Protein 5JJP (pdb70)

Sequence (1640 aa):
SPYAAPVRDHAGNLRDYLLAAGKATPDKPAIVEPAGGLRFVSYRQLEAQADAYAAELDALGLDVGDRVVLESPATADAVAAFLACFSLGLPFIPTIPETPVQRLRTIIGMAAPALFLQAADGSREGLPPGLGMARFGPKGVTTEQLPAPRVRRRRQVVETDPAYLIFTPKGVVMSHRANIAFHRGIRAHGLIGPDDRVAVTSPFSFDFCLGGIALTLASGATAVPVPRDRLDFPRRFLAFLHEAAITQVHGVPSLWRPLIRHEPDLVAGLDPLRSILFSGEDFPLGDLRELQGLLPGRRIFNLYGATESMAASVTDVPDPLPADLERLTIGYAHHGAEMDVYDAEGAPVGEPGVVGEIYLRSPALFSGYWADPEATRAALVPDPLLPESGQVVFRTGDLAYRDADGRLYFCGRIPYAAPVRDHAGNLRDYLLAAGKATPDKPAIVEPAEDGGLRFVSYRQLEAQADAYAAELDALGLDVGDRVVLESPATADAVAAFLACFSLGLPFIPTIPETPVQRLRTIIGMAAPALFLQAADGSREGLPPGLGMARFGPKGVTTEQLPAPRVRRRRQVVETDPAYLIFTGRPKGVVMSHRANIAFHRGIRAHGLIGPDDRVAVTSPFSFDFCLGGIALTLASGATAVPVPRDRLDFPRRFLAFLHEAAITQVHGVPSLWRPLIRHEPDLVAGLDPLRSILFSGEDFPLGDLRELQGLLPGRRIFNLYGATESMAASVTDVPDPLPADLERLTIGYAHHGAEMDVYDAEGAPVGEPGVVGEIYLRSPALFSGYWADPEATRAALVPDPLLPESGQVVFRTGDLAYRDADGRLYFCGRIDSPYAAPVRDHAGNLRDYLLAAGKATPDKPAIVEPAEDGGLRFVSYRQLEAQADAYAAELDALGLDVGDRVVLESPATADAVAAFLACFSLGLPFIPTIPETPVQRLRTIIGMAAPALFLQAADGSREGLPPGLGMARFGPKGVTTEQLPAPRVRRRRQVVETDPAYLIFTKGVVMSHRANIAFHRGIRAHGLIGPDDRVAVTSPFSFDFCLGGIALTLASGATAVPVPRDRLRRFLAFLHEAAITQVHGVPSLWRPEPDLVAGLDPLRSILFSGDLRELQGLLPGRRIFNLYGATESMAASVTDVPRLTIGYAHHGAEMDVYDAEGAPVPGVVGEIYLRSPALFSGYWADPEATRAALVPDPLLPESGQVVFRTGDLAYRDADGRLYFCGRISPYAAPVRDHAGNLRDYLLAAGKATPDKPAIVEPAEDGGLRFVSYRQLEAQADAYAAELDALGLDVGDRVVLESPATADAVAAFLACFSLGLPFIPTIPETPVQRLRTIIGMAAPALFLQAADGSREGLPPGLGMARFGPKGVTTEQLPAPRVRRRRQVVETDPAYLIFTPKGVVMSHRANIAFHRGIRAHGLIGPDDRVAVTSPFSFDFCLGGIALTLASGATAVPVPRDRLDFPRRFLAFLHEAAITQVHGVPSLWRPLIRHEPDLVAGLDPLRSILFSGEDFPLGDLRELQGLLPGRRIFNLYGATESMAASVTDVPDPLPADLERLTIGYAHHGAEMDVYDAEGAPVGEPGVVGEIYLRSPALFSGYWADPEATRAALVPDPLLPESGQVVFRTGDLAYRDADGRLYFCGRI

Secondary structure (DSSP, 8-state):
--SS------SSSHHHHHHHGGGG-TTSEEEEEE---EEEEEHHHHHHHHHHHHHHHHTT-PPTT--EEEE--S-HHHHHHHHHHHHHT--EEEE-TTS-HHHHHHHHHHH--SEEEEETT-----PPTT-EEEEEETTEEEEEEPPPP---------TTSEEEEEE---EEEEEHHHHHHHHHHHHTTT---TT-EEEE-S-TTSHHHHHHHHHHHHTT-EEEE--HHHHTSHHHHHHHHHHTT-SEEEE-GGGGHHHHHH-HHHHHT-TT--EEEEESS---HHHHHHHHHHSTT-EEEEEE--TTTS--EEEEPPSSPPTT--S---BSBPTT-EEEEE-TTSPBP-STT--EEEEEE-TT---EETT-HHHHHHHEEE-TT-GGG--EEEEEEEEEEE-TTS-EEEEEE-/--S-----SSSSHHHHHHHGGGG-TTSEEEEEE-SSSSEEEEEHHHHHHHHHHHHHHHHTT-PPTT--EEEE--S-HHHHHHHHHHHHHT--EEEE-TTS-HHHHHHHHHHH--SEEEEETT-----PPTT-EEEEEETTEEEEEEPPPP---------TTSEEEEEE-----EEEEEHHHHHHHHHHHHTT----TT-EEEE-S-TTSHHHHHHHHHHHHTT-EEEE--HHHHSSHHHHHHHHHHTT-SEEEE-GGGGHHHHHH-HHHHHT-TT--EEEEESS---HHHHHHHHHHSTT-EEEEEE--TTTS--EEEEPPSSPPTT--S---BSBPTT-EEEEE-TTS-B--STT--EEEEEE-TT---EETT-HHHHHHHEEE-TT-GGG--EEEEEEEEEEE-TTS-EEEEEE--/--SS-----SSSSHHHHHHHGGGG-TTSEEEEEE-TTSSEEEEEHHHHHHHHHHHHHHHHTT-PPTT--EEEE--S-HHHHHHHHHHHHHT--EEEE-TTS-HHHHHHHHHHH--SEEEEETT-----PPSS-EEEEEETTEEEEEEPPPP---------TTSEEEEEE--EEEEEHHHHHHHHHHHHTTT---TT-EEEE-S-TTSHHHHHHHHHHHHTT-EEEE--TTT--HHHHHHHHTT-SEEEE-GGGS---HHHHHT-TT--EEEE--HHHHHHHHSTT-EEEEEE--TTTS--EEEE------BSBPTT-EEEEE-TTS-B-----EEEEEE-TT---EETT-HHHHHHHEEE-TT-GGG--EEEEEEEEEEE-TTS-EEEEEE-/--SS-----SSSSHHHHHHTGGGG-TTSEEEEEE-TTSSEEEEEHHHHHHHHHHHHHHHHTT-PPTT--EEEE--S-HHHHHHHHHHHHHT--EEEE-TTS-HHHHHHHHHHH--SEEEEETT-----PPSS-EEEEEETTEEEEEEPPPP---------TTSEEEEEE---EEEEEHHHHHHHHHHHHTTT---TT-EEEE-S-TTSHHHHHHHHHHHHTT-EEEE--HHHHSSHHHHHHHHHHTT-SEEEE-GGGGHHHHHH-HHHHHT-TT--EEEEESS---HHHHHHHHHHSTT-EEEEEE--TTTS-SEEEEPPSS--TT--S---BSBPTT-EEEEE-TTS-B--STT--EEEEEE-TT---EETT-HHHHHHHEEE-TT-GGG--EEEEEEEEEEE-TTS-EEEEEE-

Nearest PDB structures (foldseek):
  5jjp-assembly6_B  TM=1.002E+00  e=8.120E-95  Streptomyces sp. MJ635-86F5
  5jjp-assembly5_D  TM=1.000E+00  e=1.990E-91  Streptomyces sp. MJ635-86F5
  5jjp-assembly5_A  TM=9.991E-01  e=2.119E-90  Streptomyces sp. MJ635-86F5
  8yyr-assembly1_A-2  TM=9.713E-01  e=2.463E-62  Embleya scabrispora
  8yyq-assembly1_A-2  TM=9.737E-01  e=6.729E-62  Embleya scabrispora

Foldseek 3Di:
DDPDDDDDDQLWFLLRLLLVLLVVPQADFLEWEADVAIDGQGSVNLQVQLVQQLVVVVVLVDEQAAEEEEEDWDDSNSSSVLSSCRQRNHAYQYHYLPRDLVVVVVVCVQRVHQEYEYEPPHDRPDDDPPRWYWYQYDVYIDTPHRGDDDDYDDDGDTQQGFSYWAPPVWTFTFGSNQLSQVLVLVVVVVPEAQAAEEEEADTRNDLSNCSRSSSCSSRNHYYYYDDPVQQVDQVSVLVVCVSSLGAEYEEAQVSCVVCCVPPLPSLLVSVSHAEYEHEDDDHQVVSVQSSCVSPPNHWYKYWADDPQLSTFAIDTQDVVHDPPDDFDFRFAGTGQKGKFFAAPVGHGDDDFPDKGWIKIQHSNGTPAIRPCVVRRDVQWDQNSVCNPPVGTIGGRQWMWGAHPVGIITTDGGD/DVDDDDDDQLWFLLRLLLVLLVVPQPDFLEKEADPVGAIDGAGSVRLQVLLVQQLVVVVVLVDAQQAEEEEEDWDDSNSSSNLSSCRQRNHAYQYHYLPPDLVVVVVVCVQRVHQEYEYEPPHDRDPDDPQHWYWYQYDVYIDTPGRGDDDDYDDDGDTQQGFSYWAWDVDIWTFTFGSQQLSQVLVLVVVVVPEAAAAEEEEADTRNDLSNCSRSSSCSSRNHYYYYDDPVQQVDLVSVLVVCVSSLGQEYEEAQVSCVVCCVPPLQSLLVSVSHAEYEHEDDDHQVVSVQSSCVSPPNHWYKYWADDPQLSTFAIDTQDVVHDPPDDFDFRFAGTGQKGKFFAAPVGHGDDDFPDKGWIKIQHSNGTPAIRPCVPRRDVAWDQDSVCNPPVGTIGGGQWMWGAHPVGIITTDGGVD/DDPDDDDDDQLWFLLSLLLVLLVVPQADFLEWEADPVGFIDGQGSVNLQVLLVQQLVVVVVLVDEQQAEEEEEDWDDSNSSSNLSSCRQRNHAYQYHYLPRDLVVVVVVCVQRVHQEYEYEPPHDRDDDDPQHWYWYQDDVYIDTPGRGDDDDYDDDGDTQQGFSYWAPVLTFTFGSQQLSQVLVLVVVVVPEAAAAEEEEADTRSDLSNCSRSSSCSSRNHYYYYDDVVQLVSVLVVCVSRLGQEYEDALVSVVDPLVSLLVSVSHAEYEHCVSVVSSCVSPPNHWYKYWADDPQLSTFAIDTDVLPFSFAGTGQKGKFFAAPVGHGDAVDKGWIKIQHSNGTPARRPCVVRRDVQWDQNSVPNPPVGTIGRRQWMWHAHPVGIINTDGGD/DDPDDDDDDQLWFLLSLLAVVLVVPQADFLEWEADPVGAIDGQGSVNLQVQLVQQLVVVVVLVDAQQAEEEEEDWDDSNSSSNLSSCRQRNHAYQYHYLPPDLVVVVVVCVQRVHQEYEYEPPHDRDDDDPQHWYWYQDDVYIDTPGRGDDDDYDDDGDTQQGFSYWAPPVWTFTFGSQQLSQVLVLVVVVVPEAAAAEEEEADTRNDLSNCSRSSSCSSRNHYYYYDDVVQQVDLVSVLVVCVSRLGQEYEDALCSCVVNCVPPLPSLLVSVSHAEYEHDDDDDALVSVLSSLVSVPNHWYKYWADDPQLSTFAIDTQPRVHDPPDDFDFRFAGTGQKGKFFAAPVGHGDDDFPDKGWIKIQHSNGTPAIRPCVVRRDVFWDQNSVPNPPVGTIGGRQWMWGAHPVGIITTDDGD

Radius of gyration: 38.95 Å; Cα contacts (8 Å, |Δi|>4): 3742; chains: 4; bounding box: 110×78×104 Å

Structure (mmCIF, N/CA/C/O backbone):
data_5JJP
#
_entry.id   5JJP
#
_cell.length_a   84.290
_cell.length_b   109.210
_cell.length_c   198.450
_cell.angle_alpha   90.00
_cell.angle_beta   90.00
_cell.angle_gamma   90.00
#
_symmetry.space_group_name_H-M   'P 21 21 21'
#
loop_
_entity.id
_entity.type
_entity.pdbx_description
1 polymer 'Nonribosomal peptide synthase'
2 water water
#
loop_
_atom_site.group_PDB
_atom_site.id
_atom_site.type_symbol
_atom_site.label_atom_id
_atom_site.label_alt_id
_atom_site.label_comp_id
_atom_site.label_asym_id
_atom_site.label_entity_id
_atom_site.label_seq_id
_atom_site.pdbx_PDB_ins_code
_atom_site.Cartn_x
_atom_site.Cartn_y
_atom_site.Cartn_z
_atom_site.occupancy
_atom_site.B_iso_or_equiv
_atom_site.auth_seq_id
_atom_site.auth_comp_id
_atom_site.auth_asym_id
_atom_site.auth_atom_id
_atom_site.pdbx_PDB_model_num
ATOM 1 N N . SER A 1 18 ? 101.264 22.959 23.328 1.00 31.14 2 SER A N 1
ATOM 2 C CA . SER A 1 18 ? 101.866 21.996 24.298 1.00 32.31 2 SER A CA 1
ATOM 3 C C . SER A 1 18 ? 101.207 20.615 24.177 1.00 28.83 2 SER A C 1
ATOM 4 O O . SER A 1 18 ? 100.043 20.521 23.820 1.00 29.07 2 SER A O 1
ATOM 7 N N . PRO A 1 19 ? 101.971 19.545 24.436 1.00 26.25 3 PRO A N 1
ATOM 8 C CA . PRO A 1 19 ? 101.516 18.232 24.026 1.00 24.76 3 PRO A CA 1
ATOM 9 C C . PRO A 1 19 ? 100.263 17.764 24.755 1.00 23.99 3 PRO A C 1
ATOM 10 O O . PRO A 1 19 ? 100.142 17.916 25.998 1.00 19.59 3 PRO A O 1
ATOM 14 N N . TYR A 1 20 ? 99.358 17.153 23.997 1.00 21.98 4 TYR A N 1
ATOM 15 C CA . TYR A 1 20 ? 98.079 16.664 24.574 1.00 20.94 4 TYR A CA 1
ATOM 16 C C . TYR A 1 20 ? 98.336 15.692 25.731 1.00 21.21 4 TYR A C 1
ATOM 17 O O . TYR A 1 20 ? 97.768 15.824 26.820 1.00 21.78 4 TYR A O 1
ATOM 26 N N . ALA A 1 21 ? 99.186 14.703 25.469 1.00 22.67 5 ALA A N 1
ATOM 27 C CA . ALA A 1 21 ? 99.588 13.733 26.477 1.00 22.08 5 ALA A CA 1
ATOM 28 C C . ALA A 1 21 ? 101.092 13.754 26.582 1.00 22.16 5 ALA A C 1
ATOM 29 O O . ALA A 1 21 ? 101.780 14.391 25.780 1.00 20.64 5 ALA A O 1
ATOM 31 N N . ALA A 1 22 ? 101.602 13.105 27.608 1.00 22.58 6 ALA A N 1
ATOM 32 C CA . ALA A 1 22 ? 103.050 13.081 27.875 1.00 24.97 6 ALA A CA 1
ATOM 33 C C . ALA A 1 22 ? 103.813 12.426 26.699 1.00 23.82 6 ALA A C 1
ATOM 34 O O . ALA A 1 22 ? 103.486 11.313 26.303 1.00 24.02 6 ALA A O 1
ATOM 36 N N . PRO A 1 23 ? 104.793 13.136 26.115 1.00 23.89 7 PRO A N 1
ATOM 37 C CA . PRO A 1 23 ? 105.537 12.600 25.025 1.00 24.61 7 PRO A CA 1
ATOM 38 C C . PRO A 1 23 ? 106.331 11.437 25.526 1.00 26.10 7 PRO A C 1
ATOM 39 O O . PRO A 1 23 ? 106.729 11.401 26.681 1.00 27.13 7 PRO A O 1
ATOM 43 N N . VAL A 1 24 ? 106.528 10.454 24.680 1.00 27.44 8 VAL A N 1
ATOM 44 C CA . VAL A 1 24 ? 107.441 9.394 25.029 1.00 25.65 8 VAL A CA 1
ATOM 45 C C . VAL A 1 24 ? 108.646 9.559 24.076 1.00 26.75 8 VAL A C 1
ATOM 46 O O . VAL A 1 24 ? 108.519 9.482 22.856 1.00 25.04 8 VAL A O 1
ATOM 50 N N . ARG A 1 25 ? 109.804 9.808 24.667 1.00 28.09 9 ARG A N 1
ATOM 51 C CA . ARG A 1 25 ? 111.003 10.125 23.929 1.00 30.81 9 ARG A CA 1
ATOM 52 C C . ARG A 1 25 ? 111.571 8.859 23.285 1.00 25.00 9 ARG A C 1
ATOM 53 O O . ARG A 1 25 ? 111.569 7.799 23.849 1.00 21.51 9 ARG A O 1
ATOM 61 N N . ASP A 1 26 ? 112.013 9.007 22.052 1.00 25.33 10 ASP A N 1
ATOM 62 C CA . ASP A 1 26 ? 112.520 7.906 21.263 1.00 22.93 10 ASP A CA 1
ATOM 63 C C . ASP A 1 26 ? 114.031 8.012 21.208 1.00 21.71 10 ASP A C 1
ATOM 64 O O . ASP A 1 26 ? 114.576 8.995 20.703 1.00 21.33 10 ASP A O 1
ATOM 69 N N . HIS A 1 27 ? 114.713 6.997 21.691 1.00 19.01 11 HIS A N 1
ATOM 70 C CA . HIS A 1 27 ? 116.152 7.051 21.695 1.00 18.89 11 HIS A CA 1
ATOM 71 C C . HIS A 1 27 ? 116.776 6.303 20.547 1.00 15.89 11 HIS A C 1
ATOM 72 O O . HIS A 1 27 ? 118.006 6.239 20.486 1.00 16.44 11 HIS A O 1
ATOM 79 N N . ALA A 1 28 ? 115.982 5.676 19.686 1.00 14.58 12 ALA A N 1
ATOM 80 C CA . ALA A 1 28 ? 116.525 4.832 18.622 1.00 14.79 12 ALA A CA 1
ATOM 81 C C . ALA A 1 28 ? 116.687 5.501 17.238 1.00 15.52 12 ALA A C 1
ATOM 82 O O . ALA A 1 28 ? 116.815 4.818 16.261 1.00 15.38 12 ALA A O 1
ATOM 84 N N . GLY A 1 29 ? 116.618 6.827 17.176 1.00 16.21 13 GLY A N 1
ATOM 85 C CA . GLY A 1 29 ? 116.556 7.529 15.916 1.00 16.85 13 GLY A CA 1
ATOM 86 C C . GLY A 1 29 ? 117.904 8.027 15.442 1.00 16.32 13 GLY A C 1
ATOM 87 O O . GLY A 1 29 ? 118.044 8.382 14.262 1.00 15.49 13 GLY A O 1
ATOM 88 N N . ASN A 1 30 ? 118.886 8.012 16.350 1.00 15.19 14 ASN A N 1
ATOM 89 C CA . ASN A 1 30 ? 120.239 8.529 16.095 1.00 14.46 14 ASN A CA 1
ATOM 90 C C . ASN A 1 30 ? 121.204 7.875 17.052 1.00 15.20 14 ASN A C 1
ATOM 91 O O . ASN A 1 30 ? 120.940 7.720 18.246 1.00 17.01 14 ASN A O 1
ATOM 96 N N . LEU A 1 31 ? 122.331 7.448 16.542 1.00 15.66 15 LEU A N 1
ATOM 97 C CA . LEU A 1 31 ? 123.345 6.753 17.357 1.00 15.57 15 LEU A CA 1
ATOM 98 C C . LEU A 1 31 ? 123.748 7.590 18.553 1.00 16.25 15 LEU A C 1
ATOM 99 O O . LEU A 1 31 ? 124.144 7.034 19.579 1.00 15.40 15 LEU A O 1
ATOM 104 N N . ARG A 1 32 ? 123.636 8.907 18.421 1.00 15.32 16 ARG A N 1
ATOM 105 C CA . ARG A 1 32 ? 124.026 9.788 19.462 1.00 16.51 16 ARG A CA 1
ATOM 106 C C . ARG A 1 32 ? 123.136 9.533 20.648 1.00 17.46 16 ARG A C 1
ATOM 107 O O . ARG A 1 32 ? 123.598 9.558 21.784 1.00 15.05 16 ARG A O 1
ATOM 115 N N . ASP A 1 33 ? 121.853 9.313 20.371 1.00 18.98 17 ASP A N 1
ATOM 116 C CA . ASP A 1 33 ? 120.880 9.111 21.436 1.00 19.69 17 ASP A CA 1
ATOM 117 C C . ASP A 1 33 ? 120.971 7.693 21.929 1.00 18.69 17 ASP A C 1
ATOM 118 O O . ASP A 1 33 ? 121.072 7.453 23.146 1.00 18.93 17 ASP A O 1
ATOM 123 N N . TYR A 1 34 ? 120.947 6.742 20.994 1.00 17.21 18 TYR A N 1
ATOM 124 C CA . TYR A 1 34 ? 120.899 5.336 21.376 1.00 15.18 18 TYR A CA 1
ATOM 125 C C . TYR A 1 34 ? 122.116 4.976 22.224 1.00 13.38 18 TYR A C 1
ATOM 126 O O . TYR A 1 34 ? 121.979 4.295 23.232 1.00 12.18 18 TYR A O 1
ATOM 135 N N . LEU A 1 35 ? 123.299 5.399 21.812 1.00 13.36 19 LEU A N 1
ATOM 136 C CA . LEU A 1 35 ? 124.501 4.936 22.494 1.00 13.75 19 LEU A CA 1
ATOM 137 C C . LEU A 1 35 ? 124.581 5.463 23.931 1.00 15.19 19 LEU A C 1
ATOM 138 O O . LEU A 1 35 ? 125.255 4.875 24.736 1.00 13.11 19 LEU A O 1
ATOM 143 N N . LEU A 1 36 ? 123.887 6.568 24.225 1.00 15.98 20 LEU A N 1
ATOM 144 C CA . LEU A 1 36 ? 124.003 7.236 25.506 1.00 17.46 20 LEU A CA 1
ATOM 145 C C . LEU A 1 36 ? 122.787 7.065 26.389 1.00 17.22 20 LEU A C 1
ATOM 146 O O . LEU A 1 36 ? 122.828 7.500 27.512 1.00 15.79 20 LEU A O 1
ATOM 151 N N . ALA A 1 37 ? 121.764 6.376 25.901 1.00 17.10 21 ALA A N 1
ATOM 152 C CA . ALA A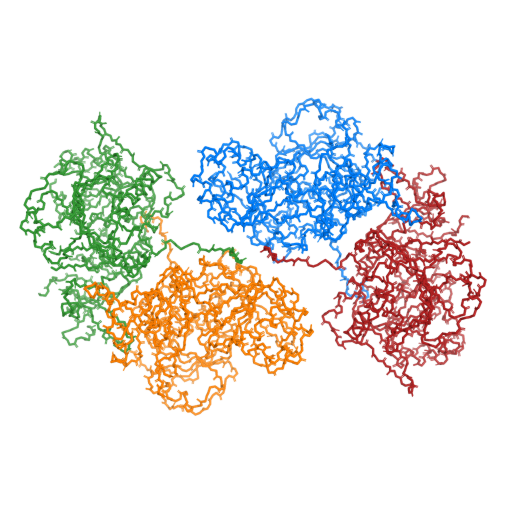 1 37 ? 120.554 6.229 26.669 1.00 17.29 21 ALA A CA 1
ATOM 153 C C . ALA A 1 37 ? 120.750 5.493 28.001 1.00 17.05 21 ALA A C 1
ATOM 154 O O . ALA A 1 37 ? 120.416 6.023 29.029 1.00 17.62 21 ALA A O 1
ATOM 156 N N . ALA A 1 38 ? 121.383 4.333 27.986 1.00 18.35 22 ALA A N 1
ATOM 157 C CA . ALA A 1 38 ? 121.610 3.581 29.222 1.00 19.56 22 ALA A CA 1
ATOM 158 C C . ALA A 1 38 ? 122.388 4.374 30.261 1.00 20.15 22 ALA A C 1
ATOM 159 O O . ALA A 1 38 ? 122.141 4.247 31.467 1.00 20.20 22 ALA A O 1
ATOM 161 N N . GLY A 1 39 ? 123.309 5.188 29.793 1.00 19.85 23 GLY A N 1
ATOM 162 C CA . GLY A 1 39 ? 124.131 5.969 30.676 1.00 22.43 23 GLY A CA 1
ATOM 163 C C . GLY A 1 39 ? 123.403 7.079 31.405 1.00 21.89 23 GLY A C 1
ATOM 164 O O . GLY A 1 39 ? 123.873 7.558 32.411 1.00 22.39 23 GLY A O 1
ATOM 165 N N . LYS A 1 40 ? 122.272 7.507 30.886 1.00 22.95 24 LYS A N 1
ATOM 166 C CA . LYS A 1 40 ? 121.433 8.449 31.612 1.00 22.71 24 LYS A CA 1
ATOM 167 C C . LYS A 1 40 ? 121.159 8.035 33.078 1.00 24.92 24 LYS A C 1
ATOM 168 O O . LYS A 1 40 ? 120.960 8.882 33.937 1.00 23.80 24 LYS A O 1
ATOM 174 N N . ALA A 1 41 ? 121.089 6.736 33.350 1.00 24.01 25 ALA A N 1
ATOM 175 C CA . ALA A 1 41 ? 120.839 6.270 34.683 1.00 23.08 25 ALA A CA 1
ATOM 176 C C . ALA A 1 41 ? 122.082 6.416 35.573 1.00 23.21 25 ALA A C 1
ATOM 177 O O . ALA A 1 41 ? 121.971 6.338 36.806 1.00 20.73 25 ALA A O 1
ATOM 179 N N . THR A 1 42 ? 123.253 6.603 34.948 1.00 21.78 26 THR A N 1
ATOM 180 C CA . THR A 1 42 ? 124.540 6.629 35.656 1.00 20.34 26 THR A CA 1
ATOM 181 C C . THR A 1 42 ? 125.430 7.710 35.086 1.00 21.48 26 THR A C 1
ATOM 182 O O . THR A 1 42 ? 126.550 7.427 34.638 1.00 18.08 26 THR A O 1
ATOM 186 N N . PRO A 1 43 ? 124.962 8.982 35.139 1.00 23.19 27 PRO A N 1
ATOM 187 C CA . PRO A 1 43 ? 125.749 10.079 34.552 1.00 22.16 27 PRO A CA 1
ATOM 188 C C . PRO A 1 43 ? 127.172 10.216 35.054 1.00 21.87 27 PRO A C 1
ATOM 189 O O . PRO A 1 43 ? 128.042 10.687 34.320 1.00 18.57 27 PRO A O 1
ATOM 193 N N . ASP A 1 44 ? 127.428 9.840 36.292 1.00 22.03 28 ASP A N 1
ATOM 194 C CA . ASP A 1 44 ? 128.754 10.121 36.822 1.00 24.94 28 ASP A CA 1
ATOM 195 C C . ASP A 1 44 ? 129.669 8.924 36.786 1.00 22.41 28 ASP A C 1
ATOM 196 O O . ASP A 1 44 ? 130.830 9.051 37.109 1.00 25.16 28 ASP A O 1
ATOM 201 N N . LYS A 1 45 ? 129.152 7.769 36.389 1.00 21.89 29 LYS A N 1
ATOM 202 C CA . LYS A 1 45 ? 129.978 6.592 36.103 1.00 24.68 29 LYS A CA 1
ATOM 203 C C . LYS A 1 45 ? 130.965 6.882 34.984 1.00 25.85 29 LYS A C 1
ATOM 204 O O . LYS A 1 45 ? 130.657 7.642 34.076 1.00 27.72 29 LYS A O 1
ATOM 210 N N . PRO A 1 46 ? 132.158 6.264 35.027 1.00 24.45 30 PRO A N 1
ATOM 211 C CA . PRO A 1 46 ? 133.102 6.374 33.930 1.00 21.86 30 PRO A CA 1
ATOM 212 C C . PRO A 1 46 ? 132.600 5.717 32.623 1.00 22.04 30 PRO A C 1
ATOM 213 O O . PRO A 1 46 ? 132.229 4.563 32.620 1.00 22.59 30 PRO A O 1
ATOM 217 N N . ALA A 1 47 ? 132.652 6.470 31.530 1.00 20.17 31 ALA A N 1
ATOM 218 C CA . ALA A 1 47 ? 132.238 6.022 30.196 1.00 18.61 31 ALA A CA 1
ATOM 219 C C . ALA A 1 47 ? 133.445 5.569 29.452 1.00 16.72 31 ALA A C 1
ATOM 220 O O . ALA A 1 47 ? 133.432 4.527 28.809 1.00 17.52 31 ALA A O 1
ATOM 222 N N . ILE A 1 48 ? 134.491 6.377 29.546 1.00 16.68 32 ILE A N 1
ATOM 223 C CA . ILE A 1 48 ? 135.798 6.108 28.971 1.00 16.69 32 ILE A CA 1
ATOM 224 C C . ILE A 1 48 ? 136.900 6.268 29.999 1.00 17.41 32 ILE A C 1
ATOM 225 O O . ILE A 1 48 ? 136.998 7.282 30.651 1.00 16.31 32 ILE A O 1
ATOM 230 N N . VAL A 1 49 ? 137.822 5.321 29.983 1.00 19.31 33 VAL A N 1
ATOM 231 C CA . VAL A 1 49 ? 139.036 5.395 30.747 1.00 21.49 33 VAL A CA 1
ATOM 232 C C . VAL A 1 49 ? 140.219 5.496 29.789 1.00 22.96 33 VAL A C 1
ATOM 233 O O . VAL A 1 49 ? 140.250 4.800 28.788 1.00 22.06 33 VAL A O 1
ATOM 237 N N . GLU A 1 50 ? 141.184 6.360 30.101 1.00 23.99 34 GLU A N 1
ATOM 238 C CA . GLU A 1 50 ? 142.411 6.453 29.311 1.00 31.11 34 GLU A CA 1
ATOM 239 C C . GLU A 1 50 ? 143.590 6.818 30.215 1.00 32.68 34 GLU A C 1
ATOM 240 O O . GLU A 1 50 ? 143.381 7.367 31.294 1.00 34.88 34 GLU A O 1
ATOM 246 N N . PRO A 1 51 ? 144.825 6.563 29.770 1.00 38.06 35 PRO A N 1
ATOM 247 C CA . PRO A 1 51 ? 145.995 7.106 30.501 1.00 38.93 35 PRO A CA 1
ATOM 248 C C . PRO A 1 51 ? 146.021 8.627 30.639 1.00 42.75 35 PRO A C 1
ATOM 249 O O . PRO A 1 51 ? 145.573 9.363 29.727 1.00 46.42 35 PRO A O 1
ATOM 253 N N . ALA A 1 52 ? 146.518 9.098 31.783 1.00 44.71 36 ALA A N 1
ATOM 254 C CA . ALA A 1 52 ? 146.545 10.542 32.098 1.00 46.57 36 ALA A CA 1
ATOM 255 C C . ALA A 1 52 ? 147.911 11.161 31.785 1.00 42.95 36 ALA A C 1
ATOM 256 O O . ALA A 1 52 ? 148.890 10.432 31.705 1.00 42.79 36 ALA A O 1
ATOM 258 N N . GLY A 1 55 ? 150.601 10.790 34.404 1.00 57.92 39 GLY A N 1
ATOM 259 C CA . GLY A 1 55 ? 150.587 9.906 35.592 1.00 58.55 39 GLY A CA 1
ATOM 260 C C . GLY A 1 55 ? 149.941 8.511 35.448 1.00 50.75 39 GLY A C 1
ATOM 261 O O . GLY A 1 55 ? 150.539 7.624 34.862 1.00 58.03 39 GLY A O 1
ATOM 262 N N . GLY A 1 56 ? 148.734 8.294 35.974 1.00 40.89 40 GLY A N 1
ATOM 263 C CA . GLY A 1 56 ? 148.100 6.948 35.973 1.00 38.09 40 GLY A CA 1
ATOM 264 C C . GLY A 1 56 ? 146.907 6.905 34.985 1.00 38.01 40 GLY A C 1
ATOM 265 O O . GLY A 1 56 ? 147.099 7.132 33.779 1.00 36.70 40 GLY A O 1
ATOM 266 N N . LEU A 1 57 ? 145.672 6.743 35.487 1.00 31.28 41 LEU A N 1
ATOM 267 C CA . LEU A 1 57 ? 144.484 6.737 34.626 1.00 34.44 41 LEU A CA 1
ATOM 268 C C . LEU A 1 57 ? 143.566 7.922 34.842 1.00 37.82 41 LEU A C 1
ATOM 269 O O . LEU A 1 57 ? 143.482 8.454 35.950 1.00 38.67 41 LEU A O 1
ATOM 274 N N . ARG A 1 58 ? 142.881 8.314 33.757 1.00 37.39 42 ARG A N 1
ATOM 275 C CA . ARG A 1 58 ? 141.910 9.402 33.736 1.00 39.01 42 ARG A CA 1
ATOM 276 C C . ARG A 1 58 ? 140.577 8.774 33.393 1.00 34.60 42 ARG A C 1
ATOM 277 O O . ARG A 1 58 ? 140.544 7.783 32.695 1.00 32.04 42 ARG A O 1
ATOM 285 N N . PHE A 1 59 ? 139.473 9.325 33.895 1.00 35.99 43 PHE A N 1
ATOM 286 C CA . PHE A 1 59 ? 138.119 8.796 33.628 1.00 36.37 43 PHE A CA 1
ATOM 287 C C . PHE A 1 59 ? 137.324 9.932 32.984 1.00 32.38 43 PHE A C 1
ATOM 288 O O . PHE A 1 59 ? 137.426 11.073 33.408 1.00 31.43 43 PHE A O 1
ATOM 296 N N . VAL A 1 60 ? 136.524 9.636 31.973 1.00 26.58 44 VAL A N 1
ATOM 297 C CA . VAL A 1 60 ? 135.548 10.593 31.518 1.00 23.74 44 VAL A CA 1
ATOM 298 C C . VAL A 1 60 ? 134.177 9.985 31.779 1.00 21.03 44 VAL A C 1
ATOM 299 O O . VAL A 1 60 ? 133.876 8.890 31.313 1.00 20.57 44 VAL A O 1
ATOM 303 N N . SER A 1 61 ? 133.347 10.679 32.536 1.00 18.08 45 SER A N 1
ATOM 304 C CA . SER A 1 61 ? 132.043 10.155 32.846 1.00 17.06 45 SER A CA 1
ATOM 305 C C . SER A 1 61 ? 131.080 10.276 31.668 1.00 16.23 45 SER A C 1
ATOM 306 O O . SER A 1 61 ? 131.296 11.050 30.773 1.00 15.70 45 SER A O 1
ATOM 309 N N . TYR A 1 62 ? 129.985 9.507 31.720 1.00 16.83 46 TYR A N 1
ATOM 310 C CA . TYR A 1 62 ? 128.914 9.644 30.783 1.00 16.33 46 TYR A CA 1
ATOM 311 C C . TYR A 1 62 ? 128.524 11.084 30.627 1.00 18.60 46 TYR A C 1
ATOM 312 O O . TYR A 1 62 ? 128.397 11.577 29.502 1.00 19.00 46 TYR A O 1
ATOM 321 N N . ARG A 1 63 ? 128.382 11.786 31.746 1.00 19.67 47 ARG A N 1
ATOM 322 C CA . ARG A 1 63 ? 127.905 13.157 31.705 1.00 20.24 47 ARG A CA 1
ATOM 323 C C . ARG A 1 63 ? 128.913 14.051 31.012 1.00 19.89 47 ARG A C 1
ATOM 324 O O . ARG A 1 63 ? 128.513 14.899 30.190 1.00 17.35 47 ARG A O 1
ATOM 332 N N . GLN A 1 64 ? 130.188 13.864 31.358 1.00 18.17 48 GLN A N 1
ATOM 333 C CA . GLN A 1 64 ? 131.230 14.612 30.740 1.00 20.42 48 GLN A CA 1
ATOM 334 C C . GLN A 1 64 ? 131.343 14.310 29.254 1.00 21.02 48 GLN A C 1
ATOM 335 O O . GLN A 1 64 ? 131.680 15.188 28.495 1.00 22.55 48 GLN A O 1
ATOM 341 N N . LEU A 1 65 ? 131.136 13.053 28.869 1.00 21.21 49 LEU A N 1
ATOM 342 C CA . LEU A 1 65 ? 131.314 12.671 27.480 1.00 21.77 49 LEU A CA 1
ATOM 343 C C . LEU A 1 65 ? 130.229 13.360 26.646 1.00 20.91 49 LEU A C 1
ATOM 344 O O . LEU A 1 65 ? 130.519 13.888 25.606 1.00 20.00 49 LEU A O 1
ATOM 349 N N . GLU A 1 66 ? 129.000 13.386 27.144 1.00 19.97 50 GLU A N 1
ATOM 350 C CA . GLU A 1 66 ? 127.954 14.103 26.465 1.00 20.65 50 GLU A CA 1
ATOM 351 C C . GLU A 1 66 ? 128.215 15.575 26.391 1.00 21.09 50 GLU A C 1
ATOM 352 O O . GLU A 1 66 ? 127.894 16.205 25.391 1.00 20.08 50 GLU A O 1
ATOM 358 N N . ALA A 1 67 ? 128.711 16.169 27.484 1.00 21.94 51 ALA A N 1
ATOM 359 C CA . ALA A 1 67 ? 128.988 17.614 27.478 1.00 20.85 51 ALA A CA 1
ATOM 360 C C . ALA A 1 67 ? 130.010 17.905 26.375 1.00 19.22 51 ALA A C 1
ATOM 361 O O . ALA A 1 67 ? 129.895 18.892 25.636 1.00 16.46 51 ALA A O 1
ATOM 363 N N . GLN A 1 68 ? 131.027 17.060 26.295 1.00 18.43 52 GLN A N 1
ATOM 364 C CA . GLN A 1 68 ? 132.071 17.291 25.309 1.00 19.53 52 GLN A CA 1
ATOM 365 C C . GLN A 1 68 ? 131.504 17.077 23.857 1.00 18.92 52 GLN A C 1
ATOM 366 O O . GLN A 1 68 ? 131.773 17.892 22.964 1.00 17.32 52 GLN A O 1
ATOM 372 N N . ALA A 1 69 ? 130.681 16.043 23.662 1.00 16.44 53 ALA A N 1
ATOM 373 C CA . ALA A 1 69 ? 129.998 15.834 22.408 1.00 16.87 53 ALA A CA 1
ATOM 374 C C . ALA A 1 69 ? 129.187 17.058 22.001 1.00 17.26 53 ALA A C 1
ATOM 375 O O . ALA A 1 69 ? 129.217 17.494 20.836 1.00 15.55 53 ALA A O 1
ATOM 377 N N . ASP A 1 70 ? 128.427 17.584 22.950 1.00 17.11 54 ASP A N 1
ATOM 378 C CA . ASP A 1 70 ? 127.583 18.728 22.690 1.00 17.45 54 ASP A CA 1
ATOM 379 C C . ASP A 1 70 ? 128.430 20.001 22.368 1.00 17.53 54 ASP A C 1
ATOM 380 O O . ASP A 1 70 ? 128.024 20.808 21.502 1.00 15.22 54 ASP A O 1
ATOM 385 N N . ALA A 1 71 ? 129.545 20.185 23.073 1.00 15.06 55 ALA A N 1
ATOM 386 C CA . ALA A 1 71 ? 130.336 21.369 22.858 1.00 15.08 55 ALA A CA 1
ATOM 387 C C . ALA A 1 71 ? 130.956 21.294 21.488 1.00 14.98 55 ALA A C 1
ATOM 388 O O . ALA A 1 71 ? 131.008 22.270 20.757 1.00 17.02 55 ALA A O 1
ATOM 390 N N . TYR A 1 72 ? 131.438 20.121 21.136 1.00 15.93 56 TYR A N 1
ATOM 391 C CA . TYR A 1 72 ? 132.033 19.907 19.849 1.00 14.96 56 TYR A CA 1
ATOM 392 C C . TYR A 1 72 ? 131.016 20.172 18.753 1.00 17.22 56 TYR A C 1
ATOM 393 O O . TYR A 1 72 ? 131.341 20.735 17.719 1.00 16.11 56 TYR A O 1
ATOM 402 N N . ALA A 1 73 ? 129.804 19.647 18.954 1.00 20.08 57 ALA A N 1
ATOM 403 C CA . ALA A 1 73 ? 128.719 19.741 17.951 1.00 19.27 57 ALA A CA 1
ATOM 404 C C . ALA A 1 73 ? 128.357 21.170 17.666 1.00 19.88 57 ALA A C 1
ATOM 405 O O . ALA A 1 73 ? 128.219 21.554 16.509 1.00 19.14 57 ALA A O 1
ATOM 407 N N . ALA A 1 74 ? 128.230 21.979 18.721 1.00 20.53 58 ALA A N 1
ATOM 408 C CA . ALA A 1 74 ? 127.963 23.418 18.557 1.00 21.95 58 ALA A CA 1
ATOM 409 C C . ALA A 1 74 ? 129.030 24.113 17.677 1.00 24.29 58 ALA A C 1
ATOM 410 O O . ALA A 1 74 ? 128.689 24.838 16.750 1.00 23.38 58 ALA A O 1
ATOM 412 N N . GLU A 1 75 ? 130.312 23.852 17.950 1.00 25.18 59 GLU A N 1
ATOM 413 C CA . GLU A 1 75 ? 131.399 24.464 17.172 1.00 26.24 59 GLU A CA 1
ATOM 414 C C . GLU A 1 75 ? 131.446 23.903 15.729 1.00 25.24 59 GLU A C 1
ATOM 415 O O . GLU A 1 75 ? 131.592 24.663 14.784 1.00 26.15 59 GLU A O 1
ATOM 421 N N . LEU A 1 76 ? 131.242 22.593 15.561 1.00 21.04 60 LEU A N 1
ATOM 422 C CA . LEU A 1 76 ? 131.234 22.040 14.238 1.00 20.45 60 LEU A CA 1
ATOM 423 C C . LEU A 1 76 ? 130.061 22.595 13.441 1.00 21.27 60 LEU A C 1
ATOM 424 O O . LEU A 1 76 ? 130.208 22.814 12.244 1.00 20.93 60 LEU A O 1
ATOM 429 N N . ASP A 1 77 ? 128.921 22.825 14.101 1.00 20.99 61 ASP A N 1
ATOM 430 C CA . ASP A 1 77 ? 127.735 23.274 13.395 1.00 22.08 61 ASP A CA 1
ATOM 431 C C . ASP A 1 77 ? 127.918 24.701 12.877 1.00 22.84 61 ASP A C 1
ATOM 432 O O . ASP A 1 77 ? 127.234 25.095 11.915 1.00 23.63 61 ASP A O 1
ATOM 437 N N . ALA A 1 78 ? 128.841 25.460 13.473 1.00 20.78 62 ALA A N 1
ATOM 438 C CA . ALA A 1 78 ? 129.086 26.824 13.006 1.00 20.66 62 ALA A CA 1
ATOM 439 C C . ALA A 1 78 ? 129.824 26.804 11.645 1.00 21.21 62 ALA A C 1
ATOM 440 O O . ALA A 1 78 ? 129.999 27.850 11.040 1.00 19.70 62 ALA A O 1
ATOM 442 N N . LEU A 1 79 ? 130.305 25.641 11.211 1.00 19.88 63 LEU A N 1
ATOM 443 C CA . LEU A 1 79 ? 131.013 25.566 9.945 1.00 21.38 63 LEU A CA 1
ATOM 444 C C . LEU A 1 79 ? 130.077 25.527 8.754 1.00 22.18 63 LEU A C 1
ATOM 445 O O . LEU A 1 79 ? 130.503 25.679 7.613 1.00 24.02 63 LEU A O 1
ATOM 450 N N . GLY A 1 80 ? 128.791 25.359 9.007 1.00 24.80 64 GLY A N 1
ATOM 451 C CA . GLY A 1 80 ? 127.804 25.461 7.939 1.00 22.69 64 GLY A CA 1
ATOM 452 C C . GLY A 1 80 ? 127.693 24.231 7.074 1.00 21.89 64 GLY A C 1
ATOM 453 O O . GLY A 1 80 ? 127.085 24.318 6.006 1.00 25.62 64 GLY A O 1
ATOM 454 N N . LEU A 1 81 ? 128.245 23.093 7.508 1.00 19.54 65 LEU A N 1
ATOM 455 C CA . LEU A 1 81 ? 128.125 21.867 6.704 1.00 18.07 65 LEU A CA 1
ATOM 456 C C . LEU A 1 81 ? 126.675 21.359 6.696 1.00 16.07 65 LEU A C 1
ATOM 457 O O . LEU A 1 81 ? 125.952 2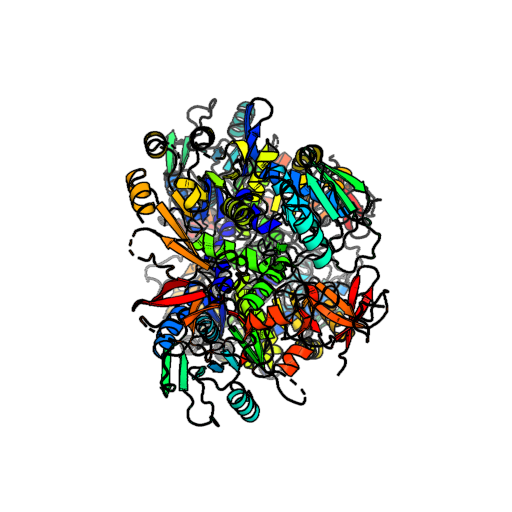1.585 7.645 1.00 14.86 65 LEU A O 1
ATOM 462 N N . ASP A 1 82 ? 126.313 20.624 5.654 1.00 14.57 66 ASP A N 1
ATOM 463 C CA . ASP A 1 82 ? 124.969 20.078 5.498 1.00 15.65 66 ASP A CA 1
ATOM 464 C C . ASP A 1 82 ? 124.901 18.613 5.953 1.00 15.39 66 ASP A C 1
ATOM 465 O O . ASP A 1 82 ? 125.920 17.922 5.887 1.00 16.18 66 ASP A O 1
ATOM 470 N N . VAL A 1 83 ? 123.719 18.151 6.406 1.00 14.24 67 VAL A N 1
ATOM 471 C CA . VAL A 1 83 ? 123.524 16.760 6.716 1.00 12.89 67 VAL A CA 1
ATOM 472 C C . VAL A 1 83 ? 123.915 15.992 5.453 1.00 13.30 67 VAL A C 1
ATOM 473 O O . VAL A 1 83 ? 123.467 16.337 4.358 1.00 12.41 67 VAL A O 1
ATOM 477 N N . GLY A 1 84 ? 124.710 14.924 5.616 1.00 13.95 68 GLY A N 1
ATOM 478 C CA . GLY A 1 84 ? 125.259 14.148 4.511 1.00 14.13 68 GLY A CA 1
ATOM 479 C C . GLY A 1 84 ? 126.728 14.376 4.188 1.00 14.79 68 GLY A C 1
ATOM 480 O O . GLY A 1 84 ? 127.414 13.508 3.635 1.00 12.87 68 GLY A O 1
ATOM 481 N N . ASP A 1 85 ? 127.214 15.570 4.478 1.00 18.09 69 ASP A N 1
ATOM 482 C CA . ASP A 1 85 ? 128.603 15.904 4.143 1.00 19.10 69 ASP A CA 1
ATOM 483 C C . ASP A 1 85 ? 129.523 15.034 4.949 1.00 17.68 69 ASP A C 1
ATOM 484 O O . ASP A 1 85 ? 129.337 14.898 6.151 1.00 15.25 69 ASP A O 1
ATOM 489 N N . ARG A 1 86 ? 130.509 14.448 4.282 1.00 17.71 70 ARG A N 1
ATOM 490 C CA . ARG A 1 86 ? 131.489 13.599 4.970 1.00 17.85 70 ARG A CA 1
ATOM 491 C C . ARG A 1 86 ? 132.565 14.360 5.681 1.00 17.89 70 ARG A C 1
ATOM 492 O O . ARG A 1 86 ? 132.970 15.443 5.267 1.00 18.92 70 ARG A O 1
ATOM 500 N N . VAL A 1 87 ? 132.973 13.780 6.792 1.00 17.08 71 VAL A N 1
ATOM 501 C CA . VAL A 1 87 ? 134.057 14.261 7.597 1.00 16.19 71 VAL A CA 1
ATOM 502 C C . VAL A 1 87 ? 135.065 13.114 7.773 1.00 14.76 71 VAL A C 1
ATOM 503 O O . VAL A 1 87 ? 134.686 12.025 8.153 1.00 15.21 71 VAL A O 1
ATOM 507 N N . VAL A 1 88 ? 136.333 13.327 7.451 1.00 14.52 72 VAL A N 1
ATOM 508 C CA . VAL A 1 88 ? 137.381 12.362 7.795 1.00 12.86 72 VAL A CA 1
ATOM 509 C C . VAL A 1 88 ? 137.775 12.675 9.219 1.00 13.62 72 VAL A C 1
ATOM 510 O O . VAL A 1 88 ? 138.205 13.783 9.497 1.00 15.82 72 VAL A O 1
ATOM 514 N N . LEU A 1 89 ? 137.609 11.712 10.110 1.00 13.67 73 LEU A N 1
ATOM 515 C CA . LEU A 1 89 ? 137.940 11.880 11.506 1.00 14.77 73 LEU A CA 1
ATOM 516 C C . LEU A 1 89 ? 139.213 11.040 11.852 1.00 13.02 73 LEU A C 1
ATOM 517 O O . LEU A 1 89 ? 139.177 9.808 11.878 1.00 10.70 73 LEU A O 1
ATOM 522 N N . GLU A 1 90 ? 140.330 11.732 12.048 1.00 12.16 74 GLU A N 1
ATOM 523 C CA . GLU A 1 90 ? 141.622 11.062 12.220 1.00 13.55 74 GLU A CA 1
ATOM 524 C C . GLU A 1 90 ? 142.182 11.237 13.624 1.00 13.44 74 GLU A C 1
ATOM 525 O O . GLU A 1 90 ? 142.520 12.349 14.023 1.00 12.79 74 GLU A O 1
ATOM 531 N N . SER A 1 91 ? 142.259 10.143 14.345 1.00 13.07 75 SER A N 1
ATOM 532 C CA . SER A 1 91 ? 142.715 10.185 15.710 1.00 13.87 75 SER A CA 1
ATOM 533 C C . SER A 1 91 ? 142.886 8.794 16.253 1.00 14.49 75 SER A C 1
ATOM 534 O O . SER A 1 91 ? 142.186 7.863 15.842 1.00 12.83 75 SER A O 1
ATOM 537 N N . PRO A 1 92 ? 143.862 8.621 17.168 1.00 17.64 76 PRO A N 1
ATOM 538 C CA . PRO A 1 92 ? 143.751 7.396 17.919 1.00 19.00 76 PRO A CA 1
ATOM 539 C C . PRO A 1 92 ? 142.442 7.423 18.719 1.00 17.94 76 PRO A C 1
ATOM 540 O O . PRO A 1 92 ? 141.907 8.478 18.982 1.00 17.19 76 PRO A O 1
ATOM 544 N N . ALA A 1 93 ? 141.954 6.240 19.081 1.00 19.99 77 ALA A N 1
ATOM 545 C CA . ALA A 1 93 ? 140.779 6.101 19.948 1.00 21.25 77 ALA A CA 1
ATOM 546 C C . ALA A 1 93 ? 141.025 6.709 21.340 1.00 20.74 77 ALA A C 1
ATOM 547 O O . ALA A 1 93 ? 141.767 6.169 22.118 1.00 20.42 77 ALA A O 1
ATOM 549 N N . THR A 1 94 ? 140.340 7.806 21.638 1.00 20.47 78 THR A N 1
ATOM 550 C CA . THR A 1 94 ? 140.444 8.507 22.914 1.00 20.74 78 THR A CA 1
ATOM 551 C C . THR A 1 94 ? 139.086 9.021 23.278 1.00 19.83 78 THR A C 1
ATOM 552 O O . THR A 1 94 ? 138.218 9.138 22.417 1.00 20.48 78 THR A O 1
ATOM 556 N N . ALA A 1 95 ? 138.908 9.405 24.537 1.00 18.25 79 ALA A N 1
ATOM 557 C CA . ALA A 1 95 ? 137.650 9.989 24.956 1.00 16.91 79 ALA A CA 1
ATOM 558 C C . ALA A 1 95 ? 137.226 11.156 24.052 1.00 15.89 79 ALA A C 1
ATOM 559 O O . ALA A 1 95 ? 136.061 11.277 23.706 1.00 15.40 79 ALA A O 1
ATOM 561 N N . ASP A 1 96 ? 138.149 12.048 23.724 1.00 15.78 80 ASP A N 1
ATOM 562 C CA . ASP A 1 96 ? 137.822 13.172 22.831 1.00 18.35 80 ASP A CA 1
ATOM 563 C C . ASP A 1 96 ? 137.462 12.754 21.395 1.00 16.91 80 ASP A C 1
ATOM 564 O O . ASP A 1 96 ? 136.569 13.371 20.769 1.00 18.65 80 ASP A O 1
ATOM 569 N N . ALA A 1 97 ? 138.067 11.693 20.890 1.00 15.36 81 ALA A N 1
ATOM 570 C CA . ALA A 1 97 ? 137.705 11.186 19.563 1.00 15.89 81 ALA A CA 1
ATOM 571 C C . ALA A 1 97 ? 136.286 10.601 19.610 1.00 16.09 81 ALA A C 1
ATOM 572 O O . ALA A 1 97 ? 135.504 10.716 18.653 1.00 13.87 81 ALA A O 1
ATOM 574 N N . VAL A 1 98 ? 135.933 10.031 20.766 1.00 16.05 82 VAL A N 1
ATOM 575 C CA . VAL A 1 98 ? 134.560 9.512 20.924 1.00 16.52 82 VAL A CA 1
ATOM 576 C C . VAL A 1 98 ? 133.562 10.679 20.939 1.00 16.52 82 VAL A C 1
ATOM 577 O O . VAL A 1 98 ? 132.544 10.654 20.246 1.00 18.05 82 VAL A O 1
ATOM 581 N N . ALA A 1 99 ? 133.838 11.707 21.751 1.00 16.01 83 ALA A N 1
ATOM 582 C CA . ALA A 1 99 ? 132.992 12.912 21.736 1.00 13.89 83 ALA A CA 1
ATOM 583 C C . ALA A 1 99 ? 132.841 13.446 20.280 1.00 13.11 83 ALA A C 1
ATOM 584 O O . ALA A 1 99 ? 131.752 13.801 19.851 1.00 13.73 83 ALA A O 1
ATOM 586 N N . ALA A 1 100 ? 133.937 13.489 19.541 1.00 13.08 84 ALA A N 1
ATOM 587 C CA . ALA A 1 100 ? 133.899 13.942 18.113 1.00 12.86 84 ALA A CA 1
ATOM 588 C C . ALA A 1 100 ? 132.988 13.122 17.225 1.00 13.09 84 ALA A C 1
ATOM 589 O O . ALA A 1 100 ? 132.175 13.707 16.439 1.00 13.08 84 ALA A O 1
ATOM 591 N N . PHE A 1 101 ? 133.032 11.789 17.371 1.00 13.06 85 PHE A N 1
ATOM 592 C CA . PHE A 1 101 ? 132.176 10.981 16.498 1.00 14.19 85 PHE A CA 1
ATOM 593 C C . PHE A 1 101 ? 130.726 11.053 16.918 1.00 14.66 85 PHE A C 1
ATOM 594 O O . PHE A 1 101 ? 129.842 11.116 16.063 1.00 15.66 85 PHE A O 1
ATOM 602 N N . LEU A 1 102 ? 130.489 11.196 18.222 1.00 14.15 86 LEU A N 1
ATOM 603 C CA . LEU A 1 102 ? 129.170 11.470 18.699 1.00 14.05 86 LEU A CA 1
ATOM 604 C C . LEU A 1 102 ? 128.648 12.834 18.179 1.00 13.82 86 LEU A C 1
ATOM 605 O O . LEU A 1 102 ? 127.439 12.990 17.880 1.00 13.21 86 LEU A O 1
ATOM 610 N N . ALA A 1 103 ? 129.509 13.834 18.160 1.00 13.32 87 ALA A N 1
ATOM 611 C CA . ALA A 1 103 ? 129.079 15.120 17.661 1.00 13.92 87 ALA A CA 1
ATOM 612 C C . ALA A 1 103 ? 128.692 14.967 16.171 1.00 14.63 87 ALA A C 1
ATOM 613 O O . ALA A 1 103 ? 127.629 15.412 15.763 1.00 15.08 87 ALA A O 1
ATOM 615 N N . CYS A 1 104 ? 129.518 14.275 15.390 1.00 14.03 88 CYS A N 1
ATOM 616 C CA . CYS A 1 104 ? 129.182 14.041 13.979 1.00 13.92 88 CYS A CA 1
ATOM 617 C C . CYS A 1 104 ? 127.833 13.322 13.817 1.00 14.80 88 CYS A C 1
ATOM 618 O O . CYS A 1 104 ? 127.040 13.703 12.951 1.00 12.86 88 CYS A O 1
ATOM 621 N N . PHE A 1 105 ? 127.608 12.270 14.616 1.00 14.67 89 PHE A N 1
ATOM 622 C CA . PHE A 1 105 ? 126.311 11.586 14.579 1.00 14.56 89 PHE A CA 1
ATOM 623 C C . PHE A 1 105 ? 125.168 12.572 14.772 1.00 15.43 89 PHE A C 1
ATOM 624 O O . PHE A 1 105 ? 124.168 12.489 14.028 1.00 15.81 89 PHE A O 1
ATOM 632 N N . SER A 1 106 ? 125.280 13.443 15.778 1.00 14.64 90 SER A N 1
ATOM 633 C CA . SER A 1 106 ? 124.197 14.374 16.151 1.00 15.69 90 SER A CA 1
ATOM 634 C C . SER A 1 106 ? 123.893 15.375 15.032 1.00 15.65 90 SER A C 1
ATOM 635 O O . SER A 1 106 ? 122.733 15.790 14.865 1.00 19.21 90 SER A O 1
ATOM 638 N N . LEU A 1 107 ? 124.908 15.763 14.272 1.00 15.24 91 LEU A N 1
ATOM 639 C CA . LEU A 1 107 ? 124.803 16.746 13.175 1.00 14.06 91 LEU A CA 1
ATOM 640 C C . LEU A 1 107 ? 124.478 16.066 11.852 1.00 14.32 91 LEU A C 1
ATOM 641 O O . LEU A 1 107 ? 124.213 16.722 10.891 1.00 15.97 91 LEU A O 1
ATOM 646 N N . GLY A 1 108 ? 124.464 14.747 11.817 1.00 13.57 92 GLY A N 1
ATOM 647 C CA . GLY A 1 108 ? 124.210 14.021 10.613 1.00 13.99 92 GLY A CA 1
ATOM 648 C C . GLY A 1 108 ? 125.353 14.068 9.633 1.00 13.45 92 GLY A C 1
ATOM 649 O O . GLY A 1 108 ? 125.113 14.016 8.424 1.00 12.57 92 GLY A O 1
ATOM 650 N N . LEU A 1 109 ? 126.579 14.157 10.148 1.00 12.69 93 LEU A N 1
ATOM 651 C CA . LEU A 1 109 ? 127.755 14.227 9.313 1.00 13.09 93 LEU A CA 1
ATOM 652 C C . LEU A 1 109 ? 128.433 12.872 9.322 1.00 13.80 93 LEU A C 1
ATOM 653 O O . LEU A 1 109 ? 129.140 12.546 10.274 1.00 16.24 93 LEU A O 1
ATOM 658 N N . PRO A 1 110 ? 128.225 12.083 8.276 1.00 13.42 94 PRO A N 1
ATOM 659 C CA . PRO A 1 110 ? 128.853 10.805 8.312 1.00 14.10 94 PRO A CA 1
ATOM 660 C C . PRO A 1 110 ? 130.375 10.963 8.291 1.00 14.79 94 PRO A C 1
ATOM 661 O O . PRO A 1 110 ? 130.928 11.728 7.484 1.00 16.95 94 PRO A O 1
ATOM 665 N N . PHE A 1 111 ? 131.045 10.212 9.147 1.00 15.47 95 PHE A N 1
ATOM 666 C CA . PHE A 1 111 ? 132.498 10.294 9.231 1.00 16.13 95 PHE A CA 1
ATOM 667 C C . PHE A 1 111 ? 133.172 9.029 8.726 1.00 14.29 95 PHE A C 1
ATOM 668 O O . PHE A 1 111 ? 132.591 7.961 8.707 1.00 14.09 95 PHE A O 1
ATOM 676 N N . ILE A 1 112 ? 134.414 9.192 8.345 1.00 14.86 96 ILE A N 1
ATOM 677 C CA . ILE A 1 112 ? 135.282 8.115 7.917 1.00 16.69 96 ILE A CA 1
ATOM 678 C C . ILE A 1 112 ? 136.360 8.112 8.970 1.00 15.85 96 ILE A C 1
ATOM 679 O O . ILE A 1 112 ? 137.132 9.064 9.010 1.00 15.03 96 ILE A O 1
ATOM 684 N N . PRO A 1 113 ? 136.476 7.028 9.769 1.00 16.17 97 PRO A N 1
ATOM 685 C CA . PRO A 1 113 ? 137.506 7.015 10.821 1.00 16.61 97 PRO A CA 1
ATOM 686 C C . PRO A 1 113 ? 138.858 6.605 10.298 1.00 16.80 97 PRO A C 1
ATOM 687 O O . PRO A 1 113 ? 138.976 5.667 9.531 1.00 16.29 97 PRO A O 1
ATOM 691 N N . THR A 1 114 ? 139.876 7.326 10.732 1.00 17.53 98 THR A N 1
ATOM 692 C CA . THR A 1 114 ? 141.224 7.151 10.216 1.00 17.42 98 THR A CA 1
ATOM 693 C C . THR A 1 114 ? 142.193 7.279 11.395 1.00 17.04 98 THR A C 1
ATOM 694 O O . THR A 1 114 ? 141.841 7.864 12.428 1.00 18.36 98 THR A O 1
ATOM 698 N N . ILE A 1 115 ? 143.398 6.769 11.260 1.00 16.96 99 ILE A N 1
ATOM 699 C CA . ILE A 1 115 ? 144.445 7.071 12.234 1.00 18.56 99 ILE A CA 1
ATOM 700 C C . ILE A 1 115 ? 145.630 7.740 11.573 1.00 19.10 99 ILE A C 1
ATOM 701 O O . ILE A 1 115 ? 145.763 7.675 10.335 1.00 18.31 99 ILE A O 1
ATOM 706 N N . PRO A 1 116 ? 146.453 8.437 12.384 1.00 20.29 100 PRO A N 1
ATOM 707 C CA . PRO A 1 116 ? 147.640 9.110 11.849 1.00 22.60 100 PRO A CA 1
ATOM 708 C C . PRO A 1 116 ? 148.525 8.221 10.972 1.00 23.36 100 PRO A C 1
ATOM 709 O O . PRO A 1 116 ? 149.096 8.706 9.984 1.00 23.16 100 PRO A O 1
ATOM 713 N N . GLU A 1 117 ? 148.590 6.932 11.317 1.00 24.65 101 GLU A N 1
ATOM 714 C CA . GLU A 1 117 ? 149.434 5.964 10.624 1.00 23.13 101 GLU A CA 1
ATOM 715 C C . GLU A 1 117 ? 148.812 5.446 9.347 1.00 21.83 101 GLU A C 1
ATOM 716 O O . GLU A 1 117 ? 149.413 4.641 8.651 1.00 20.70 101 GLU A O 1
ATOM 722 N N . THR A 1 118 ? 147.560 5.797 9.090 1.00 21.48 102 THR A N 1
ATOM 723 C CA . THR A 1 118 ? 146.930 5.407 7.839 1.00 21.36 102 THR A CA 1
ATOM 724 C C . THR A 1 118 ? 147.762 6.020 6.673 1.00 20.93 102 THR A C 1
ATOM 725 O O . THR A 1 118 ? 147.956 7.249 6.621 1.00 19.41 102 THR A O 1
ATOM 729 N N . PRO A 1 119 ? 148.231 5.177 5.743 1.00 20.57 103 PRO A N 1
ATOM 730 C CA . PRO A 1 119 ? 149.055 5.646 4.627 1.00 21.31 103 PRO A CA 1
ATOM 731 C C . PRO A 1 119 ? 148.395 6.760 3.829 1.00 20.92 103 PRO A C 1
ATOM 732 O O . PRO A 1 119 ? 147.216 6.674 3.463 1.00 19.32 103 PRO A O 1
ATOM 736 N N . VAL A 1 120 ? 149.166 7.805 3.569 1.00 20.34 104 VAL A N 1
ATOM 737 C CA . VAL A 1 120 ? 148.687 8.961 2.855 1.00 22.06 104 VAL A CA 1
ATOM 738 C C . VAL A 1 120 ? 148.055 8.595 1.456 1.00 24.32 104 VAL A C 1
ATOM 739 O O . VAL A 1 120 ? 147.084 9.208 1.031 1.00 19.90 104 VAL A O 1
ATOM 743 N N . GLN A 1 121 ? 148.594 7.596 0.769 1.00 27.20 105 GLN A N 1
ATOM 744 C CA . GLN A 1 121 ? 148.039 7.169 -0.495 1.00 32.91 105 GLN A CA 1
ATOM 745 C C . GLN A 1 121 ? 146.607 6.676 -0.346 1.00 29.72 105 GLN A C 1
ATOM 746 O O . GLN A 1 121 ? 145.740 7.003 -1.159 1.00 26.67 105 GLN A O 1
ATOM 752 N N . ARG A 1 122 ? 146.354 5.896 0.689 1.00 29.49 106 ARG A N 1
ATOM 753 C CA . ARG A 1 122 ? 144.976 5.427 1.007 1.00 29.59 106 ARG A CA 1
ATOM 754 C C . ARG A 1 122 ? 144.056 6.558 1.422 1.00 25.68 106 ARG A C 1
ATOM 755 O O . ARG A 1 122 ? 142.926 6.659 0.991 1.00 27.01 106 ARG A O 1
ATOM 763 N N . LEU A 1 123 ? 144.577 7.435 2.238 1.00 24.72 107 LEU A N 1
ATOM 764 C CA . LEU A 1 123 ? 143.846 8.616 2.653 1.00 22.77 107 LEU A CA 1
ATOM 765 C C . LEU A 1 123 ? 143.456 9.505 1.465 1.00 23.35 107 LEU A C 1
ATOM 766 O O . LEU A 1 123 ? 142.302 9.913 1.335 1.00 21.37 107 LEU A O 1
ATOM 771 N N . ARG A 1 124 ? 144.380 9.727 0.552 1.00 26.77 108 ARG A N 1
ATOM 772 C CA . ARG A 1 124 ? 144.061 10.468 -0.686 1.00 29.02 108 ARG A CA 1
ATOM 773 C C . ARG A 1 124 ? 143.043 9.744 -1.576 1.00 30.26 108 ARG A C 1
ATOM 774 O O . ARG A 1 124 ? 142.192 10.400 -2.207 1.00 27.30 108 ARG A O 1
ATOM 782 N N . THR A 1 125 ? 143.094 8.411 -1.599 1.00 29.08 109 THR A N 1
ATOM 783 C CA . THR A 1 125 ? 142.068 7.625 -2.310 1.00 31.06 109 THR A CA 1
ATOM 784 C C . THR A 1 125 ? 140.690 7.819 -1.636 1.00 28.96 109 THR A C 1
ATOM 785 O O . THR A 1 125 ? 139.691 8.055 -2.330 1.00 27.48 109 THR A O 1
ATOM 789 N N . ILE A 1 126 ? 140.638 7.726 -0.301 1.00 26.51 110 ILE A N 1
ATOM 790 C CA . ILE A 1 126 ? 139.390 7.976 0.437 1.00 25.37 110 ILE A CA 1
ATOM 791 C C . ILE A 1 126 ? 138.802 9.349 0.064 1.00 21.63 110 ILE A C 1
ATOM 792 O O . ILE A 1 126 ? 137.617 9.490 -0.123 1.00 21.68 110 ILE A O 1
ATOM 797 N N . ILE A 1 127 ? 139.646 10.373 0.058 1.00 21.28 111 ILE A N 1
ATOM 798 C CA . ILE A 1 127 ? 139.206 11.741 -0.116 1.00 19.79 111 ILE A CA 1
ATOM 799 C C . ILE A 1 127 ? 138.661 11.952 -1.501 1.00 20.81 111 ILE A C 1
ATOM 800 O O . ILE A 1 127 ? 137.640 12.609 -1.644 1.00 23.62 111 ILE A O 1
ATOM 805 N N . GLY A 1 128 ? 139.277 11.363 -2.504 1.00 20.63 112 GLY A N 1
ATOM 806 C CA . GLY A 1 128 ? 138.744 11.461 -3.855 1.00 22.39 112 GLY A CA 1
ATOM 807 C C . GLY A 1 128 ? 137.439 10.694 -4.046 1.00 22.62 112 GLY A C 1
ATOM 808 O O . GLY A 1 128 ? 136.574 11.125 -4.772 1.00 24.20 112 GLY A O 1
ATOM 809 N N . MET A 1 129 ? 137.294 9.533 -3.433 1.00 24.21 113 MET A N 1
ATOM 810 C CA . MET A 1 129 ? 136.027 8.757 -3.561 1.00 25.14 113 MET A CA 1
ATOM 811 C C . MET A 1 129 ? 134.827 9.372 -2.816 1.00 23.94 113 MET A C 1
ATOM 812 O O . MET A 1 129 ? 133.718 9.392 -3.352 1.00 21.99 113 MET A O 1
ATOM 817 N N . ALA A 1 130 ? 135.073 9.912 -1.614 1.00 21.60 114 ALA A N 1
ATOM 818 C CA . ALA A 1 130 ? 134.000 10.361 -0.736 1.00 20.34 114 ALA A CA 1
ATOM 819 C C . ALA A 1 130 ? 133.835 11.883 -0.723 1.00 20.09 114 ALA A C 1
ATOM 820 O O . ALA A 1 130 ? 132.835 12.368 -0.246 1.00 20.61 114 ALA A O 1
ATOM 822 N N . ALA A 1 131 ? 134.853 12.626 -1.168 1.00 19.01 115 ALA A N 1
ATOM 823 C CA . ALA A 1 131 ? 134.812 14.108 -1.260 1.00 17.57 115 ALA A CA 1
ATOM 824 C C . ALA A 1 131 ? 134.306 14.727 0.043 1.00 16.59 115 ALA A C 1
ATOM 825 O O . ALA A 1 131 ? 133.309 15.382 0.068 1.00 16.38 115 ALA A O 1
ATOM 827 N N . PRO A 1 132 ? 135.050 14.554 1.128 1.00 17.24 116 PRO A N 1
ATOM 828 C CA . PRO A 1 132 ? 134.626 15.080 2.402 1.00 17.45 116 PRO A CA 1
ATOM 829 C C . PRO A 1 132 ? 134.792 16.585 2.402 1.00 17.53 116 PRO A C 1
ATOM 830 O O . PRO A 1 132 ? 135.683 17.097 1.769 1.00 17.51 116 PRO A O 1
ATOM 834 N N . ALA A 1 133 ? 133.934 17.261 3.130 1.00 15.69 117 ALA A N 1
ATOM 835 C CA . ALA A 1 133 ? 134.036 18.675 3.300 1.00 14.97 117 ALA A CA 1
ATOM 836 C C . ALA A 1 133 ? 134.971 19.081 4.433 1.00 15.25 117 ALA A C 1
ATOM 837 O O . ALA A 1 133 ? 135.379 20.234 4.481 1.00 13.54 117 ALA A O 1
ATOM 839 N N . LEU A 1 134 ? 135.317 18.132 5.307 1.00 15.45 118 LEU A N 1
ATOM 840 C CA . LEU A 1 134 ? 136.146 18.464 6.488 1.00 15.61 118 LEU A CA 1
ATOM 841 C C . LEU A 1 134 ? 137.070 17.322 6.863 1.00 16.53 118 LEU A C 1
ATOM 842 O O . LEU A 1 134 ? 136.676 16.153 6.871 1.00 17.53 118 LEU A O 1
ATOM 847 N N . PHE A 1 135 ? 138.316 17.650 7.129 1.00 16.81 119 PHE A N 1
ATOM 848 C CA . PHE A 1 135 ? 139.269 16.725 7.698 1.00 16.43 119 PHE A CA 1
ATOM 849 C C . PHE A 1 135 ? 139.451 17.163 9.147 1.00 17.18 119 PHE A C 1
ATOM 850 O O . PHE A 1 135 ? 139.953 18.249 9.417 1.00 20.43 119 PHE A O 1
ATOM 858 N N . LEU A 1 136 ? 139.022 16.319 10.072 1.00 17.26 120 LEU A N 1
ATOM 859 C CA . LEU A 1 136 ? 138.935 16.670 11.502 1.00 17.49 120 LEU A CA 1
ATOM 860 C C . LEU A 1 136 ? 139.908 15.780 12.273 1.00 16.47 120 LEU A C 1
ATOM 861 O O . LEU A 1 136 ? 139.702 14.588 12.323 1.00 15.08 120 LEU A O 1
ATOM 866 N N . GLN A 1 137 ? 141.003 16.337 12.775 1.00 15.35 121 GLN A N 1
ATOM 867 C CA . GLN A 1 137 ? 142.047 15.522 13.394 1.00 16.60 121 GLN A CA 1
ATOM 868 C C . GLN A 1 137 ? 142.249 15.891 14.874 1.00 16.35 121 GLN A C 1
ATOM 869 O O . GLN A 1 137 ? 141.759 16.895 15.320 1.00 14.52 121 GLN A O 1
ATOM 875 N N . ALA A 1 138 ? 143.026 15.082 15.584 1.00 18.54 122 ALA A N 1
ATOM 876 C CA . ALA A 1 138 ? 143.287 15.288 17.002 1.00 19.71 122 ALA A CA 1
ATOM 877 C C . ALA A 1 138 ? 144.046 16.562 17.235 1.00 22.37 122 ALA A C 1
ATOM 878 O O . ALA A 1 138 ? 144.634 17.088 16.306 1.00 19.31 122 ALA A O 1
ATOM 880 N N . ALA A 1 139 ? 144.017 17.055 18.479 1.00 24.95 123 ALA A N 1
ATOM 881 C CA . ALA A 1 139 ? 144.807 18.235 18.877 1.00 26.94 123 ALA A CA 1
ATOM 882 C C . ALA A 1 139 ? 146.259 18.126 18.429 1.00 26.65 123 ALA A C 1
ATOM 883 O O . ALA A 1 139 ? 146.804 19.033 17.806 1.00 22.60 123 ALA A O 1
ATOM 885 N N . ASP A 1 140 ? 146.847 16.979 18.750 1.00 28.77 124 ASP A N 1
ATOM 886 C CA . ASP A 1 140 ? 148.206 16.623 18.373 1.00 31.51 124 ASP A CA 1
ATOM 887 C C . ASP A 1 140 ? 148.417 16.335 16.894 1.00 29.65 124 ASP A C 1
ATOM 888 O O . ASP A 1 140 ? 149.531 16.090 16.482 1.00 32.02 124 ASP A O 1
ATOM 893 N N . GLY A 1 141 ? 147.365 16.261 16.094 1.00 30.01 125 GLY A N 1
ATOM 894 C CA . GLY A 1 141 ? 147.515 15.714 14.736 1.00 29.91 125 GLY A CA 1
ATOM 895 C C . GLY A 1 141 ? 148.428 16.568 13.898 1.00 25.90 125 GLY A C 1
ATOM 896 O O . GLY A 1 141 ? 148.435 17.781 14.053 1.00 28.11 125 GLY A O 1
ATOM 897 N N . SER A 1 142 ? 149.204 15.956 13.023 1.00 25.02 126 SER A N 1
ATOM 898 C CA . SER A 1 142 ? 150.022 16.745 12.122 1.00 25.85 126 SER A CA 1
ATOM 899 C C . SER A 1 142 ? 150.070 16.061 10.793 1.00 23.58 126 SER A C 1
ATOM 900 O O . SER A 1 142 ? 151.124 15.860 10.208 1.00 20.99 126 SER A O 1
ATOM 903 N N . ARG A 1 143 ? 148.895 15.738 10.288 1.00 23.35 127 ARG A N 1
ATOM 904 C CA . ARG A 1 143 ? 148.861 15.014 9.028 1.00 21.01 127 ARG A CA 1
ATOM 905 C C . ARG A 1 143 ? 149.400 15.903 7.889 1.00 20.44 127 ARG A C 1
ATOM 906 O O . ARG A 1 143 ? 148.955 17.027 7.710 1.00 19.41 127 ARG A O 1
ATOM 914 N N . GLU A 1 144 ? 150.274 15.339 7.077 1.00 21.80 128 GLU A N 1
ATOM 915 C CA . GLU A 1 144 ? 150.771 15.931 5.839 1.00 25.96 128 GLU A CA 1
ATOM 916 C C . GLU A 1 144 ? 150.170 15.255 4.601 1.00 24.11 128 GLU A C 1
ATOM 917 O O . GLU A 1 144 ? 149.735 14.099 4.655 1.00 20.33 128 GLU A O 1
ATOM 923 N N . GLY A 1 145 ? 150.240 15.961 3.472 1.00 24.71 129 GLY A N 1
ATOM 924 C CA . GLY A 1 145 ? 149.748 15.448 2.162 1.00 25.61 129 GLY A CA 1
ATOM 925 C C . GLY A 1 145 ? 148.297 15.814 1.829 1.00 24.93 129 GLY A C 1
ATOM 926 O O . GLY A 1 145 ? 147.718 15.287 0.877 1.00 23.48 129 GLY A O 1
ATOM 927 N N . LEU A 1 146 ? 147.692 16.685 2.623 1.00 24.12 130 LEU A N 1
ATOM 928 C CA . LEU A 1 146 ? 146.287 17.007 2.369 1.00 25.89 130 LEU A CA 1
ATOM 929 C C . LEU A 1 146 ? 146.053 17.952 1.174 1.00 27.92 130 LEU A C 1
ATOM 930 O O . LEU A 1 146 ? 146.852 18.866 0.927 1.00 31.05 130 LEU A O 1
ATOM 935 N N . PRO A 1 147 ? 144.955 17.746 0.445 1.00 26.40 131 PRO A N 1
ATOM 936 C CA . PRO A 1 147 ? 144.688 18.755 -0.582 1.00 26.75 131 PRO A CA 1
ATOM 937 C C . PRO A 1 147 ? 144.388 20.144 0.025 1.00 24.89 131 PRO A C 1
ATOM 938 O O . PRO A 1 147 ? 143.714 20.268 1.033 1.00 26.77 131 PRO A O 1
ATOM 942 N N . PRO A 1 148 ? 145.025 21.175 -0.512 1.00 26.40 132 PRO A N 1
ATOM 943 C CA . PRO A 1 148 ? 144.556 22.526 -0.289 1.00 26.40 132 PRO A CA 1
ATOM 944 C C . PRO A 1 148 ? 143.200 22.746 -0.995 1.00 28.04 132 PRO A C 1
ATOM 945 O O . PRO A 1 148 ? 142.878 22.032 -1.964 1.00 30.52 132 PRO A O 1
ATOM 949 N N . GLY A 1 149 ? 142.329 23.617 -0.500 1.00 30.73 133 GLY A N 1
ATOM 950 C CA . GLY A 1 149 ? 142.002 23.792 0.900 1.00 25.87 133 GLY A CA 1
ATOM 951 C C . GLY A 1 149 ? 140.829 22.909 1.303 1.00 21.85 133 GLY A C 1
ATOM 952 O O . GLY A 1 149 ? 139.666 23.295 1.313 1.00 24.10 133 GLY A O 1
ATOM 953 N N . LEU A 1 150 ? 141.128 21.676 1.630 1.00 18.27 134 LEU A N 1
ATOM 954 C CA . LEU A 1 150 ? 140.087 20.826 2.201 1.00 17.34 134 LEU A CA 1
ATOM 955 C C . LEU A 1 150 ? 139.871 21.428 3.584 1.00 15.47 134 LEU A C 1
ATOM 956 O O . LEU A 1 150 ? 140.834 21.789 4.168 1.00 13.76 134 LEU A O 1
ATOM 961 N N . GLY A 1 151 ? 138.637 21.614 4.044 1.00 16.06 135 GLY A N 1
ATOM 962 C CA . GLY A 1 151 ? 138.403 22.099 5.420 1.00 18.85 135 GLY A CA 1
ATOM 963 C C . GLY A 1 151 ? 139.269 21.324 6.399 1.00 18.17 135 GLY A C 1
ATOM 964 O O . GLY A 1 151 ? 139.393 20.118 6.272 1.00 17.33 135 GLY A O 1
ATOM 965 N N . MET A 1 152 ? 139.917 22.025 7.314 1.00 19.25 136 MET A N 1
ATOM 966 C CA . MET A 1 152 ? 140.720 21.354 8.327 1.00 20.98 136 MET A CA 1
ATOM 967 C C . MET A 1 152 ? 140.446 21.917 9.718 1.00 20.47 136 MET A C 1
ATOM 968 O O . MET A 1 152 ? 140.332 23.141 9.909 1.00 19.85 136 MET A O 1
ATOM 973 N N . ALA A 1 153 ? 140.336 21.019 10.683 1.00 19.02 137 ALA A N 1
ATOM 974 C CA . ALA A 1 153 ? 140.058 21.416 12.070 1.00 20.93 137 ALA A CA 1
ATOM 975 C C . ALA A 1 153 ? 140.636 20.425 13.029 1.00 20.01 137 ALA A C 1
ATOM 976 O O . ALA A 1 153 ? 140.928 19.298 12.646 1.00 20.24 137 ALA A O 1
ATOM 978 N N . ARG A 1 154 ? 140.825 20.867 14.261 1.00 20.78 138 ARG A N 1
ATOM 979 C CA . ARG A 1 154 ? 141.352 20.014 15.298 1.00 20.98 138 ARG A CA 1
ATOM 980 C C . ARG A 1 154 ? 140.391 20.003 16.403 1.00 19.26 138 ARG A C 1
ATOM 981 O O . ARG A 1 154 ? 139.718 21.021 16.667 1.00 19.09 138 ARG A O 1
ATOM 989 N N . PHE A 1 155 ? 140.342 18.879 17.110 1.00 16.79 139 PHE A N 1
ATOM 990 C CA . PHE A 1 155 ? 139.548 18.818 18.345 1.00 15.86 139 PHE A CA 1
ATOM 991 C C . PHE A 1 155 ? 140.457 18.421 19.485 1.00 15.92 139 PHE A C 1
ATOM 992 O O . PHE A 1 155 ? 141.381 17.638 19.304 1.00 17.01 139 PHE A O 1
ATOM 1000 N N . GLY A 1 156 ? 140.216 18.969 20.658 1.00 17.52 140 GLY A N 1
ATOM 1001 C CA . GLY A 1 156 ? 141.002 18.583 21.865 1.00 19.74 140 GLY A CA 1
ATOM 1002 C C . GLY A 1 156 ? 140.268 19.041 23.112 1.00 20.56 140 GLY A C 1
ATOM 1003 O O . GLY A 1 156 ? 139.076 19.386 23.036 1.00 19.57 140 GLY A O 1
ATOM 1004 N N . PRO A 1 157 ? 140.971 19.112 24.239 1.00 24.43 141 PRO A N 1
ATOM 1005 C CA . PRO A 1 157 ? 140.297 19.392 25.537 1.00 32.21 141 PRO A CA 1
ATOM 1006 C C . PRO A 1 157 ? 139.545 20.718 25.551 1.00 38.24 141 PRO A C 1
ATOM 1007 O O . PRO A 1 157 ? 138.440 20.776 26.108 1.00 43.97 141 PRO A O 1
ATOM 1011 N N . LYS A 1 158 ? 140.105 21.744 24.906 1.00 37.33 142 LYS A N 1
ATOM 1012 C CA . LYS A 1 158 ? 139.483 23.056 24.868 1.00 43.23 142 LYS A CA 1
ATOM 1013 C C . LYS A 1 158 ? 138.328 23.222 23.857 1.00 42.24 142 LYS A C 1
ATOM 1014 O O . LYS A 1 158 ? 137.526 24.144 23.999 1.00 43.56 142 LYS A O 1
ATOM 1020 N N . GLY A 1 159 ? 138.208 22.320 22.884 1.00 35.31 143 GLY A N 1
ATOM 1021 C CA . GLY A 1 159 ? 137.143 22.404 21.893 1.00 27.90 143 GLY A CA 1
ATOM 1022 C C . GLY A 1 159 ? 137.679 22.169 20.511 1.00 27.77 143 GLY A C 1
ATOM 1023 O O . GLY A 1 159 ? 138.740 21.543 20.347 1.00 26.10 143 GLY A O 1
ATOM 1024 N N . VAL A 1 160 ? 136.968 22.692 19.514 1.00 27.49 144 VAL A N 1
ATOM 1025 C CA . VAL A 1 160 ? 137.323 22.533 18.106 1.00 25.45 144 VAL A CA 1
ATOM 1026 C C . VAL A 1 160 ? 137.808 23.857 17.547 1.00 28.64 144 VAL A C 1
ATOM 1027 O O . VAL A 1 160 ? 137.049 24.827 17.514 1.00 28.34 144 VAL A O 1
ATOM 1031 N N . THR A 1 161 ? 139.055 23.884 17.076 1.00 27.62 145 THR A N 1
ATOM 1032 C CA . THR A 1 161 ? 139.612 25.045 16.417 1.00 28.57 145 THR A CA 1
ATOM 1033 C C . THR A 1 161 ? 139.833 24.724 14.936 1.00 26.82 145 THR A C 1
ATOM 1034 O O . THR A 1 161 ? 140.274 23.635 14.596 1.00 23.66 145 THR A O 1
ATOM 1038 N N . THR A 1 162 ? 139.460 25.659 14.071 1.00 25.20 146 THR A N 1
ATOM 1039 C CA . THR A 1 162 ? 139.434 25.414 12.642 1.00 26.85 146 THR A CA 1
ATOM 1040 C C . THR A 1 162 ? 140.573 26.144 11.970 1.00 27.01 146 THR A C 1
ATOM 1041 O O . THR A 1 162 ? 140.592 27.347 11.960 1.00 28.91 146 THR A O 1
ATOM 1045 N N . GLU A 1 163 ? 141.495 25.408 11.365 1.00 28.86 147 GLU A N 1
ATOM 1046 C CA . GLU A 1 163 ? 142.678 25.991 10.708 1.00 30.23 147 GLU A CA 1
ATOM 1047 C C . GLU A 1 163 ? 142.326 26.457 9.292 1.00 28.65 147 GLU A C 1
ATOM 1048 O O . GLU A 1 163 ? 142.904 27.419 8.801 1.00 30.07 147 GLU A O 1
ATOM 1054 N N . GLN A 1 164 ? 141.373 25.791 8.651 1.00 27.77 148 GLN A N 1
ATOM 1055 C CA . GLN A 1 164 ? 140.924 26.139 7.302 1.00 25.39 148 GLN A CA 1
ATOM 1056 C C . GLN A 1 164 ? 139.437 25.853 7.155 1.00 22.59 148 GLN A C 1
ATOM 1057 O O . GLN A 1 164 ? 139.023 24.728 7.300 1.00 21.65 148 GLN A O 1
ATOM 1063 N N . LEU A 1 165 ? 138.637 26.888 6.936 1.00 22.40 149 LEU A N 1
ATOM 1064 C CA . LEU A 1 165 ? 137.210 26.735 6.808 1.00 22.16 149 LEU A CA 1
ATOM 1065 C C . LEU A 1 165 ? 136.866 25.947 5.580 1.00 24.75 149 LEU A C 1
ATOM 1066 O O . LEU A 1 165 ? 137.522 26.089 4.516 1.00 22.20 149 LEU A O 1
ATOM 1071 N N . PRO A 1 166 ? 135.830 25.102 5.693 1.00 25.70 150 PRO A N 1
ATOM 1072 C CA . PRO A 1 166 ? 135.345 24.426 4.507 1.00 25.58 150 PRO A CA 1
ATOM 1073 C C . PRO A 1 166 ? 134.708 25.436 3.576 1.00 29.29 150 PRO A C 1
ATOM 1074 O O . PRO A 1 166 ? 134.392 26.554 3.982 1.00 31.15 150 PRO A O 1
ATOM 1078 N N . ALA A 1 167 ? 134.532 25.025 2.320 1.00 33.14 151 ALA A N 1
ATOM 1079 C CA . ALA A 1 167 ? 133.938 25.842 1.285 1.00 34.01 151 ALA A CA 1
ATOM 1080 C C . ALA A 1 167 ? 132.546 26.274 1.707 1.00 35.75 151 ALA A C 1
ATOM 1081 O O . ALA A 1 167 ? 131.864 25.550 2.448 1.00 42.16 151 ALA A O 1
ATOM 1083 N N . PRO A 1 168 ? 132.109 27.463 1.272 1.00 36.60 152 PRO A N 1
ATOM 1084 C CA . PRO A 1 168 ? 130.716 27.810 1.504 1.00 33.41 152 PRO A CA 1
ATOM 1085 C C . PRO A 1 168 ? 129.756 26.889 0.737 1.00 32.48 152 PRO A C 1
ATOM 1086 O O . PRO A 1 168 ? 130.114 26.258 -0.276 1.00 30.89 152 PRO A O 1
ATOM 1090 N N . ARG A 1 169 ? 128.541 26.788 1.232 1.00 30.50 153 ARG A N 1
ATOM 1091 C CA . ARG A 1 169 ? 127.545 25.963 0.574 1.00 29.83 153 ARG A CA 1
ATOM 1092 C C . ARG A 1 169 ? 126.183 26.445 1.003 1.00 28.29 153 ARG A C 1
ATOM 1093 O O . ARG A 1 169 ? 126.061 27.094 2.038 1.00 26.33 153 ARG A O 1
ATOM 1101 N N . VAL A 1 170 ? 125.147 26.090 0.261 1.00 30.29 154 VAL A N 1
ATOM 1102 C CA . VAL A 1 170 ? 123.763 26.323 0.739 1.00 31.21 154 VAL A CA 1
ATOM 1103 C C . VAL A 1 170 ? 123.243 25.018 1.336 1.00 31.27 154 VAL A C 1
ATOM 1104 O O . VAL A 1 170 ? 123.343 23.973 0.709 1.00 30.14 154 VAL A O 1
ATOM 1108 N N . ARG A 1 171 ? 122.734 25.073 2.564 1.00 30.20 155 ARG A N 1
ATOM 1109 C CA . ARG A 1 171 ? 122.145 23.920 3.209 1.00 32.36 155 ARG A CA 1
ATOM 1110 C C . ARG A 1 171 ? 120.770 23.569 2.672 1.00 33.14 155 ARG A C 1
ATOM 1111 O O . ARG A 1 171 ? 119.944 24.441 2.454 1.00 34.63 155 ARG A O 1
ATOM 1119 N N . ARG A 1 172 ? 120.540 22.284 2.425 1.00 31.69 156 ARG A N 1
ATOM 1120 C CA . ARG A 1 172 ? 119.283 21.829 1.851 1.00 32.22 156 ARG A CA 1
ATOM 1121 C C . ARG A 1 172 ? 118.530 20.878 2.760 1.00 32.42 156 ARG A C 1
ATOM 1122 O O . ARG A 1 172 ? 117.411 20.491 2.466 1.00 27.66 156 ARG A O 1
ATOM 1130 N N . ARG A 1 173 ? 119.169 20.467 3.854 1.00 34.92 157 ARG A N 1
ATOM 1131 C CA . ARG A 1 173 ? 118.577 19.503 4.766 1.00 31.87 157 ARG A CA 1
ATOM 1132 C C . ARG A 1 173 ? 118.290 20.221 6.060 1.00 33.62 157 ARG A C 1
ATOM 1133 O O . ARG A 1 173 ? 119.143 20.984 6.551 1.00 33.15 157 ARG A O 1
ATOM 1141 N N . ARG A 1 174 ? 117.094 19.953 6.586 1.00 34.05 158 ARG A N 1
ATOM 1142 C CA . ARG A 1 174 ? 116.591 20.478 7.843 1.00 40.41 158 ARG A CA 1
ATOM 1143 C C . ARG A 1 174 ? 117.154 19.730 9.053 1.00 40.57 158 ARG A C 1
ATOM 1144 O O . ARG A 1 174 ? 117.661 20.344 9.979 1.00 38.33 158 ARG A O 1
ATOM 1152 N N . GLN A 1 175 ? 117.123 18.401 8.995 1.00 41.38 159 GLN A N 1
ATOM 1153 C CA . GLN A 1 175 ? 117.176 17.580 10.188 1.00 38.67 159 GLN A CA 1
ATOM 1154 C C . GLN A 1 175 ? 117.714 16.194 9.847 1.00 30.81 159 GLN A C 1
ATOM 1155 O O . GLN A 1 175 ? 117.227 15.559 8.920 1.00 30.68 159 GLN A O 1
ATOM 1161 N N . VAL A 1 176 ? 118.699 15.694 10.589 1.00 26.26 160 VAL A N 1
ATOM 1162 C CA . VAL A 1 176 ? 119.146 14.308 10.413 1.00 20.82 160 VAL A CA 1
ATOM 1163 C C . VAL A 1 176 ? 118.025 13.300 10.787 1.00 19.71 160 VAL A C 1
ATOM 1164 O O . VAL A 1 176 ? 117.302 13.504 11.753 1.00 19.10 160 VAL A O 1
ATOM 1168 N N . VAL A 1 177 ? 117.896 12.227 10.024 1.00 16.84 161 VAL A N 1
ATOM 1169 C CA . VAL A 1 177 ? 116.946 11.171 10.358 1.00 16.44 161 VAL A CA 1
ATOM 1170 C C . VAL A 1 177 ? 117.645 9.846 10.309 1.00 16.14 161 VAL A C 1
ATOM 1171 O O . VAL A 1 177 ? 118.728 9.748 9.728 1.00 17.99 161 VAL A O 1
ATOM 1175 N N . GLU A 1 178 ? 117.018 8.795 10.874 1.00 15.70 162 GLU A N 1
ATOM 1176 C CA . GLU A 1 178 ? 117.717 7.531 11.058 1.00 14.82 162 GLU A CA 1
ATOM 1177 C C . GLU A 1 178 ? 118.107 6.793 9.758 1.00 13.96 162 GLU A C 1
ATOM 1178 O O . GLU A 1 178 ? 118.948 5.914 9.801 1.00 13.81 162 GLU A O 1
ATOM 1184 N N . THR A 1 179 ? 117.465 7.098 8.647 1.00 12.89 163 THR A N 1
ATOM 1185 C CA . THR A 1 179 ? 117.842 6.525 7.326 1.00 12.19 163 THR A CA 1
ATOM 1186 C C . THR A 1 179 ? 119.087 7.211 6.750 1.00 12.49 163 THR A C 1
ATOM 1187 O O . THR A 1 179 ? 119.662 6.753 5.797 1.00 12.28 163 THR A O 1
ATOM 1191 N N . ASP A 1 180 ? 119.526 8.318 7.342 1.00 13.75 164 ASP A N 1
ATOM 1192 C CA . ASP A 1 180 ? 120.764 8.953 6.883 1.00 13.95 164 ASP A CA 1
ATOM 1193 C C . ASP A 1 180 ? 122.048 8.129 7.216 1.00 14.57 164 ASP A C 1
ATOM 1194 O O . ASP A 1 180 ? 122.128 7.434 8.225 1.00 13.98 164 ASP A O 1
ATOM 1199 N N . PRO A 1 181 ? 123.085 8.272 6.397 1.00 15.39 165 PRO A N 1
ATOM 1200 C CA . PRO A 1 181 ? 124.374 7.685 6.706 1.00 15.82 165 PRO A CA 1
ATOM 1201 C C . PRO A 1 181 ? 125.006 8.217 7.987 1.00 15.65 165 PRO A C 1
ATOM 1202 O O . PRO A 1 181 ? 125.006 9.427 8.227 1.00 14.29 165 PRO A O 1
ATOM 1206 N N . ALA A 1 182 ? 125.502 7.295 8.807 1.00 14.24 166 ALA A N 1
ATOM 1207 C CA . ALA A 1 182 ? 126.109 7.640 10.071 1.00 13.40 166 ALA A CA 1
ATOM 1208 C C . ALA A 1 182 ? 127.637 7.611 9.954 1.00 12.80 166 ALA A C 1
ATOM 1209 O O . ALA A 1 182 ? 128.308 8.378 10.576 1.00 12.49 166 ALA A O 1
ATOM 1211 N N . TYR A 1 183 ? 128.161 6.655 9.217 1.00 13.25 167 TYR A N 1
ATOM 1212 C CA . TYR A 1 183 ? 129.578 6.564 8.948 1.00 13.16 167 TYR A CA 1
ATOM 1213 C C . TYR A 1 183 ? 129.852 5.758 7.697 1.00 12.86 167 TYR A C 1
ATOM 1214 O O . TYR A 1 183 ? 128.996 5.078 7.177 1.00 12.56 167 TYR A O 1
ATOM 1223 N N . LEU A 1 184 ? 131.065 5.867 7.231 1.00 15.63 168 LEU A N 1
ATOM 1224 C CA . LEU A 1 184 ? 131.575 5.131 6.075 1.00 17.56 168 LEU A CA 1
ATOM 1225 C C . LEU A 1 184 ? 132.898 4.488 6.427 1.00 18.82 168 LEU A C 1
ATOM 1226 O O . LEU A 1 184 ? 133.810 5.159 6.961 1.00 20.89 168 LEU A O 1
ATOM 1231 N N . ILE A 1 185 ? 133.040 3.236 6.051 1.00 19.25 169 ILE A N 1
ATOM 1232 C CA . ILE A 1 185 ? 134.279 2.526 6.232 1.00 19.37 169 ILE A CA 1
ATOM 1233 C C . ILE A 1 185 ? 134.703 2.053 4.858 1.00 19.60 169 ILE A C 1
ATOM 1234 O O . ILE A 1 185 ? 134.004 1.302 4.207 1.00 18.59 169 ILE A O 1
ATOM 1239 N N . PHE A 1 186 ? 135.928 2.369 4.500 1.00 21.98 170 PHE A N 1
ATOM 1240 C CA . PHE A 1 186 ? 136.488 1.901 3.256 1.00 22.97 170 PHE A CA 1
ATOM 1241 C C . PHE A 1 186 ? 137.248 0.594 3.450 1.00 25.96 170 PHE A C 1
ATOM 1242 O O . PHE A 1 186 ? 138.036 0.461 4.344 1.00 23.48 170 PHE A O 1
ATOM 1250 N N . THR A 1 187 ? 136.962 -0.381 2.594 1.00 30.83 171 THR A N 1
ATOM 1251 C CA . THR A 1 187 ? 137.607 -1.671 2.652 1.00 33.69 171 THR A CA 1
ATOM 1252 C C . THR A 1 187 ? 138.982 -1.620 2.015 1.00 34.92 171 THR A C 1
ATOM 1253 O O . THR A 1 187 ? 139.739 -2.579 2.171 1.00 41.61 171 THR A O 1
ATOM 1257 N N . PRO A 1 194 ? 139.153 -0.596 -3.426 1.00 40.56 178 PRO A N 1
ATOM 1258 C CA . PRO A 1 194 ? 138.563 -0.231 -2.133 1.00 37.94 178 PRO A CA 1
ATOM 1259 C C . PRO A 1 194 ? 137.208 0.427 -2.294 1.00 34.26 178 PRO A C 1
ATOM 1260 O O . PRO A 1 194 ? 137.021 1.293 -3.183 1.00 31.42 178 PRO A O 1
ATOM 1264 N N . LYS A 1 195 ? 136.275 -0.030 -1.455 1.00 31.01 179 LYS A N 1
ATOM 1265 C CA . LYS A 1 195 ? 134.858 0.351 -1.497 1.00 27.19 179 LYS A CA 1
ATOM 1266 C C . LYS A 1 195 ? 134.396 0.984 -0.181 1.00 23.16 179 LYS A C 1
ATOM 1267 O O . LYS A 1 195 ? 134.864 0.637 0.904 1.00 20.71 179 LYS A O 1
ATOM 1273 N N . GLY A 1 196 ? 133.474 1.925 -0.286 1.00 20.98 180 GLY A N 1
ATOM 1274 C CA . GLY A 1 196 ? 133.040 2.699 0.847 1.00 19.53 180 GLY A CA 1
ATOM 1275 C C . GLY A 1 196 ? 131.734 2.109 1.365 1.00 19.44 180 GLY A C 1
ATOM 1276 O O . GLY A 1 196 ? 130.680 2.308 0.773 1.00 17.23 180 GLY A O 1
ATOM 1277 N N . VAL A 1 197 ? 131.798 1.415 2.487 1.00 17.82 181 VAL A N 1
ATOM 1278 C CA . VAL A 1 197 ? 130.618 0.854 3.096 1.00 17.59 181 VAL A CA 1
ATOM 1279 C C . VAL A 1 197 ? 129.863 1.954 3.845 1.00 18.12 181 VAL A C 1
ATOM 1280 O O . VAL A 1 197 ? 130.401 2.554 4.770 1.00 21.26 181 VAL A O 1
ATOM 1284 N N . VAL A 1 198 ? 128.616 2.177 3.471 1.00 16.05 182 VAL A N 1
ATOM 1285 C CA . VAL A 1 198 ? 127.832 3.249 4.024 1.00 16.07 182 VAL A CA 1
ATOM 1286 C C . VAL A 1 198 ? 126.881 2.634 5.046 1.00 16.26 182 VAL A C 1
ATOM 1287 O O . VAL A 1 198 ? 126.038 1.836 4.689 1.00 13.59 182 VAL A O 1
ATOM 1291 N N . MET A 1 199 ? 127.030 3.017 6.324 1.00 15.85 183 MET A N 1
ATOM 1292 C CA . MET A 1 199 ? 126.141 2.477 7.376 1.00 15.26 183 MET A CA 1
ATOM 1293 C C . MET A 1 199 ? 125.186 3.543 7.890 1.00 13.97 183 MET A C 1
ATOM 1294 O O . MET A 1 199 ? 125.624 4.590 8.320 1.00 15.73 183 MET A O 1
ATOM 1299 N N . SER A 1 200 ? 123.891 3.276 7.864 1.00 12.67 184 SER A N 1
ATOM 1300 C CA . SER A 1 200 ? 122.904 4.205 8.398 1.00 12.08 184 SER A CA 1
ATOM 1301 C C . SER A 1 200 ? 122.878 4.145 9.948 1.00 11.26 184 SER A C 1
ATOM 1302 O O . SER A 1 200 ? 123.350 3.193 10.560 1.00 10.30 184 SER A O 1
ATOM 1305 N N . HIS A 1 201 ? 122.251 5.140 10.555 1.00 11.43 185 HIS A N 1
ATOM 1306 C CA . HIS A 1 201 ? 121.984 5.114 11.963 1.00 11.74 185 HIS A CA 1
ATOM 1307 C C . HIS A 1 201 ? 121.132 3.920 12.302 1.00 13.39 185 HIS A C 1
ATOM 1308 O O . HIS A 1 201 ? 121.347 3.197 13.284 1.00 14.41 185 HIS A O 1
ATOM 1315 N N . ARG A 1 202 ? 120.040 3.825 11.595 1.00 14.95 186 ARG A N 1
ATOM 1316 C CA . ARG A 1 202 ? 119.045 2.801 11.837 1.00 14.95 186 ARG A CA 1
ATOM 1317 C C . ARG A 1 202 ? 119.722 1.440 11.872 1.00 14.63 186 ARG A C 1
ATOM 1318 O O . ARG A 1 202 ? 119.428 0.605 12.731 1.00 15.61 186 ARG A O 1
ATOM 1326 N N . ALA A 1 203 ? 120.631 1.199 10.928 1.00 14.31 187 ALA A N 1
ATOM 1327 C CA . ALA A 1 203 ? 121.201 -0.136 10.764 1.00 12.37 187 ALA A CA 1
ATOM 1328 C C . ALA A 1 203 ? 122.116 -0.439 11.910 1.00 11.83 187 ALA A C 1
ATOM 1329 O O . ALA A 1 203 ? 122.127 -1.566 12.411 1.00 11.17 187 ALA A O 1
ATOM 1331 N N . ASN A 1 204 ? 122.942 0.520 12.278 1.00 11.54 188 ASN A N 1
ATOM 1332 C CA . ASN A 1 204 ? 123.880 0.266 13.346 1.00 12.38 188 ASN A CA 1
ATOM 1333 C C . ASN A 1 204 ? 123.186 0.192 14.700 1.00 12.43 188 ASN A C 1
ATOM 1334 O O . ASN A 1 204 ? 123.517 -0.644 15.540 1.00 12.37 188 ASN A O 1
ATOM 1339 N N . ILE A 1 205 ? 122.146 0.992 14.866 1.00 13.39 189 ILE A N 1
ATOM 1340 C CA . ILE A 1 205 ? 121.301 0.891 16.058 1.00 13.65 189 ILE A CA 1
ATOM 1341 C C . ILE A 1 205 ? 120.680 -0.504 16.139 1.00 13.34 189 ILE A C 1
ATOM 1342 O O . ILE A 1 205 ? 120.616 -1.116 17.222 1.00 12.66 189 ILE A O 1
ATOM 1347 N N . ALA A 1 206 ? 120.321 -1.058 14.994 1.00 12.83 190 ALA A N 1
ATOM 1348 C CA . ALA A 1 206 ? 119.653 -2.388 15.003 1.00 12.67 190 ALA A CA 1
ATOM 1349 C C . ALA A 1 206 ? 120.647 -3.456 15.438 1.00 12.56 190 ALA A C 1
ATOM 1350 O O . ALA A 1 206 ? 120.305 -4.384 16.115 1.00 14.12 190 ALA A O 1
ATOM 1352 N N . PHE A 1 207 ? 121.895 -3.285 15.030 1.00 12.87 191 PHE A N 1
ATOM 1353 C CA . PHE A 1 207 ? 122.941 -4.121 15.461 1.00 13.15 191 PHE A CA 1
ATOM 1354 C C . PHE A 1 207 ? 123.083 -4.125 17.017 1.00 13.95 191 PHE A C 1
ATOM 1355 O O . PHE A 1 207 ? 123.086 -5.160 17.627 1.00 12.64 191 PHE A O 1
ATOM 1363 N N . HIS A 1 208 ? 123.258 -2.956 17.623 1.00 14.24 192 HIS A N 1
ATOM 1364 C CA . HIS A 1 208 ? 123.442 -2.875 19.058 1.00 14.79 192 HIS A CA 1
ATOM 1365 C C . HIS A 1 208 ? 122.204 -3.408 19.789 1.00 16.31 192 HIS A C 1
ATOM 1366 O O . HIS A 1 208 ? 122.327 -4.133 20.751 1.00 15.86 192 HIS A O 1
ATOM 1373 N N . ARG A 1 209 ? 121.020 -3.096 19.276 1.00 16.33 193 ARG A N 1
ATOM 1374 C CA . ARG A 1 209 ? 119.815 -3.612 19.876 1.00 17.46 193 ARG A CA 1
ATOM 1375 C C . ARG A 1 209 ? 119.808 -5.139 19.929 1.00 18.38 193 ARG A C 1
ATOM 1376 O O . ARG A 1 209 ? 119.448 -5.745 20.950 1.00 17.04 193 ARG A O 1
ATOM 1384 N N . GLY A 1 210 ? 120.104 -5.758 18.792 1.00 18.16 194 GLY A N 1
ATOM 1385 C CA . GLY A 1 210 ? 120.162 -7.203 18.724 1.00 18.06 194 GLY A CA 1
ATOM 1386 C C . GLY A 1 210 ? 121.229 -7.752 19.672 1.00 19.83 194 GLY A C 1
ATOM 1387 O O . GLY A 1 210 ? 120.945 -8.677 20.435 1.00 21.87 194 GLY A O 1
ATOM 1388 N N . ILE A 1 211 ? 122.452 -7.215 19.617 1.00 17.33 195 ILE A N 1
ATOM 1389 C CA . ILE A 1 211 ? 123.544 -7.790 20.377 1.00 18.45 195 ILE A CA 1
ATOM 1390 C C . ILE A 1 211 ? 123.322 -7.692 21.918 1.00 16.94 195 ILE A C 1
ATOM 1391 O O . ILE A 1 211 ? 123.589 -8.626 22.617 1.00 15.42 195 ILE A O 1
ATOM 1396 N N . ARG A 1 212 ? 122.734 -6.604 22.393 1.00 15.73 196 ARG A N 1
ATOM 1397 C CA . ARG A 1 212 ? 122.419 -6.480 23.780 1.00 15.88 196 ARG A CA 1
ATOM 1398 C C . ARG A 1 212 ? 121.436 -7.494 24.266 1.00 16.58 196 ARG A C 1
ATOM 1399 O O . ARG A 1 212 ? 121.358 -7.733 25.458 1.00 19.14 196 ARG A O 1
ATOM 1407 N N . ALA A 1 213 ? 120.643 -8.073 23.379 1.00 16.36 197 ALA A N 1
ATOM 1408 C CA . ALA A 1 213 ? 119.744 -9.139 23.779 1.00 17.62 197 ALA A CA 1
ATOM 1409 C C . ALA A 1 213 ? 120.487 -10.387 24.201 1.00 19.06 197 ALA A C 1
ATOM 1410 O O . ALA A 1 213 ? 119.894 -11.260 24.791 1.00 17.77 197 ALA A O 1
ATOM 1412 N N . HIS A 1 214 ? 121.750 -10.497 23.806 1.00 22.21 198 HIS A N 1
ATOM 1413 C CA . HIS A 1 214 ? 122.554 -11.668 24.086 1.00 23.72 198 HIS A CA 1
ATOM 1414 C C . HIS A 1 214 ? 123.303 -11.514 25.407 1.00 22.11 198 HIS A C 1
ATOM 1415 O O . HIS A 1 214 ? 123.919 -12.466 25.849 1.00 22.75 198 HIS A O 1
ATOM 1422 N N . GLY A 1 215 ? 123.341 -10.324 25.989 1.00 19.93 199 GLY A N 1
ATOM 1423 C CA . GLY A 1 215 ? 124.012 -10.122 27.276 1.00 19.24 199 GLY A CA 1
ATOM 1424 C C . GLY A 1 215 ? 125.518 -10.286 27.219 1.00 19.71 199 GLY A C 1
ATOM 1425 O O . GLY A 1 215 ? 126.115 -10.901 28.109 1.00 19.26 199 GLY A O 1
ATOM 1426 N N . LEU A 1 216 ? 126.157 -9.716 26.216 1.00 17.88 200 LEU A N 1
ATOM 1427 C CA . LEU A 1 216 ? 127.590 -9.821 26.133 1.00 18.54 200 LEU A CA 1
ATOM 1428 C C . LEU A 1 216 ? 128.251 -8.884 27.058 1.00 16.61 200 LEU A C 1
ATOM 1429 O O . LEU A 1 216 ? 129.393 -9.147 27.487 1.00 14.78 200 LEU A O 1
ATOM 1434 N N . ILE A 1 217 ? 127.625 -7.735 27.294 1.00 15.79 201 ILE A N 1
ATOM 1435 C CA . ILE A 1 217 ? 128.231 -6.711 28.128 1.00 16.80 201 ILE A CA 1
ATOM 1436 C C . ILE A 1 217 ? 127.203 -6.198 29.092 1.00 16.40 201 ILE A C 1
ATOM 1437 O O . ILE A 1 217 ? 126.083 -5.901 28.713 1.00 16.91 201 ILE A O 1
ATOM 1442 N N . GLY A 1 218 ? 127.610 -6.063 30.339 1.00 16.86 202 GLY A N 1
ATOM 1443 C CA . GLY A 1 218 ? 126.734 -5.507 31.379 1.00 16.41 202 GLY A CA 1
ATOM 1444 C C . GLY A 1 218 ? 127.352 -4.237 31.876 1.00 17.53 202 GLY A C 1
ATOM 1445 O O . GLY A 1 218 ? 128.536 -3.976 31.633 1.00 18.58 202 GLY A O 1
ATOM 1446 N N . PRO A 1 219 ? 126.570 -3.420 32.585 1.00 18.81 203 PRO A N 1
ATOM 1447 C CA . PRO A 1 219 ? 127.107 -2.127 33.111 1.00 18.27 203 PRO A CA 1
ATOM 1448 C C . PRO A 1 219 ? 128.350 -2.194 33.981 1.00 20.11 203 PRO A C 1
ATOM 1449 O O . PRO A 1 219 ? 129.118 -1.217 34.025 1.00 23.03 203 PRO A O 1
ATOM 1453 N N . ASP A 1 220 ? 128.582 -3.318 34.648 1.00 22.43 204 ASP A N 1
ATOM 1454 C CA . ASP A 1 220 ? 129.772 -3.489 35.494 1.00 24.30 204 ASP A CA 1
ATOM 1455 C C . ASP A 1 220 ? 131.027 -3.713 34.701 1.00 19.93 204 ASP A C 1
ATOM 1456 O O . ASP A 1 220 ? 132.103 -3.580 35.229 1.00 17.99 204 ASP A O 1
ATOM 1461 N N . ASP A 1 221 ? 130.905 -4.048 33.414 1.00 18.15 205 ASP A N 1
ATOM 1462 C CA . ASP A 1 221 ? 132.085 -4.404 32.659 1.00 16.18 205 ASP A CA 1
ATOM 1463 C C . ASP A 1 221 ? 132.967 -3.222 32.370 1.00 14.26 205 ASP A C 1
ATOM 1464 O O . ASP A 1 221 ? 132.501 -2.122 32.275 1.00 14.03 205 ASP A O 1
ATOM 1469 N N . ARG A 1 222 ? 134.243 -3.478 32.246 1.00 15.43 206 ARG A N 1
ATOM 1470 C CA . ARG A 1 222 ? 135.190 -2.494 31.733 1.00 16.96 206 ARG A CA 1
ATOM 1471 C C . ARG A 1 222 ? 135.846 -3.153 30.546 1.00 15.77 206 ARG A C 1
ATOM 1472 O O . ARG A 1 222 ? 136.478 -4.186 30.686 1.00 17.59 206 ARG A O 1
ATOM 1480 N N . VAL A 1 223 ? 135.705 -2.567 29.375 1.00 15.16 207 VAL A N 1
ATOM 1481 C CA . VAL A 1 223 ? 136.032 -3.267 28.121 1.00 12.97 207 VAL A CA 1
ATOM 1482 C C . VAL A 1 223 ? 137.266 -2.693 27.497 1.00 12.25 207 VAL A C 1
ATOM 1483 O O . VAL A 1 223 ? 137.320 -1.497 27.195 1.00 11.75 207 VAL A O 1
ATOM 1487 N N . ALA A 1 224 ? 138.291 -3.532 27.347 1.00 12.29 208 ALA A N 1
ATOM 1488 C CA . ALA A 1 224 ? 139.475 -3.154 26.653 1.00 12.88 208 ALA A CA 1
ATOM 1489 C C . ALA A 1 224 ? 139.198 -3.336 25.157 1.00 14.27 208 ALA A C 1
ATOM 1490 O O . ALA A 1 224 ? 139.023 -4.452 24.701 1.00 17.39 208 ALA A O 1
ATOM 1492 N N . VAL A 1 225 ? 139.227 -2.247 24.400 1.00 14.51 209 VAL A N 1
ATOM 1493 C CA . VAL A 1 225 ? 139.132 -2.273 22.916 1.00 14.94 209 VAL A CA 1
ATOM 1494 C C . VAL A 1 225 ? 140.557 -2.170 22.320 1.00 14.07 209 VAL A C 1
ATOM 1495 O O . VAL A 1 225 ? 141.221 -1.166 22.403 1.00 15.63 209 VAL A O 1
ATOM 1499 N N . THR A 1 226 ? 141.072 -3.252 21.788 1.00 14.07 210 THR A N 1
ATOM 1500 C CA . THR A 1 226 ? 142.419 -3.260 21.315 1.00 14.46 210 THR A CA 1
ATOM 1501 C C . THR A 1 226 ? 142.564 -2.771 19.869 1.00 14.93 210 THR A C 1
ATOM 1502 O O . THR A 1 226 ? 143.634 -2.392 19.459 1.00 15.44 210 THR A O 1
ATOM 1506 N N . SER A 1 227 ? 141.508 -2.820 19.101 1.00 16.12 211 SER A N 1
ATOM 1507 C CA . SER A 1 227 ? 141.627 -2.558 17.680 1.00 18.16 211 SER A CA 1
ATOM 1508 C C . SER A 1 227 ? 141.694 -1.038 17.436 1.00 17.82 211 SER A C 1
ATOM 1509 O O . SER A 1 227 ? 141.063 -0.242 18.154 1.00 17.29 211 SER A O 1
ATOM 1512 N N . PRO A 1 228 ? 142.534 -0.611 16.488 1.00 18.50 212 PRO A N 1
ATOM 1513 C CA . PRO A 1 228 ? 142.744 0.832 16.210 1.00 17.59 212 PRO A CA 1
ATOM 1514 C C . PRO A 1 228 ? 141.509 1.506 15.651 1.00 17.29 212 PRO A C 1
ATOM 1515 O O . PRO A 1 228 ? 140.614 0.834 15.141 1.00 16.10 212 PRO A O 1
ATOM 1519 N N . PHE A 1 229 ? 141.470 2.832 15.768 1.00 17.37 213 PHE A N 1
ATOM 1520 C CA . PHE A 1 229 ? 140.291 3.628 15.425 1.00 18.53 213 PHE A CA 1
ATOM 1521 C C . PHE A 1 229 ? 139.864 3.508 13.939 1.00 18.40 213 PHE A C 1
ATOM 1522 O O . PHE A 1 229 ? 138.662 3.650 13.616 1.00 20.31 213 PHE A O 1
ATOM 1530 N N . SER A 1 230 ? 140.812 3.216 13.071 1.00 16.16 214 SER A N 1
ATOM 1531 C CA . SER A 1 230 ? 140.525 3.037 11.655 1.00 17.04 214 SER A CA 1
ATOM 1532 C C . SER A 1 230 ? 139.779 1.731 11.420 1.00 19.58 214 SER A C 1
ATOM 1533 O O . SER A 1 230 ? 139.397 1.444 10.290 1.00 17.67 214 SER A O 1
ATOM 1536 N N . PHE A 1 231 ? 139.652 0.898 12.453 1.00 21.51 215 PHE A N 1
ATOM 1537 C CA . PHE A 1 231 ? 138.964 -0.379 12.290 1.00 27.80 215 PHE A CA 1
ATOM 1538 C C . PHE A 1 231 ? 137.540 -0.292 12.759 1.00 25.86 215 PHE A C 1
ATOM 1539 O O . PHE A 1 231 ? 137.224 0.281 13.804 1.00 25.41 215 PHE A O 1
ATOM 1547 N N . ASP A 1 232 ? 136.678 -0.821 11.908 1.00 27.72 216 ASP A N 1
ATOM 1548 C CA . ASP A 1 232 ? 135.256 -1.035 12.201 1.00 30.83 216 ASP A CA 1
ATOM 1549 C C . ASP A 1 232 ? 134.989 -1.569 13.638 1.00 27.20 216 ASP A C 1
ATOM 1550 O O . ASP A 1 232 ? 134.077 -1.145 14.334 1.00 22.99 216 ASP A O 1
ATOM 1555 N N . PHE A 1 233 ? 135.791 -2.541 14.037 1.00 24.58 217 PHE A N 1
ATOM 1556 C CA . PHE A 1 233 ? 135.645 -3.208 15.330 1.00 27.40 217 PHE A CA 1
ATOM 1557 C C . PHE A 1 233 ? 135.907 -2.275 16.527 1.00 23.70 217 PHE A C 1
ATOM 1558 O O . PHE A 1 233 ? 135.374 -2.500 17.602 1.00 21.98 217 PHE A O 1
ATOM 1566 N N . CYS A 1 234 ? 136.703 -1.221 16.333 1.00 19.84 218 CYS A N 1
ATOM 1567 C CA . CYS A 1 234 ? 136.966 -0.278 17.377 1.00 18.64 218 CYS A CA 1
ATOM 1568 C C . CYS A 1 234 ? 135.722 0.518 17.702 1.00 19.05 218 CYS A C 1
ATOM 1569 O O . CYS A 1 234 ? 135.275 0.541 18.850 1.00 19.27 218 CYS A O 1
ATOM 1572 N N . LEU A 1 235 ? 135.199 1.208 16.712 1.00 17.32 219 LEU A N 1
ATOM 1573 C CA . LEU A 1 235 ? 133.974 1.940 16.847 1.00 18.25 219 LEU A CA 1
ATOM 1574 C C . LEU A 1 235 ? 132.815 1.050 17.374 1.00 16.50 219 LEU A C 1
ATOM 1575 O O . LEU A 1 235 ? 132.085 1.438 18.289 1.00 13.80 219 LEU A O 1
ATOM 1580 N N . GLY A 1 236 ? 132.667 -0.123 16.791 1.00 15.29 220 GLY A N 1
ATOM 1581 C CA . GLY A 1 236 ? 131.667 -1.084 17.253 1.00 15.98 220 GLY A CA 1
ATOM 1582 C C . GLY A 1 236 ? 131.779 -1.435 18.751 1.00 16.13 220 GLY A C 1
ATOM 1583 O O . GLY A 1 236 ? 130.761 -1.534 19.443 1.00 16.27 220 GLY A O 1
ATOM 1584 N N . GLY A 1 237 ? 133.008 -1.674 19.207 1.00 14.03 221 GLY A N 1
ATOM 1585 C CA . GLY A 1 237 ? 133.273 -2.124 20.550 1.00 13.74 221 GLY A CA 1
ATOM 1586 C C . GLY A 1 237 ? 132.995 -1.026 21.513 1.00 13.99 221 GLY A C 1
ATOM 1587 O O . GLY A 1 237 ? 132.390 -1.235 22.574 1.00 15.67 221 GLY A O 1
ATOM 1588 N N . ILE A 1 238 ? 133.378 0.176 21.137 1.00 13.51 222 ILE A N 1
ATOM 1589 C CA . ILE A 1 238 ? 133.172 1.307 21.995 1.00 12.51 222 ILE A CA 1
ATOM 1590 C C . ILE A 1 238 ? 131.710 1.582 22.054 1.00 12.74 222 ILE A C 1
ATOM 1591 O O . ILE A 1 238 ? 131.156 1.806 23.157 1.00 12.09 222 ILE A O 1
ATOM 1596 N N . ALA A 1 239 ? 131.065 1.532 20.892 1.00 12.58 223 ALA A N 1
ATOM 1597 C CA . ALA A 1 239 ? 129.607 1.838 20.790 1.00 12.83 223 ALA A CA 1
ATOM 1598 C C . ALA A 1 239 ? 128.771 0.881 21.576 1.00 12.33 223 ALA A C 1
ATOM 1599 O O . ALA A 1 239 ? 127.877 1.275 22.284 1.00 12.24 223 ALA A O 1
ATOM 1601 N N . LEU A 1 240 ? 129.085 -0.391 21.455 1.00 13.13 224 LEU A N 1
ATOM 1602 C CA . LEU A 1 240 ? 128.296 -1.373 22.139 1.00 14.03 224 LEU A CA 1
ATOM 1603 C C . LEU A 1 240 ? 128.521 -1.256 23.666 1.00 14.29 224 LEU A C 1
ATOM 1604 O O . LEU A 1 240 ? 127.602 -1.444 24.431 1.00 15.34 224 LEU A O 1
ATOM 1609 N N . THR A 1 241 ? 129.759 -0.980 24.070 1.00 13.62 225 THR A N 1
ATOM 1610 C CA . THR A 1 241 ? 130.105 -0.856 25.444 1.00 13.21 225 THR A CA 1
ATOM 1611 C C . THR A 1 241 ? 129.289 0.301 26.078 1.00 13.19 225 THR A C 1
ATOM 1612 O O . THR A 1 241 ? 128.714 0.138 27.140 1.00 12.19 225 THR A O 1
ATOM 1616 N N . LEU A 1 242 ? 129.271 1.455 25.413 1.00 12.80 226 LEU A N 1
ATOM 1617 C CA . LEU A 1 242 ? 128.536 2.597 25.873 1.00 12.96 226 LEU A CA 1
ATOM 1618 C C . LEU A 1 242 ? 127.055 2.318 25.889 1.00 13.70 226 LEU A C 1
ATOM 1619 O O . LEU A 1 242 ? 126.361 2.650 26.868 1.00 13.43 226 LEU A O 1
ATOM 1624 N N . ALA A 1 243 ? 126.558 1.754 24.787 1.00 13.20 227 ALA A N 1
ATOM 1625 C CA . ALA A 1 243 ? 125.146 1.422 24.672 1.00 13.30 227 ALA A CA 1
ATOM 1626 C C . ALA A 1 243 ? 124.688 0.527 25.813 1.00 13.49 227 ALA A C 1
ATOM 1627 O O . ALA A 1 243 ? 123.489 0.522 26.188 1.00 13.66 227 ALA A O 1
ATOM 1629 N N . SER A 1 244 ? 125.596 -0.295 26.308 1.00 13.33 228 SER A N 1
ATOM 1630 C CA . SER A 1 244 ? 125.273 -1.249 27.369 1.00 13.52 228 SER A CA 1
ATOM 1631 C C . SER A 1 244 ? 125.484 -0.637 28.734 1.00 13.55 228 SER A C 1
ATOM 1632 O O . SER A 1 244 ? 125.183 -1.257 29.744 1.00 14.06 228 SER A O 1
ATOM 1635 N N . GLY A 1 245 ? 125.948 0.613 28.764 1.00 15.19 229 GLY A N 1
ATOM 1636 C CA . GLY A 1 245 ? 126.050 1.409 29.973 1.00 15.02 229 GLY A CA 1
ATOM 1637 C C . GLY A 1 245 ? 127.306 1.062 30.717 1.00 16.88 229 GLY A C 1
ATOM 1638 O O . GLY A 1 245 ? 127.356 1.304 31.943 1.00 17.23 229 GLY A O 1
ATOM 1639 N N . ALA A 1 246 ? 128.296 0.483 30.017 1.00 15.18 230 ALA A N 1
ATOM 1640 C CA . ALA A 1 246 ? 129.510 0.022 30.678 1.00 15.92 230 ALA A CA 1
ATOM 1641 C C . ALA A 1 246 ? 130.629 1.043 30.540 1.00 14.81 230 ALA A C 1
ATOM 1642 O O . ALA A 1 246 ? 130.363 2.176 30.295 1.00 15.61 230 ALA A O 1
ATOM 1644 N N . THR A 1 247 ? 131.884 0.615 30.683 1.00 13.92 231 THR A N 1
ATOM 1645 C CA . THR A 1 247 ? 133.033 1.515 30.649 1.00 13.35 231 THR A CA 1
ATOM 1646 C C . THR A 1 247 ? 134.023 1.067 29.563 1.00 13.44 231 THR A C 1
ATOM 1647 O O . THR A 1 247 ? 134.514 -0.068 29.606 1.00 13.62 231 THR A O 1
ATOM 1651 N N . ALA A 1 248 ? 134.299 1.944 28.610 1.00 12.23 232 ALA A N 1
ATOM 1652 C CA . ALA A 1 248 ? 135.126 1.581 27.477 1.00 13.72 232 ALA A CA 1
ATOM 1653 C C . ALA A 1 248 ? 136.568 2.056 27.703 1.00 13.07 232 ALA A C 1
ATOM 1654 O O . ALA A 1 248 ? 136.800 3.163 28.127 1.00 15.10 232 ALA A O 1
ATOM 1656 N N . VAL A 1 249 ? 137.520 1.169 27.471 1.00 14.40 233 VAL A N 1
ATOM 1657 C CA . VAL A 1 249 ? 138.934 1.442 27.701 1.00 14.55 233 VAL A CA 1
ATOM 1658 C C . VAL A 1 249 ? 139.725 1.105 26.421 1.00 15.79 233 VAL A C 1
ATOM 1659 O O . VAL A 1 249 ? 140.218 -0.006 26.258 1.00 18.06 233 VAL A O 1
ATOM 1663 N N . PRO A 1 250 ? 139.850 2.056 25.518 1.00 17.63 234 PRO A N 1
ATOM 1664 C CA . PRO A 1 250 ? 140.658 1.852 24.350 1.00 19.61 234 PRO A CA 1
ATOM 1665 C C . PRO A 1 250 ? 142.070 1.565 24.788 1.00 20.81 234 PRO A C 1
ATOM 1666 O O . PRO A 1 250 ? 142.562 2.228 25.697 1.00 24.10 234 PRO A O 1
ATOM 1670 N N . VAL A 1 251 ? 142.729 0.594 24.185 1.00 20.08 235 VAL A N 1
ATOM 1671 C CA . VAL A 1 251 ? 144.084 0.281 24.593 1.00 21.14 235 VAL A CA 1
ATOM 1672 C C . VAL A 1 251 ? 145.062 1.040 23.658 1.00 21.50 235 VAL A C 1
ATOM 1673 O O . VAL A 1 251 ? 145.200 0.693 22.517 1.00 22.36 235 VAL A O 1
ATOM 1677 N N . PRO A 1 252 ? 145.727 2.065 24.144 1.00 23.14 236 PRO A N 1
ATOM 1678 C CA . PRO A 1 252 ? 146.617 2.775 23.248 1.00 25.94 236 PRO A CA 1
ATOM 1679 C C . PRO A 1 252 ? 147.685 1.867 22.629 1.00 27.23 236 PRO A C 1
ATOM 1680 O O . PRO A 1 252 ? 148.104 0.903 23.261 1.00 23.71 236 PRO A O 1
ATOM 1684 N N . ARG A 1 253 ? 148.118 2.179 21.403 1.00 32.67 237 ARG A N 1
ATOM 1685 C CA . ARG A 1 253 ? 149.071 1.297 20.700 1.00 36.43 237 ARG A CA 1
ATOM 1686 C C . ARG A 1 253 ? 150.443 1.152 21.446 1.00 33.67 237 ARG A C 1
ATOM 1687 O O . ARG A 1 253 ? 151.038 0.095 21.412 1.00 28.20 237 ARG A O 1
ATOM 1695 N N . ASP A 1 254 ? 150.880 2.164 22.200 1.00 31.24 238 ASP A N 1
ATOM 1696 C CA . ASP A 1 254 ? 152.087 2.023 23.013 1.00 33.77 238 ASP A CA 1
ATOM 1697 C C . ASP A 1 254 ? 151.953 1.147 24.281 1.00 32.94 238 ASP A C 1
ATOM 1698 O O . ASP A 1 254 ? 152.950 0.903 24.946 1.00 39.66 238 ASP A O 1
ATOM 1703 N N . ARG A 1 255 ? 150.774 0.633 24.591 1.00 31.21 239 ARG A N 1
ATOM 1704 C CA . ARG A 1 255 ? 150.655 -0.466 25.568 1.00 31.35 239 ARG A CA 1
ATOM 1705 C C . ARG A 1 255 ? 150.523 -1.797 24.893 1.00 28.87 239 ARG A C 1
ATOM 1706 O O . ARG A 1 255 ? 150.930 -2.835 25.419 1.00 27.33 239 ARG A O 1
ATOM 1714 N N . LEU A 1 256 ? 149.993 -1.768 23.688 1.00 29.57 240 LEU A N 1
ATOM 1715 C CA . LEU A 1 256 ? 149.447 -2.975 23.158 1.00 31.24 240 LEU A CA 1
ATOM 1716 C C . LEU A 1 256 ? 150.481 -3.815 22.456 1.00 30.12 240 LEU A C 1
ATOM 1717 O O . LEU A 1 256 ? 150.450 -5.028 22.565 1.00 31.97 240 LEU A O 1
ATOM 1722 N N . ASP A 1 257 ? 151.439 -3.175 21.817 1.00 29.83 241 ASP A N 1
ATOM 1723 C CA . ASP A 1 257 ? 152.488 -3.888 21.120 1.00 34.25 241 ASP A CA 1
ATOM 1724 C C . ASP A 1 257 ? 153.597 -4.408 22.043 1.00 36.02 241 ASP A C 1
ATOM 1725 O O . ASP A 1 257 ? 154.481 -5.127 21.586 1.00 37.05 241 ASP A O 1
ATOM 1730 N N . PHE A 1 258 ? 153.494 -4.132 23.347 1.00 34.03 242 PHE A N 1
ATOM 1731 C CA . PHE A 1 258 ? 154.478 -4.562 24.312 1.00 38.42 242 PHE A CA 1
ATOM 1732 C C . PHE A 1 258 ? 153.807 -5.475 25.368 1.00 35.61 242 PHE A C 1
ATOM 1733 O O . PHE A 1 258 ? 153.128 -4.983 26.266 1.00 34.49 242 PHE A O 1
ATOM 1741 N N . PRO A 1 259 ? 153.983 -6.810 25.263 1.00 31.18 243 PRO A N 1
ATOM 1742 C CA . PRO A 1 259 ? 153.305 -7.770 26.112 1.00 29.41 243 PRO A CA 1
ATOM 1743 C C . PRO A 1 259 ? 153.203 -7.475 27.586 1.00 32.63 243 PRO A C 1
ATOM 1744 O O . PRO A 1 259 ? 152.121 -7.607 28.154 1.00 40.09 243 PRO A O 1
ATOM 1748 N N . ARG A 1 260 ? 154.285 -7.097 28.228 1.00 32.97 244 ARG A N 1
ATOM 1749 C CA . ARG A 1 260 ? 154.259 -6.901 29.658 1.00 36.27 244 ARG A CA 1
ATOM 1750 C C . ARG A 1 260 ? 153.483 -5.654 29.950 1.00 34.78 244 ARG A C 1
ATOM 1751 O O . ARG A 1 260 ? 152.780 -5.587 30.940 1.00 34.70 244 ARG A O 1
ATOM 1759 N N . ARG A 1 261 ? 153.625 -4.663 29.079 1.00 35.29 245 ARG A N 1
ATOM 1760 C CA . ARG A 1 261 ? 152.934 -3.384 29.230 1.00 35.66 245 ARG A CA 1
ATOM 1761 C C . ARG A 1 261 ? 151.438 -3.524 28.999 1.00 31.76 245 ARG A C 1
ATOM 1762 O O . ARG A 1 261 ? 150.637 -2.854 29.653 1.00 28.56 245 ARG A O 1
ATOM 1770 N N . PHE A 1 262 ? 151.075 -4.421 28.095 1.00 26.47 246 PHE A N 1
ATOM 1771 C CA . PHE A 1 262 ? 149.680 -4.661 27.788 1.00 24.61 246 PHE A CA 1
ATOM 1772 C C . PHE A 1 262 ? 149.020 -5.352 28.976 1.00 23.66 246 PHE A C 1
ATOM 1773 O O . PHE A 1 262 ? 147.950 -4.940 29.422 1.00 23.63 246 PHE A O 1
ATOM 1781 N N . LEU A 1 263 ? 149.646 -6.420 29.448 1.00 22.75 247 LEU A N 1
ATOM 1782 C CA . LEU A 1 263 ? 149.138 -7.191 30.594 1.00 22.40 247 LEU A CA 1
ATOM 1783 C C . LEU A 1 263 ? 149.040 -6.362 31.843 1.00 22.17 247 LEU A C 1
ATOM 1784 O O . LEU A 1 263 ? 148.045 -6.442 32.529 1.00 24.42 247 LEU A O 1
ATOM 1789 N N . ALA A 1 264 ? 149.989 -5.455 32.083 1.00 21.86 248 ALA A N 1
ATOM 1790 C CA . ALA A 1 264 ? 149.924 -4.575 33.258 1.00 20.83 248 ALA A CA 1
ATOM 1791 C C . ALA A 1 264 ? 148.743 -3.613 33.133 1.00 23.27 248 ALA A C 1
ATOM 1792 O O . ALA A 1 264 ? 148.082 -3.290 34.113 1.00 21.80 248 ALA A O 1
ATOM 1794 N N . PHE A 1 265 ? 148.476 -3.172 31.898 1.00 23.85 249 PHE A N 1
ATOM 1795 C CA . PHE A 1 265 ? 147.374 -2.264 31.638 1.00 23.03 249 PHE A CA 1
ATOM 1796 C C . PHE A 1 265 ? 146.047 -2.947 31.942 1.00 20.93 249 PHE A C 1
ATOM 1797 O O . PHE A 1 265 ? 145.184 -2.337 32.485 1.00 23.29 249 PHE A O 1
ATOM 1805 N N . LEU A 1 266 ? 145.894 -4.210 31.583 1.00 21.60 250 LEU A N 1
ATOM 1806 C CA . LEU A 1 266 ? 144.652 -4.914 31.880 1.00 22.35 250 LEU A CA 1
ATOM 1807 C C . LEU A 1 266 ? 144.405 -5.005 33.383 1.00 22.98 250 LEU A C 1
ATOM 1808 O O . LEU A 1 266 ? 143.266 -4.948 33.804 1.00 22.69 250 LEU A O 1
ATOM 1813 N N . HIS A 1 267 ? 145.464 -5.124 34.183 1.00 24.10 251 HIS A N 1
ATOM 1814 C CA . HIS A 1 267 ? 145.338 -4.956 35.651 1.00 24.89 251 HIS A CA 1
ATOM 1815 C C . HIS A 1 267 ? 145.100 -3.539 36.066 1.00 22.86 251 HIS A C 1
ATOM 1816 O O . HIS A 1 267 ? 144.209 -3.269 36.817 1.00 24.57 251 HIS A O 1
ATOM 1823 N N . GLU A 1 268 ? 145.913 -2.613 35.583 1.00 22.81 252 GLU A N 1
ATOM 1824 C CA . GLU A 1 268 ? 145.768 -1.212 36.010 1.00 24.27 252 GLU A CA 1
ATOM 1825 C C . GLU A 1 268 ? 144.350 -0.733 35.813 1.00 22.39 252 GLU A C 1
ATOM 1826 O O . GLU A 1 268 ? 143.767 -0.123 36.710 1.00 23.63 252 GLU A O 1
ATOM 1832 N N . ALA A 1 269 ? 143.770 -1.012 34.648 1.00 20.25 253 ALA A N 1
ATOM 1833 C CA . ALA A 1 269 ? 142.402 -0.538 34.351 1.00 19.42 253 ALA A CA 1
ATOM 1834 C C . ALA A 1 269 ? 141.299 -1.545 34.758 1.00 18.13 253 ALA A C 1
ATOM 1835 O O . ALA A 1 269 ? 140.138 -1.324 34.470 1.00 16.54 253 ALA A O 1
ATOM 1837 N N . ALA A 1 270 ? 141.682 -2.634 35.423 1.00 18.23 254 ALA A N 1
ATOM 1838 C CA . ALA A 1 270 ? 140.740 -3.575 35.998 1.00 17.77 254 ALA A CA 1
ATOM 1839 C C . ALA A 1 270 ? 139.773 -4.017 34.895 1.00 18.27 254 ALA A C 1
ATOM 1840 O O . ALA A 1 270 ? 138.556 -4.025 35.070 1.00 15.77 254 ALA A O 1
ATOM 1842 N N . ILE A 1 271 ? 140.358 -4.477 33.798 1.00 17.61 255 ILE A N 1
ATOM 1843 C CA . ILE A 1 271 ? 139.577 -4.900 32.633 1.00 18.07 255 ILE A CA 1
ATOM 1844 C C . ILE A 1 271 ? 138.829 -6.232 32.851 1.00 16.94 255 ILE A C 1
ATOM 1845 O O . ILE A 1 271 ? 139.444 -7.243 33.236 1.00 17.81 255 ILE A O 1
ATOM 1850 N N . THR A 1 272 ? 137.508 -6.229 32.633 1.00 15.84 256 THR A N 1
ATOM 1851 C CA . THR A 1 272 ? 136.708 -7.463 32.719 1.00 14.71 256 THR A CA 1
ATOM 1852 C C . THR A 1 272 ? 136.501 -8.137 31.378 1.00 14.86 256 THR A C 1
ATOM 1853 O O . THR A 1 272 ? 136.256 -9.332 31.327 1.00 14.88 256 THR A O 1
ATOM 1857 N N . GLN A 1 273 ? 136.611 -7.394 30.283 1.00 15.39 257 GLN A N 1
ATOM 1858 C CA . GLN A 1 273 ? 136.381 -8.004 28.970 1.00 16.42 257 GLN A CA 1
ATOM 1859 C C . GLN A 1 273 ? 137.352 -7.457 27.954 1.00 15.27 257 GLN A C 1
ATOM 1860 O O . GLN A 1 273 ? 137.614 -6.258 27.923 1.00 13.45 257 GLN A O 1
ATOM 1866 N N . VAL A 1 274 ? 137.960 -8.350 27.193 1.00 15.51 258 VAL A N 1
ATOM 1867 C CA . VAL A 1 274 ? 138.892 -7.936 26.188 1.00 16.16 258 VAL A CA 1
ATOM 1868 C C . VAL A 1 274 ? 138.311 -8.223 24.801 1.00 17.19 258 VAL A C 1
ATOM 1869 O O . VAL A 1 274 ? 137.798 -9.308 24.547 1.00 17.17 258 VAL A O 1
ATOM 1873 N N . HIS A 1 275 ? 138.348 -7.211 23.947 1.00 15.78 259 HIS A N 1
ATOM 1874 C CA . HIS A 1 275 ? 138.003 -7.333 22.536 1.00 16.58 259 HIS A CA 1
ATOM 1875 C C . HIS A 1 275 ? 139.283 -7.270 21.723 1.00 16.64 259 HIS A C 1
ATOM 1876 O O . HIS A 1 275 ? 140.117 -6.390 21.946 1.00 15.87 259 HIS A O 1
ATOM 1883 N N . GLY A 1 276 ? 139.416 -8.167 20.780 1.00 16.79 260 GLY A N 1
ATOM 1884 C CA . GLY A 1 276 ? 140.598 -8.185 19.934 1.00 19.85 260 GLY A CA 1
ATOM 1885 C C . GLY A 1 276 ? 140.566 -9.304 18.922 1.00 20.36 260 GLY A C 1
ATOM 1886 O O . GLY A 1 276 ? 139.718 -10.176 19.007 1.00 20.65 260 GLY A O 1
ATOM 1887 N N . VAL A 1 277 ? 141.464 -9.257 17.941 1.00 24.49 261 VAL A N 1
ATOM 1888 C CA . VAL A 1 277 ? 141.672 -10.414 17.028 1.00 26.23 261 VAL A CA 1
ATOM 1889 C C . VAL A 1 277 ? 142.338 -11.555 17.803 1.00 27.14 261 VAL A C 1
ATOM 1890 O O . VAL A 1 277 ? 142.988 -11.314 18.788 1.00 25.08 261 VAL A O 1
ATOM 1894 N N . PRO A 1 278 ? 142.147 -12.796 17.371 1.00 30.83 262 PRO A N 1
ATOM 1895 C CA . PRO A 1 278 ? 142.750 -13.949 18.016 1.00 32.07 262 PRO A CA 1
ATOM 1896 C C . PRO A 1 278 ? 144.253 -13.839 18.223 1.00 31.92 262 PRO A C 1
ATOM 1897 O O . PRO A 1 278 ? 144.732 -14.186 19.267 1.00 33.22 262 PRO A O 1
ATOM 1901 N N . SER A 1 279 ? 144.982 -13.387 17.202 1.00 35.41 263 SER A N 1
ATOM 1902 C CA . SER A 1 279 ? 146.460 -13.313 17.215 1.00 34.85 263 SER A CA 1
ATOM 1903 C C . SER A 1 279 ? 147.003 -12.380 18.263 1.00 35.23 263 SER A C 1
ATOM 1904 O O . SER A 1 279 ? 148.161 -12.455 18.609 1.00 42.32 263 SER A O 1
ATOM 1907 N N . LEU A 1 280 ? 146.180 -11.466 18.755 1.00 35.96 264 LEU A N 1
ATOM 1908 C CA . LEU A 1 280 ? 146.531 -10.670 19.923 1.00 34.44 264 LEU A CA 1
ATOM 1909 C C . LEU A 1 280 ? 147.174 -11.520 21.019 1.00 35.42 264 LEU A C 1
ATOM 1910 O O . LEU A 1 280 ? 148.081 -11.067 21.714 1.00 36.04 264 LEU A O 1
ATOM 1915 N N . TRP A 1 281 ? 146.642 -12.720 21.220 1.00 33.93 265 TRP A N 1
ATOM 1916 C CA . TRP A 1 281 ? 147.010 -13.536 22.376 1.00 32.89 265 TRP A CA 1
ATOM 1917 C C . TRP A 1 281 ? 148.271 -14.391 22.171 1.00 33.59 265 TRP A C 1
ATOM 1918 O O . TRP A 1 281 ? 148.884 -14.784 23.143 1.00 29.33 265 TRP A O 1
ATOM 1929 N N . ARG A 1 282 ? 148.644 -14.658 20.917 1.00 40.60 266 ARG A N 1
ATOM 1930 C CA . ARG A 1 282 ? 149.775 -15.546 20.616 1.00 46.92 266 ARG A CA 1
ATOM 1931 C C . ARG A 1 282 ? 151.084 -15.110 21.268 1.00 45.38 266 ARG A C 1
ATOM 1932 O O . ARG A 1 282 ? 151.722 -15.907 21.945 1.00 43.30 266 ARG A O 1
ATOM 1940 N N . PRO A 1 283 ? 151.495 -13.851 21.078 1.00 42.73 267 PRO A N 1
ATOM 1941 C CA . PRO A 1 283 ? 152.665 -13.393 21.836 1.00 43.35 267 PRO A CA 1
ATOM 1942 C C . PRO A 1 283 ? 152.515 -13.453 23.379 1.00 47.96 267 PRO A C 1
ATOM 1943 O O . PRO A 1 283 ? 153.512 -13.555 24.099 1.00 58.15 267 PRO A O 1
ATOM 1947 N N . LEU A 1 284 ? 151.305 -13.344 23.905 1.00 47.99 268 LEU A N 1
ATOM 1948 C CA . LEU A 1 284 ? 151.156 -13.264 25.354 1.00 48.00 268 LEU A CA 1
ATOM 1949 C C . LEU A 1 284 ? 151.267 -14.653 25.922 1.00 48.53 268 LEU A C 1
ATOM 1950 O O . LEU A 1 284 ? 151.878 -14.838 26.948 1.00 46.38 268 LEU A O 1
ATOM 1955 N N . ILE A 1 285 ? 150.703 -15.637 25.224 1.00 57.28 269 ILE A N 1
ATOM 1956 C CA . ILE A 1 285 ? 150.857 -17.069 25.592 1.00 64.75 269 ILE A CA 1
ATOM 1957 C C . ILE A 1 285 ? 152.319 -17.495 25.525 1.00 67.14 269 ILE A C 1
ATOM 1958 O O . ILE A 1 285 ? 152.889 -17.988 26.493 1.00 68.35 269 ILE A O 1
ATOM 1963 N N . ARG A 1 286 ? 152.901 -17.278 24.351 1.00 75.95 270 ARG A N 1
ATOM 1964 C CA . ARG A 1 286 ? 154.246 -17.711 24.034 1.00 78.09 270 ARG A CA 1
ATOM 1965 C C . ARG A 1 286 ? 155.249 -17.136 25.013 1.00 70.62 270 ARG A C 1
ATOM 1966 O O . ARG A 1 286 ? 156.024 -17.880 25.567 1.00 67.73 270 ARG A O 1
ATOM 1974 N N . HIS A 1 287 ? 155.242 -15.818 25.205 1.00 68.82 271 HIS A N 1
ATOM 1975 C CA . HIS A 1 287 ? 156.255 -15.144 26.032 1.00 66.10 271 HIS A CA 1
ATOM 1976 C C . HIS A 1 287 ? 155.920 -14.988 27.492 1.00 56.76 271 HIS A C 1
ATOM 1977 O O . HIS A 1 287 ? 156.833 -14.925 28.292 1.00 49.50 271 HIS A O 1
ATOM 1984 N N . GLU A 1 288 ? 154.643 -14.851 27.846 1.00 53.22 272 GLU A N 1
ATOM 1985 C CA . GLU A 1 288 ? 154.302 -14.479 29.220 1.00 55.93 272 GLU A CA 1
ATOM 1986 C C . GLU A 1 288 ? 153.096 -15.229 29.777 1.00 47.64 272 GLU A C 1
ATOM 1987 O O . GLU A 1 288 ? 152.213 -14.624 30.375 1.00 38.75 272 GLU A O 1
ATOM 1993 N N . PRO A 1 289 ? 153.090 -16.556 29.631 1.00 47.87 273 PRO A N 1
ATOM 1994 C CA . PRO A 1 289 ? 151.935 -17.329 30.031 1.00 47.11 273 PRO A CA 1
ATOM 1995 C C . PRO A 1 289 ? 151.558 -17.195 31.505 1.00 44.48 273 PRO A C 1
ATOM 1996 O O . PRO A 1 289 ? 150.374 -17.285 31.810 1.00 45.83 273 PRO A O 1
ATOM 2000 N N . ASP A 1 290 ? 152.516 -16.976 32.401 1.00 40.55 274 ASP A N 1
ATOM 2001 C CA . ASP A 1 290 ? 152.185 -16.818 33.806 1.00 42.91 274 ASP A CA 1
ATOM 2002 C C . ASP A 1 290 ? 151.465 -15.523 34.073 1.00 41.90 274 ASP A C 1
ATOM 2003 O O . ASP A 1 290 ? 150.564 -15.475 34.903 1.00 39.22 274 ASP A O 1
ATOM 2008 N N . LEU A 1 291 ? 151.851 -14.458 33.383 1.00 38.97 275 LEU A N 1
ATOM 2009 C CA . LEU A 1 291 ? 151.121 -13.196 33.545 1.00 38.22 275 LEU A CA 1
ATOM 2010 C C . LEU A 1 291 ? 149.696 -13.274 32.964 1.00 32.98 275 LEU A C 1
ATOM 2011 O O . LEU A 1 291 ? 148.745 -12.725 33.542 1.00 28.62 275 LEU A O 1
ATOM 2016 N N . VAL A 1 292 ? 149.536 -13.998 31.862 1.00 29.08 276 VAL A N 1
ATOM 2017 C CA . VAL A 1 292 ? 148.202 -14.212 31.286 1.00 29.29 276 VAL A CA 1
ATOM 2018 C C . VAL A 1 292 ? 147.311 -14.922 32.302 1.00 26.43 276 VAL A C 1
ATOM 2019 O O . VAL A 1 292 ? 146.213 -14.471 32.608 1.00 26.32 276 VAL A O 1
ATOM 2023 N N . ALA A 1 293 ? 147.804 -16.035 32.821 1.00 25.16 277 ALA A N 1
ATOM 2024 C CA . ALA A 1 293 ? 147.139 -16.784 33.894 1.00 24.98 277 ALA A CA 1
ATOM 2025 C C . ALA A 1 293 ? 146.822 -15.952 35.096 1.00 22.58 277 ALA A C 1
ATOM 2026 O O . ALA A 1 293 ? 145.907 -16.259 35.823 1.00 22.81 277 ALA A O 1
ATOM 2028 N N . GLY A 1 294 ? 147.566 -14.883 35.297 1.00 22.16 278 GLY A N 1
ATOM 2029 C CA . GLY A 1 294 ? 147.366 -14.005 36.460 1.00 22.71 278 GLY A CA 1
ATOM 2030 C C . GLY A 1 294 ? 146.407 -12.852 36.264 1.00 23.13 278 GLY A C 1
ATOM 2031 O O . GLY A 1 294 ? 146.252 -12.035 37.177 1.00 22.43 278 GLY A O 1
ATOM 2032 N N . LEU A 1 295 ? 145.761 -12.778 35.091 1.00 23.18 279 LEU A N 1
ATOM 2033 C CA . LEU A 1 295 ? 144.737 -11.729 34.823 1.00 24.06 279 LEU A CA 1
ATOM 2034 C C . LEU A 1 295 ? 143.435 -11.963 35.601 1.00 23.63 279 LEU A C 1
ATOM 2035 O O . LEU A 1 295 ? 142.409 -12.375 35.039 1.00 22.78 279 LEU A O 1
ATOM 2040 N N . ASP A 1 296 ? 143.477 -11.675 36.896 1.00 22.94 280 ASP A N 1
ATOM 2041 C CA . ASP A 1 296 ? 142.360 -11.986 37.773 1.00 23.74 280 ASP A CA 1
ATOM 2042 C C . ASP A 1 296 ? 141.065 -11.252 37.446 1.00 21.69 280 ASP A C 1
ATOM 2043 O O . ASP A 1 296 ? 139.979 -11.832 37.594 1.00 22.94 280 ASP A O 1
ATOM 2048 N N . PRO A 1 297 ? 141.147 -9.986 37.026 1.00 18.84 281 PRO A N 1
ATOM 2049 C CA . PRO A 1 297 ? 139.876 -9.265 36.816 1.00 18.51 281 PRO A CA 1
ATOM 2050 C C . PRO A 1 297 ? 139.146 -9.644 35.556 1.00 17.62 281 PRO A C 1
ATOM 2051 O O . PRO A 1 297 ? 137.931 -9.383 35.435 1.00 21.94 281 PRO A O 1
ATOM 2055 N N . LEU A 1 298 ? 139.844 -10.308 34.653 1.00 17.71 282 LEU A N 1
ATOM 2056 C CA . LEU A 1 298 ? 139.311 -10.636 33.333 1.00 16.79 282 LEU A CA 1
ATOM 2057 C C . LEU A 1 298 ? 138.290 -11.767 33.434 1.00 16.07 282 LEU A C 1
ATOM 2058 O O . LEU A 1 298 ? 138.627 -12.839 33.906 1.00 16.26 282 LEU A O 1
ATOM 2063 N N . ARG A 1 299 ? 137.055 -11.505 32.992 1.00 15.02 283 ARG A N 1
ATOM 2064 C CA . ARG A 1 299 ? 135.977 -12.479 32.986 1.00 14.44 283 ARG A CA 1
ATOM 2065 C C . ARG A 1 299 ? 135.629 -12.940 31.592 1.00 14.77 283 ARG A C 1
ATOM 2066 O O . ARG A 1 299 ? 134.990 -14.006 31.428 1.00 15.09 283 ARG A O 1
ATOM 2074 N N . SER A 1 300 ? 136.003 -12.180 30.563 1.00 14.03 284 SER A N 1
ATOM 2075 C CA . SER A 1 300 ? 135.500 -12.503 29.245 1.00 13.55 284 SER A CA 1
ATOM 2076 C C . SER A 1 300 ? 136.341 -11.992 28.115 1.00 14.02 284 SER A C 1
ATOM 2077 O O . SER A 1 300 ? 137.031 -11.014 28.248 1.00 13.81 284 SER A O 1
ATOM 2080 N N . ILE A 1 301 ? 136.252 -12.665 26.973 1.00 15.16 285 ILE A N 1
ATOM 2081 C CA . ILE A 1 301 ? 136.997 -12.260 25.791 1.00 15.94 285 ILE A CA 1
ATOM 2082 C C . ILE A 1 301 ? 136.111 -12.414 24.568 1.00 15.95 285 ILE A C 1
ATOM 2083 O O . ILE A 1 301 ? 135.436 -13.433 24.401 1.00 15.05 285 ILE A O 1
ATOM 2088 N N . LEU A 1 302 ? 136.148 -11.416 23.713 1.00 17.20 286 LEU A N 1
ATOM 2089 C CA . LEU A 1 302 ? 135.412 -11.404 22.457 1.00 20.02 286 LEU A CA 1
ATOM 2090 C C . LEU A 1 302 ? 136.407 -11.293 21.313 1.00 22.89 286 LEU A C 1
ATOM 2091 O O . LEU A 1 302 ? 137.258 -10.364 21.326 1.00 25.08 286 LEU A O 1
ATOM 2096 N N . PHE A 1 303 ? 136.418 -12.278 20.425 1.00 24.78 287 PHE A N 1
ATOM 2097 C CA . PHE A 1 303 ? 137.307 -12.243 19.213 1.00 31.24 287 PHE A CA 1
ATOM 2098 C C . PHE A 1 303 ? 136.554 -12.009 17.960 1.00 30.12 287 PHE A C 1
ATOM 2099 O O . PHE A 1 303 ? 135.461 -12.493 17.828 1.00 22.28 287 PHE A O 1
ATOM 2107 N N . SER A 1 304 ? 137.259 -11.477 16.970 1.00 38.06 288 SER A N 1
ATOM 2108 C CA . SER A 1 304 ? 136.762 -11.515 15.609 1.00 41.29 288 SER A CA 1
ATOM 2109 C C . SER A 1 304 ? 137.793 -11.169 14.610 1.00 42.85 288 SER A C 1
ATOM 2110 O O . SER A 1 304 ? 138.835 -10.622 14.937 1.00 40.48 288 SER A O 1
ATOM 2113 N N . GLY A 1 305 ? 137.426 -11.402 13.354 1.00 53.42 289 GLY A N 1
ATOM 2114 C CA . GLY A 1 305 ? 138.095 -10.773 12.212 1.00 54.01 289 GLY A CA 1
ATOM 2115 C C . GLY A 1 305 ? 139.237 -11.602 11.676 1.00 54.06 289 GLY A C 1
ATOM 2116 O O . GLY A 1 305 ? 140.048 -11.117 10.861 1.00 52.79 289 GLY A O 1
ATOM 2117 N N . GLU A 1 306 ? 139.293 -12.864 12.109 1.00 50.30 290 GLU A N 1
ATOM 2118 C CA . GLU A 1 306 ? 140.452 -13.683 11.822 1.00 51.15 290 GLU A CA 1
ATOM 2119 C C . GLU A 1 306 ? 140.183 -15.087 12.345 1.00 53.81 290 GLU A C 1
ATOM 2120 O O . GLU A 1 306 ? 139.496 -15.260 13.348 1.00 59.13 290 GLU A O 1
ATOM 2126 N N . ASP A 1 307 ? 140.627 -16.089 11.594 1.00 54.85 291 ASP A N 1
ATOM 2127 C CA . ASP A 1 307 ? 140.510 -17.481 12.011 1.00 57.83 291 ASP A CA 1
ATOM 2128 C C . ASP A 1 307 ? 141.421 -17.699 13.213 1.00 58.00 291 ASP A C 1
ATOM 2129 O O . ASP A 1 307 ? 142.523 -17.200 13.233 1.00 57.00 291 ASP A O 1
ATOM 2134 N N . PHE A 1 308 ? 140.917 -18.395 14.228 1.00 59.57 292 PHE A N 1
ATOM 2135 C CA . PHE A 1 308 ? 141.656 -18.723 15.454 1.00 60.52 292 PHE A CA 1
ATOM 2136 C C . PHE A 1 308 ? 142.130 -20.188 15.337 1.00 67.34 292 PHE A C 1
ATOM 2137 O O . PHE A 1 308 ? 141.292 -21.097 15.408 1.00 76.84 292 PHE A O 1
ATOM 2145 N N . PRO A 1 309 ? 143.451 -20.444 15.161 1.00 64.01 293 PRO A N 1
ATOM 2146 C CA . PRO A 1 309 ? 143.905 -21.853 15.262 1.00 59.23 293 PRO A CA 1
ATOM 2147 C C . PRO A 1 309 ? 143.446 -22.509 16.591 1.00 52.89 293 PRO A C 1
ATOM 2148 O O . PRO A 1 309 ? 143.649 -21.938 17.676 1.00 49.83 293 PRO A O 1
ATOM 2152 N N . LEU A 1 310 ? 142.823 -23.678 16.518 1.00 42.91 294 LEU A N 1
ATOM 2153 C CA . LEU A 1 310 ? 142.152 -24.228 17.695 1.00 46.27 294 LEU A CA 1
ATOM 2154 C C . LEU A 1 310 ? 143.109 -24.597 18.833 1.00 43.71 294 LEU A C 1
ATOM 2155 O O . LEU A 1 310 ? 142.758 -24.534 19.995 1.00 38.77 294 LEU A O 1
ATOM 2160 N N . GLY A 1 311 ? 144.333 -24.948 18.483 1.00 46.03 295 GLY A N 1
ATOM 2161 C CA . GLY A 1 311 ? 145.341 -25.284 19.470 1.00 46.44 295 GLY A CA 1
ATOM 2162 C C . GLY A 1 311 ? 145.637 -24.098 20.355 1.00 45.16 295 GLY A C 1
ATOM 2163 O O . GLY A 1 311 ? 145.741 -24.237 21.565 1.00 47.15 295 GLY A O 1
ATOM 2164 N N . ASP A 1 312 ? 145.741 -22.927 19.735 1.00 42.82 296 ASP A N 1
ATOM 2165 C CA . ASP A 1 312 ? 145.994 -21.698 20.459 1.00 44.01 296 ASP A CA 1
ATOM 2166 C C . ASP A 1 312 ? 144.856 -21.419 21.447 1.00 38.26 296 ASP A C 1
ATOM 2167 O O . ASP A 1 312 ? 145.081 -21.075 22.604 1.00 33.54 296 ASP A O 1
ATOM 2172 N N . LEU A 1 313 ? 143.620 -21.596 20.982 1.00 36.65 297 LEU A N 1
ATOM 2173 C CA . LEU A 1 313 ? 142.433 -21.333 21.788 1.00 33.46 297 LEU A CA 1
ATOM 2174 C C . LEU A 1 313 ? 142.395 -22.217 23.018 1.00 32.26 297 LEU A C 1
ATOM 2175 O O . LEU A 1 313 ? 142.159 -21.727 24.129 1.00 27.32 297 LEU A O 1
ATOM 2180 N N . ARG A 1 314 ? 142.625 -23.514 22.802 1.00 31.17 298 ARG A N 1
ATOM 2181 C CA . ARG A 1 314 ? 142.695 -24.485 23.892 1.00 35.64 298 ARG A CA 1
ATOM 2182 C C . ARG A 1 314 ? 143.745 -24.082 24.926 1.00 33.06 298 ARG A C 1
ATOM 2183 O O . ARG A 1 314 ? 143.519 -24.116 26.129 1.00 35.30 298 ARG A O 1
ATOM 2191 N N . GLU A 1 315 ? 144.898 -23.674 24.429 1.00 34.44 299 GLU A N 1
ATOM 2192 C CA . GLU A 1 315 ? 145.968 -23.202 25.279 1.00 36.01 299 GLU A CA 1
ATOM 2193 C C . GLU A 1 315 ? 145.462 -22.008 26.099 1.00 31.91 299 GLU A C 1
ATOM 2194 O O . GLU A 1 315 ? 145.591 -21.980 27.336 1.00 28.50 299 GLU A O 1
ATOM 2200 N N . LEU A 1 316 ? 144.825 -21.059 25.418 1.00 29.96 300 LEU A N 1
ATOM 2201 C CA . LEU A 1 316 ? 144.241 -19.866 26.101 1.00 29.84 300 LEU A CA 1
ATOM 2202 C C . LEU A 1 316 ? 143.176 -20.207 27.143 1.00 29.81 300 LEU A C 1
ATOM 2203 O O . LEU A 1 316 ? 143.265 -19.706 28.272 1.00 26.28 300 LEU A O 1
ATOM 2208 N N . GLN A 1 317 ? 142.226 -21.094 26.802 1.00 28.16 301 GLN A N 1
ATOM 2209 C CA . GLN A 1 317 ? 141.289 -21.603 27.815 1.00 30.88 301 GLN A CA 1
ATOM 2210 C C . GLN A 1 317 ? 142.007 -22.185 29.026 1.00 28.42 301 GLN A C 1
ATOM 2211 O O . GLN A 1 317 ? 141.603 -21.970 30.174 1.00 33.16 301 GLN A O 1
ATOM 2217 N N . GLY A 1 318 ? 143.046 -22.964 28.748 1.00 30.45 302 GLY A N 1
ATOM 2218 C CA . GLY A 1 318 ? 143.895 -23.576 29.782 1.00 31.08 302 GLY A CA 1
ATOM 2219 C C . GLY A 1 318 ? 144.540 -22.595 30.738 1.00 31.88 302 GLY A C 1
ATOM 2220 O O . GLY A 1 318 ? 144.568 -22.810 31.937 1.00 29.39 302 GLY A O 1
ATOM 2221 N N . LEU A 1 319 ? 145.009 -21.474 30.212 1.00 32.47 303 LEU A N 1
ATOM 2222 C CA . LEU A 1 319 ? 145.553 -20.429 31.070 1.00 32.55 303 LEU A CA 1
ATOM 2223 C C . LEU A 1 319 ? 144.466 -19.603 31.761 1.00 31.86 303 LEU A C 1
ATOM 2224 O O . LEU A 1 319 ? 144.726 -19.023 32.809 1.00 32.07 303 LEU A O 1
ATOM 2229 N N . LEU A 1 320 ? 143.270 -19.540 31.175 1.00 28.43 304 LEU A N 1
ATOM 2230 C CA . LEU A 1 320 ? 142.200 -18.698 31.705 1.00 29.18 304 LEU A CA 1
ATOM 2231 C C . LEU A 1 320 ? 140.931 -19.495 31.935 1.00 29.88 304 LEU A C 1
ATOM 2232 O O . LEU A 1 320 ? 139.951 -19.305 31.239 1.00 30.86 304 LEU A O 1
ATOM 2237 N N . PRO A 1 321 ? 140.956 -20.409 32.924 1.00 33.70 305 PRO A N 1
ATOM 2238 C CA . PRO A 1 321 ? 139.762 -21.226 33.209 1.00 32.01 305 PRO A CA 1
ATOM 2239 C C . PRO A 1 321 ? 138.635 -20.380 33.772 1.00 27.99 305 PRO A C 1
ATOM 2240 O O . PRO A 1 321 ? 138.887 -19.377 34.436 1.00 29.10 305 PRO A O 1
ATOM 2244 N N . GLY A 1 322 ? 137.412 -20.743 33.450 1.00 26.77 306 GLY A N 1
ATOM 2245 C CA . GLY A 1 322 ? 136.215 -20.026 33.932 1.00 23.88 306 GLY A CA 1
ATOM 2246 C C . GLY A 1 322 ? 135.971 -18.644 33.326 1.00 23.79 306 GLY A C 1
ATOM 2247 O O . GLY A 1 322 ? 135.282 -17.817 33.919 1.00 21.92 306 GLY A O 1
ATOM 2248 N N . ARG A 1 323 ? 136.571 -18.373 32.171 1.00 22.95 307 ARG A N 1
ATOM 2249 C CA . ARG A 1 323 ? 136.324 -17.148 31.399 1.00 22.09 307 ARG A CA 1
ATOM 2250 C C . ARG A 1 323 ? 135.325 -17.485 30.299 1.00 20.53 307 ARG A C 1
ATOM 2251 O O . ARG A 1 323 ? 135.303 -18.590 29.769 1.00 19.40 307 ARG A O 1
ATOM 2259 N N . ARG A 1 324 ? 134.496 -16.512 29.964 1.00 18.88 308 ARG A N 1
ATOM 2260 C CA . ARG A 1 324 ? 133.562 -16.654 28.875 1.00 16.87 308 ARG A CA 1
ATOM 2261 C C . ARG A 1 324 ? 134.210 -16.100 27.608 1.00 16.82 308 ARG A C 1
ATOM 2262 O O . ARG A 1 324 ? 134.666 -14.943 27.567 1.00 16.08 308 ARG A O 1
ATOM 2270 N N . ILE A 1 325 ? 134.305 -16.943 26.596 1.00 16.34 309 ILE A N 1
ATOM 2271 C CA . ILE A 1 325 ? 134.905 -16.527 25.355 1.00 17.32 309 ILE A CA 1
ATOM 2272 C C . ILE A 1 325 ? 133.849 -16.577 24.306 1.00 15.65 309 ILE A C 1
ATOM 2273 O O . ILE A 1 325 ? 133.112 -17.537 24.202 1.00 15.04 309 ILE A O 1
ATOM 2278 N N . PHE A 1 326 ? 133.825 -15.531 23.494 1.00 16.06 310 PHE A N 1
ATOM 2279 C CA . PHE A 1 326 ? 132.864 -15.393 22.433 1.00 17.81 310 PHE A CA 1
ATOM 2280 C C . PHE A 1 326 ? 133.525 -15.239 21.066 1.00 18.96 310 PHE A C 1
ATOM 2281 O O . PHE A 1 326 ? 134.408 -14.442 20.884 1.00 17.02 310 PHE A O 1
ATOM 2289 N N . ASN A 1 327 ? 132.955 -15.913 20.095 1.00 24.14 311 ASN A N 1
ATOM 2290 C CA . ASN A 1 327 ? 133.403 -15.881 18.707 1.00 27.32 311 ASN A CA 1
ATOM 2291 C C . ASN A 1 327 ? 132.420 -15.046 17.870 1.00 26.64 311 ASN A C 1
ATOM 2292 O O . ASN A 1 327 ? 131.195 -15.307 17.831 1.00 24.12 311 ASN A O 1
ATOM 2297 N N . LEU A 1 328 ? 132.954 -14.008 17.254 1.00 24.54 312 LEU A N 1
ATOM 2298 C CA . LEU A 1 328 ? 132.138 -13.045 16.546 1.00 27.25 312 LEU A CA 1
ATOM 2299 C C . LEU A 1 328 ? 132.376 -13.193 15.039 1.00 27.09 312 LEU A C 1
ATOM 2300 O O . LEU A 1 328 ? 133.490 -12.992 14.579 1.00 25.67 312 LEU A O 1
ATOM 2305 N N . TYR A 1 329 ? 131.356 -13.571 14.283 1.00 26.10 313 TYR A N 1
ATOM 2306 C CA . TYR A 1 329 ? 131.485 -13.742 12.824 1.00 25.82 313 TYR A CA 1
ATOM 2307 C C . TYR A 1 329 ? 130.775 -12.560 12.167 1.00 27.88 313 TYR A C 1
ATOM 2308 O O . TYR A 1 329 ? 129.671 -12.168 12.582 1.00 25.14 313 TYR A O 1
ATOM 2317 N N . GLY A 1 330 ? 131.409 -12.001 11.140 1.00 28.81 314 GLY A N 1
ATOM 2318 C CA . GLY A 1 330 ? 130.713 -11.077 10.222 1.00 28.34 314 GLY A CA 1
ATOM 2319 C C . GLY A 1 330 ? 131.643 -10.125 9.522 1.00 23.02 314 GLY A C 1
ATOM 2320 O O . GLY A 1 330 ? 132.848 -10.267 9.606 1.00 24.59 314 GLY A O 1
ATOM 2321 N N . ALA A 1 331 ? 131.063 -9.129 8.883 1.00 20.79 315 ALA A N 1
ATOM 2322 C CA . ALA A 1 331 ? 131.809 -8.170 8.126 1.00 19.28 315 ALA A CA 1
ATOM 2323 C C . ALA A 1 331 ? 131.360 -6.736 8.350 1.00 18.11 315 ALA A C 1
ATOM 2324 O O . ALA A 1 331 ? 130.312 -6.444 8.947 1.00 15.21 315 ALA A O 1
ATOM 2326 N N . THR A 1 332 ? 132.161 -5.830 7.817 1.00 17.97 316 THR A N 1
ATOM 2327 C CA . THR A 1 332 ? 131.818 -4.427 7.835 1.00 19.45 316 THR A CA 1
ATOM 2328 C C . THR A 1 332 ? 130.417 -4.109 7.345 1.00 18.96 316 THR A C 1
ATOM 2329 O O . THR A 1 332 ? 129.777 -3.174 7.833 1.00 16.42 316 THR A O 1
ATOM 2333 N N . GLU A 1 333 ? 129.960 -4.860 6.344 1.00 20.08 317 GLU A N 1
ATOM 2334 C CA . GLU A 1 333 ? 128.671 -4.586 5.764 1.00 19.55 317 GLU A CA 1
ATOM 2335 C C . GLU A 1 333 ? 127.543 -4.714 6.737 1.00 19.01 317 GLU A C 1
ATOM 2336 O O . GLU A 1 333 ? 126.458 -4.190 6.442 1.00 20.71 317 GLU A O 1
ATOM 2342 N N . SER A 1 334 ? 127.728 -5.427 7.839 1.00 20.56 318 SER A N 1
ATOM 2343 C CA . SER A 1 334 ? 126.680 -5.485 8.889 1.00 25.24 318 SER A CA 1
ATOM 2344 C C . SER A 1 334 ? 127.214 -5.200 10.299 1.00 25.96 318 SER A C 1
ATOM 2345 O O . SER A 1 334 ? 126.480 -5.313 11.293 1.00 25.15 318 SER A O 1
ATOM 2348 N N . MET A 1 335 ? 128.468 -4.765 10.343 1.00 27.83 319 MET A N 1
ATOM 2349 C CA . MET A 1 335 ? 129.312 -4.758 11.548 1.00 26.11 319 MET A CA 1
ATOM 2350 C C . MET A 1 335 ? 129.634 -6.138 12.039 1.00 24.30 319 MET A C 1
ATOM 2351 O O . MET A 1 335 ? 130.796 -6.471 12.153 1.00 24.40 319 MET A O 1
ATOM 2356 N N . ALA A 1 336 ? 128.607 -6.945 12.312 1.00 26.21 320 ALA A N 1
ATOM 2357 C CA . ALA A 1 336 ? 128.757 -8.359 12.620 1.00 27.77 320 ALA A CA 1
ATOM 2358 C C . ALA A 1 336 ? 127.437 -9.031 12.339 1.00 29.78 320 ALA A C 1
ATOM 2359 O O . ALA A 1 336 ? 126.462 -8.359 12.004 1.00 35.04 320 ALA A O 1
ATOM 2361 N N . ALA A 1 337 ? 127.418 -10.364 12.429 1.00 28.82 321 ALA A N 1
ATOM 2362 C CA . ALA A 1 337 ? 126.272 -11.162 11.996 1.00 25.90 321 ALA A CA 1
ATOM 2363 C C . ALA A 1 337 ? 125.905 -12.232 13.014 1.00 25.34 321 ALA A C 1
ATOM 2364 O O . ALA A 1 337 ? 124.744 -12.606 13.121 1.00 26.71 321 ALA A O 1
ATOM 2366 N N . SER A 1 338 ? 126.883 -12.798 13.706 1.00 24.48 322 SER A N 1
ATOM 2367 C CA . SER A 1 338 ? 126.597 -13.842 14.685 1.00 24.86 322 SER A CA 1
ATOM 2368 C C . SER A 1 338 ? 127.604 -13.833 15.782 1.00 25.26 322 SER A C 1
ATOM 2369 O O . SER A 1 338 ? 128.759 -13.453 15.596 1.00 24.28 322 SER A O 1
ATOM 2372 N N . VAL A 1 339 ? 127.156 -14.307 16.941 1.00 29.67 323 VAL A N 1
ATOM 2373 C CA . VAL A 1 339 ? 128.005 -14.398 18.113 1.00 29.59 323 VAL A CA 1
ATOM 2374 C C . VAL A 1 339 ? 127.744 -15.723 18.795 1.00 28.38 323 VAL A C 1
ATOM 2375 O O . VAL A 1 339 ? 126.630 -16.093 19.027 1.00 26.29 323 VAL A O 1
ATOM 2379 N N . THR A 1 340 ? 128.822 -16.405 19.139 1.00 28.00 324 THR A N 1
ATOM 2380 C CA . THR A 1 340 ? 128.773 -17.797 19.513 1.00 28.11 324 THR A CA 1
ATOM 2381 C C . THR A 1 340 ? 129.644 -18.000 20.759 1.00 26.41 324 THR A C 1
ATOM 2382 O O . THR A 1 340 ? 130.758 -17.488 20.825 1.00 25.78 324 THR A O 1
ATOM 2386 N N . ASP A 1 341 ? 129.120 -18.714 21.742 1.00 26.19 325 ASP A N 1
ATOM 2387 C CA . ASP A 1 341 ? 129.911 -19.160 22.879 1.00 28.42 325 ASP A CA 1
ATOM 2388 C C . ASP A 1 341 ? 130.923 -20.220 22.405 1.00 26.86 325 ASP A C 1
ATOM 2389 O O . ASP A 1 341 ? 130.591 -21.150 21.700 1.00 30.34 325 ASP A O 1
ATOM 2394 N N . VAL A 1 342 ? 132.168 -20.056 22.804 1.00 26.92 326 VAL A N 1
ATOM 2395 C CA . VAL A 1 342 ? 133.181 -21.100 22.687 1.00 24.59 326 VAL A CA 1
ATOM 2396 C C . VAL A 1 342 ? 133.013 -22.093 23.855 1.00 24.38 326 VAL A C 1
ATOM 2397 O O . VAL A 1 342 ? 133.014 -21.699 25.009 1.00 18.50 326 VAL A O 1
ATOM 2401 N N . PRO A 1 343 ? 132.811 -23.393 23.557 1.00 27.71 327 PRO A N 1
ATOM 2402 C CA . PRO A 1 343 ? 132.617 -24.344 24.669 1.00 28.56 327 PRO A CA 1
ATOM 2403 C C . PRO A 1 343 ? 133.893 -24.489 25.484 1.00 30.55 327 PRO A C 1
ATOM 2404 O O . PRO A 1 343 ? 134.986 -24.427 24.901 1.00 25.04 327 PRO A O 1
ATOM 2408 N N . ASP A 1 344 ? 133.749 -24.622 26.805 1.00 32.78 328 ASP A N 1
ATOM 2409 C CA . ASP A 1 344 ? 134.874 -24.869 27.719 1.00 36.92 328 ASP A CA 1
ATOM 2410 C C . ASP A 1 344 ? 134.584 -26.126 28.508 1.00 36.45 328 ASP A C 1
ATOM 2411 O O . ASP A 1 344 ? 133.656 -26.169 29.292 1.00 37.47 328 ASP A O 1
ATOM 2416 N N . PRO A 1 345 ? 135.378 -27.171 28.301 1.00 40.27 329 PRO A N 1
ATOM 2417 C CA . PRO A 1 345 ? 136.500 -27.223 27.406 1.00 38.84 329 PRO A CA 1
ATOM 2418 C C . PRO A 1 345 ? 136.069 -27.503 25.983 1.00 38.43 329 PRO A C 1
ATOM 2419 O O . PRO A 1 345 ? 134.973 -28.000 25.703 1.00 37.73 329 PRO A O 1
ATOM 2423 N N . LEU A 1 346 ? 136.950 -27.150 25.080 1.00 41.72 330 LEU A N 1
ATOM 2424 C CA . LEU A 1 346 ? 136.771 -27.405 23.666 1.00 45.62 330 LEU A CA 1
ATOM 2425 C C . LEU A 1 346 ? 137.041 -28.889 23.405 1.00 47.45 330 LEU A C 1
ATOM 2426 O O . LEU A 1 346 ? 138.128 -29.362 23.723 1.00 49.82 330 LEU A O 1
ATOM 2431 N N . PRO A 1 347 ? 136.058 -29.639 22.872 1.00 47.75 331 PRO A N 1
ATOM 2432 C CA . PRO A 1 347 ? 136.291 -31.068 22.606 1.00 49.82 331 PRO A CA 1
ATOM 2433 C C . PRO A 1 347 ? 137.552 -31.299 21.793 1.00 50.51 331 PRO A C 1
ATOM 2434 O O . PRO A 1 347 ? 137.886 -30.493 20.934 1.00 39.07 331 PRO A O 1
ATOM 2438 N N . ALA A 1 348 ? 138.256 -32.394 22.093 1.00 61.41 332 ALA A N 1
ATOM 2439 C CA . ALA A 1 348 ? 139.563 -32.680 21.474 1.00 65.89 332 ALA A CA 1
ATOM 2440 C C . ALA A 1 348 ? 139.426 -33.007 19.972 1.00 63.34 332 ALA A C 1
ATOM 2441 O O . ALA A 1 348 ? 140.276 -32.649 19.176 1.00 57.71 332 ALA A O 1
ATOM 2443 N N . ASP A 1 349 ? 138.330 -33.662 19.602 1.00 66.17 333 ASP A N 1
ATOM 2444 C CA . ASP A 1 349 ? 138.065 -34.038 18.201 1.00 69.74 333 ASP A CA 1
ATOM 2445 C C . ASP A 1 349 ? 137.607 -32.862 17.313 1.00 67.78 333 ASP A C 1
ATOM 2446 O O . ASP A 1 349 ? 137.659 -32.949 16.089 1.00 59.94 333 ASP A O 1
ATOM 2451 N N . LEU A 1 350 ? 137.173 -31.769 17.933 1.00 66.56 334 LEU A N 1
ATOM 2452 C CA . LEU A 1 350 ? 136.601 -30.640 17.202 1.00 62.70 334 LEU A CA 1
ATOM 2453 C C . LEU A 1 350 ? 137.612 -29.990 16.257 1.00 65.66 334 LEU A C 1
ATOM 2454 O O . LEU A 1 350 ? 138.698 -29.569 16.673 1.00 68.57 334 LEU A O 1
ATOM 2459 N N . GLU A 1 351 ? 137.232 -29.855 14.996 1.00 68.17 335 GLU A N 1
ATOM 2460 C CA . GLU A 1 351 ? 138.154 -29.349 13.977 1.00 65.62 335 GLU A CA 1
ATOM 2461 C C . GLU A 1 351 ? 137.854 -27.930 13.497 1.00 59.22 335 GLU A C 1
ATOM 2462 O O . GLU A 1 351 ? 138.749 -27.229 13.033 1.00 52.66 335 GLU A O 1
ATOM 2468 N N . ARG A 1 352 ? 136.595 -27.515 13.645 1.00 54.64 336 ARG A N 1
ATOM 2469 C CA . ARG A 1 352 ? 136.096 -26.238 13.130 1.00 49.32 336 ARG A CA 1
ATOM 2470 C C . ARG A 1 352 ? 135.067 -25.668 14.092 1.00 43.83 336 ARG A C 1
ATOM 2471 O O . ARG A 1 352 ? 134.066 -26.319 14.383 1.00 41.23 336 ARG A O 1
ATOM 2479 N N . LEU A 1 353 ? 135.297 -24.445 14.558 1.00 39.81 337 LEU A N 1
ATOM 2480 C CA . LEU A 1 353 ? 134.348 -23.742 15.427 1.00 37.41 337 LEU A CA 1
ATOM 2481 C C . LEU A 1 353 ? 133.126 -23.305 14.615 1.00 33.33 337 LEU A C 1
ATOM 2482 O O . LEU A 1 353 ? 133.266 -22.757 13.527 1.00 33.25 337 LEU A O 1
ATOM 2487 N N . THR A 1 354 ? 131.931 -23.571 15.110 1.00 27.45 338 THR A N 1
ATOM 2488 C CA . THR A 1 354 ? 130.736 -23.095 14.439 1.00 25.99 338 THR A CA 1
ATOM 2489 C C . THR A 1 354 ? 130.613 -21.564 14.480 1.00 28.64 338 THR A C 1
ATOM 2490 O O . THR A 1 354 ? 131.115 -20.901 15.421 1.00 32.98 338 THR A O 1
ATOM 2494 N N . ILE A 1 355 ? 129.914 -20.999 13.497 1.00 25.00 339 ILE A N 1
ATOM 2495 C CA . ILE A 1 355 ? 129.523 -19.592 13.570 1.00 24.52 339 ILE A CA 1
ATOM 2496 C C . ILE A 1 355 ? 128.051 -19.461 13.949 1.00 26.47 339 ILE A C 1
ATOM 2497 O O . ILE A 1 355 ? 127.505 -18.364 13.997 1.00 27.62 339 ILE A O 1
ATOM 2502 N N . GLY A 1 356 ? 127.398 -20.581 14.211 1.00 25.59 340 GLY A N 1
ATOM 2503 C CA . GLY A 1 356 ? 126.134 -20.570 14.913 1.00 26.02 340 GLY A CA 1
ATOM 2504 C C . GLY A 1 356 ? 124.993 -20.043 14.103 1.00 25.35 340 GLY A C 1
ATOM 2505 O O . GLY A 1 356 ? 124.899 -20.333 12.919 1.00 25.72 340 GLY A O 1
ATOM 2506 N N . TYR A 1 357 ? 124.094 -19.320 14.769 1.00 28.03 341 TYR A N 1
ATOM 2507 C CA . TYR A 1 357 ? 122.957 -18.654 14.131 1.00 30.61 341 TYR A CA 1
ATOM 2508 C C . TYR A 1 357 ? 123.180 -17.170 14.145 1.00 27.57 341 TYR A C 1
ATOM 2509 O O . TYR A 1 357 ? 123.852 -16.669 15.030 1.00 25.50 341 TYR A O 1
ATOM 2518 N N . ALA A 1 358 ? 122.635 -16.457 13.165 1.00 25.21 342 ALA A N 1
ATOM 2519 C CA . ALA A 1 358 ? 122.710 -15.002 13.184 1.00 26.24 342 ALA A CA 1
ATOM 2520 C C . ALA A 1 358 ? 122.279 -14.457 14.539 1.00 25.62 342 ALA A C 1
ATOM 2521 O O . ALA A 1 358 ? 121.563 -15.111 15.251 1.00 26.72 342 ALA A O 1
ATOM 2523 N N . HIS A 1 359 ? 122.731 -13.263 14.901 1.00 29.64 343 HIS A N 1
ATOM 2524 C CA . HIS A 1 359 ? 122.397 -12.667 16.222 1.00 28.98 343 HIS A CA 1
ATOM 2525 C C . HIS A 1 359 ? 120.936 -12.332 16.255 1.00 30.40 343 HIS A C 1
ATOM 2526 O O . HIS A 1 359 ? 120.271 -12.302 15.214 1.00 29.42 343 HIS A O 1
ATOM 2533 N N . HIS A 1 360 ? 120.454 -12.044 17.454 1.00 28.83 344 HIS A N 1
ATOM 2534 C CA . HIS A 1 360 ? 119.056 -11.907 17.689 1.00 28.59 344 HIS A CA 1
ATOM 2535 C C . HIS A 1 360 ? 118.527 -10.802 16.735 1.00 29.17 344 HIS A C 1
ATOM 2536 O O . HIS A 1 360 ? 119.135 -9.709 16.607 1.00 31.94 344 HIS A O 1
ATOM 2543 N N . GLY A 1 361 ? 117.421 -11.079 16.050 1.00 26.02 345 GLY A N 1
ATOM 2544 C CA . GLY A 1 361 ? 116.872 -10.120 15.100 1.00 25.26 345 GLY A CA 1
ATOM 2545 C C . GLY A 1 361 ? 117.340 -10.259 13.652 1.00 24.19 345 GLY A C 1
ATOM 2546 O O . GLY A 1 361 ? 116.932 -9.472 12.799 1.00 23.12 345 GLY A O 1
ATOM 2547 N N . ALA A 1 362 ? 118.224 -11.211 13.391 1.00 22.01 346 ALA A N 1
ATOM 2548 C CA . ALA A 1 362 ? 118.754 -11.448 12.054 1.00 22.61 346 ALA A CA 1
ATOM 2549 C C . ALA A 1 362 ? 118.628 -12.911 11.727 1.00 22.98 346 ALA A C 1
ATOM 2550 O O . ALA A 1 362 ? 118.299 -13.703 12.609 1.00 23.66 346 ALA A O 1
ATOM 2552 N N . GLU A 1 363 ? 118.923 -13.276 10.482 1.00 24.14 347 GLU A N 1
ATOM 2553 C CA . GLU A 1 363 ? 118.915 -14.672 10.051 1.00 24.83 347 GLU A CA 1
ATOM 2554 C C . GLU A 1 363 ? 119.873 -14.862 8.883 1.00 27.53 347 GLU A C 1
ATOM 2555 O O . GLU A 1 363 ? 119.946 -14.050 7.937 1.00 22.51 347 GLU A O 1
ATOM 2561 N N . MET A 1 364 ? 120.615 -15.966 8.918 1.00 28.29 348 MET A N 1
ATOM 2562 C CA . MET A 1 364 ? 121.487 -16.272 7.797 1.00 26.64 348 MET A CA 1
ATOM 2563 C C . MET A 1 364 ? 121.323 -17.719 7.431 1.00 28.20 348 MET A C 1
ATOM 2564 O O . MET A 1 364 ? 121.035 -18.553 8.282 1.00 24.81 348 MET A O 1
ATOM 2569 N N . ASP A 1 365 ? 121.452 -17.989 6.131 1.00 31.24 349 ASP A N 1
ATOM 2570 C CA . ASP A 1 365 ? 121.359 -19.341 5.589 1.00 31.96 349 ASP A CA 1
ATOM 2571 C C . ASP A 1 365 ? 122.246 -19.431 4.360 1.00 31.34 349 ASP A C 1
ATOM 2572 O O . ASP A 1 365 ? 122.799 -18.428 3.905 1.00 25.06 349 ASP A O 1
ATOM 2577 N N . VAL A 1 366 ? 122.374 -20.641 3.824 1.00 30.95 350 VAL A N 1
ATOM 2578 C CA . VAL A 1 366 ? 123.403 -20.949 2.835 1.00 31.20 350 VAL A CA 1
ATOM 2579 C C . VAL A 1 366 ? 122.679 -21.212 1.509 1.00 31.59 350 VAL A C 1
ATOM 2580 O O . VAL A 1 366 ? 121.609 -21.816 1.510 1.00 29.71 350 VAL A O 1
ATOM 2584 N N . TYR A 1 367 ? 123.215 -20.682 0.405 1.00 30.43 351 TYR A N 1
ATOM 2585 C CA . TYR A 1 367 ? 122.526 -20.687 -0.902 1.00 29.68 351 TYR A CA 1
ATOM 2586 C C . TYR A 1 367 ? 123.384 -21.243 -1.989 1.00 29.68 351 TYR A C 1
ATOM 2587 O O . TYR A 1 367 ? 124.569 -20.991 -2.011 1.00 28.31 351 TYR A O 1
ATOM 2596 N N . ASP A 1 368 ? 122.781 -22.018 -2.902 1.00 31.74 352 ASP A N 1
ATOM 2597 C CA . ASP A 1 368 ? 123.547 -22.548 -4.037 1.00 35.48 352 ASP A CA 1
ATOM 2598 C C . ASP A 1 368 ? 123.814 -21.446 -5.086 1.00 35.30 352 ASP A C 1
ATOM 2599 O O . ASP A 1 368 ? 123.316 -20.331 -4.978 1.00 30.07 352 ASP A O 1
ATOM 2604 N N . ALA A 1 369 ? 124.590 -21.800 -6.097 1.00 38.75 353 ALA A N 1
ATOM 2605 C CA . ALA A 1 369 ? 125.017 -20.859 -7.122 1.00 43.73 353 ALA A CA 1
ATOM 2606 C C . ALA A 1 369 ? 123.885 -20.342 -7.988 1.00 40.32 353 ALA A C 1
ATOM 2607 O O . ALA A 1 369 ? 124.060 -19.389 -8.716 1.00 42.86 353 ALA A O 1
ATOM 2609 N N . GLU A 1 370 ? 122.717 -20.958 -7.885 1.00 45.48 354 GLU A N 1
ATOM 2610 C CA . GLU A 1 370 ? 121.533 -20.571 -8.661 1.00 55.03 354 GLU A CA 1
ATOM 2611 C C . GLU A 1 370 ? 120.536 -19.738 -7.821 1.00 53.07 354 GLU A C 1
ATOM 2612 O O . GLU A 1 370 ? 119.428 -19.428 -8.253 1.00 49.15 354 GLU A O 1
ATOM 2618 N N . GLY A 1 371 ? 120.939 -19.410 -6.600 1.00 47.94 355 GLY A N 1
ATOM 2619 C CA . GLY A 1 371 ? 120.119 -18.630 -5.719 1.00 40.15 355 GLY A CA 1
ATOM 2620 C C . GLY A 1 371 ? 119.027 -19.390 -5.002 1.00 35.39 355 GLY A C 1
ATOM 2621 O O . GLY A 1 371 ? 118.080 -18.768 -4.538 1.00 33.10 355 GLY A O 1
ATOM 2622 N N . ALA A 1 372 ? 119.129 -20.714 -4.928 1.00 32.51 356 ALA A N 1
ATOM 2623 C CA . ALA A 1 372 ? 118.195 -21.502 -4.103 1.00 35.03 356 ALA A CA 1
ATOM 2624 C C . ALA A 1 372 ? 118.861 -21.957 -2.805 1.00 31.32 356 ALA A C 1
ATOM 2625 O O . ALA A 1 372 ? 120.078 -22.127 -2.770 1.00 31.88 356 ALA A O 1
ATOM 2627 N N . PRO A 1 373 ? 118.076 -22.116 -1.732 1.00 32.00 357 PRO A N 1
ATOM 2628 C CA . PRO A 1 373 ? 118.652 -22.492 -0.437 1.00 34.18 357 PRO A CA 1
ATOM 2629 C C . PRO A 1 373 ? 119.139 -23.908 -0.472 1.00 36.95 357 PRO A C 1
ATOM 2630 O O . PRO A 1 373 ? 118.469 -24.775 -0.992 1.00 39.30 357 PRO A O 1
ATOM 2634 N N . VAL A 1 374 ? 120.323 -24.131 0.065 1.00 43.61 358 VAL A N 1
ATOM 2635 C CA . VAL A 1 374 ? 120.907 -25.438 0.072 1.00 44.69 358 VAL A CA 1
ATOM 2636 C C . VAL A 1 374 ? 119.994 -26.393 0.820 1.00 54.59 358 VAL A C 1
ATOM 2637 O O . VAL A 1 374 ? 119.541 -26.105 1.914 1.00 55.22 358 VAL A O 1
ATOM 2641 N N . GLY A 1 375 ? 119.678 -27.519 0.184 1.00 68.25 359 GLY A N 1
ATOM 2642 C CA . GLY A 1 375 ? 118.650 -28.410 0.696 1.00 70.45 359 GLY A CA 1
ATOM 2643 C C . GLY A 1 375 ? 119.079 -29.262 1.872 1.00 74.82 359 GLY A C 1
ATOM 2644 O O . GLY A 1 375 ? 118.234 -29.643 2.679 1.00 76.74 359 GLY A O 1
ATOM 2645 N N . GLU A 1 376 ? 120.376 -29.576 1.967 1.00 77.69 360 GLU A N 1
ATOM 2646 C CA . GLU A 1 376 ? 120.851 -30.579 2.926 1.00 77.84 360 GLU A CA 1
ATOM 2647 C C . GLU A 1 376 ? 122.027 -30.113 3.741 1.00 70.53 360 GLU A C 1
ATOM 2648 O O . GLU A 1 376 ? 122.819 -29.294 3.292 1.00 73.39 360 GLU A O 1
ATOM 2654 N N . PRO A 1 377 ? 122.144 -30.647 4.957 1.00 60.17 361 PRO A N 1
ATOM 2655 C CA . PRO A 1 377 ? 123.284 -30.353 5.797 1.00 57.44 361 PRO A CA 1
ATOM 2656 C C . PRO A 1 377 ? 124.560 -30.893 5.185 1.00 50.49 361 PRO A C 1
ATOM 2657 O O . PRO A 1 377 ? 124.515 -31.816 4.408 1.00 57.22 361 PRO A O 1
ATOM 2661 N N . GLY A 1 378 ? 125.681 -30.265 5.503 1.00 43.60 362 GLY A N 1
ATOM 2662 C CA . GLY A 1 378 ? 126.969 -30.672 4.998 1.00 39.68 362 GLY A CA 1
ATOM 2663 C C . GLY A 1 378 ? 127.342 -30.116 3.634 1.00 42.58 362 GLY A C 1
ATOM 2664 O O . GLY A 1 378 ? 128.515 -30.124 3.247 1.00 46.11 362 GLY A O 1
ATOM 2665 N N . VAL A 1 379 ? 126.382 -29.553 2.916 1.00 45.62 363 VAL A N 1
ATOM 2666 C CA . VAL A 1 379 ? 126.652 -29.071 1.574 1.00 44.29 363 VAL A CA 1
ATOM 2667 C C . VAL A 1 379 ? 126.966 -27.569 1.624 1.00 43.28 363 VAL A C 1
ATOM 2668 O O . VAL A 1 379 ? 126.199 -26.767 2.185 1.00 39.73 363 VAL A O 1
ATOM 2672 N N . VAL A 1 380 ? 128.094 -27.213 1.024 1.00 36.16 364 VAL A N 1
ATOM 2673 C CA . VAL A 1 380 ? 128.590 -25.874 1.032 1.00 36.82 364 VAL A CA 1
ATOM 2674 C C . VAL A 1 380 ? 127.828 -24.981 0.067 1.00 37.31 364 VAL A C 1
ATOM 2675 O O . VAL A 1 380 ? 127.568 -25.369 -1.059 1.00 41.08 364 VAL A O 1
ATOM 2679 N N . GLY A 1 381 ? 127.514 -23.765 0.512 1.00 35.56 365 GLY A N 1
ATOM 2680 C CA . GLY A 1 381 ? 126.891 -22.713 -0.323 1.00 34.91 365 GLY A CA 1
ATOM 2681 C C . GLY A 1 381 ? 127.337 -21.351 0.193 1.00 30.14 365 GLY A C 1
ATOM 2682 O O . GLY A 1 381 ? 128.174 -21.280 1.092 1.00 30.38 365 GLY A O 1
ATOM 2683 N N . GLU A 1 382 ? 126.779 -20.288 -0.380 1.00 28.32 366 GLU A N 1
ATOM 2684 C CA . GLU A 1 382 ? 127.123 -18.917 0.003 1.00 28.30 366 GLU A CA 1
ATOM 2685 C C . GLU A 1 382 ? 126.168 -18.401 1.071 1.00 24.51 366 GLU A C 1
ATOM 2686 O O . GLU A 1 382 ? 124.951 -18.619 0.969 1.00 21.18 366 GLU A O 1
ATOM 2692 N N . ILE A 1 383 ? 126.719 -17.758 2.107 1.00 21.17 367 ILE A N 1
ATOM 2693 C CA . ILE A 1 383 ? 125.857 -17.195 3.185 1.00 21.72 367 ILE A CA 1
ATOM 2694 C C . ILE A 1 383 ? 125.185 -15.931 2.677 1.00 20.15 367 ILE A C 1
ATOM 2695 O O . ILE A 1 383 ? 125.864 -15.057 2.178 1.00 21.53 367 ILE A O 1
ATOM 2700 N N . TYR A 1 384 ? 123.847 -15.924 2.728 1.00 20.84 368 TYR A N 1
ATOM 2701 C CA . TYR A 1 384 ? 123.005 -14.735 2.555 1.00 20.61 368 TYR A CA 1
ATOM 2702 C C . TYR A 1 384 ? 122.493 -14.290 3.938 1.00 20.76 368 TYR A C 1
ATOM 2703 O O . TYR A 1 384 ? 121.939 -15.084 4.682 1.00 17.00 368 TYR A O 1
ATOM 2712 N N . LEU A 1 385 ? 122.716 -12.995 4.265 1.00 21.35 369 LEU A N 1
ATOM 2713 C CA . LEU A 1 385 ? 122.335 -12.428 5.569 1.00 18.83 369 LEU A CA 1
ATOM 2714 C C . LEU A 1 385 ? 121.100 -11.530 5.435 1.00 16.76 369 LEU A C 1
ATOM 2715 O O . LEU A 1 385 ? 121.073 -10.579 4.671 1.00 15.12 369 LEU A O 1
ATOM 2720 N N . ARG A 1 386 ? 120.066 -11.893 6.179 1.00 15.72 370 ARG A N 1
ATOM 2721 C CA . ARG A 1 386 ? 118.859 -11.154 6.285 1.00 15.58 370 ARG A CA 1
ATOM 2722 C C . ARG A 1 386 ? 118.945 -10.429 7.645 1.00 17.26 370 ARG A C 1
ATOM 2723 O O . ARG A 1 386 ? 118.957 -11.063 8.689 1.00 16.85 370 ARG A O 1
ATOM 2731 N N . SER A 1 387 ? 118.963 -9.102 7.635 1.00 18.00 371 SER A N 1
ATOM 2732 C CA . SER A 1 387 ? 119.150 -8.366 8.856 1.00 17.00 371 SER A CA 1
ATOM 2733 C C . SER A 1 387 ? 118.811 -6.890 8.730 1.00 16.24 371 SER A C 1
ATOM 2734 O O . SER A 1 387 ? 119.198 -6.252 7.748 1.00 16.48 371 SER A O 1
ATOM 2737 N N . PRO A 1 388 ? 118.268 -6.307 9.808 1.00 15.26 372 PRO A N 1
ATOM 2738 C CA . PRO A 1 388 ? 118.117 -4.876 9.856 1.00 15.41 372 PRO A CA 1
ATOM 2739 C C . PRO A 1 388 ? 119.421 -4.069 9.963 1.00 14.56 372 PRO A C 1
ATOM 2740 O O . PRO A 1 388 ? 119.419 -2.853 9.788 1.00 13.49 372 PRO A O 1
ATOM 2744 N N . ALA A 1 389 ? 120.520 -4.740 10.251 1.00 15.51 373 ALA A N 1
ATOM 2745 C CA . ALA A 1 389 ? 121.817 -4.087 10.403 1.00 15.35 373 ALA A CA 1
ATOM 2746 C C . ALA A 1 389 ? 122.644 -3.927 9.135 1.00 15.03 373 ALA A C 1
ATOM 2747 O O . ALA A 1 389 ? 123.779 -3.455 9.190 1.00 18.66 373 ALA A O 1
ATOM 2749 N N . LEU A 1 390 ? 122.080 -4.194 7.984 1.00 14.19 374 LEU A N 1
ATOM 2750 C CA . LEU A 1 390 ? 122.826 -4.058 6.742 1.00 14.06 374 LEU A CA 1
ATOM 2751 C C . LEU A 1 390 ? 123.142 -2.622 6.358 1.00 13.87 374 LEU A C 1
ATOM 2752 O O . LEU A 1 390 ? 122.343 -1.687 6.577 1.00 11.38 374 LEU A O 1
ATOM 2757 N N . PHE A 1 391 ? 124.363 -2.482 5.806 1.00 14.20 375 PHE A N 1
ATOM 2758 C CA . PHE A 1 391 ? 124.816 -1.271 5.131 1.00 14.78 375 PHE A CA 1
ATOM 2759 C C . PHE A 1 391 ? 123.818 -0.835 4.060 1.00 16.12 375 PHE A C 1
ATOM 2760 O O . PHE A 1 391 ? 122.943 -1.624 3.661 1.00 15.29 375 PHE A O 1
ATOM 2768 N N . SER A 1 392 ? 123.854 0.441 3.701 1.00 16.18 376 SER A N 1
ATOM 2769 C CA . SER A 1 392 ? 122.901 0.994 2.729 1.00 17.31 376 SER A CA 1
ATOM 2770 C C . SER A 1 392 ? 123.372 0.838 1.295 1.00 17.00 376 SER A C 1
ATOM 2771 O O . SER A 1 392 ? 122.573 0.948 0.376 1.00 15.50 376 SER A O 1
ATOM 2774 N N . GLY A 1 393 ? 124.685 0.662 1.128 1.00 17.87 377 GLY A N 1
ATOM 2775 C CA . GLY A 1 393 ? 125.255 0.474 -0.179 1.00 17.29 377 GLY A CA 1
ATOM 2776 C C . GLY A 1 393 ? 126.702 0.810 -0.157 1.00 18.31 377 GLY A C 1
ATOM 2777 O O . GLY A 1 393 ? 127.235 1.269 0.864 1.00 20.49 377 GLY A O 1
ATOM 2778 N N . TYR A 1 394 ? 127.348 0.636 -1.296 1.00 18.19 378 TYR A N 1
ATOM 2779 C CA . TYR A 1 394 ? 128.723 1.050 -1.454 1.00 18.14 378 TYR A CA 1
ATOM 2780 C C . TYR A 1 394 ? 128.731 2.440 -2.079 1.00 17.23 378 TYR A C 1
ATOM 2781 O O . TYR A 1 394 ? 128.001 2.706 -3.033 1.00 16.72 378 TYR A O 1
ATOM 2790 N N . TRP A 1 395 ? 129.499 3.341 -1.509 1.00 16.08 379 TRP A N 1
ATOM 2791 C CA . TRP A 1 395 ? 129.399 4.774 -1.831 1.00 17.35 379 TRP A CA 1
ATOM 2792 C C . TRP A 1 395 ? 129.672 5.040 -3.314 1.00 17.71 379 TRP A C 1
ATOM 2793 O O . TRP A 1 395 ? 130.641 4.558 -3.857 1.00 18.87 379 TRP A O 1
ATOM 2804 N N . ALA A 1 396 ? 128.734 5.681 -3.968 1.00 20.63 380 ALA A N 1
ATOM 2805 C CA . ALA A 1 396 ? 128.833 6.067 -5.394 1.00 22.23 380 ALA A CA 1
ATOM 2806 C C . ALA A 1 396 ? 128.961 4.883 -6.344 1.00 24.35 380 ALA A C 1
ATOM 2807 O O . ALA A 1 396 ? 129.457 5.066 -7.437 1.00 25.37 380 ALA A O 1
ATOM 2809 N N . ASP A 1 397 ? 128.473 3.706 -5.943 1.00 25.23 381 ASP A N 1
ATOM 2810 C CA . ASP A 1 397 ? 128.665 2.492 -6.693 1.00 24.19 381 ASP A CA 1
ATOM 2811 C C . ASP A 1 397 ? 127.391 1.643 -6.695 1.00 27.40 381 ASP A C 1
ATOM 2812 O O . ASP A 1 397 ? 127.332 0.576 -6.065 1.00 24.44 381 ASP A O 1
ATOM 2817 N N . PRO A 1 398 ? 126.364 2.095 -7.443 1.00 29.48 382 PRO A N 1
ATOM 2818 C CA . PRO A 1 398 ? 125.113 1.365 -7.483 1.00 28.87 382 PRO A CA 1
ATOM 2819 C C . PRO A 1 398 ? 125.239 -0.069 -8.002 1.00 31.25 382 PRO A C 1
ATOM 2820 O O . PRO A 1 398 ? 124.485 -0.959 -7.570 1.00 34.33 382 PRO A O 1
ATOM 2824 N N . GLU A 1 399 ? 126.154 -0.321 -8.926 1.00 32.63 383 GLU A N 1
ATOM 2825 C CA . GLU A 1 399 ? 126.235 -1.660 -9.458 1.00 35.28 383 GLU A CA 1
ATOM 2826 C C . GLU A 1 399 ? 126.848 -2.633 -8.475 1.00 33.10 383 GLU A C 1
ATOM 2827 O O . GLU A 1 399 ? 126.338 -3.751 -8.347 1.00 31.48 383 GLU A O 1
ATOM 2833 N N . ALA A 1 400 ? 127.877 -2.226 -7.735 1.00 29.37 384 ALA A N 1
ATOM 2834 C CA . ALA A 1 400 ? 128.377 -3.089 -6.662 1.00 26.91 384 ALA A CA 1
ATOM 2835 C C . ALA A 1 400 ? 127.333 -3.214 -5.538 1.00 25.05 384 ALA A C 1
ATOM 2836 O O . ALA A 1 400 ? 127.193 -4.263 -4.912 1.00 28.51 384 ALA A O 1
ATOM 2838 N N . THR A 1 401 ? 126.544 -2.177 -5.313 1.00 23.97 385 THR A N 1
ATOM 2839 C CA . THR A 1 401 ? 125.486 -2.223 -4.294 1.00 20.97 385 THR A CA 1
ATOM 2840 C C . THR A 1 401 ? 124.444 -3.257 -4.636 1.00 22.89 385 THR A C 1
ATOM 2841 O O . THR A 1 401 ? 124.078 -4.096 -3.796 1.00 23.72 385 THR A O 1
ATOM 2845 N N . ARG A 1 402 ? 124.046 -3.277 -5.908 1.00 24.30 386 ARG A N 1
ATOM 2846 C CA . ARG A 1 402 ? 123.014 -4.195 -6.380 1.00 26.98 386 ARG A CA 1
ATOM 2847 C C . ARG A 1 402 ? 123.461 -5.646 -6.467 1.00 24.39 386 ARG A C 1
ATOM 2848 O O . ARG A 1 402 ? 122.657 -6.551 -6.322 1.00 29.55 386 ARG A O 1
ATOM 2856 N N . ALA A 1 403 ? 124.730 -5.889 -6.669 1.00 23.48 387 ALA A N 1
ATOM 2857 C CA . ALA A 1 403 ? 125.235 -7.268 -6.634 1.00 23.86 387 ALA A CA 1
ATOM 2858 C C . ALA A 1 403 ? 125.292 -7.810 -5.204 1.00 22.55 387 ALA A C 1
ATOM 2859 O O . ALA A 1 403 ? 125.105 -8.973 -4.995 1.00 20.76 387 ALA A O 1
ATOM 2861 N N . ALA A 1 404 ? 125.509 -6.947 -4.220 1.00 24.11 388 ALA A N 1
ATOM 2862 C CA . ALA A 1 404 ? 125.623 -7.380 -2.806 1.00 23.16 388 ALA A CA 1
ATOM 2863 C C . ALA A 1 404 ? 124.266 -7.393 -2.137 1.00 22.86 388 ALA A C 1
ATOM 2864 O O . ALA A 1 404 ? 123.951 -8.342 -1.444 1.00 25.19 388 ALA A O 1
ATOM 2866 N N . LEU A 1 405 ? 123.453 -6.355 -2.361 1.00 20.83 389 LEU A N 1
ATOM 2867 C CA . LEU A 1 405 ? 122.116 -6.278 -1.786 1.00 20.29 389 LEU A CA 1
ATOM 2868 C C . LEU A 1 405 ? 121.032 -6.668 -2.785 1.00 21.54 389 LEU A C 1
ATOM 2869 O O . LEU A 1 405 ? 120.634 -5.848 -3.625 1.00 25.32 389 LEU A O 1
ATOM 2874 N N . VAL A 1 406 ? 120.551 -7.900 -2.666 1.00 20.79 390 VAL A N 1
ATOM 2875 C CA . VAL A 1 406 ? 119.690 -8.483 -3.644 1.00 21.04 390 VAL A CA 1
ATOM 2876 C C . VAL A 1 406 ? 118.290 -8.761 -3.131 1.00 20.65 390 VAL A C 1
ATOM 2877 O O . VAL A 1 406 ? 118.074 -8.950 -1.926 1.00 21.66 390 VAL A O 1
ATOM 2881 N N . PRO A 1 407 ? 117.320 -8.803 -4.056 1.00 20.96 391 PRO A N 1
ATOM 2882 C CA . PRO A 1 407 ? 115.960 -9.153 -3.652 1.00 21.02 391 PRO A CA 1
ATOM 2883 C C . PRO A 1 407 ? 115.935 -10.486 -2.918 1.00 22.74 391 PRO A C 1
ATOM 2884 O O . PRO A 1 407 ? 116.657 -11.415 -3.296 1.00 22.32 391 PRO A O 1
ATOM 2888 N N . ASP A 1 408 ? 115.176 -10.543 -1.834 1.00 23.09 392 ASP A N 1
ATOM 2889 C CA . ASP A 1 408 ? 115.015 -11.765 -1.071 1.00 24.84 392 ASP A CA 1
ATOM 2890 C C . ASP A 1 408 ? 114.744 -12.936 -2.023 1.00 27.26 392 ASP A C 1
ATOM 2891 O O . ASP A 1 408 ? 113.721 -12.965 -2.687 1.00 27.63 392 ASP A O 1
ATOM 2896 N N . PRO A 1 409 ? 115.656 -13.911 -2.089 1.00 28.70 393 PRO A N 1
ATOM 2897 C CA . PRO A 1 409 ? 115.447 -14.994 -3.062 1.00 28.15 393 PRO A CA 1
ATOM 2898 C C . PRO A 1 409 ? 114.200 -15.847 -2.768 1.00 26.76 393 PRO A C 1
ATOM 2899 O O . PRO A 1 409 ? 113.642 -16.433 -3.683 1.00 25.11 393 PRO A O 1
ATOM 2903 N N . LEU A 1 410 ? 113.755 -15.881 -1.517 1.00 24.88 394 LEU A N 1
ATOM 2904 C CA . LEU A 1 410 ? 112.570 -16.618 -1.174 1.00 25.25 394 LEU A CA 1
ATOM 2905 C C . LEU A 1 410 ? 111.294 -15.840 -1.433 1.00 26.80 394 LEU A C 1
ATOM 2906 O O . LEU A 1 410 ? 110.214 -16.425 -1.470 1.00 29.92 394 LEU A O 1
ATOM 2911 N N . LEU A 1 411 ? 111.403 -14.527 -1.608 1.00 27.09 395 LEU A N 1
ATOM 2912 C CA . LEU A 1 411 ? 110.222 -13.694 -1.764 1.00 25.79 395 LEU A CA 1
ATOM 2913 C C . LEU A 1 411 ? 110.591 -12.344 -2.357 1.00 25.55 395 LEU A C 1
ATOM 2914 O O . LEU A 1 411 ? 110.455 -11.305 -1.705 1.00 26.69 395 LEU A O 1
ATOM 2919 N N . PRO A 1 412 ? 111.066 -12.354 -3.610 1.00 22.71 396 PRO A N 1
ATOM 2920 C CA . PRO A 1 412 ? 111.459 -11.115 -4.275 1.00 22.53 396 PRO A CA 1
ATOM 2921 C C . PRO A 1 412 ? 110.318 -10.134 -4.446 1.00 21.49 396 PRO A C 1
ATOM 2922 O O . PRO A 1 412 ? 110.545 -8.967 -4.576 1.00 24.40 396 PRO A O 1
ATOM 2926 N N . GLU A 1 413 ? 109.092 -10.586 -4.349 1.00 22.65 397 GLU A N 1
ATOM 2927 C CA . GLU A 1 413 ? 107.947 -9.705 -4.463 1.00 24.55 397 GLU A CA 1
ATOM 2928 C C . GLU A 1 413 ? 107.836 -8.651 -3.342 1.00 23.57 397 GLU A C 1
ATOM 2929 O O . GLU A 1 413 ? 107.237 -7.620 -3.550 1.00 20.33 397 GLU A O 1
ATOM 2935 N N . SER A 1 414 ? 108.407 -8.918 -2.164 1.00 23.07 398 SER A N 1
ATOM 2936 C CA . SER A 1 414 ? 108.153 -8.077 -0.983 1.00 21.83 398 SER A CA 1
ATOM 2937 C C . SER A 1 414 ? 108.841 -6.731 -1.043 1.00 23.01 398 SER A C 1
ATOM 2938 O O . SER A 1 414 ? 108.387 -5.785 -0.407 1.00 23.84 398 SER A O 1
ATOM 2941 N N . GLY A 1 415 ? 109.925 -6.631 -1.806 1.00 24.39 399 GLY A N 1
ATOM 2942 C CA . GLY A 1 415 ? 110.831 -5.479 -1.731 1.00 23.99 399 GLY A CA 1
ATOM 2943 C C . GLY A 1 415 ? 111.942 -5.662 -0.697 1.00 24.88 399 GLY A C 1
ATOM 2944 O O . GLY A 1 415 ? 112.886 -4.874 -0.637 1.00 26.35 399 GLY A O 1
ATOM 2945 N N . GLN A 1 416 ? 111.854 -6.680 0.138 1.00 25.12 400 GLN A N 1
ATOM 2946 C CA . GLN A 1 416 ? 112.913 -6.890 1.124 1.00 24.33 400 GLN A CA 1
ATOM 2947 C C . GLN A 1 416 ? 114.174 -7.278 0.389 1.00 23.54 400 GLN A C 1
ATOM 2948 O O . GLN A 1 416 ? 114.109 -8.045 -0.579 1.00 22.99 400 GLN A O 1
ATOM 2954 N N . VAL A 1 417 ? 115.323 -6.787 0.882 1.00 23.99 401 VAL A N 1
ATOM 2955 C CA . VAL A 1 417 ? 116.627 -7.201 0.368 1.00 23.86 401 VAL A CA 1
ATOM 2956 C C . VAL A 1 417 ? 117.439 -7.977 1.392 1.00 24.69 401 VAL A C 1
ATOM 2957 O O . VAL A 1 417 ? 117.200 -7.917 2.590 1.00 23.21 401 VAL A O 1
ATOM 2961 N N . VAL A 1 418 ? 118.415 -8.697 0.878 1.00 23.94 402 VAL A N 1
ATOM 2962 C CA . VAL A 1 418 ? 119.243 -9.566 1.659 1.00 27.00 402 VAL A CA 1
ATOM 2963 C C . VAL A 1 418 ? 120.693 -9.358 1.156 1.00 25.60 402 VAL A C 1
ATOM 2964 O O . VAL A 1 418 ? 120.874 -8.851 0.054 1.00 24.71 402 VAL A O 1
ATOM 2968 N N . PHE A 1 419 ? 121.696 -9.735 1.947 1.00 22.97 403 PHE A N 1
ATOM 2969 C CA . PHE A 1 419 ? 123.111 -9.459 1.640 1.00 23.90 403 PHE A CA 1
ATOM 2970 C C . PHE A 1 419 ? 123.862 -10.736 1.269 1.00 23.46 403 PHE A C 1
ATOM 2971 O O . PHE A 1 419 ? 123.954 -11.670 2.078 1.00 21.92 403 PHE A O 1
ATOM 2979 N N . ARG A 1 420 ? 124.359 -10.791 0.038 1.00 24.14 404 ARG A N 1
ATOM 2980 C CA . ARG A 1 420 ? 125.231 -11.879 -0.362 1.00 25.62 404 ARG A CA 1
ATOM 2981 C C . ARG A 1 420 ? 126.595 -11.573 0.197 1.00 24.19 404 ARG A C 1
ATOM 2982 O O . ARG A 1 420 ? 127.249 -10.665 -0.295 1.00 22.55 404 ARG A O 1
ATOM 2990 N N . THR A 1 421 ? 127.019 -12.375 1.177 1.00 22.10 405 THR A N 1
ATOM 2991 C CA . THR A 1 421 ? 128.222 -12.111 1.957 1.00 22.80 405 THR A CA 1
ATOM 2992 C C . THR A 1 421 ? 129.507 -12.351 1.260 1.00 21.88 405 THR A C 1
ATOM 2993 O O . THR A 1 421 ? 130.512 -11.894 1.708 1.00 23.76 405 THR A O 1
ATOM 2997 N N . GLY A 1 422 ? 129.493 -13.181 0.233 1.00 24.59 406 GLY A N 1
ATOM 2998 C CA . GLY A 1 422 ? 130.731 -13.679 -0.367 1.00 24.53 406 GLY A CA 1
ATOM 2999 C C . GLY A 1 422 ? 131.405 -14.739 0.480 1.00 25.08 406 GLY A C 1
ATOM 3000 O O . GLY A 1 422 ? 132.538 -15.117 0.197 1.00 26.51 406 GLY A O 1
ATOM 3001 N N . ASP A 1 423 ? 130.767 -15.191 1.552 1.00 24.12 407 ASP A N 1
ATOM 3002 C CA . ASP A 1 423 ? 131.331 -16.255 2.383 1.00 24.03 407 ASP A CA 1
ATOM 3003 C C . ASP A 1 423 ? 130.703 -17.613 2.027 1.00 23.63 407 ASP A C 1
ATOM 3004 O O . ASP A 1 423 ? 129.493 -17.709 1.822 1.00 23.43 407 ASP A O 1
ATOM 3009 N N . LEU A 1 424 ? 131.526 -18.670 2.028 1.00 24.01 408 LEU A N 1
ATOM 3010 C CA . LEU A 1 424 ? 131.051 -20.029 1.864 1.00 24.37 408 LEU A CA 1
ATOM 3011 C C . LEU A 1 424 ? 130.883 -20.705 3.219 1.00 23.48 408 LEU A C 1
ATOM 3012 O O . LEU A 1 424 ? 131.595 -20.394 4.176 1.00 21.41 408 LEU A O 1
ATOM 3017 N N . ALA A 1 425 ? 129.909 -21.593 3.310 1.00 23.23 409 ALA A N 1
ATOM 3018 C CA . ALA A 1 425 ? 129.672 -22.317 4.535 1.00 27.27 409 ALA A CA 1
ATOM 3019 C C . ALA A 1 425 ? 128.723 -23.484 4.295 1.00 26.81 409 ALA A C 1
ATOM 3020 O O . ALA A 1 425 ? 128.045 -23.544 3.290 1.00 26.27 409 ALA A O 1
ATOM 3022 N N . TYR A 1 426 ? 128.681 -24.398 5.244 1.00 29.90 410 TYR A N 1
ATOM 3023 C CA . TYR A 1 426 ? 127.680 -25.452 5.253 1.00 32.16 410 TYR A CA 1
ATOM 3024 C C . TYR A 1 426 ? 126.984 -25.395 6.592 1.00 36.05 410 TYR A C 1
ATOM 3025 O O . TYR A 1 426 ? 127.461 -24.745 7.549 1.00 34.96 410 TYR A O 1
ATOM 3034 N N . ARG A 1 427 ? 125.865 -26.110 6.641 1.00 40.07 411 ARG A N 1
ATOM 3035 C CA . ARG A 1 427 ? 124.952 -26.142 7.764 1.00 43.42 411 ARG A CA 1
ATOM 3036 C C . ARG A 1 427 ? 125.045 -27.532 8.416 1.00 42.37 411 ARG A C 1
ATOM 3037 O O . ARG A 1 427 ? 125.255 -28.513 7.724 1.00 37.72 411 ARG A O 1
ATOM 3045 N N . ASP A 1 428 ? 124.926 -27.614 9.741 1.00 45.45 412 ASP A N 1
ATOM 3046 C CA . ASP A 1 428 ? 124.757 -28.920 10.404 1.00 46.67 412 ASP A CA 1
ATOM 3047 C C . ASP A 1 428 ? 123.278 -29.277 10.477 1.00 49.34 412 ASP A C 1
ATOM 3048 O O . ASP A 1 428 ? 122.437 -28.519 9.979 1.00 56.82 412 ASP A O 1
ATOM 3053 N N . ALA A 1 429 ? 122.945 -30.404 11.098 1.00 50.28 413 ALA A N 1
ATOM 3054 C CA . ALA A 1 429 ? 121.544 -30.843 11.185 1.00 55.80 413 ALA A CA 1
ATOM 3055 C C . ALA A 1 429 ? 120.680 -29.870 11.974 1.00 55.82 413 ALA A C 1
ATOM 3056 O O . ALA A 1 429 ? 119.471 -29.740 11.723 1.00 56.12 413 ALA A O 1
ATOM 3058 N N . ASP A 1 430 ? 121.300 -29.214 12.948 1.00 56.18 414 ASP A N 1
ATOM 3059 C CA . ASP A 1 430 ? 120.603 -28.268 13.818 1.00 57.74 414 ASP A CA 1
ATOM 3060 C C . ASP A 1 430 ? 120.444 -26.904 13.167 1.00 56.59 414 ASP A C 1
ATOM 3061 O O . ASP A 1 430 ? 119.707 -26.060 13.662 1.00 52.88 414 ASP A O 1
ATOM 3066 N N . GLY A 1 431 ? 121.130 -26.685 12.050 1.00 55.22 415 GLY A N 1
ATOM 3067 C CA . GLY A 1 431 ? 120.951 -25.453 11.288 1.00 54.18 415 GLY A CA 1
ATOM 3068 C C . GLY A 1 431 ? 122.021 -24.397 11.528 1.00 52.38 415 GLY A C 1
ATOM 3069 O O . GLY A 1 431 ? 121.955 -23.313 10.971 1.00 41.56 415 GLY A O 1
ATOM 3070 N N . ARG A 1 432 ? 123.014 -24.733 12.348 1.00 51.12 416 ARG A N 1
ATOM 3071 C CA . ARG A 1 432 ? 124.159 -23.866 12.560 1.00 46.53 416 ARG A CA 1
ATOM 3072 C C . ARG A 1 432 ? 125.070 -23.896 11.340 1.00 40.36 416 ARG A C 1
ATOM 3073 O O . ARG A 1 432 ? 125.205 -24.928 10.678 1.00 45.17 416 ARG A O 1
ATOM 3081 N N . LEU A 1 433 ? 125.738 -22.784 11.074 1.00 30.76 417 LEU A N 1
ATOM 3082 C CA . LEU A 1 433 ? 126.662 -22.731 9.971 1.00 28.69 417 LEU A CA 1
ATOM 3083 C C . LEU A 1 433 ? 128.096 -22.939 10.394 1.00 25.42 417 LEU A C 1
ATOM 3084 O O . LEU A 1 433 ? 128.458 -22.775 11.565 1.00 22.99 417 LEU A O 1
ATOM 3089 N N . TYR A 1 434 ? 128.912 -23.264 9.400 1.00 28.46 418 TYR A N 1
ATOM 3090 C CA . TYR A 1 434 ? 130.377 -23.470 9.573 1.00 32.25 418 TYR A CA 1
ATOM 3091 C C . TYR A 1 434 ? 131.084 -22.787 8.411 1.00 31.99 418 TYR A C 1
ATOM 3092 O O . TYR A 1 434 ? 130.875 -23.121 7.246 1.00 35.04 418 TYR A O 1
ATOM 3101 N N . PHE A 1 435 ? 131.917 -21.820 8.741 1.00 35.44 419 PHE A N 1
ATOM 3102 C CA . PHE A 1 435 ? 132.607 -21.025 7.750 1.00 37.55 419 PHE A CA 1
ATOM 3103 C C . PHE A 1 435 ? 133.646 -21.837 6.982 1.00 37.91 419 PHE A C 1
ATOM 3104 O O . PHE A 1 435 ? 134.445 -22.506 7.589 1.00 41.13 419 PHE A O 1
ATOM 3112 N N . CYS A 1 436 ? 133.647 -21.729 5.653 1.00 43.63 420 CYS A N 1
ATOM 3113 C CA . CYS A 1 436 ? 134.579 -22.473 4.772 1.00 48.37 420 CYS A CA 1
ATOM 3114 C C . CYS A 1 436 ? 135.440 -21.610 3.836 1.00 48.40 420 CYS A C 1
ATOM 3115 O O . CYS A 1 436 ? 136.063 -22.139 2.931 1.00 48.68 420 CYS A O 1
ATOM 3118 N N . GLY A 1 437 ? 135.473 -20.303 4.055 1.00 54.34 421 GLY A N 1
ATOM 3119 C CA . GLY A 1 437 ? 136.282 -19.412 3.242 1.00 54.61 421 GLY A CA 1
ATOM 3120 C C . GLY A 1 437 ? 135.461 -18.515 2.329 1.00 48.71 421 GLY A C 1
ATOM 3121 O O . GLY A 1 437 ? 134.252 -18.620 2.245 1.00 46.94 421 GLY A O 1
ATOM 3122 N N . ARG A 1 438 ? 136.167 -17.614 1.674 1.00 45.06 422 ARG A N 1
ATOM 3123 C CA . ARG A 1 438 ? 135.594 -16.669 0.763 1.00 46.69 422 ARG A CA 1
ATOM 3124 C C . ARG A 1 438 ? 135.450 -17.302 -0.602 1.00 46.68 422 ARG A C 1
ATOM 3125 O O . ARG A 1 438 ? 136.143 -18.225 -0.918 1.00 43.67 422 ARG A O 1
ATOM 3133 N N . ILE A 1 439 ? 134.575 -16.737 -1.417 1.00 53.20 423 ILE A N 1
ATOM 3134 C CA . ILE A 1 439 ? 134.491 -17.060 -2.824 1.00 55.08 423 ILE A CA 1
ATOM 3135 C C . ILE A 1 439 ? 135.670 -16.322 -3.504 1.00 58.34 423 ILE A C 1
ATOM 3136 O O . ILE A 1 439 ? 136.242 -16.783 -4.500 1.00 66.21 423 ILE A O 1
ATOM 3141 N N . PRO B 1 19 ? 150.324 12.975 60.667 1.00 39.46 3 PRO B N 1
ATOM 3142 C CA . PRO B 1 19 ? 150.966 11.695 60.309 1.00 38.53 3 PRO B CA 1
ATOM 3143 C C . PRO B 1 19 ? 152.248 11.795 59.461 1.00 38.46 3 PRO B C 1
ATOM 3144 O O . PRO B 1 19 ? 152.315 12.552 58.485 1.00 37.18 3 PRO B O 1
ATOM 3148 N N . TYR B 1 20 ? 153.253 11.007 59.826 1.00 39.70 4 TYR B N 1
ATOM 3149 C CA . TYR B 1 20 ? 154.542 11.017 59.125 1.00 36.25 4 TYR B CA 1
ATOM 3150 C C . TYR B 1 20 ? 154.379 10.690 57.652 1.00 41.36 4 TYR B C 1
ATOM 3151 O O . TYR B 1 20 ? 154.880 11.401 56.774 1.00 38.45 4 TYR B O 1
ATOM 3160 N N . ALA B 1 21 ? 153.660 9.602 57.384 1.00 45.11 5 ALA B N 1
ATOM 3161 C CA . ALA B 1 21 ? 153.352 9.181 56.022 1.00 39.50 5 ALA B CA 1
ATOM 3162 C C . ALA B 1 21 ? 151.856 9.105 55.860 1.00 38.92 5 ALA B C 1
ATOM 3163 O O . ALA B 1 21 ? 151.125 9.199 56.844 1.00 35.31 5 ALA B O 1
ATOM 3165 N N . ALA B 1 22 ? 151.419 8.933 54.617 1.00 33.74 6 ALA B N 1
ATOM 3166 C CA . ALA B 1 22 ? 150.011 8.862 54.301 1.00 37.63 6 ALA B CA 1
ATOM 3167 C C . ALA B 1 22 ? 149.338 7.661 55.028 1.00 36.99 6 ALA B C 1
ATOM 3168 O O . ALA B 1 22 ? 149.746 6.516 54.860 1.00 38.03 6 ALA B O 1
ATOM 3170 N N . PRO B 1 23 ? 148.327 7.935 55.859 1.00 36.63 7 PRO B N 1
ATOM 3171 C CA . PRO B 1 23 ? 147.599 6.849 56.473 1.00 37.03 7 PRO B CA 1
ATOM 3172 C C . PRO B 1 23 ? 146.897 6.007 55.420 1.00 36.96 7 PRO B C 1
ATOM 3173 O O . PRO B 1 23 ? 146.466 6.529 54.397 1.00 38.08 7 PRO B O 1
ATOM 3177 N N . VAL B 1 24 ? 146.784 4.714 55.665 1.00 33.75 8 VAL B N 1
ATOM 3178 C CA . VAL B 1 24 ? 145.971 3.883 54.833 1.00 32.52 8 VAL B CA 1
ATOM 3179 C C . VAL B 1 24 ? 144.749 3.412 55.668 1.00 35.52 8 VAL B C 1
ATOM 3180 O O . VAL B 1 24 ? 144.885 2.722 56.673 1.00 42.64 8 VAL B O 1
ATOM 3184 N N . ARG B 1 25 ? 143.563 3.798 55.234 1.00 34.14 9 ARG B N 1
ATOM 3185 C CA . ARG B 1 25 ? 142.342 3.516 55.974 1.00 38.05 9 ARG B CA 1
ATOM 3186 C C . ARG B 1 25 ? 141.901 2.070 55.829 1.00 33.49 9 ARG B C 1
ATOM 3187 O O . ARG B 1 25 ? 142.018 1.485 54.776 1.00 32.08 9 ARG B O 1
ATOM 3195 N N . ASP B 1 26 ? 141.428 1.496 56.927 1.00 30.19 10 ASP B N 1
ATOM 3196 C CA . ASP B 1 26 ? 141.006 0.120 56.968 1.00 25.97 10 ASP B CA 1
ATOM 3197 C C . ASP B 1 26 ? 139.485 0.030 57.036 1.00 24.98 10 ASP B C 1
ATOM 3198 O O . ASP B 1 26 ? 138.894 0.553 57.953 1.00 20.09 10 ASP B O 1
ATOM 3203 N N . HIS B 1 27 ? 138.859 -0.647 56.061 1.00 23.94 11 HIS B N 1
ATOM 3204 C CA . HIS B 1 27 ? 137.393 -0.749 56.023 1.00 22.25 11 HIS B CA 1
ATOM 3205 C C . HIS B 1 27 ? 136.876 -2.060 56.590 1.00 18.34 11 HIS B C 1
ATOM 3206 O O . HIS B 1 27 ? 135.690 -2.256 56.620 1.00 16.67 11 HIS B O 1
ATOM 3213 N N . ALA B 1 28 ? 137.755 -2.940 57.030 1.00 15.92 12 ALA B N 1
ATOM 3214 C CA . ALA B 1 28 ? 137.348 -4.233 57.546 1.00 16.48 12 ALA B CA 1
ATOM 3215 C C . ALA B 1 28 ? 137.266 -4.341 59.087 1.00 16.74 12 ALA B C 1
ATOM 3216 O O . ALA B 1 28 ? 137.190 -5.447 59.605 1.00 16.50 12 ALA B O 1
ATOM 3218 N N . GLY B 1 29 ? 137.243 -3.219 59.817 1.00 16.93 13 GLY B N 1
ATOM 3219 C CA . GLY B 1 29 ? 137.210 -3.252 61.282 1.00 16.62 13 GLY B CA 1
ATOM 3220 C C . GLY B 1 29 ? 135.841 -3.179 61.924 1.00 17.53 13 GLY B C 1
ATOM 3221 O O . GLY B 1 29 ? 135.692 -3.447 63.120 1.00 18.02 13 GLY B O 1
ATOM 3222 N N . ASN B 1 30 ? 134.837 -2.860 61.114 1.00 18.17 14 ASN B N 1
ATOM 3223 C CA . ASN B 1 30 ? 133.460 -2.677 61.553 1.00 16.88 14 ASN B CA 1
ATOM 3224 C C . ASN B 1 30 ? 132.511 -2.879 60.364 1.00 14.54 14 ASN B C 1
ATOM 3225 O O . ASN B 1 30 ? 132.738 -2.361 59.284 1.00 12.56 14 ASN B O 1
ATOM 3230 N N . LEU B 1 31 ? 131.407 -3.563 60.608 1.00 14.63 15 LEU B N 1
ATOM 3231 C CA . LEU B 1 31 ? 130.442 -3.852 59.560 1.00 15.93 15 LEU B CA 1
ATOM 3232 C C . LEU B 1 31 ? 129.935 -2.581 58.893 1.00 17.69 15 LEU B C 1
ATOM 3233 O O . LEU B 1 31 ? 129.570 -2.593 57.717 1.00 16.16 15 LEU B O 1
ATOM 3238 N N . ARG B 1 32 ? 129.889 -1.510 59.667 1.00 18.72 16 ARG B N 1
ATOM 3239 C CA . ARG B 1 32 ? 129.406 -0.252 59.178 1.00 21.31 16 ARG B CA 1
ATOM 3240 C C . ARG B 1 32 ? 130.306 0.202 58.049 1.00 22.38 16 ARG B C 1
ATOM 3241 O O . ARG B 1 32 ? 129.810 0.716 57.042 1.00 23.74 16 ARG B O 1
ATOM 3249 N N . ASP B 1 33 ? 131.611 0.011 58.217 1.00 18.45 17 ASP B N 1
ATOM 3250 C CA . ASP B 1 33 ? 132.539 0.423 57.196 1.00 18.07 17 ASP B CA 1
ATOM 3251 C C . ASP B 1 33 ? 132.567 -0.598 56.051 1.00 18.03 17 ASP B C 1
ATOM 3252 O O . ASP B 1 33 ? 132.441 -0.224 54.869 1.00 16.24 17 ASP B O 1
ATOM 3257 N N . TYR B 1 34 ? 132.744 -1.876 56.401 1.00 16.41 18 TYR B N 1
ATOM 3258 C CA . TYR B 1 34 ? 132.865 -2.896 55.378 1.00 17.13 18 TYR B CA 1
ATOM 3259 C C . TYR B 1 34 ? 131.666 -2.949 54.427 1.00 15.28 18 TYR B C 1
ATOM 3260 O O . TYR B 1 34 ? 131.842 -3.000 53.214 1.00 14.13 18 TYR B O 1
ATOM 3269 N N . LEU B 1 35 ? 130.453 -2.909 54.966 1.00 14.70 19 LEU B N 1
ATOM 3270 C CA . LEU B 1 35 ? 129.279 -3.054 54.146 1.00 15.07 19 LEU B CA 1
ATOM 3271 C C . LEU B 1 35 ? 129.118 -1.921 53.137 1.00 15.34 19 LEU B C 1
ATOM 3272 O O . LEU B 1 35 ? 128.462 -2.104 52.129 1.00 15.60 19 LEU B O 1
ATOM 3277 N N . LEU B 1 36 ? 129.655 -0.757 53.448 1.00 15.05 20 LEU B N 1
ATOM 3278 C CA . LEU B 1 36 ? 129.430 0.410 52.647 1.00 16.68 20 LEU B CA 1
ATOM 3279 C C . LEU B 1 36 ? 130.611 0.778 51.769 1.00 15.74 20 LEU B C 1
ATOM 3280 O O . LEU B 1 36 ? 130.509 1.762 51.023 1.00 16.54 20 LEU B O 1
ATOM 3285 N N . ALA B 1 37 ? 131.724 0.085 51.907 1.00 13.23 21 ALA B N 1
ATOM 3286 C CA . ALA B 1 37 ? 132.884 0.483 51.199 1.00 15.30 21 ALA B CA 1
ATOM 3287 C C . ALA B 1 37 ? 132.670 0.484 49.652 1.00 15.51 21 ALA B C 1
ATOM 3288 O O . ALA B 1 37 ? 133.005 1.447 49.020 1.00 14.74 21 ALA B O 1
ATOM 3290 N N . ALA B 1 38 ? 132.127 -0.590 49.085 1.00 15.78 22 ALA B N 1
ATOM 3291 C CA . ALA B 1 38 ? 131.975 -0.692 47.630 1.00 17.50 22 ALA B CA 1
ATOM 3292 C C . ALA B 1 38 ? 131.110 0.403 47.108 1.00 17.04 22 ALA B C 1
ATOM 3293 O O . ALA B 1 38 ? 131.346 0.907 46.020 1.00 19.80 22 ALA B O 1
ATOM 3295 N N . GLY B 1 39 ? 130.148 0.807 47.900 1.00 15.65 23 GLY B N 1
ATOM 3296 C CA . GLY B 1 39 ? 129.215 1.845 47.522 1.00 16.78 23 GLY B CA 1
ATOM 3297 C C . GLY B 1 39 ? 129.806 3.242 47.460 1.00 17.63 23 GLY B C 1
ATOM 3298 O O . GLY B 1 39 ? 129.305 4.083 46.741 1.00 17.60 23 GLY B O 1
ATOM 3299 N N . LYS B 1 40 ? 130.943 3.459 48.105 1.00 19.45 24 LYS B N 1
ATOM 3300 C CA . LYS B 1 40 ? 131.723 4.693 47.880 1.00 21.77 24 LYS B CA 1
ATOM 3301 C C . LYS B 1 40 ? 131.985 5.047 46.380 1.00 20.92 24 LYS B C 1
ATOM 3302 O O . LYS B 1 40 ? 132.067 6.203 46.036 1.00 22.80 24 LYS B O 1
ATOM 3308 N N . ALA B 1 41 ? 132.151 4.055 45.531 1.00 19.44 25 ALA B N 1
ATOM 3309 C CA . ALA B 1 41 ? 132.364 4.290 44.118 1.00 20.39 25 ALA B CA 1
ATOM 3310 C C . ALA B 1 41 ? 131.070 4.721 43.387 1.00 21.36 25 ALA B C 1
ATOM 3311 O O . ALA B 1 41 ? 131.163 5.240 42.273 1.00 24.12 25 ALA B O 1
ATOM 3313 N N . THR B 1 42 ? 129.890 4.470 43.999 1.00 19.51 26 THR B N 1
ATOM 3314 C CA . THR B 1 42 ? 128.598 4.710 43.398 1.00 19.43 26 THR B CA 1
ATOM 3315 C C . THR B 1 42 ? 127.628 5.342 44.407 1.00 20.47 26 THR B C 1
ATOM 3316 O O . THR B 1 42 ? 126.555 4.772 44.691 1.00 17.76 26 THR B O 1
ATOM 3320 N N . PRO B 1 43 ? 127.994 6.526 44.951 1.00 18.40 27 PRO B N 1
ATOM 3321 C CA . PRO B 1 43 ? 127.162 7.117 45.984 1.00 18.55 27 PRO B CA 1
ATOM 3322 C C . PRO B 1 43 ? 125.711 7.385 45.583 1.00 18.22 27 PRO B C 1
ATOM 3323 O O . PRO B 1 43 ? 124.840 7.360 46.488 1.00 17.04 27 PRO B O 1
ATOM 3327 N N . ASP B 1 44 ? 125.468 7.599 44.266 1.00 17.22 28 ASP B N 1
ATOM 3328 C CA . ASP B 1 44 ? 124.176 8.008 43.710 1.00 19.40 28 ASP B CA 1
ATOM 3329 C C . ASP B 1 44 ? 123.268 6.820 43.445 1.00 18.66 28 ASP B C 1
ATOM 3330 O O . ASP B 1 44 ? 122.082 6.963 43.305 1.00 19.25 28 ASP B O 1
ATOM 3335 N N . LYS B 1 45 ? 123.860 5.649 43.305 1.00 18.37 29 LYS B N 1
ATOM 3336 C CA . LYS B 1 45 ? 123.127 4.440 42.990 1.00 18.77 29 LYS B CA 1
ATOM 3337 C C . LYS B 1 45 ? 122.154 4.057 44.125 1.00 18.40 29 LYS B C 1
ATOM 3338 O O . LYS B 1 45 ? 122.453 4.314 45.280 1.00 17.90 29 LYS B O 1
ATOM 3344 N N . PRO B 1 46 ? 121.022 3.421 43.782 1.00 17.04 30 PRO B N 1
ATOM 3345 C CA . PRO B 1 46 ? 120.097 2.927 44.778 1.00 17.02 30 PRO B CA 1
ATOM 3346 C C . PRO B 1 46 ? 120.687 1.777 45.598 1.00 16.26 30 PRO B C 1
ATOM 3347 O O . PRO B 1 46 ? 121.157 0.806 45.039 1.00 16.66 30 PRO B O 1
ATOM 3351 N N . ALA B 1 47 ? 120.700 1.944 46.907 1.00 17.13 31 ALA B N 1
ATOM 3352 C CA . ALA B 1 47 ? 121.181 0.938 47.855 1.00 17.53 31 ALA B CA 1
ATOM 3353 C C . ALA B 1 47 ? 120.029 0.059 48.275 1.00 17.30 31 ALA B C 1
ATOM 3354 O O . ALA B 1 47 ? 120.142 -1.171 48.312 1.00 16.90 31 ALA B O 1
ATOM 3356 N N . ILE B 1 48 ? 118.919 0.715 48.591 1.00 17.99 32 ILE B N 1
ATOM 3357 C CA . ILE B 1 48 ? 117.682 0.052 48.991 1.00 19.72 32 ILE B CA 1
ATOM 3358 C C . ILE B 1 48 ? 116.475 0.551 48.219 1.00 19.20 32 ILE B C 1
ATOM 3359 O O . ILE B 1 48 ? 116.292 1.759 48.081 1.00 23.02 32 ILE B O 1
ATOM 3364 N N . VAL B 1 49 ? 115.661 -0.375 47.731 1.00 19.92 33 VAL B N 1
ATOM 3365 C CA . VAL B 1 49 ? 114.407 -0.043 47.049 1.00 20.97 33 VAL B CA 1
ATOM 3366 C C . VAL B 1 49 ? 113.270 -0.530 47.916 1.00 22.60 33 VAL B C 1
ATOM 3367 O O . VAL B 1 49 ? 113.364 -1.617 48.469 1.00 26.75 33 VAL B O 1
ATOM 3371 N N . GLU B 1 50 ? 112.230 0.273 48.077 1.00 26.57 34 GLU B N 1
ATOM 3372 C CA . GLU B 1 50 ? 111.049 -0.123 48.857 1.00 30.17 34 GLU B CA 1
ATOM 3373 C C . GLU B 1 50 ? 109.805 0.564 48.330 1.00 31.65 34 GLU B C 1
ATOM 3374 O O . GLU B 1 50 ? 109.907 1.539 47.573 1.00 31.88 34 GLU B O 1
ATOM 3380 N N . PRO B 1 51 ? 108.619 0.027 48.681 1.00 33.19 35 PRO B N 1
ATOM 3381 C CA . PRO B 1 51 ? 107.383 0.647 48.210 1.00 34.22 35 PRO B CA 1
ATOM 3382 C C . PRO B 1 51 ? 107.187 2.010 48.806 1.00 37.66 35 PRO B C 1
ATOM 3383 O O . PRO B 1 51 ? 107.638 2.266 49.947 1.00 40.06 35 PRO B O 1
ATOM 3387 N N . ALA B 1 52 ? 106.546 2.888 48.029 1.00 40.87 36 ALA B N 1
ATOM 3388 C CA . ALA B 1 52 ? 106.339 4.282 48.432 1.00 43.78 36 ALA B CA 1
ATOM 3389 C C . ALA B 1 52 ? 104.962 4.435 49.018 1.00 45.03 36 ALA B C 1
ATOM 3390 O O . ALA B 1 52 ? 104.075 3.622 48.707 1.00 47.70 36 ALA B O 1
ATOM 3392 N N . GLU B 1 53 ? 104.815 5.457 49.878 1.00 48.90 37 GLU B N 1
ATOM 3393 C CA . GLU B 1 53 ? 103.513 5.968 50.391 1.00 54.56 37 GLU B CA 1
ATOM 3394 C C . GLU B 1 53 ? 102.450 5.950 49.312 1.00 51.89 37 GLU B C 1
ATOM 3395 O O . GLU B 1 53 ? 101.469 5.197 49.403 1.00 45.60 37 GLU B O 1
ATOM 3401 N N . ASP B 1 54 ? 102.651 6.764 48.276 1.00 53.71 38 ASP B N 1
ATOM 3402 C CA . ASP B 1 54 ? 101.593 6.939 47.302 1.00 57.28 38 ASP B CA 1
ATOM 3403 C C . ASP B 1 54 ? 101.254 5.573 46.688 1.00 58.52 38 ASP B C 1
ATOM 3404 O O . ASP B 1 54 ? 100.091 5.155 46.689 1.00 67.02 38 ASP B O 1
ATOM 3409 N N . GLY B 1 55 ? 102.269 4.836 46.244 1.00 55.92 39 GLY B N 1
ATOM 3410 C CA . GLY B 1 55 ? 102.001 3.549 45.584 1.00 55.82 39 GLY B CA 1
ATOM 3411 C C . GLY B 1 55 ? 102.942 2.976 44.536 1.00 50.06 39 GLY B C 1
ATOM 3412 O O . GLY B 1 55 ? 102.685 1.887 44.028 1.00 53.05 39 GLY B O 1
ATOM 3413 N N . GLY B 1 56 ? 103.983 3.705 44.158 1.00 43.31 40 GLY B N 1
ATOM 3414 C CA . GLY B 1 56 ? 105.035 3.106 43.343 1.00 41.87 40 GLY B CA 1
ATOM 3415 C C . GLY B 1 56 ? 106.197 2.600 44.174 1.00 39.27 40 GLY B C 1
ATOM 3416 O O . GLY B 1 56 ? 106.033 2.106 45.310 1.00 38.09 40 GLY B O 1
ATOM 3417 N N . LEU B 1 57 ? 107.388 2.718 43.605 1.00 35.48 41 LEU B N 1
ATOM 3418 C CA . LEU B 1 57 ? 108.601 2.394 44.353 1.00 33.00 41 LEU B CA 1
ATOM 3419 C C . LEU B 1 57 ? 109.363 3.620 44.645 1.00 31.15 41 LEU B C 1
ATOM 3420 O O . LEU B 1 57 ? 109.212 4.650 43.990 1.00 33.03 41 LEU B O 1
ATOM 3425 N N . ARG B 1 58 ? 110.182 3.536 45.673 1.00 31.62 42 ARG B N 1
ATOM 3426 C CA . ARG B 1 58 ? 111.109 4.623 45.921 1.00 32.14 42 ARG B CA 1
ATOM 3427 C C . ARG B 1 58 ? 112.463 4.023 46.262 1.00 28.10 42 ARG B C 1
ATOM 3428 O O . ARG B 1 58 ? 112.611 2.823 46.475 1.00 26.61 42 ARG B O 1
ATOM 3436 N N . PHE B 1 59 ? 113.473 4.862 46.286 1.00 28.53 43 PHE B N 1
ATOM 3437 C CA . PHE B 1 59 ? 114.792 4.344 46.538 1.00 28.80 43 PHE B CA 1
ATOM 3438 C C . PHE B 1 59 ? 115.649 5.226 47.412 1.00 26.51 43 PHE B C 1
ATOM 3439 O O . PHE B 1 59 ? 115.472 6.427 47.507 1.00 28.19 43 PHE B O 1
ATOM 3447 N N . VAL B 1 60 ? 116.575 4.581 48.068 1.00 22.31 44 VAL B N 1
ATOM 3448 C CA . VAL B 1 60 ? 117.484 5.280 48.923 1.00 20.93 44 VAL B CA 1
ATOM 3449 C C . VAL B 1 60 ? 118.888 4.988 48.411 1.00 19.18 44 VAL B C 1
ATOM 3450 O O . VAL B 1 60 ? 119.262 3.813 48.274 1.00 16.58 44 VAL B O 1
ATOM 3454 N N . SER B 1 61 ? 119.630 6.050 48.081 1.00 17.27 45 SER B N 1
ATOM 3455 C CA . SER B 1 61 ? 120.952 5.862 47.523 1.00 17.27 45 SER B CA 1
ATOM 3456 C C . SER B 1 61 ? 121.956 5.498 48.607 1.00 17.41 45 SER B C 1
ATOM 3457 O O . SER B 1 61 ? 121.700 5.675 49.804 1.00 17.19 45 SER B O 1
ATOM 3460 N N . TYR B 1 62 ? 123.088 4.936 48.180 1.00 16.16 46 TYR B N 1
ATOM 3461 C CA . TYR B 1 62 ? 124.159 4.667 49.086 1.00 15.02 46 TYR B CA 1
ATOM 3462 C C . TYR B 1 62 ? 124.471 5.873 49.936 1.00 16.26 46 TYR B C 1
ATOM 3463 O O . TYR B 1 62 ? 124.582 5.758 51.181 1.00 16.08 46 TYR B O 1
ATOM 3472 N N . ARG B 1 63 ? 124.564 7.033 49.294 1.00 15.90 47 ARG B N 1
ATOM 3473 C CA . ARG B 1 63 ? 124.916 8.255 50.002 1.00 15.89 47 ARG B CA 1
ATOM 3474 C C . ARG B 1 63 ? 123.871 8.599 51.042 1.00 15.46 47 ARG B C 1
ATOM 3475 O O . ARG B 1 63 ? 124.200 8.961 52.172 1.00 14.79 47 ARG B O 1
ATOM 3483 N N . GLN B 1 64 ? 122.602 8.472 50.664 1.00 16.60 48 GLN B N 1
ATOM 3484 C CA . GLN B 1 64 ? 121.519 8.774 51.557 1.00 16.51 48 GLN B CA 1
ATOM 3485 C C . GLN B 1 64 ? 121.416 7.759 52.684 1.00 18.31 48 GLN B C 1
ATOM 3486 O O . GLN B 1 64 ? 121.039 8.117 53.814 1.00 21.35 48 GLN B O 1
ATOM 3492 N N . LEU B 1 65 ? 121.731 6.493 52.409 1.00 18.25 49 LEU B N 1
ATOM 3493 C CA . LEU B 1 65 ? 121.667 5.495 53.463 1.00 18.45 49 LEU B CA 1
ATOM 3494 C C . LEU B 1 65 ? 122.702 5.799 54.546 1.00 18.72 49 LEU B C 1
ATOM 3495 O O . LEU B 1 65 ? 122.397 5.710 55.724 1.00 16.94 49 LEU B O 1
ATOM 3500 N N . GLU B 1 66 ? 123.918 6.141 54.132 1.00 18.69 50 GLU B N 1
ATOM 3501 C CA . GLU B 1 66 ? 124.926 6.541 55.082 1.00 20.92 50 GLU B CA 1
ATOM 3502 C C . GLU B 1 66 ? 124.569 7.788 55.879 1.00 21.22 50 GLU B C 1
ATOM 3503 O O . GLU B 1 66 ? 124.819 7.847 57.071 1.00 18.81 50 GLU B O 1
ATOM 3509 N N . ALA B 1 67 ? 123.992 8.782 55.213 1.00 20.96 51 ALA B N 1
ATOM 3510 C CA . ALA B 1 67 ? 123.551 9.986 55.914 1.00 20.38 51 ALA B CA 1
ATOM 3511 C C . ALA B 1 67 ? 122.525 9.619 56.981 1.00 18.81 51 ALA B C 1
ATOM 3512 O O . ALA B 1 67 ? 122.565 10.114 58.116 1.00 18.34 51 ALA B O 1
ATOM 3514 N N . GLN B 1 68 ? 121.609 8.732 56.648 1.00 19.64 52 GLN B N 1
ATOM 3515 C CA . GLN B 1 68 ? 120.577 8.341 57.644 1.00 20.90 52 GLN B CA 1
ATOM 3516 C C . GLN B 1 68 ? 121.226 7.528 58.801 1.00 21.60 52 GLN B C 1
ATOM 3517 O O . GLN B 1 68 ? 120.912 7.744 59.979 1.00 22.07 52 GLN B O 1
ATOM 3523 N N . ALA B 1 69 ? 122.137 6.604 58.474 1.00 20.46 53 ALA B N 1
ATOM 3524 C CA . ALA B 1 69 ? 122.875 5.856 59.495 1.00 20.76 53 ALA B CA 1
ATOM 3525 C C . ALA B 1 69 ? 123.627 6.764 60.452 1.00 22.15 53 ALA B C 1
ATOM 3526 O O . ALA B 1 69 ? 123.577 6.584 61.679 1.00 21.55 53 ALA B O 1
ATOM 3528 N N . ASP B 1 70 ? 124.307 7.757 59.885 1.00 23.23 54 ASP B N 1
ATOM 3529 C CA . ASP B 1 70 ? 125.045 8.737 60.684 1.00 25.99 54 ASP B CA 1
ATOM 3530 C C . ASP B 1 70 ? 124.145 9.602 61.576 1.00 26.05 54 ASP B C 1
ATOM 3531 O O . ASP B 1 70 ? 124.489 9.880 62.733 1.00 25.79 54 ASP B O 1
ATOM 3536 N N . ALA B 1 71 ? 122.977 9.990 61.054 1.00 23.30 55 ALA B N 1
ATOM 3537 C CA . ALA B 1 71 ? 122.063 10.803 61.825 1.00 22.50 55 ALA B CA 1
ATOM 3538 C C . ALA B 1 71 ? 121.511 10.000 62.974 1.00 22.68 55 ALA B C 1
ATOM 3539 O O . ALA B 1 71 ? 121.377 10.499 64.101 1.00 24.24 55 ALA B O 1
ATOM 3541 N N . TYR B 1 72 ? 121.164 8.754 62.690 1.00 20.60 56 TYR B N 1
ATOM 3542 C CA . TYR B 1 72 ? 120.620 7.879 63.705 1.00 20.02 56 TYR B CA 1
ATOM 3543 C C . TYR B 1 72 ? 121.623 7.595 64.789 1.00 19.36 56 TYR B C 1
ATOM 3544 O O . TYR B 1 72 ? 121.297 7.635 65.973 1.00 18.21 56 TYR B O 1
ATOM 3553 N N . ALA B 1 73 ? 122.869 7.394 64.373 1.00 21.66 57 ALA B N 1
ATOM 3554 C CA . ALA B 1 73 ? 123.967 7.139 65.300 1.00 20.07 57 ALA B CA 1
ATOM 3555 C C . ALA B 1 73 ? 124.205 8.282 66.268 1.00 22.32 57 ALA B C 1
ATOM 3556 O O . ALA B 1 73 ? 124.362 8.048 67.471 1.00 22.62 57 ALA B O 1
ATOM 3558 N N . ALA B 1 74 ? 124.266 9.509 65.753 1.00 23.41 58 ALA B N 1
ATOM 3559 C CA . ALA B 1 74 ? 124.408 10.686 66.612 1.00 23.85 58 ALA B CA 1
ATOM 3560 C C . ALA B 1 74 ? 123.348 10.756 67.708 1.00 24.73 58 ALA B C 1
ATOM 3561 O O . ALA B 1 74 ? 123.671 10.970 68.884 1.00 27.93 58 ALA B O 1
ATOM 3563 N N . GLU B 1 75 ? 122.089 10.558 67.348 1.00 26.02 59 GLU B N 1
ATOM 3564 C CA . GLU B 1 75 ? 121.014 10.606 68.318 1.00 28.76 59 GLU B CA 1
ATOM 3565 C C . GLU B 1 75 ? 121.077 9.434 69.288 1.00 27.44 59 GLU B C 1
ATOM 3566 O O . GLU B 1 75 ? 120.881 9.589 70.493 1.00 25.73 59 GLU B O 1
ATOM 3572 N N . LEU B 1 76 ? 121.354 8.242 68.779 1.00 27.16 60 LEU B N 1
ATOM 3573 C CA . LEU B 1 76 ? 121.444 7.111 69.681 1.00 25.61 60 LEU B CA 1
ATOM 3574 C C . LEU B 1 76 ? 122.561 7.299 70.658 1.00 23.96 60 LEU B C 1
ATOM 3575 O O . LEU B 1 76 ? 122.434 6.873 71.800 1.00 24.28 60 LEU B O 1
ATOM 3580 N N . ASP B 1 77 ? 123.671 7.886 70.206 1.00 24.34 61 ASP B N 1
ATOM 3581 C CA . ASP B 1 77 ? 124.857 8.039 71.050 1.00 27.14 61 ASP B CA 1
ATOM 3582 C C . ASP B 1 77 ? 124.607 8.985 72.206 1.00 29.03 61 ASP B C 1
ATOM 3583 O O . ASP B 1 77 ? 125.273 8.899 73.225 1.00 33.45 61 ASP B O 1
ATOM 3588 N N . ALA B 1 78 ? 123.640 9.888 72.056 1.00 31.36 62 ALA B N 1
ATOM 3589 C CA . ALA B 1 78 ? 123.263 10.801 73.155 1.00 32.38 62 ALA B CA 1
ATOM 3590 C C . ALA B 1 78 ? 122.563 10.073 74.296 1.00 33.57 62 ALA B C 1
ATOM 3591 O O . ALA B 1 78 ? 122.370 10.650 75.350 1.00 38.28 62 ALA B O 1
ATOM 3593 N N . LEU B 1 79 ? 122.177 8.807 74.107 1.00 31.19 63 LEU B N 1
ATOM 3594 C CA . LEU B 1 79 ? 121.572 8.047 75.179 1.00 27.10 63 LEU B CA 1
ATOM 3595 C C . LEU B 1 79 ? 122.553 7.521 76.210 1.00 25.72 63 LEU B C 1
ATOM 3596 O O . LEU B 1 79 ? 122.158 6.994 77.251 1.00 24.19 63 LEU B O 1
ATOM 3601 N N . GLY B 1 80 ? 123.831 7.616 75.910 1.00 24.85 64 GLY B N 1
ATOM 3602 C CA . GLY B 1 80 ? 124.861 7.217 76.854 1.00 25.00 64 GLY B CA 1
ATOM 3603 C C . GLY B 1 80 ? 125.112 5.732 77.009 1.00 25.01 64 GLY B C 1
ATOM 3604 O O . GLY B 1 80 ? 125.716 5.341 77.997 1.00 26.54 64 GLY B O 1
ATOM 3605 N N . LEU B 1 81 ? 124.642 4.899 76.069 1.00 25.69 65 LEU B N 1
ATOM 3606 C CA . LEU B 1 81 ? 124.834 3.444 76.161 1.00 24.85 65 LEU B CA 1
ATOM 3607 C C . LEU B 1 81 ? 126.273 3.121 75.864 1.00 23.23 65 LEU B C 1
ATOM 3608 O O . LEU B 1 81 ? 126.965 3.893 75.224 1.00 23.73 65 LEU B O 1
ATOM 3613 N N . ASP B 1 82 ? 126.749 2.025 76.454 1.00 23.58 66 ASP B N 1
ATOM 3614 C CA . ASP B 1 82 ? 128.142 1.646 76.400 1.00 23.59 66 ASP B CA 1
ATOM 3615 C C . ASP B 1 82 ? 128.296 0.630 75.253 1.00 23.56 66 ASP B C 1
ATOM 3616 O O . ASP B 1 82 ? 127.366 -0.141 74.987 1.00 18.57 66 ASP B O 1
ATOM 3621 N N . VAL B 1 83 ? 129.503 0.577 74.653 1.00 21.12 67 VAL B N 1
ATOM 3622 C CA . VAL B 1 83 ? 129.826 -0.492 73.723 1.00 19.75 67 VAL B CA 1
ATOM 3623 C C . VAL B 1 83 ? 129.546 -1.840 74.424 1.00 20.92 67 VAL B C 1
ATOM 3624 O O . VAL B 1 83 ? 129.979 -2.046 75.573 1.00 23.82 67 VAL B O 1
ATOM 3628 N N . GLY B 1 84 ? 128.836 -2.738 73.759 1.00 18.64 68 GLY B N 1
ATOM 3629 C CA . GLY B 1 84 ? 128.396 -4.017 74.355 1.00 18.17 68 GLY B CA 1
ATOM 3630 C C . GLY B 1 84 ? 126.913 -4.107 74.744 1.00 17.99 68 GLY B C 1
ATOM 3631 O O . GLY B 1 84 ? 126.329 -5.208 74.768 1.00 15.96 68 GLY B O 1
ATOM 3632 N N . ASP B 1 85 ? 126.307 -2.977 75.078 1.00 18.48 69 ASP B N 1
ATOM 3633 C CA . ASP B 1 85 ? 124.922 -2.984 75.494 1.00 21.59 69 ASP B CA 1
ATOM 3634 C C . ASP B 1 85 ? 124.045 -3.404 74.344 1.00 21.89 69 ASP B C 1
ATOM 3635 O O . ASP B 1 85 ? 124.218 -2.935 73.230 1.00 25.37 69 ASP B O 1
ATOM 3640 N N . ARG B 1 86 ? 123.136 -4.334 74.601 1.00 23.27 70 ARG B N 1
ATOM 3641 C CA . ARG B 1 86 ? 122.215 -4.805 73.587 1.00 19.48 70 ARG B CA 1
ATOM 3642 C C . ARG B 1 86 ? 121.048 -3.885 73.351 1.00 19.96 70 ARG B C 1
ATOM 3643 O O . ARG B 1 86 ? 120.570 -3.214 74.246 1.00 17.37 70 ARG B O 1
ATOM 3651 N N . VAL B 1 87 ? 120.605 -3.898 72.091 1.00 19.14 71 VAL B N 1
ATOM 3652 C CA . VAL B 1 87 ? 119.476 -3.170 71.618 1.00 19.22 71 VAL B CA 1
ATOM 3653 C C . VAL B 1 87 ? 118.567 -4.166 70.907 1.00 19.32 71 VAL B C 1
ATOM 3654 O O . VAL B 1 87 ? 119.042 -4.885 70.012 1.00 19.89 71 VAL B O 1
ATOM 3658 N N . VAL B 1 88 ? 117.296 -4.238 71.274 1.00 17.75 72 VAL B N 1
ATOM 3659 C CA . VAL B 1 88 ? 116.344 -4.992 70.474 1.00 19.86 72 VAL B CA 1
ATOM 3660 C C . VAL B 1 88 ? 115.868 -4.079 69.373 1.00 19.91 72 VAL B C 1
ATOM 3661 O O . VAL B 1 88 ? 115.361 -2.994 69.672 1.00 23.43 72 VAL B O 1
ATOM 3665 N N . LEU B 1 89 ? 116.009 -4.507 68.119 1.00 19.44 73 LEU B N 1
ATOM 3666 C CA . LEU B 1 89 ? 115.643 -3.666 66.990 1.00 18.75 73 LEU B CA 1
ATOM 3667 C C . LEU B 1 89 ? 114.479 -4.323 66.297 1.00 20.87 73 LEU B C 1
ATOM 3668 O O . LEU B 1 89 ? 114.626 -5.374 65.653 1.00 22.81 73 LEU B O 1
ATOM 3673 N N . GLU B 1 90 ? 113.285 -3.741 66.467 1.00 22.14 74 GLU B N 1
ATOM 3674 C CA . GLU B 1 90 ? 112.054 -4.342 65.965 1.00 25.27 74 GLU B CA 1
ATOM 3675 C C . GLU B 1 90 ? 111.466 -3.541 64.813 1.00 25.48 74 GLU B C 1
ATOM 3676 O O . GLU B 1 90 ? 111.008 -2.417 64.997 1.00 21.30 74 GLU B O 1
ATOM 3682 N N . SER B 1 91 ? 111.477 -4.138 63.614 1.00 24.62 75 SER B N 1
ATOM 3683 C CA . SER B 1 91 ? 110.943 -3.452 62.444 1.00 23.27 75 SER B CA 1
ATOM 3684 C C . SER B 1 91 ? 110.867 -4.407 61.278 1.00 24.45 75 SER B C 1
ATOM 3685 O O . SER B 1 91 ? 111.654 -5.370 61.183 1.00 23.12 75 SER B O 1
ATOM 3688 N N . PRO B 1 92 ? 109.906 -4.170 60.371 1.00 24.68 76 PRO B N 1
ATOM 3689 C CA . PRO B 1 92 ? 110.088 -4.873 59.106 1.00 23.66 76 PRO B CA 1
ATOM 3690 C C . PRO B 1 92 ? 111.338 -4.316 58.424 1.00 20.92 76 PRO B C 1
ATOM 3691 O O . PRO B 1 92 ? 111.774 -3.228 58.749 1.00 18.51 76 PRO B O 1
ATOM 3695 N N . ALA B 1 93 ? 111.931 -5.111 57.549 1.00 20.77 77 ALA B N 1
ATOM 3696 C CA . ALA B 1 93 ? 113.111 -4.708 56.766 1.00 22.38 77 ALA B CA 1
ATOM 3697 C C . ALA B 1 93 ? 112.763 -3.541 55.818 1.00 21.37 77 ALA B C 1
ATOM 3698 O O . ALA B 1 93 ? 112.050 -3.710 54.877 1.00 22.47 77 ALA B O 1
ATOM 3700 N N . THR B 1 94 ? 113.278 -2.369 56.126 1.00 20.41 78 THR B N 1
ATOM 3701 C CA . THR B 1 94 ? 113.074 -1.155 55.379 1.00 18.57 78 THR B CA 1
ATOM 3702 C C . THR B 1 94 ? 114.372 -0.380 55.368 1.00 17.47 78 THR B C 1
ATOM 3703 O O . THR B 1 94 ? 115.273 -0.683 56.134 1.00 16.56 78 THR B O 1
ATOM 3707 N N . ALA B 1 95 ? 114.454 0.607 54.491 1.00 16.95 79 ALA B N 1
ATOM 3708 C CA . ALA B 1 95 ? 115.643 1.411 54.357 1.00 17.09 79 ALA B CA 1
ATOM 3709 C C . ALA B 1 95 ? 116.006 2.001 55.686 1.00 18.16 79 ALA B C 1
ATOM 3710 O O . ALA B 1 95 ? 117.181 1.995 56.063 1.00 19.33 79 ALA B O 1
ATOM 3712 N N . ASP B 1 96 ? 115.013 2.471 56.429 1.00 19.64 80 ASP B N 1
ATOM 3713 C CA . ASP B 1 96 ? 115.264 3.035 57.772 1.00 20.60 80 ASP B CA 1
ATOM 3714 C C . ASP B 1 96 ? 115.736 1.998 58.803 1.00 20.04 80 ASP B C 1
ATOM 3715 O O . ASP B 1 96 ? 116.573 2.308 59.665 1.00 19.53 80 ASP B O 1
ATOM 3720 N N . ALA B 1 97 ? 115.261 0.760 58.694 1.00 19.53 81 ALA B N 1
ATOM 3721 C CA . ALA B 1 97 ? 115.710 -0.264 59.625 1.00 17.49 81 ALA B CA 1
ATOM 3722 C C . ALA B 1 97 ? 117.165 -0.574 59.328 1.00 18.21 81 ALA B C 1
ATOM 3723 O O . ALA B 1 97 ? 117.952 -0.905 60.233 1.0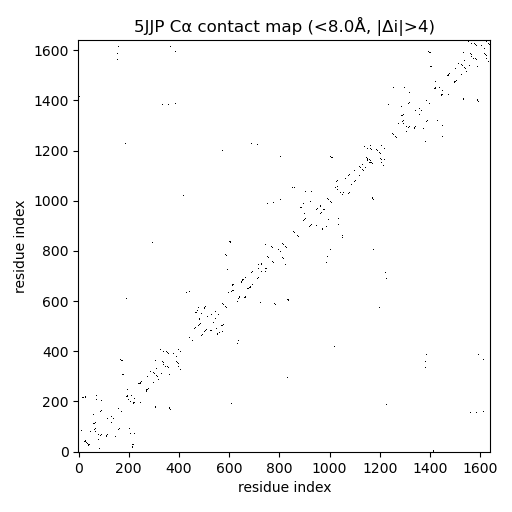0 19.12 81 ALA B O 1
ATOM 3725 N N . VAL B 1 98 ? 117.531 -0.511 58.044 1.00 17.53 82 VAL B N 1
ATOM 3726 C CA . VAL B 1 98 ? 118.915 -0.767 57.637 1.00 17.33 82 VAL B CA 1
ATOM 3727 C C . VAL B 1 98 ? 119.807 0.319 58.189 1.00 16.96 82 VAL B C 1
ATOM 3728 O O . VAL B 1 98 ? 120.856 0.041 58.805 1.00 22.10 82 VAL B O 1
ATOM 3732 N N . ALA B 1 99 ? 119.406 1.566 58.019 1.00 16.20 83 ALA B N 1
ATOM 3733 C CA . ALA B 1 99 ? 120.152 2.673 58.627 1.00 16.15 83 ALA B CA 1
ATOM 3734 C C . ALA B 1 99 ? 120.306 2.441 60.142 1.00 15.04 83 ALA B C 1
ATOM 3735 O O . ALA B 1 99 ? 121.381 2.662 60.704 1.00 16.34 83 ALA B O 1
ATOM 3737 N N . ALA B 1 100 ? 119.263 1.976 60.778 1.00 15.82 84 ALA B N 1
ATOM 3738 C CA . ALA B 1 100 ? 119.302 1.745 62.260 1.00 17.33 84 ALA B CA 1
ATOM 3739 C C . ALA B 1 100 ? 120.308 0.693 62.656 1.00 18.15 84 ALA B C 1
ATOM 3740 O O . ALA B 1 100 ? 121.102 0.892 63.625 1.00 18.91 84 ALA B O 1
ATOM 3742 N N . PHE B 1 101 ? 120.352 -0.408 61.891 1.00 16.72 85 PHE B N 1
ATOM 3743 C CA . PHE B 1 101 ? 121.313 -1.449 62.258 1.00 16.32 85 PHE B CA 1
ATOM 3744 C C . PHE B 1 101 ? 122.746 -1.038 61.939 1.00 17.11 85 PHE B C 1
ATOM 3745 O O . PHE B 1 101 ? 123.656 -1.323 62.720 1.00 18.34 85 PHE B O 1
ATOM 3753 N N . LEU B 1 102 ? 122.936 -0.262 60.863 1.00 17.71 86 LEU B N 1
ATOM 3754 C CA . LEU B 1 102 ? 124.235 0.325 60.581 1.00 17.31 86 LEU B CA 1
ATOM 3755 C C . LEU B 1 102 ? 124.638 1.322 61.679 1.00 18.96 86 LEU B C 1
ATOM 3756 O O . LEU B 1 102 ? 125.816 1.412 62.073 1.00 18.08 86 LEU B O 1
ATOM 3761 N N . ALA B 1 103 ? 123.674 2.094 62.178 1.00 20.70 87 ALA B N 1
ATOM 3762 C CA . ALA B 1 103 ? 124.002 2.971 63.317 1.00 21.05 87 ALA B CA 1
ATOM 3763 C C . ALA B 1 103 ? 124.466 2.153 64.548 1.00 19.21 87 ALA B C 1
ATOM 3764 O O . ALA B 1 103 ? 125.499 2.445 65.118 1.00 16.69 87 ALA B O 1
ATOM 3766 N N . CYS B 1 104 ? 123.752 1.070 64.859 1.00 19.29 88 CYS B N 1
ATOM 3767 C CA . CYS B 1 104 ? 124.150 0.188 65.978 1.00 18.50 88 CYS B CA 1
ATOM 3768 C C . CYS B 1 104 ? 125.525 -0.401 65.794 1.00 17.48 88 CYS B C 1
ATOM 3769 O O . CYS B 1 104 ? 126.337 -0.396 66.748 1.00 15.78 88 CYS B O 1
ATOM 3772 N N . PHE B 1 105 ? 125.822 -0.856 64.575 1.00 16.62 89 PHE B N 1
ATOM 3773 C CA . PHE B 1 105 ? 127.168 -1.328 64.297 1.00 16.27 89 PHE B CA 1
ATOM 3774 C C . PHE B 1 105 ? 128.229 -0.268 64.642 1.00 17.22 89 PHE B C 1
ATOM 3775 O O . PHE B 1 105 ? 129.275 -0.595 65.227 1.00 16.53 89 PHE B O 1
ATOM 3783 N N . SER B 1 106 ? 128.012 0.971 64.207 1.00 17.03 90 SER B N 1
ATOM 3784 C CA . SER B 1 106 ? 128.983 2.082 64.431 1.00 18.34 90 SER B CA 1
ATOM 3785 C C . SER B 1 106 ? 129.278 2.392 65.858 1.00 18.35 90 SER B C 1
ATOM 3786 O O . SER B 1 106 ? 130.383 2.812 66.181 1.00 18.99 90 SER B O 1
ATOM 3789 N N . LEU B 1 107 ? 128.254 2.252 66.680 1.00 18.71 91 LEU B N 1
ATOM 3790 C CA . LEU B 1 107 ? 128.309 2.576 68.086 1.00 19.73 91 LEU B CA 1
ATOM 3791 C C . LEU B 1 107 ? 128.762 1.378 68.900 1.00 18.47 91 LEU B C 1
ATOM 3792 O O . LEU B 1 107 ? 128.962 1.486 70.080 1.00 19.12 91 LEU B O 1
ATOM 3797 N N . GLY B 1 108 ? 128.886 0.212 68.273 1.00 18.79 92 GLY B N 1
ATOM 3798 C CA . GLY B 1 108 ? 129.253 -0.989 68.991 1.00 17.26 92 GLY B CA 1
ATOM 3799 C C . GLY B 1 108 ? 128.133 -1.513 69.866 1.00 16.64 92 GLY B C 1
ATOM 3800 O O . GLY B 1 108 ? 128.392 -2.166 70.870 1.00 14.63 92 GLY B O 1
ATOM 3801 N N . LEU B 1 109 ? 126.899 -1.290 69.437 1.00 15.96 93 LEU B N 1
ATOM 3802 C CA . LEU B 1 109 ? 125.743 -1.787 70.157 1.00 16.99 93 LEU B CA 1
ATOM 3803 C C . LEU B 1 109 ? 125.195 -3.012 69.476 1.00 16.94 93 LEU B C 1
ATOM 3804 O O . LEU B 1 109 ? 124.475 -2.907 68.485 1.00 19.11 93 LEU B O 1
ATOM 3809 N N . PRO B 1 110 ? 125.483 -4.187 70.025 1.00 17.82 94 PRO B N 1
ATOM 3810 C CA . PRO B 1 110 ? 124.930 -5.320 69.343 1.00 17.65 94 PRO B CA 1
ATOM 3811 C C . PRO B 1 110 ? 123.417 -5.309 69.399 1.00 18.49 94 PRO B C 1
ATOM 3812 O O . PRO B 1 110 ? 122.836 -5.128 70.481 1.00 17.51 94 PRO B O 1
ATOM 3816 N N . PHE B 1 111 ? 122.774 -5.615 68.264 1.00 17.67 95 PHE B N 1
ATOM 3817 C CA . PHE B 1 111 ? 121.339 -5.645 68.223 1.00 17.12 95 PHE B CA 1
ATOM 3818 C C . PHE B 1 111 ? 120.787 -7.027 68.024 1.00 17.38 95 PHE B C 1
ATOM 3819 O O . PHE B 1 111 ? 121.464 -7.933 67.547 1.00 19.25 95 PHE B O 1
ATOM 3827 N N . ILE B 1 112 ? 119.528 -7.198 68.428 1.00 17.72 96 ILE B N 1
ATOM 3828 C CA . ILE B 1 112 ? 118.772 -8.429 68.241 1.00 17.37 96 ILE B CA 1
ATOM 3829 C C . ILE B 1 112 ? 117.663 -8.018 67.328 1.00 15.93 96 ILE B C 1
ATOM 3830 O O . ILE B 1 112 ? 116.820 -7.257 67.767 1.00 16.68 96 ILE B O 1
ATOM 3835 N N . PRO B 1 113 ? 117.607 -8.545 66.098 1.00 15.05 97 PRO B N 1
ATOM 3836 C CA . PRO B 1 113 ? 116.585 -8.134 65.190 1.00 14.41 97 PRO B CA 1
ATOM 3837 C C . PRO B 1 113 ? 115.242 -8.883 65.416 1.00 13.74 97 PRO B C 1
ATOM 3838 O O . PRO B 1 113 ? 115.238 -10.081 65.561 1.00 12.02 97 PRO B O 1
ATOM 3842 N N . THR B 1 114 ? 114.137 -8.146 65.413 1.00 14.06 98 THR B N 1
ATOM 3843 C CA . THR B 1 114 ? 112.805 -8.713 65.636 1.00 15.31 98 THR B CA 1
ATOM 3844 C C . THR B 1 114 ? 111.834 -8.067 64.699 1.00 17.57 98 THR B C 1
ATOM 3845 O O . THR B 1 114 ? 112.102 -7.006 64.174 1.00 20.70 98 THR B O 1
ATOM 3849 N N . ILE B 1 115 ? 110.680 -8.676 64.523 1.00 20.60 99 ILE B N 1
ATOM 3850 C CA . ILE B 1 115 ? 109.589 -8.029 63.827 1.00 23.14 99 ILE B CA 1
ATOM 3851 C C . ILE B 1 115 ? 108.346 -7.917 64.737 1.00 26.67 99 ILE B C 1
ATOM 3852 O O . ILE B 1 115 ? 108.248 -8.609 65.767 1.00 22.94 99 ILE B O 1
ATOM 3857 N N . PRO B 1 116 ? 107.420 -7.019 64.369 1.00 27.74 100 PRO B N 1
ATOM 3858 C CA . PRO B 1 116 ? 106.206 -6.816 65.152 1.00 32.47 100 PRO B CA 1
ATOM 3859 C C . PRO B 1 116 ? 105.418 -8.123 65.434 1.00 34.86 100 PRO B C 1
ATOM 3860 O O . PRO B 1 116 ? 104.822 -8.256 66.502 1.00 34.23 100 PRO B O 1
ATOM 3864 N N . GLU B 1 117 ? 105.485 -9.067 64.494 1.00 35.07 101 GLU B N 1
ATOM 3865 C CA . GLU B 1 117 ? 104.782 -10.340 64.549 1.00 34.07 101 GLU B CA 1
ATOM 3866 C C . GLU B 1 117 ? 105.541 -11.390 65.344 1.00 34.57 101 GLU B C 1
ATOM 3867 O O . GLU B 1 117 ? 105.050 -12.499 65.538 1.00 36.00 101 GLU B O 1
ATOM 3873 N N . THR B 1 118 ? 106.740 -11.065 65.805 1.00 34.33 102 THR B N 1
ATOM 3874 C CA . THR B 1 118 ? 107.442 -11.955 66.728 1.00 35.41 102 THR B CA 1
ATOM 3875 C C . THR B 1 118 ? 106.605 -12.102 68.037 1.00 35.50 102 THR B C 1
ATOM 3876 O O . THR B 1 118 ? 106.273 -11.079 68.684 1.00 32.71 102 THR B O 1
ATOM 3880 N N . PRO B 1 119 ? 106.304 -13.354 68.445 1.00 33.18 103 PRO B N 1
ATOM 3881 C CA . PRO B 1 119 ? 105.451 -13.590 69.611 1.00 34.69 103 PRO B CA 1
ATOM 3882 C C . PRO B 1 119 ? 106.002 -12.965 70.894 1.00 35.38 103 PRO B C 1
ATOM 3883 O O . PRO B 1 119 ? 107.191 -13.084 71.177 1.00 38.86 103 PRO B O 1
ATOM 3887 N N . VAL B 1 120 ? 105.142 -12.262 71.619 1.00 35.22 104 VAL B N 1
ATOM 3888 C CA . VAL B 1 120 ? 105.545 -11.571 72.833 1.00 38.83 104 VAL B CA 1
ATOM 3889 C C . VAL B 1 120 ? 106.256 -12.498 73.821 1.00 37.47 104 VAL B C 1
ATOM 3890 O O . VAL B 1 120 ? 107.168 -12.064 74.535 1.00 39.64 104 VAL B O 1
ATOM 3894 N N . GLN B 1 121 ? 105.851 -13.760 73.883 1.00 36.33 105 GLN B N 1
ATOM 3895 C CA . GLN B 1 121 ? 106.490 -14.699 74.802 1.00 42.03 105 GLN B CA 1
ATOM 3896 C C . GLN B 1 121 ? 107.965 -14.879 74.461 1.00 41.53 105 GLN B C 1
ATOM 3897 O O . GLN B 1 121 ? 108.810 -14.911 75.356 1.00 42.08 105 GLN B O 1
ATOM 3903 N N . ARG B 1 122 ? 108.260 -15.042 73.168 1.00 42.15 106 ARG B N 1
ATOM 3904 C CA . ARG B 1 122 ? 109.647 -15.171 72.682 1.00 37.14 106 ARG B CA 1
ATOM 3905 C C . ARG B 1 122 ? 110.437 -13.885 72.890 1.00 31.41 106 ARG B C 1
ATOM 3906 O O . ARG B 1 122 ? 111.556 -13.895 73.358 1.00 31.18 106 ARG B O 1
ATOM 3914 N N . LEU B 1 123 ? 109.797 -12.767 72.610 1.00 29.25 107 LEU B N 1
ATOM 3915 C CA . LEU B 1 123 ? 110.405 -11.490 72.863 1.00 29.74 107 LEU B CA 1
ATOM 3916 C C . LEU B 1 123 ? 110.786 -11.330 74.352 1.00 31.73 107 LEU B C 1
ATOM 3917 O O . LEU B 1 123 ? 111.886 -10.861 74.678 1.00 26.83 107 LEU B O 1
ATOM 3922 N N . ARG B 1 124 ? 109.868 -11.688 75.253 1.00 34.88 108 ARG B N 1
ATOM 3923 C CA . ARG B 1 124 ? 110.146 -11.568 76.703 1.00 38.94 108 ARG B CA 1
ATOM 3924 C C . ARG B 1 124 ? 111.269 -12.498 77.123 1.00 33.63 108 ARG B C 1
ATOM 3925 O O . ARG B 1 124 ? 112.055 -12.164 78.007 1.00 32.83 108 ARG B O 1
ATOM 3933 N N . THR B 1 125 ? 111.349 -13.652 76.472 1.00 33.67 109 THR B N 1
ATOM 3934 C CA . THR B 1 125 ? 112.448 -14.602 76.732 1.00 35.96 109 THR B CA 1
ATOM 3935 C C . THR B 1 125 ? 113.776 -14.002 76.264 1.00 34.49 109 THR B C 1
ATOM 3936 O O . THR B 1 125 ? 114.751 -14.039 77.005 1.00 33.76 109 THR B O 1
ATOM 3940 N N . ILE B 1 126 ? 113.798 -13.430 75.048 1.00 34.69 110 ILE B N 1
ATOM 3941 C CA . ILE B 1 126 ? 114.987 -12.717 74.536 1.00 34.65 110 ILE B CA 1
ATOM 3942 C C . ILE B 1 126 ? 115.446 -11.652 75.533 1.00 31.68 110 ILE B C 1
ATOM 3943 O O . ILE B 1 126 ? 116.631 -11.528 75.816 1.00 32.63 110 ILE B O 1
ATOM 3948 N N . ILE B 1 127 ? 114.504 -10.847 76.020 1.00 28.90 111 ILE B N 1
ATOM 3949 C CA . ILE B 1 127 ? 114.830 -9.709 76.891 1.00 29.43 111 ILE B CA 1
ATOM 3950 C C . ILE B 1 127 ? 115.404 -10.164 78.237 1.00 27.60 111 ILE B C 1
ATOM 3951 O O . ILE B 1 127 ? 116.371 -9.595 78.696 1.00 26.67 111 ILE B O 1
ATOM 3956 N N . GLY B 1 128 ? 114.875 -11.242 78.808 1.00 27.90 112 GLY B N 1
ATOM 3957 C CA . GLY B 1 128 ? 115.451 -11.789 80.042 1.00 28.02 112 GLY B CA 1
ATOM 3958 C C . GLY B 1 128 ? 116.817 -12.434 79.844 1.00 28.39 112 GLY B C 1
ATOM 3959 O O . GLY B 1 128 ? 117.669 -12.364 80.711 1.00 27.91 112 GLY B O 1
ATOM 3960 N N . MET B 1 129 ? 117.049 -13.075 78.706 1.00 28.54 113 MET B N 1
ATOM 3961 C CA . MET B 1 129 ? 118.376 -13.693 78.455 1.00 27.79 113 MET B CA 1
ATOM 3962 C C . MET B 1 129 ? 119.469 -12.671 78.156 1.00 28.81 113 MET B C 1
ATOM 3963 O O . MET B 1 129 ? 120.610 -12.828 78.645 1.00 25.51 113 MET B O 1
ATOM 3968 N N . ALA B 1 130 ? 119.123 -11.630 77.383 1.00 26.14 114 ALA B N 1
ATOM 3969 C CA . ALA B 1 130 ? 120.122 -10.701 76.851 1.00 26.69 114 ALA B CA 1
ATOM 3970 C C . ALA B 1 130 ? 120.156 -9.384 77.574 1.00 25.99 114 ALA B C 1
ATOM 3971 O O . ALA B 1 130 ? 121.127 -8.644 77.441 1.00 24.59 114 ALA B O 1
ATOM 3973 N N . ALA B 1 131 ? 119.086 -9.082 78.315 1.00 26.56 115 ALA B N 1
ATOM 3974 C CA . ALA B 1 131 ? 119.017 -7.866 79.147 1.00 27.45 115 ALA B CA 1
ATOM 3975 C C . ALA B 1 131 ? 119.414 -6.604 78.369 1.00 25.10 115 ALA B C 1
ATOM 3976 O O . ALA B 1 131 ? 120.376 -5.936 78.697 1.00 23.97 115 ALA B O 1
ATOM 3978 N N . PRO B 1 132 ? 118.703 -6.320 77.293 1.00 27.96 116 PRO B N 1
ATOM 3979 C CA . PRO B 1 132 ? 119.030 -5.155 76.473 1.00 27.87 116 PRO B CA 1
ATOM 3980 C C . PRO B 1 132 ? 118.765 -3.892 77.253 1.00 30.38 116 PRO B C 1
ATOM 3981 O O . PRO B 1 132 ? 117.836 -3.843 78.051 1.00 33.66 116 PRO B O 1
ATOM 3985 N N . ALA B 1 133 ? 119.557 -2.866 76.991 1.00 32.12 117 ALA B N 1
ATOM 3986 C CA . ALA B 1 133 ? 119.339 -1.557 77.558 1.00 30.01 117 ALA B CA 1
ATOM 3987 C C . ALA B 1 133 ? 118.323 -0.733 76.787 1.00 29.64 117 ALA B C 1
ATOM 3988 O O . ALA B 1 133 ? 117.860 0.269 77.309 1.00 28.75 117 ALA B O 1
ATOM 3990 N N . LEU B 1 134 ? 117.994 -1.120 75.553 1.00 29.30 118 LEU B N 1
ATOM 3991 C CA . LEU B 1 134 ? 117.110 -0.311 74.694 1.00 28.52 118 LEU B CA 1
ATOM 3992 C C . LEU B 1 134 ? 116.246 -1.168 73.755 1.00 28.92 118 LEU B C 1
ATOM 3993 O O . LEU B 1 134 ? 116.740 -2.133 73.165 1.00 29.87 118 LEU B O 1
ATOM 3998 N N . PHE B 1 135 ? 114.963 -0.821 73.654 1.00 24.73 119 PHE B N 1
ATOM 3999 C CA . PHE B 1 135 ? 114.065 -1.423 72.706 1.00 25.86 119 PHE B CA 1
ATOM 4000 C C . PHE B 1 135 ? 113.780 -0.352 71.676 1.00 26.72 119 PHE B C 1
ATOM 4001 O O . PHE B 1 135 ? 113.222 0.680 72.001 1.00 22.70 119 PHE B O 1
ATOM 4009 N N . LEU B 1 136 ? 114.238 -0.591 70.449 1.00 28.08 120 LEU B N 1
ATOM 4010 C CA . LEU B 1 136 ? 114.245 0.423 69.400 1.00 28.15 120 LEU B CA 1
ATOM 4011 C C . LEU B 1 136 ? 113.319 -0.069 68.300 1.00 28.33 120 LEU B C 1
ATOM 4012 O O . LEU B 1 136 ? 113.645 -1.050 67.626 1.00 31.04 120 LEU B O 1
ATOM 4017 N N . GLN B 1 137 ? 112.164 0.559 68.128 1.00 27.21 121 GLN B N 1
ATOM 4018 C CA . GLN B 1 137 ? 111.183 0.068 67.150 1.00 26.79 121 GLN B CA 1
ATOM 4019 C C . GLN B 1 137 ? 110.905 1.097 66.045 1.00 23.43 121 GLN B C 1
ATOM 4020 O O . GLN B 1 137 ? 111.300 2.217 66.151 1.00 20.69 121 GLN B O 1
ATOM 4026 N N . ALA B 1 138 ? 110.219 0.667 65.000 1.00 26.17 122 ALA B N 1
ATOM 4027 C CA . ALA B 1 138 ? 109.875 1.511 63.851 1.00 29.45 122 ALA B CA 1
ATOM 4028 C C . ALA B 1 138 ? 108.986 2.667 64.290 1.00 33.56 122 ALA B C 1
ATOM 4029 O O . ALA B 1 138 ? 108.397 2.607 65.364 1.00 30.55 122 ALA B O 1
ATOM 4031 N N . ALA B 1 139 ? 108.915 3.712 63.458 1.00 35.21 123 ALA B N 1
ATOM 4032 C CA . ALA B 1 139 ? 108.013 4.853 63.696 1.00 39.21 123 ALA B CA 1
ATOM 4033 C C . ALA B 1 139 ? 106.585 4.373 64.040 1.00 37.03 123 ALA B C 1
ATOM 4034 O O . ALA B 1 139 ? 105.999 4.809 65.026 1.00 42.10 123 ALA B O 1
ATOM 4036 N N . ASP B 1 140 ? 106.070 3.481 63.208 1.00 38.26 124 ASP B N 1
ATOM 4037 C CA . ASP B 1 140 ? 104.754 2.852 63.374 1.00 41.64 124 ASP B CA 1
ATOM 4038 C C . ASP B 1 140 ? 104.635 1.863 64.513 1.00 38.99 124 ASP B C 1
ATOM 4039 O O . ASP B 1 140 ? 103.565 1.343 64.743 1.00 42.90 124 ASP B O 1
ATOM 4044 N N . GLY B 1 141 ? 105.727 1.496 65.153 1.00 38.73 125 GLY B N 1
ATOM 4045 C CA . GLY B 1 141 ? 105.677 0.357 66.057 1.00 39.30 125 GLY B CA 1
ATOM 4046 C C . GLY B 1 141 ? 104.723 0.642 67.207 1.00 39.60 125 GLY B C 1
ATOM 4047 O O . GLY B 1 141 ? 104.634 1.763 67.670 1.00 35.99 125 GLY B O 1
ATOM 4048 N N . SER B 1 142 ? 104.013 -0.372 67.672 1.00 40.37 126 SER B N 1
ATOM 4049 C CA . SER B 1 142 ? 103.205 -0.210 68.871 1.00 44.55 126 SER B CA 1
ATOM 4050 C C . SER B 1 142 ? 103.265 -1.509 69.642 1.00 40.21 126 SER B C 1
ATOM 4051 O O . SER B 1 142 ? 102.237 -2.094 69.978 1.00 40.01 126 SER B O 1
ATOM 4054 N N . ARG B 1 143 ? 104.479 -1.974 69.909 1.00 39.22 127 ARG B N 1
ATOM 4055 C CA . ARG B 1 143 ? 104.654 -3.244 70.598 1.00 40.38 127 ARG B CA 1
ATOM 4056 C C . ARG B 1 143 ? 104.113 -3.179 72.056 1.00 42.74 127 ARG B C 1
ATOM 4057 O O . ARG B 1 143 ? 104.388 -2.233 72.783 1.00 40.44 127 ARG B O 1
ATOM 4065 N N . GLU B 1 144 ? 103.311 -4.170 72.429 1.00 43.89 128 GLU B N 1
ATOM 4066 C CA . GLU B 1 144 ? 102.813 -4.321 73.800 1.00 51.67 128 GLU B CA 1
ATOM 4067 C C . GLU B 1 144 ? 103.366 -5.546 74.473 1.00 48.23 128 GLU B C 1
ATOM 4068 O O . GLU B 1 144 ? 103.829 -6.448 73.793 1.00 46.95 128 GLU B O 1
ATOM 4074 N N . GLY B 1 145 ? 103.252 -5.567 75.803 1.00 45.42 129 GLY B N 1
ATOM 4075 C CA . GLY B 1 145 ? 103.713 -6.677 76.631 1.00 43.35 129 GLY B CA 1
ATOM 4076 C C . GLY B 1 145 ? 105.136 -6.488 77.134 1.00 43.77 129 GLY B C 1
ATOM 4077 O O . GLY B 1 145 ? 105.714 -7.387 77.708 1.00 43.84 129 GLY B O 1
ATOM 4078 N N . LEU B 1 146 ? 105.689 -5.298 76.934 1.00 49.48 130 LEU B N 1
ATOM 4079 C CA . LEU B 1 146 ? 107.052 -4.961 77.356 1.00 56.51 130 LEU B CA 1
ATOM 4080 C C . LEU B 1 146 ? 107.199 -5.070 78.872 1.00 51.71 130 LEU B C 1
ATOM 4081 O O . LEU B 1 146 ? 106.301 -4.646 79.587 1.00 48.99 130 LEU B O 1
ATOM 4086 N N . PRO B 1 147 ? 108.340 -5.589 79.363 1.00 48.35 131 PRO B N 1
ATOM 4087 C CA . PRO B 1 147 ? 108.553 -5.507 80.784 1.00 45.03 131 PRO B CA 1
ATOM 4088 C C . PRO B 1 147 ? 108.985 -4.116 81.152 1.00 47.86 131 PRO B C 1
ATOM 4089 O O . PRO B 1 147 ? 109.437 -3.373 80.284 1.00 51.44 131 PRO B O 1
ATOM 4093 N N . PRO B 1 148 ? 108.894 -3.770 82.446 1.00 53.59 132 PRO B N 1
ATOM 4094 C CA . PRO B 1 148 ? 109.297 -2.446 82.904 1.00 54.40 132 PRO B CA 1
ATOM 4095 C C . PRO B 1 148 ? 110.826 -2.260 82.997 1.00 48.92 132 PRO B C 1
ATOM 4096 O O . PRO B 1 148 ? 111.564 -3.233 83.216 1.00 44.06 132 PRO B O 1
ATOM 4100 N N . GLY B 1 149 ? 111.269 -1.009 82.859 1.00 45.42 133 GLY B N 1
ATOM 4101 C CA . GLY B 1 149 ? 112.667 -0.637 83.094 1.00 48.53 133 GLY B CA 1
ATOM 4102 C C . GLY B 1 149 ? 113.445 -0.568 81.797 1.00 44.33 133 GLY B C 1
ATOM 4103 O O . GLY B 1 149 ? 114.647 -0.375 81.796 1.00 46.14 133 GLY B O 1
ATOM 4104 N N . LEU B 1 150 ? 112.747 -0.702 80.683 1.00 43.03 134 LEU B N 1
ATOM 4105 C CA . LEU B 1 150 ? 113.414 -0.841 79.411 1.00 40.28 134 LEU B CA 1
ATOM 4106 C C . LEU B 1 150 ? 113.408 0.507 78.721 1.00 35.40 134 LEU B C 1
ATOM 4107 O O . LEU B 1 150 ? 112.366 1.113 78.539 1.00 35.78 134 LEU B O 1
ATOM 4112 N N . GLY B 1 151 ? 114.581 0.995 78.355 1.00 32.56 135 GLY B N 1
ATOM 4113 C CA . GLY B 1 151 ? 114.687 2.116 77.406 1.00 32.70 135 GLY B CA 1
ATOM 4114 C C . GLY B 1 151 ? 113.811 1.877 76.181 1.00 29.98 135 GLY B C 1
ATOM 4115 O O . GLY B 1 151 ? 113.740 0.747 75.667 1.00 24.85 135 GLY B O 1
ATOM 4116 N N . MET B 1 152 ? 113.116 2.925 75.741 1.00 29.57 136 MET B N 1
ATOM 4117 C CA . MET B 1 152 ? 112.280 2.826 74.561 1.00 35.02 136 MET B CA 1
ATOM 4118 C C . MET B 1 152 ? 112.491 3.977 73.573 1.00 36.58 136 MET B C 1
ATOM 4119 O O . MET B 1 152 ? 112.525 5.128 73.996 1.00 35.47 136 MET B O 1
ATOM 4124 N N . ALA B 1 153 ? 112.572 3.666 72.269 1.00 33.50 137 ALA B N 1
ATOM 4125 C CA . ALA B 1 153 ? 112.783 4.694 71.257 1.00 29.85 137 ALA B CA 1
ATOM 4126 C C . ALA B 1 153 ? 112.243 4.250 69.931 1.00 31.37 137 ALA B C 1
ATOM 4127 O O . ALA B 1 153 ? 112.064 3.055 69.697 1.00 30.78 137 ALA B O 1
ATOM 4129 N N . ARG B 1 154 ? 111.950 5.223 69.072 1.00 32.41 138 ARG B N 1
ATOM 4130 C CA . ARG B 1 154 ? 111.461 4.950 67.728 1.00 33.37 138 ARG B CA 1
ATOM 4131 C C . ARG B 1 154 ? 112.356 5.598 66.740 1.00 29.74 138 ARG B C 1
ATOM 4132 O O . ARG B 1 154 ? 112.976 6.615 67.035 1.00 28.13 138 ARG B O 1
ATOM 4140 N N . PHE B 1 155 ? 112.430 5.003 65.555 1.00 29.11 139 PHE B N 1
ATOM 4141 C CA . PHE B 1 155 ? 113.193 5.607 64.454 1.00 25.30 139 PHE B CA 1
ATOM 4142 C C . PHE B 1 155 ? 112.276 5.717 63.282 1.00 25.51 139 PHE B C 1
ATOM 4143 O O . PHE B 1 155 ? 111.455 4.856 63.058 1.00 27.62 139 PHE B O 1
ATOM 4151 N N . GLY B 1 156 ? 112.404 6.792 62.535 1.00 28.51 140 GLY B N 1
ATOM 4152 C CA . GLY B 1 156 ? 111.647 6.963 61.298 1.00 26.96 140 GLY B CA 1
ATOM 4153 C C . GLY B 1 156 ? 112.336 7.984 60.419 1.00 27.72 140 GLY B C 1
ATOM 4154 O O . GLY B 1 156 ? 113.491 8.357 60.678 1.00 24.37 140 GLY B O 1
ATOM 4155 N N . PRO B 1 157 ? 111.625 8.480 59.404 1.00 30.76 141 PRO B N 1
ATOM 4156 C CA . PRO B 1 157 ? 112.196 9.489 58.472 1.00 32.89 141 PRO B CA 1
ATOM 4157 C C . PRO B 1 157 ? 112.838 10.708 59.122 1.00 34.56 141 PRO B C 1
ATOM 4158 O O . PRO B 1 157 ? 113.883 11.145 58.693 1.00 35.58 141 PRO B O 1
ATOM 4162 N N . LYS B 1 158 ? 112.236 11.227 60.177 1.00 44.25 142 LYS B N 1
ATOM 4163 C CA . LYS B 1 158 ? 112.758 12.426 60.852 1.00 48.87 142 LYS B CA 1
ATOM 4164 C C . LYS B 1 158 ? 113.936 12.172 61.783 1.00 44.02 142 LYS B C 1
ATOM 4165 O O . LYS B 1 158 ? 114.621 13.117 62.183 1.00 47.07 142 LYS B O 1
ATOM 4171 N N . GLY B 1 159 ? 114.148 10.925 62.188 1.00 37.44 143 GLY B N 1
ATOM 4172 C CA . GLY B 1 159 ? 115.223 10.598 63.125 1.00 33.99 143 GLY B CA 1
ATOM 4173 C C . GLY B 1 159 ? 114.749 9.681 64.231 1.00 33.95 143 GLY B C 1
ATOM 4174 O O . GLY B 1 159 ? 113.749 8.962 64.077 1.00 32.65 143 GLY B O 1
ATOM 4175 N N . VAL B 1 160 ? 115.460 9.721 65.351 1.00 34.83 144 VAL B N 1
ATOM 4176 C CA . VAL B 1 160 ? 115.186 8.859 66.495 1.00 36.54 144 VAL B CA 1
ATOM 4177 C C . VAL B 1 160 ? 114.630 9.685 67.635 1.00 38.71 144 VAL B C 1
ATOM 4178 O O . VAL B 1 160 ? 115.311 10.572 68.136 1.00 40.15 144 VAL B O 1
ATOM 4182 N N . THR B 1 161 ? 113.408 9.373 68.062 1.00 42.18 145 THR B N 1
ATOM 4183 C CA . THR B 1 161 ? 112.813 10.004 69.240 1.00 42.63 145 THR B CA 1
ATOM 4184 C C . THR B 1 161 ? 112.744 8.969 70.364 1.00 43.40 145 THR B C 1
ATOM 4185 O O . THR B 1 161 ? 112.361 7.823 70.130 1.00 44.55 145 THR B O 1
ATOM 4189 N N . THR B 1 162 ? 113.093 9.389 71.578 1.00 43.99 146 THR B N 1
ATOM 4190 C CA . THR B 1 162 ? 113.160 8.503 72.735 1.00 44.85 146 THR B CA 1
ATOM 4191 C C . THR B 1 162 ? 112.000 8.719 73.687 1.00 43.34 146 THR B C 1
ATOM 4192 O O . THR B 1 162 ? 111.891 9.760 74.292 1.00 42.43 146 THR B O 1
ATOM 4196 N N . GLU B 1 163 ? 111.161 7.707 73.828 1.00 47.63 147 GLU B N 1
ATOM 4197 C CA . GLU B 1 163 ? 109.986 7.747 74.670 1.00 49.71 147 GLU B CA 1
ATOM 4198 C C . GLU B 1 163 ? 110.365 7.606 76.137 1.00 49.38 147 GLU B C 1
ATOM 4199 O O . GLU B 1 163 ? 109.707 8.145 77.009 1.00 50.21 147 GLU B O 1
ATOM 4205 N N . GLN B 1 164 ? 111.361 6.773 76.398 1.00 47.90 148 GLN B N 1
ATOM 4206 C CA . GLN B 1 164 ? 111.768 6.427 77.753 1.00 45.98 148 GLN B CA 1
ATOM 4207 C C . GLN B 1 164 ? 113.273 6.188 77.748 1.00 41.01 148 GLN B C 1
ATOM 4208 O O . GLN B 1 164 ? 113.767 5.305 77.066 1.00 42.44 148 GLN B O 1
ATOM 4214 N N . LEU B 1 165 ? 113.995 6.995 78.496 1.00 35.98 149 LEU B N 1
ATOM 4215 C CA . LEU B 1 165 ? 115.415 6.894 78.539 1.00 36.31 149 LEU B CA 1
ATOM 4216 C C . LEU B 1 165 ? 115.851 5.600 79.189 1.00 37.42 149 LEU B C 1
ATOM 4217 O O . LEU B 1 165 ? 115.254 5.137 80.154 1.00 39.27 149 LEU B O 1
ATOM 4222 N N . PRO B 1 166 ? 116.918 5.013 78.663 1.00 37.81 150 PRO B N 1
ATOM 4223 C CA . PRO B 1 166 ? 117.525 3.886 79.369 1.00 37.31 150 PRO B CA 1
ATOM 4224 C C . PRO B 1 166 ? 118.100 4.312 80.693 1.00 35.71 150 PRO B C 1
ATOM 4225 O O . PRO B 1 166 ? 118.301 5.516 80.915 1.00 35.42 150 PRO B O 1
ATOM 4229 N N . ALA B 1 167 ? 118.398 3.325 81.533 1.00 35.16 151 ALA B N 1
ATOM 4230 C CA . ALA B 1 167 ? 118.966 3.567 82.839 1.00 35.19 151 ALA B CA 1
ATOM 4231 C C . ALA B 1 167 ? 120.264 4.326 82.700 1.00 38.25 151 ALA B C 1
ATOM 4232 O O . ALA B 1 167 ? 120.965 4.181 81.702 1.00 38.72 151 ALA B O 1
ATOM 4234 N N . PRO B 1 168 ? 120.598 5.149 83.698 1.00 37.81 152 PRO B N 1
ATOM 4235 C CA . PRO B 1 168 ? 121.923 5.752 83.664 1.00 36.90 152 PRO B CA 1
ATOM 4236 C C . PRO B 1 168 ? 123.026 4.721 83.879 1.00 30.69 152 PRO B C 1
ATOM 4237 O O . PRO B 1 168 ? 122.801 3.654 84.448 1.00 31.96 152 PRO B O 1
ATOM 4241 N N . ARG B 1 169 ? 124.211 5.028 83.384 1.00 29.92 153 ARG B N 1
ATOM 4242 C CA . ARG B 1 169 ? 125.346 4.129 83.538 1.00 28.53 153 ARG B CA 1
ATOM 4243 C C . ARG B 1 169 ? 126.607 4.931 83.362 1.00 26.56 153 ARG B C 1
ATOM 4244 O O . ARG B 1 169 ? 126.587 5.986 82.764 1.00 31.59 153 ARG B O 1
ATOM 4252 N N . VAL B 1 170 ? 127.710 4.437 83.875 1.00 29.01 154 VAL B N 1
ATOM 4253 C CA . VAL B 1 170 ? 129.023 5.025 83.576 1.00 30.88 154 VAL B CA 1
ATOM 4254 C C . VAL B 1 170 ? 129.657 4.182 82.469 1.00 32.08 154 VAL B C 1
ATOM 4255 O O . VAL B 1 170 ? 129.671 2.955 82.552 1.00 35.28 154 VAL B O 1
ATOM 4259 N N . ARG B 1 171 ? 130.088 4.826 81.394 1.00 29.42 155 ARG B N 1
ATOM 4260 C CA . ARG B 1 171 ? 130.708 4.134 80.295 1.00 27.29 155 ARG B CA 1
ATOM 4261 C C . ARG B 1 171 ? 132.103 3.672 80.664 1.00 27.55 155 ARG B C 1
ATOM 4262 O O . ARG B 1 171 ? 132.912 4.430 81.231 1.00 26.39 155 ARG B O 1
ATOM 4270 N N . ARG B 1 172 ? 132.424 2.440 80.279 1.00 31.32 156 ARG B N 1
ATOM 4271 C CA . ARG B 1 172 ? 133.751 1.878 80.557 1.00 32.21 156 ARG B CA 1
ATOM 4272 C C . ARG B 1 172 ? 134.529 1.538 79.314 1.00 31.98 156 ARG B C 1
ATOM 4273 O O . ARG B 1 172 ? 135.697 1.185 79.394 1.00 29.80 156 ARG B O 1
ATOM 4281 N N . ARG B 1 173 ? 133.875 1.652 78.157 1.00 31.88 157 ARG B N 1
ATOM 4282 C CA . ARG B 1 173 ? 134.496 1.359 76.892 1.00 30.28 157 ARG B CA 1
ATOM 4283 C C . ARG B 1 173 ? 134.654 2.651 76.125 1.00 32.99 157 ARG B C 1
ATOM 4284 O O . ARG B 1 173 ? 133.727 3.456 76.020 1.00 30.46 157 ARG B O 1
ATOM 4292 N N . ARG B 1 174 ? 135.841 2.830 75.576 1.00 40.13 158 ARG B N 1
ATOM 4293 C CA . ARG B 1 174 ? 136.159 3.958 74.704 1.00 45.76 158 ARG B CA 1
ATOM 4294 C C . ARG B 1 174 ? 135.636 3.757 73.275 1.00 48.09 158 ARG B C 1
ATOM 4295 O O . ARG B 1 174 ? 134.991 4.644 72.711 1.00 55.12 158 ARG B O 1
ATOM 4303 N N . GLN B 1 175 ? 135.884 2.588 72.694 1.00 38.24 159 GLN B N 1
ATOM 4304 C CA . GLN B 1 175 ? 135.900 2.478 71.257 1.00 33.41 159 GLN B CA 1
ATOM 4305 C C . GLN B 1 175 ? 135.500 1.062 70.866 1.00 26.70 159 GLN B C 1
ATOM 4306 O O . GLN B 1 175 ? 136.075 0.128 71.363 1.00 23.97 159 GLN B O 1
ATOM 4312 N N . VAL B 1 176 ? 134.547 0.914 69.949 1.00 22.71 160 VAL B N 1
ATOM 4313 C CA . VAL B 1 176 ? 134.223 -0.392 69.397 1.00 23.64 160 VAL B CA 1
ATOM 4314 C C . VAL B 1 176 ? 135.380 -0.962 68.591 1.00 22.64 160 VAL B C 1
ATOM 4315 O O . VAL B 1 176 ? 136.076 -0.239 67.884 1.00 24.69 160 VAL B O 1
ATOM 4319 N N . VAL B 1 177 ? 135.602 -2.245 68.705 1.00 20.25 161 VAL B N 1
ATOM 4320 C CA . VAL B 1 177 ? 136.661 -2.899 67.921 1.00 21.75 161 VAL B CA 1
ATOM 4321 C C . VAL B 1 177 ? 136.109 -4.165 67.303 1.00 20.18 161 VAL B C 1
ATOM 4322 O O . VAL B 1 177 ? 135.031 -4.603 67.698 1.00 19.20 161 VAL B O 1
ATOM 4326 N N . GLU B 1 178 ? 136.829 -4.741 66.339 1.00 19.01 162 GLU B N 1
ATOM 4327 C CA . GLU B 1 178 ? 136.229 -5.794 65.484 1.00 19.36 162 GLU B CA 1
ATOM 4328 C C . GLU B 1 178 ? 135.963 -7.118 66.204 1.00 17.84 162 GLU B C 1
ATOM 4329 O O . GLU B 1 178 ? 135.181 -7.905 65.728 1.00 17.96 162 GLU B O 1
ATOM 4335 N N . THR B 1 179 ? 136.573 -7.318 67.365 1.00 17.72 163 THR B N 1
ATOM 4336 C CA . THR B 1 179 ? 136.275 -8.461 68.220 1.00 18.23 163 THR B CA 1
ATOM 4337 C C . THR B 1 179 ? 135.016 -8.262 69.062 1.00 17.70 163 THR B C 1
ATOM 4338 O O . THR B 1 179 ? 134.514 -9.187 69.649 1.00 17.96 163 THR B O 1
ATOM 4342 N N . ASP B 1 180 ? 134.459 -7.072 69.088 1.00 17.77 164 ASP B N 1
ATOM 4343 C CA . ASP B 1 180 ? 133.179 -6.859 69.774 1.00 17.29 164 ASP B CA 1
ATOM 4344 C C . ASP B 1 180 ? 131.969 -7.503 69.056 1.00 17.67 164 ASP B C 1
ATOM 4345 O O . ASP B 1 180 ? 131.926 -7.653 67.811 1.00 18.27 164 ASP B O 1
ATOM 4350 N N . PRO B 1 181 ? 130.949 -7.866 69.839 1.00 15.82 165 PRO B N 1
ATOM 4351 C CA . PRO B 1 181 ? 129.746 -8.385 69.242 1.00 15.22 165 PRO B CA 1
ATOM 4352 C C . PRO B 1 181 ? 129.067 -7.379 68.326 1.00 15.95 165 PRO B C 1
ATOM 4353 O O . PRO B 1 181 ? 128.879 -6.225 68.730 1.00 18.88 165 PRO B O 1
ATOM 4357 N N . ALA B 1 182 ? 128.636 -7.809 67.147 1.00 13.45 166 ALA B N 1
ATOM 4358 C CA . ALA B 1 182 ? 127.922 -6.916 66.230 1.00 13.80 166 ALA B CA 1
ATOM 4359 C C . ALA B 1 182 ? 126.418 -7.181 66.293 1.00 13.95 166 ALA B C 1
ATOM 4360 O O . ALA B 1 182 ? 125.621 -6.272 66.136 1.00 12.71 166 ALA B O 1
ATOM 4362 N N . TYR B 1 183 ? 126.018 -8.450 66.447 1.00 15.18 167 TYR B N 1
ATOM 4363 C CA . TYR B 1 183 ? 124.587 -8.761 66.649 1.00 17.05 167 TYR B CA 1
ATOM 4364 C C . TYR B 1 183 ? 124.413 -10.086 67.328 1.00 16.48 167 TYR B C 1
ATOM 4365 O O . TYR B 1 183 ? 125.355 -10.871 67.446 1.00 16.53 167 TYR B O 1
ATOM 4374 N N . LEU B 1 184 ? 123.194 -10.343 67.748 1.00 17.17 168 LEU B N 1
ATOM 4375 C CA . LEU B 1 184 ? 122.796 -11.594 68.380 1.00 18.54 168 LEU B CA 1
ATOM 4376 C C . LEU B 1 184 ? 121.550 -12.096 67.728 1.00 18.74 168 LEU B C 1
ATOM 4377 O O . LEU B 1 184 ? 120.560 -11.342 67.619 1.00 19.16 168 LEU B O 1
ATOM 4382 N N . ILE B 1 185 ? 121.546 -13.378 67.400 1.00 17.98 169 ILE B N 1
ATOM 4383 C CA . ILE B 1 185 ? 120.374 -14.018 66.895 1.00 18.19 169 ILE B CA 1
ATOM 4384 C C . ILE B 1 185 ? 119.999 -15.178 67.798 1.00 19.28 169 ILE B C 1
ATOM 4385 O O . ILE B 1 185 ? 120.794 -16.087 68.041 1.00 19.01 169 ILE B O 1
ATOM 4390 N N . PHE B 1 186 ? 118.756 -15.198 68.232 1.00 21.13 170 PHE B N 1
ATOM 4391 C CA . PHE B 1 186 ? 118.304 -16.277 69.078 1.00 21.99 170 PHE B CA 1
ATOM 4392 C C . PHE B 1 186 ? 117.660 -17.369 68.250 1.00 23.68 170 PHE B C 1
ATOM 4393 O O . PHE B 1 186 ? 116.827 -17.070 67.437 1.00 21.44 170 PHE B O 1
ATOM 4401 N N . THR B 1 187 ? 118.056 -18.618 68.486 1.00 27.88 171 THR B N 1
ATOM 4402 C CA . THR B 1 187 ? 117.515 -19.800 67.811 1.00 32.26 171 THR B CA 1
ATOM 4403 C C . THR B 1 187 ? 116.494 -20.609 68.576 1.00 34.10 171 THR B C 1
ATOM 4404 O O . THR B 1 187 ? 115.856 -21.529 68.014 1.00 42.66 171 THR B O 1
ATOM 4408 N N . GLY B 1 192 ? 115.228 -28.158 72.433 1.00 49.01 176 GLY B N 1
ATOM 4409 C CA . GLY B 1 192 ? 113.982 -27.387 72.451 1.00 55.18 176 GLY B CA 1
ATOM 4410 C C . GLY B 1 192 ? 114.054 -25.934 72.943 1.00 60.58 176 GLY B C 1
ATOM 4411 O O . GLY B 1 192 ? 113.152 -25.126 72.661 1.00 60.00 176 GLY B O 1
ATOM 4412 N N . ARG B 1 193 ? 115.120 -25.574 73.663 1.00 62.97 177 ARG B N 1
ATOM 4413 C CA . ARG B 1 193 ? 115.202 -24.257 74.337 1.00 64.07 177 ARG B CA 1
ATOM 4414 C C . ARG B 1 193 ? 116.205 -23.2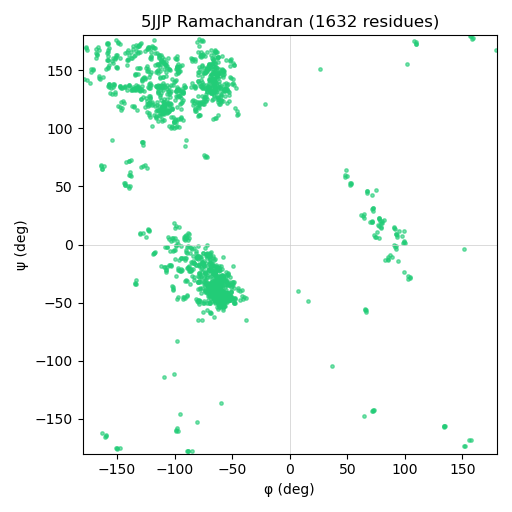61 73.656 1.00 55.09 177 ARG B C 1
ATOM 4415 O O . ARG B 1 193 ? 117.253 -23.667 73.172 1.00 57.81 177 ARG B O 1
ATOM 4423 N N . PRO B 1 194 ? 115.894 -21.950 73.650 1.00 43.28 178 PRO B N 1
ATOM 4424 C CA . PRO B 1 194 ? 116.521 -20.983 72.744 1.00 39.43 178 PRO B CA 1
ATOM 4425 C C . PRO B 1 194 ? 117.847 -20.401 73.200 1.00 32.43 178 PRO B C 1
ATOM 4426 O O . PRO B 1 194 ? 118.008 -20.059 74.398 1.00 27.21 178 PRO B O 1
ATOM 4430 N N . LYS B 1 195 ? 118.770 -20.278 72.233 1.00 27.86 179 LYS B N 1
ATOM 4431 C CA . LYS B 1 195 ? 120.142 -19.841 72.488 1.00 26.30 179 LYS B CA 1
ATOM 4432 C C . LYS B 1 195 ? 120.503 -18.564 71.700 1.00 22.96 179 LYS B C 1
ATOM 4433 O O . LYS B 1 195 ? 120.052 -18.374 70.574 1.00 22.10 179 LYS B O 1
ATOM 4439 N N . GLY B 1 196 ? 121.374 -17.742 72.272 1.00 19.86 180 GLY B N 1
ATOM 4440 C CA . GLY B 1 196 ? 121.724 -16.468 71.672 1.00 19.70 180 GLY B CA 1
ATOM 4441 C C . GLY B 1 196 ? 123.049 -16.586 70.954 1.00 19.17 180 GLY B C 1
ATOM 4442 O O . GLY B 1 196 ? 124.106 -16.639 71.587 1.00 19.15 180 GLY B O 1
ATOM 4443 N N . VAL B 1 197 ? 123.011 -16.616 69.623 1.00 17.22 181 VAL B N 1
ATOM 4444 C CA . VAL B 1 197 ? 124.236 -16.696 68.846 1.00 16.40 181 VAL B CA 1
ATOM 4445 C C . VAL B 1 197 ? 124.856 -15.304 68.786 1.00 16.61 181 VAL B C 1
ATOM 4446 O O . VAL B 1 197 ? 124.248 -14.373 68.250 1.00 17.13 181 VAL B O 1
ATOM 4450 N N . VAL B 1 198 ? 126.077 -15.176 69.292 1.00 15.26 182 VAL B N 1
ATOM 4451 C CA . VAL B 1 198 ? 126.770 -13.920 69.303 1.00 14.83 182 VAL B CA 1
ATOM 4452 C C . VAL B 1 198 ? 127.725 -13.852 68.124 1.00 14.65 182 VAL B C 1
ATOM 4453 O O . VAL B 1 198 ? 128.667 -14.627 68.028 1.00 13.79 182 VAL B O 1
ATOM 4457 N N . MET B 1 199 ? 127.517 -12.890 67.233 1.00 15.94 183 MET B N 1
ATOM 4458 C CA . MET B 1 199 ? 128.401 -12.750 66.046 1.00 16.00 183 MET B CA 1
ATOM 4459 C C . MET B 1 199 ? 129.225 -11.484 66.119 1.00 14.62 183 MET B C 1
ATOM 4460 O O . MET B 1 199 ? 128.694 -10.408 66.241 1.00 15.78 183 MET B O 1
ATOM 4465 N N . SER B 1 200 ? 130.534 -11.607 66.032 1.00 14.38 184 SER B N 1
ATOM 4466 C CA . SER B 1 200 ? 131.434 -10.443 66.021 1.00 13.74 184 SER B CA 1
ATOM 4467 C C . SER B 1 200 ? 131.456 -9.717 64.655 1.00 14.02 184 SER B C 1
ATOM 4468 O O . SER B 1 200 ? 131.019 -10.272 63.633 1.00 12.65 184 SER B O 1
ATOM 4471 N N . HIS B 1 201 ? 131.953 -8.466 64.647 1.00 14.14 185 HIS B N 1
ATOM 4472 C CA . HIS B 1 201 ? 132.180 -7.732 63.395 1.00 13.99 185 HIS B CA 1
ATOM 4473 C C . HIS B 1 201 ? 133.155 -8.477 62.494 1.00 14.61 185 HIS B C 1
ATOM 4474 O O . HIS B 1 201 ? 132.916 -8.707 61.324 1.00 13.49 185 HIS B O 1
ATOM 4481 N N . ARG B 1 202 ? 134.279 -8.818 63.083 1.00 14.92 186 ARG B N 1
ATOM 4482 C CA . ARG B 1 202 ? 135.307 -9.543 62.411 1.00 16.21 186 ARG B CA 1
ATOM 4483 C C . ARG B 1 202 ? 134.724 -10.791 61.716 1.00 15.76 186 ARG B C 1
ATOM 4484 O O . ARG B 1 202 ? 135.040 -11.062 60.557 1.00 16.85 186 ARG B O 1
ATOM 4492 N N . ALA B 1 203 ? 133.891 -11.539 62.419 1.00 14.48 187 ALA B N 1
ATOM 4493 C CA . ALA B 1 203 ? 133.437 -12.819 61.893 1.00 14.26 187 ALA B CA 1
ATOM 4494 C C . ALA B 1 203 ? 132.499 -12.611 60.725 1.00 14.15 187 ALA B C 1
ATOM 4495 O O . ALA B 1 203 ? 132.621 -13.329 59.729 1.00 13.69 187 ALA B O 1
ATOM 4497 N N . ASN B 1 204 ? 131.557 -11.667 60.858 1.00 13.33 188 ASN B N 1
ATOM 4498 C CA . ASN B 1 204 ? 130.650 -11.453 59.801 1.00 12.77 188 ASN B CA 1
ATOM 4499 C C . ASN B 1 204 ? 131.317 -10.796 58.591 1.00 13.01 188 ASN B C 1
ATOM 4500 O O . ASN B 1 204 ? 131.041 -11.161 57.442 1.00 11.90 188 ASN B O 1
ATOM 4505 N N . ILE B 1 205 ? 132.273 -9.898 58.839 1.00 13.26 189 ILE B N 1
ATOM 4506 C CA . ILE B 1 205 ? 133.073 -9.351 57.773 1.00 13.38 189 ILE B CA 1
ATOM 4507 C C . ILE B 1 205 ? 133.833 -10.470 57.023 1.00 13.80 189 ILE B C 1
ATOM 4508 O O . ILE B 1 205 ? 133.918 -10.466 55.791 1.00 13.08 189 ILE B O 1
ATOM 4513 N N . ALA B 1 206 ? 134.333 -11.448 57.761 1.00 13.43 190 ALA B N 1
ATOM 4514 C CA . ALA B 1 206 ? 135.106 -12.532 57.133 1.00 13.65 190 ALA B CA 1
ATOM 4515 C C . ALA B 1 206 ? 134.209 -13.347 56.244 1.00 14.14 190 ALA B C 1
ATOM 4516 O O . ALA B 1 206 ? 134.605 -13.804 55.171 1.00 12.19 190 ALA B O 1
ATOM 4518 N N . PHE B 1 207 ? 132.956 -13.480 56.674 1.00 14.69 191 PHE B N 1
ATOM 4519 C CA . PHE B 1 207 ? 131.967 -14.092 55.815 1.00 15.03 191 PHE B CA 1
ATOM 4520 C C . PHE B 1 207 ? 131.795 -13.375 54.464 1.00 13.88 191 PHE B C 1
ATOM 4521 O O . PHE B 1 207 ? 131.832 -13.995 53.414 1.00 12.76 191 PHE B O 1
ATOM 4529 N N . HIS B 1 208 ? 131.527 -12.083 54.509 1.00 13.88 192 HIS B N 1
ATOM 4530 C CA . HIS B 1 208 ? 131.249 -11.352 53.287 1.00 14.45 192 HIS B CA 1
ATOM 4531 C C . HIS B 1 208 ? 132.482 -11.317 52.437 1.00 15.04 192 HIS B C 1
ATOM 4532 O O . HIS B 1 208 ? 132.392 -11.521 51.217 1.00 15.20 192 HIS B O 1
ATOM 4539 N N . ARG B 1 209 ? 133.623 -11.176 53.066 1.00 14.04 193 ARG B N 1
ATOM 4540 C CA . ARG B 1 209 ? 134.861 -11.240 52.295 1.00 16.23 193 ARG B CA 1
ATOM 4541 C C . ARG B 1 209 ? 135.034 -12.535 51.483 1.00 17.18 193 ARG B C 1
ATOM 4542 O O . ARG B 1 209 ? 135.398 -12.497 50.285 1.00 16.40 193 ARG B O 1
ATOM 4550 N N . GLY B 1 210 ? 134.788 -13.658 52.140 1.00 18.02 194 GLY B N 1
ATOM 4551 C CA . GLY B 1 210 ? 134.897 -14.915 51.485 1.00 19.77 194 GLY B CA 1
ATOM 4552 C C . GLY B 1 210 ? 133.863 -15.079 50.378 1.00 21.66 194 GLY B C 1
ATOM 4553 O O . GLY B 1 210 ? 134.222 -15.422 49.262 1.00 25.03 194 GLY B O 1
ATOM 4554 N N . ILE B 1 211 ? 132.592 -14.809 50.684 1.00 19.00 195 ILE B N 1
ATOM 4555 C CA . ILE B 1 211 ? 131.540 -15.012 49.730 1.00 19.68 195 ILE B CA 1
ATOM 4556 C C . ILE B 1 211 ? 131.719 -14.167 48.464 1.00 17.01 195 ILE B C 1
ATOM 4557 O O . ILE B 1 211 ? 131.494 -14.649 47.381 1.00 16.42 195 ILE B O 1
ATOM 4562 N N . ARG B 1 212 ? 132.143 -12.911 48.604 1.00 16.64 196 ARG B N 1
ATOM 4563 C CA . ARG B 1 212 ? 132.331 -12.059 47.447 1.00 16.93 196 ARG B CA 1
ATOM 4564 C C . ARG B 1 212 ? 133.384 -12.622 46.493 1.00 17.41 196 ARG B C 1
ATOM 4565 O O . ARG B 1 212 ? 133.410 -12.255 45.339 1.00 17.82 196 ARG B O 1
ATOM 4573 N N . ALA B 1 213 ? 134.272 -13.475 46.982 1.00 17.84 197 ALA B N 1
ATOM 4574 C CA . ALA B 1 213 ? 135.223 -14.102 46.080 1.00 19.29 197 ALA B CA 1
ATOM 4575 C C . ALA B 1 213 ? 134.574 -15.061 45.124 1.00 19.94 197 ALA B C 1
ATOM 4576 O O . ALA B 1 213 ? 135.227 -15.511 44.197 1.00 19.95 197 ALA B O 1
ATOM 4578 N N . HIS B 1 214 ? 133.343 -15.473 45.420 1.00 19.60 198 HIS B N 1
ATOM 4579 C CA . HIS B 1 214 ? 132.633 -16.432 44.599 1.00 17.81 198 HIS B CA 1
ATOM 4580 C C . HIS B 1 214 ? 131.749 -15.745 43.524 1.00 16.04 198 HIS B C 1
ATOM 4581 O O . HIS B 1 214 ? 131.242 -16.418 42.657 1.00 15.35 198 HIS B O 1
ATOM 4588 N N . GLY B 1 215 ? 131.546 -14.440 43.606 1.00 14.28 199 GLY B N 1
ATOM 4589 C CA . GLY B 1 215 ? 130.847 -13.699 42.546 1.00 13.70 199 GLY B CA 1
ATOM 4590 C C . GLY B 1 215 ? 129.362 -13.985 42.492 1.00 14.69 199 GLY B C 1
ATOM 4591 O O . GLY B 1 215 ? 128.803 -14.173 41.444 1.00 14.33 199 GLY B O 1
ATOM 4592 N N . LEU B 1 216 ? 128.732 -14.050 43.646 1.00 13.84 200 LEU B N 1
ATOM 4593 C CA . LEU B 1 216 ? 127.358 -14.337 43.664 1.00 14.36 200 LEU B CA 1
ATOM 4594 C C . LEU B 1 216 ? 126.506 -13.120 43.329 1.00 13.90 200 LEU B C 1
ATOM 4595 O O . LEU B 1 216 ? 125.402 -13.278 42.829 1.00 11.57 200 LEU B O 1
ATOM 4600 N N . ILE B 1 217 ? 127.000 -11.935 43.699 1.00 13.56 201 ILE B N 1
ATOM 4601 C CA . ILE B 1 217 ? 126.278 -10.710 43.446 1.00 13.50 201 ILE B CA 1
ATOM 4602 C C . ILE B 1 217 ? 127.236 -9.685 42.869 1.00 14.47 201 ILE B C 1
ATOM 4603 O O . ILE B 1 217 ? 128.337 -9.538 43.344 1.00 16.87 201 ILE B O 1
ATOM 4608 N N . GLY B 1 218 ? 126.812 -9.030 41.797 1.00 14.79 202 GLY B N 1
ATOM 4609 C CA . GLY B 1 218 ? 127.561 -7.979 41.178 1.00 14.05 202 GLY B CA 1
ATOM 4610 C C . GLY B 1 218 ? 126.782 -6.685 41.372 1.00 14.70 202 GLY B C 1
ATOM 4611 O O . GLY B 1 218 ? 125.590 -6.719 41.683 1.00 13.49 202 GLY B O 1
ATOM 4612 N N . PRO B 1 219 ? 127.462 -5.540 41.224 1.00 15.14 203 PRO B N 1
ATOM 4613 C CA . PRO B 1 219 ? 126.797 -4.238 41.366 1.00 15.97 203 PRO B CA 1
ATOM 4614 C C . PRO B 1 219 ? 125.515 -3.976 40.548 1.00 19.45 203 PRO B C 1
ATOM 4615 O O . PRO B 1 219 ? 124.647 -3.209 41.009 1.00 21.07 203 PRO B O 1
ATOM 4619 N N . ASP B 1 220 ? 125.356 -4.617 39.399 1.00 18.88 204 ASP B N 1
ATOM 4620 C CA . ASP B 1 220 ? 124.147 -4.467 38.599 1.00 21.15 204 ASP B CA 1
ATOM 4621 C C . ASP B 1 220 ? 122.960 -5.241 39.141 1.00 19.10 204 ASP B C 1
ATOM 4622 O O . ASP B 1 220 ? 121.838 -5.029 38.724 1.00 17.14 204 ASP B O 1
ATOM 4627 N N . ASP B 1 221 ? 123.176 -6.137 40.087 1.00 17.70 205 ASP B N 1
ATOM 4628 C CA . ASP B 1 221 ? 122.050 -6.950 40.574 1.00 15.68 205 ASP B CA 1
ATOM 4629 C C . ASP B 1 221 ? 121.090 -6.165 41.412 1.00 15.83 205 ASP B C 1
ATOM 4630 O O . ASP B 1 221 ? 121.479 -5.208 42.045 1.00 16.10 205 ASP B O 1
ATOM 4635 N N . ARG B 1 222 ? 119.822 -6.561 41.382 1.00 16.83 206 ARG B N 1
ATOM 4636 C CA . ARG B 1 222 ? 118.822 -6.051 42.299 1.00 18.13 206 ARG B CA 1
ATOM 4637 C C . ARG B 1 222 ? 118.269 -7.255 42.999 1.00 16.74 206 ARG B C 1
ATOM 4638 O O . ARG B 1 222 ? 117.763 -8.159 42.370 1.00 15.46 206 ARG B O 1
ATOM 4646 N N . VAL B 1 223 ? 118.410 -7.289 44.314 1.00 17.10 207 VAL B N 1
ATOM 4647 C CA . VAL B 1 223 ? 118.218 -8.544 45.070 1.00 15.80 207 VAL B CA 1
ATOM 4648 C C . VAL B 1 223 ? 116.983 -8.472 45.893 1.00 14.22 207 VAL B C 1
ATOM 4649 O O . VAL B 1 223 ? 116.863 -7.600 46.747 1.00 14.81 207 VAL B O 1
ATOM 4653 N N . ALA B 1 224 ? 116.052 -9.375 45.613 1.00 13.79 208 ALA B N 1
ATOM 4654 C CA . ALA B 1 224 ? 114.886 -9.523 46.407 1.00 13.47 208 ALA B CA 1
ATOM 4655 C C . ALA B 1 224 ? 115.255 -10.378 47.620 1.00 14.80 208 ALA B C 1
ATOM 4656 O O . ALA B 1 224 ? 115.567 -11.566 47.470 1.00 16.63 208 ALA B O 1
ATOM 4658 N N . VAL B 1 225 ? 115.185 -9.802 48.810 1.00 14.55 209 VAL B N 1
ATOM 4659 C CA . VAL B 1 225 ? 115.350 -10.540 50.100 1.00 14.76 209 VAL B CA 1
ATOM 4660 C C . VAL B 1 225 ? 113.922 -10.886 50.670 1.00 14.91 209 VAL B C 1
ATOM 4661 O O . VAL B 1 225 ? 113.177 -10.018 51.088 1.00 14.66 209 VAL B O 1
ATOM 4665 N N . THR B 1 226 ? 113.536 -12.144 50.622 1.00 14.81 210 THR B N 1
ATOM 4666 C CA . THR B 1 226 ? 112.215 -12.537 51.019 1.00 16.71 210 THR B CA 1
ATOM 4667 C C . THR B 1 226 ? 112.087 -12.825 52.503 1.00 19.24 210 THR B C 1
ATOM 4668 O O . THR B 1 226 ? 111.011 -12.735 53.049 1.00 20.02 210 THR B O 1
ATOM 4672 N N . SER B 1 227 ? 113.190 -13.050 53.180 1.00 20.37 211 SER B N 1
ATOM 4673 C CA . SER B 1 227 ? 113.101 -13.532 54.517 1.00 22.21 211 SER B CA 1
ATOM 4674 C C . SER B 1 227 ? 112.935 -12.353 55.467 1.00 20.24 211 SER B C 1
ATOM 4675 O O . SER B 1 227 ? 113.444 -11.285 55.248 1.00 19.86 211 SER B O 1
ATOM 4678 N N . PRO B 1 228 ? 112.018 -12.486 56.418 1.00 21.07 212 PRO B N 1
ATOM 4679 C CA . PRO B 1 228 ? 111.748 -11.382 57.334 1.00 20.72 212 PRO B CA 1
ATOM 4680 C C . PRO B 1 228 ? 112.962 -10.927 58.135 1.00 17.76 212 PRO B C 1
ATOM 4681 O O . PRO B 1 228 ? 113.883 -11.711 58.354 1.00 15.85 212 PRO B O 1
ATOM 4685 N N . PHE B 1 229 ? 112.870 -9.725 58.686 1.00 18.73 213 PHE B N 1
ATOM 4686 C CA . PHE B 1 229 ? 113.973 -9.087 59.443 1.00 21.98 213 PHE B CA 1
ATOM 4687 C C . PHE B 1 229 ? 114.439 -9.893 60.662 1.00 23.88 213 PHE B C 1
ATOM 4688 O O . PHE B 1 229 ? 115.615 -9.808 61.060 1.00 24.65 213 PHE B O 1
ATOM 4696 N N . SER B 1 230 ? 113.524 -10.677 61.245 1.00 24.59 214 SER B N 1
ATOM 4697 C CA . SER B 1 230 ? 113.846 -11.476 62.428 1.00 25.88 214 SER B CA 1
ATOM 4698 C C . SER B 1 230 ? 114.673 -12.667 62.045 1.00 26.79 214 SER B C 1
ATOM 4699 O O . SER B 1 230 ? 115.146 -13.397 62.917 1.00 29.27 214 SER B O 1
ATOM 4702 N N . PHE B 1 231 ? 114.853 -12.894 60.746 1.00 25.99 215 PHE B N 1
ATOM 4703 C CA . PHE B 1 231 ? 115.699 -13.984 60.301 1.00 27.36 215 PHE B CA 1
ATOM 4704 C C . PHE B 1 231 ? 117.110 -13.541 59.933 1.00 28.09 215 PHE B C 1
ATOM 4705 O O . PHE B 1 231 ? 117.341 -12.511 59.285 1.00 24.98 215 PHE B O 1
ATOM 4713 N N . ASP B 1 232 ? 118.055 -14.340 60.400 1.00 29.91 216 ASP B N 1
ATOM 4714 C CA . ASP B 1 232 ? 119.456 -14.267 60.020 1.00 28.21 216 ASP B CA 1
ATOM 4715 C C . ASP B 1 232 ? 119.713 -14.006 58.521 1.00 25.95 216 ASP B C 1
ATOM 4716 O O . ASP B 1 232 ? 120.578 -13.219 58.128 1.00 24.62 216 ASP B O 1
ATOM 4721 N N . PHE B 1 233 ? 119.009 -14.758 57.693 1.00 25.24 217 PHE B N 1
ATOM 4722 C CA . PHE B 1 233 ? 119.164 -14.712 56.260 1.00 26.91 217 PHE B CA 1
ATOM 4723 C C . PHE B 1 233 ? 118.753 -13.356 55.656 1.00 25.54 217 PHE B C 1
ATOM 4724 O O . PHE B 1 233 ? 119.265 -12.971 54.610 1.00 27.60 217 PHE B O 1
ATOM 4732 N N . CYS B 1 234 ? 117.884 -12.597 56.346 1.00 23.03 218 CYS B N 1
ATOM 4733 C CA . CYS B 1 234 ? 117.491 -11.261 55.882 1.00 20.31 218 CYS B CA 1
ATOM 4734 C C . CYS B 1 234 ? 118.664 -10.297 55.997 1.00 19.84 218 CYS B C 1
ATOM 4735 O O . CYS B 1 234 ? 119.077 -9.696 55.027 1.00 19.68 218 CYS B O 1
ATOM 4738 N N . LEU B 1 235 ? 119.175 -10.145 57.204 1.00 19.09 219 LEU B N 1
ATOM 4739 C CA . LEU B 1 235 ? 120.333 -9.320 57.430 1.00 20.31 219 LEU B CA 1
ATOM 4740 C C . LEU B 1 235 ? 121.512 -9.706 56.523 1.00 19.65 219 LEU B C 1
ATOM 4741 O O . LEU B 1 235 ? 122.198 -8.861 55.966 1.00 19.55 219 LEU B O 1
ATOM 4746 N N . GLY B 1 236 ? 121.794 -10.995 56.456 1.00 20.63 220 GLY B N 1
ATOM 4747 C CA . GLY B 1 236 ? 122.867 -11.529 55.611 1.00 19.11 220 GLY B CA 1
ATOM 4748 C C . GLY B 1 236 ? 122.730 -11.157 54.143 1.00 19.37 220 GLY B C 1
ATOM 4749 O O . GLY B 1 236 ? 123.722 -10.738 53.516 1.00 20.06 220 GLY B O 1
ATOM 4750 N N . GLY B 1 237 ? 121.510 -11.292 53.622 1.00 16.67 221 GLY B N 1
ATOM 4751 C CA . GLY B 1 237 ? 121.218 -10.966 52.256 1.00 16.06 221 GLY B CA 1
ATOM 4752 C C . GLY B 1 237 ? 121.383 -9.499 51.963 1.00 14.66 221 GLY B C 1
ATOM 4753 O O . GLY B 1 237 ? 121.933 -9.102 50.951 1.00 13.87 221 GLY B O 1
ATOM 4754 N N . ILE B 1 238 ? 120.913 -8.684 52.871 1.00 15.44 222 ILE B N 1
ATOM 4755 C CA . ILE B 1 238 ? 120.990 -7.251 52.695 1.00 15.42 222 ILE B CA 1
ATOM 4756 C C . ILE B 1 238 ? 122.413 -6.834 52.801 1.00 13.50 222 ILE B C 1
ATOM 4757 O O . ILE B 1 238 ? 122.896 -6.075 51.963 1.00 14.76 222 ILE B O 1
ATOM 4762 N N . ALA B 1 239 ? 123.108 -7.402 53.777 1.00 12.99 223 ALA B N 1
ATOM 4763 C CA . ALA B 1 239 ? 124.530 -7.055 54.028 1.00 12.88 223 ALA B CA 1
ATOM 4764 C C . ALA B 1 239 ? 125.411 -7.423 52.855 1.00 11.76 223 ALA B C 1
ATOM 4765 O O . ALA B 1 239 ? 126.242 -6.657 52.458 1.00 12.16 223 ALA B O 1
ATOM 4767 N N . LEU B 1 240 ? 125.214 -8.594 52.328 1.00 11.75 224 LEU B N 1
ATOM 4768 C CA . LEU B 1 240 ? 126.054 -9.057 51.259 1.00 12.40 224 LEU B CA 1
ATOM 4769 C C . LEU B 1 240 ? 125.754 -8.248 49.990 1.00 11.96 224 LEU B C 1
ATOM 4770 O O . LEU B 1 240 ? 126.659 -7.922 49.257 1.00 12.80 224 LEU B O 1
ATOM 4775 N N . THR B 1 241 ? 124.500 -7.951 49.784 1.00 11.70 225 THR B N 1
ATOM 4776 C CA . THR B 1 241 ? 124.068 -7.176 48.668 1.00 12.54 225 THR B CA 1
ATOM 4777 C C . THR B 1 241 ? 124.707 -5.782 48.679 1.00 12.85 225 THR B C 1
ATOM 4778 O O . THR B 1 241 ? 125.274 -5.361 47.672 1.00 15.08 225 THR B O 1
ATOM 4782 N N . LEU B 1 242 ? 124.653 -5.098 49.820 1.00 13.21 226 LEU B N 1
ATOM 4783 C CA . LEU B 1 242 ? 125.340 -3.837 49.975 1.00 12.82 226 LEU B CA 1
ATOM 4784 C C . LEU B 1 242 ? 126.837 -3.947 49.839 1.00 12.90 226 LEU B C 1
ATOM 4785 O O . LEU B 1 242 ? 127.456 -3.126 49.166 1.00 13.34 226 LEU B O 1
ATOM 4790 N N . ALA B 1 243 ? 127.427 -4.934 50.506 1.00 12.99 227 ALA B N 1
ATOM 4791 C CA . ALA B 1 243 ? 128.859 -5.146 50.478 1.00 13.56 227 ALA B CA 1
ATOM 4792 C C . ALA B 1 243 ? 129.348 -5.377 49.049 1.00 14.78 227 ALA B C 1
ATOM 4793 O O . ALA B 1 243 ? 130.500 -5.025 48.727 1.00 15.50 227 ALA B O 1
ATOM 4795 N N . SER B 1 244 ? 128.480 -5.923 48.208 1.00 14.36 228 SER B N 1
ATOM 4796 C CA . SER B 1 244 ? 128.804 -6.169 46.805 1.00 15.51 228 SER B CA 1
ATOM 4797 C C . SER B 1 244 ? 128.497 -4.974 45.913 1.00 16.72 228 SER B C 1
ATOM 4798 O O . SER B 1 244 ? 128.791 -5.001 44.728 1.00 16.62 228 SER B O 1
ATOM 4801 N N . GLY B 1 245 ? 127.961 -3.917 46.527 1.00 16.46 229 GLY B N 1
ATOM 4802 C CA . GLY B 1 245 ? 127.707 -2.673 45.847 1.00 17.61 229 GLY B CA 1
ATOM 4803 C C . GLY B 1 245 ? 126.460 -2.729 44.990 1.00 17.46 229 GLY B C 1
ATOM 4804 O O . GLY B 1 245 ? 126.325 -1.930 44.072 1.00 19.74 229 GLY B O 1
ATOM 4805 N N . ALA B 1 246 ? 125.547 -3.649 45.312 1.00 15.67 230 ALA B N 1
ATOM 4806 C CA . ALA B 1 246 ? 124.342 -3.856 44.512 1.00 13.20 230 ALA B CA 1
ATOM 4807 C C . ALA B 1 246 ? 123.135 -3.135 45.116 1.00 12.88 230 ALA B C 1
ATOM 4808 O O . ALA B 1 246 ? 123.326 -2.219 45.914 1.00 12.43 230 ALA B O 1
ATOM 4810 N N . THR B 1 247 ? 121.928 -3.539 44.759 1.00 12.62 231 THR B N 1
ATOM 4811 C CA . THR B 1 247 ? 120.711 -2.896 45.209 1.00 13.58 231 THR B CA 1
ATOM 4812 C C . THR B 1 247 ? 119.814 -3.902 45.919 1.00 13.93 231 THR B C 1
ATOM 4813 O O . THR B 1 247 ? 119.420 -4.901 45.350 1.00 15.17 231 THR B O 1
ATOM 4817 N N . ALA B 1 248 ? 119.477 -3.632 47.177 1.00 14.26 232 ALA B N 1
ATOM 4818 C CA . ALA B 1 248 ? 118.736 -4.569 47.988 1.00 13.56 232 ALA B CA 1
ATOM 4819 C C . ALA B 1 248 ? 117.266 -4.186 47.956 1.00 14.62 232 ALA B C 1
ATOM 4820 O O . ALA B 1 248 ? 116.935 -3.014 48.220 1.00 15.34 232 ALA B O 1
ATOM 4822 N N . VAL B 1 249 ? 116.400 -5.176 47.752 1.00 12.88 233 VAL B N 1
ATOM 4823 C CA . VAL B 1 249 ? 114.991 -4.960 47.718 1.00 13.69 233 VAL B CA 1
ATOM 4824 C C . VAL B 1 249 ? 114.254 -5.935 48.688 1.00 15.19 233 VAL B C 1
ATOM 4825 O O . VAL B 1 249 ? 113.899 -7.048 48.300 1.00 14.00 233 VAL B O 1
ATOM 4829 N N . PRO B 1 250 ? 114.096 -5.540 49.957 1.00 15.56 234 PRO B N 1
ATOM 4830 C CA . PRO B 1 250 ? 113.399 -6.386 50.908 1.00 16.91 234 PRO B CA 1
ATOM 4831 C C . PRO B 1 250 ? 111.980 -6.573 50.377 1.00 18.57 234 PRO B C 1
ATOM 4832 O O . PRO B 1 250 ? 111.403 -5.626 49.883 1.00 19.77 234 PRO B O 1
ATOM 4836 N N . VAL B 1 251 ? 111.455 -7.788 50.413 1.00 20.24 235 VAL B N 1
ATOM 4837 C CA . VAL B 1 251 ? 110.093 -8.043 49.893 1.00 20.31 235 VAL B CA 1
ATOM 4838 C C . VAL B 1 251 ? 109.124 -7.907 51.059 1.00 18.71 235 VAL B C 1
ATOM 4839 O O . VAL B 1 251 ? 109.098 -8.746 51.933 1.00 18.20 235 VAL B O 1
ATOM 4843 N N . PRO B 1 252 ? 108.351 -6.834 51.106 1.00 20.92 236 PRO B N 1
ATOM 4844 C CA . PRO B 1 252 ? 107.433 -6.703 52.270 1.00 23.49 236 PRO B CA 1
ATOM 4845 C C . PRO B 1 252 ? 106.459 -7.894 52.386 1.00 23.94 236 PRO B C 1
ATOM 4846 O O . PRO B 1 252 ? 106.139 -8.548 51.398 1.00 19.39 236 PRO B O 1
ATOM 4850 N N . ARG B 1 253 ? 106.059 -8.189 53.601 1.00 26.50 237 ARG B N 1
ATOM 4851 C CA . ARG B 1 253 ? 105.213 -9.321 53.878 1.00 33.74 237 ARG B CA 1
ATOM 4852 C C . ARG B 1 253 ? 103.887 -9.338 53.105 1.00 29.91 237 ARG B C 1
ATOM 4853 O O . ARG B 1 253 ? 103.398 -10.393 52.698 1.00 26.81 237 ARG B O 1
ATOM 4861 N N . ASP B 1 254 ? 103.316 -8.170 52.909 1.00 33.22 238 ASP B N 1
ATOM 4862 C CA . ASP B 1 254 ? 102.079 -8.067 52.132 1.00 39.02 238 ASP B CA 1
ATOM 4863 C C . ASP B 1 254 ? 102.215 -8.359 50.634 1.00 40.82 238 ASP B C 1
ATOM 4864 O O . ASP B 1 254 ? 101.213 -8.387 49.930 1.00 45.88 238 ASP B O 1
ATOM 4869 N N . ARG B 1 255 ? 103.432 -8.551 50.136 1.00 37.80 239 ARG B N 1
ATOM 4870 C CA . ARG B 1 255 ? 103.610 -9.011 48.750 1.00 37.39 239 ARG B CA 1
ATOM 4871 C C . ARG B 1 255 ? 103.794 -10.507 48.729 1.00 37.19 239 ARG B C 1
ATOM 4872 O O . ARG B 1 255 ? 103.543 -11.135 47.722 1.00 36.20 239 ARG B O 1
ATOM 4880 N N . LEU B 1 256 ? 104.207 -11.078 49.851 1.00 36.71 240 LEU B N 1
ATOM 4881 C CA . LEU B 1 256 ? 104.503 -12.509 49.910 1.00 38.04 240 LEU B CA 1
ATOM 4882 C C . LEU B 1 256 ? 103.347 -13.453 50.165 1.00 40.80 240 LEU B C 1
ATOM 4883 O O . LEU B 1 256 ? 103.401 -14.609 49.793 1.00 39.94 240 LEU B O 1
ATOM 4888 N N . ASP B 1 257 ? 102.311 -12.994 50.836 1.00 46.55 241 ASP B N 1
ATOM 4889 C CA . ASP B 1 257 ? 101.184 -13.878 51.080 1.00 47.68 241 ASP B CA 1
ATOM 4890 C C . ASP B 1 257 ? 100.457 -14.288 49.788 1.00 44.29 241 ASP B C 1
ATOM 4891 O O . ASP B 1 257 ? 99.800 -15.306 49.735 1.00 41.41 241 ASP B O 1
ATOM 4896 N N . PHE B 1 258 ? 100.612 -13.478 48.760 1.00 42.77 242 PHE B N 1
ATOM 4897 C CA . PHE B 1 258 ? 99.838 -13.581 47.549 1.00 44.47 242 PHE B CA 1
ATOM 4898 C C . PHE B 1 258 ? 100.742 -13.762 46.325 1.00 38.89 242 PHE B C 1
ATOM 4899 O O . PHE B 1 258 ? 101.486 -12.839 45.935 1.00 36.39 242 PHE B O 1
ATOM 4907 N N . PRO B 1 259 ? 100.689 -14.959 45.718 1.00 33.86 243 PRO B N 1
ATOM 4908 C CA . PRO B 1 259 ? 101.569 -15.309 44.617 1.00 32.27 243 PRO B CA 1
ATOM 4909 C C . PRO B 1 259 ? 101.609 -14.298 43.492 1.00 33.16 243 PRO B C 1
ATOM 4910 O O . PRO B 1 259 ? 102.676 -13.994 42.974 1.00 30.25 243 PRO B O 1
ATOM 4914 N N . ARG B 1 260 ? 100.464 -13.756 43.133 1.00 33.83 244 ARG B N 1
ATOM 4915 C CA . ARG B 1 260 ? 100.390 -12.869 41.999 1.00 35.33 244 ARG B CA 1
ATOM 4916 C C . ARG B 1 260 ? 101.059 -11.591 42.374 1.00 32.33 244 ARG B C 1
ATOM 4917 O O . ARG B 1 260 ? 101.691 -10.973 41.538 1.00 31.70 244 ARG B O 1
ATOM 4925 N N . ARG B 1 261 ? 100.883 -11.202 43.629 1.00 28.56 245 ARG B N 1
ATOM 4926 C CA . ARG B 1 261 ? 101.424 -9.961 44.141 1.00 30.90 245 ARG B CA 1
ATOM 4927 C C . ARG B 1 261 ? 102.931 -10.041 44.265 1.00 29.05 245 ARG B C 1
ATOM 4928 O O . ARG B 1 261 ? 103.631 -9.054 44.029 1.00 33.95 245 ARG B O 1
ATOM 4936 N N . PHE B 1 262 ? 103.423 -11.215 44.636 1.00 26.61 246 PHE B N 1
ATOM 4937 C CA . PHE B 1 262 ? 104.857 -11.427 44.772 1.00 24.87 246 PHE B CA 1
ATOM 4938 C C . PHE B 1 262 ? 105.516 -11.391 43.405 1.00 22.26 246 PHE B C 1
ATOM 4939 O O . PHE B 1 262 ? 106.507 -10.692 43.192 1.00 20.45 246 PHE B O 1
ATOM 4947 N N . LEU B 1 263 ? 104.950 -12.159 42.480 1.00 21.90 247 LEU B N 1
ATOM 4948 C CA . LEU B 1 263 ? 105.457 -12.175 41.102 1.00 22.07 247 LEU B CA 1
ATOM 4949 C C . LEU B 1 263 ? 105.429 -10.776 40.435 1.00 21.49 247 LEU B C 1
ATOM 4950 O O . LEU B 1 263 ? 106.371 -10.416 39.767 1.00 21.48 247 LEU B O 1
ATOM 4955 N N . ALA B 1 264 ? 104.378 -9.993 40.659 1.00 21.54 248 ALA B N 1
ATOM 4956 C CA . ALA B 1 264 ? 104.314 -8.676 40.062 1.00 21.51 248 ALA B CA 1
ATOM 4957 C C . ALA B 1 264 ? 105.405 -7.809 40.643 1.00 20.00 248 ALA B C 1
ATOM 4958 O O . ALA B 1 264 ? 105.964 -6.940 39.941 1.00 19.31 248 ALA B O 1
ATOM 4960 N N . PHE B 1 265 ? 105.652 -7.982 41.949 1.00 19.59 249 PHE B N 1
ATOM 4961 C CA . PHE B 1 265 ? 106.679 -7.211 42.629 1.00 18.73 249 PHE B CA 1
ATOM 4962 C C . PHE B 1 265 ? 108.046 -7.504 42.019 1.00 18.76 249 PHE B C 1
ATOM 4963 O O . PHE B 1 265 ? 108.853 -6.586 41.807 1.00 17.30 249 PHE B O 1
ATOM 4971 N N . LEU B 1 266 ? 108.322 -8.758 41.680 1.00 20.09 250 LEU B N 1
ATOM 4972 C CA . LEU B 1 266 ? 109.637 -9.067 41.029 1.00 21.70 250 LEU B CA 1
ATOM 4973 C C . LEU B 1 266 ? 109.797 -8.327 39.683 1.00 22.58 250 LEU B C 1
ATOM 4974 O O . LEU B 1 266 ? 110.903 -7.981 39.323 1.00 21.15 250 LEU B O 1
ATOM 4979 N N . HIS B 1 267 ? 108.687 -8.117 38.956 1.00 24.83 251 HIS B N 1
ATOM 4980 C CA . HIS B 1 267 ? 108.716 -7.293 37.757 1.00 24.90 251 HIS B CA 1
ATOM 4981 C C . HIS B 1 267 ? 108.817 -5.824 38.104 1.00 23.15 251 HIS B C 1
ATOM 4982 O O . HIS B 1 267 ? 109.636 -5.123 37.581 1.00 24.16 251 HIS B O 1
ATOM 4989 N N . GLU B 1 268 ? 107.966 -5.356 38.987 1.00 24.38 252 GLU B N 1
ATOM 4990 C CA . GLU B 1 268 ? 107.958 -3.953 39.321 1.00 25.22 252 GLU B CA 1
ATOM 4991 C C . GLU B 1 268 ? 109.365 -3.483 39.723 1.00 24.78 252 GLU B C 1
ATOM 4992 O O . GLU B 1 268 ? 109.820 -2.437 39.246 1.00 28.87 252 GLU B O 1
ATOM 4998 N N . ALA B 1 269 ? 110.045 -4.243 40.565 1.00 21.29 253 ALA B N 1
ATOM 4999 C CA . ALA B 1 269 ? 111.369 -3.843 41.044 1.00 20.60 253 ALA B CA 1
ATOM 5000 C C . ALA B 1 269 ? 112.528 -4.366 40.174 1.00 20.55 253 ALA B C 1
ATOM 5001 O O . ALA B 1 269 ? 113.676 -4.193 40.523 1.00 18.73 253 ALA B O 1
ATOM 5003 N N . ALA B 1 270 ? 112.197 -4.976 39.027 1.00 19.99 254 ALA B N 1
ATOM 5004 C CA . ALA B 1 270 ? 113.171 -5.419 38.070 1.00 19.52 254 ALA B CA 1
ATOM 5005 C C . ALA B 1 270 ? 114.233 -6.306 38.749 1.00 18.46 254 ALA B C 1
ATOM 5006 O O . ALA B 1 270 ? 115.461 -6.067 38.637 1.00 16.80 254 ALA B O 1
ATOM 5008 N N . ILE B 1 271 ? 113.753 -7.312 39.475 1.00 17.22 255 ILE B N 1
ATOM 5009 C CA . ILE B 1 271 ? 114.639 -8.154 40.302 1.00 15.87 255 ILE B CA 1
ATOM 5010 C C . ILE B 1 271 ? 115.491 -9.094 39.458 1.00 15.29 255 ILE B C 1
ATOM 5011 O O . ILE B 1 271 ? 114.961 -9.840 38.637 1.00 12.99 255 ILE B O 1
ATOM 5016 N N . THR B 1 272 ? 116.817 -9.060 39.668 1.00 15.81 256 THR B N 1
ATOM 5017 C CA . THR B 1 272 ? 117.719 -10.026 38.989 1.00 15.49 256 THR B CA 1
ATOM 5018 C C . THR B 1 272 ? 117.997 -11.259 39.816 1.00 15.29 256 THR B C 1
ATOM 5019 O O . THR B 1 272 ? 118.422 -12.271 39.274 1.00 15.91 256 THR B O 1
ATOM 5023 N N . GLN B 1 273 ? 117.821 -11.174 41.138 1.00 15.43 257 GLN B N 1
ATOM 5024 C CA . GLN B 1 273 ? 118.217 -12.287 41.969 1.00 15.26 257 GLN B CA 1
ATOM 5025 C C . GLN B 1 273 ? 117.269 -12.399 43.108 1.00 15.08 257 GLN B C 1
ATOM 5026 O O . GLN B 1 273 ? 116.962 -11.394 43.767 1.00 13.34 257 GLN B O 1
ATOM 5032 N N . VAL B 1 274 ? 116.833 -13.621 43.374 1.00 15.47 258 VAL B N 1
ATOM 5033 C CA . VAL B 1 274 ? 115.940 -13.841 44.491 1.00 16.31 258 VAL B CA 1
ATOM 5034 C C . VAL B 1 274 ? 116.645 -14.701 45.546 1.00 15.93 258 VAL B C 1
ATOM 5035 O O . VAL B 1 274 ? 117.242 -15.710 45.219 1.00 16.97 258 VAL B O 1
ATOM 5039 N N . HIS B 1 275 ? 116.593 -14.235 46.779 1.00 15.46 259 HIS B N 1
ATOM 5040 C CA . HIS B 1 275 ? 116.983 -14.989 47.958 1.00 16.42 259 HIS B CA 1
ATOM 5041 C C . HIS B 1 275 ? 115.731 -15.465 48.669 1.00 17.24 259 HIS B C 1
ATOM 5042 O O . HIS B 1 275 ? 114.810 -14.678 48.938 1.00 16.71 259 HIS B O 1
ATOM 5049 N N . GLY B 1 276 ? 115.708 -16.742 49.016 1.00 17.57 260 GLY B N 1
ATOM 5050 C CA . GLY B 1 276 ? 114.608 -17.281 49.816 1.00 17.62 260 GLY B CA 1
ATOM 5051 C C . GLY B 1 276 ? 114.824 -18.737 50.165 1.00 18.89 260 GLY B C 1
ATOM 5052 O O . GLY B 1 276 ? 115.715 -19.362 49.633 1.00 18.93 260 GLY B O 1
ATOM 5053 N N . VAL B 1 277 ? 114.000 -19.269 51.068 1.00 23.21 261 VAL B N 1
ATOM 5054 C CA . VAL B 1 277 ? 113.930 -20.721 51.327 1.00 25.33 261 VAL B CA 1
ATOM 5055 C C . VAL B 1 277 ? 113.292 -21.409 50.131 1.00 26.20 261 VAL B C 1
ATOM 5056 O O . VAL B 1 277 ? 112.577 -20.767 49.361 1.00 28.83 261 VAL B O 1
ATOM 5060 N N . PRO B 1 278 ? 113.590 -22.698 49.932 1.00 27.91 262 PRO B N 1
ATOM 5061 C CA . PRO B 1 278 ? 113.071 -23.444 48.786 1.00 29.46 262 PRO B CA 1
ATOM 5062 C C . PRO B 1 278 ? 111.556 -23.426 48.640 1.00 28.51 262 PRO B C 1
ATOM 5063 O O . PRO B 1 278 ? 111.061 -23.240 47.545 1.00 31.12 262 PRO B O 1
ATOM 5067 N N . SER B 1 279 ? 110.860 -23.561 49.753 1.00 30.97 263 SER B N 1
ATOM 5068 C CA . SER B 1 279 ? 109.407 -23.588 49.795 1.00 31.14 263 SER B CA 1
ATOM 5069 C C . SER B 1 279 ? 108.728 -22.307 49.346 1.00 31.22 263 SER B C 1
ATOM 5070 O O . SER B 1 279 ? 107.556 -22.314 49.023 1.00 31.51 263 SER B O 1
ATOM 5073 N N . LEU B 1 280 ? 109.451 -21.202 49.344 1.00 29.73 264 LEU B N 1
ATOM 5074 C CA . LEU B 1 280 ? 108.981 -19.982 48.696 1.00 28.82 264 LEU B CA 1
ATOM 5075 C C . LEU B 1 280 ? 108.383 -20.235 47.310 1.00 26.61 264 LEU B C 1
ATOM 5076 O O . LEU B 1 280 ? 107.394 -19.606 46.923 1.00 21.45 264 LEU B O 1
ATOM 5081 N N . TRP B 1 281 ? 108.983 -21.159 46.574 1.00 26.94 265 TRP B N 1
ATOM 5082 C CA . TRP B 1 281 ? 108.629 -21.357 45.164 1.00 31.88 265 TRP B CA 1
ATOM 5083 C C . TRP B 1 281 ? 107.448 -22.294 44.947 1.00 31.63 265 TRP B C 1
ATOM 5084 O O . TRP B 1 281 ? 106.819 -22.243 43.902 1.00 29.85 265 TRP B O 1
ATOM 5095 N N . ARG B 1 282 ? 107.171 -23.157 45.918 1.00 37.61 266 ARG B N 1
ATOM 5096 C CA . ARG B 1 282 ? 106.133 -24.186 45.742 1.00 40.99 266 ARG B CA 1
ATOM 5097 C C . ARG B 1 282 ? 104.756 -23.612 45.399 1.00 38.32 266 ARG B C 1
ATOM 5098 O O . ARG B 1 282 ? 104.157 -24.059 44.431 1.00 37.74 266 ARG B O 1
ATOM 5106 N N . PRO B 1 283 ? 104.239 -22.664 46.203 1.00 34.60 267 PRO B N 1
ATOM 5107 C CA . PRO B 1 283 ? 103.002 -22.007 45.780 1.00 36.90 267 PRO B CA 1
ATOM 5108 C C . PRO B 1 283 ? 103.063 -21.293 44.407 1.00 39.95 267 PRO B C 1
ATOM 5109 O O . PRO B 1 283 ? 102.038 -21.181 43.709 1.00 43.65 267 PRO B O 1
ATOM 5113 N N . LEU B 1 284 ? 104.238 -20.822 43.999 1.00 36.88 268 LEU B N 1
ATOM 5114 C CA . LEU B 1 284 ? 104.319 -20.099 42.754 1.00 33.91 268 LEU B CA 1
ATOM 5115 C C . LEU B 1 284 ? 104.275 -21.077 41.590 1.00 35.63 268 LEU B C 1
ATOM 5116 O O . LEU B 1 284 ? 103.627 -20.790 40.578 1.00 33.16 268 LEU B O 1
ATOM 5121 N N . ILE B 1 285 ? 104.980 -22.205 41.710 1.00 38.33 269 ILE B N 1
ATOM 5122 C CA . ILE B 1 285 ? 104.933 -23.256 40.687 1.00 45.81 269 ILE B CA 1
ATOM 5123 C C . ILE B 1 285 ? 103.500 -23.782 40.561 1.00 51.64 269 ILE B C 1
ATOM 5124 O O . ILE B 1 285 ? 102.918 -23.824 39.475 1.00 56.87 269 ILE B O 1
ATOM 5129 N N . ARG B 1 286 ? 102.955 -24.196 41.702 1.00 59.48 270 ARG B N 1
ATOM 5130 C CA . ARG B 1 286 ? 101.667 -24.880 41.790 1.00 62.75 270 ARG B CA 1
ATOM 5131 C C . ARG B 1 286 ? 100.543 -24.042 41.229 1.00 51.71 270 ARG B C 1
ATOM 5132 O O . ARG B 1 286 ? 99.831 -24.500 40.381 1.00 44.17 270 ARG B O 1
ATOM 5140 N N . HIS B 1 287 ? 100.407 -22.814 41.705 1.00 54.04 271 HIS B N 1
ATOM 5141 C CA . HIS B 1 287 ? 99.311 -21.942 41.300 1.00 54.25 271 HIS B CA 1
ATOM 5142 C C . HIS B 1 287 ? 99.569 -21.066 40.053 1.00 49.71 271 HIS B C 1
ATOM 5143 O O . HIS B 1 287 ? 98.609 -20.715 39.382 1.00 49.07 271 HIS B O 1
ATOM 5150 N N . GLU B 1 288 ? 100.810 -20.628 39.789 1.00 41.14 272 GLU B N 1
ATOM 5151 C CA . GLU B 1 288 ? 101.046 -19.616 38.743 1.00 37.06 272 GLU B CA 1
ATOM 5152 C C . GLU B 1 288 ? 102.271 -19.874 37.877 1.00 34.33 272 GLU B C 1
ATOM 5153 O O . GLU B 1 288 ? 103.087 -18.988 37.660 1.00 33.24 272 GLU B O 1
ATOM 5159 N N . PRO B 1 289 ? 102.384 -21.081 37.350 1.00 33.56 273 PRO B N 1
ATOM 5160 C CA . PRO B 1 289 ? 103.601 -21.459 36.655 1.00 33.73 273 PRO B CA 1
ATOM 5161 C C . PRO B 1 289 ? 103.896 -20.617 35.421 1.00 32.72 273 PRO B C 1
ATOM 5162 O O . PRO B 1 289 ? 105.050 -20.427 35.090 1.00 30.73 273 PRO B O 1
ATOM 5166 N N . ASP B 1 290 ? 102.878 -20.097 34.761 1.00 32.70 274 ASP B N 1
ATOM 5167 C CA . ASP B 1 290 ? 103.111 -19.252 33.592 1.00 32.13 274 ASP B CA 1
ATOM 5168 C C . ASP B 1 290 ? 103.724 -17.935 33.992 1.00 30.24 274 ASP B C 1
ATOM 5169 O O . ASP B 1 290 ? 104.537 -17.390 33.273 1.00 26.44 274 ASP B O 1
ATOM 5174 N N . LEU B 1 291 ? 103.278 -17.370 35.108 1.00 32.88 275 LEU B N 1
ATOM 5175 C CA . LEU B 1 291 ? 103.869 -16.103 35.568 1.00 31.54 275 LEU B CA 1
ATOM 5176 C C . LEU B 1 291 ? 105.324 -16.295 36.026 1.00 29.64 275 LEU B C 1
ATOM 5177 O O . LEU B 1 291 ? 106.181 -15.447 35.779 1.00 32.01 275 LEU B O 1
ATOM 5182 N N . VAL B 1 292 ? 105.611 -17.442 36.625 1.00 27.51 276 VAL B N 1
ATOM 5183 C CA . VAL B 1 292 ? 106.995 -17.772 37.015 1.00 28.71 276 VAL B CA 1
ATOM 5184 C C . VAL B 1 292 ? 107.866 -17.817 35.768 1.00 27.87 276 VAL B C 1
ATOM 5185 O O . VAL B 1 292 ? 108.893 -17.155 35.697 1.00 26.39 276 VAL B O 1
ATOM 5189 N N . ALA B 1 293 ? 107.431 -18.594 34.789 1.00 25.82 277 ALA B N 1
ATOM 5190 C CA . ALA B 1 293 ? 108.097 -18.638 33.483 1.00 29.27 277 ALA B CA 1
ATOM 5191 C C . ALA B 1 293 ? 108.269 -17.266 32.834 1.00 24.91 277 ALA B C 1
ATOM 5192 O O . ALA B 1 293 ? 109.159 -17.091 32.036 1.00 24.09 277 ALA B O 1
ATOM 5194 N N . GLY B 1 294 ? 107.402 -16.313 33.174 1.00 26.11 278 GLY B N 1
ATOM 5195 C CA . GLY B 1 294 ? 107.441 -14.969 32.593 1.00 24.47 278 GLY B CA 1
ATOM 5196 C C . GLY B 1 294 ? 108.331 -13.965 33.300 1.00 26.02 278 GLY B C 1
ATOM 5197 O O . GLY B 1 294 ? 108.359 -12.787 32.898 1.00 27.43 278 GLY B O 1
ATOM 5198 N N . LEU B 1 295 ? 109.071 -14.402 34.335 1.00 25.93 279 LEU B N 1
ATOM 5199 C CA . LEU B 1 295 ? 110.000 -13.524 35.075 1.00 25.36 279 LEU B CA 1
ATOM 5200 C C . LEU B 1 295 ? 111.268 -13.228 34.262 1.00 25.71 279 LEU B C 1
ATOM 5201 O O . LEU B 1 295 ? 112.358 -13.734 34.562 1.00 27.99 279 LEU B O 1
ATOM 5206 N N . ASP B 1 296 ? 111.141 -12.339 33.293 1.00 24.80 280 ASP B N 1
ATOM 5207 C CA . ASP B 1 296 ? 112.233 -12.016 32.374 1.00 25.72 280 ASP B CA 1
ATOM 5208 C C . ASP B 1 296 ? 113.477 -11.390 32.999 1.00 23.72 280 ASP B C 1
ATOM 5209 O O . ASP B 1 296 ? 114.585 -11.736 32.600 1.00 21.90 280 ASP B O 1
ATOM 5214 N N . PRO B 1 297 ? 113.318 -10.492 33.982 1.00 22.59 281 PRO B N 1
ATOM 5215 C CA . PRO B 1 297 ? 114.509 -9.853 34.522 1.00 22.11 281 PRO B CA 1
ATOM 5216 C C . PRO B 1 297 ? 115.374 -10.771 35.416 1.00 20.97 281 PRO B C 1
ATOM 5217 O O . PRO B 1 297 ? 116.548 -10.466 35.662 1.00 20.88 281 PRO B O 1
ATOM 5221 N N . LEU B 1 298 ? 114.801 -11.890 35.861 1.00 19.10 282 LEU B N 1
ATOM 5222 C CA . LEU B 1 298 ? 115.412 -12.739 36.898 1.00 18.22 282 LEU B CA 1
ATOM 5223 C C . LEU B 1 298 ? 116.508 -13.555 36.263 1.00 17.68 282 LEU B C 1
ATOM 5224 O O . LEU B 1 298 ? 116.227 -14.297 35.319 1.00 16.73 282 LEU B O 1
ATOM 5229 N N . ARG B 1 299 ? 117.734 -13.397 36.769 1.00 15.46 283 ARG B N 1
ATOM 5230 C CA . ARG B 1 299 ? 118.895 -14.148 36.291 1.00 15.99 283 ARG B CA 1
ATOM 5231 C C . ARG B 1 299 ? 119.346 -15.209 37.273 1.00 14.93 283 ARG B C 1
ATOM 5232 O O . ARG B 1 299 ? 120.059 -16.120 36.905 1.00 14.60 283 ARG B O 1
ATOM 5240 N N . SER B 1 300 ? 118.958 -15.104 38.539 1.00 14.65 284 SER B N 1
ATOM 5241 C CA . SER B 1 300 ? 119.571 -15.971 39.538 1.00 14.20 284 SER B CA 1
ATOM 5242 C C . SER B 1 300 ? 118.761 -16.147 40.820 1.00 14.85 284 SER B C 1
ATOM 5243 O O . SER B 1 300 ? 117.964 -15.292 41.173 1.00 14.45 284 SER B O 1
ATOM 5246 N N . ILE B 1 301 ? 118.931 -17.308 41.453 1.00 14.62 285 ILE B N 1
ATOM 5247 C CA . ILE B 1 301 ? 118.228 -17.619 42.660 1.00 15.18 285 ILE B CA 1
ATOM 5248 C C . ILE B 1 301 ? 119.201 -18.241 43.662 1.00 14.68 285 ILE B C 1
ATOM 5249 O O . ILE B 1 301 ? 119.982 -19.102 43.317 1.00 13.18 285 ILE B O 1
ATOM 5254 N N . LEU B 1 302 ? 119.122 -17.761 44.887 1.00 15.98 286 LEU B N 1
ATOM 5255 C CA . LEU B 1 302 ? 119.907 -18.273 45.994 1.00 19.36 286 LEU B CA 1
ATOM 5256 C C . LEU B 1 302 ? 118.933 -18.841 47.012 1.00 18.88 286 LEU B C 1
ATOM 5257 O O . LEU B 1 302 ? 118.034 -18.115 47.484 1.00 18.88 286 LEU B O 1
ATOM 5262 N N . PHE B 1 303 ? 119.047 -20.138 47.294 1.00 19.76 287 PHE B N 1
ATOM 5263 C CA . PHE B 1 303 ? 118.218 -20.785 48.351 1.00 23.65 287 PHE B CA 1
ATOM 5264 C C . PHE B 1 303 ? 119.009 -21.244 49.556 1.00 24.44 287 PHE B C 1
ATOM 5265 O O . PHE B 1 303 ? 120.209 -21.506 49.449 1.00 21.00 287 PHE B O 1
ATOM 5273 N N . SER B 1 304 ? 118.341 -21.303 50.709 1.00 25.43 288 SER B N 1
ATOM 5274 C CA . SER B 1 304 ? 118.948 -21.879 51.888 1.00 29.76 288 SER B CA 1
ATOM 5275 C C . SER B 1 304 ? 117.976 -22.177 52.978 1.00 34.95 288 SER B C 1
ATOM 5276 O O . SER B 1 304 ? 116.874 -21.647 52.992 1.00 37.84 288 SER B O 1
ATOM 5279 N N . GLY B 1 305 ? 118.455 -22.933 53.964 1.00 40.82 289 GLY B N 1
ATOM 5280 C CA . GLY B 1 305 ? 117.813 -23.008 55.276 1.00 44.50 289 GLY B CA 1
ATOM 5281 C C . GLY B 1 305 ? 116.793 -24.116 55.363 1.00 46.41 289 GLY B C 1
ATOM 5282 O O . GLY B 1 305 ? 115.988 -24.178 56.311 1.00 53.01 289 GLY B O 1
ATOM 5283 N N . GLU B 1 306 ? 116.842 -25.009 54.390 1.00 43.68 290 GLU B N 1
ATOM 5284 C CA . GLU B 1 306 ? 115.776 -25.973 54.224 1.00 47.72 290 GLU B CA 1
ATOM 5285 C C . GLU B 1 306 ? 116.158 -26.885 53.038 1.00 46.97 290 GLU B C 1
ATOM 5286 O O . GLU B 1 306 ? 116.818 -26.436 52.088 1.00 45.68 290 GLU B O 1
ATOM 5292 N N . ASP B 1 307 ? 115.835 -28.171 53.152 1.00 44.67 291 ASP B N 1
ATOM 5293 C CA . ASP B 1 307 ? 116.037 -29.120 52.062 1.00 48.40 291 ASP B CA 1
ATOM 5294 C C . ASP B 1 307 ? 115.134 -28.733 50.918 1.00 47.73 291 ASP B C 1
ATOM 5295 O O . ASP B 1 307 ? 113.990 -28.359 51.161 1.00 50.42 291 ASP B O 1
ATOM 5300 N N . PHE B 1 308 ? 115.650 -28.834 49.689 1.00 42.35 292 PHE B N 1
ATOM 5301 C CA . PHE B 1 308 ? 114.869 -28.605 48.471 1.00 39.15 292 PHE B CA 1
ATOM 5302 C C . PHE B 1 308 ? 114.508 -29.952 47.831 1.00 41.66 292 PHE B C 1
ATOM 5303 O O . PHE B 1 308 ? 115.415 -30.641 47.345 1.00 40.13 292 PHE B O 1
ATOM 5311 N N . PRO B 1 309 ? 113.211 -30.373 47.867 1.00 41.48 293 PRO B N 1
ATOM 5312 C CA . PRO B 1 309 ? 112.850 -31.630 47.150 1.00 40.14 293 PRO B CA 1
ATOM 5313 C C . PRO B 1 309 ? 113.255 -31.523 45.680 1.00 35.95 293 PRO B C 1
ATOM 5314 O O . PRO B 1 309 ? 112.947 -30.541 45.029 1.00 35.20 293 PRO B O 1
ATOM 5318 N N . LEU B 1 310 ? 113.989 -32.498 45.182 1.00 35.22 294 LEU B N 1
ATOM 5319 C CA . LEU B 1 310 ? 114.626 -32.368 43.886 1.00 38.24 294 LEU B CA 1
ATOM 5320 C C . LEU B 1 310 ? 113.621 -32.241 42.737 1.00 36.41 294 LEU B C 1
ATOM 5321 O O . LEU B 1 310 ? 113.906 -31.595 41.735 1.00 35.45 294 LEU B O 1
ATOM 5326 N N . GLY B 1 311 ? 112.455 -32.856 42.890 1.00 35.47 295 GLY B N 1
ATOM 5327 C CA . GLY B 1 311 ? 111.417 -32.765 41.887 1.00 38.15 295 GLY B CA 1
ATOM 5328 C C . GLY B 1 311 ? 110.970 -31.325 41.699 1.00 36.78 295 GLY B C 1
ATOM 5329 O O . GLY B 1 311 ? 110.818 -30.875 40.576 1.00 33.05 295 GLY B O 1
ATOM 5330 N N . ASP B 1 312 ? 110.806 -30.614 42.814 1.00 36.68 296 ASP B N 1
ATOM 5331 C CA . ASP B 1 312 ? 110.418 -29.200 42.800 1.00 39.42 296 ASP B CA 1
ATOM 5332 C C . ASP B 1 312 ? 111.488 -28.364 42.066 1.00 40.36 296 ASP B C 1
ATOM 5333 O O . ASP B 1 312 ? 111.175 -27.549 41.198 1.00 38.71 296 ASP B O 1
ATOM 5338 N N . LEU B 1 313 ? 112.755 -28.620 42.378 1.00 38.25 297 LEU B N 1
ATOM 5339 C CA . LEU B 1 313 ? 113.865 -27.907 41.769 1.00 37.15 297 LEU B CA 1
ATOM 5340 C C . LEU B 1 313 ? 113.884 -28.077 40.254 1.00 38.06 297 LEU B C 1
ATOM 5341 O O . LEU B 1 313 ? 114.028 -27.094 39.515 1.00 35.36 297 LEU B O 1
ATOM 5346 N N . ARG B 1 314 ? 113.772 -29.325 39.802 1.00 39.55 298 ARG B N 1
ATOM 5347 C CA . ARG B 1 314 ? 113.725 -29.637 38.374 1.00 36.99 298 ARG B CA 1
ATOM 5348 C C . ARG B 1 314 ? 112.593 -28.882 37.707 1.00 30.33 298 ARG B C 1
ATOM 5349 O O . ARG B 1 314 ? 112.733 -28.324 36.632 1.00 25.15 298 ARG B O 1
ATOM 5357 N N . GLU B 1 315 ? 111.455 -28.895 38.354 1.00 31.18 299 GLU B N 1
ATOM 5358 C CA . GLU B 1 315 ? 110.295 -28.202 37.839 1.00 34.31 299 GLU B CA 1
ATOM 5359 C C . GLU B 1 315 ? 110.651 -26.704 37.695 1.00 33.95 299 GLU B C 1
ATOM 5360 O O . GLU B 1 315 ? 110.452 -26.123 36.621 1.00 30.59 299 GLU B O 1
ATOM 5366 N N . LEU B 1 316 ? 111.238 -26.121 38.755 1.00 30.36 300 LEU B N 1
ATOM 5367 C CA . LEU B 1 316 ? 111.666 -24.723 38.734 1.00 26.69 300 LEU B CA 1
ATOM 5368 C C . LEU B 1 316 ? 112.681 -24.436 37.625 1.00 29.29 300 LEU B C 1
ATOM 5369 O O . LEU B 1 316 ? 112.531 -23.460 36.888 1.00 24.82 300 LEU B O 1
ATOM 5374 N N . GLN B 1 317 ? 113.707 -25.280 37.471 1.00 30.65 301 GLN B N 1
ATOM 5375 C CA . GLN B 1 317 ? 114.657 -25.119 36.340 1.00 31.98 301 GLN B CA 1
ATOM 5376 C C . GLN B 1 317 ? 113.948 -25.094 35.009 1.00 32.05 301 GLN B C 1
ATOM 5377 O O . GLN B 1 317 ? 114.296 -24.337 34.104 1.00 30.94 301 GLN B O 1
ATOM 5383 N N . GLY B 1 318 ? 112.964 -25.989 34.896 1.00 35.27 302 GLY B N 1
ATOM 5384 C CA . GLY B 1 318 ? 112.150 -26.126 33.698 1.00 31.67 302 GLY B CA 1
ATOM 5385 C C . GLY B 1 318 ? 111.412 -24.865 33.354 1.00 31.38 302 GLY B C 1
ATOM 5386 O O . GLY B 1 318 ? 111.285 -24.510 32.196 1.00 31.68 302 GLY B O 1
ATOM 5387 N N . LEU B 1 319 ? 110.894 -24.194 34.367 1.00 32.00 303 LEU B N 1
ATOM 5388 C CA . LEU B 1 319 ? 110.165 -22.970 34.130 1.00 28.52 303 LEU B CA 1
ATOM 5389 C C . LEU B 1 319 ? 111.126 -21.820 33.893 1.00 27.86 303 LEU B C 1
ATOM 5390 O O . LEU B 1 319 ? 110.756 -20.836 33.287 1.00 26.37 303 LEU B O 1
ATOM 5395 N N . LEU B 1 320 ? 112.358 -21.935 34.401 1.00 26.95 304 LEU B N 1
ATOM 5396 C CA . LEU B 1 320 ? 113.303 -20.828 34.365 1.00 24.51 304 LEU B CA 1
ATOM 5397 C C . LEU B 1 320 ? 114.617 -21.312 33.775 1.00 26.84 304 LEU B C 1
ATOM 5398 O O . LEU B 1 320 ? 115.631 -21.341 34.479 1.00 26.23 304 LEU B O 1
ATOM 5403 N N . PRO B 1 321 ? 114.603 -21.671 32.474 1.00 27.01 305 PRO B N 1
ATOM 5404 C CA . PRO B 1 321 ? 115.852 -22.041 31.826 1.00 25.33 305 PRO B CA 1
ATOM 5405 C C . PRO B 1 321 ? 116.889 -20.904 31.798 1.00 20.93 305 PRO B C 1
ATOM 5406 O O . PRO B 1 321 ? 116.524 -19.750 31.695 1.00 19.93 305 PRO B O 1
ATOM 5410 N N . GLY B 1 322 ? 118.173 -21.262 31.875 1.00 19.54 306 GLY B N 1
ATOM 5411 C CA . GLY B 1 322 ? 119.252 -20.285 31.805 1.00 20.36 306 GLY B CA 1
ATOM 5412 C C . GLY B 1 322 ? 119.390 -19.329 33.016 1.00 19.85 306 GLY B C 1
ATOM 5413 O O . GLY B 1 322 ? 120.025 -18.317 32.915 1.00 19.17 306 GLY B O 1
ATOM 5414 N N . ARG B 1 323 ? 118.813 -19.693 34.154 1.00 19.67 307 ARG B N 1
ATOM 5415 C CA . ARG B 1 323 ? 119.004 -18.993 35.396 1.00 20.37 307 ARG B CA 1
ATOM 5416 C C . ARG B 1 323 ? 120.091 -19.715 36.193 1.00 20.55 307 ARG B C 1
ATOM 5417 O O . ARG B 1 323 ? 120.262 -20.941 36.103 1.00 20.66 307 ARG B O 1
ATOM 5425 N N . ARG B 1 324 ? 120.845 -18.946 36.969 1.00 18.56 308 ARG B N 1
ATOM 5426 C CA . ARG B 1 324 ? 121.834 -19.510 37.837 1.00 17.74 308 ARG B CA 1
ATOM 5427 C C . ARG B 1 324 ? 121.176 -19.723 39.184 1.00 17.19 308 ARG B C 1
ATOM 5428 O O . ARG B 1 324 ? 120.669 -18.795 39.801 1.00 17.71 308 ARG B O 1
ATOM 5436 N N . ILE B 1 325 ? 121.238 -20.949 39.661 1.00 17.15 309 ILE B N 1
ATOM 5437 C CA . ILE B 1 325 ? 120.710 -21.264 40.976 1.00 17.45 309 ILE B CA 1
ATOM 5438 C C . ILE B 1 325 ? 121.842 -21.711 41.863 1.00 16.53 309 ILE B C 1
ATOM 5439 O O . ILE B 1 325 ? 122.667 -22.489 41.469 1.00 15.61 309 ILE B O 1
ATOM 5444 N N . PHE B 1 326 ? 121.831 -21.198 43.081 1.00 17.53 310 PHE B N 1
ATOM 5445 C CA . PHE B 1 326 ? 122.864 -21.450 44.065 1.00 16.51 310 PHE B CA 1
ATOM 5446 C C . PHE B 1 326 ? 122.315 -22.033 45.329 1.00 16.51 310 PHE B C 1
ATOM 5447 O O . PHE B 1 326 ? 121.293 -21.565 45.868 1.00 15.98 310 PHE B O 1
ATOM 5455 N N . ASN B 1 327 ? 123.004 -23.047 45.816 1.00 16.27 311 ASN B N 1
ATOM 5456 C CA . ASN B 1 327 ? 122.611 -23.759 47.009 1.00 17.31 311 ASN B CA 1
ATOM 5457 C C . ASN B 1 327 ? 123.555 -23.286 48.130 1.00 16.37 311 ASN B C 1
ATOM 5458 O O . ASN B 1 327 ? 124.779 -23.457 48.047 1.00 15.87 311 ASN B O 1
ATOM 5463 N N . LEU B 1 328 ? 122.968 -22.737 49.163 1.00 15.48 312 LEU B N 1
ATOM 5464 C CA . LEU B 1 328 ? 123.677 -22.178 50.261 1.00 18.11 312 LEU B CA 1
ATOM 5465 C C . LEU B 1 328 ? 123.516 -23.051 51.495 1.00 17.32 312 LEU B C 1
ATOM 5466 O O . LEU B 1 328 ? 122.439 -23.216 52.022 1.00 17.48 312 LEU B O 1
ATOM 5471 N N . TYR B 1 329 ? 124.582 -23.665 51.917 1.00 17.69 313 TYR B N 1
ATOM 5472 C CA . TYR B 1 329 ? 124.507 -24.529 53.073 1.00 18.02 313 TYR B CA 1
ATOM 5473 C C . TYR B 1 329 ? 125.074 -23.689 54.209 1.00 18.22 313 TYR B C 1
ATOM 5474 O O . TYR B 1 329 ? 126.151 -23.099 54.085 1.00 18.49 313 TYR B O 1
ATOM 5483 N N . GLY B 1 330 ? 124.412 -23.746 55.364 1.00 19.21 314 GLY B N 1
ATOM 5484 C CA . GLY B 1 330 ? 125.055 -23.410 56.631 1.00 17.53 314 GLY B CA 1
ATOM 5485 C C . GLY B 1 330 ? 124.065 -23.009 57.694 1.00 17.33 314 GLY B C 1
ATOM 5486 O O . GLY B 1 330 ? 122.864 -23.176 57.516 1.00 18.50 314 GLY B O 1
ATOM 5487 N N . ALA B 1 331 ? 124.581 -22.456 58.788 1.00 16.17 315 ALA B N 1
ATOM 5488 C CA . ALA B 1 331 ? 123.796 -22.049 59.908 1.00 15.66 315 ALA B CA 1
ATOM 5489 C C . ALA B 1 331 ? 124.101 -20.665 60.444 1.00 15.76 315 ALA B C 1
ATOM 5490 O O . ALA B 1 331 ? 125.132 -20.050 60.141 1.00 16.45 315 ALA B O 1
ATOM 5492 N N . THR B 1 332 ? 123.233 -20.223 61.344 1.00 15.81 316 THR B N 1
ATOM 5493 C CA . THR B 1 332 ? 123.436 -18.987 62.065 1.00 16.79 316 THR B CA 1
ATOM 5494 C C . THR B 1 332 ? 124.814 -18.826 62.661 1.00 14.69 316 THR B C 1
ATOM 5495 O O . THR B 1 332 ? 125.319 -17.747 62.745 1.00 13.19 316 THR B O 1
ATOM 5499 N N . GLU B 1 333 ? 125.353 -19.917 63.148 1.00 15.57 317 GLU B N 1
ATOM 5500 C CA . GLU B 1 333 ? 126.609 -19.881 63.835 1.00 16.42 317 GLU B CA 1
ATOM 5501 C C . GLU B 1 333 ? 127.742 -19.388 62.971 1.00 17.31 317 GLU B C 1
ATOM 5502 O O . GLU B 1 333 ? 128.748 -18.971 63.518 1.00 17.28 317 GLU B O 1
ATOM 5508 N N . SER B 1 334 ? 127.617 -19.483 61.656 1.00 18.32 318 SER B N 1
ATOM 5509 C CA . SER B 1 334 ? 128.616 -18.857 60.722 1.00 19.57 318 SER B CA 1
ATOM 5510 C C . SER B 1 334 ? 128.026 -17.909 59.692 1.00 19.73 318 SER B C 1
ATOM 5511 O O . SER B 1 334 ? 128.688 -17.498 58.780 1.00 22.22 318 SER B O 1
ATOM 5514 N N . MET B 1 335 ? 126.733 -17.656 59.824 1.00 22.12 319 MET B N 1
ATOM 5515 C CA . MET B 1 335 ? 125.847 -17.189 58.763 1.00 22.00 319 MET B CA 1
ATOM 5516 C C . MET B 1 335 ? 125.643 -18.209 57.626 1.00 20.22 319 MET B C 1
ATOM 5517 O O . MET B 1 335 ? 124.497 -18.576 57.350 1.00 22.51 319 MET B O 1
ATOM 5522 N N . ALA B 1 336 ? 126.723 -18.671 57.025 1.00 18.94 320 ALA B N 1
ATOM 5523 C CA . ALA B 1 336 ? 126.687 -19.770 56.052 1.00 19.57 320 ALA B CA 1
ATOM 5524 C C . ALA B 1 336 ? 128.066 -20.372 55.981 1.00 19.42 320 ALA B C 1
ATOM 5525 O O . ALA B 1 336 ? 128.989 -19.828 56.601 1.00 24.84 320 ALA B O 1
ATOM 5527 N N . ALA B 1 337 ? 128.211 -21.475 55.255 1.00 17.74 321 ALA B N 1
ATOM 5528 C CA . ALA B 1 337 ? 129.443 -22.251 55.218 1.00 17.03 321 ALA B CA 1
ATOM 5529 C C . ALA B 1 337 ? 129.911 -22.669 53.808 1.00 16.80 321 ALA B C 1
ATOM 5530 O O . ALA B 1 337 ? 131.100 -22.780 53.546 1.00 16.59 321 ALA B O 1
ATOM 5532 N N . SER B 1 338 ? 128.993 -22.874 52.894 1.00 15.58 322 SER B N 1
ATOM 5533 C CA . SER B 1 338 ? 129.360 -23.198 51.525 1.00 15.92 322 SER B CA 1
ATOM 5534 C C . SER B 1 338 ? 128.292 -22.776 50.549 1.00 16.70 322 SER B C 1
ATOM 5535 O O . SER B 1 338 ? 127.087 -22.659 50.891 1.00 15.21 322 SER B O 1
ATOM 5538 N N . VAL B 1 339 ? 128.717 -22.583 49.319 1.00 17.62 323 VAL B N 1
ATOM 5539 C CA . VAL B 1 339 ? 127.806 -22.206 48.257 1.00 18.41 323 VAL B CA 1
ATOM 5540 C C . VAL B 1 339 ? 128.171 -22.950 46.988 1.00 16.20 323 VAL B C 1
ATOM 5541 O O . VAL B 1 339 ? 129.299 -23.037 46.633 1.00 16.05 323 VAL B O 1
ATOM 5545 N N . THR B 1 340 ? 127.165 -23.434 46.301 1.00 17.89 324 THR B N 1
ATOM 5546 C CA . THR B 1 340 ? 127.319 -24.428 45.267 1.00 19.48 324 THR B CA 1
ATOM 5547 C C . THR B 1 340 ? 126.373 -24.182 44.126 1.00 18.52 324 THR B C 1
ATOM 5548 O O . THR B 1 340 ? 125.223 -23.810 44.361 1.00 17.22 324 THR B O 1
ATOM 5552 N N . ASP B 1 341 ? 126.887 -24.306 42.899 1.00 17.56 325 ASP B N 1
ATOM 5553 C CA . ASP B 1 341 ? 126.073 -24.213 41.722 1.00 17.99 325 ASP B CA 1
ATOM 5554 C C . ASP B 1 341 ? 125.157 -25.450 41.634 1.00 20.49 325 ASP B C 1
ATOM 5555 O O . ASP B 1 341 ? 125.618 -26.566 41.754 1.00 20.32 325 ASP B O 1
ATOM 5560 N N . VAL B 1 342 ? 123.861 -25.237 41.409 1.00 20.74 326 VAL B N 1
ATOM 5561 C CA . VAL B 1 342 ? 122.955 -26.322 41.017 1.00 21.42 326 VAL B CA 1
ATOM 5562 C C . VAL B 1 342 ? 123.150 -26.597 39.514 1.00 22.97 326 VAL B C 1
ATOM 5563 O O . VAL B 1 342 ? 123.055 -25.692 38.696 1.00 21.53 326 VAL B O 1
ATOM 5567 N N . PRO B 1 343 ? 123.494 -27.844 39.135 1.00 28.85 327 PRO B N 1
ATOM 5568 C CA . PRO B 1 343 ? 123.719 -28.100 37.676 1.00 28.37 327 PRO B CA 1
ATOM 5569 C C . PRO B 1 343 ? 122.424 -27.945 36.909 1.00 27.88 327 PRO B C 1
ATOM 5570 O O . PRO B 1 343 ? 121.359 -28.305 37.434 1.00 23.60 327 PRO B O 1
ATOM 5574 N N . ASP B 1 344 ? 122.508 -27.374 35.714 1.00 30.71 328 ASP B N 1
ATOM 5575 C CA . ASP B 1 344 ? 121.379 -27.286 34.799 1.00 35.68 328 ASP B CA 1
ATOM 5576 C C . ASP B 1 344 ? 121.851 -27.982 33.525 1.00 38.02 328 ASP B C 1
ATOM 5577 O O . ASP B 1 344 ? 122.764 -27.513 32.847 1.00 41.36 328 ASP B O 1
ATOM 5582 N N . PRO B 1 345 ? 121.256 -29.115 33.194 1.00 36.93 329 PRO B N 1
ATOM 5583 C CA . PRO B 1 345 ? 120.140 -29.703 33.878 1.00 39.12 329 PRO B CA 1
ATOM 5584 C C . PRO B 1 345 ? 120.624 -30.560 35.033 1.00 39.08 329 PRO B C 1
ATOM 5585 O O . PRO B 1 345 ? 121.803 -30.934 35.091 1.00 37.97 329 PRO B O 1
ATOM 5589 N N . LEU B 1 346 ? 119.694 -30.812 35.944 1.00 35.58 330 LEU B N 1
ATOM 5590 C CA . LEU B 1 346 ? 119.900 -31.693 37.038 1.00 38.62 330 LEU B CA 1
ATOM 5591 C C . LEU B 1 346 ? 119.744 -33.115 36.508 1.00 42.78 330 LEU B C 1
ATOM 5592 O O . LEU B 1 346 ? 118.673 -33.465 36.016 1.00 40.71 330 LEU B O 1
ATOM 5597 N N . PRO B 1 347 ? 120.814 -33.936 36.576 1.00 47.08 331 PRO B N 1
ATOM 5598 C CA . PRO B 1 347 ? 120.693 -35.328 36.104 1.00 46.82 331 PRO B CA 1
ATOM 5599 C C . PRO B 1 347 ? 119.479 -36.050 36.716 1.00 45.09 331 PRO B C 1
ATOM 5600 O O . PRO B 1 347 ? 119.141 -35.803 37.870 1.00 36.79 331 PRO B O 1
ATOM 5604 N N . ALA B 1 348 ? 118.825 -36.908 35.927 1.00 49.31 332 ALA B N 1
ATOM 5605 C CA . ALA B 1 348 ? 117.581 -37.563 36.351 1.00 48.89 332 ALA B CA 1
ATOM 5606 C C . ALA B 1 348 ? 117.827 -38.561 37.481 1.00 49.88 332 ALA B C 1
ATOM 5607 O O . ALA B 1 348 ? 117.003 -38.713 38.386 1.00 39.26 332 ALA B O 1
ATOM 5609 N N . ASP B 1 349 ? 118.978 -39.221 37.450 1.00 55.42 333 ASP B N 1
ATOM 5610 C CA . ASP B 1 349 ? 119.323 -40.224 38.488 1.00 65.37 333 ASP B CA 1
ATOM 5611 C C . ASP B 1 349 ? 119.723 -39.606 39.854 1.00 67.92 333 ASP B C 1
ATOM 5612 O O . ASP B 1 349 ? 119.739 -40.301 40.888 1.00 59.66 333 ASP B O 1
ATOM 5617 N N . LEU B 1 350 ? 120.069 -38.312 39.843 1.00 65.13 334 LEU B N 1
ATOM 5618 C CA . LEU B 1 350 ? 120.624 -37.631 41.022 1.00 57.52 334 LEU B CA 1
ATOM 5619 C C . LEU B 1 350 ? 119.655 -37.603 42.206 1.00 50.65 334 LEU B C 1
ATOM 5620 O O . LEU B 1 350 ? 118.517 -37.159 42.080 1.00 45.33 334 LEU B O 1
ATOM 5625 N N . GLU B 1 351 ? 120.128 -38.064 43.352 1.00 46.32 335 GLU B N 1
ATOM 5626 C CA . GLU B 1 351 ? 119.275 -38.205 44.535 1.00 52.31 335 GLU B CA 1
ATOM 5627 C C . GLU B 1 351 ? 119.551 -37.180 45.612 1.00 42.42 335 GLU B C 1
ATOM 5628 O O . GLU B 1 351 ? 118.675 -36.873 46.426 1.00 40.70 335 GLU B O 1
ATOM 5634 N N . ARG B 1 352 ? 120.759 -36.634 45.563 1.00 36.44 336 ARG B N 1
ATOM 5635 C CA . ARG B 1 352 ? 121.271 -35.727 46.541 1.00 33.31 336 ARG B CA 1
ATOM 5636 C C . ARG B 1 352 ? 122.220 -34.646 45.988 1.00 30.60 336 ARG B C 1
ATOM 5637 O O . ARG B 1 352 ? 123.271 -34.930 45.392 1.00 29.44 336 ARG B O 1
ATOM 5645 N N . LEU B 1 353 ? 121.847 -33.407 46.235 1.00 27.98 337 LEU B N 1
ATOM 5646 C CA . LEU B 1 353 ? 122.649 -32.261 45.823 1.00 29.27 337 LEU B CA 1
ATOM 5647 C C . LEU B 1 353 ? 123.939 -32.142 46.658 1.00 24.86 337 LEU B C 1
ATOM 5648 O O . LEU B 1 353 ? 123.857 -32.281 47.854 1.00 26.27 337 LEU B O 1
ATOM 5653 N N . THR B 1 354 ? 125.102 -31.924 46.054 1.00 23.20 338 THR B N 1
ATOM 5654 C CA . THR B 1 354 ? 126.320 -31.682 46.852 1.00 22.13 338 THR B CA 1
ATOM 5655 C C . THR B 1 354 ? 126.286 -30.316 47.563 1.00 22.69 338 THR B C 1
ATOM 5656 O O . THR B 1 354 ? 125.605 -29.403 47.122 1.00 25.85 338 THR B O 1
ATOM 5660 N N . ILE B 1 355 ? 126.962 -30.207 48.702 1.00 21.68 339 ILE B N 1
ATOM 5661 C CA . ILE B 1 355 ? 127.183 -28.914 49.369 1.00 20.32 339 ILE B CA 1
ATOM 5662 C C . ILE B 1 355 ? 128.604 -28.475 49.164 1.00 20.03 339 ILE B C 1
ATOM 5663 O O . ILE B 1 355 ? 129.017 -27.464 49.695 1.00 24.12 339 ILE B O 1
ATOM 5668 N N . GLY B 1 356 ? 129.354 -29.219 48.383 1.00 20.62 340 GLY B N 1
ATOM 5669 C CA . GLY B 1 356 ? 130.599 -28.727 47.815 1.00 21.01 340 GLY B CA 1
ATOM 5670 C C . GLY B 1 356 ? 131.724 -28.572 48.822 1.00 22.24 340 GLY B C 1
ATOM 5671 O O . GLY B 1 356 ? 131.846 -29.383 49.720 1.00 27.33 340 GLY B O 1
ATOM 5672 N N . TYR B 1 357 ? 132.545 -27.537 48.658 1.00 20.45 341 TYR B N 1
ATOM 5673 C CA . TYR B 1 357 ? 133.579 -27.186 49.610 1.00 20.40 341 TYR B CA 1
ATOM 5674 C C . TYR B 1 357 ? 133.158 -25.926 50.338 1.00 20.56 341 TYR B C 1
ATOM 5675 O O . TYR B 1 357 ? 132.397 -25.137 49.808 1.00 20.35 341 TYR B O 1
ATOM 5684 N N . ALA B 1 358 ? 133.661 -25.730 51.559 1.00 17.71 342 ALA B N 1
ATOM 5685 C CA . ALA B 1 358 ? 133.397 -24.521 52.281 1.00 17.04 342 ALA B CA 1
ATOM 5686 C C . ALA B 1 358 ? 133.738 -23.323 51.429 1.00 15.81 342 ALA B C 1
ATOM 5687 O O . ALA B 1 358 ? 134.532 -23.419 50.546 1.00 15.68 342 ALA B O 1
ATOM 5689 N N . HIS B 1 359 ? 133.088 -22.198 51.676 1.00 16.32 343 HIS B N 1
ATOM 5690 C CA . HIS B 1 359 ? 133.331 -21.006 50.872 1.00 18.16 343 HIS B CA 1
ATOM 5691 C C . HIS B 1 359 ? 134.772 -20.570 51.049 1.00 18.86 343 HIS B C 1
ATOM 5692 O O . HIS B 1 359 ? 135.455 -20.928 52.008 1.00 20.69 343 HIS B O 1
ATOM 5699 N N . HIS B 1 360 ? 135.190 -19.712 50.166 1.00 19.38 344 HIS B N 1
ATOM 5700 C CA . HIS B 1 360 ? 136.558 -19.265 50.123 1.00 21.58 344 HIS B CA 1
ATOM 5701 C C . HIS B 1 360 ? 136.976 -18.665 51.503 1.00 19.34 344 HIS B C 1
ATOM 5702 O O . HIS B 1 360 ? 136.245 -17.893 52.104 1.00 16.28 344 HIS B O 1
ATOM 5709 N N . GLY B 1 361 ? 138.119 -19.065 52.011 1.00 17.71 345 GLY B N 1
ATOM 5710 C CA . GLY B 1 361 ? 138.519 -18.631 53.341 1.00 18.30 345 GLY B CA 1
ATOM 5711 C C . GLY B 1 361 ? 138.084 -19.539 54.504 1.00 17.94 345 GLY B C 1
ATOM 5712 O O . GLY B 1 361 ? 138.458 -19.297 55.611 1.00 18.80 345 GLY B O 1
ATOM 5713 N N . ALA B 1 362 ? 137.377 -20.623 54.215 1.00 16.83 346 ALA B N 1
ATOM 5714 C CA . ALA B 1 362 ? 136.931 -21.593 55.191 1.00 16.35 346 ALA B CA 1
ATOM 5715 C C . ALA B 1 362 ? 137.209 -23.009 54.702 1.00 16.16 346 ALA B C 1
ATOM 5716 O O . ALA B 1 362 ? 137.608 -23.203 53.565 1.00 19.13 346 ALA B O 1
ATOM 5718 N N . GLU B 1 363 ? 137.005 -23.990 55.578 1.00 16.30 347 GLU B N 1
ATOM 5719 C CA . GLU B 1 363 ? 137.193 -25.420 55.264 1.00 16.24 347 GLU B CA 1
ATOM 5720 C C . GLU B 1 363 ? 136.276 -26.272 56.161 1.00 15.84 347 GLU B C 1
ATOM 5721 O O . GLU B 1 363 ? 136.160 -26.065 57.369 1.00 14.84 347 GLU B O 1
ATOM 5727 N N . MET B 1 364 ? 135.653 -27.280 55.571 1.00 17.47 348 MET B N 1
ATOM 5728 C CA . MET B 1 364 ? 134.848 -28.200 56.344 1.00 18.16 348 MET B CA 1
ATOM 5729 C C . MET B 1 364 ? 135.166 -29.601 55.950 1.00 19.60 348 MET B C 1
ATOM 5730 O O . MET B 1 364 ? 135.542 -29.867 54.797 1.00 19.69 348 MET B O 1
ATOM 5735 N N . ASP B 1 365 ? 135.080 -30.495 56.935 1.00 20.71 349 ASP B N 1
ATOM 5736 C CA . ASP B 1 365 ? 135.341 -31.906 56.712 1.00 20.96 349 ASP B CA 1
ATOM 5737 C C . ASP B 1 365 ? 134.447 -32.683 57.644 1.00 20.71 349 ASP B C 1
ATOM 5738 O O . ASP B 1 365 ? 133.819 -32.130 58.529 1.00 19.94 349 ASP B O 1
ATOM 5743 N N . VAL B 1 366 ? 134.443 -33.989 57.469 1.00 22.19 350 VAL B N 1
ATOM 5744 C CA . VAL B 1 366 ? 133.508 -34.849 58.135 1.00 22.06 350 VAL B CA 1
ATOM 5745 C C . VAL B 1 366 ? 134.262 -35.688 59.174 1.00 20.38 350 VAL B C 1
ATOM 5746 O O . VAL B 1 366 ? 135.372 -36.092 58.942 1.00 17.12 350 VAL B O 1
ATOM 5750 N N . TYR B 1 367 ? 133.672 -35.878 60.359 1.00 20.70 351 TYR B N 1
ATOM 5751 C CA . TYR B 1 367 ? 134.383 -36.485 61.515 1.00 20.37 351 TYR B CA 1
ATOM 5752 C C . TYR B 1 367 ? 133.601 -37.630 62.113 1.00 20.38 351 TYR B C 1
ATOM 5753 O O . TYR B 1 367 ? 132.381 -37.541 62.226 1.00 23.76 351 TYR B O 1
ATOM 5762 N N . ASP B 1 368 ? 134.305 -38.681 62.514 1.00 21.81 352 ASP B N 1
ATOM 5763 C CA . ASP B 1 368 ? 133.671 -39.846 63.131 1.00 22.39 352 ASP B CA 1
ATOM 5764 C C . ASP B 1 368 ? 133.333 -39.582 64.583 1.00 22.37 352 ASP B C 1
ATOM 5765 O O . ASP B 1 368 ? 133.640 -38.510 65.151 1.00 22.98 352 ASP B O 1
ATOM 5770 N N . ALA B 1 369 ? 132.693 -40.569 65.190 1.00 26.02 353 ALA B N 1
ATOM 5771 C CA . ALA B 1 369 ? 132.172 -40.470 66.572 1.00 27.44 353 ALA B CA 1
ATOM 5772 C C . ALA B 1 369 ? 133.250 -40.347 67.649 1.00 29.21 353 ALA B C 1
ATOM 5773 O O . ALA B 1 369 ? 132.954 -40.017 68.774 1.00 31.52 353 ALA B O 1
ATOM 5775 N N . GLU B 1 370 ? 134.496 -40.549 67.266 1.00 32.65 354 GLU B N 1
ATOM 5776 C CA . GLU B 1 370 ? 135.631 -40.471 68.172 1.00 35.61 354 GLU B CA 1
ATOM 5777 C C . GLU B 1 370 ? 136.439 -39.177 67.952 1.00 34.08 354 GLU B C 1
ATOM 5778 O O . GLU B 1 370 ? 137.521 -38.988 68.527 1.00 31.15 354 GLU B O 1
ATOM 5784 N N . GLY B 1 371 ? 135.926 -38.293 67.096 1.00 31.06 355 GLY B N 1
ATOM 5785 C CA . GLY B 1 371 ? 136.581 -37.028 66.824 1.00 28.99 355 GLY B CA 1
ATOM 5786 C C . GLY B 1 371 ? 137.742 -37.096 65.874 1.00 30.45 355 GLY B C 1
ATOM 5787 O O . GLY B 1 371 ? 138.579 -36.177 65.851 1.00 36.26 355 GLY B O 1
ATOM 5788 N N . ALA B 1 372 ? 137.843 -38.172 65.089 1.00 28.31 356 ALA B N 1
ATOM 5789 C CA . ALA B 1 372 ? 138.871 -38.252 64.045 1.00 25.45 356 ALA B CA 1
ATOM 5790 C C . ALA B 1 372 ? 138.203 -38.033 62.677 1.00 23.94 356 ALA B C 1
ATOM 5791 O O . ALA B 1 372 ? 137.054 -38.335 62.486 1.00 20.70 356 ALA B O 1
ATOM 5793 N N . PRO B 1 373 ? 138.960 -37.499 61.728 1.00 25.36 357 PRO B N 1
ATOM 5794 C CA . PRO B 1 373 ? 138.414 -37.285 60.392 1.00 24.41 357 PRO B CA 1
ATOM 5795 C C . PRO B 1 373 ? 138.101 -38.594 59.694 1.00 20.78 357 PRO B C 1
ATOM 5796 O O . PRO B 1 373 ? 138.868 -39.518 59.760 1.00 18.33 357 PRO B O 1
ATOM 5800 N N . VAL B 1 374 ? 136.965 -38.644 59.038 1.00 19.11 358 VAL B N 1
ATOM 5801 C CA . VAL B 1 374 ? 136.550 -39.819 58.351 1.00 20.45 358 VAL B CA 1
ATOM 5802 C C . VAL B 1 374 ? 137.581 -40.150 57.330 1.00 21.40 358 VAL B C 1
ATOM 5803 O O . VAL B 1 374 ? 137.986 -39.308 56.541 1.00 26.22 358 VAL B O 1
ATOM 5807 N N . GLY B 1 375 ? 138.043 -41.382 57.351 1.00 22.19 359 GLY B N 1
ATOM 5808 C CA . GLY B 1 375 ? 139.180 -41.761 56.510 1.00 22.79 359 GLY B CA 1
ATOM 5809 C C . GLY B 1 375 ? 138.857 -41.959 55.043 1.00 20.48 359 GLY B C 1
ATOM 5810 O O . GLY B 1 375 ? 139.746 -41.851 54.209 1.00 20.76 359 GLY B O 1
ATOM 5811 N N . GLU B 1 376 ? 137.604 -42.259 54.722 1.00 20.15 360 GLU B N 1
ATOM 5812 C CA . GLU B 1 376 ? 137.253 -42.679 53.364 1.00 20.28 360 GLU B CA 1
ATOM 5813 C C . GLU B 1 376 ? 136.050 -41.961 52.820 1.00 19.19 360 GLU B C 1
ATOM 5814 O O . GLU B 1 376 ? 135.113 -41.641 53.552 1.00 21.69 360 GLU B O 1
ATOM 5820 N N . PRO B 1 377 ? 135.999 -41.821 51.510 1.00 17.60 361 PRO B N 1
ATOM 5821 C CA . PRO B 1 377 ? 134.798 -41.344 50.859 1.00 18.48 361 PRO B CA 1
ATOM 5822 C C . PRO B 1 377 ? 133.581 -42.257 51.010 1.00 17.95 361 PRO B C 1
ATOM 5823 O O . PRO B 1 377 ? 133.743 -43.446 51.215 1.00 20.18 361 PRO B O 1
ATOM 5827 N N . GLY B 1 378 ? 132.378 -41.682 50.966 1.00 16.56 362 GLY B N 1
ATOM 5828 C CA . GLY B 1 378 ? 131.183 -42.427 51.076 1.00 16.21 362 GLY B CA 1
ATOM 5829 C C . GLY B 1 378 ? 130.877 -42.876 52.462 1.00 18.71 362 GLY B C 1
ATOM 5830 O O . GLY B 1 378 ? 130.041 -43.755 52.587 1.00 20.25 362 GLY B O 1
ATOM 5831 N N . VAL B 1 379 ? 131.577 -42.384 53.501 1.00 19.97 363 VAL B N 1
ATOM 5832 C CA . VAL B 1 379 ? 131.223 -42.699 54.908 1.00 18.22 363 VAL B CA 1
ATOM 5833 C C . VAL B 1 379 ? 130.735 -41.439 55.613 1.00 17.67 363 VAL B C 1
ATOM 5834 O O . VAL B 1 379 ? 131.409 -40.420 55.612 1.00 18.02 363 VAL B O 1
ATOM 5838 N N . VAL B 1 380 ? 129.573 -41.549 56.241 1.00 16.72 364 VAL B N 1
ATOM 5839 C CA . VAL B 1 380 ? 128.931 -40.453 56.913 1.00 16.42 364 VAL B CA 1
ATOM 5840 C C . VAL B 1 380 ? 129.608 -40.151 58.256 1.00 16.62 364 VAL B C 1
ATOM 5841 O O . VAL B 1 380 ? 129.888 -41.039 59.007 1.00 15.78 364 VAL B O 1
ATOM 5845 N N . GLY B 1 381 ? 129.814 -38.869 58.515 1.00 16.79 365 GLY B N 1
ATOM 5846 C CA . GLY B 1 381 ? 130.297 -38.351 59.768 1.00 16.78 365 GLY B CA 1
ATOM 5847 C C . GLY B 1 381 ? 129.708 -36.954 59.955 1.00 17.43 365 GLY B C 1
ATOM 5848 O O . GLY B 1 381 ? 128.818 -36.517 59.219 1.00 14.64 365 GLY B O 1
ATOM 5849 N N . GLU B 1 382 ? 130.127 -36.292 61.039 1.00 17.31 366 GLU B N 1
ATOM 5850 C CA . GLU B 1 382 ? 129.589 -34.959 61.382 1.00 16.17 366 GLU B CA 1
ATOM 5851 C C . GLU B 1 382 ? 130.478 -33.911 60.740 1.00 14.08 366 GLU B C 1
ATOM 5852 O O . GLU B 1 382 ? 131.711 -33.979 60.860 1.00 12.82 366 GLU B O 1
ATOM 5858 N N . ILE B 1 383 ? 129.869 -32.899 60.174 1.00 14.94 367 ILE B N 1
ATOM 5859 C CA . ILE B 1 383 ? 130.648 -31.764 59.646 1.00 15.88 367 ILE B CA 1
ATOM 5860 C C . ILE B 1 383 ? 131.176 -30.887 60.765 1.00 14.43 367 ILE B C 1
ATOM 5861 O O . ILE B 1 383 ? 130.399 -30.430 61.612 1.00 13.31 367 ILE B O 1
ATOM 5866 N N . TYR B 1 384 ? 132.498 -30.687 60.765 1.00 13.73 368 TYR B N 1
ATOM 5867 C CA . TYR B 1 384 ? 133.186 -29.678 61.566 1.00 13.93 368 TYR B CA 1
ATOM 5868 C C . TYR B 1 384 ? 133.636 -28.547 60.621 1.00 14.39 368 TYR B C 1
ATOM 5869 O O . TYR B 1 384 ? 134.304 -28.793 59.598 1.00 13.28 368 TYR B O 1
ATOM 5878 N N . LEU B 1 385 ? 133.318 -27.318 60.987 1.00 14.27 369 LEU B N 1
ATOM 5879 C CA . LEU B 1 385 ? 133.649 -26.153 60.177 1.00 14.09 369 LEU B CA 1
ATOM 5880 C C . LEU B 1 385 ? 134.796 -25.337 60.771 1.00 13.80 369 LEU B C 1
ATOM 5881 O O . LEU B 1 385 ? 134.742 -24.877 61.918 1.00 13.98 369 LEU B O 1
ATOM 5886 N N . ARG B 1 386 ? 135.823 -25.126 59.956 1.00 14.00 370 ARG B N 1
ATOM 5887 C CA . ARG B 1 386 ? 136.965 -24.285 60.305 1.00 14.72 370 ARG B CA 1
ATOM 5888 C C . ARG B 1 386 ? 136.774 -23.003 59.533 1.00 15.95 370 ARG B C 1
ATOM 5889 O O . ARG B 1 386 ? 136.811 -23.019 58.266 1.00 15.78 370 ARG B O 1
ATOM 5897 N N . SER B 1 387 ? 136.572 -21.891 60.221 1.00 15.25 371 SER B N 1
ATOM 5898 C CA . SER B 1 387 ? 136.268 -20.649 59.525 1.00 15.49 371 SER B CA 1
ATOM 5899 C C . SER B 1 387 ? 136.465 -19.415 60.350 1.00 15.31 371 SER B C 1
ATOM 5900 O O . SER B 1 387 ? 136.120 -19.405 61.530 1.00 15.68 371 SER B O 1
ATOM 5903 N N . PRO B 1 388 ? 136.940 -18.321 59.716 1.00 14.79 372 PRO B N 1
ATOM 5904 C CA . PRO B 1 388 ? 137.037 -17.040 60.425 1.00 13.86 372 PRO B CA 1
ATOM 5905 C C . PRO B 1 388 ? 135.654 -16.399 60.699 1.00 12.64 372 PRO B C 1
ATOM 5906 O O . PRO B 1 388 ? 135.543 -15.458 61.476 1.00 13.30 372 PRO B O 1
ATOM 5910 N N . ALA B 1 389 ? 134.604 -16.944 60.100 1.00 12.45 373 ALA B N 1
ATOM 5911 C CA . ALA B 1 389 ? 133.247 -16.427 60.252 1.00 11.78 373 ALA B CA 1
ATOM 5912 C C . ALA B 1 389 ? 132.463 -16.964 61.438 1.00 11.83 373 ALA B C 1
ATOM 5913 O O . ALA B 1 389 ? 131.266 -16.734 61.555 1.00 12.49 373 ALA B O 1
ATOM 5915 N N . LEU B 1 390 ? 133.082 -17.741 62.290 1.00 12.95 374 LEU B N 1
ATOM 5916 C CA . LEU B 1 390 ? 132.335 -18.367 63.427 1.00 13.60 374 LEU B CA 1
ATOM 5917 C C . LEU B 1 390 ? 131.925 -17.381 64.465 1.00 12.35 374 LEU B C 1
ATOM 5918 O O . LEU B 1 390 ? 132.599 -16.376 64.715 1.00 14.29 374 LEU B O 1
ATOM 5923 N N . PHE B 1 391 ? 130.740 -17.611 64.962 1.00 12.52 375 PHE B N 1
ATOM 5924 C CA . PHE B 1 391 ? 130.187 -16.931 66.130 1.00 12.91 375 PHE B CA 1
ATOM 5925 C C . PHE B 1 391 ? 131.156 -17.018 67.263 1.00 12.85 375 PHE B C 1
ATOM 5926 O O . PHE B 1 391 ? 132.051 -17.852 67.262 1.00 11.37 375 PHE B O 1
ATOM 5934 N N . SER B 1 392 ? 131.009 -16.114 68.209 1.00 15.10 376 SER B N 1
ATOM 5935 C CA . SER B 1 392 ? 131.935 -16.056 69.379 1.00 14.94 376 SER B CA 1
ATOM 5936 C C . SER B 1 392 ? 131.505 -16.938 70.500 1.00 15.04 376 SER B C 1
ATOM 5937 O O . SER B 1 392 ? 132.307 -17.277 71.383 1.00 16.61 376 SER B O 1
ATOM 5940 N N . GLY B 1 393 ? 130.230 -17.255 70.529 1.00 14.73 377 GLY B N 1
ATOM 5941 C CA . GLY B 1 393 ? 129.693 -18.139 71.565 1.00 15.46 377 GLY B CA 1
ATOM 5942 C C . GLY B 1 393 ? 128.202 -17.944 71.715 1.00 15.62 377 GLY B C 1
ATOM 5943 O O . GLY B 1 393 ? 127.607 -17.149 71.028 1.00 17.00 377 GLY B O 1
ATOM 5944 N N . TYR B 1 394 ? 127.612 -18.734 72.579 1.00 16.66 378 TYR B N 1
ATOM 5945 C CA . TYR B 1 394 ? 126.223 -18.603 72.901 1.00 16.13 378 TYR B CA 1
ATOM 5946 C C . TYR B 1 394 ? 126.154 -17.709 74.110 1.00 15.77 378 TYR B C 1
ATOM 5947 O O . TYR B 1 394 ? 126.868 -17.947 75.075 1.00 14.94 378 TYR B O 1
ATOM 5956 N N . TRP B 1 395 ? 125.276 -16.701 74.062 1.00 15.40 379 TRP B N 1
ATOM 5957 C CA . TRP B 1 395 ? 125.250 -15.669 75.054 1.00 16.52 379 TRP B CA 1
ATOM 5958 C C . TRP B 1 395 ? 125.024 -16.292 76.469 1.00 16.77 379 TRP B C 1
ATOM 5959 O O . TRP B 1 395 ? 124.093 -17.039 76.670 1.00 16.38 379 TRP B O 1
ATOM 5970 N N . ALA B 1 396 ? 125.940 -16.005 77.380 1.00 18.68 380 ALA B N 1
ATOM 5971 C CA . ALA B 1 396 ? 125.839 -16.356 78.813 1.00 19.11 380 ALA B CA 1
ATOM 5972 C C . ALA B 1 396 ? 125.830 -17.831 79.027 1.00 19.81 380 ALA B C 1
ATOM 5973 O O . ALA B 1 396 ? 125.353 -18.264 80.022 1.00 21.22 380 ALA B O 1
ATOM 5975 N N . ASP B 1 397 ? 126.431 -18.601 78.112 1.00 21.98 381 ASP B N 1
ATOM 5976 C CA . ASP B 1 397 ? 126.349 -20.068 78.151 1.00 19.89 381 ASP B CA 1
ATOM 5977 C C . ASP B 1 397 ? 127.674 -20.672 77.737 1.00 20.96 381 ASP B C 1
ATOM 5978 O O . ASP B 1 397 ? 127.805 -21.251 76.651 1.00 21.26 381 ASP B O 1
ATOM 5983 N N . PRO B 1 398 ? 128.680 -20.546 78.610 1.00 21.67 382 PRO B N 1
ATOM 5984 C CA . PRO B 1 398 ? 130.009 -21.101 78.304 1.00 21.96 382 PRO B CA 1
ATOM 5985 C C . PRO B 1 398 ? 130.033 -22.606 78.066 1.00 25.45 382 PRO B C 1
ATOM 5986 O O . PRO B 1 398 ? 130.816 -23.092 77.242 1.00 22.83 382 PRO B O 1
ATOM 5990 N N . GLU B 1 399 ? 129.160 -23.354 78.738 1.00 28.23 383 GLU B N 1
ATOM 5991 C CA . GLU B 1 399 ? 129.138 -24.799 78.514 1.00 31.72 383 GLU B CA 1
ATOM 5992 C C . GLU B 1 399 ? 128.616 -25.181 77.133 1.00 28.55 383 GLU B C 1
ATOM 5993 O O . GLU B 1 399 ? 129.210 -26.018 76.448 1.00 29.44 383 GLU B O 1
ATOM 5999 N N . ALA B 1 400 ? 127.539 -24.555 76.691 1.00 24.40 384 ALA B N 1
ATOM 6000 C CA . ALA B 1 400 ? 127.099 -24.793 75.320 1.00 22.99 384 ALA B CA 1
ATOM 6001 C C . ALA B 1 400 ? 128.134 -24.253 74.284 1.00 21.12 384 ALA B C 1
ATOM 6002 O O . ALA B 1 400 ? 128.300 -24.816 73.215 1.00 22.09 384 ALA B O 1
ATOM 6004 N N . THR B 1 401 ? 128.816 -23.168 74.618 1.00 19.72 385 THR B N 1
ATOM 6005 C CA . THR B 1 401 ? 129.814 -22.603 73.745 1.00 17.39 385 THR B CA 1
ATOM 6006 C C . THR B 1 401 ? 130.941 -23.581 73.549 1.00 19.53 385 THR B C 1
ATOM 6007 O O . THR B 1 401 ? 131.348 -23.853 72.385 1.00 18.74 385 THR B O 1
ATOM 6011 N N . ARG B 1 402 ? 131.398 -24.166 74.645 1.00 18.30 386 ARG B N 1
ATOM 6012 C CA . ARG B 1 402 ? 132.484 -25.104 74.597 1.00 21.32 386 ARG B CA 1
ATOM 6013 C C . ARG B 1 402 ? 132.127 -26.441 73.894 1.00 19.79 386 ARG B C 1
ATOM 6014 O O . ARG B 1 402 ? 133.006 -27.116 73.355 1.00 21.92 386 ARG B O 1
ATOM 6022 N N . ALA B 1 403 ? 130.872 -26.848 73.897 1.00 18.02 387 ALA B N 1
ATOM 6023 C CA . ALA B 1 403 ? 130.497 -28.098 73.207 1.00 17.92 387 ALA B CA 1
ATOM 6024 C C . ALA B 1 403 ? 130.441 -27.863 71.688 1.00 17.80 387 ALA B C 1
ATOM 6025 O O . ALA B 1 403 ? 130.723 -28.756 70.931 1.00 16.87 387 ALA B O 1
ATOM 6027 N N . ALA B 1 404 ? 130.175 -26.635 71.284 1.00 16.80 388 ALA B N 1
ATOM 6028 C CA . ALA B 1 404 ? 130.050 -26.308 69.873 1.00 18.17 388 ALA B CA 1
ATOM 6029 C C . ALA B 1 404 ? 131.369 -25.864 69.299 1.00 17.57 388 ALA B C 1
ATOM 6030 O O . ALA B 1 404 ? 131.756 -26.328 68.230 1.00 18.91 388 ALA B O 1
ATOM 6032 N N . LEU B 1 405 ? 132.079 -24.988 70.021 1.00 18.46 389 LEU B N 1
ATOM 6033 C CA . LEU B 1 405 ? 133.402 -24.520 69.599 1.00 16.99 389 LEU B CA 1
ATOM 6034 C C . LEU B 1 405 ? 134.518 -25.277 70.282 1.00 17.89 389 LEU B C 1
ATOM 6035 O O . LEU B 1 405 ? 134.863 -25.003 71.418 1.00 21.77 389 LEU B O 1
ATOM 6040 N N . VAL B 1 406 ? 135.117 -26.214 69.569 1.00 18.82 390 VAL B N 1
ATOM 6041 C CA . VAL B 1 406 ? 136.063 -27.163 70.160 1.00 16.95 390 VAL B CA 1
ATOM 6042 C C . VAL B 1 406 ? 137.467 -27.008 69.622 1.00 16.62 390 VAL B C 1
ATOM 6043 O O . VAL B 1 406 ? 137.652 -26.523 68.495 1.00 17.48 390 VAL B O 1
ATOM 6047 N N . PRO B 1 407 ? 138.460 -27.436 70.404 1.00 16.42 391 PRO B N 1
ATOM 6048 C CA . PRO B 1 407 ? 139.824 -27.345 69.941 1.00 17.00 391 PRO B CA 1
ATOM 6049 C C . PRO B 1 407 ? 139.933 -28.103 68.635 1.00 16.48 391 PRO B C 1
ATOM 6050 O O . PRO B 1 407 ? 139.357 -29.162 68.484 1.00 16.34 391 PRO B O 1
ATOM 6054 N N . ASP B 1 408 ? 140.659 -27.525 67.698 1.00 17.34 392 ASP B N 1
ATOM 6055 C CA . ASP B 1 408 ? 140.947 -28.147 66.444 1.00 18.51 392 ASP B CA 1
ATOM 6056 C C . ASP B 1 408 ? 141.350 -29.599 66.719 1.00 21.10 392 ASP B C 1
ATOM 6057 O O . ASP B 1 408 ? 142.433 -29.856 67.266 1.00 21.32 392 ASP B O 1
ATOM 6062 N N . PRO B 1 409 ? 140.523 -30.563 66.302 1.00 21.18 393 PRO B N 1
ATOM 6063 C CA . PRO B 1 409 ? 140.925 -31.961 66.515 1.00 23.60 393 PRO B CA 1
ATOM 6064 C C . PRO B 1 409 ? 142.257 -32.401 65.860 1.00 23.20 393 PRO B C 1
ATOM 6065 O O . PRO B 1 409 ? 142.916 -33.317 66.371 1.00 24.96 393 PRO B O 1
ATOM 6069 N N . LEU B 1 410 ? 142.678 -31.758 64.782 1.00 21.97 394 LEU B N 1
ATOM 6070 C CA . LEU B 1 410 ? 143.945 -32.091 64.152 1.00 22.05 394 LEU B CA 1
ATOM 6071 C C . LEU B 1 410 ? 145.118 -31.406 64.801 1.00 22.85 394 LEU B C 1
ATOM 6072 O O . LEU B 1 410 ? 146.264 -31.805 64.577 1.00 27.54 394 LEU B O 1
ATOM 6077 N N . LEU B 1 411 ? 144.869 -30.399 65.626 1.00 23.50 395 LEU B N 1
ATOM 6078 C CA . LEU B 1 411 ? 145.957 -29.638 66.233 1.00 23.58 395 LEU B CA 1
ATOM 6079 C C . LEU B 1 411 ? 145.459 -28.835 67.420 1.00 21.87 395 LEU B C 1
ATOM 6080 O O . LEU B 1 411 ? 145.473 -27.598 67.396 1.00 20.69 395 LEU B O 1
ATOM 6085 N N . PRO B 1 412 ? 145.018 -29.547 68.472 1.00 20.15 396 PRO B N 1
ATOM 6086 C CA . PRO B 1 412 ? 144.517 -28.871 69.658 1.00 20.40 396 PRO B CA 1
ATOM 6087 C C . PRO B 1 412 ? 145.535 -27.967 70.332 1.00 19.49 396 PRO B C 1
ATOM 6088 O O . PRO B 1 412 ? 145.158 -27.062 71.024 1.00 21.91 396 PRO B O 1
ATOM 6092 N N . GLU B 1 413 ? 146.804 -28.148 70.054 1.00 19.51 397 GLU B N 1
ATOM 6093 C CA . GLU B 1 413 ? 147.825 -27.340 70.651 1.00 21.19 397 GLU B CA 1
ATOM 6094 C C . GLU B 1 413 ? 147.803 -25.893 70.233 1.00 19.83 397 GLU B C 1
ATOM 6095 O O . GLU B 1 413 ? 148.253 -25.039 70.987 1.00 21.81 397 GLU B O 1
ATOM 6101 N N . SER B 1 414 ? 147.269 -25.592 69.052 1.00 19.65 398 SER B N 1
ATOM 6102 C CA . SER B 1 414 ? 147.385 -24.249 68.487 1.00 17.31 398 SER B CA 1
ATOM 6103 C C . SER B 1 414 ? 146.553 -23.193 69.200 1.00 16.65 398 SER B C 1
ATOM 6104 O O . SER B 1 414 ? 146.905 -22.012 69.149 1.00 16.14 398 SER B O 1
ATOM 6107 N N . GLY B 1 415 ? 145.480 -23.611 69.886 1.00 15.81 399 GLY B N 1
ATOM 6108 C CA . GLY B 1 415 ? 144.438 -22.689 70.348 1.00 15.65 399 GLY B CA 1
ATOM 6109 C C . GLY B 1 415 ? 143.329 -22.413 69.311 1.00 15.80 399 GLY B C 1
ATOM 6110 O O . GLY B 1 415 ? 142.335 -21.773 69.610 1.00 14.82 399 GLY B O 1
ATOM 6111 N N . GLN B 1 416 ? 143.495 -22.869 68.070 1.00 16.02 400 GLN B N 1
ATOM 6112 C CA . GLN B 1 416 ? 142.452 -22.660 67.057 1.00 14.84 400 GLN B CA 1
ATOM 6113 C C . GLN B 1 416 ? 141.286 -23.503 67.437 1.00 15.45 400 GLN B C 1
ATOM 6114 O O . GLN B 1 416 ? 141.445 -24.630 67.914 1.00 16.61 400 GLN B O 1
ATOM 6120 N N . VAL B 1 417 ? 140.093 -22.942 67.262 1.00 16.22 401 VAL B N 1
ATOM 6121 C CA . VAL B 1 417 ? 138.861 -23.689 67.445 1.00 15.01 401 VAL B CA 1
ATOM 6122 C C . VAL B 1 417 ? 138.150 -23.963 66.128 1.00 15.46 401 VAL B C 1
ATOM 6123 O O . VAL B 1 417 ? 138.316 -23.234 65.158 1.00 14.11 401 VAL B O 1
ATOM 6127 N N . VAL B 1 418 ? 137.276 -24.965 66.167 1.00 15.07 402 VAL B N 1
ATOM 6128 C CA . VAL B 1 418 ? 136.498 -25.365 65.048 1.00 15.24 402 VAL B CA 1
ATOM 6129 C C . VAL B 1 418 ? 135.052 -25.560 65.550 1.00 15.41 402 VAL B C 1
ATOM 6130 O O . VAL B 1 418 ? 134.842 -25.720 66.752 1.00 16.22 402 VAL B O 1
ATOM 6134 N N . PHE B 1 419 ? 134.059 -25.594 64.647 1.00 14.33 403 PHE B N 1
ATOM 6135 C CA . PHE B 1 419 ? 132.625 -25.640 65.015 1.00 13.83 403 PHE B CA 1
ATOM 6136 C C . PHE B 1 419 ? 132.017 -26.997 64.676 1.00 14.37 403 PHE B C 1
ATOM 6137 O O . PHE B 1 419 ? 131.981 -27.393 63.489 1.00 12.68 403 PHE B O 1
ATOM 6145 N N . ARG B 1 420 ? 131.533 -27.714 65.695 1.00 13.63 404 ARG B N 1
ATOM 6146 C CA . ARG B 1 420 ? 130.756 -28.932 65.455 1.00 14.51 404 ARG B CA 1
ATOM 6147 C C . ARG B 1 420 ? 129.364 -28.526 65.105 1.00 15.32 404 ARG B C 1
ATOM 6148 O O . ARG B 1 420 ? 128.619 -28.043 65.984 1.00 14.86 404 ARG B O 1
ATOM 6156 N N . THR B 1 421 ? 129.003 -28.742 63.834 1.00 13.86 405 THR B N 1
ATOM 6157 C CA . THR B 1 421 ? 127.777 -28.230 63.256 1.00 12.95 405 THR B CA 1
ATOM 6158 C C . THR B 1 421 ? 126.517 -28.907 63.688 1.00 13.08 405 THR B C 1
ATOM 6159 O O . THR B 1 421 ? 125.439 -28.382 63.451 1.00 12.10 405 THR B O 1
ATOM 6163 N N . GLY B 1 422 ? 126.622 -30.143 64.118 1.00 13.46 406 GLY B N 1
ATOM 6164 C CA . GLY B 1 422 ? 125.422 -30.984 64.292 1.00 13.47 406 GLY B CA 1
ATOM 6165 C C . GLY B 1 422 ? 124.867 -31.548 62.987 1.00 15.85 406 GLY B C 1
ATOM 6166 O O . GLY B 1 422 ? 123.766 -32.074 62.976 1.00 18.04 406 GLY B O 1
ATOM 6167 N N . ASP B 1 423 ? 125.540 -31.352 61.857 1.00 16.51 407 ASP B N 1
ATOM 6168 C CA . ASP B 1 423 ? 125.081 -31.880 60.560 1.00 17.33 407 ASP B CA 1
ATOM 6169 C C . ASP B 1 423 ? 125.860 -33.114 60.161 1.00 16.66 407 ASP B C 1
ATOM 6170 O O . ASP B 1 423 ? 127.077 -33.216 60.383 1.00 17.72 407 ASP B O 1
ATOM 6175 N N . LEU B 1 424 ? 125.166 -34.056 59.563 1.00 17.58 408 LEU B N 1
ATOM 6176 C CA . LEU B 1 424 ? 125.802 -35.271 59.052 1.00 18.75 408 LEU B CA 1
ATOM 6177 C C . LEU B 1 424 ? 126.079 -35.099 57.567 1.00 18.33 408 LEU B C 1
ATOM 6178 O O . LEU B 1 424 ? 125.306 -34.469 56.888 1.00 18.40 408 LEU B O 1
ATOM 6183 N N . ALA B 1 425 ? 127.130 -35.746 57.081 1.00 17.22 409 ALA B N 1
ATOM 6184 C CA . ALA B 1 425 ? 127.440 -35.742 55.661 1.00 17.45 409 ALA B CA 1
ATOM 6185 C C . ALA B 1 425 ? 128.519 -36.778 55.330 1.00 16.65 409 ALA B C 1
ATOM 6186 O O . ALA B 1 425 ? 129.196 -37.291 56.206 1.00 15.31 409 ALA B O 1
ATOM 6188 N N . TYR B 1 426 ? 128.597 -37.143 54.056 1.00 16.96 410 TYR B N 1
ATOM 6189 C CA . TYR B 1 426 ? 129.732 -37.924 53.557 1.00 17.69 410 TYR B CA 1
ATOM 6190 C C . TYR B 1 426 ? 130.423 -37.138 52.469 1.00 19.01 410 TYR B C 1
ATOM 6191 O O . TYR B 1 426 ? 129.882 -36.123 51.983 1.00 17.25 410 TYR B O 1
ATOM 6200 N N . ARG B 1 427 ? 131.644 -37.592 52.146 1.00 19.04 411 ARG B N 1
ATOM 6201 C CA . ARG B 1 427 ? 132.545 -36.935 51.220 1.00 21.46 411 ARG B CA 1
ATOM 6202 C C . ARG B 1 427 ? 132.634 -37.805 49.952 1.00 22.61 411 ARG B C 1
ATOM 6203 O O . ARG B 1 427 ? 132.571 -39.040 50.034 1.00 24.30 411 ARG B O 1
ATOM 6211 N N . ASP B 1 428 ? 132.738 -37.198 48.780 1.00 23.01 412 ASP B N 1
ATOM 6212 C CA . ASP B 1 428 ? 133.066 -37.953 47.563 1.00 22.98 412 ASP B CA 1
ATOM 6213 C C . ASP B 1 428 ? 134.591 -38.031 47.387 1.00 23.47 412 ASP B C 1
ATOM 6214 O O . ASP B 1 428 ? 135.328 -37.567 48.242 1.00 26.42 412 ASP B O 1
ATOM 6219 N N . ALA B 1 429 ? 135.068 -38.644 46.298 1.00 27.96 413 ALA B N 1
ATOM 6220 C CA . ALA B 1 429 ? 136.534 -38.835 46.080 1.00 29.17 413 ALA B CA 1
ATOM 6221 C C . ALA B 1 429 ? 137.255 -37.521 45.917 1.00 29.95 413 ALA B C 1
ATOM 6222 O O . ALA B 1 429 ? 138.430 -37.403 46.280 1.00 30.05 413 ALA B O 1
ATOM 6224 N N . ASP B 1 430 ? 136.526 -36.533 45.376 1.00 31.01 414 ASP B N 1
ATOM 6225 C CA . ASP B 1 430 ? 137.055 -35.218 45.140 1.00 29.51 414 ASP B CA 1
ATOM 6226 C C . ASP B 1 430 ? 137.069 -34.388 46.416 1.00 32.09 414 ASP B C 1
ATOM 6227 O O . ASP B 1 430 ? 137.685 -33.324 46.455 1.00 34.59 414 ASP B O 1
ATOM 6232 N N . GLY B 1 431 ? 136.388 -34.852 47.458 1.00 30.33 415 GLY B N 1
ATOM 6233 C CA . GLY B 1 431 ? 136.420 -34.155 48.743 1.00 29.32 415 GLY B CA 1
ATOM 6234 C C . GLY B 1 431 ? 135.208 -33.258 49.005 1.00 27.68 415 GLY B C 1
ATOM 6235 O O . GLY B 1 431 ? 135.144 -32.597 50.036 1.00 27.77 415 GLY B O 1
ATOM 6236 N N . ARG B 1 432 ? 134.247 -33.237 48.089 1.00 26.11 416 ARG B N 1
ATOM 6237 C CA . ARG B 1 432 ? 132.985 -32.488 48.287 1.00 25.46 416 ARG B CA 1
ATOM 6238 C C . ARG B 1 432 ? 132.116 -33.218 49.280 1.00 22.99 416 ARG B C 1
ATOM 6239 O O . ARG B 1 432 ? 132.132 -34.462 49.327 1.00 25.53 416 ARG B O 1
ATOM 6247 N N . LEU B 1 433 ? 131.343 -32.470 50.053 1.00 18.83 417 LEU B N 1
ATOM 6248 C CA . LEU B 1 433 ? 130.429 -33.075 51.003 1.00 18.33 417 LEU B CA 1
ATOM 6249 C C . LEU B 1 433 ? 129.007 -33.164 50.482 1.00 17.29 417 LEU B C 1
ATOM 6250 O O . LEU B 1 433 ? 128.631 -32.494 49.535 1.00 13.78 417 LEU B O 1
ATOM 6255 N N . TYR B 1 434 ? 128.251 -34.072 51.102 1.00 18.53 418 TYR B N 1
ATOM 6256 C CA . TYR B 1 434 ? 126.847 -34.333 50.774 1.00 17.80 418 TYR B CA 1
ATOM 6257 C C . TYR B 1 434 ? 126.074 -34.377 52.081 1.00 17.84 418 TYR B C 1
ATOM 6258 O O . TYR B 1 434 ? 126.310 -35.239 52.916 1.00 20.10 418 TYR B O 1
ATOM 6267 N N . PHE B 1 435 ? 125.160 -33.443 52.260 1.00 18.08 419 PHE B N 1
ATOM 6268 C CA . PHE B 1 435 ? 124.356 -33.318 53.472 1.00 20.47 419 PHE B CA 1
ATOM 6269 C C . PHE B 1 435 ? 123.378 -34.459 53.667 1.00 20.73 419 PHE B C 1
ATOM 6270 O O . PHE B 1 435 ? 122.661 -34.817 52.750 1.00 19.76 419 PHE B O 1
ATOM 6278 N N . CYS B 1 436 ? 123.368 -35.049 54.867 1.00 22.31 420 CYS B N 1
ATOM 6279 C CA . CYS B 1 436 ? 122.534 -36.214 55.166 1.00 26.33 420 CYS B CA 1
ATOM 6280 C C . CYS B 1 436 ? 121.558 -36.046 56.330 1.00 29.99 420 CYS B C 1
ATOM 6281 O O . CYS B 1 436 ? 121.018 -37.031 56.815 1.00 30.23 420 CYS B O 1
ATOM 6284 N N . GLY B 1 437 ? 121.377 -34.818 56.802 1.00 31.64 421 GLY B N 1
ATOM 6285 C CA . GLY B 1 437 ? 120.491 -34.536 57.921 1.00 28.69 421 GLY B CA 1
ATOM 6286 C C . GLY B 1 437 ? 121.214 -34.144 59.203 1.00 26.01 421 GLY B C 1
ATOM 6287 O O . GLY B 1 437 ? 122.439 -34.204 59.302 1.00 22.19 421 GLY B O 1
ATOM 6288 N N . ARG B 1 438 ? 120.417 -33.729 60.179 1.00 27.20 422 ARG B N 1
ATOM 6289 C CA . ARG B 1 438 ? 120.888 -33.350 61.479 1.00 26.89 422 ARG B CA 1
ATOM 6290 C C . ARG B 1 438 ? 121.087 -34.572 62.330 1.00 25.96 422 ARG B C 1
ATOM 6291 O O . ARG B 1 438 ? 120.501 -35.619 62.092 1.00 26.45 422 ARG B O 1
ATOM 6299 N N . ILE B 1 439 ? 121.913 -34.450 63.360 1.00 28.37 423 ILE B N 1
ATOM 6300 C CA . ILE B 1 439 ? 122.011 -35.459 64.409 1.00 28.54 423 ILE B CA 1
ATOM 6301 C C . ILE B 1 439 ? 120.683 -35.416 65.241 1.00 33.59 423 ILE B C 1
ATOM 6302 O O . ILE B 1 439 ? 120.325 -36.377 65.872 1.00 39.01 423 ILE B O 1
ATOM 6307 N N . ASP B 1 440 ? 119.936 -34.310 65.215 1.00 41.01 424 ASP B N 1
ATOM 6308 C CA . ASP B 1 440 ? 118.682 -34.128 66.012 1.00 43.19 424 ASP B CA 1
ATOM 6309 C C . ASP B 1 440 ? 117.361 -34.166 65.213 1.00 42.74 424 ASP B C 1
ATOM 6310 O O . ASP B 1 440 ? 117.128 -35.044 64.367 1.00 47.84 424 ASP B O 1
ATOM 6315 N N . SER C 1 18 ? 131.523 -21.286 35.842 1.00 20.16 2 SER C N 1
ATOM 6316 C CA . SER C 1 18 ? 132.186 -19.958 35.856 1.00 20.24 2 SER C CA 1
ATOM 6317 C C . SER C 1 18 ? 131.322 -18.961 36.627 1.00 18.39 2 SER C C 1
ATOM 6318 O O . SER C 1 18 ? 130.091 -19.072 36.646 1.00 19.10 2 SER C O 1
ATOM 6321 N N . PRO C 1 19 ? 131.946 -18.024 37.307 1.00 17.54 3 PRO C N 1
ATOM 6322 C CA . PRO C 1 19 ? 131.211 -17.180 38.229 1.00 17.04 3 PRO C CA 1
ATOM 6323 C C . PRO C 1 19 ? 130.119 -16.316 37.617 1.00 16.71 3 PRO C C 1
ATOM 6324 O O . PRO C 1 19 ? 130.303 -15.703 36.535 1.00 16.99 3 PRO C O 1
ATOM 6328 N N . TYR C 1 20 ? 128.970 -16.291 38.280 1.00 14.83 4 TYR C N 1
ATOM 6329 C CA . TYR C 1 20 ? 127.818 -15.499 37.801 1.00 14.76 4 TYR C CA 1
ATOM 6330 C C . TYR C 1 20 ? 128.187 -14.020 37.648 1.00 14.94 4 TYR C C 1
ATOM 6331 O O . TYR C 1 20 ? 127.983 -13.409 36.599 1.00 14.00 4 TYR C O 1
ATOM 6340 N N . ALA C 1 21 ? 128.735 -13.453 38.712 1.00 14.69 5 ALA C N 1
ATOM 6341 C CA . ALA C 1 21 ? 129.149 -12.056 38.726 1.00 15.20 5 ALA C CA 1
ATOM 6342 C C . ALA C 1 21 ? 130.601 -12.008 38.954 1.00 15.66 5 ALA C C 1
ATOM 6343 O O . ALA C 1 21 ? 131.213 -13.052 39.200 1.00 18.25 5 ALA C O 1
ATOM 6345 N N . ALA C 1 22 ? 131.179 -10.820 38.912 1.00 15.33 6 ALA C N 1
ATOM 6346 C CA . ALA C 1 22 ? 132.605 -10.679 39.093 1.00 15.30 6 ALA C CA 1
ATOM 6347 C C . ALA C 1 22 ? 133.043 -11.067 40.549 1.00 17.29 6 ALA C C 1
ATOM 6348 O O . ALA C 1 22 ? 132.523 -10.526 41.517 1.00 14.78 6 ALA C O 1
ATOM 6350 N N . PRO C 1 23 ? 134.008 -12.002 40.684 1.00 17.88 7 PRO C N 1
ATOM 6351 C CA . PRO C 1 23 ? 134.537 -12.318 41.981 1.00 18.93 7 PRO C CA 1
ATOM 6352 C C . PRO C 1 23 ? 135.324 -11.164 42.520 1.00 18.46 7 PRO C C 1
ATOM 6353 O O . PRO C 1 23 ? 135.873 -10.372 41.769 1.00 18.20 7 PRO C O 1
ATOM 6357 N N . VAL C 1 24 ? 135.278 -10.979 43.818 1.00 19.37 8 VAL C N 1
ATOM 6358 C CA . VAL C 1 24 ? 136.073 -9.930 44.442 1.00 20.95 8 VAL C CA 1
ATOM 6359 C C . VAL C 1 24 ? 137.109 -10.619 45.329 1.00 22.18 8 VAL C C 1
ATOM 6360 O O . VAL C 1 24 ? 136.794 -11.320 46.266 1.00 22.75 8 VAL C O 1
ATOM 6364 N N . ARG C 1 25 ? 138.368 -10.439 44.956 1.00 27.01 9 ARG C N 1
ATOM 6365 C CA . ARG C 1 25 ? 139.488 -11.174 45.552 1.00 26.61 9 ARG C CA 1
ATOM 6366 C C . ARG C 1 25 ? 139.818 -10.553 46.886 1.00 21.69 9 ARG C C 1
ATOM 6367 O O . ARG C 1 25 ? 139.779 -9.352 47.058 1.00 18.52 9 ARG C O 1
ATOM 6375 N N . ASP C 1 26 ? 140.094 -11.404 47.836 1.00 19.28 10 ASP C N 1
ATOM 6376 C CA . ASP C 1 26 ? 140.354 -11.000 49.204 1.00 17.65 10 ASP C CA 1
ATOM 6377 C C . ASP C 1 26 ? 141.807 -11.183 49.501 1.00 17.32 10 ASP C C 1
ATOM 6378 O O . ASP C 1 26 ? 142.332 -12.291 49.441 1.00 16.27 10 ASP C O 1
ATOM 6383 N N . HIS C 1 27 ? 142.476 -10.107 49.850 1.00 18.36 11 HIS C N 1
ATOM 6384 C CA . HIS C 1 27 ? 143.894 -10.177 50.140 1.00 19.41 11 HIS C CA 1
ATOM 6385 C C . HIS C 1 27 ? 144.194 -10.291 51.622 1.00 19.24 11 HIS C C 1
ATOM 6386 O O . HIS C 1 27 ? 145.355 -10.317 51.966 1.00 21.58 11 HIS C O 1
ATOM 6393 N N . ALA C 1 28 ? 143.169 -10.325 52.481 1.00 18.33 12 ALA C N 1
ATOM 6394 C CA . ALA C 1 28 ? 143.378 -10.324 53.933 1.00 17.48 12 ALA C CA 1
ATOM 6395 C C . ALA C 1 28 ? 143.259 -11.695 54.586 1.00 17.11 12 ALA C C 1
ATOM 6396 O O . ALA C 1 28 ? 143.134 -11.789 55.794 1.00 19.54 12 ALA C O 1
ATOM 6398 N N . GLY C 1 29 ? 143.365 -12.764 53.816 1.00 17.80 13 GLY C N 1
ATOM 6399 C CA . GLY C 1 29 ? 143.117 -14.100 54.338 1.00 17.10 13 GLY C CA 1
ATOM 6400 C C . GLY C 1 29 ? 144.366 -14.872 54.684 1.00 17.22 13 GLY C C 1
ATOM 6401 O O . GLY C 1 29 ? 144.297 -15.919 55.331 1.00 16.85 13 GLY C O 1
ATOM 6402 N N . ASN C 1 30 ? 145.495 -14.355 54.237 1.00 17.04 14 ASN C N 1
ATOM 6403 C CA . ASN C 1 30 ? 146.810 -14.976 54.417 1.00 15.47 14 ASN C CA 1
ATOM 6404 C C . ASN C 1 30 ? 147.877 -13.892 54.318 1.00 15.85 14 ASN C C 1
ATOM 6405 O O . ASN C 1 30 ? 147.865 -13.039 53.415 1.00 16.86 14 ASN C O 1
ATOM 6410 N N . LEU C 1 31 ? 148.847 -13.949 55.196 1.00 16.67 15 LEU C N 1
ATOM 6411 C CA . LEU C 1 31 ? 149.932 -12.964 55.230 1.00 17.78 15 LEU C CA 1
ATOM 6412 C C . LEU C 1 31 ? 150.668 -12.875 53.903 1.00 19.07 15 LEU C C 1
ATOM 6413 O O . LEU C 1 31 ? 151.192 -11.834 53.571 1.00 19.60 15 LEU C O 1
ATOM 6418 N N . ARG C 1 32 ? 150.734 -13.997 53.185 1.00 21.18 16 ARG C N 1
ATOM 6419 C CA . ARG C 1 32 ? 151.398 -14.044 51.918 1.00 24.77 16 ARG C CA 1
ATOM 6420 C C . ARG C 1 32 ? 150.729 -13.055 50.963 1.00 24.77 16 ARG C C 1
ATOM 6421 O O . ARG C 1 32 ? 151.404 -12.359 50.227 1.00 24.66 16 ARG C O 1
ATOM 6429 N N . ASP C 1 33 ? 149.396 -12.989 51.010 1.00 25.81 17 ASP C N 1
ATOM 6430 C CA . ASP C 1 33 ? 148.636 -12.117 50.135 1.00 23.11 17 ASP C CA 1
ATOM 6431 C C . ASP C 1 33 ? 148.638 -10.674 50.674 1.00 23.63 17 ASP C C 1
ATOM 6432 O O . ASP C 1 33 ? 148.984 -9.734 49.945 1.00 26.21 17 ASP C O 1
ATOM 6437 N N . TYR C 1 34 ? 148.338 -10.514 51.962 1.00 22.18 18 TYR C N 1
ATOM 6438 C CA . TYR C 1 34 ? 148.229 -9.198 52.552 1.00 20.14 18 TYR C CA 1
ATOM 6439 C C . TYR C 1 34 ? 149.560 -8.427 52.460 1.00 20.93 18 TYR C C 1
ATOM 6440 O O . TYR C 1 34 ? 149.572 -7.259 52.076 1.00 16.15 18 TYR C O 1
ATOM 6449 N N . LEU C 1 35 ? 150.675 -9.087 52.780 1.00 23.63 19 LEU C N 1
ATOM 6450 C CA . LEU C 1 35 ? 151.944 -8.387 52.802 1.00 24.50 19 LEU C CA 1
ATOM 6451 C C . LEU C 1 35 ? 152.387 -7.916 51.427 1.00 25.96 19 LEU C C 1
ATOM 6452 O O . LEU C 1 35 ? 153.159 -6.958 51.345 1.00 29.63 19 LEU C O 1
ATOM 6457 N N . LEU C 1 36 ? 151.895 -8.549 50.364 1.00 26.07 20 LEU C N 1
ATOM 6458 C CA . LEU C 1 36 ? 152.364 -8.247 49.019 1.00 27.44 20 LEU C CA 1
ATOM 6459 C C . LEU C 1 36 ? 151.387 -7.466 48.193 1.00 27.06 20 LEU C C 1
ATOM 6460 O O . LEU C 1 36 ? 151.696 -7.104 47.062 1.00 29.07 20 LEU C O 1
ATOM 6465 N N . ALA C 1 37 ? 150.216 -7.178 48.744 1.00 26.38 21 ALA C N 1
ATOM 6466 C CA . ALA C 1 37 ? 149.178 -6.513 47.959 1.00 24.91 21 ALA C CA 1
ATOM 6467 C C . ALA C 1 37 ? 149.577 -5.118 47.457 1.00 24.46 21 ALA C C 1
ATOM 6468 O O . ALA C 1 37 ? 149.526 -4.871 46.270 1.00 24.47 21 ALA C O 1
ATOM 6470 N N . ALA C 1 38 ? 150.058 -4.251 48.332 1.00 25.47 22 ALA C N 1
ATOM 6471 C CA . ALA C 1 38 ? 150.477 -2.901 47.928 1.00 27.47 22 ALA C CA 1
ATOM 6472 C C . ALA C 1 38 ? 151.540 -2.912 46.825 1.00 29.88 22 ALA C C 1
ATOM 6473 O O . ALA C 1 38 ? 151.546 -2.061 45.953 1.00 32.44 22 ALA C O 1
ATOM 6475 N N . GLY C 1 39 ? 152.417 -3.892 46.873 1.00 31.81 23 GLY C N 1
ATOM 6476 C CA . GLY C 1 39 ? 153.499 -3.976 45.936 1.00 34.63 23 GLY C CA 1
ATOM 6477 C C . GLY C 1 39 ? 153.068 -4.318 44.531 1.00 34.66 23 GLY C C 1
ATOM 6478 O O . GLY C 1 39 ? 153.816 -4.112 43.596 1.00 45.82 23 GLY C O 1
ATOM 6479 N N . LYS C 1 40 ? 151.895 -4.901 44.369 1.00 36.09 24 LYS C N 1
ATOM 6480 C CA . LYS C 1 40 ? 151.351 -5.157 43.040 1.00 34.25 24 LYS C CA 1
ATOM 6481 C C . LYS C 1 40 ? 151.395 -3.908 42.137 1.00 35.90 24 LYS C C 1
ATOM 6482 O O . LYS C 1 40 ? 151.491 -4.026 40.926 1.00 29.63 24 LYS C O 1
ATOM 6488 N N . ALA C 1 41 ? 151.256 -2.728 42.729 1.00 36.73 25 ALA C N 1
ATOM 6489 C CA . ALA C 1 41 ? 151.249 -1.499 41.958 1.00 36.61 25 ALA C CA 1
ATOM 6490 C C . ALA C 1 41 ? 152.659 -1.120 41.517 1.00 40.02 25 ALA C C 1
ATOM 6491 O O . ALA C 1 41 ? 152.814 -0.276 40.630 1.00 41.51 25 ALA C O 1
ATOM 6493 N N . THR C 1 42 ? 153.679 -1.727 42.142 1.00 39.66 26 THR C N 1
ATOM 6494 C CA . THR C 1 42 ? 155.099 -1.366 41.918 1.00 33.87 26 THR C CA 1
ATOM 6495 C C . THR C 1 42 ? 155.998 -2.585 41.844 1.00 32.03 26 THR C C 1
ATOM 6496 O O . THR C 1 42 ? 156.907 -2.734 42.654 1.00 36.91 26 THR C O 1
ATOM 6500 N N . PRO C 1 43 ? 155.778 -3.456 40.851 1.00 30.60 27 PRO C N 1
ATOM 6501 C CA . PRO C 1 43 ? 156.449 -4.737 40.830 1.00 30.34 27 PRO C CA 1
ATOM 6502 C C . PRO C 1 43 ? 157.933 -4.626 40.739 1.00 33.05 27 PRO C C 1
ATOM 6503 O O . PRO C 1 43 ? 158.624 -5.526 41.198 1.00 38.70 27 PRO C O 1
ATOM 6507 N N . ASP C 1 44 ? 158.446 -3.550 40.154 1.00 32.95 28 ASP C N 1
ATOM 6508 C CA . ASP C 1 44 ? 159.869 -3.500 39.918 1.00 30.99 28 ASP C CA 1
ATOM 6509 C C . ASP C 1 44 ? 160.582 -2.646 40.951 1.00 31.39 28 ASP C C 1
ATOM 6510 O O . ASP C 1 44 ? 161.794 -2.603 40.958 1.00 31.37 28 ASP C O 1
ATOM 6515 N N . LYS C 1 45 ? 159.843 -1.995 41.830 1.00 32.06 29 LYS C N 1
ATOM 6516 C CA . LYS C 1 45 ? 160.429 -1.319 42.990 1.00 33.54 29 LYS C CA 1
ATOM 6517 C C . LYS C 1 45 ? 161.149 -2.320 43.898 1.00 30.69 29 LYS C C 1
ATOM 6518 O O . LYS C 1 45 ? 160.757 -3.475 43.975 1.00 35.40 29 LYS C O 1
ATOM 6524 N N . PRO C 1 46 ? 162.211 -1.885 44.574 1.00 29.50 30 PRO C N 1
ATOM 6525 C CA . PRO C 1 46 ? 162.948 -2.764 45.484 1.00 27.41 30 PRO C CA 1
ATOM 6526 C C . PRO C 1 46 ? 162.163 -3.047 46.762 1.00 25.00 30 PRO C C 1
ATOM 6527 O O . PRO C 1 46 ? 161.624 -2.121 47.362 1.00 23.16 30 PRO C O 1
ATOM 6531 N N . ALA C 1 47 ? 162.050 -4.330 47.092 1.00 23.30 31 ALA C N 1
ATOM 6532 C CA . ALA C 1 47 ? 161.277 -4.808 48.220 1.00 26.12 31 ALA C CA 1
ATOM 6533 C C . ALA C 1 47 ? 162.225 -5.029 49.349 1.00 27.87 31 ALA C C 1
ATOM 6534 O O . ALA C 1 47 ? 161.976 -4.594 50.477 1.00 26.05 31 ALA C O 1
ATOM 6536 N N . ILE C 1 48 ? 163.321 -5.701 49.013 1.00 28.53 32 ILE C N 1
ATOM 6537 C CA . ILE C 1 48 ? 164.424 -5.935 49.931 1.00 29.65 32 ILE C CA 1
ATOM 6538 C C . ILE C 1 48 ? 165.778 -5.473 49.350 1.00 30.27 32 ILE C C 1
ATOM 6539 O O . ILE C 1 48 ? 166.121 -5.792 48.216 1.00 32.55 32 ILE C O 1
ATOM 6544 N N . VAL C 1 49 ? 166.536 -4.746 50.141 1.00 29.49 33 VAL C N 1
ATOM 6545 C CA . VAL C 1 49 ? 167.891 -4.369 49.791 1.00 30.02 33 VAL C CA 1
ATOM 6546 C C . VAL C 1 49 ? 168.848 -5.130 50.710 1.00 33.07 33 VAL C C 1
ATOM 6547 O O . VAL C 1 49 ? 168.597 -5.243 51.911 1.00 33.91 33 VAL C O 1
ATOM 6551 N N . GLU C 1 50 ? 169.925 -5.669 50.156 1.00 37.94 34 GLU C N 1
ATOM 6552 C CA . GLU C 1 50 ? 170.959 -6.362 50.955 1.00 40.28 34 GLU C CA 1
ATOM 6553 C C . GLU C 1 50 ? 172.322 -6.237 50.305 1.00 42.55 34 GLU C C 1
ATOM 6554 O O . GLU C 1 50 ? 172.411 -5.845 49.129 1.00 38.35 34 GLU C O 1
ATOM 6560 N N . PRO C 1 51 ? 173.398 -6.512 51.068 1.00 47.02 35 PRO C N 1
ATOM 6561 C CA . PRO C 1 51 ? 174.742 -6.392 50.468 1.00 48.63 35 PRO C CA 1
ATOM 6562 C C . PRO C 1 51 ? 174.967 -7.441 49.402 1.00 46.39 35 PRO C C 1
ATOM 6563 O O . PRO C 1 51 ? 174.425 -8.535 49.519 1.00 46.77 35 PRO C O 1
ATOM 6567 N N . ALA C 1 52 ? 175.723 -7.075 48.362 1.00 46.55 36 ALA C N 1
ATOM 6568 C CA . ALA C 1 52 ? 175.967 -7.937 47.188 1.00 44.06 36 ALA C CA 1
ATOM 6569 C C . ALA C 1 52 ? 177.295 -8.638 47.325 1.00 40.47 36 ALA C C 1
ATOM 6570 O O . ALA C 1 52 ? 178.176 -8.190 48.053 1.00 41.12 36 ALA C O 1
ATOM 6572 N N . GLU C 1 53 ? 177.410 -9.788 46.686 1.00 45.82 37 GLU C N 1
ATOM 6573 C CA . GLU C 1 53 ? 178.645 -10.546 46.730 1.00 49.94 37 GLU C CA 1
ATOM 6574 C C . GLU C 1 53 ? 179.759 -9.747 46.084 1.00 49.98 37 GLU C C 1
ATOM 6575 O O . GLU C 1 53 ? 180.792 -9.501 46.709 1.00 48.56 37 GLU C O 1
ATOM 6581 N N . ASP C 1 54 ? 179.473 -9.215 44.905 1.00 47.87 38 ASP C N 1
ATOM 6582 C CA . ASP C 1 54 ? 180.421 -8.422 44.153 1.00 50.00 38 ASP C CA 1
ATOM 6583 C C . ASP C 1 54 ? 180.665 -7.041 44.761 1.00 47.84 38 ASP C C 1
ATOM 6584 O O . ASP C 1 54 ? 181.514 -6.305 44.261 1.00 45.18 38 ASP C O 1
ATOM 6589 N N . GLY C 1 55 ? 179.998 -6.714 45.870 1.00 44.87 39 GLY C N 1
ATOM 6590 C CA . GLY C 1 55 ? 180.241 -5.451 46.565 1.00 44.50 39 GLY C CA 1
ATOM 6591 C C . GLY C 1 55 ? 179.180 -4.385 46.307 1.00 44.73 39 GLY C C 1
ATOM 6592 O O . GLY C 1 55 ? 178.514 -4.383 45.263 1.00 39.66 39 GLY C O 1
ATOM 6593 N N . GLY C 1 56 ? 179.047 -3.458 47.246 1.00 44.45 40 GLY C N 1
ATOM 6594 C CA . GLY C 1 56 ? 177.871 -2.597 47.290 1.00 50.39 40 GLY C CA 1
ATOM 6595 C C . GLY C 1 56 ? 176.565 -3.335 47.570 1.00 49.27 40 GLY C C 1
ATOM 6596 O O . GLY C 1 56 ? 176.530 -4.340 48.287 1.00 43.68 40 GLY C O 1
ATOM 6597 N N . LEU C 1 57 ? 175.480 -2.826 47.004 1.00 50.73 41 LEU C N 1
ATOM 6598 C CA . LEU C 1 57 ? 174.147 -3.315 47.359 1.00 47.47 41 LEU C CA 1
ATOM 6599 C C . LEU C 1 57 ? 173.450 -4.017 46.207 1.00 45.40 41 LEU C C 1
ATOM 6600 O O . LEU C 1 57 ? 173.652 -3.678 45.060 1.00 46.96 41 LEU C O 1
ATOM 6605 N N . ARG C 1 58 ? 172.598 -4.970 46.569 1.00 46.63 42 ARG C N 1
ATOM 6606 C CA . ARG C 1 58 ? 171.747 -5.738 45.658 1.00 44.88 42 ARG C CA 1
ATOM 6607 C C . ARG C 1 58 ? 170.300 -5.363 46.019 1.00 46.90 42 ARG C C 1
ATOM 6608 O O . ARG C 1 58 ? 170.021 -5.054 47.180 1.00 48.29 42 ARG C O 1
ATOM 6616 N N . PHE C 1 59 ? 169.394 -5.379 45.045 1.00 43.85 43 PHE C N 1
ATOM 6617 C CA . PHE C 1 59 ? 167.984 -5.080 45.272 1.00 47.94 43 PHE C CA 1
ATOM 6618 C C . PHE C 1 59 ? 167.171 -6.302 44.828 1.00 42.44 43 PHE C C 1
ATOM 6619 O O . PHE C 1 59 ? 167.490 -6.931 43.830 1.00 45.18 43 PHE C O 1
ATOM 6627 N N . VAL C 1 60 ? 166.163 -6.697 45.597 1.00 37.45 44 VAL C N 1
ATOM 6628 C CA . VAL C 1 60 ? 165.222 -7.709 45.119 1.00 34.87 44 VAL C CA 1
ATOM 6629 C C . VAL C 1 60 ? 163.886 -7.015 45.014 1.00 30.35 44 VAL C C 1
ATOM 6630 O O . VAL C 1 60 ? 163.397 -6.428 45.979 1.00 32.46 44 VAL C O 1
ATOM 6634 N N . SER C 1 61 ? 163.340 -6.993 43.810 1.00 27.77 45 SER C N 1
ATOM 6635 C CA . SER C 1 61 ? 162.091 -6.273 43.598 1.00 27.97 45 SER C CA 1
ATOM 6636 C C . SER C 1 61 ? 160.909 -7.054 44.159 1.00 26.26 45 SER C C 1
ATOM 6637 O O . SER C 1 61 ? 161.004 -8.257 44.405 1.00 26.82 45 SER C O 1
ATOM 6640 N N . TYR C 1 62 ? 159.784 -6.365 44.315 1.00 25.84 46 TYR C N 1
ATOM 6641 C CA . TYR C 1 62 ? 158.530 -7.018 44.693 1.00 26.37 46 TYR C CA 1
ATOM 6642 C C . TYR C 1 62 ? 158.252 -8.204 43.811 1.00 28.14 46 TYR C C 1
ATOM 6643 O O . TYR C 1 62 ? 157.970 -9.291 44.319 1.00 32.44 46 TYR C O 1
ATOM 6652 N N . ARG C 1 63 ? 158.410 -8.022 42.504 1.00 27.82 47 ARG C N 1
ATOM 6653 C CA . ARG C 1 63 ? 158.142 -9.097 41.569 1.00 27.66 47 ARG C CA 1
ATOM 6654 C C . ARG C 1 63 ? 159.057 -10.279 41.817 1.00 26.09 47 ARG C C 1
ATOM 6655 O O . ARG C 1 63 ? 158.619 -11.421 41.767 1.00 23.77 47 ARG C O 1
ATOM 6663 N N . GLN C 1 64 ? 160.339 -9.995 41.990 1.00 27.88 48 GLN C N 1
ATOM 6664 C CA . GLN C 1 64 ? 161.332 -11.032 42.197 1.00 29.54 48 GLN C CA 1
ATOM 6665 C C . GLN C 1 64 ? 161.157 -11.712 43.543 1.00 29.03 48 GLN C C 1
ATOM 6666 O O . GLN C 1 64 ? 161.354 -12.921 43.633 1.00 27.42 48 GLN C O 1
ATOM 6672 N N . LEU C 1 65 ? 160.726 -10.963 44.557 1.00 27.23 49 LEU C N 1
ATOM 6673 C CA . LEU C 1 65 ? 160.488 -11.571 45.864 1.00 25.61 49 LEU C CA 1
ATOM 6674 C C . LEU C 1 65 ? 159.313 -12.554 45.769 1.00 26.53 49 LEU C C 1
ATOM 6675 O O . LEU C 1 65 ? 159.406 -13.676 46.290 1.00 26.86 49 LEU C O 1
ATOM 6680 N N . GLU C 1 66 ? 158.252 -12.201 45.045 1.00 24.36 50 GLU C N 1
ATOM 6681 C CA . GLU C 1 66 ? 157.159 -13.146 44.879 1.00 27.00 50 GLU C CA 1
ATOM 6682 C C . GLU C 1 66 ? 157.523 -14.348 44.073 1.00 27.67 50 GLU C C 1
ATOM 6683 O O . GLU C 1 66 ? 157.087 -15.451 44.367 1.00 28.08 50 GLU C O 1
ATOM 6689 N N . ALA C 1 67 ? 158.280 -14.145 43.009 1.00 28.09 51 ALA C N 1
ATOM 6690 C CA . ALA C 1 67 ? 158.738 -15.289 42.196 1.00 29.57 51 ALA C CA 1
ATOM 6691 C C . ALA C 1 67 ? 159.536 -16.263 43.062 1.00 27.29 51 ALA C C 1
ATOM 6692 O O . ALA C 1 67 ? 159.370 -17.486 42.976 1.00 28.43 51 ALA C O 1
ATOM 6694 N N . GLN C 1 68 ? 160.409 -15.724 43.905 1.00 25.50 52 GLN C N 1
ATOM 6695 C CA . GLN C 1 68 ? 161.219 -16.599 44.759 1.00 27.76 52 GLN C CA 1
ATOM 6696 C C . GLN C 1 68 ? 160.323 -17.320 45.812 1.00 26.05 52 GLN C C 1
ATOM 6697 O O . GLN C 1 68 ? 160.466 -18.534 46.030 1.00 28.00 52 GLN C O 1
ATOM 6703 N N . ALA C 1 69 ? 159.383 -16.598 46.404 1.00 26.02 53 ALA C N 1
ATOM 6704 C CA . ALA C 1 69 ? 158.412 -17.192 47.326 1.00 27.73 53 ALA C CA 1
ATOM 6705 C C . ALA C 1 69 ? 157.641 -18.313 46.685 1.00 26.32 53 ALA C C 1
ATOM 6706 O O . ALA C 1 69 ? 157.472 -19.402 47.271 1.00 27.40 53 ALA C O 1
ATOM 6708 N N . ASP C 1 70 ? 157.213 -18.083 45.452 1.00 27.14 54 ASP C N 1
ATOM 6709 C CA . ASP C 1 70 ? 156.453 -19.100 44.721 1.00 25.02 54 ASP C CA 1
ATOM 6710 C C . ASP C 1 70 ? 157.289 -20.330 44.371 1.00 24.33 54 ASP C C 1
ATOM 6711 O O . ASP C 1 70 ? 156.798 -21.463 44.426 1.00 25.07 54 ASP C O 1
ATOM 6716 N N . ALA C 1 71 ? 158.543 -20.110 43.983 1.00 23.45 55 ALA C N 1
ATOM 6717 C CA . ALA C 1 71 ? 159.405 -21.212 43.601 1.00 23.96 55 ALA C CA 1
ATOM 6718 C C . ALA C 1 71 ? 159.726 -22.058 44.838 1.00 24.16 55 ALA C C 1
ATOM 6719 O O . ALA C 1 71 ? 159.692 -23.288 44.793 1.00 24.42 55 ALA C O 1
ATOM 6721 N N . TYR C 1 72 ? 159.987 -21.382 45.949 1.00 24.33 56 TYR C N 1
ATOM 6722 C CA . TYR C 1 72 ? 160.246 -22.071 47.200 1.00 24.69 56 TYR C CA 1
ATOM 6723 C C . TYR C 1 72 ? 159.044 -22.847 47.641 1.00 26.14 56 TYR C C 1
ATOM 6724 O O . TYR C 1 72 ? 159.174 -24.021 48.077 1.00 25.77 56 TYR C O 1
ATOM 6733 N N . ALA C 1 73 ? 157.859 -22.232 47.513 1.00 25.61 57 ALA C N 1
ATOM 6734 C CA . ALA C 1 73 ? 156.602 -22.904 47.909 1.00 24.96 57 ALA C CA 1
ATOM 6735 C C . ALA C 1 73 ? 156.338 -24.191 47.152 1.00 25.32 57 ALA C C 1
ATOM 6736 O O . ALA C 1 73 ? 155.951 -25.207 47.749 1.00 28.54 57 ALA C O 1
ATOM 6738 N N . ALA C 1 74 ? 156.520 -24.153 45.835 1.00 24.96 58 ALA C N 1
ATOM 6739 C CA . ALA C 1 74 ? 156.338 -25.356 44.991 1.00 26.10 58 ALA C CA 1
ATOM 6740 C C . ALA C 1 74 ? 157.225 -26.534 45.438 1.00 27.44 58 ALA C C 1
ATOM 6741 O O . ALA C 1 74 ? 156.732 -27.643 45.626 1.00 30.62 58 ALA C O 1
ATOM 6743 N N . GLU C 1 75 ? 158.507 -26.280 45.657 1.00 28.43 59 GLU C N 1
ATOM 6744 C CA . GLU C 1 75 ? 159.412 -27.310 46.146 1.00 30.46 59 GLU C CA 1
ATOM 6745 C C . GLU C 1 75 ? 159.054 -27.770 47.588 1.00 31.00 59 GLU C C 1
ATOM 6746 O O . GLU C 1 75 ? 159.065 -28.967 47.885 1.00 28.67 59 GLU C O 1
ATOM 6752 N N . LEU C 1 76 ? 158.715 -26.841 48.477 1.00 30.19 60 LEU C N 1
ATOM 6753 C CA . LEU C 1 76 ? 158.376 -27.240 49.847 1.00 30.08 60 LEU C CA 1
ATOM 6754 C C . LEU C 1 76 ? 157.117 -28.055 49.856 1.00 31.59 60 LEU C C 1
ATOM 6755 O O . LEU C 1 76 ? 157.033 -29.023 50.623 1.00 30.34 60 LEU C O 1
ATOM 6760 N N . ASP C 1 77 ? 156.167 -27.721 48.969 1.00 29.89 61 ASP C N 1
ATOM 6761 C CA . ASP C 1 77 ? 154.891 -28.443 48.912 1.00 27.65 61 ASP C CA 1
ATOM 6762 C C . ASP C 1 77 ? 155.084 -29.890 48.484 1.00 25.88 61 ASP C C 1
ATOM 6763 O O . ASP C 1 77 ? 154.255 -30.745 48.793 1.00 22.48 61 ASP C O 1
ATOM 6768 N N . ALA C 1 78 ? 156.181 -30.179 47.770 1.00 28.06 62 ALA C N 1
ATOM 6769 C CA . ALA C 1 78 ? 156.466 -31.568 47.325 1.00 27.25 62 ALA C CA 1
ATOM 6770 C C . ALA C 1 78 ? 156.914 -32.451 48.480 1.00 26.02 62 ALA C C 1
ATOM 6771 O O . ALA C 1 78 ? 156.946 -33.661 48.337 1.00 24.82 62 ALA C O 1
ATOM 6773 N N . LEU C 1 79 ? 157.160 -31.870 49.646 1.00 27.66 63 LEU C N 1
ATOM 6774 C CA . LEU C 1 79 ? 157.522 -32.661 50.820 1.00 28.46 63 LEU C CA 1
ATOM 6775 C C . LEU C 1 79 ? 156.347 -33.284 51.507 1.00 27.27 63 LEU C C 1
ATOM 6776 O O . LEU C 1 79 ? 156.512 -34.164 52.376 1.00 31.82 63 LEU C O 1
ATOM 6781 N N . GLY C 1 80 ? 155.147 -32.880 51.128 1.00 26.79 64 GLY C N 1
ATOM 6782 C CA . GLY C 1 80 ? 153.945 -33.569 51.610 1.00 25.49 64 GLY C CA 1
ATOM 6783 C C . GLY C 1 80 ? 153.535 -33.189 53.018 1.00 23.44 64 GLY C C 1
ATOM 6784 O O . GLY C 1 80 ? 152.719 -33.899 53.613 1.00 22.76 64 GLY C O 1
ATOM 6785 N N . LEU C 1 81 ? 154.074 -32.088 53.555 1.00 21.74 65 LEU C N 1
ATOM 6786 C CA . LEU C 1 81 ? 153.681 -31.632 54.918 1.00 19.36 65 LEU C CA 1
ATOM 6787 C C . LEU C 1 81 ? 152.260 -31.111 54.893 1.00 20.82 65 LEU C C 1
ATOM 6788 O O . LEU C 1 81 ? 151.764 -30.680 53.852 1.00 20.25 65 LEU C O 1
ATOM 6793 N N . ASP C 1 82 ? 151.596 -31.172 56.045 1.00 20.98 66 ASP C N 1
ATOM 6794 C CA . ASP C 1 82 ? 150.209 -30.805 56.177 1.00 19.90 66 ASP C CA 1
ATOM 6795 C C . ASP C 1 82 ? 150.139 -29.391 56.695 1.00 20.61 66 ASP C C 1
ATOM 6796 O O . ASP C 1 82 ? 151.015 -28.940 57.442 1.00 22.93 66 ASP C O 1
ATOM 6801 N N . VAL C 1 83 ? 149.067 -28.685 56.380 1.00 20.28 67 VAL C N 1
ATOM 6802 C CA . VAL C 1 83 ? 148.818 -27.372 56.993 1.00 20.08 67 VAL C CA 1
ATOM 6803 C C . VAL C 1 83 ? 148.801 -27.548 58.523 1.00 19.15 67 VAL C C 1
ATOM 6804 O O . VAL C 1 83 ? 148.182 -28.505 59.030 1.00 16.23 67 VAL C O 1
ATOM 6808 N N . GLY C 1 84 ? 149.481 -26.666 59.243 1.00 18.32 68 GLY C N 1
ATOM 6809 C CA . GLY C 1 84 ? 149.686 -26.828 60.702 1.00 19.82 68 GLY C CA 1
ATOM 6810 C C . GLY C 1 84 ? 151.067 -27.335 61.140 1.00 20.66 68 GLY C C 1
ATOM 6811 O O . GLY C 1 84 ? 151.552 -27.031 62.228 1.00 20.96 68 GLY C O 1
ATOM 6812 N N . ASP C 1 85 ? 151.710 -28.128 60.303 1.00 23.32 69 ASP C N 1
ATOM 6813 C CA . ASP C 1 85 ? 153.023 -28.672 60.649 1.00 23.04 69 ASP C CA 1
ATOM 6814 C C . ASP C 1 85 ? 154.013 -27.536 60.792 1.00 22.45 69 ASP C C 1
ATOM 6815 O O . ASP C 1 85 ? 154.114 -26.684 59.921 1.00 24.13 69 ASP C O 1
ATOM 6820 N N . ARG C 1 86 ? 154.777 -27.541 61.891 1.00 21.36 70 ARG C N 1
ATOM 6821 C CA . ARG C 1 86 ? 155.805 -26.540 62.083 1.00 19.91 70 ARG C CA 1
ATOM 6822 C C . ARG C 1 86 ? 157.072 -26.780 61.304 1.00 18.61 70 ARG C C 1
ATOM 6823 O O . ARG C 1 86 ? 157.488 -27.915 61.091 1.00 17.95 70 ARG C O 1
ATOM 6831 N N . VAL C 1 87 ? 157.712 -25.661 60.983 1.00 19.05 71 VAL C N 1
ATOM 6832 C CA . VAL C 1 87 ? 158.990 -25.578 60.321 1.00 19.10 71 VAL C CA 1
ATOM 6833 C C . VAL C 1 87 ? 159.864 -24.664 61.133 1.00 19.67 71 VAL C C 1
ATOM 6834 O O . VAL C 1 87 ? 159.478 -23.546 61.417 1.00 20.17 71 VAL C O 1
ATOM 6838 N N . VAL C 1 88 ? 161.045 -25.126 61.543 1.00 21.73 72 VAL C N 1
ATOM 6839 C CA . VAL C 1 88 ? 162.043 -24.223 62.116 1.00 22.62 72 VAL C CA 1
ATOM 6840 C C . VAL C 1 88 ? 162.770 -23.594 60.954 1.00 24.63 72 VAL C C 1
ATOM 6841 O O . VAL C 1 88 ? 163.336 -24.314 60.125 1.00 26.05 72 VAL C O 1
ATOM 6845 N N . LEU C 1 89 ? 162.740 -22.274 60.883 1.00 23.84 73 LEU C N 1
ATOM 6846 C CA . LEU C 1 89 ? 163.371 -21.555 59.793 1.00 26.01 73 LEU C CA 1
ATOM 6847 C C . LEU C 1 89 ? 164.572 -20.803 60.347 1.00 24.16 73 LEU C C 1
ATOM 6848 O O . LEU C 1 89 ? 164.430 -19.806 61.086 1.00 21.92 73 LEU C O 1
ATOM 6853 N N . GLU C 1 90 ? 165.764 -21.282 60.010 1.00 24.98 74 GLU C N 1
ATOM 6854 C CA . GLU C 1 90 ? 167.007 -20.711 60.591 1.00 26.68 74 GLU C CA 1
ATOM 6855 C C . GLU C 1 90 ? 167.832 -19.986 59.544 1.00 24.21 74 GLU C C 1
ATOM 6856 O O . GLU C 1 90 ? 168.371 -20.612 58.630 1.00 22.36 74 GLU C O 1
ATOM 6862 N N . SER C 1 91 ? 167.959 -18.676 59.702 1.00 26.02 75 SER C N 1
ATOM 6863 C CA . SER C 1 91 ? 168.728 -17.878 58.754 1.00 27.16 75 SER C CA 1
ATOM 6864 C C . SER C 1 91 ? 168.872 -16.473 59.259 1.00 28.61 75 SER C C 1
ATOM 6865 O O . SER C 1 91 ? 168.016 -15.960 59.984 1.00 29.02 75 SER C O 1
ATOM 6868 N N . PRO C 1 92 ? 169.968 -15.809 58.879 1.00 29.97 76 PRO C N 1
ATOM 6869 C CA . PRO C 1 92 ? 169.909 -14.361 59.069 1.00 30.71 76 PRO C CA 1
ATOM 6870 C C . PRO C 1 92 ? 168.850 -13.781 58.129 1.00 31.00 76 PRO C C 1
ATOM 6871 O O . PRO C 1 92 ? 168.464 -14.439 57.165 1.00 27.07 76 PRO C O 1
ATOM 6875 N N . ALA C 1 93 ? 168.351 -12.591 58.462 1.00 32.62 77 ALA C N 1
ATOM 6876 C CA . ALA C 1 93 ? 167.327 -11.897 57.669 1.00 30.24 77 ALA C CA 1
ATOM 6877 C C . ALA C 1 93 ? 167.906 -11.490 56.327 1.00 29.57 77 ALA C C 1
ATOM 6878 O O . ALA C 1 93 ? 168.733 -10.617 56.248 1.00 31.06 77 ALA C O 1
ATOM 6880 N N . THR C 1 94 ? 167.488 -12.164 55.286 1.00 30.45 78 THR C N 1
ATOM 6881 C CA . THR C 1 94 ? 167.923 -11.879 53.925 1.00 30.75 78 THR C CA 1
ATOM 6882 C C . THR C 1 94 ? 166.714 -11.970 53.008 1.00 30.40 78 THR C C 1
ATOM 6883 O O . THR C 1 94 ? 165.680 -12.544 53.383 1.00 31.70 78 THR C O 1
ATOM 6887 N N . ALA C 1 95 ? 166.859 -11.467 51.789 1.00 28.18 79 ALA C N 1
ATOM 6888 C CA . ALA C 1 95 ? 165.788 -11.552 50.793 1.00 24.81 79 ALA C CA 1
ATOM 6889 C C . ALA C 1 95 ? 165.301 -12.989 50.632 1.00 23.89 79 ALA C C 1
ATOM 6890 O O . ALA C 1 95 ? 164.096 -13.227 50.604 1.00 22.43 79 ALA C O 1
ATOM 6892 N N . ASP C 1 96 ? 166.220 -13.950 50.557 1.00 24.13 80 ASP C N 1
ATOM 6893 C CA . ASP C 1 96 ? 165.833 -15.367 50.474 1.00 25.08 80 ASP C CA 1
ATOM 6894 C C . ASP C 1 96 ? 165.080 -15.895 51.714 1.00 25.27 80 ASP C C 1
ATOM 6895 O O . ASP C 1 96 ? 164.189 -16.753 51.604 1.00 23.63 80 ASP C O 1
ATOM 6900 N N . ALA C 1 97 ? 165.445 -15.422 52.894 1.00 26.35 81 ALA C N 1
ATOM 6901 C CA . ALA C 1 97 ? 164.761 -15.889 54.110 1.00 26.91 81 ALA C CA 1
ATOM 6902 C C . ALA C 1 97 ? 163.334 -15.340 54.097 1.00 26.90 81 ALA C C 1
ATOM 6903 O O . ALA C 1 97 ? 162.408 -15.992 54.565 1.00 28.36 81 ALA C O 1
ATOM 6905 N N . VAL C 1 98 ? 163.186 -14.133 53.574 1.00 25.93 82 VAL C N 1
ATOM 6906 C CA . VAL C 1 98 ? 161.873 -13.530 53.453 1.00 26.78 82 VAL C CA 1
ATOM 6907 C C . VAL C 1 98 ? 161.021 -14.360 52.467 1.00 26.34 82 VAL C C 1
ATOM 6908 O O . VAL C 1 98 ? 159.876 -14.698 52.771 1.00 26.80 82 VAL C O 1
ATOM 6912 N N . ALA C 1 99 ? 161.582 -14.701 51.312 1.00 24.74 83 ALA C N 1
ATOM 6913 C CA . ALA C 1 99 ? 160.886 -15.564 50.376 1.00 24.77 83 ALA C CA 1
ATOM 6914 C C . ALA C 1 99 ? 160.483 -16.864 51.074 1.00 26.09 83 ALA C C 1
ATOM 6915 O O . ALA C 1 99 ? 159.345 -17.338 50.901 1.00 25.15 83 ALA C O 1
ATOM 6917 N N . ALA C 1 100 ? 161.386 -17.419 51.887 1.00 23.06 84 ALA C N 1
ATOM 6918 C CA . ALA C 1 100 ? 161.084 -18.680 52.595 1.00 22.41 84 ALA C CA 1
ATOM 6919 C C . ALA C 1 100 ? 159.884 -18.549 53.529 1.00 21.27 84 ALA C C 1
ATOM 6920 O O . ALA C 1 100 ? 159.024 -19.451 53.592 1.00 20.84 84 ALA C O 1
ATOM 6922 N N . PHE C 1 101 ? 159.812 -17.441 54.244 1.00 20.86 85 PHE C N 1
ATOM 6923 C CA . PHE C 1 101 ? 158.749 -17.345 55.228 1.00 23.54 85 PHE C CA 1
ATOM 6924 C C . PHE C 1 101 ? 157.442 -17.039 54.538 1.00 25.26 85 PHE C C 1
ATOM 6925 O O . PHE C 1 101 ? 156.407 -17.543 54.949 1.00 21.95 85 PHE C O 1
ATOM 6933 N N . LEU C 1 102 ? 157.526 -16.304 53.431 1.00 26.26 86 LEU C N 1
ATOM 6934 C CA . LEU C 1 102 ? 156.350 -16.103 52.577 1.00 25.03 86 LEU C CA 1
ATOM 6935 C C . LEU C 1 102 ? 155.896 -17.417 52.000 1.00 22.91 86 LEU C C 1
ATOM 6936 O O . LEU C 1 102 ? 154.662 -17.676 51.883 1.00 24.23 86 LEU C O 1
ATOM 6941 N N . ALA C 1 103 ? 156.840 -18.270 51.619 1.00 20.11 87 ALA C N 1
ATOM 6942 C CA . ALA C 1 103 ? 156.424 -19.582 51.113 1.00 19.51 87 ALA C CA 1
ATOM 6943 C C . ALA C 1 103 ? 155.694 -20.354 52.212 1.00 19.58 87 ALA C C 1
ATOM 6944 O O . ALA C 1 103 ? 154.622 -20.908 52.000 1.00 18.44 87 ALA C O 1
ATOM 6946 N N . CYS C 1 104 ? 156.264 -20.370 53.414 1.00 20.88 88 CYS C N 1
ATOM 6947 C CA . CYS C 1 104 ? 155.607 -21.067 54.537 1.00 19.89 88 CYS C CA 1
ATOM 6948 C C . CYS C 1 104 ? 154.227 -20.544 54.806 1.00 17.44 88 CYS C C 1
ATOM 6949 O O . CYS C 1 104 ? 153.297 -21.344 55.037 1.00 16.70 88 CYS C O 1
ATOM 6952 N N . PHE C 1 105 ? 154.058 -19.214 54.781 1.00 16.48 89 PHE C N 1
ATOM 6953 C CA . PHE C 1 105 ? 152.709 -18.610 54.961 1.00 17.91 89 PHE C CA 1
ATOM 6954 C C . PHE C 1 105 ? 151.715 -19.174 53.943 1.00 19.93 89 PHE C C 1
ATOM 6955 O O . PHE C 1 105 ? 150.619 -19.522 54.305 1.00 23.50 89 PHE C O 1
ATOM 6963 N N . SER C 1 106 ? 152.127 -19.256 52.674 1.00 20.53 90 SER C N 1
ATOM 6964 C CA . SER C 1 106 ? 151.275 -19.755 51.566 1.00 21.40 90 SER C CA 1
ATOM 6965 C C . SER C 1 106 ? 150.802 -21.141 51.704 1.00 20.90 90 SER C C 1
ATOM 6966 O O . SER C 1 106 ? 149.717 -21.462 51.260 1.00 20.26 90 SER C O 1
ATOM 6969 N N . LEU C 1 107 ? 151.675 -21.975 52.258 1.00 21.26 91 LEU C N 1
ATOM 6970 C CA . LEU C 1 107 ? 151.428 -23.410 52.448 1.00 19.97 91 LEU C CA 1
ATOM 6971 C C . LEU C 1 107 ? 150.781 -23.686 53.797 1.00 18.58 91 LEU C C 1
ATOM 6972 O O . LEU C 1 107 ? 150.387 -24.780 54.061 1.00 20.25 91 LEU C O 1
ATOM 6977 N N . GLY C 1 108 ? 150.619 -22.682 54.629 1.00 18.09 92 GLY C N 1
ATOM 6978 C CA . GLY C 1 108 ? 150.038 -22.877 55.932 1.00 18.60 92 GLY C CA 1
ATOM 6979 C C . GLY C 1 108 ? 150.940 -23.580 56.898 1.00 17.84 92 GLY C C 1
ATOM 6980 O O . GLY C 1 108 ? 150.462 -24.246 57.800 1.00 18.00 92 GLY C O 1
ATOM 6981 N N . LEU C 1 109 ? 152.258 -23.419 56.720 1.00 20.92 93 LEU C N 1
ATOM 6982 C CA . LEU C 1 109 ? 153.242 -24.084 57.582 1.00 19.67 93 LEU C CA 1
ATOM 6983 C C . LEU C 1 109 ? 153.783 -23.077 58.578 1.00 19.70 93 LEU C C 1
ATOM 6984 O O . LEU C 1 109 ? 154.638 -22.254 58.230 1.00 20.17 93 LEU C O 1
ATOM 6989 N N . PRO C 1 110 ? 153.293 -23.106 59.818 1.00 18.94 94 PRO C N 1
ATOM 6990 C CA . PRO C 1 110 ? 153.784 -22.107 60.735 1.00 19.91 94 PRO C CA 1
ATOM 6991 C C . PRO C 1 110 ? 155.261 -22.331 60.992 1.00 21.38 94 PRO C C 1
ATOM 6992 O O . PRO C 1 110 ? 155.680 -23.485 61.227 1.00 23.43 94 PRO C O 1
ATOM 6996 N N . PHE C 1 111 ? 156.021 -21.265 60.963 1.00 20.78 95 PHE C N 1
ATOM 6997 C CA . PHE C 1 111 ? 157.432 -21.385 61.149 1.00 22.45 95 PHE C CA 1
ATOM 6998 C C . PHE C 1 111 ? 157.862 -20.755 62.482 1.00 25.00 95 PHE C C 1
ATOM 6999 O O . PHE C 1 111 ? 157.157 -19.896 63.045 1.00 26.21 95 PHE C O 1
ATOM 7007 N N . ILE C 1 112 ? 158.992 -21.245 62.993 1.00 24.26 96 ILE C N 1
ATOM 7008 C CA . ILE C 1 112 ? 159.636 -20.706 64.177 1.00 26.12 96 ILE C CA 1
ATOM 7009 C C . ILE C 1 112 ? 160.910 -20.103 63.626 1.00 24.03 96 ILE C C 1
ATOM 7010 O O . ILE C 1 112 ? 161.761 -20.859 63.196 1.00 24.60 96 ILE C O 1
ATOM 7015 N N . PRO C 1 113 ? 161.075 -18.802 63.710 1.00 22.47 97 PRO C N 1
ATOM 7016 C CA . PRO C 1 113 ? 162.286 -18.199 63.174 1.00 25.10 97 PRO C CA 1
ATOM 7017 C C . PRO C 1 113 ? 163.465 -18.288 64.141 1.00 25.35 97 PRO C C 1
ATOM 7018 O O . PRO C 1 113 ? 163.321 -18.000 65.327 1.00 23.77 97 PRO C O 1
ATOM 7022 N N . THR C 1 114 ? 164.615 -18.659 63.609 1.00 27.66 98 THR C N 1
ATOM 7023 C CA . THR C 1 114 ? 165.817 -18.906 64.395 1.00 30.76 98 THR C CA 1
ATOM 7024 C C . THR C 1 114 ? 167.036 -18.362 63.647 1.00 31.63 98 THR C C 1
ATOM 7025 O O . THR C 1 114 ? 166.954 -18.098 62.453 1.00 32.96 98 THR C O 1
ATOM 7029 N N . ILE C 1 115 ? 168.136 -18.094 64.348 1.00 33.45 99 ILE C N 1
ATOM 7030 C CA . ILE C 1 115 ? 169.390 -17.738 63.678 1.00 32.18 99 ILE C CA 1
ATOM 7031 C C . ILE C 1 115 ? 170.472 -18.722 64.063 1.00 34.11 99 ILE C C 1
ATOM 7032 O O . ILE C 1 115 ? 170.322 -19.461 65.042 1.00 35.17 99 ILE C O 1
ATOM 7037 N N . PRO C 1 116 ? 171.548 -18.787 63.253 1.00 39.26 100 PRO C N 1
ATOM 7038 C CA . PRO C 1 116 ? 172.629 -19.747 63.476 1.00 38.77 100 PRO C CA 1
ATOM 7039 C C . PRO C 1 116 ? 173.231 -19.650 64.873 1.00 34.67 100 PRO C C 1
ATOM 7040 O O . PRO C 1 116 ? 173.615 -20.656 65.445 1.00 34.90 100 PRO C O 1
ATOM 7044 N N . GLU C 1 117 ? 173.243 -18.445 65.417 1.00 33.93 101 GLU C N 1
ATOM 7045 C CA . GLU C 1 117 ? 173.803 -18.153 66.716 1.00 34.80 101 GLU C CA 1
ATOM 7046 C C . GLU C 1 117 ? 172.846 -18.501 67.862 1.00 36.27 101 GLU C C 1
ATOM 7047 O O . GLU C 1 117 ? 173.183 -18.311 69.026 1.00 32.90 101 GLU C O 1
ATOM 7053 N N . THR C 1 118 ? 171.617 -18.902 67.546 1.00 38.85 102 THR C N 1
ATOM 7054 C CA . THR C 1 118 ? 170.676 -19.337 68.583 1.00 39.46 102 THR C CA 1
ATOM 7055 C C . THR C 1 118 ? 171.286 -20.571 69.262 1.00 36.30 102 THR C C 1
ATOM 7056 O O . THR C 1 118 ? 171.596 -21.576 68.577 1.00 28.49 102 THR C O 1
ATOM 7060 N N . PRO C 1 119 ? 171.481 -20.509 70.598 1.00 32.01 103 PRO C N 1
ATOM 7061 C CA . PRO C 1 119 ? 172.110 -21.625 71.339 1.00 30.00 103 PRO C CA 1
ATOM 7062 C C . PRO C 1 119 ? 171.422 -22.972 71.095 1.00 29.80 103 PRO C C 1
ATOM 7063 O O . PRO C 1 119 ? 170.180 -23.068 71.144 1.00 27.25 103 PRO C O 1
ATOM 7067 N N . VAL C 1 120 ? 172.216 -23.993 70.812 1.00 31.32 104 VAL C N 1
ATOM 7068 C CA . VAL C 1 120 ? 171.676 -25.339 70.532 1.00 34.31 104 VAL C CA 1
ATOM 7069 C C . VAL C 1 120 ? 170.719 -25.849 71.648 1.00 36.46 104 VAL C C 1
ATOM 7070 O O . VAL C 1 120 ? 169.757 -26.556 71.362 1.00 33.60 104 VAL C O 1
ATOM 7074 N N . GLN C 1 121 ? 170.998 -25.512 72.910 1.00 36.44 105 GLN C N 1
ATOM 7075 C CA . GLN C 1 121 ? 170.150 -25.940 74.023 1.00 39.26 105 GLN C CA 1
ATOM 7076 C C . GLN C 1 121 ? 168.735 -25.381 73.875 1.00 38.28 105 GLN C C 1
ATOM 7077 O O . GLN C 1 121 ? 167.772 -26.103 74.061 1.00 41.87 105 GLN C O 1
ATOM 7083 N N . ARG C 1 122 ? 168.630 -24.084 73.569 1.00 37.99 106 ARG C N 1
ATOM 7084 C CA . ARG C 1 122 ? 167.348 -23.442 73.308 1.00 33.85 106 ARG C CA 1
ATOM 7085 C C . ARG C 1 122 ? 166.680 -24.062 72.072 1.00 30.66 106 ARG C C 1
ATOM 7086 O O . ARG C 1 122 ? 165.460 -24.285 72.055 1.00 35.32 106 ARG C O 1
ATOM 7094 N N . LEU C 1 123 ? 167.457 -24.302 71.024 1.00 25.75 107 LEU C N 1
ATOM 7095 C CA . LEU C 1 123 ? 166.915 -24.859 69.803 1.00 25.72 107 LEU C CA 1
ATOM 7096 C C . LEU C 1 123 ? 166.320 -26.245 70.078 1.00 28.54 107 LEU C C 1
ATOM 7097 O O . LEU C 1 123 ? 165.203 -26.564 69.638 1.00 30.18 107 LEU C O 1
ATOM 7102 N N . ARG C 1 124 ? 167.038 -27.063 70.841 1.00 28.49 108 ARG C N 1
ATOM 7103 C CA . ARG C 1 124 ? 166.533 -28.383 71.209 1.00 31.35 108 ARG C CA 1
ATOM 7104 C C . ARG C 1 124 ? 165.275 -28.299 72.101 1.00 30.77 108 ARG C C 1
ATOM 7105 O O . ARG C 1 124 ? 164.399 -29.157 71.999 1.00 25.09 108 ARG C O 1
ATOM 7113 N N . THR C 1 125 ? 165.195 -27.266 72.947 1.00 28.48 109 THR C N 1
ATOM 7114 C CA . THR C 1 125 ? 163.998 -27.039 73.764 1.00 29.65 109 THR C CA 1
ATOM 7115 C C . THR C 1 125 ? 162.819 -26.666 72.842 1.00 29.58 109 THR C C 1
ATOM 7116 O O . THR C 1 125 ? 161.733 -27.210 72.999 1.00 27.48 109 THR C O 1
ATOM 7120 N N . ILE C 1 126 ? 163.047 -25.745 71.888 1.00 30.63 110 ILE C N 1
ATOM 7121 C CA . ILE C 1 126 ? 162.030 -25.390 70.869 1.00 31.72 110 ILE C CA 1
ATOM 7122 C C . ILE C 1 126 ? 161.509 -26.650 70.157 1.00 26.91 110 ILE C C 1
ATOM 7123 O O . ILE C 1 126 ? 160.299 -26.817 69.975 1.00 24.30 110 ILE C O 1
ATOM 7128 N N . ILE C 1 127 ? 162.422 -27.515 69.737 1.00 25.37 111 ILE C N 1
ATOM 7129 C CA . ILE C 1 127 ? 162.059 -28.678 68.934 1.00 25.82 111 ILE C CA 1
ATOM 7130 C C . ILE C 1 127 ? 161.229 -29.655 69.734 1.00 29.39 111 ILE C C 1
ATOM 7131 O O . ILE C 1 127 ? 160.272 -30.207 69.204 1.00 34.49 111 ILE C O 1
ATOM 7136 N N . GLY C 1 128 ? 161.554 -29.853 71.021 1.00 30.10 112 GLY C N 1
ATOM 7137 C CA . GLY C 1 128 ? 160.758 -30.734 71.893 1.00 27.83 112 GLY C CA 1
ATOM 7138 C C . GLY C 1 128 ? 159.390 -30.180 72.261 1.00 28.81 112 GLY C C 1
ATOM 7139 O O . GLY C 1 128 ? 158.424 -30.908 72.322 1.00 26.39 112 GLY C O 1
ATOM 7140 N N . MET C 1 129 ? 159.274 -28.869 72.396 1.00 31.18 113 MET C N 1
ATOM 7141 C CA . MET C 1 129 ? 157.952 -28.268 72.645 1.00 34.53 113 MET C CA 1
ATOM 7142 C C . MET C 1 129 ? 157.000 -28.252 71.415 1.00 31.02 113 MET C C 1
ATOM 7143 O O . MET C 1 129 ? 155.808 -28.502 71.570 1.00 24.89 113 MET C O 1
ATOM 7148 N N . ALA C 1 130 ? 157.546 -27.955 70.229 1.00 27.08 114 ALA C N 1
ATOM 7149 C CA . ALA C 1 130 ? 156.750 -27.674 69.023 1.00 27.74 114 ALA C CA 1
ATOM 7150 C C . ALA C 1 130 ? 156.741 -28.820 68.035 1.00 26.91 114 ALA C C 1
ATOM 7151 O O . ALA C 1 130 ? 155.908 -28.849 67.150 1.00 26.85 114 ALA C O 1
ATOM 7153 N N . ALA C 1 131 ? 157.691 -29.749 68.181 1.00 26.25 115 ALA C N 1
ATOM 7154 C CA . ALA C 1 131 ? 157.759 -30.952 67.359 1.00 23.44 115 ALA C CA 1
ATOM 7155 C C . ALA C 1 131 ? 157.615 -30.623 65.864 1.00 22.06 115 ALA C C 1
ATOM 7156 O O . ALA C 1 131 ? 156.722 -31.095 65.220 1.00 18.53 115 ALA C O 1
ATOM 7158 N N . PRO C 1 132 ? 158.485 -29.783 65.343 1.00 23.47 116 PRO C N 1
ATOM 7159 C CA . PRO C 1 132 ? 158.436 -29.467 63.914 1.00 25.39 116 PRO C CA 1
ATOM 7160 C C . PRO C 1 132 ? 158.707 -30.658 63.036 1.00 26.13 116 PRO C C 1
ATOM 7161 O O . PRO C 1 132 ? 159.506 -31.508 63.394 1.00 33.02 116 PRO C O 1
ATOM 7165 N N . ALA C 1 133 ? 158.101 -30.678 61.859 1.00 27.25 117 ALA C N 1
ATOM 7166 C CA . ALA C 1 133 ? 158.365 -31.694 60.858 1.00 26.87 117 ALA C CA 1
ATOM 7167 C C . ALA C 1 133 ? 159.563 -31.395 59.993 1.00 24.23 117 ALA C C 1
ATOM 7168 O O . ALA C 1 133 ? 160.036 -32.281 59.313 1.00 24.45 117 ALA C O 1
ATOM 7170 N N . LEU C 1 134 ? 160.042 -30.151 59.994 1.00 25.41 118 LEU C N 1
ATOM 7171 C CA . LEU C 1 134 ? 161.116 -29.735 59.095 1.00 24.58 118 LEU C CA 1
ATOM 7172 C C . LEU C 1 134 ? 162.001 -28.680 59.699 1.00 21.76 118 LEU C C 1
ATOM 7173 O O . LEU C 1 134 ? 161.525 -27.717 60.286 1.00 21.98 118 LEU C O 1
ATOM 7178 N N . PHE C 1 135 ? 163.307 -28.849 59.529 1.00 22.57 119 PHE C N 1
ATOM 7179 C CA . PHE C 1 135 ? 164.289 -27.827 59.875 1.00 22.89 119 PHE C CA 1
ATOM 7180 C C . PHE C 1 135 ? 164.820 -27.282 58.571 1.00 23.12 119 PHE C C 1
ATOM 7181 O O . PHE C 1 135 ? 165.445 -27.992 57.806 1.00 22.27 119 PHE C O 1
ATOM 7189 N N . LEU C 1 136 ? 164.549 -26.013 58.322 1.00 26.04 120 LEU C N 1
ATOM 7190 C CA . LEU C 1 136 ? 164.820 -25.379 57.044 1.00 26.61 120 LEU C CA 1
ATOM 7191 C C . LEU C 1 136 ? 165.850 -24.288 57.282 1.00 26.92 120 LEU C C 1
ATOM 7192 O O . LEU C 1 136 ? 165.525 -23.267 57.885 1.00 24.55 120 LEU C O 1
ATOM 7197 N N . GLN C 1 137 ? 167.069 -24.464 56.786 1.00 29.82 121 GLN C N 1
ATOM 7198 C CA . GLN C 1 137 ? 168.139 -23.477 57.059 1.00 31.21 121 GLN C CA 1
ATOM 7199 C C . GLN C 1 137 ? 168.703 -22.867 55.771 1.00 31.85 121 GLN C C 1
ATOM 7200 O O . GLN C 1 137 ? 168.396 -23.323 54.685 1.00 29.06 121 GLN C O 1
ATOM 7206 N N . ALA C 1 138 ? 169.509 -21.811 55.923 1.00 34.81 122 ALA C N 1
ATOM 7207 C CA . ALA C 1 138 ? 170.098 -21.077 54.787 1.00 35.38 122 ALA C CA 1
ATOM 7208 C C . ALA C 1 138 ? 171.003 -21.981 53.986 1.00 36.63 122 ALA C C 1
ATOM 7209 O O . ALA C 1 138 ? 171.407 -23.024 54.482 1.00 34.89 122 ALA C O 1
ATOM 7211 N N . ALA C 1 139 ? 171.296 -21.589 52.745 1.00 45.90 123 ALA C N 1
ATOM 7212 C CA . ALA C 1 139 ? 172.267 -22.312 51.882 1.00 50.13 123 ALA C CA 1
ATOM 7213 C C . ALA C 1 139 ? 173.582 -22.622 52.645 1.00 52.31 123 ALA C C 1
ATOM 7214 O O . ALA C 1 139 ? 174.040 -23.765 52.679 1.00 46.10 123 ALA C O 1
ATOM 7216 N N . ASP C 1 140 ? 174.133 -21.584 53.276 1.00 51.17 124 ASP C N 1
ATOM 7217 C CA . ASP C 1 140 ? 175.320 -21.673 54.130 1.00 53.06 124 ASP C CA 1
ATOM 7218 C C . ASP C 1 140 ? 175.161 -22.414 55.449 1.00 49.85 124 ASP C C 1
ATOM 7219 O O . ASP C 1 140 ? 176.136 -22.595 56.140 1.00 42.47 124 ASP C O 1
ATOM 7224 N N . GLY C 1 141 ? 173.944 -22.753 55.851 1.00 47.99 125 GLY C N 1
ATOM 7225 C CA . GLY C 1 141 ? 173.739 -23.201 57.214 1.00 46.00 125 GLY C CA 1
ATOM 7226 C C . GLY C 1 141 ? 174.528 -24.475 57.473 1.00 44.00 125 GLY C C 1
ATOM 7227 O O . GLY C 1 141 ? 174.654 -25.316 56.597 1.00 36.89 125 GLY C O 1
ATOM 7228 N N . SER C 1 142 ? 175.070 -24.625 58.669 1.00 42.55 126 SER C N 1
ATOM 7229 C CA . SER C 1 142 ? 175.690 -25.902 59.033 1.00 50.22 126 SER C CA 1
ATOM 7230 C C . SER C 1 142 ? 175.388 -26.170 60.491 1.00 51.33 126 SER C C 1
ATOM 7231 O O . SER C 1 142 ? 176.290 -26.407 61.298 1.00 51.36 126 SER C O 1
ATOM 7234 N N . ARG C 1 143 ? 174.113 -26.106 60.834 1.00 45.20 127 ARG C N 1
ATOM 7235 C CA . ARG C 1 143 ? 173.724 -26.278 62.215 1.00 42.94 127 ARG C CA 1
ATOM 7236 C C . ARG C 1 143 ? 174.048 -27.712 62.681 1.00 47.20 127 ARG C C 1
ATOM 7237 O O . ARG C 1 143 ? 173.709 -28.687 62.006 1.00 39.24 127 ARG C O 1
ATOM 7245 N N . GLU C 1 144 ? 174.683 -27.818 63.848 1.00 52.04 128 GLU C N 1
ATOM 7246 C CA . GLU C 1 144 ? 174.917 -29.111 64.507 1.00 54.14 128 GLU C CA 1
ATOM 7247 C C . GLU C 1 144 ? 174.115 -29.241 65.776 1.00 49.16 128 GLU C C 1
ATOM 7248 O O . GLU C 1 144 ? 173.676 -28.236 66.338 1.00 50.76 128 GLU C O 1
ATOM 7254 N N . GLY C 1 145 ? 173.990 -30.485 66.241 1.00 47.00 129 GLY C N 1
ATOM 7255 C CA . GLY C 1 145 ? 173.290 -30.819 67.488 1.00 50.76 129 GLY C CA 1
ATOM 7256 C C . GLY C 1 145 ? 171.825 -31.187 67.287 1.00 49.03 129 GLY C C 1
ATOM 7257 O O . GLY C 1 145 ? 171.086 -31.335 68.257 1.00 53.74 129 GLY C O 1
ATOM 7258 N N . LEU C 1 146 ? 171.401 -31.334 66.035 1.00 48.36 130 LEU C N 1
ATOM 7259 C CA . LEU C 1 146 ? 169.991 -31.605 65.743 1.00 52.29 130 LEU C CA 1
ATOM 7260 C C . LEU C 1 146 ? 169.623 -33.008 66.211 1.00 53.20 130 LEU C C 1
ATOM 7261 O O . LEU C 1 146 ? 170.440 -33.923 66.079 1.00 56.08 130 LEU C O 1
ATOM 7266 N N . PRO C 1 147 ? 168.403 -33.189 66.761 1.00 49.61 131 PRO C N 1
ATOM 7267 C CA . PRO C 1 147 ? 167.965 -34.531 67.098 1.00 44.09 131 PRO C CA 1
ATOM 7268 C C . PRO C 1 147 ? 167.573 -35.303 65.856 1.00 45.68 131 PRO C C 1
ATOM 7269 O O . PRO C 1 147 ? 167.340 -34.704 64.825 1.00 41.47 131 PRO C O 1
ATOM 7273 N N . PRO C 1 148 ? 167.476 -36.637 65.957 1.00 53.69 132 PRO C N 1
ATOM 7274 C CA . PRO C 1 148 ? 167.119 -37.492 64.819 1.00 56.38 132 PRO C CA 1
ATOM 7275 C C . PRO C 1 148 ? 165.613 -37.497 64.523 1.00 61.03 132 PRO C C 1
ATOM 7276 O O . PRO C 1 148 ? 164.795 -37.247 65.435 1.00 50.99 132 PRO C O 1
ATOM 7280 N N . GLY C 1 149 ? 165.261 -37.753 63.261 1.00 58.14 133 GLY C N 1
ATOM 7281 C CA . GLY C 1 149 ? 163.856 -37.866 62.848 1.00 57.95 133 GLY C CA 1
ATOM 7282 C C . GLY C 1 149 ? 163.332 -36.546 62.301 1.00 56.35 133 GLY C C 1
ATOM 7283 O O . GLY C 1 149 ? 162.130 -36.374 62.113 1.00 49.50 133 GLY C O 1
ATOM 7284 N N . LEU C 1 150 ? 164.244 -35.610 62.053 1.00 51.25 134 LEU C N 1
ATOM 7285 C CA . LEU C 1 150 ? 163.883 -34.277 61.647 1.00 45.40 134 LEU C CA 1
ATOM 7286 C C . LEU C 1 150 ? 164.192 -34.120 60.175 1.00 43.23 134 LEU C C 1
ATOM 7287 O O . LEU C 1 150 ? 165.325 -34.318 59.723 1.00 51.00 134 LEU C O 1
ATOM 7292 N N . GLY C 1 151 ? 163.153 -33.824 59.412 1.00 38.62 135 GLY C N 1
ATOM 7293 C CA . GLY C 1 151 ? 163.327 -33.368 58.045 1.00 33.24 135 GLY C CA 1
ATOM 7294 C C . GLY C 1 151 ? 164.330 -32.239 57.982 1.00 31.23 135 GLY C C 1
ATOM 7295 O O . GLY C 1 151 ? 164.374 -31.367 58.874 1.00 30.12 135 GLY C O 1
ATOM 7296 N N . MET C 1 152 ? 165.196 -32.271 56.974 1.00 33.17 136 MET C N 1
ATOM 7297 C CA . MET C 1 152 ? 166.213 -31.227 56.809 1.00 35.88 136 MET C CA 1
ATOM 7298 C C . MET C 1 152 ? 166.255 -30.705 55.388 1.00 34.63 136 MET C C 1
ATOM 7299 O O . MET C 1 152 ? 166.285 -31.494 54.453 1.00 33.21 136 MET C O 1
ATOM 7304 N N . ALA C 1 153 ? 166.340 -29.388 55.229 1.00 35.85 137 ALA C N 1
ATOM 7305 C CA . ALA C 1 153 ? 166.411 -28.780 53.900 1.00 34.45 137 ALA C CA 1
ATOM 7306 C C . ALA C 1 153 ? 167.122 -27.443 53.950 1.00 32.45 137 ALA C C 1
ATOM 7307 O O . ALA C 1 153 ? 167.189 -26.820 54.992 1.00 26.80 137 ALA C O 1
ATOM 7309 N N . ARG C 1 154 ? 167.600 -27.000 52.787 1.00 35.53 138 ARG C N 1
ATOM 7310 C CA . ARG C 1 154 ? 168.245 -25.699 52.660 1.00 38.53 138 ARG C CA 1
ATOM 7311 C C . ARG C 1 154 ? 167.556 -24.920 51.599 1.00 36.25 138 ARG C C 1
ATOM 7312 O O . ARG C 1 154 ? 167.055 -25.498 50.629 1.00 37.54 138 ARG C O 1
ATOM 7320 N N . PHE C 1 155 ? 167.603 -23.610 51.734 1.00 35.79 139 PHE C N 1
ATOM 7321 C CA . PHE C 1 155 ? 167.106 -22.743 50.681 1.00 36.80 139 PHE C CA 1
ATOM 7322 C C . PHE C 1 155 ? 168.215 -21.790 50.311 1.00 36.07 139 PHE C C 1
ATOM 7323 O O . PHE C 1 155 ? 168.969 -21.340 51.168 1.00 32.48 139 PHE C O 1
ATOM 7331 N N . GLY C 1 156 ? 168.309 -21.488 49.027 1.00 41.28 140 GLY C N 1
ATOM 7332 C CA . GLY C 1 156 ? 169.267 -20.489 48.539 1.00 46.50 140 GLY C CA 1
ATOM 7333 C C . GLY C 1 156 ? 168.838 -19.987 47.161 1.00 46.63 140 GLY C C 1
ATOM 7334 O O . GLY C 1 156 ? 167.690 -20.181 46.762 1.00 43.48 140 GLY C O 1
ATOM 7335 N N . PRO C 1 157 ? 169.753 -19.326 46.431 1.00 47.64 141 PRO C N 1
ATOM 7336 C CA . PRO C 1 157 ? 169.415 -18.687 45.148 1.00 47.13 141 PRO C CA 1
ATOM 7337 C C . PRO C 1 157 ? 168.788 -19.650 44.136 1.00 48.86 141 PRO C C 1
ATOM 7338 O O . PRO C 1 157 ? 167.861 -19.279 43.444 1.00 50.52 141 PRO C O 1
ATOM 7342 N N . LYS C 1 158 ? 169.282 -20.877 44.077 1.00 50.81 142 LYS C N 1
ATOM 7343 C CA . LYS C 1 158 ? 168.794 -21.861 43.117 1.00 53.11 142 LYS C CA 1
ATOM 7344 C C . LYS C 1 158 ? 167.476 -22.510 43.510 1.00 51.23 142 LYS C C 1
ATOM 7345 O O . LYS C 1 158 ? 166.831 -23.145 42.670 1.00 51.08 142 LYS C O 1
ATOM 7351 N N . GLY C 1 159 ? 167.095 -22.430 44.792 1.00 48.12 143 GLY C N 1
ATOM 7352 C CA . GLY C 1 159 ? 165.874 -23.083 45.266 1.00 42.89 143 GLY C CA 1
ATOM 7353 C C . GLY C 1 159 ? 166.091 -23.844 46.567 1.00 41.36 143 GLY C C 1
ATOM 7354 O O . GLY C 1 159 ? 167.001 -23.529 47.323 1.00 31.29 143 GLY C O 1
ATOM 7355 N N . VAL C 1 160 ? 165.217 -24.823 46.814 1.00 38.83 144 VAL C N 1
ATOM 7356 C CA . VAL C 1 160 ? 165.208 -25.582 48.031 1.00 40.42 144 VAL C CA 1
ATOM 7357 C C . VAL C 1 160 ? 165.644 -26.997 47.751 1.00 45.12 144 VAL C C 1
ATOM 7358 O O . VAL C 1 160 ? 164.986 -27.706 46.991 1.00 42.17 144 VAL C O 1
ATOM 7362 N N . THR C 1 161 ? 166.745 -27.413 48.381 1.00 48.40 145 THR C N 1
ATOM 7363 C CA . THR C 1 161 ? 167.240 -28.787 48.264 1.00 45.30 145 THR C CA 1
ATOM 7364 C C . THR C 1 161 ? 167.045 -29.465 49.606 1.00 45.13 145 THR C C 1
ATOM 7365 O O . THR C 1 161 ? 167.325 -28.871 50.651 1.00 42.31 145 THR C O 1
ATOM 7369 N N . THR C 1 162 ? 166.547 -30.698 49.577 1.00 43.18 146 THR C N 1
ATOM 7370 C CA . THR C 1 162 ? 166.210 -31.437 50.787 1.00 44.44 146 THR C CA 1
ATOM 7371 C C . THR C 1 162 ? 167.249 -32.522 51.089 1.00 48.64 146 THR C C 1
ATOM 7372 O O . THR C 1 162 ? 167.364 -33.475 50.338 1.00 45.27 146 THR C O 1
ATOM 7376 N N . GLU C 1 163 ? 167.964 -32.381 52.209 1.00 54.76 147 GLU C N 1
ATOM 7377 C CA . GLU C 1 163 ? 169.026 -33.328 52.600 1.00 58.80 147 GLU C CA 1
ATOM 7378 C C . GLU C 1 163 ? 168.412 -34.576 53.231 1.00 55.62 147 GLU C C 1
ATOM 7379 O O . GLU C 1 163 ? 168.944 -35.660 53.092 1.00 58.40 147 GLU C O 1
ATOM 7385 N N . GLN C 1 164 ? 167.281 -34.419 53.913 1.00 53.02 148 GLN C N 1
ATOM 7386 C CA . GLN C 1 164 ? 166.617 -35.519 54.603 1.00 45.96 148 GLN C CA 1
ATOM 7387 C C . GLN C 1 164 ? 165.120 -35.295 54.611 1.00 41.42 148 GLN C C 1
ATOM 7388 O O . GLN C 1 164 ? 164.628 -34.290 55.134 1.00 39.16 148 GLN C O 1
ATOM 7394 N N . LEU C 1 165 ? 164.388 -36.214 54.013 1.00 40.01 149 LEU C N 1
ATOM 7395 C CA . LEU C 1 165 ? 162.947 -36.059 53.912 1.00 40.63 149 LEU C CA 1
ATOM 7396 C C . LEU C 1 165 ? 162.280 -36.143 55.294 1.00 40.73 149 LEU C C 1
ATOM 7397 O O . LEU C 1 165 ? 162.685 -36.941 56.124 1.00 35.17 149 LEU C O 1
ATOM 7402 N N . PRO C 1 166 ? 161.236 -35.330 55.516 1.00 36.44 150 PRO C N 1
ATOM 7403 C CA . PRO C 1 166 ? 160.428 -35.513 56.702 1.00 35.12 150 PRO C CA 1
ATOM 7404 C C . PRO C 1 166 ? 159.723 -36.846 56.666 1.00 35.27 150 PRO C C 1
ATOM 7405 O O . PRO C 1 166 ? 159.609 -37.464 55.589 1.00 40.48 150 PRO C O 1
ATOM 7409 N N . ALA C 1 167 ? 159.191 -37.236 57.811 1.00 33.45 151 ALA C N 1
ATOM 7410 C CA . ALA C 1 167 ? 158.449 -38.468 57.949 1.00 37.32 151 ALA C CA 1
ATOM 7411 C C . ALA C 1 167 ? 157.255 -38.473 57.013 1.00 41.42 151 ALA C C 1
ATOM 7412 O O . ALA C 1 167 ? 156.700 -37.424 56.710 1.00 43.65 151 ALA C O 1
ATOM 7414 N N . PRO C 1 168 ? 156.838 -39.663 56.554 1.00 47.47 152 PRO C N 1
ATOM 7415 C CA . PRO C 1 168 ? 155.601 -39.703 55.787 1.00 44.80 152 PRO C CA 1
ATOM 7416 C C . PRO C 1 168 ? 154.387 -39.374 56.668 1.00 42.11 152 PRO C C 1
ATOM 7417 O O . PRO C 1 168 ? 154.417 -39.553 57.899 1.00 35.96 152 PRO C O 1
ATOM 7421 N N . ARG C 1 169 ? 153.330 -38.897 56.024 1.00 37.16 153 ARG C N 1
ATOM 7422 C CA . ARG C 1 169 ? 152.107 -38.595 56.722 1.00 37.00 153 ARG C CA 1
ATOM 7423 C C . ARG C 1 169 ? 150.962 -38.596 55.729 1.00 36.90 153 ARG C C 1
ATOM 7424 O O . ARG C 1 169 ? 151.177 -38.427 54.536 1.00 37.27 153 ARG C O 1
ATOM 7432 N N . VAL C 1 170 ? 149.748 -38.775 56.221 1.00 35.60 154 VAL C N 1
ATOM 7433 C CA . VAL C 1 170 ? 148.572 -38.559 55.380 1.00 37.10 154 VAL C CA 1
ATOM 7434 C C . VAL C 1 170 ? 148.060 -37.136 55.663 1.00 30.27 154 VAL C C 1
ATOM 7435 O O . VAL C 1 170 ? 147.896 -36.774 56.810 1.00 24.59 154 VAL C O 1
ATOM 7439 N N . ARG C 1 171 ? 147.849 -36.347 54.608 1.00 27.37 155 ARG C N 1
ATOM 7440 C CA . ARG C 1 171 ? 147.321 -35.026 54.751 1.00 27.97 155 ARG C CA 1
ATOM 7441 C C . ARG C 1 171 ? 145.834 -35.033 55.092 1.00 30.20 155 ARG C C 1
ATOM 7442 O O . ARG C 1 171 ? 145.058 -35.770 54.503 1.00 27.29 155 ARG C O 1
ATOM 7450 N N . ARG C 1 172 ? 145.452 -34.203 56.070 1.00 31.67 156 ARG C N 1
ATOM 7451 C CA . ARG C 1 172 ? 144.057 -34.109 56.516 1.00 32.96 156 ARG C CA 1
ATOM 7452 C C . ARG C 1 172 ? 143.458 -32.731 56.312 1.00 31.61 156 ARG C C 1
ATOM 7453 O O . ARG C 1 172 ? 142.265 -32.554 56.473 1.00 29.50 156 ARG C O 1
ATOM 7461 N N . ARG C 1 173 ? 144.300 -31.781 55.907 1.00 29.70 157 ARG C N 1
ATOM 7462 C CA . ARG C 1 173 ? 143.889 -30.440 55.614 1.00 29.19 157 ARG C CA 1
ATOM 7463 C C . ARG C 1 173 ? 143.989 -30.177 54.096 1.00 31.78 157 ARG C C 1
ATOM 7464 O O . ARG C 1 173 ? 144.986 -30.490 53.466 1.00 27.21 157 ARG C O 1
ATOM 7472 N N . ARG C 1 174 ? 142.931 -29.594 53.552 1.00 35.72 158 ARG C N 1
ATOM 7473 C CA . ARG C 1 174 ? 142.874 -29.157 52.174 1.00 37.23 158 ARG C CA 1
ATOM 7474 C C . ARG C 1 174 ? 143.591 -27.828 51.959 1.00 33.46 158 ARG C C 1
ATOM 7475 O O . ARG C 1 174 ? 144.399 -27.685 51.060 1.00 35.26 158 ARG C O 1
ATOM 7483 N N . GLN C 1 175 ? 143.310 -26.848 52.799 1.00 32.30 159 GLN C N 1
ATOM 7484 C CA . GLN C 1 175 ? 143.530 -25.465 52.434 1.00 30.65 159 GLN C CA 1
ATOM 7485 C C . GLN C 1 175 ? 143.814 -24.641 53.694 1.00 24.19 159 GLN C C 1
ATOM 7486 O O . GLN C 1 175 ? 143.085 -24.707 54.634 1.00 22.44 159 GLN C O 1
ATOM 7492 N N . VAL C 1 176 ? 144.865 -23.837 53.675 1.00 22.71 160 VAL C N 1
ATOM 7493 C CA . VAL C 1 176 ? 145.146 -22.896 54.769 1.00 18.00 160 VAL C CA 1
ATOM 7494 C C . VAL C 1 176 ? 144.074 -21.798 54.849 1.00 16.86 160 VAL C C 1
ATOM 7495 O O . VAL C 1 176 ? 143.579 -21.335 53.832 1.00 16.53 160 VAL C O 1
ATOM 7499 N N . VAL C 1 177 ? 143.675 -21.447 56.069 1.00 16.17 161 VAL C N 1
ATOM 7500 C CA . VAL C 1 177 ? 142.706 -20.403 56.266 1.00 16.52 161 VAL C CA 1
ATOM 7501 C C . VAL C 1 177 ? 143.221 -19.467 57.314 1.00 16.80 161 VAL C C 1
ATOM 7502 O O . VAL C 1 177 ? 144.172 -19.793 58.000 1.00 17.18 161 VAL C O 1
ATOM 7506 N N . GLU C 1 178 ? 142.621 -18.291 57.428 1.00 16.18 162 GLU C N 1
ATOM 7507 C CA . GLU C 1 178 ? 143.224 -17.213 58.212 1.00 16.19 162 GLU C CA 1
ATOM 7508 C C . GLU C 1 178 ? 143.235 -17.462 59.708 1.00 16.06 162 GLU C C 1
ATOM 7509 O O . GLU C 1 178 ? 143.953 -16.792 60.415 1.00 17.01 162 GLU C O 1
ATOM 7515 N N . THR C 1 179 ? 142.459 -18.426 60.189 1.00 15.19 163 THR C N 1
ATOM 7516 C CA . THR C 1 179 ? 142.497 -18.793 61.595 1.00 15.04 163 THR C CA 1
ATOM 7517 C C . THR C 1 179 ? 143.679 -19.721 61.880 1.00 16.38 163 THR C C 1
ATOM 7518 O O . THR C 1 179 ? 143.957 -20.035 63.012 1.00 15.10 163 THR C O 1
ATOM 7522 N N . ASP C 1 180 ? 144.335 -20.218 60.835 1.00 17.13 164 ASP C N 1
ATOM 7523 C CA . ASP C 1 180 ? 145.469 -21.091 61.050 1.00 19.39 164 ASP C CA 1
ATOM 7524 C C . ASP C 1 180 ? 146.703 -20.339 61.577 1.00 19.71 164 ASP C C 1
ATOM 7525 O O . ASP C 1 180 ? 146.896 -19.150 61.322 1.00 19.07 164 ASP C O 1
ATOM 7530 N N . PRO C 1 181 ? 147.518 -21.032 62.376 1.00 19.07 165 PRO C N 1
ATOM 7531 C CA . PRO C 1 181 ? 148.774 -20.418 62.825 1.00 19.96 165 PRO C CA 1
ATOM 7532 C C . PRO C 1 181 ? 149.692 -20.036 61.666 1.00 19.03 165 PRO C C 1
ATOM 7533 O O . PRO C 1 181 ? 149.892 -20.831 60.759 1.00 21.34 165 PRO C O 1
ATOM 7537 N N . ALA C 1 182 ? 150.240 -18.845 61.723 1.00 18.47 166 ALA C N 1
ATOM 7538 C CA . ALA C 1 182 ? 151.161 -18.340 60.704 1.00 17.71 166 ALA C CA 1
ATOM 7539 C C . ALA C 1 182 ? 152.603 -18.423 61.175 1.00 17.81 166 ALA C C 1
ATOM 7540 O O . ALA C 1 182 ? 153.473 -18.738 60.405 1.00 14.55 166 ALA C O 1
ATOM 7542 N N . TYR C 1 183 ? 152.829 -18.191 62.473 1.00 19.12 167 TYR C N 1
ATOM 7543 C CA . TYR C 1 183 ? 154.119 -18.414 63.047 1.00 20.15 167 TYR C CA 1
ATOM 7544 C C . TYR C 1 183 ? 154.050 -18.625 64.538 1.00 21.94 167 TYR C C 1
ATOM 7545 O O . TYR C 1 183 ? 153.041 -18.379 65.175 1.00 19.10 167 TYR C O 1
ATOM 7554 N N . LEU C 1 184 ? 155.171 -19.103 65.085 1.00 26.68 168 LEU C N 1
ATOM 7555 C CA . LEU C 1 184 ? 155.348 -19.280 66.536 1.00 28.58 168 LEU C CA 1
ATOM 7556 C C . LEU C 1 184 ? 156.622 -18.623 66.962 1.00 24.78 168 LEU C C 1
ATOM 7557 O O . LEU C 1 184 ? 157.672 -18.874 66.387 1.00 22.68 168 LEU C O 1
ATOM 7562 N N . ILE C 1 185 ? 156.534 -17.858 68.038 1.00 26.32 169 ILE C N 1
ATOM 7563 C CA . ILE C 1 185 ? 157.704 -17.248 68.623 1.00 28.13 169 ILE C CA 1
ATOM 7564 C C . ILE C 1 185 ? 157.821 -17.713 70.075 1.00 30.58 169 ILE C C 1
ATOM 7565 O O . ILE C 1 185 ? 156.877 -17.557 70.880 1.00 27.17 169 ILE C O 1
ATOM 7570 N N . PHE C 1 186 ? 158.985 -18.257 70.416 1.00 29.42 170 PHE C N 1
ATOM 7571 C CA . PHE C 1 186 ? 159.199 -18.728 71.765 1.00 31.03 170 PHE C CA 1
ATOM 7572 C C . PHE C 1 186 ? 159.819 -17.656 72.591 1.00 30.15 170 PHE C C 1
ATOM 7573 O O . PHE C 1 186 ? 160.778 -17.045 72.172 1.00 33.78 170 PHE C O 1
ATOM 7581 N N . THR C 1 187 ? 159.248 -17.396 73.756 1.00 33.75 171 THR C N 1
ATOM 7582 C CA . THR C 1 187 ? 159.761 -16.346 74.628 1.00 37.41 171 THR C CA 1
ATOM 7583 C C . THR C 1 187 ? 161.017 -16.761 75.331 1.00 36.57 171 THR C C 1
ATOM 7584 O O . THR C 1 187 ? 161.707 -15.912 75.911 1.00 50.25 171 THR C O 1
ATOM 7588 N N . LYS C 1 195 ? 157.713 -20.090 76.650 1.00 31.24 179 LYS C N 1
ATOM 7589 C CA . LYS C 1 195 ? 156.446 -20.360 76.012 1.00 34.21 179 LYS C CA 1
ATOM 7590 C C . LYS C 1 195 ? 156.324 -20.029 74.513 1.00 31.56 179 LYS C C 1
ATOM 7591 O O . LYS C 1 195 ? 156.988 -19.135 73.986 1.00 29.83 179 LYS C O 1
ATOM 7597 N N . GLY C 1 196 ? 155.470 -20.778 73.819 1.00 30.87 180 GLY C N 1
ATOM 7598 C CA . GLY C 1 196 ? 155.365 -20.668 72.346 1.00 28.79 180 GLY C CA 1
ATOM 7599 C C . GLY C 1 196 ? 154.156 -19.835 72.012 1.00 25.05 180 GLY C C 1
ATOM 7600 O O . GLY C 1 196 ? 153.041 -20.297 72.132 1.00 27.60 180 GLY C O 1
ATOM 7601 N N . VAL C 1 197 ? 154.381 -18.607 71.599 1.00 22.68 181 VAL C N 1
ATOM 7602 C CA . VAL C 1 197 ? 153.294 -17.723 71.226 1.00 20.48 181 VAL C CA 1
ATOM 7603 C C . VAL C 1 197 ? 152.828 -18.024 69.815 1.00 19.94 181 VAL C C 1
ATOM 7604 O O . VAL C 1 197 ? 153.610 -17.982 68.863 1.00 19.26 181 VAL C O 1
ATOM 7608 N N . VAL C 1 198 ? 151.558 -18.379 69.693 1.00 20.17 182 VAL C N 1
ATOM 7609 C CA . VAL C 1 198 ? 151.015 -18.848 68.421 1.00 21.32 182 VAL C CA 1
ATOM 7610 C C . VAL C 1 198 ? 150.233 -17.698 67.806 1.00 21.51 182 VAL C C 1
ATOM 7611 O O . VAL C 1 198 ? 149.283 -17.240 68.396 1.00 22.69 182 VAL C O 1
ATOM 7615 N N . MET C 1 199 ? 150.661 -17.230 66.649 1.00 19.61 183 MET C N 1
ATOM 7616 C CA . MET C 1 199 ? 150.014 -16.114 66.010 1.00 21.49 183 MET C CA 1
ATOM 7617 C C . MET C 1 199 ? 149.328 -16.567 64.726 1.00 19.63 183 MET C C 1
ATOM 7618 O O . MET C 1 199 ? 149.962 -17.103 63.851 1.00 16.97 183 MET C O 1
ATOM 7623 N N . SER C 1 200 ? 148.044 -16.250 64.614 1.00 19.57 184 SER C N 1
ATOM 7624 C CA . SER C 1 200 ? 147.290 -16.545 63.399 1.00 18.93 184 SER C CA 1
ATOM 7625 C C . SER C 1 200 ? 147.574 -15.541 62.272 1.00 18.21 184 SER C C 1
ATOM 7626 O O . SER C 1 200 ? 148.088 -14.451 62.522 1.00 17.82 184 SER C O 1
ATOM 7629 N N . HIS C 1 201 ? 147.235 -15.921 61.040 1.00 16.94 185 HIS C N 1
ATOM 7630 C CA . HIS C 1 201 ? 147.293 -14.990 59.907 1.00 17.93 185 HIS C CA 1
ATOM 7631 C C . HIS C 1 201 ? 146.371 -13.802 60.170 1.00 16.83 185 HIS C C 1
ATOM 7632 O O . HIS C 1 201 ? 146.737 -12.651 60.018 1.00 15.16 185 HIS C O 1
ATOM 7639 N N . ARG C 1 202 ? 145.148 -14.117 60.547 1.00 16.59 186 ARG C N 1
ATOM 7640 C CA . ARG C 1 202 ? 144.118 -13.127 60.833 1.00 18.11 186 ARG C CA 1
ATOM 7641 C C . ARG C 1 202 ? 144.643 -12.094 61.829 1.00 18.98 186 ARG C C 1
ATOM 7642 O O . ARG C 1 202 ? 144.491 -10.885 61.617 1.00 22.20 186 ARG C O 1
ATOM 7650 N N . ALA C 1 203 ? 145.303 -12.544 62.897 1.00 18.05 187 ALA C N 1
ATOM 7651 C CA . ALA C 1 203 ? 145.672 -11.642 63.983 1.00 16.92 187 ALA C CA 1
ATOM 7652 C C . ALA C 1 203 ? 146.780 -10.737 63.536 1.00 17.17 187 ALA C C 1
ATOM 7653 O O . ALA C 1 203 ? 146.784 -9.559 63.838 1.00 14.23 187 ALA C O 1
ATOM 7655 N N . ASN C 1 204 ? 147.750 -11.299 62.826 1.00 19.29 188 ASN C N 1
ATOM 7656 C CA . ASN C 1 204 ? 148.876 -10.481 62.412 1.00 21.18 188 ASN C CA 1
ATOM 7657 C C . ASN C 1 204 ? 148.493 -9.536 61.288 1.00 22.24 188 ASN C C 1
ATOM 7658 O O . ASN C 1 204 ? 148.926 -8.381 61.258 1.00 20.62 188 ASN C O 1
ATOM 7663 N N . ILE C 1 205 ? 147.621 -9.994 60.392 1.00 22.64 189 ILE C N 1
ATOM 7664 C CA . ILE C 1 205 ? 147.056 -9.123 59.385 1.00 19.55 189 ILE C CA 1
ATOM 7665 C C . ILE C 1 205 ? 146.272 -7.988 60.050 1.00 17.83 189 ILE C C 1
ATOM 7666 O O . ILE C 1 205 ? 146.386 -6.816 59.632 1.00 17.30 189 ILE C O 1
ATOM 7671 N N . ALA C 1 206 ? 145.571 -8.281 61.145 1.00 17.16 190 ALA C N 1
ATOM 7672 C CA . ALA C 1 206 ? 144.829 -7.207 61.848 1.00 17.69 190 ALA C CA 1
ATOM 7673 C C . ALA C 1 206 ? 145.771 -6.159 62.429 1.00 17.42 190 ALA C C 1
ATOM 7674 O O . ALA C 1 206 ? 145.510 -4.959 62.423 1.00 17.37 190 ALA C O 1
ATOM 7676 N N . PHE C 1 207 ? 146.913 -6.622 62.898 1.00 18.96 191 PHE C N 1
ATOM 7677 C CA . PHE C 1 207 ? 147.965 -5.715 63.330 1.00 19.21 191 PHE C CA 1
ATOM 7678 C C . PHE C 1 207 ? 148.435 -4.751 62.227 1.00 18.48 191 PHE C C 1
ATOM 7679 O O . PHE C 1 207 ? 148.472 -3.564 62.417 1.00 17.66 191 PHE C O 1
ATOM 7687 N N . HIS C 1 208 ? 148.807 -5.284 61.079 1.00 19.55 192 HIS C N 1
ATOM 7688 C CA . HIS C 1 208 ? 149.310 -4.444 60.010 1.00 20.22 192 HIS C CA 1
ATOM 7689 C C . HIS C 1 208 ? 148.230 -3.513 59.528 1.00 18.34 192 HIS C C 1
ATOM 7690 O O . HIS C 1 208 ? 148.495 -2.336 59.307 1.00 16.39 192 HIS C O 1
ATOM 7697 N N . ARG C 1 209 ? 146.989 -4.007 59.455 1.00 17.06 193 ARG C N 1
ATOM 7698 C CA . ARG C 1 209 ? 145.883 -3.154 59.031 1.00 16.73 193 ARG C CA 1
ATOM 7699 C C . ARG C 1 209 ? 145.706 -1.937 59.938 1.00 16.25 193 ARG C C 1
ATOM 7700 O O . ARG C 1 209 ? 145.559 -0.813 59.485 1.00 15.31 193 ARG C O 1
ATOM 7708 N N . GLY C 1 210 ? 145.734 -2.174 61.241 1.00 16.39 194 GLY C N 1
ATOM 7709 C CA . GLY C 1 210 ? 145.609 -1.114 62.202 1.00 16.66 194 GLY C CA 1
ATOM 7710 C C . GLY C 1 210 ? 146.802 -0.161 62.122 1.00 19.24 194 GLY C C 1
ATOM 7711 O O . GLY C 1 210 ? 146.619 1.042 62.052 1.00 18.80 194 GLY C O 1
ATOM 7712 N N . ILE C 1 211 ? 148.013 -0.685 62.150 1.00 22.11 195 ILE C N 1
ATOM 7713 C CA . ILE C 1 211 ? 149.197 0.176 62.190 1.00 28.61 195 ILE C CA 1
ATOM 7714 C C . ILE C 1 211 ? 149.314 1.057 60.935 1.00 27.23 195 ILE C C 1
ATOM 7715 O O . ILE C 1 211 ? 149.641 2.230 61.045 1.00 29.94 195 ILE C O 1
ATOM 7720 N N . ARG C 1 212 ? 148.999 0.534 59.759 1.00 26.72 196 ARG C N 1
ATOM 7721 C CA . ARG C 1 212 ? 149.011 1.355 58.521 1.00 25.65 196 ARG C CA 1
ATOM 7722 C C . ARG C 1 212 ? 147.993 2.504 58.560 1.00 26.38 196 ARG C C 1
ATOM 7723 O O . ARG C 1 212 ? 148.151 3.476 57.856 1.00 27.05 196 ARG C O 1
ATOM 7731 N N . ALA C 1 213 ? 146.982 2.419 59.410 1.00 27.21 197 ALA C N 1
ATOM 7732 C CA . ALA C 1 213 ? 146.098 3.568 59.602 1.00 30.92 197 ALA C CA 1
ATOM 7733 C C . ALA C 1 213 ? 146.769 4.745 60.308 1.00 32.51 197 ALA C C 1
ATOM 7734 O O . ALA C 1 213 ? 146.224 5.837 60.295 1.00 37.09 197 ALA C O 1
ATOM 7736 N N . HIS C 1 214 ? 147.907 4.518 60.944 1.00 32.13 198 HIS C N 1
ATOM 7737 C CA . HIS C 1 214 ? 148.641 5.565 61.632 1.00 36.21 198 HIS C CA 1
ATOM 7738 C C . HIS C 1 214 ? 149.679 6.265 60.721 1.00 36.77 198 HIS C C 1
ATOM 7739 O O . HIS C 1 214 ? 150.283 7.235 61.133 1.00 36.70 198 HIS C O 1
ATOM 7746 N N . GLY C 1 215 ? 149.981 5.701 59.559 1.00 33.71 199 GLY C N 1
ATOM 7747 C CA . GLY C 1 215 ? 150.953 6.288 58.661 1.00 33.39 199 GLY C CA 1
ATOM 7748 C C . GLY C 1 215 ? 152.385 6.285 59.148 1.00 31.53 199 GLY C C 1
ATOM 7749 O O . GLY C 1 215 ? 153.088 7.276 59.054 1.00 32.53 199 GLY C O 1
ATOM 7750 N N . LEU C 1 216 ? 152.842 5.160 59.660 1.00 31.54 200 LEU C N 1
ATOM 7751 C CA . LEU C 1 216 ? 154.197 5.071 60.141 1.00 29.07 200 LEU C CA 1
ATOM 7752 C C . LEU C 1 216 ? 155.169 4.882 59.024 1.00 28.11 200 LEU C C 1
ATOM 7753 O O . LEU C 1 216 ? 156.323 5.295 59.154 1.00 29.05 200 LEU C O 1
ATOM 7758 N N . ILE C 1 217 ? 154.746 4.190 57.970 1.00 27.73 201 ILE C N 1
ATOM 7759 C CA . ILE C 1 217 ? 155.625 3.912 56.839 1.00 29.44 201 ILE C CA 1
ATOM 7760 C C . ILE C 1 217 ? 154.904 4.181 55.553 1.00 30.98 201 ILE C C 1
ATOM 7761 O O . ILE C 1 217 ? 153.757 3.798 55.393 1.00 34.34 201 ILE C O 1
ATOM 7766 N N . GLY C 1 218 ? 155.568 4.878 54.638 1.00 32.44 202 GLY C N 1
ATOM 7767 C CA . GLY C 1 218 ? 155.001 5.185 53.331 1.00 33.32 202 GLY C CA 1
ATOM 7768 C C . GLY C 1 218 ? 155.855 4.526 52.288 1.00 34.67 202 GLY C C 1
ATOM 7769 O O . GLY C 1 218 ? 156.950 4.067 52.611 1.00 35.26 202 GLY C O 1
ATOM 7770 N N . PRO C 1 219 ? 155.382 4.486 51.024 1.00 38.62 203 PRO C N 1
ATOM 7771 C CA . PRO C 1 219 ? 156.082 3.691 49.994 1.00 41.71 203 PRO C CA 1
ATOM 7772 C C . PRO C 1 219 ? 157.472 4.186 49.674 1.00 41.43 203 PRO C C 1
ATOM 7773 O O . PRO C 1 219 ? 158.306 3.414 49.228 1.00 41.18 203 PRO C O 1
ATOM 7777 N N . ASP C 1 220 ? 157.729 5.452 49.936 1.00 46.67 204 ASP C N 1
ATOM 7778 C CA . ASP C 1 220 ? 159.042 6.025 49.684 1.00 49.99 204 ASP C CA 1
ATOM 7779 C C . ASP C 1 220 ? 160.064 5.617 50.723 1.00 49.99 204 ASP C C 1
ATOM 7780 O O . ASP C 1 220 ? 161.249 5.812 50.509 1.00 57.79 204 ASP C O 1
ATOM 7785 N N . ASP C 1 221 ? 159.634 5.082 51.858 1.00 43.00 205 ASP C N 1
ATOM 7786 C CA . ASP C 1 221 ? 160.588 4.816 52.934 1.00 40.22 205 ASP C CA 1
ATOM 7787 C C . ASP C 1 221 ? 161.484 3.675 52.611 1.00 35.34 205 ASP C C 1
ATOM 7788 O O . ASP C 1 221 ? 161.114 2.791 51.873 1.00 35.67 205 ASP C O 1
ATOM 7793 N N . ARG C 1 222 ? 162.670 3.701 53.187 1.00 36.15 206 ARG C N 1
ATOM 7794 C CA . ARG C 1 222 ? 163.581 2.567 53.164 1.00 38.02 206 ARG C CA 1
ATOM 7795 C C . ARG C 1 222 ? 163.922 2.280 54.605 1.00 36.95 206 ARG C C 1
ATOM 7796 O O . ARG C 1 222 ? 164.423 3.145 55.299 1.00 37.34 206 ARG C O 1
ATOM 7804 N N . VAL C 1 223 ? 163.580 1.086 55.067 1.00 36.04 207 VAL C N 1
ATOM 7805 C CA . VAL C 1 223 ? 163.541 0.818 56.501 1.00 35.12 207 VAL C CA 1
ATOM 7806 C C . VAL C 1 223 ? 164.683 -0.100 56.892 1.00 35.95 207 VAL C C 1
ATOM 7807 O O . VAL C 1 223 ? 164.786 -1.210 56.397 1.00 39.70 207 VAL C O 1
ATOM 7811 N N . ALA C 1 224 ? 165.540 0.395 57.770 1.00 36.16 208 ALA C N 1
ATOM 7812 C CA . ALA C 1 224 ? 166.577 -0.413 58.373 1.00 38.67 208 ALA C CA 1
ATOM 7813 C C . ALA C 1 224 ? 166.012 -1.200 59.543 1.00 35.92 208 ALA C C 1
ATOM 7814 O O . ALA C 1 224 ? 165.566 -0.608 60.520 1.00 34.23 208 ALA C O 1
ATOM 7816 N N . VAL C 1 225 ? 166.004 -2.524 59.413 1.00 36.62 209 VAL C N 1
ATOM 7817 C CA . VAL C 1 225 ? 165.553 -3.429 60.475 1.00 35.14 209 VAL C CA 1
ATOM 7818 C C . VAL C 1 225 ? 166.808 -3.973 61.181 1.00 39.22 209 VAL C C 1
ATOM 7819 O O . VAL C 1 225 ? 167.574 -4.776 60.631 1.00 36.11 209 VAL C O 1
ATOM 7823 N N . THR C 1 226 ? 167.049 -3.515 62.392 1.00 36.45 210 THR C N 1
ATOM 7824 C CA . THR C 1 226 ? 168.273 -3.894 63.074 1.00 34.94 210 THR C CA 1
ATOM 7825 C C . THR C 1 226 ? 168.131 -5.191 63.868 1.00 35.94 210 THR C C 1
ATOM 7826 O O . THR C 1 226 ? 169.141 -5.822 64.159 1.00 33.90 210 THR C O 1
ATOM 7830 N N . SER C 1 227 ? 166.901 -5.594 64.210 1.00 36.21 211 SER C N 1
ATOM 7831 C CA . SER C 1 227 ? 166.718 -6.747 65.096 1.00 33.73 211 SER C CA 1
ATOM 7832 C C . SER C 1 227 ? 166.957 -8.023 64.292 1.00 35.46 211 SER C C 1
ATOM 7833 O O . SER C 1 227 ? 166.577 -8.123 63.125 1.00 33.35 211 SER C O 1
ATOM 7836 N N . PRO C 1 228 ? 167.610 -9.022 64.917 1.00 35.84 212 PRO C N 1
ATOM 7837 C CA . PRO C 1 228 ? 167.889 -10.304 64.248 1.00 34.84 212 PRO C CA 1
ATOM 7838 C C . PRO C 1 228 ? 166.645 -11.102 63.959 1.00 32.82 212 PRO C C 1
ATOM 7839 O O . PRO C 1 228 ? 165.596 -10.862 64.560 1.00 29.10 212 PRO C O 1
ATOM 7843 N N . PHE C 1 229 ? 166.770 -12.033 63.028 1.00 33.47 213 PHE C N 1
ATOM 7844 C CA . PHE C 1 229 ? 165.634 -12.801 62.513 1.00 35.54 213 PHE C CA 1
ATOM 7845 C C . PHE C 1 229 ? 164.893 -13.611 63.581 1.00 36.55 213 PHE C C 1
ATOM 7846 O O . PHE C 1 229 ? 163.681 -13.861 63.473 1.00 39.09 213 PHE C O 1
ATOM 7854 N N . SER C 1 230 ? 165.610 -13.991 64.627 1.00 36.93 214 SER C N 1
ATOM 7855 C CA . SER C 1 230 ? 165.022 -14.724 65.747 1.00 37.18 214 SER C CA 1
ATOM 7856 C C . SER C 1 230 ? 164.131 -13.829 66.605 1.00 35.99 214 SER C C 1
ATOM 7857 O O . SER C 1 230 ? 163.475 -14.320 67.510 1.00 36.10 214 SER C O 1
ATOM 7860 N N . PHE C 1 231 ? 164.129 -12.526 66.345 1.00 37.00 215 PHE C N 1
ATOM 7861 C CA . PHE C 1 231 ? 163.275 -11.604 67.081 1.00 40.96 215 PHE C CA 1
ATOM 7862 C C . PHE C 1 231 ? 161.973 -11.301 66.319 1.00 41.44 215 PHE C C 1
ATOM 7863 O O . PHE C 1 231 ? 161.959 -11.051 65.112 1.00 44.82 215 PHE C O 1
ATOM 7871 N N . ASP C 1 232 ? 160.886 -11.370 67.064 1.00 41.05 216 ASP C N 1
ATOM 7872 C CA . ASP C 1 232 ? 159.570 -10.892 66.688 1.00 43.36 216 ASP C CA 1
ATOM 7873 C C . ASP C 1 232 ? 159.557 -9.544 65.929 1.00 45.25 216 ASP C C 1
ATOM 7874 O O . ASP C 1 232 ? 158.868 -9.374 64.919 1.00 39.21 216 ASP C O 1
ATOM 7879 N N . PHE C 1 233 ? 160.339 -8.596 66.431 1.00 43.47 217 PHE C N 1
ATOM 7880 C CA . PHE C 1 233 ? 160.421 -7.276 65.859 1.00 46.42 217 PHE C CA 1
ATOM 7881 C C . PHE C 1 233 ? 161.021 -7.251 64.428 1.00 43.27 217 PHE C C 1
ATOM 7882 O O . PHE C 1 233 ? 160.716 -6.354 63.652 1.00 41.87 217 PHE C O 1
ATOM 7890 N N . CYS C 1 234 ? 161.851 -8.236 64.082 1.00 36.56 218 CYS C N 1
ATOM 7891 C CA . CYS C 1 234 ? 162.439 -8.313 62.761 1.00 34.76 218 CYS C CA 1
ATOM 7892 C C . CYS C 1 234 ? 161.390 -8.643 61.724 1.00 34.86 218 CYS C C 1
ATOM 7893 O O . CYS C 1 234 ? 161.187 -7.919 60.785 1.00 35.51 218 CYS C O 1
ATOM 7896 N N . LEU C 1 235 ? 160.740 -9.772 61.907 1.00 36.14 219 LEU C N 1
ATOM 7897 C CA . LEU C 1 235 ? 159.639 -10.173 61.065 1.00 33.53 219 LEU C CA 1
ATOM 7898 C C . LEU C 1 235 ? 158.534 -9.080 60.977 1.00 31.42 219 LEU C C 1
ATOM 7899 O O . LEU C 1 235 ? 158.053 -8.769 59.895 1.00 30.24 219 LEU C O 1
ATOM 7904 N N . GLY C 1 236 ? 158.132 -8.528 62.115 1.00 28.83 220 GLY C N 1
ATOM 7905 C CA . GLY C 1 236 ? 157.146 -7.443 62.164 1.00 27.87 220 GLY C CA 1
ATOM 7906 C C . GLY C 1 236 ? 157.548 -6.239 61.336 1.00 30.32 220 GLY C C 1
ATOM 7907 O O . GLY C 1 236 ? 156.722 -5.687 60.590 1.00 32.85 220 GLY C O 1
ATOM 7908 N N . GLY C 1 237 ? 158.818 -5.835 61.459 1.00 27.07 221 GLY C N 1
ATOM 7909 C CA . GLY C 1 237 ? 159.324 -4.670 60.749 1.00 27.26 221 GLY C CA 1
ATOM 7910 C C . GLY C 1 237 ? 159.354 -4.900 59.248 1.00 24.99 221 GLY C C 1
ATOM 7911 O O . GLY C 1 237 ? 158.988 -4.035 58.472 1.00 23.93 221 GLY C O 1
ATOM 7912 N N . ILE C 1 238 ? 159.821 -6.065 58.860 1.00 23.88 222 ILE C N 1
ATOM 7913 C CA . ILE C 1 238 ? 159.928 -6.402 57.477 1.00 24.78 222 ILE C CA 1
ATOM 7914 C C . ILE C 1 238 ? 158.507 -6.484 56.906 1.00 26.45 222 ILE C C 1
ATOM 7915 O O . ILE C 1 238 ? 158.251 -5.942 55.836 1.00 23.73 222 ILE C O 1
ATOM 7920 N N . ALA C 1 239 ? 157.604 -7.134 57.659 1.00 24.69 223 ALA C N 1
ATOM 7921 C CA . ALA C 1 239 ? 156.230 -7.364 57.200 1.00 24.23 223 ALA C CA 1
ATOM 7922 C C . ALA C 1 239 ? 155.491 -6.076 57.029 1.00 23.85 223 ALA C C 1
ATOM 7923 O O . ALA C 1 239 ? 154.819 -5.873 56.038 1.00 25.89 223 ALA C O 1
ATOM 7925 N N . LEU C 1 240 ? 155.604 -5.194 57.998 1.00 24.81 224 LEU C N 1
ATOM 7926 C CA . LEU C 1 240 ? 154.898 -3.940 57.926 1.00 24.23 224 LEU C CA 1
ATOM 7927 C C . LEU C 1 240 ? 155.454 -3.092 56.779 1.00 25.03 224 LEU C C 1
ATOM 7928 O O . LEU C 1 240 ? 154.712 -2.409 56.099 1.00 25.58 224 LEU C O 1
ATOM 7933 N N . THR C 1 241 ? 156.769 -3.135 56.586 1.00 25.50 225 THR C N 1
ATOM 7934 C CA . THR C 1 241 ? 157.427 -2.363 55.570 1.00 22.91 225 THR C CA 1
ATOM 7935 C C . THR C 1 241 ? 156.905 -2.817 54.190 1.00 23.48 225 THR C C 1
ATOM 7936 O O . THR C 1 241 ? 156.567 -1.983 53.358 1.00 21.79 225 THR C O 1
ATOM 7940 N N . LEU C 1 242 ? 156.881 -4.127 53.951 1.00 21.52 226 LEU C N 1
ATOM 7941 C CA . LEU C 1 242 ? 156.379 -4.670 52.715 1.00 22.53 226 LEU C CA 1
ATOM 7942 C C . LEU C 1 242 ? 154.887 -4.358 52.533 1.00 24.98 226 LEU C C 1
ATOM 7943 O O . LEU C 1 242 ? 154.461 -3.939 51.450 1.00 24.73 226 LEU C O 1
ATOM 7948 N N . ALA C 1 243 ? 154.111 -4.551 53.595 1.00 26.78 227 ALA C N 1
ATOM 7949 C CA . ALA C 1 243 ? 152.676 -4.306 53.549 1.00 27.34 227 ALA C CA 1
ATOM 7950 C C . ALA C 1 243 ? 152.374 -2.865 53.193 1.00 29.82 227 ALA C C 1
ATOM 7951 O O . ALA C 1 243 ? 151.324 -2.570 52.588 1.00 33.32 227 ALA C O 1
ATOM 7953 N N . SER C 1 244 ? 153.289 -1.963 53.565 1.00 29.14 228 SER C N 1
ATOM 7954 C CA . SER C 1 244 ? 153.130 -0.531 53.278 1.00 28.59 228 SER C CA 1
ATOM 7955 C C . SER C 1 244 ? 153.644 -0.177 51.901 1.00 29.96 228 SER C C 1
ATOM 7956 O O . SER C 1 244 ? 153.551 0.969 51.491 1.00 35.52 228 SER C O 1
ATOM 7959 N N . GLY C 1 245 ? 154.203 -1.162 51.200 1.00 32.36 229 GLY C N 1
ATOM 7960 C CA . GLY C 1 245 ? 154.694 -0.988 49.838 1.00 31.61 229 GLY C CA 1
ATOM 7961 C C . GLY C 1 245 ? 156.024 -0.274 49.800 1.00 30.07 229 GLY C C 1
ATOM 7962 O O . GLY C 1 245 ? 156.389 0.255 48.761 1.00 30.12 229 GLY C O 1
ATOM 7963 N N . ALA C 1 246 ? 156.774 -0.323 50.913 1.00 29.92 230 ALA C N 1
ATOM 7964 C CA . ALA C 1 246 ? 158.079 0.333 51.026 1.00 27.05 230 ALA C CA 1
ATOM 7965 C C . ALA C 1 246 ? 159.234 -0.632 50.769 1.00 26.94 230 ALA C C 1
ATOM 7966 O O . ALA C 1 246 ? 159.056 -1.653 50.128 1.00 25.61 230 ALA C O 1
ATOM 7968 N N . THR C 1 247 ? 160.444 -0.285 51.219 1.00 30.59 231 THR C N 1
ATOM 7969 C CA . THR C 1 247 ? 161.664 -1.090 50.934 1.00 28.13 231 THR C CA 1
ATOM 7970 C C . THR C 1 247 ? 162.335 -1.477 52.247 1.00 27.23 231 THR C C 1
ATOM 7971 O O . THR C 1 247 ? 162.699 -0.604 53.049 1.00 26.71 231 THR C O 1
ATOM 7975 N N . ALA C 1 248 ? 162.515 -2.770 52.448 1.00 26.42 232 ALA C N 1
ATOM 7976 C CA . ALA C 1 248 ? 163.035 -3.273 53.704 1.00 30.74 232 ALA C CA 1
ATOM 7977 C C . ALA C 1 248 ? 164.529 -3.546 53.578 1.00 31.67 232 ALA C C 1
ATOM 7978 O O . ALA C 1 248 ? 164.959 -4.188 52.626 1.00 28.67 232 ALA C O 1
ATOM 7980 N N . VAL C 1 249 ? 165.296 -3.069 54.558 1.00 34.63 233 VAL C N 1
ATOM 7981 C CA . VAL C 1 249 ? 166.750 -3.219 54.555 1.00 35.31 233 VAL C CA 1
ATOM 7982 C C . VAL C 1 249 ? 167.223 -3.820 55.871 1.00 31.28 233 VAL C C 1
ATOM 7983 O O . VAL C 1 249 ? 167.547 -3.113 56.823 1.00 27.90 233 VAL C O 1
ATOM 7987 N N . PRO C 1 250 ? 167.254 -5.147 55.928 1.00 31.29 234 PRO C N 1
ATOM 7988 C CA . PRO C 1 250 ? 167.755 -5.787 57.139 1.00 33.62 234 PRO C CA 1
ATOM 7989 C C . PRO C 1 250 ? 169.193 -5.362 57.329 1.00 34.76 234 PRO C C 1
ATOM 7990 O O . PRO C 1 250 ? 169.938 -5.336 56.363 1.00 34.22 234 PRO C O 1
ATOM 7994 N N . VAL C 1 251 ? 169.595 -5.049 58.552 1.00 37.76 235 VAL C N 1
ATOM 7995 C CA . VAL C 1 251 ? 170.975 -4.630 58.790 1.00 38.10 235 VAL C CA 1
ATOM 7996 C C . VAL C 1 251 ? 171.785 -5.856 59.197 1.00 39.21 235 VAL C C 1
ATOM 7997 O O . VAL C 1 251 ? 171.619 -6.357 60.300 1.00 38.77 235 VAL C O 1
ATOM 8001 N N . PRO C 1 252 ? 172.675 -6.352 58.323 1.00 42.07 236 PRO C N 1
ATOM 8002 C CA . PRO C 1 252 ? 173.433 -7.555 58.747 1.00 44.97 236 PRO C CA 1
ATOM 8003 C C . PRO C 1 252 ? 174.216 -7.329 60.045 1.00 49.30 236 PRO C C 1
ATOM 8004 O O . PRO C 1 252 ? 174.627 -6.189 60.342 1.00 41.68 236 PRO C O 1
ATOM 8008 N N . ARG C 1 253 ? 174.413 -8.394 60.828 1.00 58.52 237 ARG C N 1
ATOM 8009 C CA . ARG C 1 253 ? 175.077 -8.222 62.132 1.00 64.78 237 ARG C CA 1
ATOM 8010 C C . ARG C 1 253 ? 176.534 -7.692 62.030 1.00 68.86 237 ARG C C 1
ATOM 8011 O O . ARG C 1 253 ? 176.977 -6.968 62.915 1.00 63.12 237 ARG C O 1
ATOM 8019 N N . ASP C 1 254 ? 177.247 -7.983 60.938 1.00 66.21 238 ASP C N 1
ATOM 8020 C CA . ASP C 1 254 ? 178.586 -7.406 60.749 1.00 63.28 238 ASP C CA 1
ATOM 8021 C C . ASP C 1 254 ? 178.621 -5.895 60.474 1.00 67.23 238 ASP C C 1
ATOM 8022 O O . ASP C 1 254 ? 179.704 -5.323 60.385 1.00 86.98 238 ASP C O 1
ATOM 8027 N N . ARG C 1 255 ? 177.476 -5.250 60.276 1.00 62.26 239 ARG C N 1
ATOM 8028 C CA . ARG C 1 255 ? 177.449 -3.790 60.205 1.00 57.13 239 ARG C CA 1
ATOM 8029 C C . ARG C 1 255 ? 177.116 -3.218 61.562 1.00 60.00 239 ARG C C 1
ATOM 8030 O O . ARG C 1 255 ? 177.446 -2.084 61.845 1.00 67.05 239 ARG C O 1
ATOM 8038 N N . LEU C 1 256 ? 176.480 -4.011 62.413 1.00 59.92 240 LEU C N 1
ATOM 8039 C CA . LEU C 1 256 ? 176.133 -3.588 63.757 1.00 57.09 240 LEU C CA 1
ATOM 8040 C C . LEU C 1 256 ? 177.401 -4.018 64.558 1.00 53.24 240 LEU C C 1
ATOM 8041 O O . LEU C 1 256 ? 177.736 -3.538 65.645 1.00 49.18 240 LEU C O 1
ATOM 8046 N N . ARG C 1 260 ? 180.643 2.790 63.329 1.00 61.80 244 ARG C N 1
ATOM 8047 C CA . ARG C 1 260 ? 181.016 3.524 62.083 1.00 66.74 244 ARG C CA 1
ATOM 8048 C C . ARG C 1 260 ? 180.518 2.805 60.855 1.00 62.19 244 ARG C C 1
ATOM 8049 O O . ARG C 1 260 ? 180.118 3.442 59.880 1.00 57.73 244 ARG C O 1
ATOM 8057 N N . ARG C 1 261 ? 180.628 1.483 60.885 1.00 62.65 245 ARG C N 1
ATOM 8058 C CA . ARG C 1 261 ? 180.158 0.645 59.796 1.00 68.24 245 ARG C CA 1
ATOM 8059 C C . ARG C 1 261 ? 178.632 0.713 59.712 1.00 66.84 245 ARG C C 1
ATOM 8060 O O . ARG C 1 261 ? 178.055 0.646 58.628 1.00 53.71 245 ARG C O 1
ATOM 8068 N N . PHE C 1 262 ? 177.985 0.839 60.867 1.00 68.07 246 PHE C N 1
ATOM 8069 C CA . PHE C 1 262 ? 176.534 0.907 60.918 1.00 73.12 246 PHE C CA 1
ATOM 8070 C C . PHE C 1 262 ? 176.065 2.228 60.328 1.00 73.66 246 PHE C C 1
ATOM 8071 O O . PHE C 1 262 ? 175.174 2.260 59.474 1.00 83.74 246 PHE C O 1
ATOM 8079 N N . LEU C 1 263 ? 176.656 3.316 60.798 1.00 67.62 247 LEU C N 1
ATOM 8080 C CA . LEU C 1 263 ? 176.319 4.631 60.290 1.00 64.14 247 LEU C CA 1
ATOM 8081 C C . LEU C 1 263 ? 176.579 4.757 58.782 1.00 60.40 247 LEU C C 1
ATOM 8082 O O . LEU C 1 263 ? 175.785 5.362 58.078 1.00 60.98 247 LEU C O 1
ATOM 8087 N N . ALA C 1 264 ? 177.665 4.185 58.281 1.00 60.27 248 ALA C N 1
ATOM 8088 C CA . ALA C 1 264 ? 177.959 4.261 56.843 1.00 61.55 248 ALA C CA 1
ATOM 8089 C C . ALA C 1 264 ? 176.899 3.507 56.059 1.00 62.34 248 ALA C C 1
ATOM 8090 O O . ALA C 1 264 ? 176.505 3.920 54.960 1.00 59.26 248 ALA C O 1
ATOM 8092 N N . PHE C 1 265 ? 176.451 2.390 56.632 1.00 61.89 249 PHE C N 1
ATOM 8093 C CA . PHE C 1 265 ? 175.404 1.578 56.019 1.00 56.57 249 PHE C CA 1
ATOM 8094 C C . PHE C 1 265 ? 174.094 2.357 55.903 1.00 49.92 249 PHE C C 1
ATOM 8095 O O . PHE C 1 265 ? 173.446 2.306 54.870 1.00 47.36 249 PHE C O 1
ATOM 8103 N N . LEU C 1 266 ? 173.736 3.137 56.914 1.00 49.95 250 LEU C N 1
ATOM 8104 C CA . LEU C 1 266 ? 172.530 3.963 56.795 1.00 52.14 250 LEU C CA 1
ATOM 8105 C C . LEU C 1 266 ? 172.626 4.964 55.631 1.00 52.34 250 LEU C C 1
ATOM 8106 O O . LEU C 1 266 ? 171.607 5.298 55.037 1.00 55.75 250 LEU C O 1
ATOM 8111 N N . HIS C 1 267 ? 173.833 5.468 55.336 1.00 50.30 251 HIS C N 1
ATOM 8112 C CA . HIS C 1 267 ? 174.053 6.321 54.153 1.00 47.50 251 HIS C CA 1
ATOM 8113 C C . HIS C 1 267 ? 174.063 5.480 52.892 1.00 44.38 251 HIS C C 1
ATOM 8114 O O . HIS C 1 267 ? 173.384 5.801 51.954 1.00 37.24 251 HIS C O 1
ATOM 8121 N N . GLU C 1 268 ? 174.843 4.412 52.878 1.00 44.39 252 GLU C N 1
ATOM 8122 C CA . GLU C 1 268 ? 174.950 3.605 51.679 1.00 47.90 252 GLU C CA 1
ATOM 8123 C C . GLU C 1 268 ? 173.562 3.188 51.169 1.00 49.26 252 GLU C C 1
ATOM 8124 O O . GLU C 1 268 ? 173.266 3.314 49.991 1.00 48.14 252 GLU C O 1
ATOM 8130 N N . ALA C 1 269 ? 172.692 2.743 52.072 1.00 53.10 253 ALA C N 1
ATOM 8131 C CA . ALA C 1 269 ? 171.345 2.285 51.686 1.00 50.89 253 ALA C CA 1
ATOM 8132 C C . ALA C 1 269 ? 170.280 3.377 51.734 1.00 46.57 253 ALA C C 1
ATOM 8133 O O . ALA C 1 269 ? 169.095 3.093 51.550 1.00 43.46 253 ALA C O 1
ATOM 8135 N N . ALA C 1 270 ? 170.696 4.618 51.984 1.00 43.29 254 ALA C N 1
ATOM 8136 C CA . ALA C 1 270 ? 169.796 5.769 51.930 1.00 43.22 254 ALA C CA 1
ATOM 8137 C C . ALA C 1 270 ? 168.556 5.535 52.828 1.00 43.70 254 ALA C C 1
ATOM 8138 O O . ALA C 1 270 ? 167.408 5.674 52.404 1.00 40.87 254 ALA C O 1
ATOM 8140 N N . ILE C 1 271 ? 168.818 5.175 54.081 1.00 44.93 255 ILE C N 1
ATOM 8141 C CA . ILE C 1 271 ? 167.771 4.778 55.024 1.00 40.58 255 ILE C CA 1
ATOM 8142 C C . ILE C 1 271 ? 166.953 5.976 55.511 1.00 41.48 255 ILE C C 1
ATOM 8143 O O . ILE C 1 271 ? 167.516 6.959 55.991 1.00 43.22 255 ILE C O 1
ATOM 8148 N N . THR C 1 272 ? 165.624 5.891 55.389 1.00 41.28 256 THR C N 1
ATOM 8149 C CA . THR C 1 272 ? 164.731 6.945 55.898 1.00 41.14 256 THR C CA 1
ATOM 8150 C C . THR C 1 272 ? 164.165 6.632 57.266 1.00 41.00 256 THR C C 1
ATOM 8151 O O . THR C 1 272 ? 163.763 7.542 58.000 1.00 35.54 256 THR C O 1
ATOM 8155 N N . GLN C 1 273 ? 164.145 5.360 57.636 1.00 39.64 257 GLN C N 1
ATOM 8156 C CA . GLN C 1 273 ? 163.563 5.016 58.924 1.00 41.78 257 GLN C CA 1
ATOM 8157 C C . GLN C 1 273 ? 164.341 3.899 59.562 1.00 38.83 257 GLN C C 1
ATOM 8158 O O . GLN C 1 273 ? 164.702 2.916 58.901 1.00 35.46 257 GLN C O 1
ATOM 8164 N N . VAL C 1 274 ? 164.613 4.060 60.848 1.00 36.26 258 VAL C N 1
ATOM 8165 C CA . VAL C 1 274 ? 165.338 3.012 61.563 1.00 39.41 258 VAL C CA 1
ATOM 8166 C C . VAL C 1 274 ? 164.441 2.392 62.614 1.00 32.61 258 VAL C C 1
ATOM 8167 O O . VAL C 1 274 ? 163.817 3.109 63.385 1.00 27.42 258 VAL C O 1
ATOM 8171 N N . HIS C 1 275 ? 164.419 1.064 62.623 1.00 36.99 259 HIS C N 1
ATOM 8172 C CA . HIS C 1 275 ? 163.778 0.271 63.674 1.00 36.73 259 HIS C CA 1
ATOM 8173 C C . HIS C 1 275 ? 164.856 -0.334 64.534 1.00 38.72 259 HIS C C 1
ATOM 8174 O O . HIS C 1 275 ? 165.822 -0.939 64.016 1.00 30.51 259 HIS C O 1
ATOM 8181 N N . GLY C 1 276 ? 164.698 -0.207 65.850 1.00 37.55 260 GLY C N 1
ATOM 8182 C CA . GLY C 1 276 ? 165.657 -0.847 66.758 1.00 38.11 260 GLY C CA 1
ATOM 8183 C C . GLY C 1 276 ? 165.254 -0.635 68.202 1.00 40.70 260 GLY C C 1
ATOM 8184 O O . GLY C 1 276 ? 164.357 0.149 68.488 1.00 36.78 260 GLY C O 1
ATOM 8185 N N . VAL C 1 277 ? 165.922 -1.336 69.105 1.00 44.61 261 VAL C N 1
ATOM 8186 C CA . VAL C 1 277 ? 165.804 -1.047 70.546 1.00 51.67 261 VAL C CA 1
ATOM 8187 C C . VAL C 1 277 ? 166.484 0.282 70.849 1.00 52.23 261 VAL C C 1
ATOM 8188 O O . VAL C 1 277 ? 167.365 0.695 70.107 1.00 54.49 261 VAL C O 1
ATOM 8192 N N . PRO C 1 278 ? 166.069 0.960 71.931 1.00 57.48 262 PRO C N 1
ATOM 8193 C CA . PRO C 1 278 ? 166.684 2.233 72.333 1.00 57.01 262 PRO C CA 1
ATOM 8194 C C . PRO C 1 278 ? 168.208 2.200 72.465 1.00 55.33 262 PRO C C 1
ATOM 8195 O O . PRO C 1 278 ? 168.861 3.118 71.985 1.00 52.96 262 PRO C O 1
ATOM 8199 N N . SER C 1 279 ? 168.748 1.137 73.075 1.00 50.10 263 SER C N 1
ATOM 8200 C CA . SER C 1 279 ? 170.183 0.999 73.333 1.00 50.64 263 SER C CA 1
ATOM 8201 C C . SER C 1 279 ? 171.061 0.921 72.083 1.00 60.27 263 SER C C 1
ATOM 8202 O O . SER C 1 279 ? 172.270 1.159 72.148 1.00 69.23 263 SER C O 1
ATOM 8205 N N . LEU C 1 280 ? 170.461 0.591 70.947 1.00 61.24 264 LEU C N 1
ATOM 8206 C CA . LEU C 1 280 ? 171.133 0.714 69.659 1.00 60.32 264 LEU C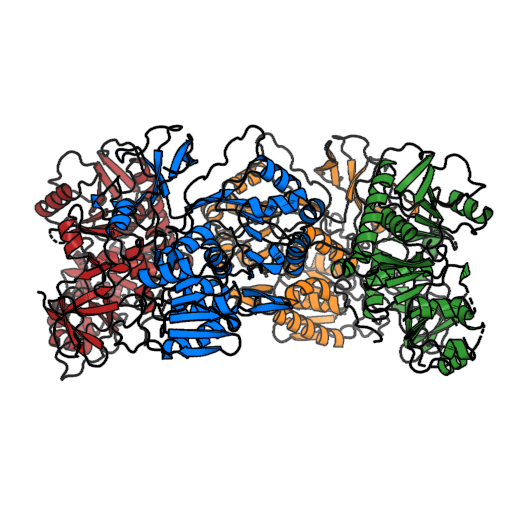 CA 1
ATOM 8207 C C . LEU C 1 280 ? 171.878 2.046 69.503 1.00 61.65 264 LEU C C 1
ATOM 8208 O O . LEU C 1 280 ? 172.956 2.087 68.930 1.00 58.56 264 LEU C O 1
ATOM 8213 N N . TRP C 1 281 ? 171.282 3.126 70.002 1.00 63.98 265 TRP C N 1
ATOM 8214 C CA . TRP C 1 281 ? 171.780 4.479 69.760 1.00 66.16 265 TRP C CA 1
ATOM 8215 C C . TRP C 1 281 ? 172.851 4.941 70.753 1.00 71.88 265 TRP C C 1
ATOM 8216 O O . TRP C 1 281 ? 173.640 5.822 70.425 1.00 70.68 265 TRP C O 1
ATOM 8227 N N . ARG C 1 282 ? 172.892 4.343 71.946 1.00 76.24 266 ARG C N 1
ATOM 8228 C CA . ARG C 1 282 ? 173.822 4.792 72.988 1.00 76.28 266 ARG C CA 1
ATOM 8229 C C . ARG C 1 282 ? 175.261 4.872 72.496 1.00 74.55 266 ARG C C 1
ATOM 8230 O O . ARG C 1 282 ? 175.928 5.881 72.737 1.00 84.45 266 ARG C O 1
ATOM 8238 N N . PRO C 1 283 ? 175.740 3.814 71.820 1.00 66.30 267 PRO C N 1
ATOM 8239 C CA . PRO C 1 283 ? 176.894 3.997 70.961 1.00 63.58 267 PRO C CA 1
ATOM 8240 C C . PRO C 1 283 ? 176.464 4.834 69.755 1.00 63.87 267 PRO C C 1
ATOM 8241 O O . PRO C 1 283 ? 177.191 5.694 69.314 1.00 54.62 267 PRO C O 1
ATOM 8245 N N . GLU C 1 288 ? 180.240 8.617 68.395 1.00 60.24 272 GLU C N 1
ATOM 8246 C CA . GLU C 1 288 ? 180.261 9.177 67.036 1.00 64.06 272 GLU C CA 1
ATOM 8247 C C . GLU C 1 288 ? 179.139 10.171 66.804 1.00 66.27 272 GLU C C 1
ATOM 8248 O O . GLU C 1 288 ? 178.463 10.124 65.774 1.00 60.27 272 GLU C O 1
ATOM 8254 N N . PRO C 1 289 ? 178.952 11.094 67.753 1.00 74.95 273 PRO C N 1
ATOM 8255 C CA . PRO C 1 289 ? 177.826 12.015 67.662 1.00 78.56 273 PRO C CA 1
ATOM 8256 C C . PRO C 1 289 ? 177.787 12.868 66.389 1.00 79.20 273 PRO C C 1
ATOM 8257 O O . PRO C 1 289 ? 176.702 13.195 65.933 1.00 77.08 273 PRO C O 1
ATOM 8261 N N . ASP C 1 290 ? 178.937 13.206 65.809 1.00 82.42 274 ASP C N 1
ATOM 8262 C CA . ASP C 1 290 ? 178.942 13.995 64.578 1.00 79.17 274 ASP C CA 1
ATOM 8263 C C . ASP C 1 290 ? 178.430 13.189 63.411 1.00 73.10 274 ASP C C 1
ATOM 8264 O O . ASP C 1 290 ? 177.744 13.729 62.549 1.00 72.01 274 ASP C O 1
ATOM 8269 N N . LEU C 1 291 ? 178.780 11.910 63.343 1.00 69.05 275 LEU C N 1
ATOM 8270 C CA . LEU C 1 291 ? 178.254 11.081 62.258 1.00 70.64 275 LEU C CA 1
ATOM 8271 C C . LEU C 1 291 ? 176.722 10.878 62.386 1.00 67.63 275 LEU C C 1
ATOM 8272 O O . LEU C 1 291 ? 175.994 10.846 61.391 1.00 65.72 275 LEU C O 1
ATOM 8277 N N . VAL C 1 292 ? 176.235 10.763 63.619 1.00 65.41 276 VAL C N 1
ATOM 8278 C CA . VAL C 1 292 ? 174.802 10.624 63.872 1.00 58.82 276 VAL C CA 1
ATOM 8279 C C . VAL C 1 292 ? 174.089 11.859 63.363 1.00 60.44 276 VAL C C 1
ATOM 8280 O O . VAL C 1 292 ? 173.145 11.766 62.587 1.00 63.71 276 VAL C O 1
ATOM 8284 N N . ALA C 1 293 ? 174.569 13.023 63.787 1.00 59.47 277 ALA C N 1
ATOM 8285 C CA . ALA C 1 293 ? 174.065 14.300 63.300 1.00 54.64 277 ALA C CA 1
ATOM 8286 C C . ALA C 1 293 ? 174.091 14.414 61.782 1.00 50.59 277 ALA C C 1
ATOM 8287 O O . ALA C 1 293 ? 173.343 15.193 61.220 1.00 48.82 277 ALA C O 1
ATOM 8289 N N . GLY C 1 294 ? 174.969 13.664 61.129 1.00 47.22 278 GLY C N 1
ATOM 8290 C CA . GLY C 1 294 ? 175.153 13.766 59.686 1.00 48.54 278 GLY C CA 1
ATOM 8291 C C . GLY C 1 294 ? 174.305 12.826 58.877 1.00 54.45 278 GLY C C 1
ATOM 8292 O O . GLY C 1 294 ? 174.452 12.769 57.653 1.00 49.31 278 GLY C O 1
ATOM 8293 N N . LEU C 1 295 ? 173.416 12.084 59.547 1.00 62.88 279 LEU C N 1
ATOM 8294 C CA . LEU C 1 295 ? 172.477 11.162 58.854 1.00 66.26 279 LEU C CA 1
ATOM 8295 C C . LEU C 1 295 ? 171.348 11.896 58.114 1.00 63.37 279 LEU C C 1
ATOM 8296 O O . LEU C 1 295 ? 170.205 11.918 58.564 1.00 66.86 279 LEU C O 1
ATOM 8301 N N . ASP C 1 296 ? 171.686 12.478 56.972 1.00 63.95 280 ASP C N 1
ATOM 8302 C CA . ASP C 1 296 ? 170.766 13.354 56.247 1.00 68.69 280 ASP C CA 1
ATOM 8303 C C . ASP C 1 296 ? 169.528 12.671 55.695 1.00 63.41 280 ASP C C 1
ATOM 8304 O O . ASP C 1 296 ? 168.452 13.240 55.749 1.00 61.55 280 ASP C O 1
ATOM 8309 N N . PRO C 1 297 ? 169.666 11.449 55.155 1.00 59.98 281 PRO C N 1
ATOM 8310 C CA . PRO C 1 297 ? 168.465 10.777 54.633 1.00 60.03 281 PRO C CA 1
ATOM 8311 C C . PRO C 1 297 ? 167.411 10.337 55.685 1.00 56.68 281 PRO C C 1
ATOM 8312 O O . PRO C 1 297 ? 166.265 10.106 55.332 1.00 52.10 281 PRO C O 1
ATOM 8316 N N . LEU C 1 298 ? 167.814 10.242 56.953 1.00 54.54 282 LEU C N 1
ATOM 8317 C CA . LEU C 1 298 ? 166.997 9.658 58.010 1.00 49.66 282 LEU C CA 1
ATOM 8318 C C . LEU C 1 298 ? 165.926 10.634 58.424 1.00 47.98 282 LEU C C 1
ATOM 8319 O O . LEU C 1 298 ? 166.245 11.739 58.827 1.00 50.24 282 LEU C O 1
ATOM 8324 N N . ARG C 1 299 ? 164.666 10.212 58.312 1.00 47.48 283 ARG C N 1
ATOM 8325 C CA . ARG C 1 299 ? 163.506 11.025 58.672 1.00 44.13 283 ARG C CA 1
ATOM 8326 C C . ARG C 1 299 ? 162.810 10.521 59.930 1.00 40.83 283 ARG C C 1
ATOM 8327 O O . ARG C 1 299 ? 162.056 11.263 60.560 1.00 40.48 283 ARG C O 1
ATOM 8335 N N . SER C 1 300 ? 163.044 9.273 60.313 1.00 39.00 284 SER C N 1
ATOM 8336 C CA . SER C 1 300 ? 162.230 8.707 61.383 1.00 38.76 284 SER C CA 1
ATOM 8337 C C . SER C 1 300 ? 162.878 7.539 62.081 1.00 36.75 284 SER C C 1
ATOM 8338 O O . SER C 1 300 ? 163.678 6.819 61.513 1.00 35.60 284 SER C O 1
ATOM 8341 N N . ILE C 1 301 ? 162.510 7.364 63.342 1.00 41.98 285 ILE C N 1
ATOM 8342 C CA . ILE C 1 301 ? 163.008 6.259 64.149 1.00 43.87 285 ILE C CA 1
ATOM 8343 C C . ILE C 1 301 ? 161.881 5.630 64.948 1.00 41.34 285 ILE C C 1
ATOM 8344 O O . ILE C 1 301 ? 161.051 6.338 65.535 1.00 40.26 285 ILE C O 1
ATOM 8349 N N . LEU C 1 302 ? 161.850 4.299 64.949 1.00 43.29 286 LEU C N 1
ATOM 8350 C CA . LEU C 1 302 ? 160.854 3.529 65.693 1.00 42.07 286 LEU C CA 1
ATOM 8351 C C . LEU C 1 302 ? 161.591 2.687 66.709 1.00 39.72 286 LEU C C 1
ATOM 8352 O O . LEU C 1 302 ? 162.487 1.932 66.314 1.00 37.95 286 LEU C O 1
ATOM 8357 N N . PHE C 1 303 ? 161.287 2.870 68.003 1.00 45.35 287 PHE C N 1
ATOM 8358 C CA . PHE C 1 303 ? 161.859 2.018 69.086 1.00 51.25 287 PHE C CA 1
ATOM 8359 C C . PHE C 1 303 ? 160.877 1.093 69.704 1.00 47.55 287 PHE C C 1
ATOM 8360 O O . PHE C 1 303 ? 159.737 1.458 69.842 1.00 44.82 287 PHE C O 1
ATOM 8368 N N . SER C 1 304 ? 161.387 0.014 70.276 1.00 48.36 288 SER C N 1
ATOM 8369 C CA . SER C 1 304 ? 160.612 -0.789 71.185 1.00 51.80 288 SER C CA 1
ATOM 8370 C C . SER C 1 304 ? 161.508 -1.663 72.044 1.00 46.95 288 SER C C 1
ATOM 8371 O O . SER C 1 304 ? 162.574 -2.051 71.587 1.00 44.75 288 SER C O 1
ATOM 8374 N N . GLY C 1 311 ? 166.828 11.122 79.074 1.00 66.13 295 GLY C N 1
ATOM 8375 C CA . GLY C 1 311 ? 168.093 11.854 78.870 1.00 69.92 295 GLY C CA 1
ATOM 8376 C C . GLY C 1 311 ? 168.790 11.473 77.576 1.00 73.77 295 GLY C C 1
ATOM 8377 O O . GLY C 1 311 ? 169.215 12.342 76.805 1.00 68.19 295 GLY C O 1
ATOM 8378 N N . ASP C 1 312 ? 168.922 10.166 77.345 1.00 82.32 296 ASP C N 1
ATOM 8379 C CA . ASP C 1 312 ? 169.482 9.641 76.097 1.00 80.03 296 ASP C CA 1
ATOM 8380 C C . ASP C 1 312 ? 168.635 10.122 74.918 1.00 76.37 296 ASP C C 1
ATOM 8381 O O . ASP C 1 312 ? 169.146 10.567 73.892 1.00 73.13 296 ASP C O 1
ATOM 8386 N N . LEU C 1 313 ? 167.324 10.054 75.091 1.00 68.94 297 LEU C N 1
ATOM 8387 C CA . LEU C 1 313 ? 166.396 10.428 74.037 1.00 70.45 297 LEU C CA 1
ATOM 8388 C C . LEU C 1 313 ? 166.552 11.892 73.645 1.00 64.75 297 LEU C C 1
ATOM 8389 O O . LEU C 1 313 ? 166.609 12.213 72.457 1.00 58.87 297 LEU C O 1
ATOM 8394 N N . ARG C 1 314 ? 166.588 12.766 74.655 1.00 66.46 298 ARG C N 1
ATOM 8395 C CA . ARG C 1 314 ? 166.779 14.203 74.452 1.00 61.81 298 ARG C CA 1
ATOM 8396 C C . ARG C 1 314 ? 168.073 14.449 73.694 1.00 63.36 298 ARG C C 1
ATOM 8397 O O . ARG C 1 314 ? 168.129 15.245 72.768 1.00 63.14 298 ARG C O 1
ATOM 8405 N N . GLU C 1 315 ? 169.120 13.745 74.096 1.00 62.27 299 GLU C N 1
ATOM 8406 C CA . GLU C 1 315 ? 170.402 13.860 73.433 1.00 66.55 299 GLU C CA 1
ATOM 8407 C C . GLU C 1 315 ? 170.209 13.496 71.956 1.00 66.13 299 GLU C C 1
ATOM 8408 O O . GLU C 1 315 ? 170.614 14.247 71.065 1.00 60.43 299 GLU C O 1
ATOM 8414 N N . LEU C 1 316 ? 169.538 12.365 71.703 1.00 71.27 300 LEU C N 1
ATOM 8415 C CA . LEU C 1 316 ? 169.269 11.902 70.330 1.00 66.17 300 LEU C CA 1
ATOM 8416 C C . LEU C 1 316 ? 168.432 12.895 69.527 1.00 60.47 300 LEU C C 1
ATOM 8417 O O . LEU C 1 316 ? 168.791 13.210 68.397 1.00 63.10 300 LEU C O 1
ATOM 8422 N N . GLN C 1 317 ? 167.351 13.410 70.105 1.00 58.99 301 GLN C N 1
ATOM 8423 C CA . GLN C 1 317 ? 166.585 14.486 69.449 1.00 65.39 301 GLN C CA 1
ATOM 8424 C C . GLN C 1 317 ? 167.468 15.681 69.085 1.00 67.36 301 GLN C C 1
ATOM 8425 O O . GLN C 1 317 ? 167.331 16.261 68.011 1.00 66.16 301 GLN C O 1
ATOM 8431 N N . GLY C 1 318 ? 168.350 16.047 70.016 1.00 66.15 302 GLY C N 1
ATOM 8432 C CA . GLY C 1 318 ? 169.308 17.125 69.834 1.00 65.16 302 GLY C CA 1
ATOM 8433 C C . GLY C 1 318 ? 170.225 16.910 68.646 1.00 61.34 302 GLY C C 1
ATOM 8434 O O . GLY C 1 318 ? 170.519 17.851 67.915 1.00 61.15 302 GLY C O 1
ATOM 8435 N N . LEU C 1 319 ? 170.673 15.681 68.439 1.00 56.55 303 LEU C N 1
ATOM 8436 C CA . LEU C 1 319 ? 171.526 15.388 67.296 1.00 59.46 303 LEU C CA 1
ATOM 8437 C C . LEU C 1 319 ? 170.722 15.252 66.018 1.00 60.18 303 LEU C C 1
ATOM 8438 O O . LEU C 1 319 ? 171.247 15.466 64.941 1.00 61.64 303 LEU C O 1
ATOM 8443 N N . LEU C 1 320 ? 169.447 14.918 66.137 1.00 64.06 304 LEU C N 1
ATOM 8444 C CA . LEU C 1 320 ? 168.614 14.674 64.967 1.00 64.57 304 LEU C CA 1
ATOM 8445 C C . LEU C 1 320 ? 167.349 15.501 65.030 1.00 65.89 304 LEU C C 1
ATOM 8446 O O . LEU C 1 320 ? 166.256 14.956 65.181 1.00 70.74 304 LEU C O 1
ATOM 8451 N N . PRO C 1 321 ? 167.490 16.826 64.912 1.00 67.51 305 PRO C N 1
ATOM 8452 C CA . PRO C 1 321 ? 166.299 17.680 64.935 1.00 66.68 305 PRO C CA 1
ATOM 8453 C C . PRO C 1 321 ? 165.388 17.412 63.735 1.00 61.80 305 PRO C C 1
ATOM 8454 O O . PRO C 1 321 ? 165.876 17.095 62.645 1.00 58.22 305 PRO C O 1
ATOM 8458 N N . GLY C 1 322 ? 164.081 17.556 63.937 1.00 63.13 306 GLY C N 1
ATOM 8459 C CA . GLY C 1 322 ? 163.100 17.400 62.858 1.00 65.65 306 GLY C CA 1
ATOM 8460 C C . GLY C 1 322 ? 162.899 15.976 62.364 1.00 66.27 306 GLY C C 1
ATOM 8461 O O . GLY C 1 322 ? 162.418 15.760 61.258 1.00 67.99 306 GLY C O 1
ATOM 8462 N N . ARG C 1 323 ? 163.300 15.002 63.171 1.00 68.52 307 ARG C N 1
ATOM 8463 C CA . ARG C 1 323 ? 163.016 13.595 62.901 1.00 67.79 307 ARG C CA 1
ATOM 8464 C C . ARG C 1 323 ? 161.779 13.201 63.692 1.00 60.48 307 ARG C C 1
ATOM 8465 O O . ARG C 1 323 ? 161.517 13.736 64.760 1.00 51.53 307 ARG C O 1
ATOM 8473 N N . ARG C 1 324 ? 161.013 12.269 63.137 1.00 62.13 308 ARG C N 1
ATOM 8474 C CA . ARG C 1 324 ? 159.844 11.742 63.820 1.00 56.16 308 ARG C CA 1
ATOM 8475 C C . ARG C 1 324 ? 160.281 10.493 64.537 1.00 48.74 308 ARG C C 1
ATOM 8476 O O . ARG C 1 324 ? 160.810 9.558 63.937 1.00 43.66 308 ARG C O 1
ATOM 8484 N N . ILE C 1 325 ? 160.091 10.495 65.843 1.00 45.42 309 ILE C N 1
ATOM 8485 C CA . ILE C 1 325 ? 160.440 9.343 66.641 1.00 45.95 309 ILE C CA 1
ATOM 8486 C C . ILE C 1 325 ? 159.176 8.772 67.233 1.00 44.77 309 ILE C C 1
ATOM 8487 O O . ILE C 1 325 ? 158.312 9.503 67.699 1.00 48.68 309 ILE C O 1
ATOM 8492 N N . PHE C 1 326 ? 159.076 7.453 67.172 1.00 40.23 310 PHE C N 1
ATOM 8493 C CA . PHE C 1 326 ? 157.904 6.744 67.601 1.00 35.03 310 PHE C CA 1
ATOM 8494 C C . PHE C 1 326 ? 158.248 5.738 68.672 1.00 34.41 310 PHE C C 1
ATOM 8495 O O . PHE C 1 326 ? 159.174 4.940 68.528 1.00 30.79 310 PHE C O 1
ATOM 8503 N N . ASN C 1 327 ? 157.430 5.718 69.708 1.00 36.32 311 ASN C N 1
ATOM 8504 C CA . ASN C 1 327 ? 157.572 4.799 70.830 1.00 36.53 311 ASN C CA 1
ATOM 8505 C C . ASN C 1 327 ? 156.533 3.677 70.683 1.00 37.06 311 ASN C C 1
ATOM 8506 O O . ASN C 1 327 ? 155.323 3.917 70.580 1.00 40.03 311 ASN C O 1
ATOM 8511 N N . LEU C 1 328 ? 157.016 2.447 70.613 1.00 40.46 312 LEU C N 1
ATOM 8512 C CA . LEU C 1 328 ? 156.172 1.284 70.333 1.00 41.15 312 LEU C CA 1
ATOM 8513 C C . LEU C 1 328 ? 156.058 0.432 71.601 1.00 39.95 312 LEU C C 1
ATOM 8514 O O . LEU C 1 328 ? 157.044 -0.112 72.061 1.00 40.53 312 LEU C O 1
ATOM 8519 N N . TYR C 1 329 ? 154.866 0.352 72.175 1.00 35.26 313 TYR C N 1
ATOM 8520 C CA . TYR C 1 329 ? 154.653 -0.436 73.368 1.00 33.63 313 TYR C CA 1
ATOM 8521 C C . TYR C 1 329 ? 153.956 -1.719 72.940 1.00 36.74 313 TYR C C 1
ATOM 8522 O O . TYR C 1 329 ? 153.031 -1.693 72.119 1.00 39.13 313 TYR C O 1
ATOM 8531 N N . GLY C 1 330 ? 154.387 -2.837 73.502 1.00 35.26 314 GLY C N 1
ATOM 8532 C CA . GLY C 1 330 ? 153.631 -4.073 73.433 1.00 33.80 314 GLY C CA 1
ATOM 8533 C C . GLY C 1 330 ? 154.519 -5.297 73.513 1.00 33.79 314 GLY C C 1
ATOM 8534 O O . GLY C 1 330 ? 155.718 -5.207 73.697 1.00 33.09 314 GLY C O 1
ATOM 8535 N N . ALA C 1 331 ? 153.910 -6.446 73.328 1.00 33.46 315 ALA C N 1
ATOM 8536 C CA . ALA C 1 331 ? 154.586 -7.713 73.455 1.00 31.84 315 ALA C CA 1
ATOM 8537 C C . ALA C 1 331 ? 154.338 -8.654 72.263 1.00 28.16 315 ALA C C 1
ATOM 8538 O O . ALA C 1 331 ? 153.488 -8.435 71.402 1.00 26.94 315 ALA C O 1
ATOM 8540 N N . THR C 1 332 ? 155.096 -9.731 72.265 1.00 26.31 316 THR C N 1
ATOM 8541 C CA . THR C 1 332 ? 154.934 -10.775 71.295 1.00 26.39 316 THR C CA 1
ATOM 8542 C C . THR C 1 332 ? 153.487 -11.283 71.142 1.00 25.71 316 THR C C 1
ATOM 8543 O O . THR C 1 332 ? 153.060 -11.613 70.038 1.00 22.30 316 THR C O 1
ATOM 8547 N N . GLU C 1 333 ? 152.764 -11.334 72.248 1.00 25.04 317 GLU C N 1
ATOM 8548 C CA . GLU C 1 333 ? 151.393 -11.794 72.218 1.00 28.27 317 GLU C CA 1
ATOM 8549 C C . GLU C 1 333 ? 150.468 -10.991 71.311 1.00 28.29 317 GLU C C 1
ATOM 8550 O O . GLU C 1 333 ? 149.430 -11.525 70.936 1.00 28.82 317 GLU C O 1
ATOM 8556 N N . SER C 1 334 ? 150.810 -9.751 70.977 1.00 25.92 318 SER C N 1
ATOM 8557 C CA . SER C 1 334 ? 150.036 -8.988 69.983 1.00 31.44 318 SER C CA 1
ATOM 8558 C C . SER C 1 334 ? 150.887 -8.358 68.889 1.00 30.48 318 SER C C 1
ATOM 8559 O O . SER C 1 334 ? 150.373 -7.613 68.037 1.00 28.36 318 SER C O 1
ATOM 8562 N N . MET C 1 335 ? 152.150 -8.748 68.869 1.00 32.36 319 MET C N 1
ATOM 8563 C CA . MET C 1 335 ? 153.223 -8.062 68.172 1.00 32.18 319 MET C CA 1
ATOM 8564 C C . MET C 1 335 ? 153.498 -6.701 68.796 1.00 32.03 319 MET C C 1
ATOM 8565 O O . MET C 1 335 ? 154.624 -6.427 69.143 1.00 37.38 319 MET C O 1
ATOM 8570 N N . ALA C 1 336 ? 152.487 -5.844 68.854 1.00 32.12 320 ALA C N 1
ATOM 8571 C CA . ALA C 1 336 ? 152.549 -4.559 69.529 1.00 31.18 320 ALA C CA 1
ATOM 8572 C C . ALA C 1 336 ? 151.129 -4.144 69.852 1.00 30.77 320 ALA C C 1
ATOM 8573 O O . ALA C 1 336 ? 150.178 -4.812 69.431 1.00 32.06 320 ALA C O 1
ATOM 8575 N N . ALA C 1 337 ? 150.994 -3.067 70.612 1.00 29.90 321 ALA C N 1
ATOM 8576 C CA . ALA C 1 337 ? 149.718 -2.651 71.147 1.00 32.02 321 ALA C CA 1
ATOM 8577 C C . ALA C 1 337 ? 149.446 -1.146 70.984 1.00 31.01 321 ALA C C 1
ATOM 8578 O O . ALA C 1 337 ? 148.298 -0.722 70.863 1.00 29.58 321 ALA C O 1
ATOM 8580 N N . SER C 1 338 ? 150.484 -0.331 71.050 1.00 34.12 322 SER C N 1
ATOM 8581 C CA . SER C 1 338 ? 150.311 1.112 70.910 1.00 31.86 322 SER C CA 1
ATOM 8582 C C . SER C 1 338 ? 151.558 1.722 70.309 1.00 29.89 322 SER C C 1
ATOM 8583 O O . SER C 1 338 ? 152.656 1.242 70.486 1.00 25.70 322 SER C O 1
ATOM 8586 N N . VAL C 1 339 ? 151.340 2.829 69.620 1.00 35.26 323 VAL C N 1
ATOM 8587 C CA . VAL C 1 339 ? 152.409 3.579 69.007 1.00 33.61 323 VAL C CA 1
ATOM 8588 C C . VAL C 1 339 ? 152.150 5.045 69.258 1.00 34.86 323 VAL C C 1
ATOM 8589 O O . VAL C 1 339 ? 151.040 5.542 69.083 1.00 34.17 323 VAL C O 1
ATOM 8593 N N . THR C 1 340 ? 153.196 5.732 69.676 1.00 35.82 324 THR C N 1
ATOM 8594 C CA . THR C 1 340 ? 153.070 7.045 70.268 1.00 38.42 324 THR C CA 1
ATOM 8595 C C . THR C 1 340 ? 154.144 7.933 69.670 1.00 36.85 324 THR C C 1
ATOM 8596 O O . THR C 1 340 ? 155.295 7.515 69.588 1.00 32.61 324 THR C O 1
ATOM 8600 N N . ASP C 1 341 ? 153.763 9.154 69.270 1.00 38.77 325 ASP C N 1
ATOM 8601 C CA . ASP C 1 341 ? 154.745 10.191 68.900 1.00 40.69 325 ASP C CA 1
ATOM 8602 C C . ASP C 1 341 ? 155.523 10.662 70.137 1.00 41.57 325 ASP C C 1
ATOM 8603 O O . ASP C 1 341 ? 154.940 10.940 71.185 1.00 38.16 325 ASP C O 1
ATOM 8608 N N . VAL C 1 342 ? 156.845 10.696 70.023 1.00 46.79 326 VAL C N 1
ATOM 8609 C CA . VAL C 1 342 ? 157.698 11.351 71.028 1.00 51.46 326 VAL C CA 1
ATOM 8610 C C . VAL C 1 342 ? 157.681 12.870 70.764 1.00 53.64 326 VAL C C 1
ATOM 8611 O O . VAL C 1 342 ? 157.925 13.295 69.632 1.00 52.97 326 VAL C O 1
ATOM 8615 N N . PRO C 1 343 ? 157.383 13.686 71.797 1.00 56.03 327 PRO C N 1
ATOM 8616 C CA . PRO C 1 343 ? 157.021 15.086 71.493 1.00 57.10 327 PRO C CA 1
ATOM 8617 C C . PRO C 1 343 ? 158.137 15.967 70.888 1.00 53.00 327 PRO C C 1
ATOM 8618 O O . PRO C 1 343 ? 159.302 15.803 71.219 1.00 46.61 327 PRO C O 1
ATOM 8622 N N . ARG C 1 352 ? 158.396 10.377 82.620 1.00 59.54 336 ARG C N 1
ATOM 8623 C CA . ARG C 1 352 ? 157.820 9.160 82.051 1.00 62.29 336 ARG C CA 1
ATOM 8624 C C . ARG C 1 352 ? 157.079 9.416 80.730 1.00 59.95 336 ARG C C 1
ATOM 8625 O O . ARG C 1 352 ? 156.102 10.162 80.675 1.00 58.90 336 ARG C O 1
ATOM 8633 N N . LEU C 1 353 ? 157.529 8.752 79.681 1.00 57.61 337 LEU C N 1
ATOM 8634 C CA . LEU C 1 353 ? 156.887 8.824 78.377 1.00 59.91 337 LEU C CA 1
ATOM 8635 C C . LEU C 1 353 ? 155.554 8.069 78.407 1.00 52.76 337 LEU C C 1
ATOM 8636 O O . LEU C 1 353 ? 155.497 6.949 78.885 1.00 49.14 337 LEU C O 1
ATOM 8641 N N . THR C 1 354 ? 154.483 8.671 77.909 1.00 48.30 338 THR C N 1
ATOM 8642 C CA . THR C 1 354 ? 153.207 7.947 77.788 1.00 49.36 338 THR C CA 1
ATOM 8643 C C . THR C 1 354 ? 153.264 6.792 76.757 1.00 52.68 338 THR C C 1
ATOM 8644 O O . THR C 1 354 ? 154.050 6.820 75.801 1.00 54.75 338 THR C O 1
ATOM 8648 N N . ILE C 1 355 ? 152.455 5.758 76.981 1.00 52.73 339 ILE C N 1
ATOM 8649 C CA . ILE C 1 355 ? 152.248 4.721 75.962 1.00 52.75 339 ILE C CA 1
ATOM 8650 C C . ILE C 1 355 ? 150.908 4.948 75.254 1.00 52.09 339 ILE C C 1
ATOM 8651 O O . ILE C 1 355 ? 150.519 4.154 74.417 1.00 61.72 339 ILE C O 1
ATOM 8656 N N . GLY C 1 356 ? 150.213 6.031 75.589 1.00 47.54 340 GLY C N 1
ATOM 8657 C CA . GLY C 1 356 ? 149.138 6.554 74.758 1.00 46.64 340 GLY C CA 1
ATOM 8658 C C . GLY C 1 356 ? 147.892 5.695 74.779 1.00 49.67 340 GLY C C 1
ATOM 8659 O O . GLY C 1 356 ? 147.534 5.136 75.815 1.00 48.50 340 GLY C O 1
ATOM 8660 N N . TYR C 1 357 ? 147.241 5.595 73.622 1.00 46.63 341 TYR C N 1
ATOM 8661 C CA . TYR C 1 357 ? 146.107 4.708 73.424 1.00 46.75 341 TYR C CA 1
ATOM 8662 C C . TYR C 1 357 ? 146.555 3.534 72.566 1.00 40.18 341 TYR C C 1
ATOM 8663 O O . TYR C 1 357 ? 147.429 3.667 71.744 1.00 37.78 341 TYR C O 1
ATOM 8672 N N . ALA C 1 358 ? 145.895 2.400 72.713 1.00 41.10 342 ALA C N 1
ATOM 8673 C CA . ALA C 1 358 ? 146.118 1.274 71.806 1.00 37.51 342 ALA C CA 1
ATOM 8674 C C . ALA C 1 358 ? 146.064 1.727 70.346 1.00 34.46 342 ALA C C 1
ATOM 8675 O O . ALA C 1 358 ? 145.421 2.711 70.043 1.00 35.93 342 ALA C O 1
ATOM 8677 N N . HIS C 1 359 ? 146.725 1.007 69.453 1.00 33.21 343 HIS C N 1
ATOM 8678 C CA . HIS C 1 359 ? 146.708 1.371 68.023 1.00 34.93 343 HIS C CA 1
ATOM 8679 C C . HIS C 1 359 ? 145.323 1.237 67.449 1.00 34.46 343 HIS C C 1
ATOM 8680 O O . HIS C 1 359 ? 144.443 0.587 68.036 1.00 30.71 343 HIS C O 1
ATOM 8687 N N . HIS C 1 360 ? 145.151 1.792 66.255 1.00 31.80 344 HIS C N 1
ATOM 8688 C CA . HIS C 1 360 ? 143.862 1.867 65.658 1.00 32.50 344 HIS C CA 1
ATOM 8689 C C . HIS C 1 360 ? 143.266 0.438 65.535 1.00 29.84 344 HIS C C 1
ATOM 8690 O O . HIS C 1 360 ? 143.931 -0.494 65.107 1.00 28.50 344 HIS C O 1
ATOM 8697 N N . GLY C 1 361 ? 142.011 0.269 65.922 1.00 29.28 345 GLY C N 1
ATOM 8698 C CA . GLY C 1 361 ? 141.403 -1.071 65.892 1.00 28.17 345 GLY C CA 1
ATOM 8699 C C . GLY C 1 361 ? 141.535 -1.883 67.186 1.00 25.38 345 GLY C C 1
ATOM 8700 O O . GLY C 1 361 ? 141.003 -2.973 67.265 1.00 26.95 345 GLY C O 1
ATOM 8701 N N . ALA C 1 362 ? 142.210 -1.338 68.198 1.00 23.61 346 ALA C N 1
ATOM 8702 C CA . ALA C 1 362 ? 142.396 -1.967 69.486 1.00 21.99 346 ALA C CA 1
ATOM 8703 C C . ALA C 1 362 ? 142.050 -1.020 70.619 1.00 22.30 346 ALA C C 1
ATOM 8704 O O . ALA C 1 362 ? 141.823 0.150 70.368 1.00 20.33 346 ALA C O 1
ATOM 8706 N N . GLU C 1 363 ? 142.021 -1.550 71.859 1.00 22.08 347 GLU C N 1
ATOM 8707 C CA . GLU C 1 363 ? 141.746 -0.780 73.051 1.00 26.49 347 GLU C CA 1
ATOM 8708 C C . GLU C 1 363 ? 142.386 -1.412 74.296 1.00 26.98 347 GLU C C 1
ATOM 8709 O O . GLU C 1 363 ? 142.353 -2.617 74.498 1.00 28.43 347 GLU C O 1
ATOM 8715 N N . MET C 1 364 ? 143.006 -0.585 75.110 1.00 31.40 348 MET C N 1
ATOM 8716 C CA . MET C 1 364 ? 143.570 -1.062 76.337 1.00 33.84 348 MET C CA 1
ATOM 8717 C C . MET C 1 364 ? 143.143 -0.152 77.473 1.00 34.96 348 MET C C 1
ATOM 8718 O O . MET C 1 364 ? 142.967 1.022 77.279 1.00 35.57 348 MET C O 1
ATOM 8723 N N . ASP C 1 365 ? 142.969 -0.744 78.647 1.00 39.35 349 ASP C N 1
ATOM 8724 C CA . ASP C 1 365 ? 142.626 -0.030 79.867 1.00 37.17 349 ASP C CA 1
ATOM 8725 C C . ASP C 1 365 ? 143.224 -0.780 81.043 1.00 34.33 349 ASP C C 1
ATOM 8726 O O . ASP C 1 365 ? 143.787 -1.863 80.893 1.00 33.07 349 ASP C O 1
ATOM 8731 N N . VAL C 1 366 ? 143.091 -0.191 82.217 1.00 37.08 350 VAL C N 1
ATOM 8732 C CA . VAL C 1 366 ? 143.830 -0.600 83.381 1.00 38.61 350 VAL C CA 1
ATOM 8733 C C . VAL C 1 366 ? 142.830 -1.180 84.382 1.00 36.38 350 VAL C C 1
ATOM 8734 O O . VAL C 1 366 ? 141.736 -0.680 84.509 1.00 33.71 350 VAL C O 1
ATOM 8738 N N . TYR C 1 367 ? 143.180 -2.308 85.008 1.00 40.43 351 TYR C N 1
ATOM 8739 C CA . TYR C 1 367 ? 142.229 -3.086 85.846 1.00 39.62 351 TYR C CA 1
ATOM 8740 C C . TYR C 1 367 ? 142.792 -3.385 87.219 1.00 43.06 351 TYR C C 1
ATOM 8741 O O . TYR C 1 367 ? 143.975 -3.668 87.348 1.00 44.15 351 TYR C O 1
ATOM 8750 N N . ASP C 1 368 ? 141.935 -3.344 88.237 1.00 43.48 352 ASP C N 1
ATOM 8751 C CA . ASP C 1 368 ? 142.371 -3.669 89.596 1.00 46.36 352 ASP C CA 1
ATOM 8752 C C . ASP C 1 368 ? 142.504 -5.177 89.758 1.00 45.71 352 ASP C C 1
ATOM 8753 O O . ASP C 1 368 ? 142.139 -5.961 88.869 1.00 45.20 352 ASP C O 1
ATOM 8758 N N . ALA C 1 369 ? 142.997 -5.581 90.915 1.00 46.59 353 ALA C N 1
ATOM 8759 C CA . ALA C 1 369 ? 143.260 -6.996 91.195 1.00 48.49 353 ALA C CA 1
ATOM 8760 C C . ALA C 1 369 ? 141.990 -7.863 91.257 1.00 48.55 353 ALA C C 1
ATOM 8761 O O . ALA C 1 369 ? 142.081 -9.080 91.246 1.00 48.67 353 ALA C O 1
ATOM 8763 N N . GLU C 1 370 ? 140.824 -7.229 91.331 1.00 50.22 354 GLU C N 1
ATOM 8764 C CA . GLU C 1 370 ? 139.542 -7.928 91.422 1.00 53.07 354 GLU C CA 1
ATOM 8765 C C . GLU C 1 370 ? 138.862 -7.991 90.034 1.00 52.90 354 GLU C C 1
ATOM 8766 O O . GLU C 1 370 ? 137.725 -8.461 89.905 1.00 47.40 354 GLU C O 1
ATOM 8772 N N . GLY C 1 371 ? 139.569 -7.524 88.998 1.00 52.90 355 GLY C N 1
ATOM 8773 C CA . GLY C 1 371 ? 139.070 -7.581 87.636 1.00 49.37 355 GLY C CA 1
ATOM 8774 C C . GLY C 1 371 ? 138.086 -6.488 87.287 1.00 50.50 355 GLY C C 1
ATOM 8775 O O . GLY C 1 371 ? 137.329 -6.644 86.345 1.00 50.61 355 GLY C O 1
ATOM 8776 N N . ALA C 1 372 ? 138.076 -5.391 88.046 1.00 50.50 356 ALA C N 1
ATOM 8777 C CA . ALA C 1 372 ? 137.250 -4.237 87.693 1.00 44.51 356 ALA C CA 1
ATOM 8778 C C . ALA C 1 372 ? 138.129 -3.135 87.163 1.00 40.27 356 ALA C C 1
ATOM 8779 O O . ALA C 1 372 ? 139.295 -3.025 87.546 1.00 37.47 356 ALA C O 1
ATOM 8781 N N . PRO C 1 373 ? 137.570 -2.294 86.289 1.00 37.35 357 PRO C N 1
ATOM 8782 C CA . PRO C 1 373 ? 138.372 -1.230 85.703 1.00 41.13 357 PRO C CA 1
ATOM 8783 C C . PRO C 1 373 ? 138.677 -0.187 86.741 1.00 42.61 357 PRO C C 1
ATOM 8784 O O . PRO C 1 373 ? 137.817 0.209 87.491 1.00 44.19 357 PRO C O 1
ATOM 8788 N N . VAL C 1 374 ? 139.915 0.257 86.757 1.00 46.65 358 VAL C N 1
ATOM 8789 C CA . VAL C 1 374 ? 140.333 1.272 87.689 1.00 47.40 358 VAL C CA 1
ATOM 8790 C C . VAL C 1 374 ? 139.518 2.573 87.518 1.00 51.35 358 VAL C C 1
ATOM 8791 O O . VAL C 1 374 ? 139.296 3.016 86.388 1.00 50.46 358 VAL C O 1
ATOM 8795 N N . PRO C 1 377 ? 141.866 8.159 87.498 1.00 63.32 361 PRO C N 1
ATOM 8796 C CA . PRO C 1 377 ? 143.221 8.452 86.974 1.00 67.94 361 PRO C CA 1
ATOM 8797 C C . PRO C 1 377 ? 144.289 8.468 88.048 1.00 59.42 361 PRO C C 1
ATOM 8798 O O . PRO C 1 377 ? 143.990 8.737 89.193 1.00 62.56 361 PRO C O 1
ATOM 8802 N N . GLY C 1 378 ? 145.523 8.182 87.669 1.00 52.97 362 GLY C N 1
ATOM 8803 C CA . GLY C 1 378 ? 146.628 8.146 88.603 1.00 54.53 362 GLY C CA 1
ATOM 8804 C C . GLY C 1 378 ? 146.775 6.836 89.375 1.00 55.39 362 GLY C C 1
ATOM 8805 O O . GLY C 1 378 ? 147.829 6.557 89.953 1.00 53.25 362 GLY C O 1
ATOM 8806 N N . VAL C 1 379 ? 145.763 5.982 89.330 1.00 59.85 363 VAL C N 1
ATOM 8807 C CA . VAL C 1 379 ? 145.792 4.750 90.118 1.00 63.15 363 VAL C CA 1
ATOM 8808 C C . VAL C 1 379 ? 146.288 3.604 89.234 1.00 59.35 363 VAL C C 1
ATOM 8809 O O . VAL C 1 379 ? 145.770 3.375 88.138 1.00 52.95 363 VAL C O 1
ATOM 8813 N N . VAL C 1 380 ? 147.301 2.906 89.736 1.00 57.78 364 VAL C N 1
ATOM 8814 C CA . VAL C 1 380 ? 147.958 1.833 89.026 1.00 53.66 364 VAL C CA 1
ATOM 8815 C C . VAL C 1 380 ? 147.120 0.571 89.029 1.00 55.32 364 VAL C C 1
ATOM 8816 O O . VAL C 1 380 ? 146.585 0.191 90.050 1.00 55.68 364 VAL C O 1
ATOM 8820 N N . GLY C 1 381 ? 147.020 -0.066 87.862 1.00 55.04 365 GLY C N 1
ATOM 8821 C CA . GLY C 1 381 ? 146.379 -1.375 87.698 1.00 48.42 365 GLY C CA 1
ATOM 8822 C C . GLY C 1 381 ? 147.089 -2.136 86.584 1.00 44.77 365 GLY C C 1
ATOM 8823 O O . GLY C 1 381 ? 148.092 -1.660 86.043 1.00 46.85 365 GLY C O 1
ATOM 8824 N N . GLU C 1 382 ? 146.562 -3.306 86.234 1.00 40.86 366 GLU C N 1
ATOM 8825 C CA . GLU C 1 382 ? 147.129 -4.118 85.154 1.00 39.65 366 GLU C CA 1
ATOM 8826 C C . GLU C 1 382 ? 146.474 -3.773 83.801 1.00 34.52 366 GLU C C 1
ATOM 8827 O O . GLU C 1 382 ? 145.242 -3.636 83.718 1.00 30.83 366 GLU C O 1
ATOM 8833 N N . ILE C 1 383 ? 147.293 -3.630 82.759 1.00 33.84 367 ILE C N 1
ATOM 8834 C CA . ILE C 1 383 ? 146.751 -3.401 81.402 1.00 33.85 367 ILE C CA 1
ATOM 8835 C C . ILE C 1 383 ? 146.133 -4.690 80.849 1.00 28.76 367 ILE C C 1
ATOM 8836 O O . ILE C 1 383 ? 146.799 -5.726 80.823 1.00 23.30 367 ILE C O 1
ATOM 8841 N N . TYR C 1 384 ? 144.851 -4.599 80.480 1.00 29.35 368 TYR C N 1
ATOM 8842 C CA . TYR C 1 384 ? 144.152 -5.611 79.672 1.00 29.46 368 TYR C CA 1
ATOM 8843 C C . TYR C 1 384 ? 143.974 -5.097 78.240 1.00 28.75 368 TYR C C 1
ATOM 8844 O O . TYR C 1 384 ? 143.519 -3.971 78.030 1.00 28.44 368 TYR C O 1
ATOM 8853 N N . LEU C 1 385 ? 144.353 -5.911 77.260 1.00 28.98 369 LEU C N 1
ATOM 8854 C CA . LEU C 1 385 ? 144.339 -5.491 75.831 1.00 25.39 369 LEU C CA 1
ATOM 8855 C C . LEU C 1 385 ? 143.245 -6.194 75.029 1.00 25.19 369 LEU C C 1
ATOM 8856 O O . LEU C 1 385 ? 143.160 -7.423 75.030 1.00 22.55 369 LEU C O 1
ATOM 8861 N N . ARG C 1 386 ? 142.375 -5.388 74.416 1.00 23.92 370 ARG C N 1
ATOM 8862 C CA . ARG C 1 386 ? 141.270 -5.840 73.624 1.00 23.03 370 ARG C CA 1
ATOM 8863 C C . ARG C 1 386 ? 141.671 -5.568 72.181 1.00 23.85 370 ARG C C 1
ATOM 8864 O O . ARG C 1 386 ? 141.879 -4.423 71.811 1.00 25.78 370 ARG C O 1
ATOM 8872 N N . SER C 1 387 ? 141.876 -6.614 71.388 1.00 23.31 371 SER C N 1
ATOM 8873 C CA . SER C 1 387 ? 142.454 -6.431 70.073 1.00 23.80 371 SER C CA 1
ATOM 8874 C C . SER C 1 387 ? 142.311 -7.637 69.142 1.00 23.10 371 SER C C 1
ATOM 8875 O O . SER C 1 387 ? 142.471 -8.769 69.576 1.00 18.91 371 SER C O 1
ATOM 8878 N N . PRO C 1 388 ? 142.086 -7.373 67.827 1.00 20.57 372 PRO C N 1
ATOM 8879 C CA . PRO C 1 388 ? 142.002 -8.442 66.866 1.00 18.66 372 PRO C CA 1
ATOM 8880 C C . PRO C 1 388 ? 143.367 -9.054 66.604 1.00 18.63 372 PRO C C 1
ATOM 8881 O O . PRO C 1 388 ? 143.452 -10.101 65.978 1.00 20.44 372 PRO C O 1
ATOM 8885 N N . ALA C 1 389 ? 144.432 -8.413 67.072 1.00 18.92 373 ALA C N 1
ATOM 8886 C CA . ALA C 1 389 ? 145.788 -8.872 66.835 1.00 19.41 373 ALA C CA 1
ATOM 8887 C C . ALA C 1 389 ? 146.363 -9.843 67.880 1.00 19.92 373 ALA C C 1
ATOM 8888 O O . ALA C 1 389 ? 147.499 -10.206 67.813 1.00 22.79 373 ALA C O 1
ATOM 8890 N N . LEU C 1 390 ? 145.553 -10.317 68.803 1.00 21.38 374 LEU C N 1
ATOM 8891 C CA . LEU C 1 390 ? 146.011 -11.224 69.809 1.00 20.56 374 LEU C CA 1
ATOM 8892 C C . LEU C 1 390 ? 146.362 -12.588 69.261 1.00 19.41 374 LEU C C 1
ATOM 8893 O O . LEU C 1 390 ? 145.727 -13.119 68.319 1.00 20.24 374 LEU C O 1
ATOM 8898 N N . PHE C 1 391 ? 147.434 -13.125 69.846 1.00 17.32 375 PHE C N 1
ATOM 8899 C CA . PHE C 1 391 ? 147.844 -14.493 69.677 1.00 17.90 375 PHE C CA 1
ATOM 8900 C C . PHE C 1 391 ? 146.670 -15.438 69.935 1.00 16.69 375 PHE C C 1
ATOM 8901 O O . PHE C 1 391 ? 145.716 -15.068 70.587 1.00 18.84 375 PHE C O 1
ATOM 8909 N N . SER C 1 392 ? 146.770 -16.659 69.433 1.00 16.67 376 SER C N 1
ATOM 8910 C CA . SER C 1 392 ? 145.722 -17.671 69.641 1.00 18.65 376 SER C CA 1
ATOM 8911 C C . SER C 1 392 ? 145.892 -18.464 70.924 1.00 18.40 376 SER C C 1
ATOM 8912 O O . SER C 1 392 ? 144.936 -19.098 71.387 1.00 20.53 376 SER C O 1
ATOM 8915 N N . GLY C 1 393 ? 147.120 -18.486 71.451 1.00 17.94 377 GLY C N 1
ATOM 8916 C CA . GLY C 1 393 ? 147.387 -19.174 72.694 1.00 19.54 377 GLY C CA 1
ATOM 8917 C C . GLY C 1 393 ? 148.824 -19.548 72.788 1.00 18.66 377 GLY C C 1
ATOM 8918 O O . GLY C 1 393 ? 149.600 -19.264 71.886 1.00 19.71 377 GLY C O 1
ATOM 8919 N N . TYR C 1 394 ? 149.182 -20.185 73.899 1.00 17.64 378 TYR C N 1
ATOM 8920 C CA . TYR C 1 394 ? 150.540 -20.651 74.085 1.00 17.25 378 TYR C CA 1
ATOM 8921 C C . TYR C 1 394 ? 150.523 -22.082 73.675 1.00 16.18 378 TYR C C 1
ATOM 8922 O O . TYR C 1 394 ? 149.708 -22.846 74.123 1.00 15.94 378 TYR C O 1
ATOM 8931 N N . TRP C 1 395 ? 151.481 -22.471 72.875 1.00 17.65 379 TRP C N 1
ATOM 8932 C CA . TRP C 1 395 ? 151.472 -23.779 72.247 1.00 18.23 379 TRP C CA 1
ATOM 8933 C C . TRP C 1 395 ? 151.456 -24.895 73.282 1.00 19.48 379 TRP C C 1
ATOM 8934 O O . TRP C 1 395 ? 152.300 -24.924 74.185 1.00 17.23 379 TRP C O 1
ATOM 8945 N N . ALA C 1 396 ? 150.435 -25.751 73.181 1.00 18.30 380 ALA C N 1
ATOM 8946 C CA . ALA C 1 396 ? 150.310 -26.941 73.982 1.00 18.44 380 ALA C CA 1
ATOM 8947 C C . ALA C 1 396 ? 150.160 -26.664 75.459 1.00 18.78 380 ALA C C 1
ATOM 8948 O O . ALA C 1 396 ? 150.453 -27.509 76.255 1.00 18.63 380 ALA C O 1
ATOM 8950 N N . ASP C 1 397 ? 149.668 -25.487 75.800 1.00 20.36 381 ASP C N 1
ATOM 8951 C CA . ASP C 1 397 ? 149.579 -25.033 77.180 1.00 21.60 381 ASP C CA 1
ATOM 8952 C C . ASP C 1 397 ? 148.257 -24.305 77.421 1.00 19.93 381 ASP C C 1
ATOM 8953 O O . ASP C 1 397 ? 148.226 -23.074 77.561 1.00 20.14 381 ASP C O 1
ATOM 8958 N N . PRO C 1 398 ? 147.152 -25.063 77.449 1.00 19.37 382 PRO C N 1
ATOM 8959 C CA . PRO C 1 398 ? 145.845 -24.470 77.622 1.00 19.15 382 PRO C CA 1
ATOM 8960 C C . PRO C 1 398 ? 145.677 -23.719 78.924 1.00 20.40 382 PRO C C 1
ATOM 8961 O O . PRO C 1 398 ? 144.960 -22.694 78.961 1.00 19.42 382 PRO C O 1
ATOM 8965 N N . GLU C 1 399 ? 146.317 -24.170 79.998 1.00 21.93 383 GLU C N 1
ATOM 8966 C CA . GLU C 1 399 ? 146.141 -23.433 81.242 1.00 24.36 383 GLU C CA 1
ATOM 8967 C C . GLU C 1 399 ? 146.859 -22.086 81.225 1.00 22.88 383 GLU C C 1
ATOM 8968 O O . GLU C 1 399 ? 146.280 -21.110 81.687 1.00 21.56 383 GLU C O 1
ATOM 8974 N N . ALA C 1 400 ? 148.072 -21.996 80.662 1.00 22.22 384 ALA C N 1
ATOM 8975 C CA . ALA C 1 400 ? 148.702 -20.669 80.515 1.00 23.23 384 ALA C CA 1
ATOM 8976 C C . ALA C 1 400 ? 147.933 -19.797 79.498 1.00 24.49 384 ALA C C 1
ATOM 8977 O O . ALA C 1 400 ? 147.813 -18.594 79.645 1.00 24.67 384 ALA C O 1
ATOM 8979 N N . THR C 1 401 ? 147.332 -20.428 78.506 1.00 24.80 385 THR C N 1
ATOM 8980 C CA . THR C 1 401 ? 146.501 -19.702 77.540 1.00 27.14 385 THR C CA 1
ATOM 8981 C C . THR C 1 401 ? 145.295 -19.059 78.221 1.00 26.58 385 THR C C 1
ATOM 8982 O O . THR C 1 401 ? 145.022 -17.875 78.013 1.00 28.45 385 THR C O 1
ATOM 8986 N N . ARG C 1 402 ? 144.600 -19.847 79.032 1.00 28.19 386 ARG C N 1
ATOM 8987 C CA . ARG C 1 402 ? 143.404 -19.393 79.731 1.00 28.80 386 ARG C CA 1
ATOM 8988 C C . ARG C 1 402 ? 143.701 -18.366 80.823 1.00 28.45 386 ARG C C 1
ATOM 8989 O O . ARG C 1 402 ? 142.866 -17.505 81.097 1.00 28.77 386 ARG C O 1
ATOM 8997 N N . ALA C 1 403 ? 144.891 -18.387 81.424 1.00 27.90 387 ALA C N 1
ATOM 8998 C CA . ALA C 1 403 ? 145.256 -17.302 82.373 1.00 28.76 387 ALA C CA 1
ATOM 8999 C C . ALA C 1 403 ? 145.554 -15.977 81.660 1.00 26.21 387 ALA C C 1
ATOM 9000 O O . ALA C 1 403 ? 145.277 -14.919 82.179 1.00 28.74 387 ALA C O 1
ATOM 9002 N N . ALA C 1 404 ? 146.044 -16.036 80.427 1.00 27.69 388 ALA C N 1
ATOM 9003 C CA . ALA C 1 404 ? 146.387 -14.819 79.667 1.00 25.28 388 ALA C CA 1
ATOM 9004 C C . ALA C 1 404 ? 145.194 -14.295 78.853 1.00 25.86 388 ALA C C 1
ATOM 9005 O O . ALA C 1 404 ? 144.932 -13.110 78.869 1.00 25.01 388 ALA C O 1
ATOM 9007 N N . LEU C 1 405 ? 144.474 -15.200 78.172 1.00 26.26 389 LEU C N 1
ATOM 9008 C CA . LEU C 1 405 ? 143.298 -14.846 77.394 1.00 24.87 389 LEU C CA 1
ATOM 9009 C C . LEU C 1 405 ? 142.015 -15.123 78.171 1.00 24.25 389 LEU C C 1
ATOM 9010 O O . LEU C 1 405 ? 141.547 -16.253 78.216 1.00 25.81 389 LEU C O 1
ATOM 9015 N N . VAL C 1 406 ? 141.428 -14.067 78.728 1.00 22.16 390 VAL C N 1
ATOM 9016 C CA . VAL C 1 406 ? 140.331 -14.198 79.649 1.00 20.89 390 VAL C CA 1
ATOM 9017 C C . VAL C 1 406 ? 139.042 -13.574 79.136 1.00 21.76 390 VAL C C 1
ATOM 9018 O O . VAL C 1 406 ? 139.059 -12.657 78.305 1.00 21.21 390 VAL C O 1
ATOM 9022 N N . PRO C 1 407 ? 137.903 -14.093 79.633 1.00 22.37 391 PRO C N 1
ATOM 9023 C CA . PRO C 1 407 ? 136.648 -13.507 79.242 1.00 20.73 391 PRO C CA 1
ATOM 9024 C C . PRO C 1 407 ? 136.644 -12.016 79.510 1.00 22.75 391 PRO C C 1
ATOM 9025 O O . PRO C 1 407 ? 137.137 -11.558 80.535 1.00 24.98 391 PRO C O 1
ATOM 9029 N N . ASP C 1 408 ? 136.106 -11.253 78.575 1.00 23.48 392 ASP C N 1
ATOM 9030 C CA . ASP C 1 408 ? 135.979 -9.801 78.706 1.00 23.01 392 ASP C CA 1
ATOM 9031 C C . ASP C 1 408 ? 135.381 -9.460 80.091 1.00 25.18 392 ASP C C 1
ATOM 9032 O O . ASP C 1 408 ? 134.257 -9.838 80.385 1.00 23.56 392 ASP C O 1
ATOM 9037 N N . PRO C 1 409 ? 136.129 -8.742 80.933 1.00 27.03 393 PRO C N 1
ATOM 9038 C CA . PRO C 1 409 ? 135.630 -8.523 82.300 1.00 29.02 393 PRO C CA 1
ATOM 9039 C C . PRO C 1 409 ? 134.397 -7.632 82.343 1.00 28.47 393 PRO C C 1
ATOM 9040 O O . PRO C 1 409 ? 133.594 -7.740 83.260 1.00 24.33 393 PRO C O 1
ATOM 9044 N N . LEU C 1 410 ? 134.209 -6.813 81.312 1.00 29.06 394 LEU C N 1
ATOM 9045 C CA . LEU C 1 410 ? 133.025 -5.997 81.238 1.00 26.90 394 LEU C CA 1
ATOM 9046 C C . LEU C 1 410 ? 131.825 -6.751 80.717 1.00 26.28 394 LEU C C 1
ATOM 9047 O O . LEU C 1 410 ? 130.704 -6.269 80.850 1.00 24.63 394 LEU C O 1
ATOM 9052 N N . LEU C 1 411 ? 132.045 -7.904 80.062 1.00 26.48 395 LEU C N 1
ATOM 9053 C CA . LEU C 1 411 ? 130.951 -8.594 79.394 1.00 24.48 395 LEU C CA 1
ATOM 9054 C C . LEU C 1 411 ? 131.342 -10.018 79.069 1.00 24.23 395 LEU C C 1
ATOM 9055 O O . LEU C 1 411 ? 131.472 -10.406 77.896 1.00 21.09 395 LEU C O 1
ATOM 9060 N N . PRO C 1 412 ? 131.497 -10.827 80.114 1.00 22.66 396 PRO C N 1
ATOM 9061 C CA . PRO C 1 412 ? 131.929 -12.211 79.914 1.00 21.67 396 PRO C CA 1
ATOM 9062 C C . PRO C 1 412 ? 130.906 -13.018 79.148 1.00 20.39 396 PRO C C 1
ATOM 9063 O O . PRO C 1 412 ? 131.242 -14.026 78.593 1.00 21.88 396 PRO C O 1
ATOM 9067 N N . GLU C 1 413 ? 129.672 -12.556 79.085 1.00 18.37 397 GLU C N 1
ATOM 9068 C CA . GLU C 1 413 ? 128.648 -13.265 78.406 1.00 19.16 397 GLU C CA 1
ATOM 9069 C C . GLU C 1 413 ? 128.864 -13.389 76.884 1.00 20.31 397 GLU C C 1
ATOM 9070 O O . GLU C 1 413 ? 128.335 -14.303 76.281 1.00 17.86 397 GLU C O 1
ATOM 9076 N N . SER C 1 414 ? 129.637 -12.476 76.289 1.00 19.79 398 SER C N 1
ATOM 9077 C CA . SER C 1 414 ? 129.697 -12.350 74.860 1.00 19.92 398 SER C CA 1
ATOM 9078 C C . SER C 1 414 ? 130.467 -13.451 74.190 1.00 19.82 398 SER C C 1
ATOM 9079 O O . SER C 1 414 ? 130.197 -13.775 73.034 1.00 20.61 398 SER C O 1
ATOM 9082 N N . GLY C 1 415 ? 131.408 -14.045 74.911 1.00 19.41 399 GLY C N 1
ATOM 9083 C CA . GLY C 1 415 ? 132.409 -14.942 74.307 1.00 17.99 399 GLY C CA 1
ATOM 9084 C C . GLY C 1 415 ? 133.703 -14.211 73.933 1.00 18.77 399 GLY C C 1
ATOM 9085 O O . GLY C 1 415 ? 134.726 -14.838 73.676 1.00 19.35 399 GLY C O 1
ATOM 9086 N N . GLN C 1 416 ? 133.696 -12.880 73.914 1.00 18.79 400 GLN C N 1
ATOM 9087 C CA . GLN C 1 416 ? 134.899 -12.155 73.588 1.00 19.02 400 GLN C CA 1
ATOM 9088 C C . GLN C 1 416 ? 135.944 -12.357 74.648 1.00 21.96 400 GLN C C 1
ATOM 9089 O O . GLN C 1 416 ? 135.617 -12.351 75.851 1.00 22.47 400 GLN C O 1
ATOM 9095 N N . VAL C 1 417 ? 137.195 -12.507 74.219 1.00 23.74 401 VAL C N 1
ATOM 9096 C CA . VAL C 1 417 ? 138.322 -12.540 75.152 1.00 25.78 401 VAL C CA 1
ATOM 9097 C C . VAL C 1 417 ? 139.220 -11.311 75.057 1.00 25.63 401 VAL C C 1
ATOM 9098 O O . VAL C 1 417 ? 139.250 -10.601 74.063 1.00 23.04 401 VAL C O 1
ATOM 9102 N N . VAL C 1 418 ? 139.987 -11.113 76.111 1.00 25.38 402 VAL C N 1
ATOM 9103 C CA . VAL C 1 418 ? 140.875 -9.976 76.244 1.00 24.58 402 VAL C CA 1
ATOM 9104 C C . VAL C 1 418 ? 142.199 -10.545 76.816 1.00 23.90 402 VAL C C 1
ATOM 9105 O O . VAL C 1 418 ? 142.190 -11.632 77.374 1.00 22.49 402 VAL C O 1
ATOM 9109 N N . PHE C 1 419 ? 143.315 -9.814 76.671 1.00 22.56 403 PHE C N 1
ATOM 9110 C CA . PHE C 1 419 ? 144.660 -10.286 77.055 1.00 21.76 403 PHE C CA 1
ATOM 9111 C C . PHE C 1 419 ? 145.183 -9.570 78.317 1.00 23.58 403 PHE C C 1
ATOM 9112 O O . PHE C 1 419 ? 145.329 -8.337 78.316 1.00 22.57 403 PHE C O 1
ATOM 9120 N N . ARG C 1 420 ? 145.380 -10.313 79.405 1.00 25.62 404 ARG C N 1
ATOM 9121 C CA . ARG C 1 420 ? 146.022 -9.751 80.606 1.00 30.05 404 ARG C CA 1
ATOM 9122 C C . ARG C 1 420 ? 147.504 -9.708 80.358 1.00 30.76 404 ARG C C 1
ATOM 9123 O O . ARG C 1 420 ? 148.133 -10.762 80.254 1.00 29.93 404 ARG C O 1
ATOM 9131 N N . THR C 1 421 ? 148.032 -8.495 80.228 1.00 31.68 405 THR C N 1
ATOM 9132 C CA . THR C 1 421 ? 149.374 -8.266 79.713 1.00 33.35 405 THR C CA 1
ATOM 9133 C C . THR C 1 421 ? 150.441 -8.558 80.723 1.00 32.62 405 THR C C 1
ATOM 9134 O O . THR C 1 421 ? 151.588 -8.706 80.347 1.00 34.67 405 THR C O 1
ATOM 9138 N N . GLY C 1 422 ? 150.100 -8.560 82.008 1.00 34.01 406 GLY C N 1
ATOM 9139 C CA . GLY C 1 422 ? 151.124 -8.601 83.063 1.00 36.76 406 GLY C CA 1
ATOM 9140 C C . GLY C 1 422 ? 151.886 -7.285 83.241 1.00 37.78 406 GLY C C 1
ATOM 9141 O O . GLY C 1 422 ? 152.860 -7.235 83.964 1.00 41.76 406 GLY C O 1
ATOM 9142 N N . ASP C 1 423 ? 151.446 -6.223 82.566 1.00 40.43 407 ASP C N 1
ATOM 9143 C CA . ASP C 1 423 ? 152.043 -4.893 82.707 1.00 36.80 407 ASP C CA 1
ATOM 9144 C C . ASP C 1 423 ? 151.190 -4.022 83.637 1.00 37.62 407 ASP C C 1
ATOM 9145 O O . ASP C 1 423 ? 149.952 -4.046 83.593 1.00 36.73 407 ASP C O 1
ATOM 9150 N N . LEU C 1 424 ? 151.863 -3.255 84.486 1.00 37.78 408 LEU C N 1
ATOM 9151 C CA . LEU C 1 424 ? 151.195 -2.284 85.354 1.00 42.05 408 LEU C CA 1
ATOM 9152 C C . LEU C 1 424 ? 151.235 -0.915 84.713 1.00 40.07 408 LEU C C 1
ATOM 9153 O O . LEU C 1 424 ? 152.165 -0.596 83.973 1.00 43.97 408 LEU C O 1
ATOM 9158 N N . ALA C 1 425 ? 150.221 -0.113 84.982 1.00 40.55 409 ALA C N 1
ATOM 9159 C CA . ALA C 1 425 ? 150.158 1.234 84.449 1.00 43.42 409 ALA C CA 1
ATOM 9160 C C . ALA C 1 425 ? 149.064 2.027 85.151 1.00 46.22 409 ALA C C 1
ATOM 9161 O O . ALA C 1 425 ? 148.166 1.458 85.766 1.00 40.95 409 ALA C O 1
ATOM 9163 N N . TYR C 1 426 ? 149.121 3.343 85.014 1.00 47.53 410 TYR C N 1
ATOM 9164 C CA . TYR C 1 426 ? 148.006 4.211 85.377 1.00 47.21 410 TYR C CA 1
ATOM 9165 C C . TYR C 1 426 ? 147.612 5.030 84.152 1.00 47.46 410 TYR C C 1
ATOM 9166 O O . TYR C 1 426 ? 148.349 5.090 83.154 1.00 37.31 410 TYR C O 1
ATOM 9175 N N . ARG C 1 427 ? 146.462 5.675 84.294 1.00 52.47 411 ARG C N 1
ATOM 9176 C CA . ARG C 1 427 ? 145.808 6.425 83.261 1.00 61.54 411 ARG C CA 1
ATOM 9177 C C . ARG C 1 427 ? 145.852 7.910 83.657 1.00 67.44 411 ARG C C 1
ATOM 9178 O O . ARG C 1 427 ? 145.780 8.228 84.840 1.00 72.74 411 ARG C O 1
ATOM 9186 N N . ASP C 1 428 ? 146.006 8.817 82.688 1.00 64.84 412 ASP C N 1
ATOM 9187 C CA . ASP C 1 428 ? 145.832 10.244 82.962 1.00 60.60 412 ASP C CA 1
ATOM 9188 C C . ASP C 1 428 ? 144.357 10.631 82.761 1.00 62.83 412 ASP C C 1
ATOM 9189 O O . ASP C 1 428 ? 143.529 9.768 82.487 1.00 59.70 412 ASP C O 1
ATOM 9194 N N . ALA C 1 429 ? 144.030 11.909 82.927 1.00 61.72 413 ALA C N 1
ATOM 9195 C CA . ALA C 1 429 ? 142.643 12.370 82.824 1.00 71.40 413 ALA C CA 1
ATOM 9196 C C . ALA C 1 429 ? 142.096 12.174 81.421 1.00 77.73 413 ALA C C 1
ATOM 9197 O O . ALA C 1 429 ? 140.888 11.972 81.232 1.00 72.71 413 ALA C O 1
ATOM 9199 N N . ASP C 1 430 ? 142.995 12.245 80.439 1.00 82.21 414 ASP C N 1
ATOM 9200 C CA . ASP C 1 430 ? 142.625 12.084 79.032 1.00 81.20 414 ASP C CA 1
ATOM 9201 C C . ASP C 1 430 ? 142.475 10.616 78.639 1.00 75.62 414 ASP C C 1
ATOM 9202 O O . ASP C 1 430 ? 141.973 10.308 77.566 1.00 76.86 414 ASP C O 1
ATOM 9207 N N . GLY C 1 431 ? 142.923 9.712 79.502 1.00 69.94 415 GLY C N 1
ATOM 9208 C CA . GLY C 1 431 ? 142.748 8.290 79.258 1.00 67.53 415 GLY C CA 1
ATOM 9209 C C . GLY C 1 431 ? 143.973 7.581 78.702 1.00 61.97 415 GLY C C 1
ATOM 9210 O O . GLY C 1 431 ? 143.913 6.384 78.420 1.00 51.73 415 GLY C O 1
ATOM 9211 N N . ARG C 1 432 ? 145.075 8.316 78.526 1.00 58.10 416 ARG C N 1
ATOM 9212 C CA . ARG C 1 432 ? 146.347 7.727 78.088 1.00 54.03 416 ARG C CA 1
ATOM 9213 C C . ARG C 1 432 ? 147.006 6.965 79.233 1.00 52.10 416 ARG C C 1
ATOM 9214 O O . ARG C 1 432 ? 146.817 7.302 80.398 1.00 51.12 416 ARG C O 1
ATOM 9222 N N . LEU C 1 433 ? 147.734 5.897 78.898 1.00 50.11 417 LEU C N 1
ATOM 9223 C CA . LEU C 1 433 ? 148.360 5.089 79.906 1.00 43.14 417 LEU C CA 1
ATOM 9224 C C . LEU C 1 433 ? 149.817 5.430 80.053 1.00 42.42 417 LEU C C 1
ATOM 9225 O O . LEU C 1 433 ? 150.417 6.009 79.166 1.00 38.75 417 LEU C O 1
ATOM 9230 N N . TYR C 1 434 ? 150.360 5.044 81.208 1.00 46.46 418 TYR C N 1
ATOM 9231 C CA . TYR C 1 434 ? 151.766 5.238 81.547 1.00 48.80 418 TYR C CA 1
ATOM 9232 C C . TYR C 1 434 ? 152.299 3.942 82.162 1.00 48.75 418 TYR C C 1
ATOM 9233 O O . TYR C 1 434 ? 151.802 3.481 83.190 1.00 53.17 418 TYR C O 1
ATOM 9242 N N . PHE C 1 435 ? 153.286 3.345 81.508 1.00 45.44 419 PHE C N 1
ATOM 9243 C CA . PHE C 1 435 ? 153.831 2.057 81.909 1.00 44.60 419 PHE C CA 1
ATOM 9244 C C . PHE C 1 435 ? 154.591 2.156 83.235 1.00 48.07 419 PHE C C 1
ATOM 9245 O O . PHE C 1 435 ? 155.429 3.033 83.386 1.00 57.33 419 PHE C O 1
ATOM 9253 N N . CYS C 1 436 ? 154.320 1.249 84.172 1.00 48.98 420 CYS C N 1
ATOM 9254 C CA . CYS C 1 436 ? 154.951 1.253 85.511 1.00 51.13 420 CYS C CA 1
ATOM 9255 C C . CYS C 1 436 ? 155.704 -0.020 85.886 1.00 56.67 420 CYS C C 1
ATOM 9256 O O . CYS C 1 436 ? 156.044 -0.204 87.056 1.00 66.81 420 CYS C O 1
ATOM 9259 N N . GLY C 1 437 ? 155.956 -0.898 84.919 1.00 55.43 421 GLY C N 1
ATOM 9260 C CA . GLY C 1 437 ? 156.668 -2.145 85.174 1.00 57.36 421 GLY C CA 1
ATOM 9261 C C . GLY C 1 437 ? 155.782 -3.382 85.113 1.00 57.66 421 GLY C C 1
ATOM 9262 O O . GLY C 1 437 ? 154.556 -3.301 84.988 1.00 58.68 421 GLY C O 1
ATOM 9263 N N . ARG C 1 438 ? 156.434 -4.532 85.237 1.00 57.82 422 ARG C N 1
ATOM 9264 C CA . ARG C 1 438 ? 155.784 -5.830 85.230 1.00 56.50 422 ARG C CA 1
ATOM 9265 C C . ARG C 1 438 ? 155.281 -6.185 86.613 1.00 62.43 422 ARG C C 1
ATOM 9266 O O . ARG C 1 438 ? 155.762 -5.664 87.599 1.00 63.78 422 ARG C O 1
ATOM 9274 N N . ILE C 1 439 ? 154.311 -7.080 86.674 1.00 63.72 423 ILE C N 1
ATOM 9275 C CA . ILE C 1 439 ? 153.847 -7.640 87.947 1.00 63.57 423 ILE C CA 1
ATOM 9276 C C . ILE C 1 439 ? 154.870 -8.499 88.676 1.00 54.46 423 ILE C C 1
ATOM 9277 O O . ILE C 1 439 ? 155.307 -9.496 88.158 1.00 50.47 423 ILE C O 1
ATOM 9282 N N . SER D 1 18 ? 124.251 -19.991 29.216 1.00 15.92 2 SER D N 1
ATOM 9283 C CA . SER D 1 18 ? 123.401 -18.948 29.865 1.00 15.36 2 SER D CA 1
ATOM 9284 C C . SER D 1 18 ? 124.105 -17.612 29.821 1.00 14.61 2 SER D C 1
ATOM 9285 O O . SER D 1 18 ? 125.347 -17.539 29.802 1.00 14.14 2 SER D O 1
ATOM 9288 N N . PRO D 1 19 ? 123.332 -16.528 29.734 1.00 14.24 3 PRO D N 1
ATOM 9289 C CA . PRO D 1 19 ? 123.977 -15.254 29.390 1.00 13.79 3 PRO D CA 1
ATOM 9290 C C . PRO D 1 19 ? 124.989 -14.716 30.436 1.00 16.11 3 PRO D C 1
ATOM 9291 O O . PRO D 1 19 ? 124.712 -14.675 31.646 1.00 14.55 3 PRO D O 1
ATOM 9295 N N . TYR D 1 20 ? 126.151 -14.263 29.944 1.00 16.14 4 TYR D N 1
ATOM 9296 C CA . TYR D 1 20 ? 127.188 -13.712 30.805 1.00 15.76 4 TYR D CA 1
ATOM 9297 C C . TYR D 1 20 ? 126.659 -12.500 31.582 1.00 16.09 4 TYR D C 1
ATOM 9298 O O . TYR D 1 20 ? 126.813 -12.418 32.812 1.00 16.32 4 TYR D O 1
ATOM 9307 N N . ALA D 1 21 ? 126.042 -11.557 30.878 1.00 14.84 5 ALA D N 1
ATOM 9308 C CA . ALA D 1 21 ? 125.483 -10.368 31.521 1.00 14.56 5 ALA D CA 1
ATOM 9309 C C . ALA D 1 21 ? 124.026 -10.363 31.256 1.00 14.75 5 ALA D C 1
ATOM 9310 O O . ALA D 1 21 ? 123.530 -11.169 30.495 1.00 15.64 5 ALA D O 1
ATOM 9312 N N . ALA D 1 22 ? 123.321 -9.460 31.922 1.00 16.78 6 ALA D N 1
ATOM 9313 C CA . ALA D 1 22 ? 121.887 -9.356 31.791 1.00 16.19 6 ALA D CA 1
ATOM 9314 C C . ALA D 1 22 ? 121.528 -9.021 30.332 1.00 17.08 6 ALA D C 1
ATOM 9315 O O . ALA D 1 22 ? 121.956 -7.997 29.789 1.00 16.51 6 ALA D O 1
ATOM 9317 N N . PRO D 1 23 ? 120.740 -9.873 29.691 1.00 18.35 7 PRO D N 1
ATOM 9318 C CA . PRO D 1 23 ? 120.181 -9.494 28.400 1.00 20.76 7 PRO D CA 1
ATOM 9319 C C . PRO D 1 23 ? 119.286 -8.239 28.451 1.00 22.75 7 PRO D C 1
ATOM 9320 O O . PRO D 1 23 ? 118.642 -7.982 29.461 1.00 22.03 7 PRO D O 1
ATOM 9324 N N . VAL D 1 24 ? 119.324 -7.429 27.394 1.00 21.20 8 VAL D N 1
ATOM 9325 C CA . VAL D 1 24 ? 118.422 -6.314 27.330 1.00 21.92 8 VAL D CA 1
ATOM 9326 C C . VAL D 1 24 ? 117.496 -6.644 26.173 1.00 24.52 8 VAL D C 1
ATOM 9327 O O . VAL D 1 24 ? 117.930 -6.776 25.020 1.00 23.96 8 VAL D O 1
ATOM 9331 N N . ARG D 1 25 ? 116.228 -6.829 26.518 1.00 26.43 9 ARG D N 1
ATOM 9332 C CA . ARG D 1 25 ? 115.272 -7.399 25.618 1.00 27.77 9 ARG D CA 1
ATOM 9333 C C . ARG D 1 25 ? 114.828 -6.259 24.751 1.00 24.05 9 ARG D C 1
ATOM 9334 O O . ARG D 1 25 ? 114.679 -5.143 25.199 1.00 22.25 9 ARG D O 1
ATOM 9342 N N . ASP D 1 26 ? 114.747 -6.549 23.473 1.00 22.08 10 ASP D N 1
ATOM 9343 C CA . ASP D 1 26 ? 114.515 -5.543 22.484 1.00 21.72 10 ASP D CA 1
ATOM 9344 C C . ASP D 1 26 ? 113.067 -5.672 22.070 1.00 20.71 10 ASP D C 1
ATOM 9345 O O . ASP D 1 26 ? 112.655 -6.719 21.530 1.00 16.26 10 ASP D O 1
ATOM 9350 N N . HIS D 1 27 ? 112.308 -4.607 22.320 1.00 19.70 11 HIS D N 1
ATOM 9351 C CA . HIS D 1 27 ? 110.903 -4.679 22.014 1.00 20.60 11 HIS D CA 1
ATOM 9352 C C . HIS D 1 27 ? 110.593 -4.106 20.632 1.00 18.88 11 HIS D C 1
ATOM 9353 O O . HIS D 1 27 ? 109.451 -4.092 20.278 1.00 19.65 11 HIS D O 1
ATOM 9360 N N . ALA D 1 28 ? 111.586 -3.603 19.898 1.00 16.01 12 ALA D N 1
ATOM 9361 C CA . ALA D 1 28 ? 111.353 -2.920 18.631 1.00 15.70 12 ALA D CA 1
ATOM 9362 C C . ALA D 1 28 ? 111.598 -3.775 17.384 1.00 16.00 12 ALA D C 1
ATOM 9363 O O . ALA D 1 28 ? 111.688 -3.230 16.295 1.00 14.95 12 ALA D O 1
ATOM 9365 N N . GLY D 1 29 ? 111.707 -5.095 17.538 1.00 16.37 13 GLY D N 1
ATOM 9366 C CA . GLY D 1 29 ? 112.023 -5.967 16.424 1.00 18.54 13 GLY D CA 1
ATOM 9367 C C . GLY D 1 29 ? 110.807 -6.593 15.715 1.00 20.02 13 GLY D C 1
ATOM 9368 O O . GLY D 1 29 ? 110.957 -7.113 14.615 1.00 23.69 13 GLY D O 1
ATOM 9369 N N . ASN D 1 30 ? 109.623 -6.478 16.331 1.00 18.06 14 ASN D N 1
ATOM 9370 C CA . ASN D 1 30 ? 108.377 -7.065 15.846 1.00 17.66 14 ASN D CA 1
ATOM 9371 C C . ASN D 1 30 ? 107.202 -6.314 16.442 1.00 16.88 14 ASN D C 1
ATOM 9372 O O . ASN D 1 30 ? 107.174 -5.975 17.627 1.00 16.58 14 ASN D O 1
ATOM 9377 N N . LEU D 1 31 ? 106.223 -6.031 15.621 1.00 18.85 15 LEU D N 1
ATOM 9378 C CA . LEU D 1 31 ? 105.048 -5.243 16.057 1.00 19.66 15 LEU D CA 1
ATOM 9379 C C . LEU D 1 31 ? 104.343 -5.880 17.212 1.00 20.74 15 LEU D C 1
ATOM 9380 O O . LEU D 1 31 ? 103.758 -5.197 18.036 1.00 22.36 15 LEU D O 1
ATOM 9385 N N . ARG D 1 32 ? 104.438 -7.198 17.287 1.00 22.50 16 ARG D N 1
ATOM 9386 C CA . ARG D 1 32 ? 103.854 -7.931 18.352 1.00 26.00 16 ARG D CA 1
ATOM 9387 C C . ARG D 1 32 ? 104.446 -7.469 19.655 1.00 23.52 16 ARG D C 1
ATOM 9388 O O . ARG D 1 32 ? 103.727 -7.359 20.651 1.00 25.85 16 ARG D O 1
ATOM 9396 N N . ASP D 1 33 ? 105.759 -7.253 19.669 1.00 22.75 17 ASP D N 1
ATOM 9397 C CA . ASP D 1 33 ? 106.447 -6.893 20.898 1.00 21.48 17 ASP D CA 1
ATOM 9398 C C . ASP D 1 33 ? 106.280 -5.420 21.164 1.00 21.32 17 ASP D C 1
ATOM 9399 O O . ASP D 1 33 ? 105.878 -5.019 22.275 1.00 22.34 17 ASP D O 1
ATOM 9404 N N . TYR D 1 34 ? 106.507 -4.594 20.124 1.00 20.79 18 TYR D N 1
ATOM 9405 C CA . TYR D 1 34 ? 106.442 -3.136 20.281 1.00 17.31 18 TYR D CA 1
ATOM 9406 C C . TYR D 1 34 ? 105.070 -2.683 20.737 1.00 17.83 18 TYR D C 1
ATOM 9407 O O . TYR D 1 34 ? 104.956 -1.898 21.673 1.00 17.34 18 TYR D O 1
ATOM 9416 N N . LEU D 1 35 ? 104.020 -3.242 20.164 1.00 19.15 19 LEU D N 1
ATOM 9417 C CA . LEU D 1 35 ? 102.681 -2.738 20.479 1.00 19.01 19 LEU D CA 1
ATOM 9418 C C . LEU D 1 35 ? 102.245 -3.071 21.881 1.00 21.64 19 LEU D C 1
ATOM 9419 O O . LEU D 1 35 ? 101.423 -2.374 22.432 1.00 19.84 19 LEU D O 1
ATOM 9424 N N . LEU D 1 36 ? 102.845 -4.099 22.477 1.00 22.72 20 LEU D N 1
ATOM 9425 C CA . LEU D 1 36 ? 102.429 -4.556 23.799 1.00 24.07 20 LEU D CA 1
ATOM 9426 C C . LEU D 1 36 ? 103.358 -4.217 24.923 1.00 23.49 20 LEU D C 1
ATOM 9427 O O . LEU D 1 36 ? 103.058 -4.508 26.071 1.00 24.44 20 LEU D O 1
ATOM 9432 N N . ALA D 1 37 ? 104.473 -3.583 24.609 1.00 23.79 21 ALA D N 1
ATOM 9433 C CA . ALA D 1 37 ? 105.438 -3.306 25.625 1.00 23.96 21 ALA D CA 1
ATOM 9434 C C . ALA D 1 37 ? 104.891 -2.427 26.755 1.00 24.11 21 ALA D C 1
ATOM 9435 O O . ALA D 1 37 ? 105.017 -2.783 27.906 1.00 26.39 21 ALA D O 1
ATOM 9437 N N . ALA D 1 38 ? 104.292 -1.291 26.437 1.00 23.74 22 ALA D N 1
ATOM 9438 C CA . ALA D 1 38 ? 103.825 -0.377 27.455 1.00 25.37 22 ALA D CA 1
ATOM 9439 C C . ALA D 1 38 ? 102.829 -1.027 28.385 1.00 26.66 22 ALA D C 1
ATOM 9440 O O . ALA D 1 38 ? 102.790 -0.713 29.583 1.00 29.02 22 ALA D O 1
ATOM 9442 N N . GLY D 1 39 ? 102.040 -1.931 27.840 1.00 25.47 23 GLY D N 1
ATOM 9443 C CA . GLY D 1 39 ? 101.013 -2.569 28.584 1.00 26.93 23 GLY D CA 1
ATOM 9444 C C . GLY D 1 39 ? 101.538 -3.522 29.630 1.00 30.05 23 GLY D C 1
ATOM 9445 O O . GLY D 1 39 ? 100.814 -3.851 30.568 1.00 29.01 23 GLY D O 1
ATOM 9446 N N . LYS D 1 40 ? 102.768 -4.007 29.470 1.00 28.57 24 LYS D N 1
ATOM 9447 C CA . LYS D 1 40 ? 103.406 -4.813 30.531 1.00 32.20 24 LYS D CA 1
ATOM 9448 C C . LYS D 1 40 ? 103.329 -4.189 31.955 1.00 32.30 24 LYS D C 1
ATOM 9449 O O . LYS D 1 40 ? 103.244 -4.892 32.927 1.00 37.14 24 LYS D O 1
ATOM 9455 N N . ALA D 1 41 ? 103.340 -2.876 32.058 1.00 32.08 25 ALA D N 1
ATOM 9456 C CA . ALA D 1 41 ? 103.218 -2.213 33.343 1.00 32.72 25 ALA D CA 1
ATOM 9457 C C . ALA D 1 41 ? 101.768 -2.245 33.891 1.00 33.95 25 ALA D C 1
ATOM 9458 O O . ALA D 1 41 ? 101.554 -1.961 35.067 1.00 32.66 25 ALA D O 1
ATOM 9460 N N . THR D 1 42 ? 100.793 -2.546 33.030 1.00 30.87 26 THR D N 1
ATOM 9461 C CA . THR D 1 42 ? 99.368 -2.484 33.375 1.00 30.13 26 THR D CA 1
ATOM 9462 C C . THR D 1 42 ? 98.618 -3.665 32.792 1.00 26.85 26 THR D C 1
ATOM 9463 O O . THR D 1 42 ? 97.671 -3.479 32.034 1.00 27.79 26 THR D O 1
ATOM 9467 N N . PRO D 1 43 ? 99.015 -4.885 33.169 1.00 25.93 27 PRO D N 1
ATOM 9468 C CA . PRO D 1 43 ? 98.421 -6.072 32.570 1.00 26.71 27 PRO D CA 1
ATOM 9469 C C . PRO D 1 43 ? 96.912 -6.199 32.702 1.00 29.21 27 PRO D C 1
ATOM 9470 O O . PRO D 1 43 ? 96.285 -6.816 31.844 1.00 27.14 27 PRO D O 1
ATOM 9474 N N . ASP D 1 44 ? 96.338 -5.664 33.766 1.00 29.01 28 ASP D N 1
ATOM 9475 C CA . ASP D 1 44 ? 94.928 -5.890 33.971 1.00 32.60 28 ASP D CA 1
ATOM 9476 C C . ASP D 1 44 ? 94.083 -4.705 33.537 1.00 29.05 28 ASP D C 1
ATOM 9477 O O . ASP D 1 44 ? 92.882 -4.803 33.537 1.00 30.94 28 ASP D O 1
ATOM 9482 N N . LYS D 1 45 ? 94.710 -3.605 33.134 1.00 28.27 29 LYS D N 1
ATOM 9483 C CA . LYS D 1 45 ? 94.009 -2.509 32.437 1.00 27.04 29 LYS D CA 1
ATOM 9484 C C . LYS D 1 45 ? 93.342 -3.005 31.161 1.00 23.07 29 LYS D C 1
ATOM 9485 O O . LYS D 1 45 ? 93.854 -3.886 30.478 1.00 26.02 29 LYS D O 1
ATOM 9491 N N . PRO D 1 46 ? 92.198 -2.428 30.819 1.00 22.42 30 PRO D N 1
ATOM 9492 C CA . PRO D 1 46 ? 91.575 -2.741 29.538 1.00 21.18 30 PRO D CA 1
ATOM 9493 C C . PRO D 1 46 ? 92.398 -2.276 28.337 1.00 19.76 30 PRO D C 1
ATOM 9494 O O . PRO D 1 46 ? 92.722 -1.107 28.224 1.00 20.20 30 PRO D O 1
ATOM 9498 N N . ALA D 1 47 ? 92.642 -3.190 27.414 1.00 20.78 31 ALA D N 1
ATOM 9499 C CA . ALA D 1 47 ? 93.317 -2.932 26.142 1.00 21.24 31 ALA D CA 1
ATOM 9500 C C . ALA D 1 47 ? 92.317 -2.621 25.052 1.00 22.08 31 ALA D C 1
ATOM 9501 O O . ALA D 1 47 ? 92.490 -1.679 24.275 1.00 21.35 31 ALA D O 1
ATOM 9503 N N . ILE D 1 48 ? 91.282 -3.452 25.001 1.00 22.82 32 ILE D N 1
ATOM 9504 C CA . ILE D 1 48 ? 90.181 -3.324 24.068 1.00 25.01 32 ILE D CA 1
ATOM 9505 C C . ILE D 1 48 ? 88.828 -3.393 24.745 1.00 26.04 32 ILE D C 1
ATOM 9506 O O . ILE D 1 48 ? 88.565 -4.295 25.535 1.00 26.65 32 ILE D O 1
ATOM 9511 N N . VAL D 1 49 ? 87.964 -2.450 24.405 1.00 27.46 33 VAL D N 1
ATOM 9512 C CA . VAL D 1 49 ? 86.576 -2.443 24.889 1.00 28.25 33 VAL D CA 1
ATOM 9513 C C . VAL D 1 49 ? 85.663 -2.702 23.699 1.00 28.35 33 VAL D C 1
ATOM 9514 O O . VAL D 1 49 ? 85.919 -2.199 22.618 1.00 28.61 33 VAL D O 1
ATOM 9518 N N . GLU D 1 50 ? 84.664 -3.556 23.873 1.00 30.60 34 GLU D N 1
ATOM 9519 C CA . GLU D 1 50 ? 83.715 -3.857 22.799 1.00 34.14 34 GLU D CA 1
ATOM 9520 C C . GLU D 1 50 ? 82.370 -4.221 23.393 1.00 38.33 34 GLU D C 1
ATOM 9521 O O . GLU D 1 50 ? 82.281 -4.515 24.589 1.00 32.31 34 GLU D O 1
ATOM 9527 N N . PRO D 1 51 ? 81.313 -4.184 22.556 1.00 44.85 35 PRO D N 1
ATOM 9528 C CA . PRO D 1 51 ? 80.003 -4.538 23.099 1.00 46.70 35 PRO D CA 1
ATOM 9529 C C . PRO D 1 51 ? 79.969 -6.021 23.441 1.00 46.57 35 PRO D C 1
ATOM 9530 O O . PRO D 1 51 ? 80.613 -6.824 22.796 1.00 39.09 35 PRO D O 1
ATOM 9534 N N . ALA D 1 52 ? 79.223 -6.341 24.486 1.00 55.74 36 ALA D N 1
ATOM 9535 C CA . ALA D 1 52 ? 79.100 -7.703 24.985 1.00 57.38 36 ALA D CA 1
ATOM 9536 C C . ALA D 1 52 ? 77.868 -8.355 24.342 1.00 57.95 36 ALA D C 1
ATOM 9537 O O . ALA D 1 52 ? 76.938 -7.682 23.927 1.00 44.84 36 ALA D O 1
ATOM 9539 N N . GLU D 1 53 ? 77.873 -9.672 24.253 1.00 66.84 37 GLU D N 1
ATOM 9540 C CA . GLU D 1 53 ? 76.737 -10.393 23.678 1.00 68.41 37 GLU D CA 1
ATOM 9541 C C . GLU D 1 53 ? 75.454 -9.977 24.424 1.00 60.43 37 GLU D C 1
ATOM 9542 O O . GLU D 1 53 ? 74.456 -9.666 23.819 1.00 49.28 37 GLU D O 1
ATOM 9548 N N . ASP D 1 54 ? 75.537 -9.895 25.746 1.00 62.16 38 ASP D N 1
ATOM 9549 C CA . ASP D 1 54 ? 74.445 -9.338 26.564 1.00 58.53 38 ASP D CA 1
ATOM 9550 C C . ASP D 1 54 ? 73.958 -7.889 26.293 1.00 57.19 38 ASP D C 1
ATOM 9551 O O . ASP D 1 54 ? 72.919 -7.477 26.844 1.00 58.44 38 ASP D O 1
ATOM 9556 N N . GLY D 1 55 ? 74.678 -7.109 25.485 1.00 49.90 39 GLY D N 1
ATOM 9557 C CA . GLY D 1 55 ? 74.379 -5.677 25.317 1.00 47.82 39 GLY D CA 1
ATOM 9558 C C . GLY D 1 55 ? 75.176 -4.599 26.078 1.00 48.49 39 GLY D C 1
ATOM 9559 O O . GLY D 1 55 ? 75.208 -3.434 25.659 1.00 44.88 39 GLY D O 1
ATOM 9560 N N . GLY D 1 56 ? 75.791 -4.913 27.217 1.00 45.07 40 GLY D N 1
ATOM 9561 C CA . GLY D 1 56 ? 76.641 -3.884 27.862 1.00 43.43 40 GLY D CA 1
ATOM 9562 C C . GLY D 1 56 ? 78.006 -3.841 27.185 1.00 40.18 40 GLY D C 1
ATOM 9563 O O . GLY D 1 56 ? 78.122 -4.150 26.000 1.00 39.01 40 GLY D O 1
ATOM 9564 N N . LEU D 1 57 ? 79.025 -3.425 27.918 1.00 36.44 41 LEU D N 1
ATOM 9565 C CA . LEU D 1 57 ? 80.381 -3.455 27.379 1.00 37.06 41 LEU D CA 1
ATOM 9566 C C . LEU D 1 57 ? 81.206 -4.549 28.014 1.00 33.77 41 LEU D C 1
ATOM 9567 O O . LEU D 1 57 ? 81.002 -4.911 29.173 1.00 33.22 41 LEU D O 1
ATOM 9572 N N . ARG D 1 58 ? 82.122 -5.076 27.226 1.00 33.95 42 ARG D N 1
ATOM 9573 C CA . ARG D 1 58 ? 83.073 -6.126 27.631 1.00 36.31 42 ARG D CA 1
ATOM 9574 C C . ARG D 1 58 ? 84.443 -5.467 27.560 1.00 35.27 42 ARG D C 1
ATOM 9575 O O . ARG D 1 58 ? 84.652 -4.605 26.719 1.00 37.00 42 ARG D O 1
ATOM 9583 N N . PHE D 1 59 ? 85.374 -5.869 28.420 1.00 36.91 43 PHE D N 1
ATOM 9584 C CA . PHE D 1 59 ? 86.760 -5.356 28.412 1.00 37.43 43 PHE D CA 1
ATOM 9585 C C . PHE D 1 59 ? 87.704 -6.545 28.195 1.00 33.78 43 PHE D C 1
ATOM 9586 O O . PHE D 1 59 ? 87.473 -7.619 28.687 1.00 32.18 43 PHE D O 1
ATOM 9594 N N . VAL D 1 60 ? 88.717 -6.393 27.354 1.00 33.95 44 VAL D N 1
ATOM 9595 C CA . VAL D 1 60 ? 89.763 -7.388 27.266 1.00 29.03 44 VAL D CA 1
ATOM 9596 C C . VAL D 1 60 ? 91.005 -6.684 27.778 1.00 28.78 44 VAL D C 1
ATOM 9597 O O . VAL D 1 60 ? 91.432 -5.655 27.216 1.00 26.60 44 VAL D O 1
ATOM 9601 N N . SER D 1 61 ? 91.581 -7.207 28.853 1.00 24.60 45 SER D N 1
ATOM 9602 C CA . SER D 1 61 ? 92.791 -6.587 29.378 1.00 23.43 45 SER D CA 1
ATOM 9603 C C . SER D 1 61 ? 94.015 -6.839 28.469 1.00 21.39 45 SER D C 1
ATOM 9604 O O . SER D 1 61 ? 94.033 -7.767 27.666 1.00 20.01 45 SER D O 1
ATOM 9607 N N . TYR D 1 62 ? 95.078 -6.082 28.712 1.00 21.09 46 TYR D N 1
ATOM 9608 C CA . TYR D 1 62 ? 96.323 -6.334 28.079 1.00 21.36 46 TYR D CA 1
ATOM 9609 C C . TYR D 1 62 ? 96.719 -7.763 28.227 1.00 24.27 46 TYR D C 1
ATOM 9610 O O . TYR D 1 62 ? 97.159 -8.397 27.246 1.00 27.42 46 TYR D O 1
ATOM 9619 N N . ARG D 1 63 ? 96.630 -8.281 29.446 1.00 26.59 47 ARG D N 1
ATOM 9620 C CA . ARG D 1 63 ? 97.114 -9.641 29.723 1.00 26.44 47 ARG D CA 1
ATOM 9621 C C . ARG D 1 63 ? 96.312 -10.616 28.929 1.00 26.00 47 ARG D C 1
ATOM 9622 O O . ARG D 1 63 ? 96.858 -11.567 28.383 1.00 28.28 47 ARG D O 1
ATOM 9630 N N . GLN D 1 64 ? 94.995 -10.400 28.888 1.00 24.88 48 GLN D N 1
ATOM 9631 C CA . GLN D 1 64 ? 94.115 -11.285 28.168 1.00 24.35 48 GLN D CA 1
ATOM 9632 C C . GLN D 1 64 ? 94.356 -11.196 26.676 1.00 24.96 48 GLN D C 1
ATOM 9633 O O . GLN D 1 64 ? 94.194 -12.191 25.971 1.00 24.13 48 GLN D O 1
ATOM 9639 N N . LEU D 1 65 ? 94.682 -10.007 26.179 1.00 22.92 49 LEU D N 1
ATOM 9640 C CA . LEU D 1 65 ? 94.861 -9.855 24.746 1.00 21.83 49 LEU D CA 1
ATOM 9641 C C . LEU D 1 65 ? 96.080 -10.613 24.312 1.00 21.98 49 LEU D C 1
ATOM 9642 O O . LEU D 1 65 ? 96.071 -11.305 23.300 1.00 23.24 49 LEU D O 1
ATOM 9647 N N . GLU D 1 66 ? 97.131 -10.547 25.110 1.00 24.81 50 GLU D N 1
ATOM 9648 C CA . GLU D 1 66 ? 98.329 -11.349 24.825 1.00 25.08 50 GLU D CA 1
ATOM 9649 C C . GLU D 1 66 ? 98.115 -12.833 24.925 1.00 22.00 50 GLU D C 1
ATOM 9650 O O . GLU D 1 66 ? 98.622 -13.574 24.119 1.00 20.38 50 GLU D O 1
ATOM 9656 N N . ALA D 1 67 ? 97.355 -13.266 25.922 1.00 22.66 51 ALA D N 1
ATOM 9657 C CA . ALA D 1 67 ? 97.022 -14.699 26.031 1.00 21.50 51 ALA D CA 1
ATOM 9658 C C . ALA D 1 67 ? 96.303 -15.176 24.755 1.00 21.81 51 ALA D C 1
ATOM 9659 O O . ALA D 1 67 ? 96.576 -16.242 24.233 1.00 19.04 51 ALA D O 1
ATOM 9661 N N . GLN D 1 68 ? 95.383 -14.358 24.260 1.00 22.48 52 GLN D N 1
ATOM 9662 C CA . GLN D 1 68 ? 94.623 -14.754 23.096 1.00 24.12 52 GLN D CA 1
ATOM 9663 C C . GLN D 1 68 ? 95.527 -14.770 21.862 1.00 23.66 52 GLN D C 1
ATOM 9664 O O . GLN D 1 68 ? 95.487 -15.691 21.061 1.00 23.54 52 GLN D O 1
ATOM 9670 N N . ALA D 1 69 ? 96.369 -13.754 21.731 1.00 26.01 53 ALA D N 1
ATOM 9671 C CA . ALA D 1 69 ? 97.341 -13.701 20.636 1.00 25.68 53 ALA D CA 1
ATOM 9672 C C . ALA D 1 69 ? 98.210 -14.954 20.647 1.00 24.39 53 ALA D C 1
ATOM 9673 O O . ALA D 1 69 ? 98.486 -15.535 19.588 1.00 22.26 53 ALA D O 1
ATOM 9675 N N . ASP D 1 70 ? 98.682 -15.315 21.832 1.00 22.85 54 ASP D N 1
ATOM 9676 C CA . ASP D 1 70 ? 99.571 -16.481 21.979 1.00 24.52 54 ASP D CA 1
ATOM 9677 C C . ASP D 1 70 ? 98.876 -17.770 21.654 1.00 21.85 54 ASP D C 1
ATOM 9678 O O . ASP D 1 70 ? 99.458 -18.641 21.004 1.00 24.13 54 ASP D O 1
ATOM 9683 N N . ALA D 1 71 ? 97.628 -17.897 22.095 1.00 22.58 55 ALA D N 1
ATOM 9684 C CA . ALA D 1 71 ? 96.845 -19.120 21.821 1.00 23.64 55 ALA D CA 1
ATOM 9685 C C . ALA D 1 71 ? 96.561 -19.248 20.324 1.00 24.15 55 ALA D C 1
ATOM 9686 O O . ALA D 1 71 ? 96.744 -20.304 19.733 1.00 24.98 55 ALA D O 1
ATOM 9688 N N . TYR D 1 72 ? 96.202 -18.133 19.706 1.00 24.24 56 TYR D N 1
ATOM 9689 C CA . TYR D 1 72 ? 95.979 -18.115 18.275 1.00 24.30 56 TYR D CA 1
ATOM 9690 C C . TYR D 1 72 ? 97.238 -18.456 17.508 1.00 25.50 56 TYR D C 1
ATOM 9691 O O . TYR D 1 72 ? 97.185 -19.221 16.535 1.00 26.76 56 TYR D O 1
ATOM 9700 N N . ALA D 1 73 ? 98.367 -17.869 17.922 1.00 24.02 57 ALA D N 1
ATOM 9701 C CA . ALA D 1 73 ? 99.658 -18.102 17.262 1.00 24.62 57 ALA D CA 1
ATOM 9702 C C . ALA D 1 73 ? 100.081 -19.574 17.277 1.00 25.06 57 ALA D C 1
ATOM 9703 O O . ALA D 1 73 ? 100.516 -20.102 16.263 1.00 23.82 57 ALA D O 1
ATOM 9705 N N . ALA D 1 74 ? 99.963 -20.217 18.434 1.00 27.13 58 ALA D N 1
ATOM 9706 C CA . ALA D 1 74 ? 100.253 -21.646 18.545 1.00 28.57 58 ALA D CA 1
ATOM 9707 C C . ALA D 1 74 ? 99.456 -22.486 17.536 1.00 28.86 58 ALA D C 1
ATOM 9708 O O . ALA D 1 74 ? 100.026 -23.326 16.845 1.00 30.73 58 ALA D O 1
ATOM 9710 N N . GLU D 1 75 ? 98.152 -22.269 17.466 1.00 28.33 59 GLU D N 1
ATOM 9711 C CA . GLU D 1 75 ? 97.305 -23.012 16.537 1.00 29.55 59 GLU D CA 1
ATOM 9712 C C . GLU D 1 75 ? 97.631 -22.671 15.073 1.00 28.34 59 GLU D C 1
ATOM 9713 O O . GLU D 1 75 ? 97.728 -23.557 14.223 1.00 28.34 59 GLU D O 1
ATOM 9719 N N . LEU D 1 76 ? 97.865 -21.403 14.769 1.00 28.37 60 LEU D N 1
ATOM 9720 C CA . LEU D 1 76 ? 98.189 -21.025 13.392 1.00 27.61 60 LEU D CA 1
ATOM 9721 C C . LEU D 1 76 ? 99.499 -21.613 13.002 1.00 26.64 60 LEU D C 1
ATOM 9722 O O . LEU D 1 76 ? 99.655 -22.024 11.859 1.00 27.07 60 LEU D O 1
ATOM 9727 N N . ASP D 1 77 ? 100.439 -21.688 13.946 1.00 28.46 61 ASP D N 1
ATOM 9728 C CA . ASP D 1 77 ? 101.820 -22.200 13.637 1.00 30.02 61 ASP D CA 1
ATOM 9729 C C . ASP D 1 77 ? 101.804 -23.691 13.299 1.00 28.71 61 ASP D C 1
ATOM 9730 O O . ASP D 1 77 ? 102.667 -24.169 12.599 1.00 26.75 61 ASP D O 1
ATOM 9735 N N . ALA D 1 78 ? 100.765 -24.395 13.747 1.00 30.28 62 ALA D N 1
ATOM 9736 C CA . ALA D 1 78 ? 100.612 -25.812 13.418 1.00 32.12 62 ALA D CA 1
ATOM 9737 C C . ALA D 1 78 ? 100.229 -26.016 11.959 1.00 32.57 62 ALA D C 1
ATOM 9738 O O . ALA D 1 78 ? 100.232 -27.136 11.486 1.00 33.42 62 ALA D O 1
ATOM 9740 N N . LEU D 1 79 ? 99.901 -24.946 11.240 1.00 32.31 63 LEU D N 1
ATOM 9741 C CA . LEU D 1 79 ? 99.535 -25.091 9.839 1.00 32.09 63 LEU D CA 1
ATOM 9742 C C . LEU D 1 79 ? 100.728 -25.206 8.932 1.00 30.07 63 LEU D C 1
ATOM 9743 O O . LEU D 1 79 ? 100.595 -25.506 7.744 1.00 28.02 63 LEU D O 1
ATOM 9748 N N . GLY D 1 80 ? 101.898 -24.951 9.481 1.00 29.61 64 GLY D N 1
ATOM 9749 C CA . GLY D 1 80 ? 103.127 -25.155 8.725 1.00 29.10 64 GLY D CA 1
ATOM 9750 C C . GLY D 1 80 ? 103.425 -24.072 7.708 1.00 29.47 64 GLY D C 1
ATOM 9751 O O . GLY D 1 80 ? 104.276 -24.290 6.849 1.00 28.70 64 GLY D O 1
ATOM 9752 N N . LEU D 1 81 ? 102.783 -22.898 7.818 1.00 27.48 65 LEU D N 1
ATOM 9753 C CA . LEU D 1 81 ? 103.082 -21.775 6.889 1.00 27.42 65 LEU D CA 1
ATOM 9754 C C . LEU D 1 81 ? 104.450 -21.198 7.190 1.00 25.90 65 LEU D C 1
ATOM 9755 O O . LEU D 1 81 ? 104.945 -21.309 8.305 1.00 23.79 65 LEU D O 1
ATOM 9760 N N . ASP D 1 82 ? 105.069 -20.639 6.164 1.00 23.83 66 ASP D N 1
ATOM 9761 C CA . ASP D 1 82 ? 106.434 -20.120 6.246 1.00 22.77 66 ASP D CA 1
ATOM 9762 C C . ASP D 1 82 ? 106.405 -18.601 6.448 1.00 20.39 66 ASP D C 1
ATOM 9763 O O . ASP D 1 82 ? 105.438 -17.953 6.066 1.00 23.12 66 ASP D O 1
ATOM 9768 N N . VAL D 1 83 ? 107.425 -18.046 7.105 1.00 18.58 67 VAL D N 1
ATOM 9769 C CA . VAL D 1 83 ? 107.526 -16.608 7.288 1.00 16.52 67 VAL D CA 1
ATOM 9770 C C . VAL D 1 83 ? 107.456 -16.032 5.865 1.00 16.58 67 VAL D C 1
ATOM 9771 O O . VAL D 1 83 ? 108.148 -16.505 4.990 1.00 15.68 67 VAL D O 1
ATOM 9775 N N . GLY D 1 84 ? 106.661 -14.978 5.672 1.00 17.84 68 GLY D N 1
ATOM 9776 C CA . GLY D 1 84 ? 106.432 -14.371 4.343 1.00 18.73 68 GLY D CA 1
ATOM 9777 C C . GLY D 1 84 ? 105.097 -14.718 3.690 1.00 20.43 68 GLY D C 1
ATOM 9778 O O . GLY D 1 84 ? 104.563 -13.950 2.894 1.00 19.28 68 GLY D O 1
ATOM 9779 N N . ASP D 1 85 ? 104.543 -15.878 4.028 1.00 22.07 69 ASP D N 1
ATOM 9780 C CA . ASP D 1 85 ? 103.285 -16.294 3.440 1.00 24.60 69 ASP D CA 1
ATOM 9781 C C . ASP D 1 85 ? 102.193 -15.323 3.861 1.00 24.47 69 ASP D C 1
ATOM 9782 O O . ASP D 1 85 ? 102.071 -15.010 5.045 1.00 18.98 69 ASP D O 1
ATOM 9787 N N . ARG D 1 86 ? 101.410 -14.859 2.885 1.00 24.35 70 ARG D N 1
ATOM 9788 C CA . ARG D 1 86 ? 100.265 -13.979 3.191 1.00 24.92 70 ARG D CA 1
ATOM 9789 C C . ARG D 1 86 ? 99.038 -14.693 3.699 1.00 22.08 70 ARG D C 1
ATOM 9790 O O . ARG D 1 86 ? 98.766 -15.821 3.371 1.00 23.20 70 ARG D O 1
ATOM 9798 N N . VAL D 1 87 ? 98.333 -13.971 4.545 1.00 22.65 71 VAL D N 1
ATOM 9799 C CA . VAL D 1 87 ? 97.094 -14.382 5.149 1.00 23.51 71 VAL D CA 1
ATOM 9800 C C . VAL D 1 87 ? 96.089 -13.253 4.916 1.00 23.63 71 VAL D C 1
ATOM 9801 O O . VAL D 1 87 ? 96.381 -12.104 5.218 1.00 23.11 71 VAL D O 1
ATOM 9805 N N . VAL D 1 88 ? 94.942 -13.557 4.326 1.00 23.58 72 VAL D N 1
ATOM 9806 C CA . VAL D 1 88 ? 93.869 -12.576 4.253 1.00 22.83 72 VAL D CA 1
ATOM 9807 C C . VAL D 1 88 ? 93.143 -12.708 5.557 1.00 21.32 72 VAL D C 1
ATOM 9808 O O . VAL D 1 88 ? 92.667 -13.787 5.911 1.00 17.50 72 VAL D O 1
ATOM 9812 N N . LEU D 1 89 ? 93.059 -11.602 6.267 1.00 22.00 73 LEU D N 1
ATOM 9813 C CA . LEU D 1 89 ? 92.401 -11.590 7.583 1.00 24.12 73 LEU D CA 1
ATOM 9814 C C . LEU D 1 89 ? 91.102 -10.776 7.458 1.00 21.66 73 LEU D C 1
ATOM 9815 O O . LEU D 1 89 ? 91.131 -9.536 7.356 1.00 22.82 73 LEU D O 1
ATOM 9820 N N . GLU D 1 90 ? 89.975 -11.466 7.455 1.00 20.76 74 GLU D N 1
ATOM 9821 C CA . GLU D 1 90 ? 88.678 -10.815 7.255 1.00 21.10 74 GLU D CA 1
ATOM 9822 C C . GLU D 1 90 ? 87.824 -10.801 8.515 1.00 22.97 74 GLU D C 1
ATOM 9823 O O . GLU D 1 90 ? 87.364 -11.848 8.986 1.00 23.80 74 GLU D O 1
ATOM 9829 N N . SER D 1 91 ? 87.585 -9.617 9.058 1.00 23.59 75 SER D N 1
ATOM 9830 C CA . SER D 1 91 ? 86.774 -9.492 10.264 1.00 24.36 75 SER D CA 1
ATOM 9831 C C . SER D 1 91 ? 86.468 -8.031 10.563 1.00 24.73 75 SER D C 1
ATOM 9832 O O . SER D 1 91 ? 87.229 -7.152 10.176 1.00 26.88 75 SER D O 1
ATOM 9835 N N . PRO D 1 92 ? 85.324 -7.770 11.186 1.00 26.06 76 PRO D N 1
ATOM 9836 C CA . PRO D 1 92 ? 85.235 -6.451 11.744 1.00 27.98 76 PRO D CA 1
ATOM 9837 C C . PRO D 1 92 ? 86.278 -6.343 12.858 1.00 25.12 76 PRO D C 1
ATOM 9838 O O . PRO D 1 92 ? 86.721 -7.336 13.375 1.00 22.99 76 PRO D O 1
ATOM 9842 N N . ALA D 1 93 ? 86.671 -5.118 13.176 1.00 26.05 77 ALA D N 1
ATOM 9843 C CA . ALA D 1 93 ? 87.614 -4.826 14.240 1.00 24.71 77 ALA D CA 1
ATOM 9844 C C . ALA D 1 93 ? 87.042 -5.214 15.609 1.00 26.19 77 ALA D C 1
ATOM 9845 O O . ALA D 1 93 ? 86.107 -4.586 16.097 1.00 30.96 77 ALA D O 1
ATOM 9847 N N . THR D 1 94 ? 87.573 -6.257 16.201 1.00 23.48 78 THR D N 1
ATOM 9848 C CA . THR D 1 94 ? 87.147 -6.740 17.505 1.00 24.22 78 THR D CA 1
ATOM 9849 C C . THR D 1 94 ? 88.389 -7.162 18.265 1.00 23.15 78 THR D C 1
ATOM 9850 O O . THR D 1 94 ? 89.447 -7.349 17.647 1.00 20.73 78 THR D O 1
ATOM 9854 N N . ALA D 1 95 ? 88.248 -7.396 19.566 1.00 22.22 79 ALA D N 1
ATOM 9855 C CA . ALA D 1 95 ? 89.367 -7.845 20.387 1.00 22.58 79 ALA D CA 1
ATOM 9856 C C . ALA D 1 95 ? 90.012 -9.100 19.811 1.00 22.63 79 ALA D C 1
ATOM 9857 O O . ALA D 1 95 ? 91.207 -9.198 19.724 1.00 21.04 79 ALA D O 1
ATOM 9859 N N . ASP D 1 96 ? 89.189 -10.046 19.370 1.00 26.13 80 ASP D N 1
ATOM 9860 C CA . ASP D 1 96 ? 89.705 -11.266 18.730 1.00 25.87 80 ASP D CA 1
ATOM 9861 C C . ASP D 1 96 ? 90.430 -11.023 17.384 1.00 22.93 80 ASP D C 1
ATOM 9862 O O . ASP D 1 96 ? 91.406 -11.721 17.073 1.00 23.83 80 ASP D O 1
ATOM 9867 N N . ALA D 1 97 ? 89.995 -10.035 16.609 1.00 19.95 81 ALA D N 1
ATOM 9868 C CA . ALA D 1 97 ? 90.672 -9.748 15.339 1.00 20.16 81 ALA D CA 1
ATOM 9869 C C . ALA D 1 97 ? 92.020 -9.136 15.629 1.00 19.97 81 ALA D C 1
ATOM 9870 O O . ALA D 1 97 ? 93.004 -9.384 14.919 1.00 18.55 81 ALA D O 1
ATOM 9872 N N . VAL D 1 98 ? 92.078 -8.371 16.717 1.00 19.68 82 VAL D N 1
ATOM 9873 C CA . VAL D 1 98 ? 93.327 -7.793 17.159 1.00 19.11 82 VAL D CA 1
ATOM 9874 C C . VAL D 1 98 ? 94.279 -8.902 17.581 1.00 18.60 82 VAL D C 1
ATOM 9875 O O . VAL D 1 98 ? 95.457 -8.944 17.182 1.00 19.08 82 VAL D O 1
ATOM 9879 N N . ALA D 1 99 ? 93.793 -9.839 18.377 1.00 21.70 83 ALA D N 1
ATOM 9880 C CA . ALA D 1 99 ? 94.650 -11.008 18.767 1.00 22.21 83 ALA D CA 1
ATOM 9881 C C . ALA D 1 99 ? 95.161 -11.707 17.537 1.00 21.04 83 ALA D C 1
ATOM 9882 O O . ALA D 1 99 ? 96.302 -12.088 17.464 1.00 26.08 83 ALA D O 1
ATOM 9884 N N . ALA D 1 100 ? 94.307 -11.855 16.545 1.00 21.49 84 ALA D N 1
ATOM 9885 C CA . ALA D 1 100 ? 94.684 -12.551 15.300 1.00 21.64 84 ALA D CA 1
ATOM 9886 C C . ALA D 1 100 ? 95.787 -11.849 14.581 1.00 19.91 84 ALA D C 1
ATOM 9887 O O . ALA D 1 100 ? 96.734 -12.495 14.085 1.00 22.07 84 ALA D O 1
ATOM 9889 N N . PHE D 1 101 ? 95.704 -10.527 14.496 1.00 19.35 85 PHE D N 1
ATOM 9890 C CA . PHE D 1 101 ? 96.736 -9.835 13.722 1.00 18.62 85 PHE D CA 1
ATOM 9891 C C . PHE D 1 101 ? 98.046 -9.825 14.502 1.00 17.31 85 PHE D C 1
ATOM 9892 O O . PHE D 1 101 ? 99.108 -9.930 13.884 1.00 17.75 85 PHE D O 1
ATOM 9900 N N . LEU D 1 102 ? 97.955 -9.758 15.840 1.00 15.77 86 LEU D N 1
ATOM 9901 C CA . LEU D 1 102 ? 99.109 -9.887 16.696 1.00 14.91 86 LEU D CA 1
ATOM 9902 C C . LEU D 1 102 ? 99.712 -11.265 16.559 1.00 16.90 86 LEU D C 1
ATOM 9903 O O . LEU D 1 102 ? 100.972 -11.429 16.503 1.00 17.10 86 LEU D O 1
ATOM 9908 N N . ALA D 1 103 ? 98.867 -12.281 16.462 1.00 16.50 87 ALA D N 1
ATOM 9909 C CA . ALA D 1 103 ? 99.428 -13.590 16.216 1.00 17.77 87 ALA D CA 1
ATOM 9910 C C . ALA D 1 103 ? 100.173 -13.602 14.872 1.00 17.39 87 ALA D C 1
ATOM 9911 O O . ALA D 1 103 ? 101.280 -14.130 14.782 1.00 19.48 87 ALA D O 1
ATOM 9913 N N . CYS D 1 104 ? 99.560 -13.091 13.813 1.00 18.40 88 CYS D N 1
ATOM 9914 C CA . CYS D 1 104 ? 100.220 -13.075 12.465 1.00 19.83 88 CYS D CA 1
ATOM 9915 C C . CYS D 1 104 ? 101.548 -12.334 12.507 1.00 19.03 88 CYS D C 1
ATOM 9916 O O . CYS D 1 104 ? 102.543 -12.817 11.949 1.00 18.32 88 CYS D O 1
ATOM 9919 N N . PHE D 1 105 ? 101.578 -11.205 13.207 1.00 19.01 89 PHE D N 1
ATOM 9920 C CA . PHE D 1 105 ? 102.860 -10.503 13.378 1.00 20.00 89 PHE D CA 1
ATOM 9921 C C . PHE D 1 105 ? 103.924 -11.417 13.965 1.00 21.97 89 PHE D C 1
ATOM 9922 O O . PHE D 1 105 ? 105.064 -11.384 13.521 1.00 23.80 89 PHE D O 1
ATOM 9930 N N . SER D 1 106 ? 103.575 -12.157 15.022 1.00 23.38 90 SER D N 1
ATOM 9931 C CA . SER D 1 106 ? 104.527 -13.010 15.754 1.00 24.71 90 SER D CA 1
ATOM 9932 C C . SER D 1 106 ? 105.126 -14.047 14.922 1.00 24.41 90 SER D C 1
ATOM 9933 O O . SER D 1 106 ? 106.249 -14.480 15.175 1.00 24.91 90 SER D O 1
ATOM 9936 N N . LEU D 1 107 ? 104.302 -14.565 14.027 1.00 25.04 91 LEU D N 1
ATOM 9937 C CA . LEU D 1 107 ? 104.676 -15.697 13.168 1.00 24.31 91 LEU D CA 1
ATOM 9938 C C . LEU D 1 107 ? 105.375 -15.221 11.934 1.00 22.79 91 LEU D C 1
ATOM 9939 O O . LEU D 1 107 ? 105.810 -16.017 11.135 1.00 24.29 91 LEU D O 1
ATOM 9944 N N . GLY D 1 108 ? 105.413 -13.914 11.719 1.00 21.62 92 GLY D N 1
ATOM 9945 C CA . GLY D 1 108 ? 105.926 -13.393 10.476 1.00 20.69 92 GLY D CA 1
ATOM 9946 C C . GLY D 1 108 ? 105.039 -13.617 9.264 1.00 20.65 92 GLY D C 1
ATOM 9947 O O . GLY D 1 108 ? 105.556 -13.698 8.140 1.00 18.16 92 GLY D O 1
ATOM 9948 N N . LEU D 1 109 ? 103.716 -13.656 9.470 1.00 21.39 93 LEU D N 1
ATOM 9949 C CA . LEU D 1 109 ? 102.774 -13.897 8.354 1.00 22.24 93 LEU D CA 1
ATOM 9950 C C . LEU D 1 109 ? 102.098 -12.605 7.986 1.00 20.31 93 LEU D C 1
ATOM 9951 O O . LEU D 1 109 ? 101.188 -12.157 8.688 1.00 19.97 93 LEU D O 1
ATOM 9956 N N . PRO D 1 110 ? 102.545 -11.966 6.895 1.00 19.89 94 PRO D N 1
ATOM 9957 C CA . PRO D 1 110 ? 101.938 -10.669 6.615 1.00 20.42 94 PRO D CA 1
ATOM 9958 C C . PRO D 1 110 ? 100.511 -10.867 6.243 1.00 20.47 94 PRO D C 1
ATOM 9959 O O . PRO D 1 110 ? 100.179 -11.780 5.469 1.00 20.19 94 PRO D O 1
ATOM 9963 N N . PHE D 1 111 ? 99.659 -10.023 6.782 1.00 22.29 95 PHE D N 1
ATOM 9964 C CA . PHE D 1 111 ? 98.228 -10.152 6.541 1.00 20.48 95 PHE D CA 1
ATOM 9965 C C . PHE D 1 111 ? 97.713 -9.003 5.723 1.00 21.58 95 PHE D C 1
ATOM 9966 O O . PHE D 1 111 ? 98.313 -7.937 5.655 1.00 22.45 95 PHE D O 1
ATOM 9974 N N . ILE D 1 112 ? 96.604 -9.258 5.047 1.00 23.27 96 ILE D N 1
ATOM 9975 C CA . ILE D 1 112 ? 95.864 -8.264 4.269 1.00 22.05 96 ILE D CA 1
ATOM 9976 C C . ILE D 1 112 ? 94.582 -8.144 5.003 1.00 19.92 96 ILE D C 1
ATOM 9977 O O . ILE D 1 112 ? 93.812 -9.112 4.990 1.00 19.56 96 ILE D O 1
ATOM 9982 N N . PRO D 1 113 ? 94.325 -6.992 5.643 1.00 19.69 97 PRO D N 1
ATOM 9983 C CA . PRO D 1 113 ? 93.079 -6.872 6.369 1.00 20.78 97 PRO D CA 1
ATOM 9984 C C . PRO D 1 113 ? 91.866 -6.606 5.450 1.00 22.15 97 PRO D C 1
ATOM 9985 O O . PRO D 1 113 ? 91.927 -5.740 4.576 1.00 21.70 97 PRO D O 1
ATOM 9989 N N . THR D 1 114 ? 90.773 -7.305 5.729 1.00 21.97 98 THR D N 1
ATOM 9990 C CA . THR D 1 114 ? 89.583 -7.245 4.913 1.00 25.11 98 THR D CA 1
ATOM 9991 C C . THR D 1 114 ? 88.332 -7.268 5.829 1.00 24.92 98 THR D C 1
ATOM 9992 O O . THR D 1 114 ? 88.415 -7.629 6.982 1.00 25.39 98 THR D O 1
ATOM 9996 N N . ILE D 1 115 ? 87.194 -6.792 5.338 1.00 26.55 99 ILE D N 1
ATOM 9997 C CA . ILE D 1 115 ? 85.957 -6.959 6.068 1.00 27.29 99 ILE D CA 1
ATOM 9998 C C . ILE D 1 115 ? 84.965 -7.738 5.210 1.00 28.55 99 ILE D C 1
ATOM 9999 O O . ILE D 1 115 ? 85.138 -7.827 3.981 1.00 27.18 99 ILE D O 1
ATOM 10004 N N . PRO D 1 116 ? 83.925 -8.302 5.851 1.00 29.03 100 PRO D N 1
ATOM 10005 C CA . PRO D 1 116 ? 82.908 -9.091 5.130 1.00 30.21 100 PRO D CA 1
ATOM 10006 C C . PRO D 1 116 ? 82.267 -8.332 3.937 1.00 31.24 100 PRO D C 1
ATOM 10007 O O . PRO D 1 116 ? 81.979 -8.932 2.917 1.00 26.51 100 PRO D O 1
ATOM 10011 N N . GLU D 1 117 ? 82.130 -7.011 4.090 1.00 33.16 101 GLU D N 1
ATOM 10012 C CA . GLU D 1 117 ? 81.526 -6.135 3.114 1.00 34.95 101 GLU D CA 1
ATOM 10013 C C . GLU D 1 117 ? 82.517 -5.702 2.016 1.00 35.01 101 GLU D C 1
ATOM 10014 O O . GLU D 1 117 ? 82.128 -5.000 1.073 1.00 37.47 101 GLU D O 1
ATOM 10020 N N . THR D 1 118 ? 83.776 -6.104 2.113 1.00 29.81 102 THR D N 1
ATOM 10021 C CA . THR D 1 118 ? 84.707 -5.910 0.992 1.00 31.42 102 THR D CA 1
ATOM 10022 C C . THR D 1 118 ? 84.183 -6.687 -0.254 1.00 30.36 102 THR D C 1
ATOM 10023 O O . THR D 1 118 ? 83.981 -7.904 -0.182 1.00 32.77 102 THR D O 1
ATOM 10027 N N . PRO D 1 119 ? 83.998 -5.995 -1.385 1.00 31.31 103 PRO D N 1
ATOM 10028 C CA . PRO D 1 119 ? 83.435 -6.605 -2.581 1.00 30.27 103 PRO D CA 1
ATOM 10029 C C . PRO D 1 119 ? 84.228 -7.804 -3.053 1.00 33.64 103 PRO D C 1
ATOM 10030 O O . PRO D 1 119 ? 85.463 -7.753 -3.120 1.00 36.25 103 PRO D O 1
ATOM 10034 N N . VAL D 1 120 ? 83.521 -8.892 -3.356 1.00 36.24 104 VAL D N 1
ATOM 10035 C CA . VAL D 1 120 ? 84.166 -10.144 -3.789 1.00 37.04 104 VAL D CA 1
ATOM 10036 C C . VAL D 1 120 ? 85.100 -9.945 -4.994 1.00 32.65 104 VAL D C 1
ATOM 10037 O O . VAL D 1 120 ? 86.134 -10.608 -5.072 1.00 31.03 104 VAL D O 1
ATOM 10041 N N . GLN D 1 121 ? 84.774 -9.023 -5.899 1.00 32.78 105 GLN D N 1
ATOM 10042 C CA . GLN D 1 121 ? 85.644 -8.754 -7.051 1.00 37.91 105 GLN D CA 1
ATOM 10043 C C . GLN D 1 121 ? 87.005 -8.238 -6.610 1.00 35.88 105 GLN D C 1
ATOM 10044 O O . GLN D 1 121 ? 88.035 -8.680 -7.116 1.00 30.20 105 GLN D O 1
ATOM 10050 N N . ARG D 1 122 ? 86.996 -7.295 -5.667 1.00 36.44 106 ARG D N 1
ATOM 10051 C CA . ARG D 1 122 ? 88.239 -6.765 -5.090 1.00 36.08 106 ARG D CA 1
ATOM 10052 C C . ARG D 1 122 ? 89.012 -7.817 -4.298 1.00 33.26 106 ARG D C 1
ATOM 10053 O O . ARG D 1 122 ? 90.228 -7.957 -4.425 1.00 31.14 106 ARG D O 1
ATOM 10061 N N . LEU D 1 123 ? 88.288 -8.591 -3.518 1.00 33.61 107 LEU D N 1
ATOM 10062 C CA . LEU D 1 123 ? 88.901 -9.680 -2.788 1.00 34.79 107 LEU D CA 1
ATOM 10063 C C . LEU D 1 123 ? 89.608 -10.671 -3.741 1.00 33.98 107 LEU D C 1
ATOM 10064 O O . LEU D 1 123 ? 90.730 -11.097 -3.488 1.00 30.81 107 LEU D O 1
ATOM 10069 N N . ARG D 1 124 ? 88.937 -11.038 -4.831 1.00 37.50 108 ARG D N 1
ATOM 10070 C CA . ARG D 1 124 ? 89.525 -11.971 -5.812 1.00 38.44 108 ARG D CA 1
ATOM 10071 C C . ARG D 1 124 ? 90.747 -11.384 -6.495 1.00 32.37 108 ARG D C 1
ATOM 10072 O O . ARG D 1 124 ? 91.697 -12.106 -6.801 1.00 30.54 108 ARG D O 1
ATOM 10080 N N . THR D 1 125 ? 90.731 -10.076 -6.712 1.00 31.28 109 THR D N 1
ATOM 10081 C CA . THR D 1 125 ? 91.903 -9.367 -7.259 1.00 30.91 109 THR D CA 1
ATOM 10082 C C . THR D 1 125 ? 93.065 -9.423 -6.255 1.00 28.98 109 THR D C 1
ATOM 10083 O O . THR D 1 125 ? 94.185 -9.722 -6.640 1.00 27.52 109 THR D O 1
ATOM 10087 N N . ILE D 1 126 ? 92.783 -9.138 -4.978 1.00 28.27 110 ILE D N 1
ATOM 10088 C CA . ILE D 1 126 ? 93.790 -9.231 -3.907 1.00 27.84 110 ILE D CA 1
ATOM 10089 C C . ILE D 1 126 ? 94.420 -10.609 -3.907 1.00 28.12 110 ILE D C 1
ATOM 10090 O O . ILE D 1 126 ? 95.644 -10.756 -3.808 1.00 27.01 110 ILE D O 1
ATOM 10095 N N . ILE D 1 127 ? 93.584 -11.629 -3.979 1.00 27.74 111 ILE D N 1
ATOM 10096 C CA . ILE D 1 127 ? 94.066 -13.001 -3.867 1.00 28.94 111 ILE D CA 1
ATOM 10097 C C . ILE D 1 127 ? 94.982 -13.367 -5.024 1.00 26.62 111 ILE D C 1
ATOM 10098 O O . ILE D 1 127 ? 95.985 -14.036 -4.819 1.00 29.10 111 ILE D O 1
ATOM 10103 N N . GLY D 1 128 ? 94.638 -12.952 -6.233 1.00 26.52 112 GLY D N 1
ATOM 10104 C CA . GLY D 1 128 ? 95.474 -13.248 -7.398 1.00 25.92 112 GLY D CA 1
ATOM 10105 C C . GLY D 1 128 ? 96.786 -12.500 -7.367 1.00 25.64 112 GLY D C 1
ATOM 10106 O O . GLY D 1 128 ? 97.804 -13.013 -7.812 1.00 24.98 112 GLY D O 1
ATOM 10107 N N . MET D 1 129 ? 96.781 -11.267 -6.874 1.00 27.20 113 MET D N 1
ATOM 10108 C CA . MET D 1 129 ? 98.031 -10.480 -6.820 1.00 29.08 113 MET D CA 1
ATOM 10109 C C . MET D 1 129 ? 99.003 -10.945 -5.736 1.00 28.94 113 MET D C 1
ATOM 10110 O O . MET D 1 129 ? 100.207 -11.011 -5.981 1.00 27.09 113 MET D O 1
ATOM 10115 N N . ALA D 1 130 ? 98.462 -11.310 -4.567 1.00 27.97 114 ALA D N 1
ATOM 10116 C CA . ALA D 1 130 ? 99.271 -11.610 -3.385 1.00 27.37 114 ALA D CA 1
ATOM 10117 C C . ALA D 1 130 ? 99.415 -13.101 -3.102 1.00 28.77 114 ALA D C 1
ATOM 10118 O O . ALA D 1 130 ? 100.268 -13.484 -2.322 1.00 27.95 114 ALA D O 1
ATOM 10120 N N . ALA D 1 131 ? 98.541 -13.921 -3.680 1.00 31.64 115 ALA D N 1
ATOM 10121 C CA . ALA D 1 131 ? 98.594 -15.380 -3.539 1.00 28.53 115 ALA D CA 1
ATOM 10122 C C . ALA D 1 131 ? 98.769 -15.770 -2.073 1.00 26.80 115 ALA D C 1
ATOM 10123 O O . ALA D 1 131 ? 99.718 -16.451 -1.724 1.00 26.59 115 ALA D O 1
ATOM 10125 N N . PRO D 1 132 ? 97.829 -15.380 -1.224 1.00 27.70 116 PRO D N 1
ATOM 10126 C CA . PRO D 1 132 ? 97.865 -15.830 0.172 1.00 29.43 116 PRO D CA 1
ATOM 10127 C C . PRO D 1 132 ? 97.706 -17.350 0.321 1.00 30.83 116 PRO D C 1
ATOM 10128 O O . PRO D 1 132 ? 96.995 -17.980 -0.452 1.00 31.71 116 PRO D O 1
ATOM 10132 N N . ALA D 1 133 ? 98.370 -17.909 1.317 1.00 29.12 117 ALA D N 1
ATOM 10133 C CA . ALA D 1 133 ? 98.241 -19.301 1.635 1.00 28.74 117 ALA D CA 1
ATOM 10134 C C . ALA D 1 133 ? 97.033 -19.588 2.513 1.00 28.14 117 ALA D C 1
ATOM 10135 O O . ALA D 1 133 ? 96.663 -20.750 2.666 1.00 28.96 117 ALA D O 1
ATOM 10137 N N . LEU D 1 134 ? 96.456 -18.563 3.144 1.00 25.29 118 LEU D N 1
ATOM 10138 C CA . LEU D 1 134 ? 95.384 -18.782 4.152 1.00 24.71 118 LEU D CA 1
ATOM 10139 C C . LEU D 1 134 ? 94.363 -17.635 4.146 1.00 23.15 118 LEU D C 1
ATOM 10140 O O . LEU D 1 134 ? 94.746 -16.454 4.084 1.00 20.71 118 LEU D O 1
ATOM 10145 N N . PHE D 1 135 ? 93.088 -17.989 4.209 1.00 21.82 119 PHE D N 1
ATOM 10146 C CA . PHE D 1 135 ? 91.999 -17.020 4.382 1.00 23.60 119 PHE D CA 1
ATOM 10147 C C . PHE D 1 135 ? 91.454 -17.252 5.775 1.00 25.85 119 PHE D C 1
ATOM 10148 O O . PHE D 1 135 ? 90.938 -18.323 6.059 1.00 25.19 119 PHE D O 1
ATOM 10156 N N . LEU D 1 136 ? 91.620 -16.257 6.644 1.00 27.14 120 LEU D N 1
ATOM 10157 C CA . LEU D 1 136 ? 91.369 -16.397 8.047 1.00 26.53 120 LEU D CA 1
ATOM 10158 C C . LEU D 1 136 ? 90.261 -15.435 8.406 1.00 27.71 120 LEU D C 1
ATOM 10159 O O . LEU D 1 136 ? 90.469 -14.234 8.346 1.00 31.24 120 LEU D O 1
ATOM 10164 N N . GLN D 1 137 ? 89.078 -15.938 8.757 1.00 25.79 121 GLN D N 1
ATOM 10165 C CA . GLN D 1 137 ? 87.924 -15.067 8.965 1.00 25.34 121 GLN D CA 1
ATOM 10166 C C . GLN D 1 137 ? 87.356 -15.253 10.359 1.00 24.64 121 GLN D C 1
ATOM 10167 O O . GLN D 1 137 ? 87.725 -16.161 11.063 1.00 22.07 121 GLN D O 1
ATOM 10173 N N . ALA D 1 138 ? 86.454 -14.360 10.738 1.00 27.15 122 ALA D N 1
ATOM 10174 C CA . ALA D 1 138 ? 85.834 -14.368 12.069 1.00 30.57 122 ALA D CA 1
ATOM 10175 C C . ALA D 1 138 ? 85.047 -15.639 12.281 1.00 31.31 122 ALA D C 1
ATOM 10176 O O . ALA D 1 138 ? 84.717 -16.308 11.318 1.00 33.09 122 ALA D O 1
ATOM 10178 N N . ALA D 1 139 ? 84.754 -15.954 13.537 1.00 37.79 123 ALA D N 1
ATOM 10179 C CA . ALA D 1 139 ? 83.888 -17.101 13.894 1.00 44.04 123 ALA D CA 1
ATOM 10180 C C . ALA D 1 139 ? 82.595 -17.101 13.059 1.00 44.83 123 ALA D C 1
ATOM 10181 O O . ALA D 1 139 ? 82.238 -18.109 12.453 1.00 40.52 123 ALA D O 1
ATOM 10183 N N . ASP D 1 140 ? 81.938 -15.937 13.027 1.00 43.62 124 ASP D N 1
ATOM 10184 C CA . ASP D 1 140 ? 80.724 -15.693 12.233 1.00 44.73 124 ASP D CA 1
ATOM 10185 C C . ASP D 1 140 ? 80.902 -15.647 10.737 1.00 40.51 124 ASP D C 1
ATOM 10186 O O . ASP D 1 140 ? 79.925 -15.482 10.033 1.00 43.56 124 ASP D O 1
ATOM 10191 N N . GLY D 1 141 ? 82.126 -15.644 10.240 1.00 37.31 125 GLY D N 1
ATOM 10192 C CA . GLY D 1 141 ? 82.332 -15.278 8.858 1.00 35.93 125 GLY D CA 1
ATOM 10193 C C . GLY D 1 141 ? 81.669 -16.273 7.943 1.00 38.31 125 GLY D C 1
ATOM 10194 O O . GLY D 1 141 ? 81.608 -17.455 8.266 1.00 38.46 125 GLY D O 1
ATOM 10195 N N . SER D 1 142 ? 81.132 -15.813 6.821 1.00 35.89 126 SER D N 1
ATOM 10196 C CA . SER D 1 142 ? 80.579 -16.752 5.848 1.00 36.69 126 SER D CA 1
ATOM 10197 C C . SER D 1 142 ? 80.874 -16.249 4.466 1.00 34.92 126 SER D C 1
ATOM 10198 O O . SER D 1 142 ? 79.975 -16.118 3.648 1.00 35.89 126 SER D O 1
ATOM 10201 N N . ARG D 1 143 ? 82.138 -15.934 4.227 1.00 30.35 127 ARG D N 1
ATOM 10202 C CA . ARG D 1 143 ? 82.493 -15.361 2.970 1.00 33.47 127 ARG D CA 1
ATOM 10203 C C . ARG D 1 143 ? 82.279 -16.381 1.823 1.00 37.70 127 ARG D C 1
ATOM 10204 O O . ARG D 1 143 ? 82.697 -17.537 1.920 1.00 37.20 127 ARG D O 1
ATOM 10212 N N . GLU D 1 144 ? 81.638 -15.934 0.754 1.00 39.75 128 GLU D N 1
ATOM 10213 C CA . GLU D 1 144 ? 81.478 -16.724 -0.470 1.00 43.12 128 GLU D CA 1
ATOM 10214 C C . GLU D 1 144 ? 82.226 -16.116 -1.625 1.00 38.76 128 GLU D C 1
ATOM 10215 O O . GLU D 1 144 ? 82.544 -14.940 -1.599 1.00 35.14 128 GLU D O 1
ATOM 10221 N N . GLY D 1 145 ? 82.419 -16.930 -2.660 1.00 38.14 129 GLY D N 1
ATOM 10222 C CA . GLY D 1 145 ? 83.084 -16.530 -3.884 1.00 37.89 129 GLY D CA 1
ATOM 10223 C C . GLY D 1 145 ? 84.572 -16.828 -3.898 1.00 42.23 129 GLY D C 1
ATOM 10224 O O . GLY D 1 145 ? 85.288 -16.420 -4.829 1.00 40.93 129 GLY D O 1
ATOM 10225 N N . LEU D 1 146 ? 85.056 -17.529 -2.872 1.00 44.68 130 LEU D N 1
ATOM 10226 C CA . LEU D 1 146 ? 86.495 -17.790 -2.738 1.00 48.36 130 LEU D CA 1
ATOM 10227 C C . LEU D 1 146 ? 86.986 -18.726 -3.848 1.00 53.31 130 LEU D C 1
ATOM 10228 O O . LEU D 1 146 ? 86.270 -19.657 -4.229 1.00 62.31 130 LEU D O 1
ATOM 10233 N N . PRO D 1 147 ? 88.210 -18.493 -4.362 1.00 58.95 131 PRO D N 1
ATOM 10234 C CA . PRO D 1 147 ? 88.734 -19.401 -5.372 1.00 57.25 131 PRO D CA 1
ATOM 10235 C C . PRO D 1 147 ? 89.276 -20.633 -4.709 1.00 53.69 131 PRO D C 1
ATOM 10236 O O . PRO D 1 147 ? 89.503 -20.617 -3.505 1.00 54.04 131 PRO D O 1
ATOM 10240 N N . PRO D 1 148 ? 89.518 -21.687 -5.498 1.00 57.84 132 PRO D N 1
ATOM 10241 C CA . PRO D 1 148 ? 90.046 -22.938 -4.948 1.00 55.95 132 PRO D CA 1
ATOM 10242 C C . PRO D 1 148 ? 91.545 -22.846 -4.625 1.00 56.64 132 PRO D C 1
ATOM 10243 O O . PRO D 1 148 ? 92.274 -22.071 -5.251 1.00 50.80 132 PRO D O 1
ATOM 10247 N N . GLY D 1 149 ? 91.993 -23.673 -3.684 1.00 57.92 133 GLY D N 1
ATOM 10248 C CA . GLY D 1 149 ? 93.422 -23.824 -3.380 1.00 54.86 133 GLY D CA 1
ATOM 10249 C C . GLY D 1 149 ? 93.779 -23.008 -2.157 1.00 53.13 133 GLY D C 1
ATOM 10250 O O . GLY D 1 149 ? 94.959 -22.848 -1.831 1.00 50.75 133 GLY D O 1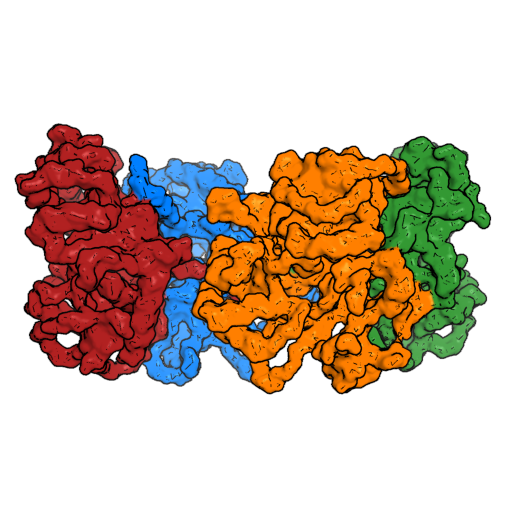
ATOM 10251 N N . LEU D 1 150 ? 92.757 -22.527 -1.459 1.00 41.91 134 LEU D N 1
ATOM 10252 C CA . LEU D 1 150 ? 92.974 -21.637 -0.381 1.00 37.56 134 LEU D CA 1
ATOM 10253 C C . LEU D 1 150 ? 92.689 -22.291 0.952 1.00 33.66 134 LEU D C 1
ATOM 10254 O O . LEU D 1 150 ? 91.579 -22.755 1.231 1.00 34.22 134 LEU D O 1
ATOM 10259 N N . GLY D 1 151 ? 93.711 -22.316 1.782 1.00 29.45 135 GLY D N 1
ATOM 10260 C CA . GLY D 1 151 ? 93.529 -22.613 3.186 1.00 27.86 135 GLY D CA 1
ATOM 10261 C C . GLY D 1 151 ? 92.413 -21.781 3.782 1.00 29.42 135 GLY D C 1
ATOM 10262 O O . GLY D 1 151 ? 92.262 -20.596 3.465 1.00 29.90 135 GLY D O 1
ATOM 10263 N N . MET D 1 152 ? 91.601 -22.386 4.626 1.00 31.40 136 MET D N 1
ATOM 10264 C CA . MET D 1 152 ? 90.513 -21.664 5.279 1.00 35.66 136 MET D CA 1
ATOM 10265 C C . MET D 1 152 ? 90.470 -21.931 6.762 1.00 33.56 136 MET D C 1
ATOM 10266 O O . MET D 1 152 ? 90.533 -23.093 7.173 1.00 33.28 136 MET D O 1
ATOM 10271 N N . ALA D 1 153 ? 90.290 -20.883 7.567 1.00 32.87 137 ALA D N 1
ATOM 10272 C CA . ALA D 1 153 ? 90.205 -21.063 9.019 1.00 31.76 137 ALA D CA 1
ATOM 10273 C C . ALA D 1 153 ? 89.370 -19.974 9.628 1.00 32.49 137 ALA D C 1
ATOM 10274 O O . ALA D 1 153 ? 89.218 -18.905 9.047 1.00 32.86 137 ALA D O 1
ATOM 10276 N N . ARG D 1 154 ? 88.881 -20.228 10.833 1.00 33.93 138 ARG D N 1
ATOM 10277 C CA . ARG D 1 154 ? 88.143 -19.231 11.586 1.00 34.72 138 ARG D CA 1
ATOM 10278 C C . ARG D 1 154 ? 88.788 -19.027 12.928 1.00 31.53 138 ARG D C 1
ATOM 10279 O O . ARG D 1 154 ? 89.381 -19.944 13.476 1.00 34.79 138 ARG D O 1
ATOM 10287 N N . PHE D 1 155 ? 88.604 -17.843 13.489 1.00 29.67 139 PHE D N 1
ATOM 10288 C CA . PHE D 1 155 ? 89.061 -17.575 14.843 1.00 24.71 139 PHE D CA 1
ATOM 10289 C C . PHE D 1 155 ? 87.891 -17.040 15.618 1.00 24.82 139 PHE D C 1
ATOM 10290 O O . PHE D 1 155 ? 87.080 -16.314 15.086 1.00 25.44 139 PHE D O 1
ATOM 10298 N N . GLY D 1 156 ? 87.815 -17.400 16.886 1.00 27.24 140 GLY D N 1
ATOM 10299 C CA . GLY D 1 156 ? 86.792 -16.877 17.783 1.00 27.62 140 GLY D CA 1
ATOM 10300 C C . GLY D 1 156 ? 87.212 -17.075 19.231 1.00 31.25 140 GLY D C 1
ATOM 10301 O O . GLY D 1 156 ? 88.379 -17.392 19.510 1.00 31.96 140 GLY D O 1
ATOM 10302 N N . PRO D 1 157 ? 86.266 -16.917 20.166 1.00 34.98 141 PRO D N 1
ATOM 10303 C CA . PRO D 1 157 ? 86.582 -17.063 21.602 1.00 38.78 141 PRO D CA 1
ATOM 10304 C C . PRO D 1 157 ? 87.333 -18.356 21.981 1.00 43.11 141 PRO D C 1
ATOM 10305 O O . PRO D 1 157 ? 88.224 -18.316 22.819 1.00 41.23 141 PRO D O 1
ATOM 10309 N N . LYS D 1 158 ? 86.951 -19.481 21.388 1.00 50.09 142 LYS D N 1
ATOM 10310 C CA . LYS D 1 158 ? 87.547 -20.772 21.730 1.00 57.87 142 LYS D CA 1
ATOM 10311 C C . LYS D 1 158 ? 88.921 -21.014 21.090 1.00 54.16 142 LYS D C 1
ATOM 10312 O O . LYS D 1 158 ? 89.640 -21.913 21.517 1.00 65.11 142 LYS D O 1
ATOM 10318 N N . GLY D 1 159 ? 89.271 -20.255 20.053 1.00 44.54 143 GLY D N 1
ATOM 10319 C CA . GLY D 1 159 ? 90.528 -20.450 19.356 1.00 36.22 143 GLY D CA 1
ATOM 10320 C C . GLY D 1 159 ? 90.340 -20.441 17.850 1.00 32.92 143 GLY D C 1
ATOM 10321 O O . GLY D 1 159 ? 89.372 -19.897 17.343 1.00 29.10 143 GLY D O 1
ATOM 10322 N N . VAL D 1 160 ? 91.271 -21.084 17.151 1.00 32.59 144 VAL D N 1
ATOM 10323 C CA . VAL D 1 160 ? 91.298 -21.141 15.703 1.00 34.85 144 VAL D CA 1
ATOM 10324 C C . VAL D 1 160 ? 90.970 -22.545 15.253 1.00 37.89 144 VAL D C 1
ATOM 10325 O O . VAL D 1 160 ? 91.738 -23.475 15.529 1.00 43.82 144 VAL D O 1
ATOM 10329 N N . THR D 1 161 ? 89.887 -22.686 14.504 1.00 38.67 145 THR D N 1
ATOM 10330 C CA . THR D 1 161 ? 89.537 -23.953 13.869 1.00 42.10 145 THR D CA 1
ATOM 10331 C C . THR D 1 161 ? 89.758 -23.846 12.365 1.00 37.34 145 THR D C 1
ATOM 10332 O O . THR D 1 161 ? 89.405 -22.853 11.758 1.00 40.12 145 THR D O 1
ATOM 10336 N N . THR D 1 162 ? 90.367 -24.870 11.781 1.00 39.08 146 THR D N 1
ATOM 10337 C CA . THR D 1 162 ? 90.747 -24.881 10.375 1.00 41.62 146 THR D CA 1
ATOM 10338 C C . THR D 1 162 ? 89.818 -25.757 9.554 1.00 44.33 146 THR D C 1
ATOM 10339 O O . THR D 1 162 ? 89.797 -26.954 9.729 1.00 45.87 146 THR D O 1
ATOM 10343 N N . GLU D 1 163 ? 89.084 -25.139 8.636 1.00 53.60 147 GLU D N 1
ATOM 10344 C CA . GLU D 1 163 ? 88.115 -25.813 7.796 1.00 58.56 147 GLU D CA 1
ATOM 10345 C C . GLU D 1 163 ? 88.796 -26.555 6.673 1.00 51.31 147 GLU D C 1
ATOM 10346 O O . GLU D 1 163 ? 88.332 -27.589 6.235 1.00 52.35 147 GLU D O 1
ATOM 10352 N N . GLN D 1 164 ? 89.847 -25.956 6.148 1.00 48.10 148 GLN D N 1
ATOM 10353 C CA . GLN D 1 164 ? 90.559 -26.483 5.002 1.00 44.61 148 GLN D CA 1
ATOM 10354 C C . GLN D 1 164 ? 92.035 -26.151 5.147 1.00 43.09 148 GLN D C 1
ATOM 10355 O O . GLN D 1 164 ? 92.418 -24.997 5.210 1.00 40.61 148 GLN D O 1
ATOM 10361 N N . LEU D 1 165 ? 92.861 -27.173 5.237 1.00 44.98 149 LEU D N 1
ATOM 10362 C CA . LEU D 1 165 ? 94.283 -26.954 5.412 1.00 46.05 149 LEU D CA 1
ATOM 10363 C C . LEU D 1 165 ? 94.887 -26.289 4.198 1.00 41.98 149 LEU D C 1
ATOM 10364 O O . LEU D 1 165 ? 94.540 -26.606 3.068 1.00 42.40 149 LEU D O 1
ATOM 10369 N N . PRO D 1 166 ? 95.837 -25.383 4.433 1.00 42.02 150 PRO D N 1
ATOM 10370 C CA . PRO D 1 166 ? 96.616 -24.883 3.318 1.00 39.81 150 PRO D CA 1
ATOM 10371 C C . PRO D 1 166 ? 97.428 -25.974 2.689 1.00 38.10 150 PRO D C 1
ATOM 10372 O O . PRO D 1 166 ? 97.657 -27.012 3.311 1.00 35.28 150 PRO D O 1
ATOM 10376 N N . ALA D 1 167 ? 97.940 -25.686 1.494 1.00 41.03 151 ALA D N 1
ATOM 10377 C CA . ALA D 1 167 ? 98.806 -26.596 0.779 1.00 43.25 151 ALA D CA 1
ATOM 10378 C C . ALA D 1 167 ? 100.035 -26.965 1.620 1.00 45.68 151 ALA D C 1
ATOM 10379 O O . ALA D 1 167 ? 100.517 -26.151 2.388 1.00 43.65 151 ALA D O 1
ATOM 10381 N N . PRO D 1 168 ? 100.541 -28.204 1.465 1.00 52.25 152 PRO D N 1
ATOM 10382 C CA . PRO D 1 168 ? 101.812 -28.495 2.094 1.00 51.38 152 PRO D CA 1
ATOM 10383 C C . PRO D 1 168 ? 102.959 -27.668 1.499 1.00 48.78 152 PRO D C 1
ATOM 10384 O O . PRO D 1 168 ? 102.903 -27.204 0.340 1.00 52.15 152 PRO D O 1
ATOM 10388 N N . ARG D 1 169 ? 104.001 -27.470 2.292 1.00 41.80 153 ARG D N 1
ATOM 10389 C CA . ARG D 1 169 ? 105.182 -26.734 1.824 1.00 39.31 153 ARG D CA 1
ATOM 10390 C C . ARG D 1 169 ? 106.367 -27.127 2.687 1.00 39.64 153 ARG D C 1
ATOM 10391 O O . ARG D 1 169 ? 106.190 -27.596 3.805 1.00 40.75 153 ARG D O 1
ATOM 10399 N N . VAL D 1 170 ? 107.569 -26.928 2.185 1.00 42.40 154 VAL D N 1
ATOM 10400 C CA . VAL D 1 170 ? 108.748 -27.036 3.027 1.00 44.66 154 VAL D CA 1
ATOM 10401 C C . VAL D 1 170 ? 109.108 -25.618 3.493 1.00 39.60 154 VAL D C 1
ATOM 10402 O O . VAL D 1 170 ? 109.214 -24.709 2.691 1.00 38.49 154 VAL D O 1
ATOM 10406 N N . ARG D 1 171 ? 109.269 -25.433 4.796 1.00 36.23 155 ARG D N 1
ATOM 10407 C CA . ARG D 1 171 ? 109.683 -24.156 5.343 1.00 32.42 155 ARG D CA 1
ATOM 10408 C C . ARG D 1 171 ? 111.147 -23.862 5.042 1.00 32.97 155 ARG D C 1
ATOM 10409 O O . ARG D 1 171 ? 112.026 -24.717 5.237 1.00 35.87 155 ARG D O 1
ATOM 10417 N N . ARG D 1 172 ? 111.422 -22.633 4.627 1.00 31.06 156 ARG D N 1
ATOM 10418 C CA . ARG D 1 172 ? 112.780 -22.203 4.356 1.00 32.01 156 ARG D CA 1
ATOM 10419 C C . ARG D 1 172 ? 113.257 -21.070 5.263 1.00 28.52 156 ARG D C 1
ATOM 10420 O O . ARG D 1 172 ? 114.435 -20.719 5.237 1.00 27.51 156 ARG D O 1
ATOM 10428 N N . ARG D 1 173 ? 112.362 -20.532 6.085 1.00 27.25 157 ARG D N 1
ATOM 10429 C CA . ARG D 1 173 ? 112.713 -19.473 7.003 1.00 27.50 157 ARG D CA 1
ATOM 10430 C C . ARG D 1 173 ? 112.691 -20.012 8.392 1.00 30.08 157 ARG D C 1
ATOM 10431 O O . ARG D 1 173 ? 111.787 -20.727 8.772 1.00 33.63 157 ARG D O 1
ATOM 10439 N N . ARG D 1 174 ? 113.716 -19.661 9.151 1.00 38.80 158 ARG D N 1
ATOM 10440 C CA . ARG D 1 174 ? 113.803 -19.968 10.582 1.00 42.04 158 ARG D CA 1
ATOM 10441 C C . ARG D 1 174 ? 112.937 -19.031 11.442 1.00 38.02 158 ARG D C 1
ATOM 10442 O O . ARG D 1 174 ? 112.196 -19.482 12.294 1.00 37.94 158 ARG D O 1
ATOM 10450 N N . GLN D 1 175 ? 113.043 -17.720 11.218 1.00 33.33 159 GLN D N 1
ATOM 10451 C CA . GLN D 1 175 ? 112.742 -16.745 12.261 1.00 32.15 159 GLN D CA 1
ATOM 10452 C C . GLN D 1 175 ? 112.336 -15.419 11.613 1.00 29.88 159 GLN D C 1
ATOM 10453 O O . GLN D 1 175 ? 113.042 -14.934 10.740 1.00 28.70 159 GLN D O 1
ATOM 10459 N N . VAL D 1 176 ? 111.210 -14.847 12.023 1.00 25.10 160 VAL D N 1
ATOM 10460 C CA . VAL D 1 176 ? 110.810 -13.545 11.528 1.00 24.01 160 VAL D CA 1
ATOM 10461 C C . VAL D 1 176 ? 111.788 -12.462 12.009 1.00 22.29 160 VAL D C 1
ATOM 10462 O O . VAL D 1 176 ? 112.270 -12.507 13.125 1.00 19.96 160 VAL D O 1
ATOM 10466 N N . VAL D 1 177 ? 112.085 -11.498 11.146 1.00 21.04 161 VAL D N 1
ATOM 10467 C CA . VAL D 1 177 ? 112.951 -10.373 11.525 1.00 22.32 161 VAL D CA 1
ATOM 10468 C C . VAL D 1 177 ? 112.291 -9.057 11.103 1.00 20.95 161 VAL D C 1
ATOM 10469 O O . VAL D 1 177 ? 111.380 -9.084 10.289 1.00 21.63 161 VAL D O 1
ATOM 10473 N N . GLU D 1 178 ? 112.769 -7.937 11.634 1.00 20.32 162 GLU D N 1
ATOM 10474 C CA . GLU D 1 178 ? 112.085 -6.680 11.488 1.00 19.91 162 GLU D CA 1
ATOM 10475 C C . GLU D 1 178 ? 112.055 -6.129 10.074 1.00 18.90 162 GLU D C 1
ATOM 10476 O O . GLU D 1 178 ? 111.218 -5.300 9.774 1.00 17.77 162 GLU D O 1
ATOM 10482 N N . THR D 1 179 ? 112.922 -6.615 9.208 1.00 18.14 163 THR D N 1
ATOM 10483 C CA . THR D 1 179 ? 112.872 -6.278 7.762 1.00 18.41 163 THR D CA 1
ATOM 10484 C C . THR D 1 179 ? 111.792 -7.060 6.980 1.00 18.08 163 THR D C 1
ATOM 10485 O O . THR D 1 179 ? 111.538 -6.795 5.816 1.00 19.90 163 THR D O 1
ATOM 10489 N N . ASP D 1 180 ? 111.191 -8.056 7.596 1.00 18.40 164 ASP D N 1
ATOM 10490 C CA . ASP D 1 180 ? 110.125 -8.823 6.939 1.00 18.41 164 ASP D CA 1
ATOM 10491 C C . ASP D 1 180 ? 108.808 -8.047 6.859 1.00 18.56 164 ASP D C 1
ATOM 10492 O O . ASP D 1 180 ? 108.514 -7.157 7.686 1.00 21.55 164 ASP D O 1
ATOM 10497 N N . PRO D 1 181 ? 108.011 -8.353 5.851 1.00 19.20 165 PRO D N 1
ATOM 10498 C CA . PRO D 1 181 ? 106.713 -7.695 5.734 1.00 20.39 165 PRO D CA 1
ATOM 10499 C C . PRO D 1 181 ? 105.827 -8.014 6.901 1.00 18.42 165 PRO D C 1
ATOM 10500 O O . PRO D 1 181 ? 105.731 -9.156 7.281 1.00 19.11 165 PRO D O 1
ATOM 10504 N N . ALA D 1 182 ? 105.140 -7.007 7.416 1.00 17.57 166 ALA D N 1
ATOM 10505 C CA . ALA D 1 182 ? 104.223 -7.202 8.531 1.00 16.55 166 ALA D CA 1
ATOM 10506 C C . ALA D 1 182 ? 102.796 -7.253 8.021 1.00 16.40 166 ALA D C 1
ATOM 10507 O O . ALA D 1 182 ? 101.969 -7.924 8.585 1.00 16.93 166 ALA D O 1
ATOM 10509 N N . TYR D 1 183 ? 102.476 -6.414 7.041 1.00 18.31 167 TYR D N 1
ATOM 10510 C CA . TYR D 1 183 ? 101.145 -6.396 6.440 1.00 18.55 167 TYR D CA 1
ATOM 10511 C C . TYR D 1 183 ? 101.184 -5.766 5.056 1.00 19.88 167 TYR D C 1
ATOM 10512 O O . TYR D 1 183 ? 102.173 -5.149 4.649 1.00 19.21 167 TYR D O 1
ATOM 10521 N N . LEU D 1 184 ? 100.115 -5.993 4.316 1.00 22.04 168 LEU D N 1
ATOM 10522 C CA . LEU D 1 184 ? 99.939 -5.446 2.978 1.00 23.99 168 LEU D CA 1
ATOM 10523 C C . LEU D 1 184 ? 98.596 -4.787 2.916 1.00 25.23 168 LEU D C 1
ATOM 10524 O O . LEU D 1 184 ? 97.568 -5.411 3.296 1.00 21.61 168 LEU D O 1
ATOM 10529 N N . ILE D 1 185 ? 98.584 -3.574 2.355 1.00 23.90 169 ILE D N 1
ATOM 10530 C CA . ILE D 1 185 ? 97.351 -2.881 2.118 1.00 22.29 169 ILE D CA 1
ATOM 10531 C C . ILE D 1 185 ? 97.221 -2.569 0.634 1.00 21.19 169 ILE D C 1
ATOM 10532 O O . ILE D 1 185 ? 98.086 -1.939 0.045 1.00 19.62 169 ILE D O 1
ATOM 10537 N N . PHE D 1 186 ? 96.117 -2.983 0.046 1.00 20.29 170 PHE D N 1
ATOM 10538 C CA . PHE D 1 186 ? 95.911 -2.741 -1.368 1.00 23.42 170 PHE D CA 1
ATOM 10539 C C . PHE D 1 186 ? 95.147 -1.444 -1.562 1.00 24.69 170 PHE D C 1
ATOM 10540 O O . PHE D 1 186 ? 94.158 -1.216 -0.898 1.00 23.93 170 PHE D O 1
ATOM 10548 N N . THR D 1 187 ? 95.651 -0.580 -2.437 1.00 27.21 171 THR D N 1
ATOM 10549 C CA . THR D 1 187 ? 94.999 0.703 -2.726 1.00 32.89 171 THR D CA 1
ATOM 10550 C C . THR D 1 187 ? 93.776 0.564 -3.625 1.00 38.39 171 THR D C 1
ATOM 10551 O O . THR D 1 187 ? 92.994 1.497 -3.716 1.00 45.30 171 THR D O 1
ATOM 10555 N N . PRO D 1 194 ? 94.925 -1.289 -8.850 1.00 30.12 178 PRO D N 1
ATOM 10556 C CA . PRO D 1 194 ? 95.220 -1.445 -7.407 1.00 30.56 178 PRO D CA 1
ATOM 10557 C C . PRO D 1 194 ? 96.579 -2.086 -7.131 1.00 30.38 178 PRO D C 1
ATOM 10558 O O . PRO D 1 194 ? 96.968 -3.057 -7.809 1.00 26.84 178 PRO D O 1
ATOM 10562 N N . LYS D 1 195 ? 97.263 -1.528 -6.126 1.00 28.90 179 LYS D N 1
ATOM 10563 C CA . LYS D 1 195 ? 98.629 -1.873 -5.781 1.00 28.70 179 LYS D CA 1
ATOM 10564 C C . LYS D 1 195 ? 98.744 -2.314 -4.318 1.00 26.97 179 LYS D C 1
ATOM 10565 O O . LYS D 1 195 ? 98.038 -1.805 -3.441 1.00 23.33 179 LYS D O 1
ATOM 10571 N N . GLY D 1 196 ? 99.694 -3.211 -4.057 1.00 23.18 180 GLY D N 1
ATOM 10572 C CA . GLY D 1 196 ? 99.846 -3.798 -2.749 1.00 22.54 180 GLY D CA 1
ATOM 10573 C C . GLY D 1 196 ? 100.972 -3.117 -2.015 1.00 22.63 180 GLY D C 1
ATOM 10574 O O . GLY D 1 196 ? 102.135 -3.314 -2.346 1.00 21.05 180 GLY D O 1
ATOM 10575 N N . VAL D 1 197 ? 100.630 -2.273 -1.043 1.00 22.01 181 VAL D N 1
ATOM 10576 C CA . VAL D 1 197 ? 101.656 -1.582 -0.262 1.00 21.69 181 VAL D CA 1
ATOM 10577 C C . VAL D 1 197 ? 102.187 -2.539 0.788 1.00 20.07 181 VAL D C 1
ATOM 10578 O O . VAL D 1 197 ? 101.448 -3.013 1.632 1.00 18.62 181 VAL D O 1
ATOM 10582 N N . VAL D 1 198 ? 103.478 -2.832 0.699 1.00 19.65 182 VAL D N 1
ATOM 10583 C CA . VAL D 1 198 ? 104.135 -3.751 1.614 1.00 19.09 182 VAL D CA 1
ATOM 10584 C C . VAL D 1 198 ? 104.787 -2.967 2.763 1.00 17.62 182 VAL D C 1
ATOM 10585 O O . VAL D 1 198 ? 105.672 -2.202 2.515 1.00 18.01 182 VAL D O 1
ATOM 10589 N N . MET D 1 199 ? 104.336 -3.185 3.999 1.00 18.05 183 MET D N 1
ATOM 10590 C CA . MET D 1 199 ? 104.906 -2.509 5.158 1.00 17.55 183 MET D CA 1
ATOM 10591 C C . MET D 1 199 ? 105.695 -3.462 6.035 1.00 16.33 183 MET D C 1
ATOM 10592 O O . MET D 1 199 ? 105.157 -4.430 6.501 1.00 17.96 183 MET D O 1
ATOM 10597 N N . SER D 1 200 ? 106.970 -3.176 6.267 1.00 14.95 184 SER D N 1
ATOM 10598 C CA . SER D 1 200 ? 107.783 -3.962 7.183 1.00 14.40 184 SER D CA 1
ATOM 10599 C C . SER D 1 200 ? 107.426 -3.689 8.671 1.00 14.46 184 SER D C 1
ATOM 10600 O O . SER D 1 200 ? 106.823 -2.667 9.021 1.00 12.77 184 SER D O 1
ATOM 10603 N N . HIS D 1 201 ? 107.843 -4.601 9.543 1.00 15.61 185 HIS D N 1
ATOM 10604 C CA . HIS D 1 201 ? 107.759 -4.363 10.994 1.00 16.74 185 HIS D CA 1
ATOM 10605 C C . HIS D 1 201 ? 108.557 -3.111 11.420 1.00 17.29 185 HIS D C 1
ATOM 10606 O O . HIS D 1 201 ? 108.070 -2.241 12.145 1.00 18.45 185 HIS D O 1
ATOM 10613 N N . ARG D 1 202 ? 109.790 -3.058 10.948 1.00 17.53 186 ARG D N 1
ATOM 10614 C CA . ARG D 1 202 ? 110.693 -1.958 11.225 1.00 18.69 186 ARG D CA 1
ATOM 10615 C C . ARG D 1 202 ? 110.063 -0.620 10.875 1.00 17.79 186 ARG D C 1
ATOM 10616 O O . ARG D 1 202 ? 110.077 0.319 11.679 1.00 16.83 186 ARG D O 1
ATOM 10624 N N . ALA D 1 203 ? 109.433 -0.549 9.704 1.00 15.37 187 ALA D N 1
ATOM 10625 C CA . ALA D 1 203 ? 108.900 0.716 9.235 1.00 14.01 187 ALA D CA 1
ATOM 10626 C C . ALA D 1 203 ? 107.714 1.140 10.059 1.00 13.72 187 ALA D C 1
ATOM 10627 O O . ALA D 1 203 ? 107.571 2.326 10.363 1.00 11.95 187 ALA D O 1
ATOM 10629 N N . ASN D 1 204 ? 106.817 0.209 10.376 1.00 14.40 188 ASN D N 1
ATOM 10630 C CA . ASN D 1 204 ? 105.608 0.607 11.106 1.00 16.95 188 ASN D CA 1
ATOM 10631 C C . ASN D 1 204 ? 105.947 0.894 12.570 1.00 16.39 188 ASN D C 1
ATOM 10632 O O . ASN D 1 204 ? 105.424 1.822 13.158 1.00 16.55 188 ASN D O 1
ATOM 10637 N N . ILE D 1 205 ? 106.897 0.153 13.116 1.00 16.86 189 ILE D N 1
ATOM 10638 C CA . ILE D 1 205 ? 107.411 0.454 14.459 1.00 17.96 189 ILE D CA 1
ATOM 10639 C C . ILE D 1 205 ? 108.025 1.851 14.478 1.00 17.47 189 ILE D C 1
ATOM 10640 O O . ILE D 1 205 ? 107.802 2.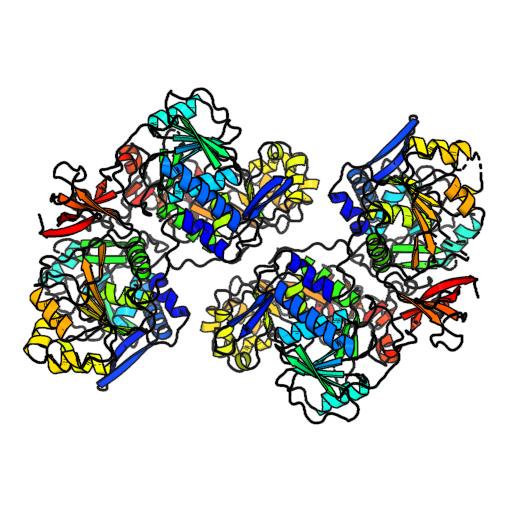622 15.422 1.00 15.28 189 ILE D O 1
ATOM 10645 N N . ALA D 1 206 ? 108.698 2.232 13.384 1.00 17.53 190 ALA D N 1
ATOM 10646 C CA . ALA D 1 206 ? 109.366 3.559 13.350 1.00 16.37 190 ALA D CA 1
ATOM 10647 C C . ALA D 1 206 ? 108.297 4.615 13.365 1.00 16.54 190 ALA D C 1
ATOM 10648 O O . ALA D 1 206 ? 108.460 5.692 13.962 1.00 17.79 190 ALA D O 1
ATOM 10650 N N . PHE D 1 207 ? 107.195 4.323 12.703 1.00 15.58 191 PHE D N 1
ATOM 10651 C CA . PHE D 1 207 ? 106.054 5.231 12.742 1.00 16.80 191 PHE D CA 1
ATOM 10652 C C . PHE D 1 207 ? 105.496 5.463 14.165 1.00 16.02 191 PHE D C 1
ATOM 10653 O O . PHE D 1 207 ? 105.363 6.569 14.616 1.00 14.30 191 PHE D O 1
ATOM 10661 N N . HIS D 1 208 ? 105.187 4.401 14.870 1.00 18.11 192 HIS D N 1
ATOM 10662 C CA . HIS D 1 208 ? 104.655 4.534 16.232 1.00 17.94 192 HIS D CA 1
ATOM 10663 C C . HIS D 1 208 ? 105.678 5.189 17.141 1.00 18.39 192 HIS D C 1
ATOM 10664 O O . HIS D 1 208 ? 105.328 6.043 17.942 1.00 19.40 192 HIS D O 1
ATOM 10671 N N . ARG D 1 209 ? 106.947 4.847 16.979 1.00 17.67 193 ARG D N 1
ATOM 10672 C CA . ARG D 1 209 ? 107.967 5.493 17.776 1.00 18.80 193 ARG D CA 1
ATOM 10673 C C . ARG D 1 209 ? 107.954 7.003 17.624 1.00 18.75 193 ARG D C 1
ATOM 10674 O O . ARG D 1 209 ? 108.069 7.751 18.594 1.00 17.25 193 ARG D O 1
ATOM 10682 N N . GLY D 1 210 ? 107.898 7.446 16.378 1.00 18.94 194 GLY D N 1
ATOM 10683 C CA . GLY D 1 210 ? 107.908 8.871 16.097 1.00 18.37 194 GLY D CA 1
ATOM 10684 C C . GLY D 1 210 ? 106.678 9.539 16.640 1.00 17.63 194 GLY D C 1
ATOM 10685 O O . GLY D 1 210 ? 106.763 10.526 17.316 1.00 18.90 194 GLY D O 1
ATOM 10686 N N . ILE D 1 211 ? 105.533 8.972 16.352 1.00 20.17 195 ILE D N 1
ATOM 10687 C CA . ILE D 1 211 ? 104.284 9.579 16.744 1.00 21.29 195 ILE D CA 1
ATOM 10688 C C . ILE D 1 211 ? 104.152 9.694 18.280 1.00 20.64 195 ILE D C 1
ATOM 10689 O O . ILE D 1 211 ? 103.689 10.692 18.761 1.00 22.28 195 ILE D O 1
ATOM 10694 N N . ARG D 1 212 ? 104.527 8.684 19.033 1.00 18.23 196 ARG D N 1
ATOM 10695 C CA . ARG D 1 212 ? 104.469 8.769 20.473 1.00 19.23 196 ARG D CA 1
ATOM 10696 C C . ARG D 1 212 ? 105.388 9.868 21.060 1.00 21.38 196 ARG D C 1
ATOM 10697 O O . ARG D 1 212 ? 105.152 10.321 22.167 1.00 19.39 196 ARG D O 1
ATOM 10705 N N . ALA D 1 213 ? 106.394 10.315 20.317 1.00 21.19 197 ALA D N 1
ATOM 10706 C CA . ALA D 1 213 ? 107.159 11.486 20.735 1.00 22.07 197 ALA D CA 1
ATOM 10707 C C . ALA D 1 213 ? 106.372 12.770 20.692 1.00 24.29 197 ALA D C 1
ATOM 10708 O O . ALA D 1 213 ? 106.785 13.752 21.275 1.00 29.35 197 ALA D O 1
ATOM 10710 N N . HIS D 1 214 ? 105.237 12.783 19.999 1.00 27.09 198 HIS D N 1
ATOM 10711 C CA . HIS D 1 214 ? 104.338 13.957 19.943 1.00 27.14 198 HIS D CA 1
ATOM 10712 C C . HIS D 1 214 ? 103.264 13.981 21.034 1.00 24.42 198 HIS D C 1
ATOM 10713 O O . HIS D 1 214 ? 102.546 14.943 21.161 1.00 25.69 198 HIS D O 1
ATOM 10720 N N . GLY D 1 215 ? 103.078 12.893 21.757 1.00 25.29 199 GLY D N 1
ATOM 10721 C CA . GLY D 1 215 ? 102.094 12.836 22.831 1.00 25.05 199 GLY D CA 1
ATOM 10722 C C . GLY D 1 215 ? 100.646 12.923 22.367 1.00 24.39 199 GLY D C 1
ATOM 10723 O O . GLY D 1 215 ? 99.847 13.639 22.952 1.00 27.31 199 GLY D O 1
ATOM 10724 N N . LEU D 1 216 ? 100.285 12.172 21.339 1.00 23.97 200 LEU D N 1
ATOM 10725 C CA . LEU D 1 216 ? 98.936 12.180 20.850 1.00 23.57 200 LEU D CA 1
ATOM 10726 C C . LEU D 1 216 ? 98.009 11.339 21.686 1.00 23.38 200 LEU D C 1
ATOM 10727 O O . LEU D 1 216 ? 96.818 11.674 21.811 1.00 24.48 200 LEU D O 1
ATOM 10732 N N . ILE D 1 217 ? 98.527 10.261 22.262 1.00 23.03 201 ILE D N 1
ATOM 10733 C CA . ILE D 1 217 ? 97.716 9.381 23.109 1.00 24.34 201 ILE D CA 1
ATOM 10734 C C . ILE D 1 217 ? 98.448 9.060 24.386 1.00 24.08 201 ILE D C 1
ATOM 10735 O O . ILE D 1 217 ? 99.646 8.800 24.358 1.00 27.39 201 ILE D O 1
ATOM 10740 N N . GLY D 1 218 ? 97.750 9.156 25.514 1.00 24.12 202 GLY D N 1
ATOM 10741 C CA . GLY D 1 218 ? 98.326 8.848 26.792 1.00 23.24 202 GLY D CA 1
ATOM 10742 C C . GLY D 1 218 ? 97.606 7.655 27.330 1.00 23.89 202 GLY D C 1
ATOM 10743 O O . GLY D 1 218 ? 96.545 7.327 26.854 1.00 20.62 202 GLY D O 1
ATOM 10744 N N . PRO D 1 219 ? 98.180 7.009 28.368 1.00 26.10 203 PRO D N 1
ATOM 10745 C CA . PRO D 1 219 ? 97.576 5.763 28.882 1.00 27.93 203 PRO D CA 1
ATOM 10746 C C . PRO D 1 219 ? 96.141 5.912 29.396 1.00 29.14 203 PRO D C 1
ATOM 10747 O O . PRO D 1 219 ? 95.404 4.911 29.429 1.00 31.68 203 PRO D O 1
ATOM 10751 N N . ASP D 1 220 ? 95.776 7.105 29.850 1.00 27.67 204 ASP D N 1
ATOM 10752 C CA . ASP D 1 220 ? 94.425 7.310 30.367 1.00 30.69 204 ASP D CA 1
ATOM 10753 C C . ASP D 1 220 ? 93.390 7.376 29.261 1.00 27.72 204 ASP D C 1
ATOM 10754 O O . ASP D 1 220 ? 92.213 7.299 29.541 1.00 33.06 204 ASP D O 1
ATOM 10759 N N . ASP D 1 221 ? 93.814 7.542 28.011 1.00 24.01 205 ASP D N 1
ATOM 10760 C CA . ASP D 1 221 ? 92.867 7.746 26.943 1.00 21.76 205 ASP D CA 1
ATOM 10761 C C . ASP D 1 221 ? 92.099 6.513 26.609 1.00 21.40 205 ASP D C 1
ATOM 10762 O O . ASP D 1 221 ? 92.570 5.431 26.812 1.00 21.92 205 ASP D O 1
ATOM 10767 N N . ARG D 1 222 ? 90.868 6.699 26.134 1.00 22.06 206 ARG D N 1
ATOM 10768 C CA . ARG D 1 222 ? 90.090 5.636 25.567 1.00 21.29 206 ARG D CA 1
ATOM 10769 C C . ARG D 1 222 ? 89.757 6.095 24.171 1.00 20.50 206 ARG D C 1
ATOM 10770 O O . ARG D 1 222 ? 89.113 7.110 24.004 1.00 19.93 206 ARG D O 1
ATOM 10778 N N . VAL D 1 223 ? 90.156 5.325 23.179 1.00 19.18 207 VAL D N 1
ATOM 10779 C CA . VAL D 1 223 ? 90.151 5.800 21.812 1.00 18.81 207 VAL D CA 1
ATOM 10780 C C . VAL D 1 223 ? 89.070 5.094 21.005 1.00 21.02 207 VAL D C 1
ATOM 10781 O O . VAL D 1 223 ? 89.093 3.873 20.848 1.00 20.32 207 VAL D O 1
ATOM 10785 N N . ALA D 1 224 ? 88.137 5.883 20.498 1.00 18.75 208 ALA D N 1
ATOM 10786 C CA . ALA D 1 224 ? 87.173 5.374 19.550 1.00 19.29 208 ALA D CA 1
ATOM 10787 C C . ALA D 1 224 ? 87.764 5.343 18.145 1.00 17.38 208 ALA D C 1
ATOM 10788 O O . ALA D 1 224 ? 88.104 6.377 17.618 1.00 17.64 208 ALA D O 1
ATOM 10790 N N . VAL D 1 225 ? 87.898 4.162 17.575 1.00 17.53 209 VAL D N 1
ATOM 10791 C CA . VAL D 1 225 ? 88.387 3.958 16.212 1.00 18.67 209 VAL D CA 1
ATOM 10792 C C . VAL D 1 225 ? 87.179 3.712 15.277 1.00 19.82 209 VAL D C 1
ATOM 10793 O O . VAL D 1 225 ? 86.500 2.670 15.339 1.00 24.17 209 VAL D O 1
ATOM 10797 N N . THR D 1 226 ? 86.822 4.700 14.480 1.00 19.16 210 THR D N 1
ATOM 10798 C CA . THR D 1 226 ? 85.601 4.610 13.686 1.00 19.60 210 THR D CA 1
ATOM 10799 C C . THR D 1 226 ? 85.813 3.957 12.341 1.00 21.88 210 THR D C 1
ATOM 10800 O O . THR D 1 226 ? 84.878 3.443 11.752 1.00 25.77 210 THR D O 1
ATOM 10804 N N . SER D 1 227 ? 87.046 3.914 11.868 1.00 24.48 211 SER D N 1
ATOM 10805 C CA . SER D 1 227 ? 87.292 3.433 10.546 1.00 27.49 211 SER D CA 1
ATOM 10806 C C . SER D 1 227 ? 87.287 1.892 10.534 1.00 28.17 211 SER D C 1
ATOM 10807 O O . SER D 1 227 ? 87.746 1.230 11.464 1.00 32.37 211 SER D O 1
ATOM 10810 N N . PRO D 1 228 ? 86.708 1.305 9.490 1.00 28.68 212 PRO D N 1
ATOM 10811 C CA . PRO D 1 228 ? 86.632 -0.143 9.394 1.00 27.38 212 PRO D CA 1
ATOM 10812 C C . PRO D 1 228 ? 87.980 -0.839 9.307 1.00 26.58 212 PRO D C 1
ATOM 10813 O O . PRO D 1 228 ? 88.967 -0.249 8.861 1.00 23.82 212 PRO D O 1
ATOM 10817 N N . PHE D 1 229 ? 87.983 -2.127 9.627 1.00 26.16 213 PHE D N 1
ATOM 10818 C CA . PHE D 1 229 ? 89.199 -2.943 9.655 1.00 25.35 213 PHE D CA 1
ATOM 10819 C C . PHE D 1 229 ? 89.967 -3.002 8.314 1.00 24.32 213 PHE D C 1
ATOM 10820 O O . PHE D 1 229 ? 91.204 -3.190 8.290 1.00 26.83 213 PHE D O 1
ATOM 10828 N N . SER D 1 230 ? 89.262 -2.826 7.208 1.00 22.49 214 SER D N 1
ATOM 10829 C CA . SER D 1 230 ? 89.908 -2.869 5.868 1.00 24.05 214 SER D CA 1
ATOM 10830 C C . SER D 1 230 ? 90.690 -1.609 5.615 1.00 25.09 214 SER D C 1
ATOM 10831 O O . SER D 1 230 ? 91.343 -1.494 4.600 1.00 26.04 214 SER D O 1
ATOM 10834 N N . PHE D 1 231 ? 90.559 -0.634 6.505 1.00 29.49 215 PHE D N 1
ATOM 10835 C CA . PHE D 1 231 ? 91.279 0.606 6.338 1.00 33.76 215 PHE D CA 1
ATOM 10836 C C . PHE D 1 231 ? 92.563 0.591 7.154 1.00 31.98 215 PHE D C 1
ATOM 10837 O O . PHE D 1 231 ? 92.583 0.206 8.323 1.00 26.46 215 PHE D O 1
ATOM 10845 N N . ASP D 1 232 ? 93.611 1.022 6.482 1.00 31.42 216 ASP D N 1
ATOM 10846 C CA . ASP D 1 232 ? 94.885 1.372 7.070 1.00 35.91 216 ASP D CA 1
ATOM 10847 C C . ASP D 1 232 ? 94.767 2.093 8.428 1.00 32.90 216 ASP D C 1
ATOM 10848 O O . ASP D 1 232 ? 95.485 1.828 9.375 1.00 34.70 216 ASP D O 1
ATOM 10853 N N . PHE D 1 233 ? 93.875 3.058 8.479 1.00 31.47 217 PHE D N 1
ATOM 10854 C CA . PHE D 1 233 ? 93.710 3.920 9.632 1.00 33.35 217 PHE D CA 1
ATOM 10855 C C . PHE D 1 233 ? 93.171 3.165 10.869 1.00 30.90 217 PHE D C 1
ATOM 10856 O O . PHE D 1 233 ? 93.385 3.594 11.993 1.00 26.84 217 PHE D O 1
ATOM 10864 N N . CYS D 1 234 ? 92.472 2.062 10.646 1.00 26.99 218 CYS D N 1
ATOM 10865 C CA . CYS D 1 234 ? 91.919 1.285 11.743 1.00 26.34 218 CYS D CA 1
ATOM 10866 C C . CYS D 1 234 ? 93.017 0.575 12.462 1.00 25.29 218 CYS D C 1
ATOM 10867 O O . CYS D 1 234 ? 93.183 0.754 13.672 1.00 28.30 218 CYS D O 1
ATOM 10870 N N . LEU D 1 235 ? 93.777 -0.220 11.725 1.00 22.61 219 LEU D N 1
ATOM 10871 C CA . LEU D 1 235 ? 94.961 -0.875 12.261 1.00 24.33 219 LEU D CA 1
ATOM 10872 C C . LEU D 1 235 ? 95.985 0.118 12.920 1.00 21.37 219 LEU D C 1
ATOM 10873 O O . LEU D 1 235 ? 96.423 -0.095 14.028 1.00 19.65 219 LEU D O 1
ATOM 10878 N N . GLY D 1 236 ? 96.271 1.212 12.238 1.00 20.20 220 GLY D N 1
ATOM 10879 C CA . GLY D 1 236 ? 97.085 2.283 12.765 1.00 19.50 220 GLY D CA 1
ATOM 10880 C C . GLY D 1 236 ? 96.602 2.843 14.093 1.00 17.65 220 GLY D C 1
ATOM 10881 O O . GLY D 1 236 ? 97.390 3.019 15.026 1.00 16.32 220 GLY D O 1
ATOM 10882 N N . GLY D 1 237 ? 95.318 3.130 14.166 1.00 16.66 221 GLY D N 1
ATOM 10883 C CA . GLY D 1 237 ? 94.681 3.701 15.364 1.00 17.14 221 GLY D CA 1
ATOM 10884 C C . GLY D 1 237 ? 94.684 2.764 16.550 1.00 16.15 221 GLY D C 1
ATOM 10885 O O . GLY D 1 237 ? 95.020 3.127 17.687 1.00 14.93 221 GLY D O 1
ATOM 10886 N N . ILE D 1 238 ? 94.413 1.506 16.266 1.00 16.72 222 ILE D N 1
ATOM 10887 C CA . ILE D 1 238 ? 94.426 0.510 17.306 1.00 17.57 222 ILE D CA 1
ATOM 10888 C C . ILE D 1 238 ? 95.855 0.317 17.764 1.00 17.20 222 ILE D C 1
ATOM 10889 O O . ILE D 1 238 ? 96.107 0.247 18.986 1.00 16.31 222 ILE D O 1
ATOM 10894 N N . ALA D 1 239 ? 96.764 0.187 16.793 1.00 16.86 223 ALA D N 1
ATOM 10895 C CA . ALA D 1 239 ? 98.190 -0.075 17.093 1.00 18.26 223 ALA D CA 1
ATOM 10896 C C . ALA D 1 239 ? 98.794 1.029 17.915 1.00 19.17 223 ALA D C 1
ATOM 10897 O O . ALA D 1 239 ? 99.503 0.759 18.893 1.00 19.91 223 ALA D O 1
ATOM 10899 N N . LEU D 1 240 ? 98.531 2.264 17.539 1.00 18.02 224 LEU D N 1
ATOM 10900 C CA . LEU D 1 240 ? 99.157 3.342 18.230 1.00 18.77 224 LEU D CA 1
ATOM 10901 C C . LEU D 1 240 ? 98.567 3.442 19.639 1.00 18.93 224 LEU D C 1
ATOM 10902 O O . LEU D 1 240 ? 99.266 3.749 20.591 1.00 19.02 224 LEU D O 1
ATOM 10907 N N . THR D 1 241 ? 97.269 3.154 19.772 1.00 16.86 225 THR D N 1
ATOM 10908 C CA . THR D 1 241 ? 96.574 3.216 21.072 1.00 14.60 225 THR D CA 1
ATOM 10909 C C . THR D 1 241 ? 97.187 2.211 22.047 1.00 14.35 225 THR D C 1
ATOM 10910 O O . THR D 1 241 ? 97.487 2.543 23.167 1.00 12.16 225 THR D O 1
ATOM 10914 N N . LEU D 1 242 ? 97.324 0.968 21.602 1.00 14.57 226 LEU D N 1
ATOM 10915 C CA . LEU D 1 242 ? 97.962 -0.078 22.378 1.00 15.94 226 LEU D CA 1
ATOM 10916 C C . LEU D 1 242 ? 99.425 0.238 22.705 1.00 16.47 226 LEU D C 1
ATOM 10917 O O . LEU D 1 242 ? 99.843 0.117 23.858 1.00 15.42 226 LEU D O 1
ATOM 10922 N N . ALA D 1 243 ? 100.156 0.692 21.702 1.00 18.01 227 ALA D N 1
ATOM 10923 C CA . ALA D 1 243 ? 101.551 1.063 21.887 1.00 20.62 227 ALA D CA 1
ATOM 10924 C C . ALA D 1 243 ? 101.703 2.122 22.944 1.00 22.91 227 ALA D C 1
ATOM 10925 O O . ALA D 1 243 ? 102.754 2.190 23.609 1.00 25.67 227 ALA D O 1
ATOM 10927 N N . SER D 1 244 ? 100.694 2.977 23.064 1.00 24.31 228 SER D N 1
ATOM 10928 C CA . SER D 1 244 ? 100.737 4.077 24.015 1.00 23.47 228 SER D CA 1
ATOM 10929 C C . SER D 1 244 ? 100.250 3.636 25.387 1.00 23.13 228 SER D C 1
ATOM 10930 O O . SER D 1 244 ? 100.268 4.422 26.316 1.00 23.36 228 SER D O 1
ATOM 10933 N N . GLY D 1 245 ? 99.832 2.381 25.488 1.00 22.59 229 GLY D N 1
ATOM 10934 C CA . GLY D 1 245 ? 99.381 1.802 26.726 1.00 22.12 229 GLY D CA 1
ATOM 10935 C C . GLY D 1 245 ? 97.968 2.238 27.086 1.00 21.52 229 GLY D C 1
ATOM 10936 O O . GLY D 1 245 ? 97.596 2.175 28.262 1.00 18.01 229 GLY D O 1
ATOM 10937 N N . ALA D 1 246 ? 97.188 2.667 26.079 1.00 18.76 230 ALA D N 1
ATOM 10938 C CA . ALA D 1 246 ? 95.820 3.194 26.318 1.00 19.31 230 ALA D CA 1
ATOM 10939 C C . ALA D 1 246 ? 94.766 2.125 26.041 1.00 18.13 230 ALA D C 1
ATOM 10940 O O . ALA D 1 246 ? 95.087 0.953 26.088 1.00 19.55 230 ALA D O 1
ATOM 10942 N N . THR D 1 247 ? 93.514 2.534 25.824 1.00 18.43 231 THR D N 1
ATOM 10943 C CA . THR D 1 247 ? 92.388 1.600 25.670 1.00 17.09 231 THR D CA 1
ATOM 10944 C C . THR D 1 247 ? 91.701 1.850 24.332 1.00 16.51 231 THR D C 1
ATOM 10945 O O . THR D 1 247 ? 91.259 2.941 24.076 1.00 17.18 231 THR D O 1
ATOM 10949 N N . ALA D 1 248 ? 91.647 0.835 23.477 1.00 16.03 232 ALA D N 1
ATOM 10950 C CA . ALA D 1 248 ? 91.143 0.990 22.127 1.00 17.08 232 ALA D CA 1
ATOM 10951 C C . ALA D 1 248 ? 89.702 0.521 22.092 1.00 17.84 232 ALA D C 1
ATOM 10952 O O . ALA D 1 248 ? 89.400 -0.557 22.589 1.00 18.30 232 ALA D O 1
ATOM 10954 N N . VAL D 1 249 ? 88.825 1.334 21.492 1.00 18.04 233 VAL D N 1
ATOM 10955 C CA . VAL D 1 249 ? 87.406 1.031 21.409 1.00 19.06 233 VAL D CA 1
ATOM 10956 C C . VAL D 1 249 ? 86.969 1.126 19.940 1.00 20.60 233 VAL D C 1
ATOM 10957 O O . VAL D 1 249 ? 86.510 2.176 19.480 1.00 20.93 233 VAL D O 1
ATOM 10961 N N . PRO D 1 250 ? 87.132 0.040 19.176 1.00 22.73 234 PRO D N 1
ATOM 10962 C CA . PRO D 1 250 ? 86.585 0.011 17.808 1.00 24.56 234 PRO D CA 1
ATOM 10963 C C . PRO D 1 250 ? 85.064 0.284 17.828 1.00 25.26 234 PRO D C 1
ATOM 10964 O O . PRO D 1 250 ? 84.376 -0.209 18.695 1.00 21.85 234 PRO D O 1
ATOM 10968 N N . VAL D 1 251 ? 84.584 1.151 16.950 1.00 27.79 235 VAL D N 1
ATOM 10969 C CA . VAL D 1 251 ? 83.173 1.525 16.961 1.00 27.20 235 VAL D CA 1
ATOM 10970 C C . VAL D 1 251 ? 82.462 0.615 15.960 1.00 26.63 235 VAL D C 1
ATOM 10971 O O . VAL D 1 251 ? 82.638 0.759 14.766 1.00 27.58 235 VAL D O 1
ATOM 10975 N N . PRO D 1 252 ? 81.632 -0.312 16.424 1.00 28.14 236 PRO D N 1
ATOM 10976 C CA . PRO D 1 252 ? 80.985 -1.210 15.437 1.00 30.88 236 PRO D CA 1
ATOM 10977 C C . PRO D 1 252 ? 80.121 -0.452 14.447 1.00 33.55 236 PRO D C 1
ATOM 10978 O O . PRO D 1 252 ? 79.613 0.629 14.790 1.00 28.62 236 PRO D O 1
ATOM 10982 N N . ARG D 1 253 ? 79.985 -0.989 13.229 1.00 38.14 237 ARG D N 1
ATOM 10983 C CA . ARG D 1 253 ? 79.254 -0.269 12.187 1.00 43.85 237 ARG D CA 1
ATOM 10984 C C . ARG D 1 253 ? 77.799 -0.001 12.578 1.00 43.32 237 ARG D C 1
ATOM 10985 O O . ARG D 1 253 ? 77.244 1.010 12.175 1.00 52.36 237 ARG D O 1
ATOM 10993 N N . ASP D 1 254 ? 77.183 -0.857 13.382 1.00 45.53 238 ASP D N 1
ATOM 10994 C CA . ASP D 1 254 ? 75.799 -0.612 13.804 1.00 47.97 238 ASP D CA 1
ATOM 10995 C C . ASP D 1 254 ? 75.618 0.533 14.799 1.00 49.80 238 ASP D C 1
ATOM 10996 O O . ASP D 1 254 ? 74.477 0.863 15.158 1.00 59.04 238 ASP D O 1
ATOM 11001 N N . ARG D 1 255 ? 76.705 1.101 15.309 1.00 45.91 239 ARG D N 1
ATOM 11002 C CA . ARG D 1 255 ? 76.585 2.311 16.127 1.00 44.50 239 ARG D CA 1
ATOM 11003 C C . ARG D 1 255 ? 76.792 3.534 15.251 1.00 43.73 239 ARG D C 1
ATOM 11004 O O . ARG D 1 255 ? 76.344 4.601 15.594 1.00 46.85 239 ARG D O 1
ATOM 11012 N N . LEU D 1 256 ? 77.443 3.363 14.112 1.00 45.83 240 LEU D N 1
ATOM 11013 C CA . LEU D 1 256 ? 77.780 4.481 13.231 1.00 49.07 240 LEU D CA 1
ATOM 11014 C C . LEU D 1 256 ? 76.712 4.963 12.269 1.00 52.86 240 LEU D C 1
ATOM 11015 O O . LEU D 1 256 ? 76.711 6.111 11.867 1.00 52.46 240 LEU D O 1
ATOM 11020 N N . ASP D 1 257 ? 75.820 4.090 11.856 1.00 57.85 241 ASP D N 1
ATOM 11021 C CA . ASP D 1 257 ? 74.793 4.513 10.923 1.00 58.38 241 ASP D CA 1
ATOM 11022 C C . ASP D 1 257 ? 73.800 5.464 11.545 1.00 50.15 241 ASP D C 1
ATOM 11023 O O . ASP D 1 257 ? 73.150 6.220 10.844 1.00 50.84 241 ASP D O 1
ATOM 11028 N N . PHE D 1 258 ? 73.725 5.445 12.866 1.00 44.71 242 PHE D N 1
ATOM 11029 C CA . PHE D 1 258 ? 72.720 6.181 13.632 1.00 45.93 242 PHE D CA 1
ATOM 11030 C C . PHE D 1 258 ? 73.334 7.192 14.645 1.00 42.32 242 PHE D C 1
ATOM 11031 O O . PHE D 1 258 ? 73.980 6.796 15.630 1.00 41.44 242 PHE D O 1
ATOM 11039 N N . PRO D 1 259 ? 73.175 8.490 14.364 1.00 32.58 243 PRO D N 1
ATOM 11040 C CA . PRO D 1 259 ? 73.826 9.523 15.118 1.00 31.44 243 PRO D CA 1
ATOM 11041 C C . PRO D 1 259 ? 73.622 9.478 16.615 1.00 33.30 243 PRO D C 1
ATOM 11042 O O . PRO D 1 259 ? 74.573 9.635 17.367 1.00 31.97 243 PRO D O 1
ATOM 11046 N N . ARG D 1 260 ? 72.413 9.191 17.046 1.00 36.98 244 ARG D N 1
ATOM 11047 C CA . ARG D 1 260 ? 72.123 9.122 18.456 1.00 38.22 244 ARG D CA 1
ATOM 11048 C C . ARG D 1 260 ? 72.804 7.938 19.050 1.00 38.25 244 ARG D C 1
ATOM 11049 O O . ARG D 1 260 ? 73.279 8.020 20.169 1.00 38.19 244 ARG D O 1
ATOM 11057 N N . ARG D 1 261 ? 72.864 6.843 18.292 1.00 39.80 245 ARG D N 1
ATOM 11058 C CA . ARG D 1 261 ? 73.502 5.619 18.762 1.00 41.18 245 ARG D CA 1
ATOM 11059 C C . ARG D 1 261 ? 75.014 5.790 18.877 1.00 38.13 245 ARG D C 1
ATOM 11060 O O . ARG D 1 261 ? 75.640 5.221 19.772 1.00 41.20 245 ARG D O 1
ATOM 11068 N N . PHE D 1 262 ? 75.589 6.549 17.956 1.00 32.44 246 PHE D N 1
ATOM 11069 C CA . PHE D 1 262 ? 77.051 6.773 17.941 1.00 32.10 246 PHE D CA 1
ATOM 11070 C C . PHE D 1 262 ? 77.444 7.678 19.109 1.00 27.05 246 PHE D C 1
ATOM 11071 O O . PHE D 1 262 ? 78.336 7.362 19.871 1.00 25.60 246 PHE D O 1
ATOM 11079 N N . LEU D 1 263 ? 76.708 8.770 19.271 1.00 24.36 247 LEU D N 1
ATOM 11080 C CA . LEU D 1 263 ? 76.926 9.666 20.388 1.00 25.06 247 LEU D CA 1
ATOM 11081 C C . LEU D 1 263 ? 76.714 9.030 21.766 1.00 24.07 247 LEU D C 1
ATOM 11082 O O . LEU D 1 263 ? 77.509 9.257 22.665 1.00 26.09 247 LEU D O 1
ATOM 11087 N N . ALA D 1 264 ? 75.720 8.167 21.908 1.00 24.73 248 ALA D N 1
ATOM 11088 C CA . ALA D 1 264 ? 75.494 7.492 23.181 1.00 25.11 248 ALA D CA 1
ATOM 11089 C C . ALA D 1 264 ? 76.667 6.563 23.453 1.00 24.57 248 ALA D C 1
ATOM 11090 O O . ALA D 1 264 ? 77.073 6.398 24.603 1.00 25.23 248 ALA D O 1
ATOM 11092 N N . PHE D 1 265 ? 77.172 5.928 22.385 1.00 24.47 249 PHE D N 1
ATOM 11093 C CA . PHE D 1 265 ? 78.303 5.021 22.488 1.00 26.63 249 PHE D CA 1
ATOM 11094 C C . PHE D 1 265 ? 79.547 5.771 23.005 1.00 24.16 249 PHE D C 1
ATOM 11095 O O . PHE D 1 265 ? 80.238 5.253 23.856 1.00 24.19 249 PHE D O 1
ATOM 11103 N N . LEU D 1 266 ? 79.776 6.998 22.550 1.00 19.79 250 LEU D N 1
ATOM 11104 C CA . LEU D 1 266 ? 80.905 7.762 23.071 1.00 20.58 250 LEU D CA 1
ATOM 11105 C C . LEU D 1 266 ? 80.781 8.036 24.573 1.00 23.56 250 LEU D C 1
ATOM 11106 O O . LEU D 1 266 ? 81.789 8.100 25.269 1.00 22.95 250 LEU D O 1
ATOM 11111 N N . HIS D 1 267 ? 79.563 8.210 25.069 1.00 27.31 251 HIS D N 1
ATOM 11112 C CA . HIS D 1 267 ? 79.325 8.308 26.548 1.00 28.33 251 HIS D CA 1
ATOM 11113 C C . HIS D 1 267 ? 79.449 6.956 27.177 1.00 29.31 251 HIS D C 1
ATOM 11114 O O . HIS D 1 267 ? 80.127 6.805 28.166 1.00 31.21 251 HIS D O 1
ATOM 11121 N N . GLU D 1 268 ? 78.790 5.952 26.612 1.00 31.43 252 GLU D N 1
ATOM 11122 C CA . GLU D 1 268 ? 78.796 4.633 27.242 1.00 34.66 252 GLU D CA 1
ATOM 11123 C C . GLU D 1 268 ? 80.228 4.180 27.487 1.00 31.58 252 GLU D C 1
ATOM 11124 O O . GLU D 1 268 ? 80.553 3.678 28.567 1.00 31.54 252 GLU D O 1
ATOM 11130 N N . ALA D 1 269 ? 81.074 4.304 26.479 1.00 28.68 253 ALA D N 1
ATOM 11131 C CA . ALA D 1 269 ? 82.456 3.837 26.592 1.00 29.04 253 ALA D CA 1
ATOM 11132 C C . ALA D 1 269 ? 83.420 4.913 27.134 1.00 26.15 253 ALA D C 1
ATOM 11133 O O . ALA D 1 269 ? 84.622 4.705 27.162 1.00 26.99 253 ALA D O 1
ATOM 11135 N N . ALA D 1 270 ? 82.886 6.057 27.556 1.00 24.28 254 ALA D N 1
ATOM 11136 C CA . ALA D 1 270 ? 83.691 7.130 28.188 1.00 23.92 254 ALA D CA 1
ATOM 11137 C C . ALA D 1 270 ? 84.895 7.496 27.302 1.00 21.93 254 ALA D C 1
ATOM 11138 O O . ALA D 1 270 ? 86.031 7.526 27.745 1.00 23.84 254 ALA D O 1
ATOM 11140 N N . ILE D 1 271 ? 84.611 7.805 26.047 1.00 20.23 255 ILE D N 1
ATOM 11141 C CA . ILE D 1 271 ? 85.633 8.034 25.064 1.00 18.56 255 ILE D CA 1
ATOM 11142 C C . ILE D 1 271 ? 86.325 9.389 25.267 1.00 18.00 255 ILE D C 1
ATOM 11143 O O . ILE D 1 271 ? 85.650 10.429 25.315 1.00 17.00 255 ILE D O 1
ATOM 11148 N N . THR D 1 272 ? 87.674 9.379 25.349 1.00 17.85 256 THR D N 1
ATOM 11149 C CA . THR D 1 272 ? 88.441 10.638 25.440 1.00 17.87 256 THR D CA 1
ATOM 11150 C C . THR D 1 272 ? 88.978 11.096 24.095 1.00 17.18 256 THR D C 1
ATOM 11151 O O . THR D 1 272 ? 89.242 12.292 23.922 1.00 18.34 256 THR D O 1
ATOM 11155 N N . GLN D 1 273 ? 89.081 10.192 23.113 1.00 15.93 257 GLN D N 1
ATOM 11156 C CA . GLN D 1 273 ? 89.622 10.597 21.832 1.00 15.66 257 GLN D CA 1
ATOM 11157 C C . GLN D 1 273 ? 88.930 9.893 20.723 1.00 15.80 257 GLN D C 1
ATOM 11158 O O . GLN D 1 273 ? 88.705 8.681 20.790 1.00 14.89 257 GLN D O 1
ATOM 11164 N N . VAL D 1 274 ? 88.590 10.638 19.687 1.00 15.56 258 VAL D N 1
ATOM 11165 C CA . VAL D 1 274 ? 87.951 10.029 18.541 1.00 16.88 258 VAL D CA 1
ATOM 11166 C C . VAL D 1 274 ? 88.863 10.117 17.333 1.00 17.07 258 VAL D C 1
ATOM 11167 O O . VAL D 1 274 ? 89.380 11.174 17.021 1.00 18.29 258 VAL D O 1
ATOM 11171 N N . HIS D 1 275 ? 89.022 8.991 16.664 1.00 16.80 259 HIS D N 1
ATOM 11172 C CA . HIS D 1 275 ? 89.667 8.891 15.368 1.00 17.99 259 HIS D CA 1
ATOM 11173 C C . HIS D 1 275 ? 88.616 8.691 14.299 1.00 17.85 259 HIS D C 1
ATOM 11174 O O . HIS D 1 275 ? 87.744 7.835 14.431 1.00 19.54 259 HIS D O 1
ATOM 11181 N N . GLY D 1 276 ? 88.710 9.461 13.232 1.00 18.43 260 GLY D N 1
ATOM 11182 C CA . GLY D 1 276 ? 87.785 9.310 12.116 1.00 20.41 260 GLY D CA 1
ATOM 11183 C C . GLY D 1 276 ? 88.117 10.221 10.963 1.00 20.89 260 GLY D C 1
ATOM 11184 O O . GLY D 1 276 ? 88.912 11.116 11.114 1.00 22.10 260 GLY D O 1
ATOM 11185 N N . VAL D 1 277 ? 87.502 9.979 9.806 1.00 22.36 261 VAL D N 1
ATOM 11186 C CA . VAL D 1 277 ? 87.507 10.962 8.729 1.00 22.68 261 VAL D CA 1
ATOM 11187 C C . VAL D 1 277 ? 86.706 12.189 9.159 1.00 22.31 261 VAL D C 1
ATOM 11188 O O . VAL D 1 277 ? 85.793 12.093 9.960 1.00 19.16 261 VAL D O 1
ATOM 11192 N N . PRO D 1 278 ? 87.034 13.363 8.593 1.00 24.39 262 PRO D N 1
ATOM 11193 C CA . PRO D 1 278 ? 86.243 14.568 8.849 1.00 27.20 262 PRO D CA 1
ATOM 11194 C C . PRO D 1 278 ? 84.730 14.442 8.720 1.00 25.76 262 PRO D C 1
ATOM 11195 O O . PRO D 1 278 ? 84.007 14.965 9.555 1.00 28.74 262 PRO D O 1
ATOM 11199 N N . SER D 1 279 ? 84.260 13.829 7.636 1.00 24.70 263 SER D N 1
ATOM 11200 C CA . SER D 1 279 ? 82.814 13.721 7.326 1.00 22.66 263 SER D CA 1
ATOM 11201 C C . SER D 1 279 ? 82.025 12.919 8.356 1.00 22.22 263 SER D C 1
ATOM 11202 O O . SER D 1 279 ? 80.804 12.994 8.416 1.00 24.59 263 SER D O 1
ATOM 11205 N N . LEU D 1 280 ? 82.697 12.097 9.128 1.00 21.37 264 LEU D N 1
ATOM 11206 C CA . LEU D 1 280 ? 82.066 11.491 10.288 1.00 24.79 264 LEU D CA 1
ATOM 11207 C C . LEU D 1 280 ? 81.179 12.479 11.083 1.00 23.51 264 LEU D C 1
ATOM 11208 O O . LEU D 1 280 ? 80.126 12.105 11.610 1.00 22.15 264 LEU D O 1
ATOM 11213 N N . TRP D 1 281 ? 81.652 13.719 11.214 1.00 22.57 265 TRP D N 1
ATOM 11214 C CA . TRP D 1 281 ? 81.014 14.672 12.090 1.00 22.68 265 TRP D CA 1
ATOM 11215 C C . TRP D 1 281 ? 79.807 15.419 11.446 1.00 25.93 265 TRP D C 1
ATOM 11216 O O . TRP D 1 281 ? 78.963 15.938 12.170 1.00 21.85 265 TRP D O 1
ATOM 11227 N N . ARG D 1 282 ? 79.733 15.463 10.105 1.00 26.55 266 ARG D N 1
ATOM 11228 C CA . ARG D 1 282 ? 78.681 16.213 9.406 1.00 28.74 266 ARG D CA 1
ATOM 11229 C C . ARG D 1 282 ? 77.249 15.826 9.803 1.00 26.68 266 ARG D C 1
ATOM 11230 O O . ARG D 1 282 ? 76.467 16.697 10.154 1.00 26.57 266 ARG D O 1
ATOM 11238 N N . PRO D 1 283 ? 76.930 14.530 9.808 1.00 25.26 267 PRO D N 1
ATOM 11239 C CA . PRO D 1 283 ? 75.605 14.148 10.300 1.00 28.87 267 PRO D CA 1
ATOM 11240 C C . PRO D 1 283 ? 75.368 14.430 11.791 1.00 30.50 267 PRO D C 1
ATOM 11241 O O . PRO D 1 283 ? 74.223 14.660 12.222 1.00 30.83 267 PRO D O 1
ATOM 11245 N N . LEU D 1 284 ? 76.427 14.456 12.581 1.00 30.91 268 LEU D N 1
ATOM 11246 C CA . LEU D 1 284 ? 76.241 14.672 14.003 1.00 30.25 268 LEU D CA 1
ATOM 11247 C C . LEU D 1 284 ? 75.984 16.148 14.291 1.00 29.27 268 LEU D C 1
ATOM 11248 O O . LEU D 1 284 ? 75.134 16.472 15.116 1.00 30.97 268 LEU D O 1
ATOM 11253 N N . ILE D 1 285 ? 76.674 17.028 13.578 1.00 30.53 269 ILE D N 1
ATOM 11254 C CA . ILE D 1 285 ? 76.427 18.474 13.677 1.00 33.98 269 ILE D CA 1
ATOM 11255 C C . ILE D 1 285 ? 75.012 18.812 13.201 1.00 36.35 269 ILE D C 1
ATOM 11256 O O . ILE D 1 285 ? 74.221 19.455 13.911 1.00 31.57 269 ILE D O 1
ATOM 11261 N N . ARG D 1 286 ? 74.725 18.359 11.981 1.00 36.65 270 ARG D N 1
ATOM 11262 C CA . ARG D 1 286 ? 73.496 18.679 11.281 1.00 37.88 270 ARG D CA 1
ATOM 11263 C C . ARG D 1 286 ? 72.268 18.225 12.051 1.00 32.83 270 ARG D C 1
ATOM 11264 O O . ARG D 1 286 ? 71.385 19.018 12.292 1.00 27.11 270 ARG D O 1
ATOM 11272 N N . HIS D 1 287 ? 72.235 16.968 12.469 1.00 29.84 271 HIS D N 1
ATOM 11273 C CA . HIS D 1 287 ? 71.070 16.414 13.150 1.00 31.46 271 HIS D CA 1
ATOM 11274 C C . HIS D 1 287 ? 71.061 16.540 14.688 1.00 33.10 271 HIS D C 1
ATOM 11275 O O . HIS D 1 287 ? 69.990 16.583 15.258 1.00 34.54 271 HIS D O 1
ATOM 11282 N N . GLU D 1 288 ? 72.212 16.538 15.368 1.00 32.19 272 GLU D N 1
ATOM 11283 C CA . GLU D 1 288 ? 72.194 16.441 16.848 1.00 32.77 272 GLU D CA 1
ATOM 11284 C C . GLU D 1 288 ? 73.237 17.319 17.529 1.00 30.29 272 GLU D C 1
ATOM 11285 O O . GLU D 1 288 ? 74.009 16.837 18.379 1.00 23.83 272 GLU D O 1
ATOM 11291 N N . PRO D 1 289 ? 73.288 18.605 17.157 1.00 27.73 273 PRO D N 1
ATOM 11292 C CA . PRO D 1 289 ? 74.352 19.465 17.632 1.00 29.20 273 PRO D CA 1
ATOM 11293 C C . PRO D 1 289 ? 74.397 19.607 19.159 1.00 32.51 273 PRO D C 1
ATOM 11294 O O . PRO D 1 289 ? 75.497 19.765 19.704 1.00 32.41 273 PRO D O 1
ATOM 11298 N N . ASP D 1 290 ? 73.257 19.488 19.851 1.00 30.07 274 ASP D N 1
ATOM 11299 C CA . ASP D 1 290 ? 73.258 19.563 21.320 1.00 31.43 274 ASP D CA 1
ATOM 11300 C C . ASP D 1 290 ? 73.907 18.357 21.944 1.00 30.99 274 ASP D C 1
ATOM 11301 O O . ASP D 1 290 ? 74.611 18.486 22.934 1.00 36.03 274 ASP D O 1
ATOM 11306 N N . LEU D 1 291 ? 73.673 17.177 21.392 1.00 29.12 275 LEU D N 1
ATOM 11307 C CA . LEU D 1 291 ? 74.360 15.999 21.908 1.00 30.31 275 LEU D CA 1
ATOM 11308 C C . LEU D 1 291 ? 75.904 16.037 21.658 1.00 26.81 275 LEU D C 1
ATOM 11309 O O . LEU D 1 291 ? 76.683 15.620 22.513 1.00 23.43 275 LEU D O 1
ATOM 11314 N N . VAL D 1 292 ? 76.315 16.588 20.521 1.00 22.67 276 VAL D N 1
ATOM 11315 C CA . VAL D 1 292 ? 77.721 16.766 20.221 1.00 21.92 276 VAL D CA 1
ATOM 11316 C C . VAL D 1 292 ? 78.349 17.686 21.299 1.00 21.11 276 VAL D C 1
ATOM 11317 O O . VAL D 1 292 ? 79.334 17.308 21.920 1.00 20.63 276 VAL D O 1
ATOM 11321 N N . ALA D 1 293 ? 77.755 18.839 21.497 1.00 19.54 277 ALA D N 1
ATOM 11322 C CA . ALA D 1 293 ? 78.138 19.757 22.536 1.00 21.98 277 ALA D CA 1
ATOM 11323 C C . ALA D 1 293 ? 78.132 19.142 23.919 1.00 23.08 277 ALA D C 1
ATOM 11324 O O . ALA D 1 293 ? 78.879 19.588 24.775 1.00 26.72 277 ALA D O 1
ATOM 11326 N N . GLY D 1 294 ? 77.371 18.076 24.119 1.00 25.54 278 GLY D N 1
ATOM 11327 C CA . GLY D 1 294 ? 77.300 17.396 25.425 1.00 26.22 278 GLY D CA 1
ATOM 11328 C C . GLY D 1 294 ? 78.285 16.275 25.665 1.00 26.99 278 GLY D C 1
ATOM 11329 O O . GLY D 1 294 ? 78.216 15.609 26.705 1.00 29.52 278 GLY D O 1
ATOM 11330 N N . LEU D 1 295 ? 79.207 16.060 24.725 1.00 28.00 279 LEU D N 1
ATOM 11331 C CA . LEU D 1 295 ? 80.240 15.011 24.866 1.00 28.71 279 LEU D CA 1
ATOM 11332 C C . LEU D 1 295 ? 81.320 15.397 25.883 1.00 30.33 279 LEU D C 1
ATOM 11333 O O . LEU D 1 295 ? 82.439 15.748 25.521 1.00 26.58 279 LEU D O 1
ATOM 11338 N N . ASP D 1 296 ? 80.983 15.307 27.165 1.00 32.15 280 ASP D N 1
ATOM 11339 C CA . ASP D 1 296 ? 81.864 15.786 28.230 1.00 32.60 280 ASP D CA 1
ATOM 11340 C C . ASP D 1 296 ? 83.185 15.029 28.385 1.00 29.11 280 ASP D C 1
ATOM 11341 O O . ASP D 1 296 ? 84.198 15.647 28.646 1.00 30.05 280 ASP D O 1
ATOM 11346 N N . PRO D 1 297 ? 83.176 13.696 28.248 1.00 25.90 281 PRO D N 1
ATOM 11347 C CA . PRO D 1 297 ? 84.444 12.969 28.388 1.00 26.77 281 PRO D CA 1
ATOM 11348 C C . PRO D 1 297 ? 85.471 13.220 27.272 1.00 25.41 281 PRO D C 1
ATOM 11349 O O . PRO D 1 297 ? 86.632 12.946 27.457 1.00 23.62 281 PRO D O 1
ATOM 11353 N N . LEU D 1 298 ? 85.016 13.729 26.122 1.00 26.93 282 LEU D N 1
ATOM 11354 C CA . LEU D 1 298 ? 85.831 13.817 24.915 1.00 21.79 282 LEU D CA 1
ATOM 11355 C C . LEU D 1 298 ? 86.788 14.977 25.044 1.00 21.00 282 LEU D C 1
ATOM 11356 O O . LEU D 1 298 ? 86.354 16.107 25.253 1.00 18.53 282 LEU D O 1
ATOM 11361 N N . ARG D 1 299 ? 88.087 14.685 24.923 1.00 21.56 283 ARG D N 1
ATOM 11362 C CA . ARG D 1 299 ? 89.150 15.692 25.052 1.00 22.59 283 ARG D CA 1
ATOM 11363 C C . ARG D 1 299 ? 89.841 15.943 23.725 1.00 21.76 283 ARG D C 1
ATOM 11364 O O . ARG D 1 299 ? 90.504 16.959 23.568 1.00 21.08 283 ARG D O 1
ATOM 11372 N N . SER D 1 300 ? 89.712 15.030 22.774 1.00 19.32 284 SER D N 1
ATOM 11373 C CA . SER D 1 300 ? 90.528 15.135 21.603 1.00 18.49 284 SER D CA 1
ATOM 11374 C C . SER D 1 300 ? 89.973 14.424 20.397 1.00 19.45 284 SER D C 1
ATOM 11375 O O . SER D 1 300 ? 89.247 13.432 20.513 1.00 21.33 284 SER D O 1
ATOM 11378 N N . ILE D 1 301 ? 90.332 14.915 19.220 1.00 18.53 285 ILE D N 1
ATOM 11379 C CA . ILE D 1 301 ? 89.907 14.310 17.971 1.00 19.49 285 ILE D CA 1
ATOM 11380 C C . ILE D 1 301 ? 91.039 14.294 16.961 1.00 19.51 285 ILE D C 1
ATOM 11381 O O . ILE D 1 301 ? 91.765 15.260 16.808 1.00 18.42 285 ILE D O 1
ATOM 11386 N N . LEU D 1 302 ? 91.179 13.175 16.270 1.00 21.61 286 LEU D N 1
ATOM 11387 C CA . LEU D 1 302 ? 92.191 13.000 15.246 1.00 23.35 286 LEU D CA 1
ATOM 11388 C C . LEU D 1 302 ? 91.455 12.717 13.953 1.00 26.06 286 LEU D C 1
ATOM 11389 O O . LEU D 1 302 ? 90.681 11.755 13.903 1.00 24.77 286 LEU D O 1
ATOM 11394 N N . PHE D 1 303 ? 91.693 13.536 12.924 1.00 28.65 287 PHE D N 1
ATOM 11395 C CA . PHE D 1 303 ? 91.201 13.266 11.558 1.00 34.16 287 PHE D CA 1
ATOM 11396 C C . PHE D 1 303 ? 92.239 12.856 10.590 1.00 29.64 287 PHE D C 1
ATOM 11397 O O . PHE D 1 303 ? 93.353 13.373 10.644 1.00 27.69 287 PHE D O 1
ATOM 11405 N N . SER D 1 304 ? 91.793 12.168 9.553 1.00 30.22 288 SER D N 1
ATOM 11406 C CA . SER D 1 304 ? 92.621 12.027 8.360 1.00 38.36 288 SER D CA 1
ATOM 11407 C C . SER D 1 304 ? 91.875 11.477 7.199 1.00 40.19 288 SER D C 1
ATOM 11408 O O . SER D 1 304 ? 90.763 10.937 7.342 1.00 39.72 288 SER D O 1
ATOM 11411 N N . GLY D 1 305 ? 92.529 11.572 6.051 1.00 42.37 289 GLY D N 1
ATOM 11412 C CA . GLY D 1 305 ? 92.161 10.763 4.903 1.00 46.75 289 GLY D CA 1
ATOM 11413 C C . GLY D 1 305 ? 91.153 11.445 4.020 1.00 50.00 289 GLY D C 1
ATOM 11414 O O . GLY D 1 305 ? 90.549 10.806 3.127 1.00 46.83 289 GLY D O 1
ATOM 11415 N N . GLU D 1 306 ? 91.002 12.753 4.224 1.00 45.78 290 GLU D N 1
ATOM 11416 C CA . GLU D 1 306 ? 89.961 13.460 3.531 1.00 44.63 290 GLU D CA 1
ATOM 11417 C C . GLU D 1 306 ? 90.113 14.944 3.811 1.00 43.39 290 GLU D C 1
ATOM 11418 O O . GLU D 1 306 ? 90.496 15.323 4.923 1.00 43.94 290 GLU D O 1
ATOM 11424 N N . ASP D 1 307 ? 89.906 15.744 2.756 1.00 43.17 291 ASP D N 1
ATOM 11425 C CA . ASP D 1 307 ? 89.945 17.182 2.806 1.00 46.85 291 ASP D CA 1
ATOM 11426 C C . ASP D 1 307 ? 88.660 17.688 3.381 1.00 45.19 291 ASP D C 1
ATOM 11427 O O . ASP D 1 307 ? 87.648 16.979 3.591 1.00 50.47 291 ASP D O 1
ATOM 11432 N N . PHE D 1 308 ? 88.703 18.963 3.637 1.00 44.19 292 PHE D N 1
ATOM 11433 C CA . PHE D 1 308 ? 88.157 19.404 4.850 1.00 48.40 292 PHE D CA 1
ATOM 11434 C C . PHE D 1 308 ? 87.706 20.860 4.735 1.00 43.87 292 PHE D C 1
ATOM 11435 O O . PHE D 1 308 ? 88.502 21.786 5.022 1.00 49.56 292 PHE D O 1
ATOM 11443 N N . PRO D 1 309 ? 86.430 21.073 4.335 1.00 36.40 293 PRO D N 1
ATOM 11444 C CA . PRO D 1 309 ? 85.938 22.436 4.402 1.00 32.69 293 PRO D CA 1
ATOM 11445 C C . PRO D 1 309 ? 86.176 23.024 5.826 1.00 31.28 293 PRO D C 1
ATOM 11446 O O . PRO D 1 309 ? 85.760 22.481 6.861 1.00 33.07 293 PRO D O 1
ATOM 11450 N N . LEU D 1 310 ? 86.874 24.131 5.856 1.00 30.98 294 LEU D N 1
ATOM 11451 C CA . LEU D 1 310 ? 87.207 24.775 7.094 1.00 31.76 294 LEU D CA 1
ATOM 11452 C C . LEU D 1 310 ? 85.958 25.216 7.840 1.00 30.50 294 LEU D C 1
ATOM 11453 O O . LEU D 1 310 ? 85.965 25.315 9.070 1.00 34.94 294 LEU D O 1
ATOM 11458 N N . GLY D 1 311 ? 84.878 25.475 7.114 1.00 28.64 295 GLY D N 1
ATOM 11459 C CA . GLY D 1 311 ? 83.642 25.871 7.729 1.00 27.75 295 GLY D CA 1
ATOM 11460 C C . GLY D 1 311 ? 83.168 24.779 8.665 1.00 27.48 295 GLY D C 1
ATOM 11461 O O . GLY D 1 311 ? 82.679 25.046 9.749 1.00 27.51 295 GLY D O 1
ATOM 11462 N N . ASP D 1 312 ? 83.311 23.546 8.209 1.00 27.97 296 ASP D N 1
ATOM 11463 C CA . ASP D 1 312 ? 82.858 22.383 8.946 1.00 29.46 296 ASP D CA 1
ATOM 11464 C C . ASP D 1 312 ? 83.654 22.238 10.266 1.00 29.58 296 ASP D C 1
ATOM 11465 O O . ASP D 1 312 ? 83.082 22.038 11.335 1.00 25.77 296 ASP D O 1
ATOM 11470 N N . LEU D 1 313 ? 84.953 22.441 10.167 1.00 29.12 297 LEU D N 1
ATOM 11471 C CA . LEU D 1 313 ? 85.828 22.366 11.301 1.00 28.77 297 LEU D CA 1
ATOM 11472 C C . LEU D 1 313 ? 85.515 23.432 12.348 1.00 31.34 297 LEU D C 1
ATOM 11473 O O . LEU D 1 313 ? 85.409 23.125 13.544 1.00 30.39 297 LEU D O 1
ATOM 11478 N N . ARG D 1 314 ? 85.324 24.669 11.889 1.00 32.15 298 ARG D N 1
ATOM 11479 C CA . ARG D 1 314 ? 84.941 25.764 12.767 1.00 33.19 298 ARG D CA 1
ATOM 11480 C C . ARG D 1 314 ? 83.649 25.455 13.500 1.00 34.36 298 ARG D C 1
ATOM 11481 O O . ARG D 1 314 ? 83.519 25.707 14.697 1.00 38.82 298 ARG D O 1
ATOM 11489 N N . GLU D 1 315 ? 82.697 24.911 12.771 1.00 30.40 299 GLU D N 1
ATOM 11490 C CA . GLU D 1 315 ? 81.445 24.544 13.368 1.00 31.38 299 GLU D CA 1
ATOM 11491 C C . GLU D 1 315 ? 81.732 23.545 14.501 1.00 26.40 299 GLU D C 1
ATOM 11492 O O . GLU D 1 315 ? 81.260 23.729 15.641 1.00 25.03 299 GLU D O 1
ATOM 11498 N N . LEU D 1 316 ? 82.537 22.525 14.190 1.00 22.43 300 LEU D N 1
ATOM 11499 C CA . LEU D 1 316 ? 82.865 21.532 15.180 1.00 23.19 300 LEU D CA 1
ATOM 11500 C C . LEU D 1 316 ? 83.603 22.112 16.394 1.00 25.27 300 LEU D C 1
ATOM 11501 O O . LEU D 1 316 ? 83.261 21.782 17.536 1.00 24.50 300 LEU D O 1
ATOM 11506 N N . GLN D 1 317 ? 84.583 22.988 16.163 1.00 27.04 301 GLN D N 1
ATOM 11507 C CA . GLN D 1 317 ? 85.261 23.665 17.271 1.00 29.66 301 GLN D CA 1
ATOM 11508 C C . GLN D 1 317 ? 84.296 24.419 18.145 1.00 27.45 301 GLN D C 1
ATOM 11509 O O . GLN D 1 317 ? 84.418 24.393 19.363 1.00 27.69 301 GLN D O 1
ATOM 11515 N N . GLY D 1 318 ? 83.343 25.086 17.496 1.00 26.39 302 GLY D N 1
ATOM 11516 C CA . GLY D 1 318 ? 82.291 25.830 18.150 1.00 23.75 302 GLY D CA 1
ATOM 11517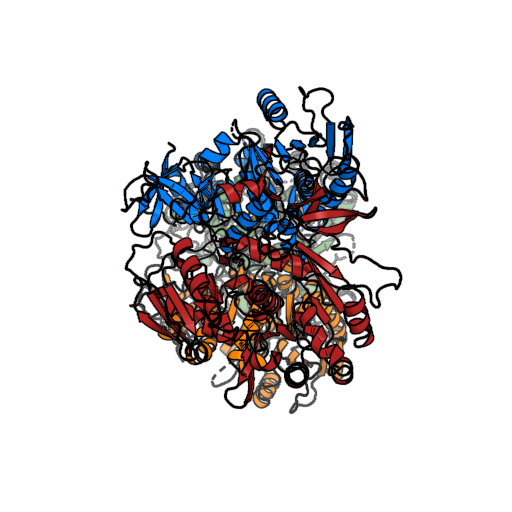 C C . GLY D 1 318 ? 81.482 24.985 19.103 1.00 23.31 302 GLY D C 1
ATOM 11518 O O . GLY D 1 318 ? 81.126 25.420 20.169 1.00 25.78 302 GLY D O 1
ATOM 11519 N N . LEU D 1 319 ? 81.162 23.774 18.698 1.00 23.72 303 LEU D N 1
ATOM 11520 C CA . LEU D 1 319 ? 80.381 22.896 19.547 1.00 24.31 303 LEU D CA 1
ATOM 11521 C C . LEU D 1 319 ? 81.268 22.236 20.614 1.00 21.43 303 LEU D C 1
ATOM 11522 O O . LEU D 1 319 ? 80.771 21.854 21.637 1.00 22.72 303 LEU D O 1
ATOM 11527 N N . LEU D 1 320 ? 82.551 22.072 20.329 1.00 20.38 304 LEU D N 1
ATOM 11528 C CA . LEU D 1 320 ? 83.461 21.396 21.236 1.00 22.80 304 LEU D CA 1
ATOM 11529 C C . LEU D 1 320 ? 84.650 22.290 21.583 1.00 23.37 304 LEU D C 1
ATOM 11530 O O . LEU D 1 320 ? 85.786 21.974 21.215 1.00 23.08 304 LEU D O 1
ATOM 11535 N N . PRO D 1 321 ? 84.402 23.411 22.290 1.00 21.67 305 PRO D N 1
ATOM 11536 C CA . PRO D 1 321 ? 85.497 24.250 22.709 1.00 22.16 305 PRO D CA 1
ATOM 11537 C C . PRO D 1 321 ? 86.462 23.525 23.674 1.00 20.24 305 PRO D C 1
ATOM 11538 O O . PRO D 1 321 ? 86.042 22.691 24.469 1.00 21.45 305 PRO D O 1
ATOM 11542 N N . GLY D 1 322 ? 87.740 23.867 23.604 1.00 22.70 306 GLY D N 1
ATOM 11543 C CA . GLY D 1 322 ? 88.766 23.319 24.514 1.00 22.94 306 GLY D CA 1
ATOM 11544 C C . GLY D 1 322 ? 89.122 21.875 24.276 1.00 23.58 306 GLY D C 1
ATOM 11545 O O . GLY D 1 322 ? 89.632 21.197 25.167 1.00 25.80 306 GLY D O 1
ATOM 11546 N N . ARG D 1 323 ? 88.814 21.370 23.086 1.00 24.43 307 ARG D N 1
ATOM 11547 C CA . ARG D 1 323 ? 89.243 20.024 22.680 1.00 23.94 307 ARG D CA 1
ATOM 11548 C C . ARG D 1 323 ? 90.471 20.179 21.834 1.00 23.28 307 ARG D C 1
ATOM 11549 O O . ARG D 1 323 ? 90.648 21.186 21.176 1.00 27.69 307 ARG D O 1
ATOM 11557 N N . ARG D 1 324 ? 91.334 19.175 21.848 1.00 25.33 308 ARG D N 1
ATOM 11558 C CA . ARG D 1 324 ? 92.528 19.179 21.009 1.00 23.47 308 ARG D CA 1
ATOM 11559 C C . ARG D 1 324 ? 92.182 18.407 19.752 1.00 22.68 308 ARG D C 1
ATOM 11560 O O . ARG D 1 324 ? 91.767 17.260 19.801 1.00 22.72 308 ARG D O 1
ATOM 11568 N N . ILE D 1 325 ? 92.305 19.065 18.624 1.00 21.29 309 ILE D N 1
ATOM 11569 C CA . ILE D 1 325 ? 92.046 18.448 17.360 1.00 21.70 309 ILE D CA 1
ATOM 11570 C C . ILE D 1 325 ? 93.340 18.375 16.587 1.00 21.93 309 ILE D C 1
ATOM 11571 O O . ILE D 1 325 ? 94.121 19.317 16.590 1.00 22.15 309 ILE D O 1
ATOM 11576 N N . PHE D 1 326 ? 93.575 17.219 15.995 1.00 21.79 310 PHE D N 1
ATOM 11577 C CA . PHE D 1 326 ? 94.791 16.936 15.286 1.00 23.11 310 PHE D CA 1
ATOM 11578 C C . PHE D 1 326 ? 94.500 16.580 13.828 1.00 23.03 310 PHE D C 1
ATOM 11579 O O . PHE D 1 326 ? 93.653 15.771 13.532 1.00 19.33 310 PHE D O 1
ATOM 11587 N N . ASN D 1 327 ? 95.272 17.165 12.938 1.00 24.76 311 ASN D N 1
ATOM 11588 C CA . ASN D 1 327 ? 95.164 16.938 11.516 1.00 25.54 311 ASN D CA 1
ATOM 11589 C C . ASN D 1 327 ? 96.310 16.035 11.090 1.00 23.67 311 ASN D C 1
ATOM 11590 O O . ASN D 1 327 ? 97.501 16.312 11.303 1.00 22.16 311 ASN D O 1
ATOM 11595 N N . LEU D 1 328 ? 95.953 14.918 10.513 1.00 24.11 312 LEU D N 1
ATOM 11596 C CA . LEU D 1 328 ? 96.921 13.906 10.143 1.00 24.69 312 LEU D CA 1
ATOM 11597 C C . LEU D 1 328 ? 97.081 13.855 8.620 1.00 23.74 312 LEU D C 1
ATOM 11598 O O . LEU D 1 328 ? 96.115 13.515 7.937 1.00 24.63 312 LEU D O 1
ATOM 11603 N N . TYR D 1 329 ? 98.290 14.172 8.103 1.00 23.53 313 TYR D N 1
ATOM 11604 C CA . TYR D 1 329 ? 98.594 14.127 6.647 1.00 22.86 313 TYR D CA 1
ATOM 11605 C C . TYR D 1 329 ? 99.425 12.908 6.362 1.00 24.05 313 TYR D C 1
ATOM 11606 O O . TYR D 1 329 ? 100.347 12.583 7.122 1.00 24.80 313 TYR D O 1
ATOM 11615 N N . GLY D 1 330 ? 99.075 12.200 5.289 1.00 23.93 314 GLY D N 1
ATOM 11616 C CA . GLY D 1 330 ? 99.948 11.199 4.740 1.00 23.41 314 GLY D CA 1
ATOM 11617 C C . GLY D 1 330 ? 99.199 10.093 4.058 1.00 25.23 314 GLY D C 1
ATOM 11618 O O . GLY D 1 330 ? 97.986 10.138 3.906 1.00 31.44 314 GLY D O 1
ATOM 11619 N N . ALA D 1 331 ? 99.934 9.076 3.657 1.00 24.66 315 ALA D N 1
ATOM 11620 C CA . ALA D 1 331 ? 99.382 7.995 2.859 1.00 23.26 315 ALA D CA 1
ATOM 11621 C C . ALA D 1 331 ? 99.742 6.625 3.386 1.00 21.26 315 ALA D C 1
ATOM 11622 O O . ALA D 1 331 ? 100.570 6.448 4.299 1.00 20.85 315 ALA D O 1
ATOM 11624 N N . THR D 1 332 ? 99.107 5.642 2.790 1.00 20.61 316 THR D N 1
ATOM 11625 C CA . THR D 1 332 ? 99.377 4.249 3.132 1.00 22.25 316 THR D CA 1
ATOM 11626 C C . THR D 1 332 ? 100.842 3.882 3.042 1.00 20.31 316 THR D C 1
ATOM 11627 O O . THR D 1 332 ? 101.332 3.094 3.851 1.00 19.87 316 THR D O 1
ATOM 11631 N N . GLU D 1 333 ? 101.540 4.489 2.091 1.00 19.70 317 GLU D N 1
ATOM 11632 C CA . GLU D 1 333 ? 102.945 4.201 1.899 1.00 20.49 317 GLU D CA 1
ATOM 11633 C C . GLU D 1 333 ? 103.807 4.511 3.096 1.00 21.06 317 GLU D C 1
ATOM 11634 O O . GLU D 1 333 ? 104.913 3.974 3.186 1.00 24.43 317 GLU D O 1
ATOM 11640 N N . SER D 1 334 ? 103.372 5.383 4.000 1.00 23.04 318 SER D N 1
ATOM 11641 C CA . SER D 1 334 ? 104.105 5.587 5.292 1.00 26.70 318 SER D CA 1
ATOM 11642 C C . SER D 1 334 ? 103.233 5.459 6.556 1.00 27.67 318 SER D C 1
ATOM 11643 O O . SER D 1 334 ? 103.691 5.730 7.670 1.00 28.72 318 SER D O 1
ATOM 11646 N N . MET D 1 335 ? 102.009 4.985 6.363 1.00 30.63 319 MET D N 1
ATOM 11647 C CA . MET D 1 335 ? 100.900 5.121 7.294 1.00 30.05 319 MET D CA 1
ATOM 11648 C C . MET D 1 335 ? 100.479 6.561 7.469 1.00 28.71 319 MET D C 1
ATOM 11649 O O . MET D 1 335 ? 99.296 6.874 7.265 1.00 29.06 319 MET D O 1
ATOM 11654 N N . ALA D 1 336 ? 101.413 7.429 7.863 1.00 25.19 320 ALA D N 1
ATOM 11655 C CA . ALA D 1 336 ? 101.189 8.864 7.919 1.00 28.06 320 ALA D CA 1
ATOM 11656 C C . ALA D 1 336 ? 102.554 9.533 7.873 1.00 30.73 320 ALA D C 1
ATOM 11657 O O . ALA D 1 336 ? 103.572 8.844 7.916 1.00 36.38 320 ALA D O 1
ATOM 11659 N N . ALA D 1 337 ? 102.566 10.863 7.756 1.00 27.33 321 ALA D N 1
ATOM 11660 C CA . ALA D 1 337 ? 103.807 11.615 7.523 1.00 26.12 321 ALA D CA 1
ATOM 11661 C C . ALA D 1 337 ? 103.914 12.831 8.445 1.00 23.28 321 ALA D C 1
ATOM 11662 O O . ALA D 1 337 ? 105.016 13.230 8.807 1.00 21.24 321 ALA D O 1
ATOM 11664 N N . SER D 1 338 ? 102.773 13.456 8.770 1.00 21.93 322 SER D N 1
ATOM 11665 C CA . SER D 1 338 ? 102.794 14.611 9.654 1.00 23.22 322 SER D CA 1
ATOM 11666 C C . SER D 1 338 ? 101.513 14.742 10.466 1.00 21.20 322 SER D C 1
ATOM 11667 O O . SER D 1 338 ? 100.447 14.294 10.048 1.00 21.58 322 SER D O 1
ATOM 11670 N N . VAL D 1 339 ? 101.655 15.355 11.628 1.00 18.88 323 VAL D N 1
ATOM 11671 C CA . VAL D 1 339 ? 100.556 15.550 12.516 1.00 20.34 323 VAL D CA 1
ATOM 11672 C C . VAL D 1 339 ? 100.634 16.955 13.060 1.00 20.66 323 VAL D C 1
ATOM 11673 O O . VAL D 1 339 ? 101.683 17.404 13.491 1.00 20.69 323 VAL D O 1
ATOM 11677 N N . THR D 1 340 ? 99.494 17.641 13.039 1.00 20.25 324 THR D N 1
ATOM 11678 C CA . THR D 1 340 ? 99.455 19.048 13.218 1.00 21.33 324 THR D CA 1
ATOM 11679 C C . THR D 1 340 ? 98.347 19.381 14.170 1.00 23.19 324 THR D C 1
ATOM 11680 O O . THR D 1 340 ? 97.227 18.880 14.005 1.00 23.76 324 THR D O 1
ATOM 11684 N N . ASP D 1 341 ? 98.641 20.241 15.155 1.00 24.15 325 ASP D N 1
ATOM 11685 C CA . ASP D 1 341 ? 97.604 20.841 15.990 1.00 26.03 325 ASP D CA 1
ATOM 11686 C C . ASP D 1 341 ? 96.728 21.831 15.205 1.00 28.95 325 ASP D C 1
ATOM 11687 O O . ASP D 1 341 ? 97.224 22.649 14.428 1.00 37.14 325 ASP D O 1
ATOM 11692 N N . VAL D 1 342 ? 95.413 21.679 15.310 1.00 32.03 326 VAL D N 1
ATOM 11693 C CA . VAL D 1 342 ? 94.464 22.648 14.784 1.00 29.79 326 VAL D CA 1
ATOM 11694 C C . VAL D 1 342 ? 94.378 23.736 15.880 1.00 31.21 326 VAL D C 1
ATOM 11695 O O . VAL D 1 342 ? 94.084 23.440 17.021 1.00 24.32 326 VAL D O 1
ATOM 11699 N N . PRO D 1 343 ? 94.654 24.993 15.531 1.00 34.61 327 PRO D N 1
ATOM 11700 C CA . PRO D 1 343 ? 94.488 26.061 16.554 1.00 36.53 327 PRO D CA 1
ATOM 11701 C C . PRO D 1 343 ? 93.020 26.188 16.981 1.00 35.93 327 PRO D C 1
ATOM 11702 O O . PRO D 1 343 ? 92.170 26.024 16.132 1.00 30.37 327 PRO D O 1
ATOM 11706 N N . ASP D 1 344 ? 92.757 26.385 18.285 1.00 40.33 328 ASP D N 1
ATOM 11707 C CA . ASP D 1 344 ? 91.384 26.497 18.878 1.00 40.76 328 ASP D CA 1
ATOM 11708 C C . ASP D 1 344 ? 91.039 27.891 19.444 1.00 39.00 328 ASP D C 1
ATOM 11709 O O . ASP D 1 344 ? 91.578 28.314 20.464 1.00 34.97 328 ASP D O 1
ATOM 11714 N N . PRO D 1 345 ? 90.128 28.605 18.787 1.00 40.39 329 PRO D N 1
ATOM 11715 C CA . PRO D 1 345 ? 89.485 28.258 17.540 1.00 39.15 329 PRO D CA 1
ATOM 11716 C C . PRO D 1 345 ? 90.402 28.593 16.356 1.00 37.69 329 PRO D C 1
ATOM 11717 O O . PRO D 1 345 ? 91.461 29.211 16.544 1.00 42.13 329 PRO D O 1
ATOM 11721 N N . LEU D 1 346 ? 90.004 28.230 15.142 1.00 33.28 330 LEU D N 1
ATOM 11722 C CA . LEU D 1 346 ? 90.731 28.649 13.955 1.00 34.65 330 LEU D CA 1
ATOM 11723 C C . LEU D 1 346 ? 90.509 30.118 13.668 1.00 38.20 330 LEU D C 1
ATOM 11724 O O . LEU D 1 346 ? 89.344 30.554 13.628 1.00 45.05 330 LEU D O 1
ATOM 11729 N N . PRO D 1 347 ? 91.586 30.876 13.377 1.00 41.42 331 PRO D N 1
ATOM 11730 C CA . PRO D 1 347 ? 91.408 32.268 12.916 1.00 41.41 331 PRO D CA 1
ATOM 11731 C C . PRO D 1 347 ? 90.394 32.379 11.780 1.00 44.26 331 PRO D C 1
ATOM 11732 O O . PRO D 1 347 ? 90.301 31.482 10.925 1.00 45.07 331 PRO D O 1
ATOM 11736 N N . ALA D 1 348 ? 89.608 33.446 11.801 1.00 47.09 332 ALA D N 1
ATOM 11737 C CA . ALA D 1 348 ? 88.514 33.622 10.833 1.00 50.06 332 ALA D CA 1
ATOM 11738 C C . ALA D 1 348 ? 89.034 33.840 9.405 1.00 43.71 332 ALA D C 1
ATOM 11739 O O . ALA D 1 348 ? 88.419 33.391 8.454 1.00 49.66 332 ALA D O 1
ATOM 11741 N N . ASP D 1 349 ? 90.174 34.504 9.274 1.00 41.60 333 ASP D N 1
ATOM 11742 C CA . ASP D 1 349 ? 90.786 34.752 7.964 1.00 47.41 333 ASP D CA 1
ATOM 11743 C C . ASP D 1 349 ? 91.447 33.518 7.340 1.00 45.58 333 ASP D C 1
ATOM 11744 O O . ASP D 1 349 ? 91.699 33.505 6.140 1.00 51.09 333 ASP D O 1
ATOM 11749 N N . LEU D 1 350 ? 91.737 32.502 8.152 1.00 43.39 334 LEU D N 1
ATOM 11750 C CA . LEU D 1 350 ? 92.506 31.336 7.711 1.00 41.19 334 LEU D CA 1
ATOM 11751 C C . LEU D 1 350 ? 91.817 30.538 6.609 1.00 36.50 334 LEU D C 1
ATOM 11752 O O . LEU D 1 350 ? 90.670 30.120 6.742 1.00 35.61 334 LEU D O 1
ATOM 11757 N N . GLU D 1 351 ? 92.510 30.341 5.509 1.00 33.54 335 GLU D N 1
ATOM 11758 C CA . GLU D 1 351 ? 91.874 29.724 4.344 1.00 35.98 335 GLU D CA 1
ATOM 11759 C C . GLU D 1 351 ? 92.340 28.304 4.092 1.00 34.24 335 GLU D C 1
ATOM 11760 O O . GLU D 1 351 ? 91.664 27.537 3.405 1.00 35.46 335 GLU D O 1
ATOM 11766 N N . ARG D 1 352 ? 93.516 27.976 4.616 1.00 34.61 336 ARG D N 1
ATOM 11767 C CA . ARG D 1 352 ? 94.212 26.721 4.305 1.00 37.26 336 ARG D CA 1
ATOM 11768 C C . ARG D 1 352 ? 94.927 26.225 5.583 1.00 37.40 336 ARG D C 1
ATOM 11769 O O . ARG D 1 352 ? 95.760 26.933 6.146 1.00 42.61 336 ARG D O 1
ATOM 11777 N N . LEU D 1 353 ? 94.603 25.016 6.033 1.00 34.48 337 LEU D N 1
ATOM 11778 C CA . LEU D 1 353 ? 95.284 24.363 7.173 1.00 35.58 337 LEU D CA 1
ATOM 11779 C C . LEU D 1 353 ? 96.646 23.821 6.767 1.00 27.10 337 LEU D C 1
ATOM 11780 O O . LEU D 1 353 ? 96.789 23.114 5.778 1.00 26.01 337 LEU D O 1
ATOM 11785 N N . THR D 1 354 ? 97.664 24.179 7.505 1.00 23.13 338 THR D N 1
ATOM 11786 C CA . THR D 1 354 ? 98.999 23.631 7.231 1.00 23.26 338 THR D CA 1
ATOM 11787 C C . THR D 1 354 ? 99.061 22.105 7.475 1.00 24.40 338 THR D C 1
ATOM 11788 O O . THR D 1 354 ? 98.335 21.549 8.311 1.00 26.09 338 THR D O 1
ATOM 11792 N N . ILE D 1 355 ? 99.941 21.436 6.749 1.00 27.08 339 ILE D N 1
ATOM 11793 C CA . ILE D 1 355 ? 100.308 20.046 7.117 1.00 28.09 339 ILE D CA 1
ATOM 11794 C C . ILE D 1 355 ? 101.632 20.005 7.923 1.00 29.44 339 ILE D C 1
ATOM 11795 O O . ILE D 1 355 ? 102.145 18.946 8.228 1.00 33.85 339 ILE D O 1
ATOM 11800 N N . GLY D 1 356 ? 102.205 21.168 8.214 1.00 31.42 340 GLY D N 1
ATOM 11801 C CA . GLY D 1 356 ? 103.259 21.282 9.243 1.00 29.26 340 GLY D CA 1
ATOM 11802 C C . GLY D 1 356 ? 104.576 20.698 8.801 1.00 27.02 340 GLY D C 1
ATOM 11803 O O . GLY D 1 356 ? 104.972 20.825 7.638 1.00 25.13 340 GLY D O 1
ATOM 11804 N N . TYR D 1 357 ? 105.259 20.072 9.740 1.00 28.18 341 TYR D N 1
ATOM 11805 C CA . TYR D 1 357 ? 106.516 19.374 9.466 1.00 28.20 341 TYR D CA 1
ATOM 11806 C C . TYR D 1 357 ? 106.252 17.906 9.562 1.00 26.46 341 TYR D C 1
ATOM 11807 O O . TYR D 1 357 ? 105.396 17.504 10.325 1.00 26.76 341 TYR D O 1
ATOM 11816 N N . ALA D 1 358 ? 107.050 17.085 8.872 1.00 26.21 342 ALA D N 1
ATOM 11817 C CA . ALA D 1 358 ? 106.977 15.640 9.053 1.00 24.45 342 ALA D CA 1
ATOM 11818 C C . ALA D 1 358 ? 107.005 15.305 10.550 1.00 25.73 342 ALA D C 1
ATOM 11819 O O . ALA D 1 358 ? 107.541 16.066 11.337 1.00 20.49 342 ALA D O 1
ATOM 11821 N N . HIS D 1 359 ? 106.441 14.161 10.939 1.00 25.74 343 HIS D N 1
ATOM 11822 C CA . HIS D 1 359 ? 106.458 13.762 12.361 1.00 28.20 343 HIS D CA 1
ATOM 11823 C C . HIS D 1 359 ? 107.900 13.487 12.804 1.00 27.68 343 HIS D C 1
ATOM 11824 O O . HIS D 1 359 ? 108.806 13.307 11.979 1.00 21.30 343 HIS D O 1
ATOM 11831 N N . HIS D 1 360 ? 108.075 13.423 14.122 1.00 27.52 344 HIS D N 1
ATOM 11832 C CA . HIS D 1 360 ? 109.355 13.369 14.714 1.00 25.47 344 HIS D CA 1
ATOM 11833 C C . HIS D 1 360 ? 110.113 12.129 14.144 1.00 26.23 344 HIS D C 1
ATOM 11834 O O . HIS D 1 360 ? 109.539 11.010 13.989 1.00 25.14 344 HIS D O 1
ATOM 11841 N N . GLY D 1 361 ? 111.356 12.321 13.743 1.00 24.87 345 GLY D N 1
ATOM 11842 C CA . GLY D 1 361 ? 112.095 11.227 13.058 1.00 27.90 345 GLY D CA 1
ATOM 11843 C C . GLY D 1 361 ? 112.043 11.171 11.521 1.00 24.70 345 GLY D C 1
ATOM 11844 O O . GLY D 1 361 ? 112.692 10.310 10.894 1.00 24.26 345 GLY D O 1
ATOM 11845 N N . ALA D 1 362 ? 111.272 12.071 10.915 1.00 22.95 346 ALA D N 1
ATOM 11846 C CA . ALA D 1 362 ? 111.119 12.107 9.449 1.00 20.93 346 ALA D CA 1
ATOM 11847 C C . ALA D 1 362 ? 111.373 13.522 8.968 1.00 20.43 346 ALA D C 1
ATOM 11848 O O . ALA D 1 362 ? 111.456 14.413 9.785 1.00 18.92 346 ALA D O 1
ATOM 11850 N N . GLU D 1 363 ? 111.417 13.710 7.643 1.00 19.25 347 GLU D N 1
ATOM 11851 C CA . GLU D 1 363 ? 111.558 15.014 7.050 1.00 21.15 347 GLU D CA 1
ATOM 11852 C C . GLU D 1 363 ? 110.910 15.022 5.658 1.00 21.90 347 GLU D C 1
ATOM 11853 O O . GLU D 1 363 ? 111.048 14.080 4.853 1.00 17.64 347 GLU D O 1
ATOM 11859 N N . MET D 1 364 ? 110.202 16.102 5.374 1.00 22.60 348 MET D N 1
ATOM 11860 C CA . MET D 1 364 ? 109.618 16.252 4.064 1.00 23.38 348 MET D CA 1
ATOM 11861 C C . MET D 1 364 ? 109.901 17.651 3.591 1.00 24.39 348 MET D C 1
ATOM 11862 O O . MET D 1 364 ? 109.965 18.579 4.388 1.00 20.59 348 MET D O 1
ATOM 11867 N N . ASP D 1 365 ? 110.101 17.760 2.277 1.00 25.66 349 ASP D N 1
ATOM 11868 C CA . ASP D 1 365 ? 110.338 19.020 1.627 1.00 26.40 349 ASP D CA 1
ATOM 11869 C C . ASP D 1 365 ? 109.812 18.914 0.197 1.00 24.60 349 ASP D C 1
ATOM 11870 O O . ASP D 1 365 ? 109.367 17.862 -0.253 1.00 20.68 349 ASP D O 1
ATOM 11875 N N . VAL D 1 366 ? 109.883 20.021 -0.506 1.00 24.86 350 VAL D N 1
ATOM 11876 C CA . VAL D 1 366 ? 109.143 20.195 -1.727 1.00 26.98 350 VAL D CA 1
ATOM 11877 C C . VAL D 1 366 ? 110.172 20.278 -2.838 1.00 23.34 350 VAL D C 1
ATOM 11878 O O . VAL D 1 366 ? 111.182 20.910 -2.664 1.00 25.84 350 VAL D O 1
ATOM 11882 N N . TYR D 1 367 ? 109.922 19.604 -3.947 1.00 23.34 351 TYR D N 1
ATOM 11883 C CA . TYR D 1 367 ? 110.895 19.484 -5.050 1.00 25.07 351 TYR D CA 1
ATOM 11884 C C . TYR D 1 367 ? 110.319 19.891 -6.394 1.00 27.00 351 TYR D C 1
ATOM 11885 O O . TYR D 1 367 ? 109.164 19.602 -6.696 1.00 26.78 351 TYR D O 1
ATOM 11894 N N . ASP D 1 368 ? 111.138 20.527 -7.232 1.00 30.28 352 ASP D N 1
ATOM 11895 C CA . ASP D 1 368 ? 110.684 20.902 -8.592 1.00 31.29 352 ASP D CA 1
ATOM 11896 C C . ASP D 1 368 ? 110.654 19.707 -9.523 1.00 31.60 352 ASP D C 1
ATOM 11897 O O . ASP D 1 368 ? 111.066 18.595 -9.167 1.00 35.80 352 ASP D O 1
ATOM 11902 N N . ALA D 1 369 ? 110.173 19.938 -10.733 1.00 34.99 353 ALA D N 1
ATOM 11903 C CA . ALA D 1 369 ? 110.015 18.875 -11.738 1.00 35.01 353 ALA D CA 1
ATOM 11904 C C . ALA D 1 369 ? 111.328 18.260 -12.207 1.00 36.27 353 ALA D C 1
ATOM 11905 O O . ALA D 1 369 ? 111.333 17.229 -12.854 1.00 35.23 353 ALA D O 1
ATOM 11907 N N . GLU D 1 370 ? 112.435 18.896 -11.876 1.00 40.72 354 GLU D N 1
ATOM 11908 C CA . GLU D 1 370 ? 113.745 18.469 -12.317 1.00 44.19 354 GLU D CA 1
ATOM 11909 C C . GLU D 1 370 ? 114.458 17.737 -11.180 1.00 44.99 354 GLU D C 1
ATOM 11910 O O . GLU D 1 370 ? 115.644 17.389 -11.282 1.00 35.42 354 GLU D O 1
ATOM 11916 N N . GLY D 1 371 ? 113.743 17.522 -10.069 1.00 43.13 355 GLY D N 1
ATOM 11917 C CA . GLY D 1 371 ? 114.318 16.835 -8.911 1.00 35.56 355 GLY D CA 1
ATOM 11918 C C . GLY D 1 371 ? 115.225 17.676 -8.036 1.00 31.91 355 GLY D C 1
ATOM 11919 O O . GLY D 1 371 ? 116.001 17.126 -7.283 1.00 28.36 355 GLY D O 1
ATOM 11920 N N . ALA D 1 372 ? 115.122 19.008 -8.113 1.00 31.97 356 ALA D N 1
ATOM 11921 C CA . ALA D 1 372 ? 115.853 19.897 -7.180 1.00 30.74 356 ALA D CA 1
ATOM 11922 C C . ALA D 1 372 ? 114.900 20.486 -6.146 1.00 28.79 356 ALA D C 1
ATOM 11923 O O . ALA D 1 372 ? 113.715 20.702 -6.427 1.00 27.32 356 ALA D O 1
ATOM 11925 N N . PRO D 1 373 ? 115.420 20.789 -4.953 1.00 28.76 357 PRO D N 1
ATOM 11926 C CA . PRO D 1 373 ? 114.563 21.344 -3.913 1.00 29.40 357 PRO D CA 1
ATOM 11927 C C . PRO D 1 373 ? 114.125 22.762 -4.228 1.00 29.32 357 PRO D C 1
ATOM 11928 O O . PRO D 1 373 ? 114.925 23.583 -4.629 1.00 27.24 357 PRO D O 1
ATOM 11932 N N . VAL D 1 374 ? 112.843 23.036 -4.038 1.00 29.72 358 VAL D N 1
ATOM 11933 C CA . VAL D 1 374 ? 112.306 24.339 -4.313 1.00 30.61 358 VAL D CA 1
ATOM 11934 C C . VAL D 1 374 ? 113.008 25.395 -3.460 1.00 34.70 358 VAL D C 1
ATOM 11935 O O . VAL D 1 374 ? 113.162 25.235 -2.240 1.00 33.01 358 VAL D O 1
ATOM 11939 N N . GLY D 1 375 ? 113.472 26.456 -4.115 1.00 35.38 359 GLY D N 1
ATOM 11940 C CA . GLY D 1 375 ? 114.342 27.403 -3.446 1.00 39.71 359 GLY D CA 1
ATOM 11941 C C . GLY D 1 375 ? 113.653 28.393 -2.534 1.00 42.90 359 GLY D C 1
ATOM 11942 O O . GLY D 1 375 ? 114.264 28.871 -1.585 1.00 51.21 359 GLY D O 1
ATOM 11943 N N . GLU D 1 376 ? 112.397 28.714 -2.818 1.00 42.45 360 GLU D N 1
ATOM 11944 C CA . GLU D 1 376 ? 111.728 29.821 -2.131 1.00 44.96 360 GLU D CA 1
ATOM 11945 C C . GLU D 1 376 ? 110.364 29.413 -1.578 1.00 40.85 360 GLU D C 1
ATOM 11946 O O . GLU D 1 376 ? 109.686 28.526 -2.108 1.00 40.18 360 GLU D O 1
ATOM 11952 N N . PRO D 1 377 ? 109.948 30.084 -0.508 1.00 35.99 361 PRO D N 1
ATOM 11953 C CA . PRO D 1 377 ? 108.623 29.874 0.024 1.00 32.67 361 PRO D CA 1
ATOM 11954 C C . PRO D 1 377 ? 107.550 30.308 -0.969 1.00 31.14 361 PRO D C 1
ATOM 11955 O O . PRO D 1 377 ? 107.789 31.180 -1.794 1.00 33.58 361 PRO D O 1
ATOM 11959 N N . GLY D 1 378 ? 106.381 29.688 -0.877 1.00 27.40 362 GLY D N 1
ATOM 11960 C CA . GLY D 1 378 ? 105.265 30.033 -1.707 1.00 25.84 362 GLY D CA 1
ATOM 11961 C C . GLY D 1 378 ? 105.280 29.334 -3.059 1.00 25.26 362 GLY D C 1
ATOM 11962 O O . GLY D 1 378 ? 104.261 29.300 -3.731 1.00 22.09 362 GLY D O 1
ATOM 11963 N N . VAL D 1 379 ? 106.398 28.712 -3.430 1.00 25.51 363 VAL D N 1
ATOM 11964 C CA . VAL D 1 379 ? 106.486 28.060 -4.736 1.00 27.62 363 VAL D CA 1
ATOM 11965 C C . VAL D 1 379 ? 106.144 26.574 -4.594 1.00 28.03 363 VAL D C 1
ATOM 11966 O O . VAL D 1 379 ? 106.698 25.865 -3.760 1.00 27.61 363 VAL D O 1
ATOM 11970 N N . VAL D 1 380 ? 105.193 26.143 -5.404 1.00 27.11 364 VAL D N 1
ATOM 11971 C CA . VAL D 1 380 ? 104.667 24.807 -5.380 1.00 27.74 364 VAL D CA 1
ATOM 11972 C C . VAL D 1 380 ? 105.599 23.789 -6.045 1.00 25.75 364 VAL D C 1
ATOM 11973 O O . VAL D 1 380 ? 106.171 24.057 -7.082 1.00 24.89 364 VAL D O 1
ATOM 11977 N N . GLY D 1 381 ? 105.749 22.646 -5.393 1.00 23.95 365 GLY D N 1
ATOM 11978 C CA . GLY D 1 381 ? 106.554 21.510 -5.885 1.00 23.08 365 GLY D CA 1
ATOM 11979 C C . GLY D 1 381 ? 105.938 20.220 -5.323 1.00 21.54 365 GLY D C 1
ATOM 11980 O O . GLY D 1 381 ? 104.918 20.277 -4.647 1.00 18.71 365 GLY D O 1
ATOM 11981 N N . GLU D 1 382 ? 106.584 19.092 -5.583 1.00 19.63 366 GLU D N 1
ATOM 11982 C CA . GLU D 1 382 ? 106.138 17.806 -5.121 1.00 20.20 366 GLU D CA 1
ATOM 11983 C C . GLU D 1 382 ? 106.778 17.502 -3.759 1.00 18.71 366 GLU D C 1
ATOM 11984 O O . GLU D 1 382 ? 108.008 17.639 -3.603 1.00 20.98 366 GLU D O 1
ATOM 11990 N N . ILE D 1 383 ? 105.986 17.005 -2.827 1.00 16.65 367 ILE D N 1
ATOM 11991 C CA . ILE D 1 383 ? 106.565 16.531 -1.547 1.00 16.84 367 ILE D CA 1
ATOM 11992 C C . ILE D 1 383 ? 107.320 15.210 -1.743 1.00 16.17 367 ILE D C 1
ATOM 11993 O O . ILE D 1 383 ? 106.733 14.226 -2.247 1.00 16.22 367 ILE D O 1
ATOM 11998 N N . TYR D 1 384 ? 108.597 15.200 -1.362 1.00 14.95 368 TYR D N 1
ATOM 11999 C CA . TYR D 1 384 ? 109.402 13.988 -1.155 1.00 15.06 368 TYR D CA 1
ATOM 12000 C C . TYR D 1 384 ? 109.556 13.709 0.358 1.00 15.40 368 TYR D C 1
ATOM 12001 O O . TYR D 1 384 ? 109.884 14.629 1.129 1.00 15.12 368 TYR D O 1
ATOM 12010 N N . LEU D 1 385 ? 109.291 12.475 0.782 1.00 14.13 369 LEU D N 1
ATOM 12011 C CA . LEU D 1 385 ? 109.302 12.126 2.177 1.00 16.16 369 LEU D CA 1
ATOM 12012 C C . LEU D 1 385 ? 110.511 11.246 2.496 1.00 16.55 369 LEU D C 1
ATOM 12013 O O . LEU D 1 385 ? 110.698 10.183 1.921 1.00 17.99 369 LEU D O 1
ATOM 12018 N N . ARG D 1 386 ? 111.309 11.715 3.438 1.00 17.85 370 ARG D N 1
ATOM 12019 C CA . ARG D 1 386 ? 112.475 11.007 3.933 1.00 18.95 370 ARG D CA 1
ATOM 12020 C C . ARG D 1 386 ? 112.087 10.466 5.324 1.00 18.01 370 ARG D C 1
ATOM 12021 O O . ARG D 1 386 ? 111.778 11.237 6.229 1.00 18.50 370 ARG D O 1
ATOM 12029 N N . SER D 1 387 ? 112.018 9.152 5.471 1.00 17.44 371 SER D N 1
ATOM 12030 C CA . SER D 1 387 ? 111.455 8.575 6.703 1.00 16.55 371 SER D CA 1
ATOM 12031 C C . SER D 1 387 ? 111.763 7.090 6.891 1.00 15.10 371 SER D C 1
ATOM 12032 O O . SER D 1 387 ? 111.670 6.327 5.937 1.00 13.36 371 SER D O 1
ATOM 12035 N N . PRO D 1 388 ? 112.012 6.685 8.149 1.00 13.35 372 PRO D N 1
ATOM 12036 C CA . PRO D 1 388 ? 112.143 5.295 8.434 1.00 13.49 372 PRO D CA 1
ATOM 12037 C C . PRO D 1 388 ? 110.844 4.497 8.327 1.00 13.48 372 PRO D C 1
ATOM 12038 O O . PRO D 1 388 ? 110.892 3.255 8.321 1.00 13.03 372 PRO D O 1
ATOM 12042 N N . ALA D 1 389 ? 109.704 5.181 8.253 1.00 13.38 373 ALA D N 1
ATOM 12043 C CA . ALA D 1 389 ? 108.406 4.520 8.182 1.00 13.94 373 ALA D CA 1
ATOM 12044 C C . ALA D 1 389 ? 107.928 4.147 6.783 1.00 14.41 373 ALA D C 1
ATOM 12045 O O . ALA D 1 389 ? 106.816 3.700 6.610 1.00 18.53 373 ALA D O 1
ATOM 12047 N N . LEU D 1 390 ? 108.759 4.264 5.768 1.00 14.17 374 LEU D N 1
ATOM 12048 C CA . LEU D 1 390 ? 108.343 3.955 4.418 1.00 13.68 374 LEU D CA 1
ATOM 12049 C C . LEU D 1 390 ? 108.089 2.487 4.164 1.00 13.44 374 LEU D C 1
ATOM 12050 O O . LEU D 1 390 ? 108.774 1.599 4.688 1.00 12.62 374 LEU D O 1
ATOM 12055 N N . PHE D 1 391 ? 107.076 2.261 3.312 1.00 13.69 375 PHE D N 1
ATOM 12056 C CA . PHE D 1 391 ? 106.796 0.961 2.760 1.00 12.75 375 PHE D CA 1
ATOM 12057 C C . PHE D 1 391 ? 108.012 0.411 2.064 1.00 12.57 375 PHE D C 1
ATOM 12058 O O . PHE D 1 391 ? 108.921 1.156 1.744 1.00 11.75 375 PHE D O 1
ATOM 12066 N N . SER D 1 392 ? 108.060 -0.898 1.897 1.00 13.14 376 SER D N 1
ATOM 12067 C CA . SER D 1 392 ? 109.217 -1.544 1.296 1.00 15.58 376 SER D CA 1
ATOM 12068 C C . SER D 1 392 ? 109.106 -1.635 -0.215 1.00 17.39 376 SER D C 1
ATOM 12069 O O . SER D 1 392 ? 110.124 -1.838 -0.911 1.00 15.85 376 SER D O 1
ATOM 12072 N N . GLY D 1 393 ? 107.872 -1.525 -0.712 1.00 18.02 377 GLY D N 1
ATOM 12073 C CA . GLY D 1 393 ? 107.639 -1.509 -2.158 1.00 18.74 377 GLY D CA 1
ATOM 12074 C C . GLY D 1 393 ? 106.233 -1.920 -2.445 1.00 18.42 377 GLY D C 1
ATOM 12075 O O . GLY D 1 393 ? 105.458 -2.215 -1.539 1.00 18.13 377 GLY D O 1
ATOM 12076 N N . TYR D 1 394 ? 105.900 -1.925 -3.723 1.00 18.96 378 TYR D N 1
ATOM 12077 C CA . TYR D 1 394 ? 104.599 -2.363 -4.154 1.00 18.11 378 TYR D CA 1
ATOM 12078 C C . TYR D 1 394 ? 104.775 -3.812 -4.501 1.00 17.20 378 TYR D C 1
ATOM 12079 O O . TYR D 1 394 ? 105.657 -4.162 -5.258 1.00 17.84 378 TYR D O 1
ATOM 12088 N N . TRP D 1 395 ? 103.897 -4.642 -3.996 1.00 18.38 379 TRP D N 1
ATOM 12089 C CA . TRP D 1 395 ? 104.027 -6.065 -4.147 1.00 21.69 379 TRP D CA 1
ATOM 12090 C C . TRP D 1 395 ? 104.167 -6.475 -5.616 1.00 22.54 379 TRP D C 1
ATOM 12091 O O . TRP D 1 395 ? 103.294 -6.192 -6.422 1.00 22.11 379 TRP D O 1
ATOM 12102 N N . ALA D 1 396 ? 105.271 -7.158 -5.924 1.00 21.96 380 ALA D N 1
ATOM 12103 C CA . ALA D 1 396 ? 105.501 -7.805 -7.222 1.00 23.65 380 ALA D CA 1
ATOM 12104 C C . ALA D 1 396 ? 105.584 -6.820 -8.341 1.00 24.47 380 ALA D C 1
ATOM 12105 O O . ALA D 1 396 ? 105.352 -7.180 -9.467 1.00 27.01 380 ALA D O 1
ATOM 12107 N N . ASP D 1 397 ? 105.915 -5.578 -8.027 1.00 26.64 381 ASP D N 1
ATOM 12108 C CA . ASP D 1 397 ? 105.915 -4.492 -9.000 1.00 24.43 381 ASP D CA 1
ATOM 12109 C C . ASP D 1 397 ? 107.140 -3.615 -8.822 1.00 24.43 381 ASP D C 1
ATOM 12110 O O . ASP D 1 397 ? 107.062 -2.459 -8.319 1.00 23.24 381 ASP D O 1
ATOM 12115 N N . PRO D 1 398 ? 108.301 -4.138 -9.221 1.00 26.25 382 PRO D N 1
ATOM 12116 C CA . PRO D 1 398 ? 109.550 -3.363 -9.043 1.00 29.04 382 PRO D CA 1
ATOM 12117 C C . PRO D 1 398 ? 109.560 -2.020 -9.767 1.00 28.95 382 PRO D C 1
ATOM 12118 O O . PRO D 1 398 ? 110.206 -1.077 -9.298 1.00 28.96 382 PRO D O 1
ATOM 12122 N N . GLU D 1 399 ? 108.894 -1.930 -10.910 1.00 29.29 383 GLU D N 1
ATOM 12123 C CA . GLU D 1 399 ? 108.943 -0.678 -11.632 1.00 32.00 383 GLU D CA 1
ATOM 12124 C C . GLU D 1 399 ? 108.134 0.396 -10.940 1.00 26.30 383 GLU D C 1
ATOM 12125 O O . GLU D 1 399 ? 108.597 1.532 -10.844 1.00 26.07 383 GLU D O 1
ATOM 12131 N N . ALA D 1 400 ? 106.970 0.062 -10.429 1.00 22.10 384 ALA D N 1
ATOM 12132 C CA . ALA D 1 400 ? 106.240 1.054 -9.668 1.00 21.99 384 ALA D CA 1
ATOM 12133 C C . ALA D 1 400 ? 107.017 1.377 -8.333 1.00 23.46 384 ALA D C 1
ATOM 12134 O O . ALA D 1 400 ? 106.955 2.484 -7.832 1.00 21.98 384 ALA D O 1
ATOM 12136 N N . THR D 1 401 ? 107.712 0.391 -7.773 1.00 23.29 385 THR D N 1
ATOM 12137 C CA . THR D 1 401 ? 108.462 0.581 -6.534 1.00 23.96 385 THR D CA 1
ATOM 12138 C C . THR D 1 401 ? 109.568 1.594 -6.782 1.00 26.15 385 THR D C 1
ATOM 12139 O O . THR D 1 401 ? 109.719 2.551 -6.004 1.00 26.57 385 THR D O 1
ATOM 12143 N N . ARG D 1 402 ? 110.259 1.444 -7.907 1.00 26.52 386 ARG D N 1
ATOM 12144 C CA . ARG D 1 402 ? 111.394 2.313 -8.251 1.00 27.63 386 ARG D CA 1
ATOM 12145 C C . ARG D 1 402 ? 110.978 3.724 -8.650 1.00 24.87 386 ARG D C 1
ATOM 12146 O O . ARG D 1 402 ? 111.730 4.660 -8.452 1.00 26.32 386 ARG D O 1
ATOM 12154 N N . ALA D 1 403 ? 109.765 3.910 -9.158 1.00 21.99 387 ALA D N 1
ATOM 12155 C CA . ALA D 1 403 ? 109.294 5.274 -9.451 1.00 19.34 387 ALA D CA 1
ATOM 12156 C C . ALA D 1 403 ? 108.938 6.000 -8.164 1.00 17.98 387 ALA D C 1
ATOM 12157 O O . ALA D 1 403 ? 109.044 7.207 -8.091 1.00 18.33 387 ALA D O 1
ATOM 12159 N N . ALA D 1 404 ? 108.526 5.272 -7.150 1.00 17.62 388 ALA D N 1
ATOM 12160 C CA . ALA D 1 404 ? 108.060 5.897 -5.912 1.00 18.55 388 ALA D CA 1
ATOM 12161 C C . ALA D 1 404 ? 109.191 6.037 -4.928 1.00 18.79 388 ALA D C 1
ATOM 12162 O O . ALA D 1 404 ? 109.341 7.089 -4.335 1.00 19.01 388 ALA D O 1
ATOM 12164 N N . LEU D 1 405 ? 109.983 4.971 -4.769 1.00 20.07 389 LEU D N 1
ATOM 12165 C CA . LEU D 1 405 ? 111.167 4.989 -3.907 1.00 18.97 389 LEU D CA 1
ATOM 12166 C C . LEU D 1 405 ? 112.445 5.270 -4.710 1.00 17.99 389 LEU D C 1
ATOM 12167 O O . LEU D 1 405 ? 113.017 4.369 -5.290 1.00 17.47 389 LEU D O 1
ATOM 12172 N N . VAL D 1 406 ? 112.911 6.520 -4.652 1.00 17.71 390 VAL D N 1
ATOM 12173 C CA . VAL D 1 406 ? 114.005 6.988 -5.460 1.00 17.98 390 VAL D CA 1
ATOM 12174 C C . VAL D 1 406 ? 115.253 7.368 -4.666 1.00 20.44 390 VAL D C 1
ATOM 12175 O O . VAL D 1 406 ? 115.164 7.709 -3.473 1.00 22.59 390 VAL D O 1
ATOM 12179 N N . PRO D 1 407 ? 116.420 7.297 -5.323 1.00 19.39 391 PRO D N 1
ATOM 12180 C CA . PRO D 1 407 ? 117.622 7.675 -4.649 1.00 20.43 391 PRO D CA 1
ATOM 12181 C C . PRO D 1 407 ? 117.480 9.082 -4.120 1.00 21.97 391 PRO D C 1
ATOM 12182 O O . PRO D 1 407 ? 116.928 9.959 -4.796 1.00 24.41 391 PRO D O 1
ATOM 12186 N N . ASP D 1 408 ? 117.962 9.303 -2.908 1.00 21.61 392 ASP D N 1
ATOM 12187 C CA . ASP D 1 408 ? 117.969 10.635 -2.307 1.00 20.63 392 ASP D CA 1
ATOM 12188 C C . ASP D 1 408 ? 118.480 11.660 -3.336 1.00 19.95 392 ASP D C 1
ATOM 12189 O O . ASP D 1 408 ? 119.648 11.616 -3.730 1.00 23.58 392 ASP D O 1
ATOM 12194 N N . PRO D 1 409 ? 117.621 12.557 -3.808 1.00 20.45 393 PRO D N 1
ATOM 12195 C CA . PRO D 1 409 ? 118.098 13.557 -4.787 1.00 20.89 393 PRO D CA 1
ATOM 12196 C C . PRO D 1 409 ? 119.257 14.449 -4.308 1.00 21.31 393 PRO D C 1
ATOM 12197 O O . PRO D 1 409 ? 120.027 14.927 -5.118 1.00 24.99 393 PRO D O 1
ATOM 12201 N N . LEU D 1 410 ? 119.397 14.664 -3.004 1.00 21.12 394 LEU D N 1
ATOM 12202 C CA . LEU D 1 410 ? 120.498 15.466 -2.486 1.00 21.38 394 LEU D CA 1
ATOM 12203 C C . LEU D 1 410 ? 121.773 14.670 -2.374 1.00 24.59 394 LEU D C 1
ATOM 12204 O O . LEU D 1 410 ? 122.848 15.263 -2.241 1.00 27.35 394 LEU D O 1
ATOM 12209 N N . LEU D 1 411 ? 121.679 13.329 -2.399 1.00 24.86 395 LEU D N 1
ATOM 12210 C CA . LEU D 1 411 ? 122.860 12.497 -2.157 1.00 22.97 395 LEU D CA 1
ATOM 12211 C C . LEU D 1 411 ? 122.626 11.084 -2.604 1.00 21.44 395 LEU D C 1
ATOM 12212 O O . LEU D 1 411 ? 122.567 10.158 -1.801 1.00 20.70 395 LEU D O 1
ATOM 12217 N N . PRO D 1 412 ? 122.501 10.888 -3.925 1.00 22.31 396 PRO D N 1
ATOM 12218 C CA . PRO D 1 412 ? 122.220 9.564 -4.461 1.00 20.05 396 PRO D CA 1
ATOM 12219 C C . PRO D 1 412 ? 123.332 8.584 -4.204 1.00 19.43 396 PRO D C 1
ATOM 12220 O O . PRO D 1 412 ? 123.130 7.409 -4.255 1.00 21.54 396 PRO D O 1
ATOM 12224 N N . GLU D 1 413 ? 124.506 9.058 -3.892 1.00 20.56 397 GLU D N 1
ATOM 12225 C CA . GLU D 1 413 ? 125.615 8.181 -3.633 1.00 20.40 397 GLU D CA 1
ATOM 12226 C C . GLU D 1 413 ? 125.422 7.319 -2.397 1.00 20.49 397 GLU D C 1
ATOM 12227 O O . GLU D 1 413 ? 126.058 6.274 -2.286 1.00 18.24 397 GLU D O 1
ATOM 12233 N N . SER D 1 414 ? 124.579 7.741 -1.448 1.00 19.63 398 SER D N 1
ATOM 12234 C CA . SER D 1 414 ? 124.551 7.098 -0.149 1.00 17.23 398 SER D CA 1
ATOM 12235 C C . SER D 1 414 ? 123.882 5.736 -0.196 1.00 17.91 398 SER D C 1
ATOM 12236 O O . SER D 1 414 ? 124.147 4.891 0.655 1.00 17.92 398 SER D O 1
ATOM 12239 N N . GLY D 1 415 ? 123.007 5.507 -1.180 1.00 17.20 399 GLY D N 1
ATOM 12240 C CA . GLY D 1 415 ? 122.049 4.381 -1.136 1.00 16.49 399 GLY D CA 1
ATOM 12241 C C . GLY D 1 415 ? 120.743 4.656 -0.392 1.00 15.96 399 GLY D C 1
ATOM 12242 O O . GLY D 1 415 ? 119.805 3.892 -0.472 1.00 17.08 399 GLY D O 1
ATOM 12243 N N . GLN D 1 416 ? 120.650 5.762 0.319 1.00 16.90 400 GLN D N 1
ATOM 12244 C CA . GLN D 1 416 ? 119.399 6.125 0.970 1.00 18.66 400 GLN D CA 1
ATOM 12245 C C . GLN D 1 416 ? 118.338 6.411 -0.086 1.00 19.10 400 GLN D C 1
ATOM 12246 O O . GLN D 1 416 ? 118.639 7.036 -1.115 1.00 17.58 400 GLN D O 1
ATOM 12252 N N . VAL D 1 417 ? 117.114 5.969 0.190 1.00 19.55 401 VAL D N 1
ATOM 12253 C CA . VAL D 1 417 ? 115.975 6.293 -0.659 1.00 21.22 401 VAL D CA 1
ATOM 12254 C C . VAL D 1 417 ? 114.977 7.223 0.014 1.00 21.85 401 VAL D C 1
ATOM 12255 O O . VAL D 1 417 ? 114.886 7.298 1.228 1.00 20.98 401 VAL D O 1
ATOM 12259 N N . VAL D 1 418 ? 114.190 7.883 -0.827 1.00 21.38 402 VAL D N 1
ATOM 12260 C CA . VAL D 1 418 ? 113.186 8.837 -0.394 1.00 21.55 402 VAL D CA 1
ATOM 12261 C C . VAL D 1 418 ? 111.883 8.527 -1.226 1.00 20.74 402 VAL D C 1
ATOM 12262 O O . VAL D 1 418 ? 111.971 7.836 -2.233 1.00 21.65 402 VAL D O 1
ATOM 12266 N N . PHE D 1 419 ? 110.720 8.993 -0.789 1.00 17.71 403 PHE D N 1
ATOM 12267 C CA . PHE D 1 419 ? 109.420 8.629 -1.354 1.00 16.72 403 PHE D CA 1
ATOM 12268 C C . PHE D 1 419 ? 108.833 9.828 -2.054 1.00 18.13 403 PHE D C 1
ATOM 12269 O O . PHE D 1 419 ? 108.549 10.868 -1.421 1.00 15.54 403 PHE D O 1
ATOM 12277 N N . ARG D 1 420 ? 108.658 9.710 -3.381 1.00 19.59 404 ARG D N 1
ATOM 12278 C CA . ARG D 1 420 ? 107.924 10.738 -4.123 1.00 19.25 404 ARG D CA 1
ATOM 12279 C C . ARG D 1 420 ? 106.422 10.500 -3.872 1.00 18.81 404 ARG D C 1
ATOM 12280 O O . ARG D 1 420 ? 105.890 9.512 -4.357 1.00 18.85 404 ARG D O 1
ATOM 12288 N N . THR D 1 421 ? 105.785 11.424 -3.148 1.00 17.71 405 THR D N 1
ATOM 12289 C CA . THR D 1 421 ? 104.435 11.270 -2.648 1.00 18.69 405 THR D CA 1
ATOM 12290 C C . THR D 1 421 ? 103.342 11.456 -3.686 1.00 19.79 405 THR D C 1
ATOM 12291 O O . THR D 1 421 ? 102.240 11.016 -3.459 1.00 18.66 405 THR D O 1
ATOM 12295 N N . GLY D 1 422 ? 103.641 12.118 -4.792 1.00 20.55 406 GLY D N 1
ATOM 12296 C CA . GLY D 1 422 ? 102.606 12.493 -5.756 1.00 20.31 406 GLY D CA 1
ATOM 12297 C C . GLY D 1 422 ? 101.764 13.648 -5.253 1.00 21.98 406 GLY D C 1
ATOM 12298 O O . GLY D 1 422 ? 100.790 14.004 -5.878 1.00 22.32 406 GLY D O 1
ATOM 12299 N N . ASP D 1 423 ? 102.137 14.246 -4.122 1.00 22.55 407 ASP D N 1
ATOM 12300 C CA . ASP D 1 423 ? 101.437 15.401 -3.608 1.00 21.84 407 ASP D CA 1
ATOM 12301 C C . ASP D 1 423 ? 102.197 16.720 -3.951 1.00 22.26 407 ASP D C 1
ATOM 12302 O O . ASP D 1 423 ? 103.399 16.799 -3.843 1.00 21.90 407 ASP D O 1
ATOM 12307 N N . LEU D 1 424 ? 101.442 17.755 -4.302 1.00 20.87 408 LEU D N 1
ATOM 12308 C CA . LEU D 1 424 ? 101.976 19.094 -4.491 1.00 19.58 408 LEU D CA 1
ATOM 12309 C C . LEU D 1 424 ? 101.806 19.903 -3.227 1.00 17.75 408 LEU D C 1
ATOM 12310 O O . LEU D 1 424 ? 100.835 19.722 -2.477 1.00 15.89 408 LEU D O 1
ATOM 12315 N N . ALA D 1 425 ? 102.716 20.820 -3.008 1.00 17.39 409 ALA D N 1
ATOM 12316 C CA . ALA D 1 425 ? 102.643 21.695 -1.864 1.00 18.28 409 ALA D CA 1
ATOM 12317 C C . ALA D 1 425 ? 103.653 22.848 -2.004 1.00 18.73 409 ALA D C 1
ATOM 12318 O O . ALA D 1 425 ? 104.572 22.790 -2.782 1.00 17.62 409 ALA D O 1
ATOM 12320 N N . TYR D 1 426 ? 103.466 23.867 -1.200 1.00 21.37 410 TYR D N 1
ATOM 12321 C CA . TYR D 1 426 ? 104.482 24.901 -1.027 1.00 23.61 410 TYR D CA 1
ATOM 12322 C C . TYR D 1 426 ? 104.802 24.971 0.458 1.00 23.41 410 TYR D C 1
ATOM 12323 O O . TYR D 1 426 ? 104.047 24.474 1.310 1.00 22.30 410 TYR D O 1
ATOM 12332 N N . ARG D 1 427 ? 105.845 25.721 0.724 1.00 24.82 411 ARG D N 1
ATOM 12333 C CA . ARG D 1 427 ? 106.397 25.922 2.024 1.00 25.93 411 ARG D CA 1
ATOM 12334 C C . ARG D 1 427 ? 106.162 27.389 2.432 1.00 24.81 411 ARG D C 1
ATOM 12335 O O . ARG D 1 427 ? 106.191 28.272 1.597 1.00 22.87 411 ARG D O 1
ATOM 12343 N N . ASP D 1 428 ? 105.885 27.654 3.707 1.00 27.06 412 ASP D N 1
ATOM 12344 C CA . ASP D 1 428 ? 105.903 29.031 4.215 1.00 30.10 412 ASP D CA 1
ATOM 12345 C C . ASP D 1 428 ? 107.331 29.431 4.623 1.00 30.37 412 ASP D C 1
ATOM 12346 O O . ASP D 1 428 ? 108.277 28.642 4.491 1.00 28.44 412 ASP D O 1
ATOM 12351 N N . ALA D 1 429 ? 107.477 30.645 5.139 1.00 36.13 413 ALA D N 1
ATOM 12352 C CA . ALA D 1 429 ? 108.786 31.160 5.569 1.00 39.56 413 ALA D CA 1
ATOM 12353 C C . ALA D 1 429 ? 109.376 30.335 6.708 1.00 43.35 413 ALA D C 1
ATOM 12354 O O . ALA D 1 429 ? 110.604 30.222 6.837 1.00 42.40 413 ALA D O 1
ATOM 12356 N N . ASP D 1 430 ? 108.495 29.746 7.518 1.00 45.52 414 ASP D N 1
ATOM 12357 C CA . ASP D 1 430 ? 108.898 28.932 8.648 1.00 46.97 414 ASP D CA 1
ATOM 12358 C C . ASP D 1 430 ? 109.205 27.513 8.257 1.00 44.80 414 ASP D C 1
ATOM 12359 O O . ASP D 1 430 ? 109.806 26.758 9.049 1.00 53.00 414 ASP D O 1
ATOM 12364 N N . GLY D 1 431 ? 108.880 27.147 7.026 1.00 38.53 415 GLY D N 1
ATOM 12365 C CA . GLY D 1 431 ? 109.255 25.821 6.511 1.00 35.16 415 GLY D CA 1
ATOM 12366 C C . GLY D 1 431 ? 108.144 24.785 6.591 1.00 31.18 415 GLY D C 1
ATOM 12367 O O . GLY D 1 431 ? 108.346 23.635 6.217 1.00 32.42 415 GLY D O 1
ATOM 12368 N N . ARG D 1 432 ? 106.976 25.190 7.078 1.00 28.71 416 ARG D N 1
ATOM 12369 C CA . ARG D 1 432 ? 105.798 24.326 7.097 1.00 27.21 416 ARG D CA 1
ATOM 12370 C C . ARG D 1 432 ? 105.216 24.192 5.686 1.00 25.72 416 ARG D C 1
ATOM 12371 O O . ARG D 1 432 ? 105.338 25.103 4.862 1.00 22.54 416 ARG D O 1
ATOM 12379 N N . LEU D 1 433 ? 104.642 23.036 5.400 1.00 24.02 417 LEU D N 1
ATOM 12380 C CA . LEU D 1 433 ? 104.084 22.801 4.090 1.00 24.36 417 LEU D CA 1
ATOM 12381 C C . LEU D 1 433 ? 102.585 23.021 4.082 1.00 22.22 417 LEU D C 1
ATOM 12382 O O . LEU D 1 433 ? 101.932 22.983 5.125 1.00 19.26 417 LEU D O 1
ATOM 12387 N N . TYR D 1 434 ? 102.067 23.251 2.866 1.00 22.26 418 TYR D N 1
ATOM 12388 C CA . TYR D 1 434 ? 100.623 23.452 2.621 1.00 21.19 418 TYR D CA 1
ATOM 12389 C C . TYR D 1 434 ? 100.236 22.631 1.411 1.00 21.40 418 TYR D C 1
ATOM 12390 O O . TYR D 1 434 ? 100.796 22.797 0.325 1.00 20.48 418 TYR D O 1
ATOM 12399 N N . PHE D 1 435 ? 99.319 21.694 1.627 1.00 20.66 419 PHE D N 1
ATOM 12400 C CA . PHE D 1 435 ? 98.918 20.773 0.597 1.00 23.26 419 PHE D CA 1
ATOM 12401 C C . PHE D 1 435 ? 98.139 21.473 -0.514 1.00 24.07 419 PHE D C 1
ATOM 12402 O O . PHE D 1 435 ? 97.249 22.235 -0.227 1.00 23.57 419 PHE D O 1
ATOM 12410 N N . CYS D 1 436 ? 98.494 21.213 -1.767 1.00 26.03 420 CYS D N 1
ATOM 12411 C CA . CYS D 1 436 ? 97.864 21.850 -2.936 1.00 29.21 420 CYS D CA 1
ATOM 12412 C C . CYS D 1 436 ? 97.258 20.899 -3.968 1.00 32.74 420 CYS D C 1
ATOM 12413 O O . CYS D 1 436 ? 96.911 21.326 -5.066 1.00 38.84 420 CYS D O 1
ATOM 12416 N N . GLY D 1 437 ? 97.108 19.629 -3.620 1.00 34.92 421 GLY D N 1
ATOM 12417 C CA . GLY D 1 437 ? 96.512 18.657 -4.522 1.00 34.08 421 GLY D CA 1
ATOM 12418 C C . GLY D 1 437 ? 97.510 17.653 -5.058 1.00 33.54 421 GLY D C 1
ATOM 12419 O O . GLY D 1 437 ? 98.724 17.738 -4.829 1.00 33.61 421 GLY D O 1
ATOM 12420 N N . ARG D 1 438 ? 96.965 16.674 -5.746 1.00 31.58 422 ARG D N 1
ATOM 12421 C CA . ARG D 1 438 ? 97.735 15.612 -6.355 1.00 34.49 422 ARG D CA 1
ATOM 12422 C C . ARG D 1 438 ? 98.264 16.048 -7.700 1.00 35.84 422 ARG D C 1
ATOM 12423 O O . ARG D 1 438 ? 97.715 16.937 -8.319 1.00 36.08 422 ARG D O 1
ATOM 12431 N N . ILE D 1 439 ? 99.291 15.369 -8.178 1.00 41.33 423 ILE D N 1
ATOM 12432 C CA . ILE D 1 439 ? 99.782 15.570 -9.545 1.00 45.22 423 ILE D CA 1
ATOM 12433 C C . ILE D 1 439 ? 98.862 15.114 -10.661 1.00 42.08 423 ILE D C 1
ATOM 12434 O O . ILE D 1 439 ? 98.507 13.959 -10.732 1.00 41.38 423 ILE D O 1
#

B-factor: mean 30.35, std 14.69, range [7.52, 114.55]

Solvent-accessible surface area: 63762 Å² total; per-residue (Å²): 127,77,42,16,81,62,68,208,28,89,16,18,12,0,25,64,24,0,2,25,34,2,123,90,55,44,78,47,36,0,0,0,20,36,63,112,38,38,116,104,25,13,3,133,100,1,26,59,39,0,78,46,0,13,69,66,2,65,90,26,26,10,18,24,5,20,21,0,0,0,4,1,70,20,42,4,35,0,0,0,0,0,0,0,0,1,39,34,1,6,0,0,4,8,5,20,62,123,15,85,54,142,83,2,123,55,4,18,63,74,1,70,9,15,0,0,0,3,17,52,135,12,97,40,150,33,44,54,135,52,27,2,32,0,54,4,6,114,149,4,12,56,46,105,80,116,12,64,136,83,113,114,129,20,145,93,18,3,9,12,2,4,1,0,0,14,15,88,95,88,1,0,0,0,4,0,58,3,2,3,3,9,0,26,3,1,36,18,59,1,8,11,5,48,52,6,52,0,0,4,8,14,34,2,34,115,20,34,0,0,6,3,0,0,9,0,0,0,8,4,0,2,0,0,6,10,40,135,79,60,31,78,97,39,124,120,0,4,58,0,3,82,88,0,42,1,16,0,0,2,0,55,2,36,25,3,116,60,4,16,191,114,28,51,124,58,0,46,30,1,65,39,4,33,0,0,4,3,16,73,75,116,21,67,32,46,33,0,76,96,0,14,59,40,2,87,30,34,53,7,5,26,21,25,36,42,27,20,2,20,2,2,1,16,18,77,12,65,83,110,10,61,97,123,58,157,108,25,29,10,5,81,14,1,97,24,7,15,17,30,0,10,58,121,168,26,43,25,12,68,117,63,52,78,72,6,14,0,18,3,8,4,4,0,19,4,30,1,16,11,58,46,104,149,21,24,134,66,12,18,18,52,3,41,42,24,74,66,1,35,10,68,4,8,101,14,14,10,48,0,51,34,36,98,92,8,89,2,36,54,48,22,158,136,122,42,17,77,61,68,202,32,93,18,19,13,0,23,62,22,0,2,27,32,2,126,89,53,41,73,47,30,0,0,4,24,44,24,191,137,57,33,56,111,112,12,17,3,133,97,1,26,49,28,1,78,46,0,12,70,65,2,65,90,27,26,7,18,23,5,21,20,1,0,0,5,1,68,21,41,5,35,0,0,0,0,0,0,0,0,1,39,35,0,6,0,0,5,7,4,26,63,99,14,85,55,133,86,4,115,53,5,17,65,67,0,68,9,16,0,6,0,3,16,54,137,13,95,28,138,42,80,39,135,70,12,1,23,1,65,4,6,114,149,4,12,60,49,128,89,131,10,60,136,83,108,113,105,19,152,93,18,3,10,13,2,4,1,0,0,12,15,90,142,188,28,74,1,0,0,1,4,0,59,3,1,2,4,10,0,28,2,2,39,21,57,1,7,11,4,48,53,6,65,0,0,3,11,16,59,1,31,116,20,36,0,0,6,2,0,0,10,0,0,0,8,3,0,4,0,0,5,10,35,154,67,37,55,96,125,32,112,107,2,4,58,1,2,83,85,0,43,1,17,1,0,2,1,55,2,37,29,3,101,60,5,15,164,122,44,51,122,51,0,46,31,1,74,45,3,37,0,1,4,5,12,68,75,109,14,72,33,46,32,0,75,94,1,16,59,40,3,86,32,36,52,7,4,14,19,23,33,39,22,22,2,19,1,3,0,16,18,76,11,67,82,110,10,60,96,126,57,155,98,22,30,8,5,80,12,1,96,24,8,18,16,30,0,10,59,120,169,28,41,21,12,68,116,64,56,76,74,6,14,0,18,2,8,4,3,0,18,4,32,1,17,11,55,34,104,138,16,25,134,67,11,17,18,52,3,42,43,23,73,66,0,36,10,66,3,8,100,13,13,9,48,0,52,35,38,97,91,8,90,2,37,50,47,23,111,104,145,72,55,9,7,32,24,65,103,28,97,17,18,12,0,24,62,25,0,2,31,36,1,131,90,53,45,103,46,36,0,0,0,20,42,27,166,151,50,41,37,94,103,23,12,3,80,100,1,26,61,38,0,75,46,0,13,69,65,2,65,89,27,26,8,18,22,4,20,20,1,0,0,5,1,70,22,41,4,35,0,0,0,0,0,0,0,0,1,38,34,1,6,0,0,5,8,4,27,60,88,14,84,60,151,98,2,117,72,8,17,64,85,0,70,10,16,0,0,0,3,16,54,136,12,98,32,146,38,41,26,134,74,12,1,33,1,59,4,6,114,150,4,12,56,48,114,96,131,12,60,132,83,113,113,120,19,147,96,17,3,8,14,2,4,1,0,0,12,20,98,116,1,0,0,0,3,0,59,2,1,3,4,9,0,28,3,2,38,24,61,2,8,10,6,75,118,1,50,0,0,4,11,16,59,1,33,115,20,34,0,1,5,3,0,0,9,0,0,0,8,4,0,1,0,0,6,10,38,171,88,57,98,184,167,24,17,59,0,3,84,89,0,42,2,11,1,0,2,1,74,79,74,36,30,175,123,84,83,123,71,12,46,31,1,118,44,4,103,0,0,5,17,54,77,78,40,183,122,15,62,59,55,2,92,85,50,85,6,4,25,23,25,39,43,27,19,2,19,2,3,1,17,17,81,17,142,189,76,29,10,4,81,13,1,101,24,7,17,17,30,0,10,60,117,166,27,44,23,45,104,51,90,72,6,15,0,19,2,8,4,4,0,20,5,32,1,16,11,54,47,106,148,20,24,134,66,11,19,18,51,3,40,48,24,73,66,0,35,10,65,2,8,98,14,13,11,49,0,51,41,37,97,93,9,88,2,39,78,46,23,157,135,76,56,14,8,35,27,65,119,28,94,17,19,12,0,25,62,24,0,2,26,36,1,129,90,57,46,83,52,36,0,0,0,18,36,15,175,133,47,29,39,94,102,24,12,3,81,99,1,26,60,38,0,78,46,0,12,68,65,2,65,88,26,26,8,17,24,5,20,20,0,0,0,4,1,64,20,41,4,35,0,0,0,0,0,0,0,0,1,37,35,1,6,0,0,4,9,4,16,62,98,14,86,61,153,84,1,119,54,5,17,64,74,0,68,10,15,0,0,0,3,16,55,136,13,96,31,142,39,42,25,132,69,8,0,35,1,62,4,6,114,148,4,12,61,49,127,89,131,11,58,135,85,115,114,121,20,147,92,17,3,10,13,2,4,1,0,0,13,15,89,96,89,1,0,1,0,4,1,60,3,2,2,3,9,0,28,3,2,39,23,59,1,7,11,6,78,116,2,52,0,0,3,11,15,42,2,33,116,20,34,0,1,6,2,0,0,10,0,0,0,7,4,0,3,0,0,6,10,35,123,76,38,54,105,122,31,165,122,2,4,58,1,2,86,87,0,42,1,12,0,0,2,0,55,10,52,29,4,60,60,6,8,181,125,30,51,122,80,0,48,31,2,119,44,3,103,0,0,5,2,16,73,72,111,31,86,28,44,37,0,74,80,5,7,59,40,2,85,68,34,68,4,4,20,23,26,38,44,27,20,2,19,2,1,1,17,14,79,10,68,71,102,8,62,96,121,55,152,121,25,28,10,4,82,13,1,97,26,8,14,15,31,0,10,57,120,166,27,42,27,12,75,115,73,50,73,70,6,14,0,19,3,7,3,3,0,18,4,32,1,16,10,56,46,104,150,20,25,136,67,11,19,17,53,3,41,38,25,71,68,1,36,10,68,3,10,101,13,14,11,48,0,44,30,37,98,94,8,90,2,36,54,54,22,156,135

Organism: NCBI:txid1321967

InterPro domains:
  IPR000873 AMP-dependent synthetase/ligase domain [PF00501] (23-379)
  IPR020845 AMP-binding, conserved site [PS00455] (168-179)
  IPR042099 ANL, N-terminal domain [G3DSA:3.40.50.12780] (9-423)
  IPR044507 D-alanine:D-alanyl carrier protein ligase-like [cd05945] (24-520)
  IPR045851 AMP-binding enzyme domain superfamily [G3DSA:3.30.300.30] (424-526)